Protein 6BTM (pdb70)

Sequence (2363 aa):
VLVTSIFLLLASGYFVYGYLMQVGVDQNYEPIQPIHYSHKIHAGDNEINCKYCHSAARVSKTAGIPSLNVCMNCHKNISEVAETTATAEYSKAFYDAQIQKLYDAVGWDKTKQAYTGKTQPVKWVRIHNLPDFVYFNHSQHVSVAGVECQTCHGPVQEFEIMKQYSKLTMGWCVDCHRKTDVKMEGNAYYEKIHAELSKKYGVEKLTAAQMGGLECGKCHYCEGPVHKSIPYVLQPEQIIPGVADYYATTVFDGFDFANLLVKTREGRPIKIENNTIAGAKFSANARIHASILGLYDSMRLKEPKLDGKNSSWSAVDLKIKSSLADAKAKGGQVVLLTNTLASPTTEKLIGEFIAKNPNAKHVVYDAVSSSDALDAFETVYGERALVDYDFSKASLIVSVGADFLGDWQGGGYDAGYAKGRIPQNGKMSRHFQFESNMTLSGAAADKRVPMTTADQKQALVQIYNIVVGASVPVSLDAKFKAEVVKAAQQLKAAGTKGILVSGIEDKNAQLLVLAINQALASEAFSTAGTRQIRKGSNAVVAQLIKDMNAGSVHTLIMSGVNPVYTLADSASFVSGLKKVKTSVAFSLKEDETAAVSTIAAAAPHYLESWGDVEITKGTYSLTQPTIRPIFDTKQFQDVLLSVNGTPGNFYDYLKANSGAIIAGSSWNKVLHDGIFVVGSAALAGGSYDFAGAASLLSKAKSSGELELVLYTKTGMGDGQHANNPWLQEFPDPITRVSWDNYVTVSNADAKKFNLSNEIVANGGLNGSYATITTADGNKLENVPVIVQPGQAVGTVGLAVGYGRKAALKEEMQVGINAYALYKNFNSVQSITLAKANGEHEFACVQGQKTLMGRGDIIKETTLEIFNTQDAKHWNEQPMVSLDHQEVEATTVDLWESFDRTTGHHFNLSIDLNACTGCGACVIACHAENNVPVVGKAEVRRSRDMHWLRIDRYYSSESTFEGDNERKEGIAGLSSSLSTFNEMEKPGDNPQVAFQPVMCQHCNHAPCETVCPVAATSHGRQGQNHMAYNRCVGTRYCANNCPYKVRRFNWFLYNKNSEFDYHMNDDLGRMVLNPDVNVRSRGVMEKCSFCIQSTQAVILEAKRQGRVVGKDEFNNACACSAACSSGAMVFGDVNDKESEVAKLAESERMYHLLEHVGTKPNVFYHVKVRNHYEAPIRKPLVIGDKSYHDVTVDVAAPVEGPANKQWWIVFTIALVAFLWGLGCIIYTVSTGIGTWGLNKTVGWAWDITNFVWWVGIGHAGTLISAVLLLFRQRWRMAINRSAEAMTIFSVVQAGLFPIIHMGRPWLAYWVLPIPNQFGSLWVNFNSPLLWDVFAISTYLSVSLVFWWTGLLPDFAMLRDRAITPFNKRVYSILSFGWSGRAKDWQRFEEVSLVLAGLATPLVLSVHTIVSMDFATSVIPGWHTTIFPPYFVAGAVFSGFAMVNTLLIVMRKVSNLEAYITLQHIELMNIIIMITGSIVGVAYITELFVAWYSGVEYEQYAFLNRATGPYWWAYWSMMTCNVFSPQFMWFKKLRTSIMFSFIISIVVNIGMWFERFVIIVTSLHRDYLPSSWTMFSPTFVDIGIFIGTIGFFFVLFLLYSRTFPVIAQAEVKTILKGTGDNYIRERANSNKVIYAIYNDDDVLMNAVKKTRAAHHHIEEVFTPFPVHGLDKAMGLAPTRLAICAFLYGCVGISVATTMMSYIMIHDWPQDIGGKPSFSFIQNMPSFVPIMFEMTVFFAAHLMVITFYMRSRLWPFKQAENPDVRTTDDHFLIEVAVNDNEAELVSFFEGTGAVEVKVIEKCHNNSAPNYQYFPNMYESVAYEPYTEAKIFKGGKEGQLPVEGTINRGFEPYEYENSTAGYELAKANLKSPLTEEEKNSGKGKELFEIYCISCHGAAGNGKGKLVEREKFLGVPSYKDREITEGSIFHVETYGLNAMGSHANQLSAHERWLVADYVLKLKSQLMYTFSSKLKTFSIILMVLGLLGIGYGFLSTEHLNHVLHQLQNKPWSALYVACIFFLLLSMGVLAFYAIQQVAQAGWSPVLFRVMQGITAYLPAGSIIFFIILVLCGLHFNHIFVWLGEGVTDPKSPNYDAIIAGKSGYLNFPFWIVRAFIFLLGWNIYRHFSRKNCLAQDEANDDLYYKKNFKISAGFLVFFIVSESIMAWDWIMSFDPHWFSTLFAWYVFASFFVSGITSIALITIYLKSKGYLEYVNTSHIHDLAKFMFGISVFWTYLWFSQFMLIWYANIPEEVTYFVTRIQLYNLPFFGAVVMNFVFPLLILINTDFKRLNWVVVMAGIVILLGHYVDFFNMIMPGTVGDKWFIGVPEIASILFFLGLFIFVVFTALTKSPLLAKRNPFIEESKHFHY

Radius of gyration: 46.03 Å; Cα contacts (8 Å, |Δi|>4): 4148; chains: 6; bounding box: 89×110×147 Å

InterPro domains:
  IPR009056 Cytochrome c-like domain [PF00034] (55-138)
  IPR009056 Cytochrome c-like domain [PS51007] (51-143)
  IPR020942 Class III cytochrome C [PF02085] (355-443)
  IPR036280 Multiheme cytochrome superfamily [SSF48695] (54-444)
  IPR036909 Cytochrome c-like domain superfamily [G3DSA:1.10.760.10] (27-143)
  IPR036909 Cytochrome c-like domain superfamily [SSF46626] (47-140)

Secondary structure (DSSP, 8-state):
-HHHHHHHHHHHHHHHHHHHTTSS--TT-----SS---HHIIIIIS---HHHHS-TTTTSS--PPPPTTHHHHSTTS--S--SSS--SS--HHHHHHHHHHHHHHHTEETTTTEE-S------EE------TT----SSTTTTSS---TTTTT--GGG-SS----S--SSSSHHHHHHT-B---SS-STTHHHHSSSTTTT-S--BTHHHHT---TTTS--/---PPPEE---SS--TT--TT--EEEEEEEE-SS-EEEEEEEE-SSSEEEEEE--SS-TT----HHHHGGGGGTT-SSS--S-EETTEE--HHHHHHHHHHHHHHHHHHT--EEEEES----HHHHHHHHHHHHHSTTEEEEE--SS--HHHHHHHHHHHSSS-B----TTS-SEEEEES--TTTTTTS---HHHHHHTTS-SSS---EEEEEESS--HHHHT-SEEEE--HHHHHHHHHHHHHHHTT--------HHHHHHHHHHHHHHHHSTTSEEEEE--S-HHHHHHHHHHHHHHT-TT--SSS-B-S----HHHHHHHHHHHHHS----EEEES--HHHH-TTHHHHHHHHTT-S-EEEEESS--HHHHSSSEEEE---STTS-EEE--BTTEEEEE---S--SSS---HHHHHHHHHT--S-HHHHHHHTTTTT--S-SSTTTTTT-EEE----PPP-----HHHHHHHHHH-----S-EEEEE--SS-SSGGGTT-HHHHHSPPTTT-B-S---EEE-HHHHHHHT--EEE-TTS-EEEEEEEEEETTEE-S-B-EE--TTTS-SSEEEEE------SSS-TTT--S---GGG-GGG-SEEE-EEEEEEEEEEE-BS----B--S-TTTS-B--HHHHHHS-GGGTSPPPEEE-SS-EEEGGG--SS-----SSS--EEEEE-TTT-S---HHHHHHHHHS-PPP--STTTTTT----SSEE--BB-STTSSSHHHHHHHS--SSSSTTTHHHHTTSPPSS---B--EE-----SS-TTTTT-TT--EE--SS---EE-SSS------TTTS-SS---EE--S--SS-TT--STTTSSTT-SSS-TTS----SS-EE-----HHHHHHHHHHTTTTT----SSTTTTT-TTTSS-SSS--EEEESSSTTSTTHHHHSSTT-B-S-TTT----SEEE--B---/----TTSPPSS-S---HHHHHHHHHTTTSS---HHHHHHHHHHHHHHHHHHHHHHHHHHH-GGGSS--SS---SSHHHHHHHHHHHTTHHHHHTTHHHHTT-GGGGGTHHHHHHHHHTTHHHHTTHHHHT-SSGGGGGGGS----TTTS----S--HHHHHHHHHHHHHHHHHHHHHHTTHHHHHHHHTT-SSHHHHHHHHHHS-S---BHHHHHHHHHHHHHHHHHHHHHHHHHHHHHHHHHHTS-STTT--SSHHHHHHHHHHHHHHHHHHHHHHHHHHHS--TTTS-HHHHHHHHHHHHHHHHHHHHHHHHHHHHHHHS--HHHHHHHHHHHSSTTHHHHHHHHHHHHHGGGGGGSHHHHS-HHHHHHHHHHHHHHHHHHHHHHHHHTTSS-SSGGG-------HHHHHHHHHHHHHHHHHHHHHTTTS-SS-HHHHTTTTTTSSTTHHHHHH-/--EEEEEE-SSHHHHHHHHHHHHHTT----EEE-SS--SSHHHHHTPPPP-HHHHHHHHHHHHHHHHHHHHHHIIIII----STT---SSSSTT-GGGHHHHHHHHHHHHHHHHHHHHHHHHT--TTPPP--SSTHHHHS--EEEEEE-S-HHHHHHHHTTSS-SEEEEEE-/---SSSPPP-S--SSSS-SS--TTS--SSSSSSSS-PPPPTT--BTT-------STTTSHHHHHHS------HHHHTTSHHHHHHHHHSTTTS-SSSSS-TTTTTTTSS-----SSSS---TTHHHHHHHH-SSS---GGGTS-TTTHHHHHHHHHHHHHH-/-----SSHHHHHHHHHHHHHHHHHHHTT---HHHHHHHHHHHHHHHHHHHHHHHHHHHHHHHHHHHHHHHHTT-SSSGGGHHHHHHHTTSHHHHHHHHHHHHHHHHTTS--S-STTSTTSS-SSSTT--HHHHTTHHHH-HHHHHHHHHHHHHHHHHHHHHHHHHHHHHHT-SS-SHHHHHHHHHHHHHHHHHHHHHHHHHHHTGGG-TT---SS-HHHHHHHHHHHHHHHHHHHHHHHHHTT---S--HHHHHHHHHHHHHHHHHHHHHHHHHHHHHHTT--STTTHHHHHHHTTSHHHHHHHHIIIIIHHHTTTT-TTGGG-HHHHHHHHHHHHHHHHHHHHHHHHHHHTGGG---SHHHHHHHHHHHHHHHHHHHHHGGGS-SS-SS-TTHHHHTT---

Foldseek 3Di:
DVVVVVVVVVVVVVVPVVVVVCDLWQFFDFDDFPAQDFLQVQCPVVVDDDCQQQVCLAPWQDSDGGFLVSVPVVPLPCQFDDQPPADPVGDRVNVNVRNVVSCQQQQADDPPGDRDDDHHGGDTDDRDDDDPLWDGGSNCVCNQAPDDPQPQQHPRNPDSGGTRHDTPDPVVVQVVQVPAFGDQPPDPVCVVPQVPCVVPPDRGDTRPPPVPPPDCVVTRD/DPDDDDDDDDDPDDDPPADAPDKDKFWFWDFLLQATATWIFIQHRFGTFFIFHFDPVPRQGFDFQQRRLLVLLQLPPLWDQAKDFQRHGDDVVVVLVVVLVLLVVCQVVVFAEEEEEHLFQAPLLVVLVVLLCVVRVHYDYAHDDLQADVLLQVLCCVWQNGRFAWQFQLLFAQEEEEQAFQLCFSRVNRRNLFSNLNQQDCPDLGHRAYEAEDFFDDLVNLLHQHYDFDDLQQSLLLLLVLLCQLPVDDADRDHDPVVCVVSVVSSNVQSVRQQRYAYGYDRSHSLSSNSRVVSCVSSVHPRTFQFKTFSSHDHDLVVVVVVLCCLQVDAHEEYAYESDDCPLSPLVVVSSLVSLVRYPQYHYEDTHCFPVVVSGRMYAGARSQLQDWGKRDGIPWKIFIRHRRHHDPGPHDHPSQSSCVSSVHPDGVVVSCQVCQVVADPDDRCPPGRRSTIDTGGGGTTDGDDDPSVVSSNVSSPDGDDDFFKEFEDAASLGRAQPCLPSLVSQQQAGLAQQFGNEWAKEAAVVVCVVQVWDKDADPLGFMKTFWKKKAAVPDIDQTGHYDHDHQRGSPSYMYGYAHHQTDGSDDPLSRHYDHCSSVCPSSGRMGHIDMHTDDDMGATLGQDHFAADQLPCLFAFADASVCVVPPALCVRPNADWDDDPNDTDGLLPDDPDDADDLLDDFAKFKEFEFSSCSRQRSLFSLLCQAQVQFGDGSPCSSSNQGDGQKDKDKHWWAPAESVVSNVLPVPDDPDPVVVPSSVCGRDHHHNHRIGMDMDGDQQFRQQPLQPPQPQRQWDADSNRWIDGHQPSCQQPPDSCPSPPSNRKHADAAFRAADPVNVDLNHDPSSPPNHDPQHDDHGHRGIDHSIWPCSFVVVQVVVQVVVVHDRDACSSQCGGSSRNNGSHNRMGIGGQSPCRHPVVVVCPDSQWGDRPVVVNGHGRYTYGHHHRD/DDDDLPDAFQFEDLDDLVRVLCLLCVLQPDDDDPVLVVLLVVLVVLQVLLVVLLVVCLVPHPVLKQADPQQLDFLLVLLLLLLVLLLLQLLCLLQVCVVVVPLLSQFQNLLSLLRNLLRLVLSVVSLQSSDGNNVPVVLLDQDQDDPNSDGDDDPDLNSVLVVLSVVLNVLSVVLSLLLCQVVLVSQCVVCPDVVSVVVSPVSHDPCPDDPVVVVVSVVVSNVSSVVSVVSLLVNSLSVLCNQCVDPFQLRPDDPRSVLSSLLSNLLNLLVSLLCLLVCCVVSVVCSNCDLVVQLVSLVSNLVSLVVNVVVVVVLVVVLVVDPDPQNVVLVVCCCDHPCVVLSVLLCVLSPPLSVVSVDPVQSSDSVNSSVNSVSSSSSSSSVSRCSSQSRRLDGPDPVSHDHTDTDPSSVSNSSNSVSSSCSSSSVCSSNGSSGRSVSVNVCSCVRYPPNSVVVVD/DWKKKKFKFFDLVLVLVLLLVCVVVVFDWDDKFALDDSVCNCVSNVPDDDCLLVVLVVQLVVQLVVLVVVCQCPCQPPDVDDDDPQDSPHCVGNVVVSVVPSVVRSVVRSPVVSVVVVCVVVVDDDPDDDDDPDPVRNVGIMIIMTMDDDCPPVVVVSSCPTRRPDMDMGDD/DDDDVDDDDDDPPPPDDDPDQDAFDFDDPDPDRTRHDDDDPPDDDPPDDDDDFDDPPVRLVVQQPDPDQPDDPVPLPPCPLLVVCVPPPLCAAPNLFGGPGDDVVVPPDDDGDGDQPDDGDLRNQVNCCQDNDPPDHGCCVPDPPNRSSSNSSVVVVSSVVD/DDDFPVPLLVVLVVLQVQLVVLLVVLCVFVCPVVVQVQLSNLFLLVLQLLQLVQLLLLLVLLLLVLLVCLLVVDQACLLLNLLSLLLNLCNVPSVVVNLVSLVCLLVPPGPQFLLSDPPCQDPPDPNHDPLSNVVCVPVVSVVLSVLSVVLSVLVVVLSVLLVVLLVVQLVDPDHVSSVVNSVSSVVSNVVCVVSQVVVCVRSFVRLPSQADDPLPSVLVNLLNSLLSLLVSLVSVLVCVVVPQGALDALQSQLVSLVVSLVSLVVSLVSVVVRVCVCVVPPPPRNNVLVVLCCVAVPCLVVVLNCLSHVVSVVQSPDSVSSSDSVSSNVNSVSSSVSSSSVSVSRRSCSRNRNVDDCDSSNVSSNSSVVSVSSNSSSVSSVVDGRNGHDDPSSVSNSVDGD

Organism: Flavobacterium johnsoniae (strain ATCC 17061 / DSM 2064 / JCM 8514 / BCRC 14874 / CCUG 350202 / NBRC 14942 / NCIMB 11054 / UW101) (NCBI:txid376686)

Structure (mmCIF, N/CA/C/O backbone):
data_6BTM
#
_entry.id   6BTM
#
_cell.length_a   1
_cell.length_b   1
_cell.length_c   1
_cell.angle_alpha   90.00
_cell.angle_beta   90.00
_cell.angle_gamma   90.00
#
_symmetry.space_group_name_H-M   'P 1'
#
loop_
_entity.id
_entity.type
_entity.pdbx_description
1 polymer 'Alternative Complex III subunit A'
2 polymer 'Alternative Complex III subunit B'
3 polymer 'Alternative Complex III subunit C'
4 polymer 'Alternative Complex III subunit D'
5 polymer 'Alternative Complex III subunit E'
6 polymer 'Alternative Complex III subunit F'
7 non-polymer 'HEME C'
8 non-polymer 'FE3-S4 CLUSTER'
9 non-polymer 'IRON/SULFUR CLUSTER'
10 non-polymer 'DECANOIC ACID'
11 non-polymer '(2S)-3-hydroxypropane-1,2-diyl ditetradecanoate'
#
loop_
_atom_site.group_PDB
_atom_site.id
_atom_site.type_symbol
_atom_site.label_atom_id
_atom_site.label_alt_id
_atom_site.label_comp_id
_atom_site.label_asym_id
_atom_site.label_entity_id
_atom_site.label_seq_id
_atom_site.pdbx_PDB_ins_code
_atom_site.Cartn_x
_atom_site.Cartn_y
_atom_site.Cartn_z
_atom_site.occupancy
_atom_site.B_iso_or_equiv
_atom_site.auth_seq_id
_atom_site.auth_comp_id
_atom_site.auth_asym_id
_atom_site.auth_atom_id
_atom_site.pdbx_PDB_model_num
ATOM 1 N N . VAL A 1 224 ? 159.128 173.718 164.376 1.00 178.53 224 VAL A N 1
ATOM 2 C CA . VAL A 1 224 ? 159.670 173.333 163.076 1.00 178.53 224 VAL A CA 1
ATOM 3 C C . VAL A 1 224 ? 158.931 172.151 162.439 1.00 178.53 224 VAL A C 1
ATOM 4 O O . VAL A 1 224 ? 159.031 171.933 161.231 1.00 178.53 224 VAL A O 1
ATOM 8 N N . LEU A 1 225 ? 158.191 171.393 163.254 1.00 178.12 225 LEU A N 1
ATOM 9 C CA . LEU A 1 225 ? 157.498 170.209 162.763 1.00 178.12 225 LEU A CA 1
ATOM 10 C C . LEU A 1 225 ? 156.379 170.560 161.800 1.00 178.12 225 LEU A C 1
ATOM 11 O O . LEU A 1 225 ? 156.075 169.774 160.901 1.00 178.12 225 LEU A O 1
ATOM 16 N N . VAL A 1 226 ? 155.775 171.736 161.972 1.00 177.10 226 VAL A N 1
ATOM 17 C CA . VAL A 1 226 ? 154.697 172.182 161.093 1.00 177.10 226 VAL A CA 1
ATOM 18 C C . VAL A 1 226 ? 155.190 172.334 159.669 1.00 177.10 226 VAL A C 1
ATOM 19 O O . VAL A 1 226 ? 154.534 171.893 158.717 1.00 177.10 226 VAL A O 1
ATOM 23 N N . THR A 1 227 ? 156.353 172.966 159.506 1.00 175.83 227 THR A N 1
ATOM 24 C CA . THR A 1 227 ? 156.903 173.163 158.176 1.00 175.83 227 THR A CA 1
ATOM 25 C C . THR A 1 227 ? 157.467 171.869 157.634 1.00 175.83 227 THR A C 1
ATOM 26 O O . THR A 1 227 ? 157.464 171.666 156.418 1.00 175.83 227 THR A O 1
ATOM 30 N N . SER A 1 228 ? 157.918 170.976 158.520 1.00 173.65 228 SER A N 1
ATOM 31 C CA . SER A 1 228 ? 158.374 169.663 158.085 1.00 173.65 228 SER A CA 1
ATOM 32 C C . SER A 1 228 ? 157.230 168.896 157.450 1.00 173.65 228 SER A C 1
ATOM 33 O O . SER A 1 228 ? 157.374 168.349 156.351 1.00 173.65 228 SER A O 1
ATOM 36 N N . ILE A 1 229 ? 156.073 168.902 158.122 1.00 171.61 229 ILE A N 1
ATOM 37 C CA . ILE A 1 229 ? 154.868 168.252 157.617 1.00 171.61 229 ILE A CA 1
ATOM 38 C C . ILE A 1 229 ? 154.448 168.858 156.301 1.00 171.61 229 ILE A C 1
ATOM 39 O O . ILE A 1 229 ? 154.123 168.133 155.353 1.00 171.61 229 ILE A O 1
ATOM 44 N N . PHE A 1 230 ? 154.452 170.193 156.235 1.00 169.46 230 PHE A N 1
ATOM 45 C CA . PHE A 1 230 ? 154.107 170.898 155.010 1.00 169.46 230 PHE A CA 1
ATOM 46 C C . PHE A 1 230 ? 154.938 170.417 153.842 1.00 169.46 230 PHE A C 1
ATOM 47 O O . PHE A 1 230 ? 154.405 170.123 152.770 1.00 169.46 230 PHE A O 1
ATOM 55 N N . LEU A 1 231 ? 156.252 170.361 154.038 1.00 167.28 231 LEU A N 1
ATOM 56 C CA . LEU A 1 231 ? 157.153 169.930 152.986 1.00 167.28 231 LEU A CA 1
ATOM 57 C C . LEU A 1 231 ? 156.919 168.480 152.602 1.00 167.28 231 LEU A C 1
ATOM 58 O O . LEU A 1 231 ? 157.050 168.131 151.427 1.00 167.28 231 LEU A O 1
ATOM 63 N N . LEU A 1 232 ? 156.555 167.633 153.567 1.00 165.63 232 LEU A N 1
ATOM 64 C CA . LEU A 1 232 ? 156.240 166.243 153.255 1.00 165.63 232 LEU A CA 1
ATOM 65 C C . LEU A 1 232 ? 154.994 166.143 152.392 1.00 165.63 232 LEU A C 1
ATOM 66 O O . LEU A 1 232 ? 154.939 165.336 151.458 1.00 165.63 232 LEU A O 1
ATOM 71 N N . LEU A 1 233 ? 153.997 166.974 152.687 1.00 164.01 233 LEU A N 1
ATOM 72 C CA . LEU A 1 233 ? 152.768 166.993 151.909 1.00 164.01 233 LEU A CA 1
ATOM 73 C C . LEU A 1 233 ? 153.031 167.493 150.505 1.00 164.01 233 LEU A C 1
ATOM 74 O O . LEU A 1 233 ? 152.516 166.935 149.529 1.00 164.01 233 LEU A O 1
ATOM 79 N N . ALA A 1 234 ? 153.852 168.539 150.402 1.00 159.62 234 ALA A N 1
ATOM 80 C CA . ALA A 1 234 ? 154.219 169.100 149.115 1.00 159.62 234 ALA A CA 1
ATOM 81 C C . ALA A 1 234 ? 155.015 168.100 148.310 1.00 159.62 234 ALA A C 1
ATOM 82 O O . ALA A 1 234 ? 154.802 167.965 147.103 1.00 159.62 234 ALA A O 1
ATOM 84 N N . SER A 1 235 ? 155.910 167.373 148.978 1.00 157.71 235 SER A N 1
ATOM 85 C CA . SER A 1 235 ? 156.716 166.366 148.310 1.00 157.71 235 SER A CA 1
ATOM 86 C C . SER A 1 235 ? 155.845 165.300 147.683 1.00 157.71 235 SER A C 1
ATOM 87 O O . SER A 1 235 ? 156.071 164.920 146.534 1.00 157.71 235 SER A O 1
ATOM 90 N N . GLY A 1 236 ? 154.820 164.848 148.410 1.00 154.38 236 GLY A N 1
ATOM 91 C CA . GLY A 1 236 ? 153.901 163.869 147.855 1.00 154.38 236 GLY A CA 1
ATOM 92 C C . GLY A 1 236 ? 153.197 164.399 146.623 1.00 154.38 236 GLY A C 1
ATOM 93 O O . GLY A 1 236 ? 153.133 163.723 145.593 1.00 154.38 236 GLY A O 1
ATOM 94 N N . TYR A 1 237 ? 152.725 165.647 146.709 1.00 150.11 237 TYR A N 1
ATOM 95 C CA . TYR A 1 237 ? 152.045 166.313 145.603 1.00 150.11 237 TYR A CA 1
ATOM 96 C C . TYR A 1 237 ? 152.891 166.347 144.337 1.00 150.11 237 TYR A C 1
ATOM 97 O O . TYR A 1 237 ? 152.387 166.070 143.245 1.00 150.11 237 TYR A O 1
ATOM 106 N N . PHE A 1 238 ? 154.174 166.666 144.460 1.00 148.52 238 PHE A N 1
ATOM 107 C CA . PHE A 1 238 ? 155.030 166.785 143.289 1.00 148.52 238 PHE A CA 1
ATOM 108 C C . PHE A 1 238 ? 155.655 165.472 142.842 1.00 148.52 238 PHE A C 1
ATOM 109 O O . PHE A 1 238 ? 156.530 165.482 141.971 1.00 148.52 238 PHE A O 1
ATOM 117 N N . VAL A 1 239 ? 155.235 164.350 143.398 1.00 140.40 239 VAL A N 1
ATOM 118 C CA . VAL A 1 239 ? 155.647 163.045 142.919 1.00 140.40 239 VAL A CA 1
ATOM 119 C C . VAL A 1 239 ? 154.498 162.364 142.238 1.00 140.40 239 VAL A C 1
ATOM 120 O O . VAL A 1 239 ? 154.626 161.879 141.113 1.00 140.40 239 VAL A O 1
ATOM 124 N N . TYR A 1 240 ? 153.353 162.342 142.917 1.00 135.69 240 TYR A N 1
ATOM 125 C CA . TYR A 1 240 ? 152.152 161.751 142.363 1.00 135.69 240 TYR A CA 1
ATOM 126 C C . TYR A 1 240 ? 151.749 162.477 141.099 1.00 135.69 240 TYR A C 1
ATOM 127 O O . TYR A 1 240 ? 151.478 161.837 140.083 1.00 135.69 240 TYR A O 1
ATOM 136 N N . GLY A 1 241 ? 151.758 163.817 141.144 1.00 134.46 241 GLY A N 1
ATOM 137 C CA . GLY A 1 241 ? 151.415 164.614 139.976 1.00 134.46 241 GLY A CA 1
ATOM 138 C C . GLY A 1 241 ? 152.293 164.296 138.783 1.00 134.46 241 GLY A C 1
ATOM 139 O O . GLY A 1 241 ? 151.803 164.189 137.659 1.00 134.46 241 GLY A O 1
ATOM 140 N N . TYR A 1 242 ? 153.591 164.098 139.029 1.00 131.28 242 TYR A N 1
ATOM 141 C CA . TYR A 1 242 ? 154.515 163.700 137.974 1.00 131.28 242 TYR A CA 1
ATOM 142 C C . TYR A 1 242 ? 154.118 162.371 137.371 1.00 131.28 242 TYR A C 1
ATOM 143 O O . TYR A 1 242 ? 154.049 162.229 136.148 1.00 131.28 242 TYR A O 1
ATOM 152 N N . LEU A 1 243 ? 153.892 161.380 138.228 1.00 131.76 243 LEU A N 1
ATOM 153 C CA . LEU A 1 243 ? 153.570 160.033 137.785 1.00 131.76 243 LEU A CA 1
ATOM 154 C C . LEU A 1 243 ? 152.266 159.979 137.006 1.00 131.76 243 LEU A C 1
ATOM 155 O O . LEU A 1 243 ? 152.124 159.166 136.089 1.00 131.76 243 LEU A O 1
ATOM 160 N N . MET A 1 244 ? 151.322 160.852 137.332 1.00 134.65 244 MET A N 1
ATOM 161 C CA . MET A 1 244 ? 150.051 160.906 136.627 1.00 134.65 244 MET A CA 1
ATOM 162 C C . MET A 1 244 ? 150.140 161.609 135.280 1.00 134.65 244 MET A C 1
ATOM 163 O O . MET A 1 244 ? 149.139 161.669 134.560 1.00 134.65 244 MET A O 1
ATOM 168 N N . GLN A 1 245 ? 151.304 162.147 134.923 1.00 133.13 245 GLN A N 1
ATOM 169 C CA . GLN A 1 245 ? 151.482 162.875 133.675 1.00 133.13 245 GLN A CA 1
ATOM 170 C C . GLN A 1 245 ? 152.601 162.279 132.836 1.00 133.13 245 GLN A C 1
ATOM 171 O O . GLN A 1 245 ? 153.309 163.003 132.132 1.00 133.13 245 GLN A O 1
ATOM 177 N N . VAL A 1 246 ? 152.773 160.964 132.915 1.00 131.99 246 VAL A N 1
ATOM 178 C CA . VAL A 1 246 ? 153.801 160.279 132.144 1.00 131.99 246 VAL A CA 1
ATOM 179 C C . VAL A 1 246 ? 153.281 159.910 130.762 1.00 131.99 246 VAL A C 1
ATOM 180 O O . VAL A 1 246 ? 153.813 160.366 129.749 1.00 131.99 246 VAL A O 1
ATOM 184 N N . GLY A 1 247 ? 152.232 159.097 130.703 1.00 129.41 247 GLY A N 1
ATOM 185 C CA . GLY A 1 247 ? 151.659 158.688 129.427 1.00 129.41 247 GLY A CA 1
ATOM 186 C C . GLY A 1 247 ? 150.682 159.677 128.798 1.00 129.41 247 GLY A C 1
ATOM 187 O O . GLY A 1 247 ? 149.688 159.264 128.199 1.00 129.41 247 GLY A O 1
ATOM 188 N N . VAL A 1 248 ? 150.933 160.979 128.917 1.00 127.98 248 VAL A N 1
ATOM 189 C CA . VAL A 1 248 ? 150.018 162.007 128.427 1.00 127.98 248 VAL A CA 1
ATOM 190 C C . VAL A 1 248 ? 150.699 162.846 127.349 1.00 127.98 248 VAL A C 1
ATOM 191 O O . VAL A 1 248 ? 151.838 163.284 127.531 1.00 127.98 248 VAL A O 1
ATOM 195 N N . ASP A 1 249 ? 150.008 163.075 126.226 1.00 127.00 249 ASP A N 1
ATOM 196 C CA . ASP A 1 249 ? 150.581 163.843 125.126 1.00 127.00 249 ASP A CA 1
ATOM 197 C C . ASP A 1 249 ? 149.753 165.078 124.791 1.00 127.00 249 ASP A C 1
ATOM 198 O O . ASP A 1 249 ? 149.503 165.369 123.623 1.00 127.00 249 ASP A O 1
ATOM 203 N N . GLN A 1 250 ? 149.316 165.825 125.801 1.00 124.20 250 GLN A N 1
ATOM 204 C CA . GLN A 1 250 ? 148.602 167.067 125.536 1.00 124.20 250 GLN A CA 1
ATOM 205 C C . GLN A 1 250 ? 149.539 168.127 124.971 1.00 124.20 250 GLN A C 1
ATOM 206 O O . GLN A 1 250 ? 150.736 168.144 125.264 1.00 124.20 250 GLN A O 1
ATOM 212 N N . ASN A 1 251 ? 148.964 169.003 124.139 1.00 124.85 251 ASN A N 1
ATOM 213 C CA . ASN A 1 251 ? 149.633 170.167 123.545 1.00 124.85 251 ASN A CA 1
ATOM 214 C C . ASN A 1 251 ? 150.850 169.771 122.710 1.00 124.85 251 ASN A C 1
ATOM 215 O O . ASN A 1 251 ? 151.865 170.467 122.694 1.00 124.85 251 ASN A O 1
ATOM 220 N N . TYR A 1 252 ? 150.745 168.647 122.007 1.00 123.15 252 TYR A N 1
ATOM 221 C CA . TYR A 1 252 ? 151.831 168.149 121.172 1.00 123.15 252 TYR A CA 1
ATOM 222 C C . TYR A 1 252 ? 151.805 168.822 119.804 1.00 123.15 252 TYR A C 1
ATOM 223 O O . TYR A 1 252 ? 150.772 168.839 119.131 1.00 123.15 252 TYR A O 1
ATOM 232 N N . GLU A 1 253 ? 152.942 169.386 119.400 1.00 125.34 253 GLU A N 1
ATOM 233 C CA . GLU A 1 253 ? 153.062 170.110 118.135 1.00 125.34 253 GLU A CA 1
ATOM 234 C C . GLU A 1 253 ? 154.385 169.762 117.468 1.00 125.34 253 GLU A C 1
ATOM 235 O O . GLU A 1 253 ? 155.440 170.282 117.866 1.00 125.34 253 GLU A O 1
ATOM 241 N N . PRO A 1 254 ? 154.375 168.901 116.462 1.00 123.29 254 PRO A N 1
ATOM 242 C CA . PRO A 1 254 ? 155.589 168.685 115.669 1.00 123.29 254 PRO A CA 1
ATOM 243 C C . PRO A 1 254 ? 155.668 169.653 114.504 1.00 123.29 254 PRO A C 1
ATOM 244 O O . PRO A 1 254 ? 154.813 170.532 114.364 1.00 123.29 254 PRO A O 1
ATOM 248 N N . ILE A 1 255 ? 156.683 169.499 113.662 1.00 129.75 255 ILE A N 1
ATOM 249 C CA . ILE A 1 255 ? 156.879 170.349 112.496 1.00 129.75 255 ILE A CA 1
ATOM 250 C C . ILE A 1 255 ? 156.543 169.529 111.259 1.00 129.75 255 ILE A C 1
ATOM 251 O O . ILE A 1 255 ? 157.277 168.602 110.897 1.00 129.75 255 ILE A O 1
ATOM 256 N N . GLN A 1 256 ? 155.430 169.868 110.616 1.00 129.18 256 GLN A N 1
ATOM 257 C CA . GLN A 1 256 ? 155.044 169.226 109.372 1.00 129.18 256 GLN A CA 1
ATOM 258 C C . GLN A 1 256 ? 155.978 169.683 108.248 1.00 129.18 256 GLN A C 1
ATOM 259 O O . GLN A 1 256 ? 156.551 170.773 108.323 1.00 129.18 256 GLN A O 1
ATOM 265 N N . PRO A 1 257 ? 156.179 168.857 107.210 1.00 130.42 257 PRO A N 1
ATOM 266 C CA . PRO A 1 257 ? 157.091 169.271 106.128 1.00 130.42 257 PRO A CA 1
ATOM 267 C C . PRO A 1 257 ? 156.557 170.413 105.285 1.00 130.42 257 PRO A C 1
ATOM 268 O O . PRO A 1 257 ? 157.348 171.230 104.798 1.00 130.42 257 PRO A O 1
ATOM 272 N N . ILE A 1 258 ? 155.250 170.492 105.093 1.00 131.05 258 ILE A N 1
ATOM 273 C CA . ILE A 1 258 ? 154.618 171.675 104.552 1.00 131.05 258 ILE A CA 1
ATOM 274 C C . ILE A 1 258 ? 154.113 172.478 105.744 1.00 131.05 258 ILE A C 1
ATOM 275 O O . ILE A 1 258 ? 154.000 171.969 106.862 1.00 131.05 258 ILE A O 1
ATOM 280 N N . HIS A 1 259 ? 153.842 173.763 105.533 1.00 130.97 259 HIS A N 1
ATOM 281 C CA . HIS A 1 259 ? 153.176 174.565 106.555 1.00 130.97 259 HIS A CA 1
ATOM 282 C C . HIS A 1 259 ? 151.703 174.645 106.181 1.00 130.97 259 HIS A C 1
ATOM 283 O O . HIS A 1 259 ? 151.212 175.645 105.661 1.00 130.97 259 HIS A O 1
ATOM 290 N N . TYR A 1 260 ? 150.992 173.556 106.438 1.00 124.59 260 TYR A N 1
ATOM 291 C CA . TYR A 1 260 ? 149.561 173.549 106.203 1.00 124.59 260 TYR A CA 1
ATOM 292 C C . TYR A 1 260 ? 148.843 174.250 107.348 1.00 124.59 260 TYR A C 1
ATOM 293 O O . TYR A 1 260 ? 149.197 174.087 108.517 1.00 124.59 260 TYR A O 1
ATOM 302 N N . SER A 1 261 ? 147.823 175.028 107.002 1.00 125.01 261 SER A N 1
ATOM 303 C CA . SER A 1 261 ? 147.060 175.812 107.964 1.00 125.01 261 SER A CA 1
ATOM 304 C C . SER A 1 261 ? 145.603 175.373 107.936 1.00 125.01 261 SER A C 1
ATOM 305 O O . SER A 1 261 ? 144.900 175.601 106.948 1.00 125.01 261 SER A O 1
ATOM 308 N N . HIS A 1 262 ? 145.149 174.762 109.030 1.00 118.64 262 HIS A N 1
ATOM 309 C CA . HIS A 1 262 ? 143.730 174.568 109.313 1.00 118.64 262 HIS A CA 1
ATOM 310 C C . HIS A 1 262 ? 142.969 175.868 109.573 1.00 118.64 262 HIS A C 1
ATOM 311 O O . HIS A 1 262 ? 141.742 175.823 109.688 1.00 118.64 262 HIS A O 1
ATOM 318 N N . LYS A 1 263 ? 143.644 177.015 109.683 1.00 122.38 263 LYS A N 1
ATOM 319 C CA . LYS A 1 263 ? 142.972 178.263 110.028 1.00 122.38 263 LYS A CA 1
ATOM 320 C C . LYS A 1 263 ? 142.431 178.989 108.805 1.00 122.38 263 LYS A C 1
ATOM 321 O O . LYS A 1 263 ? 141.322 179.526 108.851 1.00 122.38 263 LYS A O 1
ATOM 327 N N . ILE A 1 264 ? 143.196 179.032 107.715 1.00 124.71 264 ILE A N 1
ATOM 328 C CA . ILE A 1 264 ? 142.713 179.677 106.497 1.00 124.71 264 ILE A CA 1
ATOM 329 C C . ILE A 1 264 ? 141.652 178.814 105.823 1.00 124.71 264 ILE A C 1
ATOM 330 O O . ILE A 1 264 ? 140.596 179.312 105.411 1.00 124.71 264 ILE A O 1
ATOM 335 N N . HIS A 1 265 ? 141.894 177.504 105.741 1.00 125.69 265 HIS A N 1
ATOM 336 C CA . HIS A 1 265 ? 140.980 176.610 105.038 1.00 125.69 265 HIS A CA 1
ATOM 337 C C . HIS A 1 265 ? 139.672 176.423 105.799 1.00 125.69 265 HIS A C 1
ATOM 338 O O . HIS A 1 265 ? 138.593 176.720 105.278 1.00 125.69 265 HIS A O 1
ATOM 345 N N . ALA A 1 266 ? 139.741 175.933 107.032 1.00 121.50 266 ALA A N 1
ATOM 346 C CA . ALA A 1 266 ? 138.531 175.583 107.764 1.00 121.50 266 ALA A CA 1
ATOM 347 C C . ALA A 1 266 ? 137.945 176.732 108.572 1.00 121.50 266 ALA A C 1
ATOM 348 O O . ALA A 1 266 ? 136.823 176.603 109.069 1.00 121.50 266 ALA A O 1
ATOM 350 N N . GLY A 1 267 ? 138.657 177.844 108.722 1.00 121.21 267 GLY A N 1
ATOM 351 C CA . GLY A 1 267 ? 138.155 178.921 109.554 1.00 121.21 267 GLY A CA 1
ATOM 352 C C . GLY A 1 267 ? 137.769 180.188 108.823 1.00 121.21 267 GLY A C 1
ATOM 353 O O . GLY A 1 267 ? 136.798 180.849 109.198 1.00 121.21 267 GLY A O 1
ATOM 354 N N . ASP A 1 268 ? 138.515 180.545 107.780 1.00 126.93 268 ASP A N 1
ATOM 355 C CA . ASP A 1 268 ? 138.255 181.768 107.030 1.00 126.93 268 ASP A CA 1
ATOM 356 C C . ASP A 1 268 ? 137.486 181.522 105.742 1.00 126.93 268 ASP A C 1
ATOM 357 O O . ASP A 1 268 ? 136.612 182.318 105.390 1.00 126.93 268 ASP A O 1
ATOM 362 N N . ASN A 1 269 ? 137.790 180.439 105.031 1.00 123.70 269 ASN A N 1
ATOM 363 C CA . ASN A 1 269 ? 137.059 180.095 103.821 1.00 123.70 269 ASN A CA 1
ATOM 364 C C . ASN A 1 269 ? 135.774 179.338 104.113 1.00 123.70 269 ASN A C 1
ATOM 365 O O . ASN A 1 269 ? 134.928 179.232 103.219 1.00 123.70 269 ASN A O 1
ATOM 370 N N . GLU A 1 270 ? 135.627 178.829 105.341 1.00 123.34 270 GLU A N 1
ATOM 371 C CA . GLU A 1 270 ? 134.493 178.011 105.787 1.00 123.34 270 GLU A CA 1
ATOM 372 C C . GLU A 1 270 ? 134.293 176.784 104.903 1.00 123.34 270 GLU A C 1
ATOM 373 O O . GLU A 1 270 ? 133.169 176.431 104.544 1.00 123.34 270 GLU A O 1
ATOM 379 N N . ILE A 1 271 ? 135.404 176.150 104.527 1.00 121.98 271 ILE A N 1
ATOM 380 C CA . ILE A 1 271 ? 135.351 174.816 103.950 1.00 121.98 271 ILE A CA 1
ATOM 381 C C . ILE A 1 271 ? 134.782 173.870 104.993 1.00 121.98 271 ILE A C 1
ATOM 382 O O . ILE A 1 271 ? 135.171 173.913 106.166 1.00 121.98 271 ILE A O 1
ATOM 387 N N . ASN A 1 272 ? 133.827 173.039 104.584 1.00 120.75 272 ASN A N 1
ATOM 388 C CA . ASN A 1 272 ? 133.171 172.161 105.536 1.00 120.75 272 ASN A CA 1
ATOM 389 C C . ASN A 1 272 ? 134.124 171.058 105.974 1.00 120.75 272 ASN A C 1
ATOM 390 O O . ASN A 1 272 ? 135.057 170.687 105.260 1.00 120.75 272 ASN A O 1
ATOM 395 N N . CYS A 1 273 ? 133.878 170.550 107.177 1.00 120.58 273 CYS A N 1
ATOM 396 C CA . CYS A 1 273 ? 134.853 169.716 107.864 1.00 120.58 273 CYS A CA 1
ATOM 397 C C . CYS A 1 273 ? 134.960 168.326 107.251 1.00 120.58 273 CYS A C 1
ATOM 398 O O . CYS A 1 273 ? 136.033 167.718 107.288 1.00 120.58 273 CYS A O 1
ATOM 401 N N . LYS A 1 274 ? 133.878 167.815 106.670 1.00 120.22 274 LYS A N 1
ATOM 402 C CA . LYS A 1 274 ? 133.880 166.473 106.105 1.00 120.22 274 LYS A CA 1
ATOM 403 C C . LYS A 1 274 ? 134.450 166.416 104.694 1.00 120.22 274 LYS A C 1
ATOM 404 O O . LYS A 1 274 ? 134.510 165.324 104.121 1.00 120.22 274 LYS A O 1
ATOM 410 N N . TYR A 1 275 ? 134.858 167.549 104.119 1.00 120.29 275 TYR A N 1
ATOM 411 C CA . TYR A 1 275 ? 135.274 167.568 102.720 1.00 120.29 275 TYR A CA 1
ATOM 412 C C . TYR A 1 275 ? 136.623 166.886 102.537 1.00 120.29 275 TYR A C 1
ATOM 413 O O . TYR A 1 275 ? 136.741 165.912 101.788 1.00 120.29 275 TYR A O 1
ATOM 422 N N . CYS A 1 276 ? 137.659 167.396 103.205 1.00 121.68 276 CYS A N 1
ATOM 423 C CA . CYS A 1 276 ? 138.982 166.796 103.078 1.00 121.68 276 CYS A CA 1
ATOM 424 C C . CYS A 1 276 ? 139.039 165.457 103.805 1.00 121.68 276 CYS A C 1
ATOM 425 O O . CYS A 1 276 ? 139.483 164.453 103.241 1.00 121.68 276 CYS A O 1
ATOM 428 N N . HIS A 1 277 ? 138.567 165.414 105.047 1.00 118.60 277 HIS A N 1
ATOM 429 C CA . HIS A 1 277 ? 138.512 164.164 105.802 1.00 118.60 277 HIS A CA 1
ATOM 430 C C . HIS A 1 277 ? 137.163 163.522 105.499 1.00 118.60 277 HIS A C 1
ATOM 431 O O . HIS A 1 277 ? 136.155 163.806 106.145 1.00 118.60 277 HIS A O 1
ATOM 438 N N . SER A 1 278 ? 137.141 162.647 104.493 1.00 115.96 278 SER A N 1
ATOM 439 C CA . SER A 1 278 ? 135.892 162.101 103.979 1.00 115.96 278 SER A CA 1
ATOM 440 C C . SER A 1 278 ? 135.559 160.716 104.509 1.00 115.96 278 SER A C 1
ATOM 441 O O . SER A 1 278 ? 134.389 160.328 104.473 1.00 115.96 278 SER A O 1
ATOM 444 N N . ALA A 1 279 ? 136.539 159.972 105.010 1.00 115.24 279 ALA A N 1
ATOM 445 C CA . ALA A 1 279 ? 136.328 158.595 105.440 1.00 115.24 279 ALA A CA 1
ATOM 446 C C . ALA A 1 279 ? 135.765 158.476 106.850 1.00 115.24 279 ALA A C 1
ATOM 447 O O . ALA A 1 279 ? 135.716 157.365 107.381 1.00 115.24 279 ALA A O 1
ATOM 449 N N . ALA A 1 280 ? 135.342 159.580 107.468 1.00 118.02 280 ALA A N 1
ATOM 450 C CA . ALA A 1 280 ? 134.795 159.525 108.818 1.00 118.02 280 ALA A CA 1
ATOM 451 C C . ALA A 1 280 ? 133.419 158.884 108.866 1.00 118.02 280 ALA A C 1
ATOM 452 O O . ALA A 1 280 ? 133.018 158.389 109.921 1.00 118.02 280 ALA A O 1
ATOM 454 N N . ARG A 1 281 ? 132.693 158.878 107.754 1.00 117.69 281 ARG A N 1
ATOM 455 C CA . ARG A 1 281 ? 131.325 158.385 107.760 1.00 117.69 281 ARG A CA 1
ATOM 456 C C . ARG A 1 281 ? 131.251 156.868 107.689 1.00 117.69 281 ARG A C 1
ATOM 457 O O . ARG A 1 281 ? 130.315 156.273 108.230 1.00 117.69 281 ARG A O 1
ATOM 465 N N . VAL A 1 282 ? 132.215 156.228 107.029 1.00 117.05 282 VAL A N 1
ATOM 466 C CA . VAL A 1 282 ? 132.124 154.824 106.653 1.00 117.05 282 VAL A CA 1
ATOM 467 C C . VAL A 1 282 ? 133.188 153.985 107.351 1.00 117.05 282 VAL A C 1
ATOM 468 O O . VAL A 1 282 ? 132.880 152.962 107.969 1.00 117.05 282 VAL A O 1
ATOM 472 N N . SER A 1 283 ? 134.444 154.397 107.259 1.00 117.16 283 SER A N 1
ATOM 473 C CA . SER A 1 283 ? 135.543 153.615 107.799 1.00 117.16 283 SER A CA 1
ATOM 474 C C . SER A 1 283 ? 135.896 154.067 109.210 1.00 117.16 283 SER A C 1
ATOM 475 O O . SER A 1 283 ? 135.422 155.089 109.699 1.00 117.16 283 SER A O 1
ATOM 478 N N . LYS A 1 284 ? 136.759 153.292 109.867 1.00 118.74 284 LYS A N 1
ATOM 479 C CA . LYS A 1 284 ? 137.184 153.623 111.220 1.00 118.74 284 LYS A CA 1
ATOM 480 C C . LYS A 1 284 ? 138.350 154.595 111.252 1.00 118.74 284 LYS A C 1
ATOM 481 O O . LYS A 1 284 ? 138.625 155.175 112.306 1.00 118.74 284 LYS A O 1
ATOM 487 N N . THR A 1 285 ? 139.042 154.780 110.136 1.00 122.26 285 THR A N 1
ATOM 488 C CA . THR A 1 285 ? 140.180 155.687 110.047 1.00 122.26 285 THR A CA 1
ATOM 489 C C . THR A 1 285 ? 139.783 156.846 109.144 1.00 122.26 285 THR A C 1
ATOM 490 O O . THR A 1 285 ? 139.812 156.723 107.919 1.00 122.26 285 THR A O 1
ATOM 494 N N . ALA A 1 286 ? 139.414 157.973 109.749 1.00 119.18 286 ALA A N 1
ATOM 495 C CA . ALA A 1 286 ? 139.148 159.200 109.001 1.00 119.18 286 ALA A CA 1
ATOM 496 C C . ALA A 1 286 ? 140.492 159.787 108.590 1.00 119.18 286 ALA A C 1
ATOM 497 O O . ALA A 1 286 ? 141.027 160.699 109.217 1.00 119.18 286 ALA A O 1
ATOM 499 N N . GLY A 1 287 ? 141.036 159.258 107.500 1.00 122.63 287 GLY A N 1
ATOM 500 C CA . GLY A 1 287 ? 142.435 159.453 107.188 1.00 122.63 287 GLY A CA 1
ATOM 501 C C . GLY A 1 287 ? 142.771 160.841 106.680 1.00 122.63 287 GLY A C 1
ATOM 502 O O . GLY A 1 287 ? 141.914 161.693 106.445 1.00 122.63 287 GLY A O 1
ATOM 503 N N . ILE A 1 288 ? 144.077 161.060 106.549 1.00 122.62 288 ILE A N 1
ATOM 504 C CA . ILE A 1 288 ? 144.634 162.269 105.935 1.00 122.62 288 ILE A CA 1
ATOM 505 C C . ILE A 1 288 ? 144.189 162.328 104.478 1.00 122.62 288 ILE A C 1
ATOM 506 O O . ILE A 1 288 ? 144.229 161.294 103.784 1.00 122.62 288 ILE A O 1
ATOM 511 N N . PRO A 1 289 ? 143.722 163.474 103.974 1.00 122.79 289 PRO A N 1
ATOM 512 C CA . PRO A 1 289 ? 143.267 163.537 102.578 1.00 122.79 289 PRO A CA 1
ATOM 513 C C . PRO A 1 289 ? 144.420 163.389 101.597 1.00 122.79 289 PRO A C 1
ATOM 514 O O . PRO A 1 289 ? 145.475 164.002 101.759 1.00 122.79 289 PRO A O 1
ATOM 518 N N . SER A 1 290 ? 144.204 162.564 100.576 1.00 128.72 290 SER A N 1
ATOM 519 C CA . SER A 1 290 ? 145.209 162.330 99.555 1.00 128.72 290 SER A CA 1
ATOM 520 C C . SER A 1 290 ? 145.350 163.555 98.655 1.00 128.72 290 SER A C 1
ATOM 521 O O . SER A 1 290 ? 144.544 164.487 98.689 1.00 128.72 290 SER A O 1
ATOM 524 N N . LEU A 1 291 ? 146.384 163.533 97.817 1.00 127.05 291 LEU A N 1
ATOM 525 C CA . LEU A 1 291 ? 146.767 164.699 97.030 1.00 127.05 291 LEU A CA 1
ATOM 526 C C . LEU A 1 291 ? 145.879 164.940 95.812 1.00 127.05 291 LEU A C 1
ATOM 527 O O . LEU A 1 291 ? 146.172 165.848 95.029 1.00 127.05 291 LEU A O 1
ATOM 532 N N . ASN A 1 292 ? 144.812 164.162 95.624 1.00 129.78 292 ASN A N 1
ATOM 533 C CA . ASN A 1 292 ? 143.850 164.483 94.580 1.00 129.78 292 ASN A CA 1
ATOM 534 C C . ASN A 1 292 ? 142.874 165.548 95.042 1.00 129.78 292 ASN A C 1
ATOM 535 O O . ASN A 1 292 ? 142.352 166.306 94.219 1.00 129.78 292 ASN A O 1
ATOM 540 N N . VAL A 1 293 ? 142.617 165.613 96.347 1.00 129.88 293 VAL A N 1
ATOM 541 C CA . VAL A 1 293 ? 141.801 166.687 96.891 1.00 129.88 293 VAL A CA 1
ATOM 542 C C . VAL A 1 293 ? 142.600 167.986 96.910 1.00 129.88 293 VAL A C 1
ATOM 543 O O . VAL A 1 293 ? 142.031 169.078 96.803 1.00 129.88 293 VAL A O 1
ATOM 547 N N . CYS A 1 294 ? 143.937 167.898 96.979 1.00 130.44 294 CYS A N 1
ATOM 548 C CA . CYS A 1 294 ? 144.799 169.078 96.856 1.00 130.44 294 CYS A CA 1
ATOM 549 C C . CYS A 1 294 ? 144.906 169.590 95.446 1.00 130.44 294 CYS A C 1
ATOM 550 O O . CYS A 1 294 ? 145.755 170.458 95.215 1.00 130.44 294 CYS A O 1
ATOM 553 N N . MET A 1 295 ? 144.136 169.150 94.467 1.00 131.47 295 MET A N 1
ATOM 554 C CA . MET A 1 295 ? 144.305 169.684 93.130 1.00 131.47 295 MET A CA 1
ATOM 555 C C . MET A 1 295 ? 143.026 170.282 92.580 1.00 131.47 295 MET A C 1
ATOM 556 O O . MET A 1 295 ? 143.078 171.307 91.897 1.00 131.47 295 MET A O 1
ATOM 561 N N . ASN A 1 296 ? 141.869 169.692 92.896 1.00 131.74 296 ASN A N 1
ATOM 562 C CA . ASN A 1 296 ? 140.615 170.164 92.320 1.00 131.74 296 ASN A CA 1
ATOM 563 C C . ASN A 1 296 ? 140.184 171.517 92.873 1.00 131.74 296 ASN A C 1
ATOM 564 O O . ASN A 1 296 ? 139.393 172.212 92.229 1.00 131.74 296 ASN A O 1
ATOM 569 N N . CYS A 1 297 ? 140.686 171.904 94.042 1.00 132.26 297 CYS A N 1
ATOM 570 C CA . CYS A 1 297 ? 140.586 173.286 94.485 1.00 132.26 297 CYS A CA 1
ATOM 571 C C . CYS A 1 297 ? 141.770 174.125 94.024 1.00 132.26 297 CYS A C 1
ATOM 572 O O . CYS A 1 297 ? 141.610 175.326 93.795 1.00 132.26 297 CYS A O 1
ATOM 575 N N . HIS A 1 298 ? 142.952 173.523 93.879 1.00 128.84 298 HIS A N 1
ATOM 576 C CA . HIS A 1 298 ? 144.183 174.253 93.599 1.00 128.84 298 HIS A CA 1
ATOM 577 C C . HIS A 1 298 ? 144.643 174.152 92.146 1.00 128.84 298 HIS A C 1
ATOM 578 O O . HIS A 1 298 ? 145.835 174.315 91.872 1.00 128.84 298 HIS A O 1
ATOM 585 N N . LYS A 1 299 ? 143.733 173.894 91.206 1.00 133.67 299 LYS A N 1
ATOM 586 C CA . LYS A 1 299 ? 144.075 174.125 89.807 1.00 133.67 299 LYS A CA 1
ATOM 587 C C . LYS A 1 299 ? 144.020 175.603 89.456 1.00 133.67 299 LYS A C 1
ATOM 588 O O . LYS A 1 299 ? 144.723 176.049 88.545 1.00 133.67 299 LYS A O 1
ATOM 594 N N . ASN A 1 300 ? 143.204 176.374 90.167 1.00 136.47 300 ASN A N 1
ATOM 595 C CA . ASN A 1 300 ? 142.944 177.760 89.819 1.00 136.47 300 ASN A CA 1
ATOM 596 C C . ASN A 1 300 ? 143.482 178.727 90.866 1.00 136.47 300 ASN A C 1
ATOM 597 O O . ASN A 1 300 ? 143.331 179.942 90.713 1.00 136.47 300 ASN A O 1
ATOM 602 N N . ILE A 1 301 ? 144.112 178.227 91.923 1.00 131.09 301 ILE A N 1
ATOM 603 C CA . ILE A 1 301 ? 144.652 179.065 92.987 1.00 131.09 301 ILE A CA 1
ATOM 604 C C . ILE A 1 301 ? 146.162 178.871 92.973 1.00 131.09 301 ILE A C 1
ATOM 605 O O . ILE A 1 301 ? 146.680 177.893 93.523 1.00 131.09 301 ILE A O 1
ATOM 610 N N . SER A 1 302 ? 146.877 179.785 92.318 1.00 132.76 302 SER A N 1
ATOM 611 C CA . SER A 1 302 ? 148.334 179.749 92.296 1.00 132.76 302 SER A CA 1
ATOM 612 C C . SER A 1 302 ? 148.929 180.645 93.377 1.00 132.76 302 SER A C 1
ATOM 613 O O . SER A 1 302 ? 149.634 180.166 94.268 1.00 132.76 302 SER A O 1
ATOM 616 N N . GLU A 1 303 ? 148.648 181.944 93.319 1.00 137.29 303 GLU A N 1
ATOM 617 C CA . GLU A 1 303 ? 149.051 182.846 94.385 1.00 137.29 303 GLU A CA 1
ATOM 618 C C . GLU A 1 303 ? 148.049 182.754 95.533 1.00 137.29 303 GLU A C 1
ATOM 619 O O . GLU A 1 303 ? 147.021 182.083 95.437 1.00 137.29 303 GLU A O 1
ATOM 621 N N . VAL A 1 304 ? 148.345 183.434 96.638 1.00 136.77 304 VAL A N 1
ATOM 622 C CA . VAL A 1 304 ? 147.482 183.275 97.802 1.00 136.77 304 VAL A CA 1
ATOM 623 C C . VAL A 1 304 ? 146.484 184.428 97.935 1.00 136.77 304 VAL A C 1
ATOM 624 O O . VAL A 1 304 ? 145.288 184.229 97.698 1.00 136.77 304 VAL A O 1
ATOM 628 N N . ALA A 1 305 ? 146.962 185.637 98.226 1.00 140.14 305 ALA A N 1
ATOM 629 C CA . ALA A 1 305 ? 146.168 186.850 98.436 1.00 140.14 305 ALA A CA 1
ATOM 630 C C . ALA A 1 305 ? 147.143 188.007 98.608 1.00 140.14 305 ALA A C 1
ATOM 631 O O . ALA A 1 305 ? 148.358 187.845 98.448 1.00 140.14 305 ALA A O 1
ATOM 633 N N . GLU A 1 306 ? 146.609 189.181 98.943 1.00 141.54 306 GLU A N 1
ATOM 634 C CA . GLU A 1 306 ? 147.416 190.275 99.457 1.00 141.54 306 GLU A CA 1
ATOM 635 C C . GLU A 1 306 ? 147.018 190.713 100.858 1.00 141.54 306 GLU A C 1
ATOM 636 O O . GLU A 1 306 ? 147.786 191.440 101.496 1.00 141.54 306 GLU A O 1
ATOM 638 N N . THR A 1 307 ? 145.854 190.295 101.356 1.00 140.75 307 THR A N 1
ATOM 639 C CA . THR A 1 307 ? 145.365 190.661 102.680 1.00 140.75 307 THR A CA 1
ATOM 640 C C . THR A 1 307 ? 145.238 189.434 103.573 1.00 140.75 307 THR A C 1
ATOM 641 O O . THR A 1 307 ? 144.266 189.282 104.315 1.00 140.75 307 THR A O 1
ATOM 645 N N . THR A 1 308 ? 146.226 188.539 103.505 1.00 140.64 308 THR A N 1
ATOM 646 C CA . THR A 1 308 ? 146.252 187.343 104.342 1.00 140.64 308 THR A CA 1
ATOM 647 C C . THR A 1 308 ? 147.615 187.150 105.010 1.00 140.64 308 THR A C 1
ATOM 648 O O . THR A 1 308 ? 147.689 186.570 106.098 1.00 140.64 308 THR A O 1
ATOM 652 N N . ALA A 1 309 ? 148.688 187.661 104.398 1.00 143.25 309 ALA A N 1
ATOM 653 C CA . ALA A 1 309 ? 150.008 187.627 105.024 1.00 143.25 309 ALA A CA 1
ATOM 654 C C . ALA A 1 309 ? 150.022 188.458 106.302 1.00 143.25 309 ALA A C 1
ATOM 655 O O . ALA A 1 309 ? 149.391 189.515 106.382 1.00 143.25 309 ALA A O 1
ATOM 657 N N . THR A 1 310 ? 150.739 187.970 107.307 1.00 145.83 310 THR A N 1
ATOM 658 C CA . THR A 1 310 ? 150.691 188.513 108.657 1.00 145.83 310 THR A CA 1
ATOM 659 C C . THR A 1 310 ? 152.056 189.086 109.033 1.00 145.83 310 THR A C 1
ATOM 660 O O . THR A 1 310 ? 152.951 189.224 108.195 1.00 145.83 310 THR A O 1
ATOM 664 N N . ALA A 1 311 ? 152.196 189.448 110.310 1.00 146.54 311 ALA A N 1
ATOM 665 C CA . ALA A 1 311 ? 153.483 189.920 110.808 1.00 146.54 311 ALA A CA 1
ATOM 666 C C . ALA A 1 311 ? 154.512 188.800 110.851 1.00 146.54 311 ALA A C 1
ATOM 667 O O . ALA A 1 311 ? 155.708 189.052 110.670 1.00 146.54 311 ALA A O 1
ATOM 669 N N . GLU A 1 312 ? 154.072 187.566 111.083 1.00 144.93 312 GLU A N 1
ATOM 670 C CA . GLU A 1 312 ? 154.986 186.434 111.099 1.00 144.93 312 GLU A CA 1
ATOM 671 C C . GLU A 1 312 ? 155.208 185.843 109.716 1.00 144.93 312 GLU A C 1
ATOM 672 O O . GLU A 1 312 ? 156.315 185.380 109.417 1.00 144.93 312 GLU A O 1
ATOM 674 N N . TYR A 1 313 ? 154.185 185.855 108.865 1.00 141.84 313 TYR A N 1
ATOM 675 C CA . TYR A 1 313 ? 154.188 185.136 107.599 1.00 141.84 313 TYR A CA 1
ATOM 676 C C . TYR A 1 313 ? 153.936 186.110 106.458 1.00 141.84 313 TYR A C 1
ATOM 677 O O . TYR A 1 313 ? 152.972 186.879 106.498 1.00 141.84 313 TYR A O 1
ATOM 686 N N . SER A 1 314 ? 154.792 186.069 105.443 1.00 141.89 314 SER A N 1
ATOM 687 C CA . SER A 1 314 ? 154.689 186.959 104.297 1.00 141.89 314 SER A CA 1
ATOM 688 C C . SER A 1 314 ? 153.987 186.267 103.133 1.00 141.89 314 SER A C 1
ATOM 689 O O . SER A 1 314 ? 153.675 185.076 103.177 1.00 141.89 314 SER A O 1
ATOM 692 N N . LYS A 1 315 ? 153.732 187.048 102.079 1.00 140.54 315 LYS A N 1
ATOM 693 C CA . LYS A 1 315 ? 153.138 186.496 100.865 1.00 140.54 315 LYS A CA 1
ATOM 694 C C . LYS A 1 315 ? 154.110 185.572 100.147 1.00 140.54 315 LYS A C 1
ATOM 695 O O . LYS A 1 315 ? 153.726 184.491 99.688 1.00 140.54 315 LYS A O 1
ATOM 701 N N . ALA A 1 316 ? 155.378 185.979 100.049 1.00 140.95 316 ALA A N 1
ATOM 702 C CA . ALA A 1 316 ? 156.382 185.171 99.367 1.00 140.95 316 ALA A CA 1
ATOM 703 C C . ALA A 1 316 ? 156.714 183.893 100.123 1.00 140.95 316 ALA A C 1
ATOM 704 O O . ALA A 1 316 ? 157.238 182.952 99.520 1.00 140.95 316 ALA A O 1
ATOM 706 N N . PHE A 1 317 ? 156.428 183.842 101.426 1.00 137.90 317 PHE A N 1
ATOM 707 C CA . PHE A 1 317 ? 156.548 182.587 102.158 1.00 137.90 317 PHE A CA 1
ATOM 708 C C . PHE A 1 317 ? 155.466 181.604 101.741 1.00 137.90 317 PHE A C 1
ATOM 709 O O . PHE A 1 317 ? 155.715 180.398 101.663 1.00 137.90 317 PHE A O 1
ATOM 717 N N . TYR A 1 318 ? 154.259 182.098 101.469 1.00 137.28 318 TYR A N 1
ATOM 718 C CA . TYR A 1 318 ? 153.174 181.217 101.054 1.00 137.28 318 TYR A CA 1
ATOM 719 C C . TYR A 1 318 ? 153.297 180.809 99.591 1.00 137.28 318 TYR A C 1
ATOM 720 O O . TYR A 1 318 ? 153.036 179.651 99.250 1.00 137.28 318 TYR A O 1
ATOM 729 N N . ASP A 1 319 ? 153.673 181.746 98.716 1.00 139.35 319 ASP A N 1
ATOM 730 C CA . ASP A 1 319 ? 153.732 181.457 97.287 1.00 139.35 319 ASP A CA 1
ATOM 731 C C . ASP A 1 319 ? 154.854 180.489 96.949 1.00 139.35 319 ASP A C 1
ATOM 732 O O . ASP A 1 319 ? 154.704 179.660 96.044 1.00 139.35 319 ASP A O 1
ATOM 737 N N . ALA A 1 320 ? 155.973 180.566 97.661 1.00 140.55 320 ALA A N 1
ATOM 738 C CA . ALA A 1 320 ? 157.064 179.625 97.456 1.00 140.55 320 ALA A CA 1
ATOM 739 C C . ALA A 1 320 ? 156.864 178.320 98.210 1.00 140.55 320 ALA A C 1
ATOM 740 O O . ALA A 1 320 ? 157.728 177.441 98.130 1.00 140.55 320 ALA A O 1
ATOM 742 N N . GLN A 1 321 ? 155.753 178.167 98.933 1.00 134.75 321 GLN A N 1
ATOM 743 C CA . GLN A 1 321 ? 155.466 176.932 99.636 1.00 134.75 321 GLN A CA 1
ATOM 744 C C . GLN A 1 321 ? 154.233 176.223 99.100 1.00 134.75 321 GLN A C 1
ATOM 745 O O . GLN A 1 321 ? 154.124 175.002 99.254 1.00 134.75 321 GLN A O 1
ATOM 751 N N . ILE A 1 322 ? 153.323 176.943 98.441 1.00 133.56 322 ILE A N 1
ATOM 752 C CA . ILE A 1 322 ? 152.283 176.291 97.656 1.00 133.56 322 ILE A CA 1
ATOM 753 C C . ILE A 1 322 ? 152.880 175.660 96.401 1.00 133.56 322 ILE A C 1
ATOM 754 O O . ILE A 1 322 ? 152.294 174.733 95.834 1.00 133.56 322 ILE A O 1
ATOM 759 N N . GLN A 1 323 ? 154.063 176.112 95.972 1.00 135.14 323 GLN A N 1
ATOM 760 C CA . GLN A 1 323 ? 154.753 175.482 94.857 1.00 135.14 323 GLN A CA 1
ATOM 761 C C . GLN A 1 323 ? 155.277 174.104 95.239 1.00 135.14 323 GLN A C 1
ATOM 762 O O . GLN A 1 323 ? 155.433 173.245 94.366 1.00 135.14 323 GLN A O 1
ATOM 768 N N . LYS A 1 324 ? 155.518 173.867 96.531 1.00 132.17 324 LYS A N 1
ATOM 769 C CA . LYS A 1 324 ? 155.909 172.543 96.996 1.00 132.17 324 LYS A CA 1
ATOM 770 C C . LYS A 1 324 ? 154.786 171.525 96.861 1.00 132.17 324 LYS A C 1
ATOM 771 O O . LYS A 1 324 ? 155.061 170.325 96.783 1.00 132.17 324 LYS A O 1
ATOM 777 N N . LEU A 1 325 ? 153.531 171.975 96.841 1.00 130.41 325 LEU A N 1
ATOM 778 C CA . LEU A 1 325 ? 152.427 171.078 96.522 1.00 130.41 325 LEU A CA 1
ATOM 779 C C . LEU A 1 325 ? 152.453 170.682 95.053 1.00 130.41 325 LEU A C 1
ATOM 780 O O . LEU A 1 325 ? 151.980 169.600 94.695 1.00 130.41 325 LEU A O 1
ATOM 785 N N . TYR A 1 326 ? 153.005 171.537 94.192 1.00 133.65 326 TYR A N 1
ATOM 786 C CA . TYR A 1 326 ? 153.088 171.213 92.776 1.00 133.65 326 TYR A CA 1
ATOM 787 C C . TYR A 1 326 ? 154.208 170.226 92.485 1.00 133.65 326 TYR A C 1
ATOM 788 O O . TYR A 1 326 ? 154.138 169.493 91.494 1.00 133.65 326 TYR A O 1
ATOM 797 N N . ASP A 1 327 ? 155.243 170.191 93.325 1.00 134.99 327 ASP A N 1
ATOM 798 C CA . ASP A 1 327 ? 156.324 169.232 93.131 1.00 134.99 327 ASP A CA 1
ATOM 799 C C . ASP A 1 327 ? 155.953 167.844 93.632 1.00 134.99 327 ASP A C 1
ATOM 800 O O . ASP A 1 327 ? 156.496 166.849 93.142 1.00 134.99 327 ASP A O 1
ATOM 805 N N . ALA A 1 328 ? 155.042 167.758 94.601 1.00 132.37 328 ALA A N 1
ATOM 806 C CA . ALA A 1 328 ? 154.635 166.457 95.116 1.00 132.37 328 ALA A CA 1
ATOM 807 C C . ALA A 1 328 ? 153.734 165.730 94.128 1.00 132.37 328 ALA A C 1
ATOM 808 O O . ALA A 1 328 ? 153.817 164.506 93.990 1.00 132.37 328 ALA A O 1
ATOM 810 N N . VAL A 1 329 ? 152.872 166.464 93.431 1.00 132.30 329 VAL A N 1
ATOM 811 C CA . VAL A 1 329 ? 151.965 165.860 92.460 1.00 132.30 329 VAL A CA 1
ATOM 812 C C . VAL A 1 329 ? 152.599 165.800 91.075 1.00 132.30 329 VAL A C 1
ATOM 813 O O . VAL A 1 329 ? 152.458 164.806 90.360 1.00 132.30 329 VAL A O 1
ATOM 817 N N . GLY A 1 330 ? 153.334 166.835 90.688 1.00 136.66 330 GLY A N 1
ATOM 818 C CA . GLY A 1 330 ? 153.917 166.919 89.368 1.00 136.66 330 GLY A CA 1
ATOM 819 C C . GLY A 1 330 ? 153.326 167.992 88.486 1.00 136.66 330 GLY A C 1
ATOM 820 O O . GLY A 1 330 ? 153.602 167.999 87.283 1.00 136.66 330 GLY A O 1
ATOM 821 N N . TRP A 1 331 ? 152.516 168.887 89.044 1.00 136.85 331 TRP A N 1
ATOM 822 C CA . TRP A 1 331 ? 151.893 169.953 88.275 1.00 136.85 331 TRP A CA 1
ATOM 823 C C . TRP A 1 331 ? 152.929 170.975 87.826 1.00 136.85 331 TRP A C 1
ATOM 824 O O . TRP A 1 331 ? 153.903 171.256 88.527 1.00 136.85 331 TRP A O 1
ATOM 835 N N . ASP A 1 332 ? 152.717 171.522 86.634 1.00 140.22 332 ASP A N 1
ATOM 836 C CA . ASP A 1 332 ? 153.590 172.536 86.063 1.00 140.22 332 ASP A CA 1
ATOM 837 C C . ASP A 1 332 ? 152.772 173.801 85.852 1.00 140.22 332 ASP A C 1
ATOM 838 O O . ASP A 1 332 ? 151.659 173.743 85.323 1.00 140.22 332 ASP A O 1
ATOM 843 N N . LYS A 1 333 ? 153.322 174.938 86.283 1.00 140.12 333 LYS A N 1
ATOM 844 C CA . LYS A 1 333 ? 152.586 176.196 86.222 1.00 140.12 333 LYS A CA 1
ATOM 845 C C . LYS A 1 333 ? 152.471 176.727 84.800 1.00 140.12 333 LYS A C 1
ATOM 846 O O . LYS A 1 333 ? 151.490 177.407 84.477 1.00 140.12 333 LYS A O 1
ATOM 852 N N . THR A 1 334 ? 153.455 176.436 83.946 1.00 140.02 334 THR A N 1
ATOM 853 C CA . THR A 1 334 ? 153.588 177.156 82.681 1.00 140.02 334 THR A CA 1
ATOM 854 C C . THR A 1 334 ? 152.534 176.723 81.668 1.00 140.02 334 THR A C 1
ATOM 855 O O . THR A 1 334 ? 151.683 177.522 81.262 1.00 140.02 334 THR A O 1
ATOM 859 N N . LYS A 1 335 ? 152.565 175.459 81.251 1.00 140.15 335 LYS A N 1
ATOM 860 C CA . LYS A 1 335 ? 151.674 174.981 80.203 1.00 140.15 335 LYS A CA 1
ATOM 861 C C . LYS A 1 335 ? 150.483 174.198 80.743 1.00 140.15 335 LYS A C 1
ATOM 862 O O . LYS A 1 335 ? 149.740 173.610 79.950 1.00 140.15 335 LYS A O 1
ATOM 868 N N . GLN A 1 336 ? 150.300 174.183 82.069 1.00 140.93 336 GLN A N 1
ATOM 869 C CA . GLN A 1 336 ? 149.081 173.730 82.752 1.00 140.93 336 GLN A CA 1
ATOM 870 C C . GLN A 1 336 ? 148.795 172.249 82.482 1.00 140.93 336 GLN A C 1
ATOM 871 O O . GLN A 1 336 ? 147.733 171.871 81.987 1.00 140.93 336 GLN A O 1
ATOM 877 N N . ALA A 1 337 ? 149.768 171.406 82.823 1.00 140.27 337 ALA A N 1
ATOM 878 C CA . ALA A 1 337 ? 149.666 169.988 82.516 1.00 140.27 337 ALA A CA 1
ATOM 879 C C . ALA A 1 337 ? 150.459 169.172 83.525 1.00 140.27 337 ALA A C 1
ATOM 880 O O . ALA A 1 337 ? 151.462 169.636 84.071 1.00 140.27 337 ALA A O 1
ATOM 882 N N . TYR A 1 338 ? 149.989 167.950 83.766 1.00 137.50 338 TYR A N 1
ATOM 883 C CA . TYR A 1 338 ? 150.703 167.010 84.618 1.00 137.50 338 TYR A CA 1
ATOM 884 C C . TYR A 1 338 ? 151.994 166.543 83.962 1.00 137.50 338 TYR A C 1
ATOM 885 O O . TYR A 1 338 ? 152.044 166.293 82.756 1.00 137.50 338 TYR A O 1
ATOM 894 N N . THR A 1 339 ? 153.044 166.432 84.766 1.00 144.24 339 THR A N 1
ATOM 895 C CA . THR A 1 339 ? 154.242 165.706 84.378 1.00 144.24 339 THR A CA 1
ATOM 896 C C . THR A 1 339 ? 154.125 164.269 84.887 1.00 144.24 339 THR A C 1
ATOM 897 O O . THR A 1 339 ? 153.063 163.834 85.339 1.00 144.24 339 THR A O 1
ATOM 901 N N . GLY A 1 340 ? 155.215 163.511 84.825 1.00 144.21 340 GLY A N 1
ATOM 902 C CA . GLY A 1 340 ? 155.172 162.130 85.261 1.00 144.21 340 GLY A CA 1
ATOM 903 C C . GLY A 1 340 ? 156.104 161.796 86.406 1.00 144.21 340 GLY A C 1
ATOM 904 O O . GLY A 1 340 ? 156.700 160.717 86.426 1.00 144.21 340 GLY A O 1
ATOM 905 N N . LYS A 1 341 ? 156.242 162.705 87.368 1.00 142.98 341 LYS A N 1
ATOM 906 C CA . LYS A 1 341 ? 157.129 162.512 88.513 1.00 142.98 341 LYS A CA 1
ATOM 907 C C . LYS A 1 341 ? 156.356 162.845 89.781 1.00 142.98 341 LYS A C 1
ATOM 908 O O . LYS A 1 341 ? 155.978 164.001 89.994 1.00 142.98 341 LYS A O 1
ATOM 914 N N . THR A 1 342 ? 156.120 161.840 90.621 1.00 139.44 342 THR A N 1
ATOM 915 C CA . THR A 1 342 ? 155.320 161.997 91.826 1.00 139.44 342 THR A CA 1
ATOM 916 C C . THR A 1 342 ? 156.118 161.581 93.052 1.00 139.44 342 THR A C 1
ATOM 917 O O . THR A 1 342 ? 156.887 160.617 93.008 1.00 139.44 342 THR A O 1
ATOM 921 N N . GLN A 1 343 ? 155.923 162.310 94.146 1.00 134.29 343 GLN A N 1
ATOM 922 C CA . GLN A 1 343 ? 156.485 161.993 95.452 1.00 134.29 343 GLN A CA 1
ATOM 923 C C . GLN A 1 343 ? 155.422 162.285 96.500 1.00 134.29 343 GLN A C 1
ATOM 924 O O . GLN A 1 343 ? 154.894 163.403 96.544 1.00 134.29 343 GLN A O 1
ATOM 930 N N . PRO A 1 344 ? 155.069 161.319 97.343 1.00 127.52 344 PRO A N 1
ATOM 931 C CA . PRO A 1 344 ? 154.076 161.581 98.388 1.00 127.52 344 PRO A CA 1
ATOM 932 C C . PRO A 1 344 ? 154.654 162.438 99.503 1.00 127.52 344 PRO A C 1
ATOM 933 O O . PRO A 1 344 ? 155.868 162.588 99.648 1.00 127.52 344 PRO A O 1
ATOM 937 N N . VAL A 1 345 ? 153.755 163.007 100.300 1.00 124.44 345 VAL A N 1
ATOM 938 C CA . VAL A 1 345 ? 154.117 163.924 101.375 1.00 124.44 345 VAL A CA 1
ATOM 939 C C . VAL A 1 345 ? 154.096 163.158 102.690 1.00 124.44 345 VAL A C 1
ATOM 940 O O . VAL A 1 345 ? 153.058 162.619 103.086 1.00 124.44 345 VAL A O 1
ATOM 944 N N . LYS A 1 346 ? 155.241 163.111 103.369 1.00 121.97 346 LYS A N 1
ATOM 945 C CA . LYS A 1 346 ? 155.378 162.386 104.632 1.00 121.97 346 LYS A CA 1
ATOM 946 C C . LYS A 1 346 ? 154.843 163.246 105.768 1.00 121.97 346 LYS A C 1
ATOM 947 O O . LYS A 1 346 ? 155.566 164.041 106.366 1.00 121.97 346 LYS A O 1
ATOM 953 N N . TRP A 1 347 ? 153.564 163.074 106.086 1.00 119.80 347 TRP A N 1
ATOM 954 C CA . TRP A 1 347 ? 152.967 163.813 107.186 1.00 119.80 347 TRP A CA 1
ATOM 955 C C . TRP A 1 347 ? 153.399 163.212 108.519 1.00 119.80 347 TRP A C 1
ATOM 956 O O . TRP A 1 347 ? 153.891 162.086 108.588 1.00 119.80 347 TRP A O 1
ATOM 967 N N . VAL A 1 348 ? 153.209 163.977 109.589 1.00 118.48 348 VAL A N 1
ATOM 968 C CA . VAL A 1 348 ? 153.519 163.526 110.942 1.00 118.48 348 VAL A CA 1
ATOM 969 C C . VAL A 1 348 ? 152.209 163.377 111.701 1.00 118.48 348 VAL A C 1
ATOM 970 O O . VAL A 1 348 ? 151.453 164.344 111.846 1.00 118.48 348 VAL A O 1
ATOM 974 N N . ARG A 1 349 ? 151.943 162.167 112.181 1.00 116.33 349 ARG A N 1
ATOM 975 C CA . ARG A 1 349 ? 150.698 161.841 112.863 1.00 116.33 349 ARG A CA 1
ATOM 976 C C . ARG A 1 349 ? 150.830 162.192 114.339 1.00 116.33 349 ARG A C 1
ATOM 977 O O . ARG A 1 349 ? 151.730 161.690 115.018 1.00 116.33 349 ARG A O 1
ATOM 985 N N . ILE A 1 350 ? 149.935 163.048 114.836 1.00 115.88 350 ILE A N 1
ATOM 986 C CA . ILE A 1 350 ? 150.071 163.565 116.192 1.00 115.88 350 ILE A CA 1
ATOM 987 C C . ILE A 1 350 ? 149.093 162.927 117.174 1.00 115.88 350 ILE A C 1
ATOM 988 O O . ILE A 1 350 ? 149.311 163.028 118.390 1.00 115.88 350 ILE A O 1
ATOM 993 N N . HIS A 1 351 ? 148.032 162.282 116.697 1.00 115.97 351 HIS A N 1
ATOM 994 C CA . HIS A 1 351 ? 147.110 161.550 117.554 1.00 115.97 351 HIS A CA 1
ATOM 995 C C . HIS A 1 351 ? 147.399 160.063 117.411 1.00 115.97 351 HIS A C 1
ATOM 996 O O . HIS A 1 351 ? 147.225 159.498 116.329 1.00 115.97 351 HIS A O 1
ATOM 1003 N N . ASN A 1 352 ? 147.840 159.434 118.495 1.00 117.60 352 ASN A N 1
ATOM 1004 C CA . ASN A 1 352 ? 148.145 158.013 118.475 1.00 117.60 352 ASN A CA 1
ATOM 1005 C C . ASN A 1 352 ? 147.574 157.340 119.709 1.00 117.60 352 ASN A C 1
ATOM 1006 O O . ASN A 1 352 ? 147.496 157.940 120.781 1.00 117.60 352 ASN A O 1
ATOM 1011 N N . LEU A 1 353 ? 147.182 156.084 119.541 1.00 112.29 353 LEU A N 1
ATOM 1012 C CA . LEU A 1 353 ? 146.829 155.191 120.629 1.00 112.29 353 LEU A CA 1
ATOM 1013 C C . LEU A 1 353 ? 147.595 153.890 120.461 1.00 112.29 353 LEU A C 1
ATOM 1014 O O . LEU A 1 353 ? 147.981 153.542 119.343 1.00 112.29 353 LEU A O 1
ATOM 1019 N N . PRO A 1 354 ? 147.856 153.166 121.548 1.00 113.18 354 PRO A N 1
ATOM 1020 C CA . PRO A 1 354 ? 148.448 151.834 121.408 1.00 113.18 354 PRO A CA 1
ATOM 1021 C C . PRO A 1 354 ? 147.483 150.865 120.753 1.00 113.18 354 PRO A C 1
ATOM 1022 O O . PRO A 1 354 ? 146.264 151.019 120.836 1.00 113.18 354 PRO A O 1
ATOM 1026 N N . ASP A 1 355 ? 148.038 149.854 120.092 1.00 117.79 355 ASP A N 1
ATOM 1027 C CA . ASP A 1 355 ? 147.204 148.988 119.263 1.00 117.79 355 ASP A CA 1
ATOM 1028 C C . ASP A 1 355 ? 146.671 147.773 120.013 1.00 117.79 355 ASP A C 1
ATOM 1029 O O . ASP A 1 355 ? 146.693 146.653 119.516 1.00 117.79 355 ASP A O 1
ATOM 1034 N N . PHE A 1 356 ? 146.117 147.989 121.197 1.00 115.54 356 PHE A N 1
ATOM 1035 C CA . PHE A 1 356 ? 145.167 147.035 121.740 1.00 115.54 356 PHE A CA 1
ATOM 1036 C C . PHE A 1 356 ? 143.768 147.576 121.770 1.00 115.54 356 PHE A C 1
ATOM 1037 O O . PHE A 1 356 ? 142.832 146.785 121.658 1.00 115.54 356 PHE A O 1
ATOM 1045 N N . VAL A 1 357 ? 143.615 148.901 121.782 1.00 115.11 357 VAL A N 1
ATOM 1046 C CA . VAL A 1 357 ? 142.299 149.516 121.755 1.00 115.11 357 VAL A CA 1
ATOM 1047 C C . VAL A 1 357 ? 141.653 149.312 120.389 1.00 115.11 357 VAL A C 1
ATOM 1048 O O . VAL A 1 357 ? 142.299 148.947 119.401 1.00 115.11 357 VAL A O 1
ATOM 1052 N N . TYR A 1 358 ? 140.345 149.542 120.336 1.00 115.01 358 TYR A N 1
ATOM 1053 C CA . TYR A 1 358 ? 139.616 149.531 119.066 1.00 115.01 358 TYR A CA 1
ATOM 1054 C C . TYR A 1 358 ? 138.650 150.709 119.086 1.00 115.01 358 TYR A C 1
ATOM 1055 O O . TYR A 1 358 ? 137.525 150.589 119.573 1.00 115.01 358 TYR A O 1
ATOM 1064 N N . PHE A 1 359 ? 139.097 151.839 118.553 1.00 115.83 359 PHE A N 1
ATOM 1065 C CA . PHE A 1 359 ? 138.228 152.981 118.325 1.00 115.83 359 PHE A CA 1
ATOM 1066 C C . PHE A 1 359 ? 137.872 153.070 116.851 1.00 115.83 359 PHE A C 1
ATOM 1067 O O . PHE A 1 359 ? 138.732 152.912 115.981 1.00 115.83 359 PHE A O 1
ATOM 1075 N N . ASN A 1 360 ? 136.600 153.349 116.581 1.00 120.07 360 ASN A N 1
ATOM 1076 C CA . ASN A 1 360 ? 136.070 153.431 115.225 1.00 120.07 360 ASN A CA 1
ATOM 1077 C C . ASN A 1 360 ? 135.283 154.722 115.046 1.00 120.07 360 ASN A C 1
ATOM 1078 O O . ASN A 1 360 ? 134.189 154.870 115.591 1.00 120.07 360 ASN A O 1
ATOM 1083 N N . HIS A 1 361 ? 135.848 155.642 114.261 1.00 118.59 361 HIS A N 1
ATOM 1084 C CA . HIS A 1 361 ? 135.234 156.924 113.919 1.00 118.59 361 HIS A CA 1
ATOM 1085 C C . HIS A 1 361 ? 133.860 156.813 113.263 1.00 118.59 361 HIS A C 1
ATOM 1086 O O . HIS A 1 361 ? 133.093 157.777 113.314 1.00 118.59 361 HIS A O 1
ATOM 1093 N N . SER A 1 362 ? 133.534 155.679 112.640 1.00 118.89 362 SER A N 1
ATOM 1094 C CA . SER A 1 362 ? 132.338 155.589 111.808 1.00 118.89 362 SER A CA 1
ATOM 1095 C C . SER A 1 362 ? 131.066 155.496 112.636 1.00 118.89 362 SER A C 1
ATOM 1096 O O . SER A 1 362 ? 130.130 156.274 112.431 1.00 118.89 362 SER A O 1
ATOM 1099 N N . GLN A 1 363 ? 131.005 154.554 113.577 1.00 118.35 363 GLN A N 1
ATOM 1100 C CA . GLN A 1 363 ? 129.834 154.403 114.439 1.00 118.35 363 GLN A CA 1
ATOM 1101 C C . GLN A 1 363 ? 129.858 155.345 115.623 1.00 118.35 363 GLN A C 1
ATOM 1102 O O . GLN A 1 363 ? 129.055 155.192 116.545 1.00 118.35 363 GLN A O 1
ATOM 1108 N N . HIS A 1 364 ? 130.745 156.322 115.601 1.00 116.81 364 HIS A N 1
ATOM 1109 C CA . HIS A 1 364 ? 130.967 157.199 116.725 1.00 116.81 364 HIS A CA 1
ATOM 1110 C C . HIS A 1 364 ? 130.824 158.649 116.296 1.00 116.81 364 HIS A C 1
ATOM 1111 O O . HIS A 1 364 ? 130.918 159.546 117.139 1.00 116.81 364 HIS A O 1
ATOM 1118 N N . VAL A 1 365 ? 130.607 158.891 115.000 1.00 115.33 365 VAL A N 1
ATOM 1119 C CA . VAL A 1 365 ? 130.243 160.193 114.456 1.00 115.33 365 VAL A CA 1
ATOM 1120 C C . VAL A 1 365 ? 128.907 160.130 113.725 1.00 115.33 365 VAL A C 1
ATOM 1121 O O . VAL A 1 365 ? 128.024 160.962 113.948 1.00 115.33 365 VAL A O 1
ATOM 1125 N N . SER A 1 366 ? 128.731 159.130 112.858 1.00 117.58 366 SER A N 1
ATOM 1126 C CA . SER A 1 366 ? 127.491 159.014 112.097 1.00 117.58 366 SER A CA 1
ATOM 1127 C C . SER A 1 366 ? 126.349 158.456 112.940 1.00 117.58 366 SER A C 1
ATOM 1128 O O . SER A 1 366 ? 125.213 158.929 112.835 1.00 117.58 366 SER A O 1
ATOM 1131 N N . VAL A 1 367 ? 126.623 157.448 113.768 1.00 115.73 367 VAL A N 1
ATOM 1132 C CA . VAL A 1 367 ? 125.578 156.870 114.611 1.00 115.73 367 VAL A CA 1
ATOM 1133 C C . VAL A 1 367 ? 125.240 157.813 115.758 1.00 115.73 367 VAL A C 1
ATOM 1134 O O . VAL A 1 367 ? 124.099 158.264 115.895 1.00 115.73 367 VAL A O 1
ATOM 1138 N N . ALA A 1 368 ? 126.225 158.130 116.592 1.00 116.31 368 ALA A N 1
ATOM 1139 C CA . ALA A 1 368 ? 126.053 159.107 117.659 1.00 116.31 368 ALA A CA 1
ATOM 1140 C C . ALA A 1 368 ? 126.478 160.475 117.141 1.00 116.31 368 ALA A C 1
ATOM 1141 O O . ALA A 1 368 ? 127.654 160.685 116.831 1.00 116.31 368 ALA A O 1
ATOM 1143 N N . GLY A 1 369 ? 125.529 161.402 117.061 1.00 119.99 369 GLY A N 1
ATOM 1144 C CA . GLY A 1 369 ? 125.761 162.677 116.410 1.00 119.99 369 GLY A CA 1
ATOM 1145 C C . GLY A 1 369 ? 126.626 163.643 117.193 1.00 119.99 369 GLY A C 1
ATOM 1146 O O . GLY A 1 369 ? 126.137 164.659 117.695 1.00 119.99 369 GLY A O 1
ATOM 1147 N N . VAL A 1 370 ? 127.913 163.340 117.297 1.00 119.39 370 VAL A N 1
ATOM 1148 C CA . VAL A 1 370 ? 128.852 164.153 118.057 1.00 119.39 370 VAL A CA 1
ATOM 1149 C C . VAL A 1 370 ? 129.418 165.235 117.146 1.00 119.39 370 VAL A C 1
ATOM 1150 O O . VAL A 1 370 ? 129.825 164.954 116.015 1.00 119.39 370 VAL A O 1
ATOM 1154 N N . GLU A 1 371 ? 129.421 166.475 117.634 1.00 124.81 371 GLU A N 1
ATOM 1155 C CA . GLU A 1 371 ? 129.987 167.601 116.903 1.00 124.81 371 GLU A CA 1
ATOM 1156 C C . GLU A 1 371 ? 131.496 167.422 116.748 1.00 124.81 371 GLU A C 1
ATOM 1157 O O . GLU A 1 371 ? 132.157 166.810 117.590 1.00 124.81 371 GLU A O 1
ATOM 1163 N N . CYS A 1 372 ? 132.048 167.951 115.653 1.00 122.60 372 CYS A N 1
ATOM 1164 C CA . CYS A 1 372 ? 133.421 167.612 115.295 1.00 122.60 372 CYS A CA 1
ATOM 1165 C C . CYS A 1 372 ? 134.455 168.477 116.013 1.00 122.60 372 CYS A C 1
ATOM 1166 O O . CYS A 1 372 ? 135.649 168.350 115.734 1.00 122.60 372 CYS A O 1
ATOM 1169 N N . GLN A 1 373 ? 134.037 169.326 116.949 1.00 121.09 373 GLN A N 1
ATOM 1170 C CA . GLN A 1 373 ? 134.965 170.095 117.763 1.00 121.09 373 GLN A CA 1
ATOM 1171 C C . GLN A 1 373 ? 135.018 169.644 119.215 1.00 121.09 373 GLN A C 1
ATOM 1172 O O . GLN A 1 373 ? 135.886 170.114 119.954 1.00 121.09 373 GLN A O 1
ATOM 1178 N N . THR A 1 374 ? 134.126 168.758 119.647 1.00 119.93 374 THR A N 1
ATOM 1179 C CA . THR A 1 374 ? 134.079 168.349 121.045 1.00 119.93 374 THR A CA 1
ATOM 1180 C C . THR A 1 374 ? 134.968 167.152 121.354 1.00 119.93 374 THR A C 1
ATOM 1181 O O . THR A 1 374 ? 135.010 166.717 122.506 1.00 119.93 374 THR A O 1
ATOM 1185 N N . CYS A 1 375 ? 135.667 166.606 120.364 1.00 119.47 375 CYS A N 1
ATOM 1186 C CA . CYS A 1 375 ? 136.668 165.578 120.608 1.00 119.47 375 CYS A CA 1
ATOM 1187 C C . CYS A 1 375 ? 138.082 166.017 120.265 1.00 119.47 375 CYS A C 1
ATOM 1188 O O . CYS A 1 375 ? 139.021 165.581 120.929 1.00 119.47 375 CYS A O 1
ATOM 1191 N N . HIS A 1 376 ? 138.264 166.861 119.247 1.00 117.19 376 HIS A N 1
ATOM 1192 C CA . HIS A 1 376 ? 139.593 167.309 118.843 1.00 117.19 376 HIS A CA 1
ATOM 1193 C C . HIS A 1 376 ? 139.794 168.810 119.015 1.00 117.19 376 HIS A C 1
ATOM 1194 O O . HIS A 1 376 ? 140.780 169.349 118.501 1.00 117.19 376 HIS A O 1
ATOM 1201 N N . GLY A 1 377 ? 138.896 169.499 119.714 1.00 117.75 377 GLY A N 1
ATOM 1202 C CA . GLY A 1 377 ? 139.078 170.899 120.023 1.00 117.75 377 GLY A CA 1
ATOM 1203 C C . GLY A 1 377 ? 138.574 171.827 118.937 1.00 117.75 377 GLY A C 1
ATOM 1204 O O . GLY A 1 377 ? 138.067 171.387 117.905 1.00 117.75 377 GLY A O 1
ATOM 1205 N N . PRO A 1 378 ? 138.681 173.144 119.162 1.00 117.76 378 PRO A N 1
ATOM 1206 C CA . PRO A 1 378 ? 138.316 174.139 118.127 1.00 117.76 378 PRO A CA 1
ATOM 1207 C C . PRO A 1 378 ? 139.374 174.224 117.031 1.00 117.76 378 PRO A C 1
ATOM 1208 O O . PRO A 1 378 ? 140.249 175.082 117.029 1.00 117.76 378 PRO A O 1
ATOM 1212 N N . VAL A 1 379 ? 139.264 173.311 116.063 1.00 120.46 379 VAL A N 1
ATOM 1213 C CA . VAL A 1 379 ? 140.332 173.071 115.096 1.00 120.46 379 VAL A CA 1
ATOM 1214 C C . VAL A 1 379 ? 140.481 174.235 114.117 1.00 120.46 379 VAL A C 1
ATOM 1215 O O . VAL A 1 379 ? 141.592 174.525 113.657 1.00 120.46 379 VAL A O 1
ATOM 1219 N N . GLN A 1 380 ? 139.400 174.973 113.848 1.00 120.89 380 GLN A N 1
ATOM 1220 C CA . GLN A 1 380 ? 139.469 176.052 112.868 1.00 120.89 380 GLN A CA 1
ATOM 1221 C C . GLN A 1 380 ? 140.294 177.245 113.342 1.00 120.89 380 GLN A C 1
ATOM 1222 O O . GLN A 1 380 ? 140.750 178.030 112.506 1.00 120.89 380 GLN A O 1
ATOM 1228 N N . GLU A 1 381 ? 140.490 177.412 114.646 1.00 125.84 381 GLU A N 1
ATOM 1229 C CA . GLU A 1 381 ? 141.400 178.437 115.162 1.00 125.84 381 GLU A CA 1
ATOM 1230 C C . GLU A 1 381 ? 142.746 177.835 115.587 1.00 125.84 381 GLU A C 1
ATOM 1231 O O . GLU A 1 381 ? 143.175 177.909 116.736 1.00 125.84 381 GLU A O 1
ATOM 1237 N N . PHE A 1 382 ? 143.448 177.255 114.615 1.00 121.26 382 PHE A N 1
ATOM 1238 C CA . PHE A 1 382 ? 144.816 176.789 114.811 1.00 121.26 382 PHE A CA 1
ATOM 1239 C C . PHE A 1 382 ? 145.640 177.066 113.566 1.00 121.26 382 PHE A C 1
ATOM 1240 O O . PHE A 1 382 ? 145.261 176.651 112.470 1.00 121.26 382 PHE A O 1
ATOM 1248 N N . GLU A 1 383 ? 146.774 177.745 113.736 1.00 124.78 383 GLU A N 1
ATOM 1249 C CA . GLU A 1 383 ? 147.696 177.914 112.620 1.00 124.78 383 GLU A CA 1
ATOM 1250 C C . GLU A 1 383 ? 148.482 176.637 112.365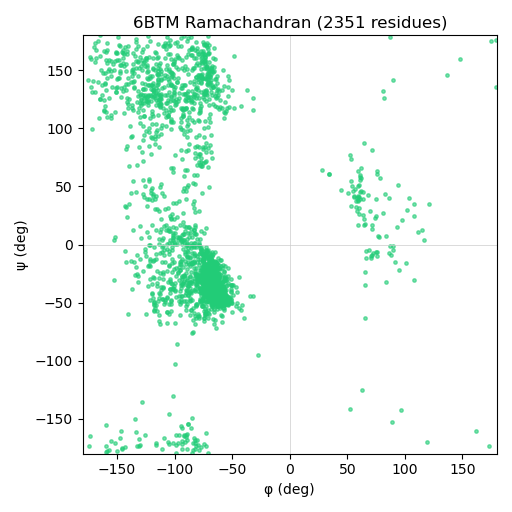 1.00 124.78 383 GLU A C 1
ATOM 1251 O O . GLU A 1 383 ? 148.707 176.263 111.210 1.00 124.78 383 GLU A O 1
ATOM 1257 N N . ILE A 1 384 ? 148.904 175.957 113.429 1.00 121.36 384 ILE A N 1
ATOM 1258 C CA . ILE A 1 384 ? 149.505 174.635 113.346 1.00 121.36 384 ILE A CA 1
ATOM 1259 C C . ILE A 1 384 ? 148.710 173.711 114.257 1.00 121.36 384 ILE A C 1
ATOM 1260 O O . ILE A 1 384 ? 148.019 174.153 115.175 1.00 121.36 384 ILE A O 1
ATOM 1265 N N . MET A 1 385 ? 148.813 172.414 113.991 1.00 123.60 385 MET A N 1
ATOM 1266 C CA . MET A 1 385 ? 147.904 171.455 114.601 1.00 123.60 385 MET A CA 1
ATOM 1267 C C . MET A 1 385 ? 148.378 171.070 115.996 1.00 123.60 385 MET A C 1
ATOM 1268 O O . MET A 1 385 ? 149.575 170.907 116.240 1.00 123.60 385 MET A O 1
ATOM 1273 N N . LYS A 1 386 ? 147.420 170.924 116.910 1.00 124.13 386 LYS A N 1
ATOM 1274 C CA . LYS A 1 386 ? 147.672 170.685 118.324 1.00 124.13 386 LYS A CA 1
ATOM 1275 C C . LYS A 1 386 ? 146.744 169.589 118.816 1.00 124.13 386 LYS A C 1
ATOM 1276 O O . LYS A 1 386 ? 145.551 169.607 118.505 1.00 124.13 386 LYS A O 1
ATOM 1282 N N . GLN A 1 387 ? 147.279 168.640 119.576 1.00 120.64 387 GLN A N 1
ATOM 1283 C CA . GLN A 1 387 ? 146.420 167.690 120.268 1.00 120.64 387 GLN A CA 1
ATOM 1284 C C . GLN A 1 387 ? 145.748 168.382 121.445 1.00 120.64 387 GLN A C 1
ATOM 1285 O O . GLN A 1 387 ? 146.409 169.045 122.245 1.00 120.64 387 GLN A O 1
ATOM 1291 N N . TYR A 1 388 ? 144.428 168.236 121.545 1.00 120.45 388 TYR A N 1
ATOM 1292 C CA . TYR A 1 388 ? 143.635 168.980 122.515 1.00 120.45 388 TYR A CA 1
ATOM 1293 C C . TYR A 1 388 ? 143.307 168.169 123.762 1.00 120.45 388 TYR A C 1
ATOM 1294 O O . TYR A 1 388 ? 143.429 168.677 124.878 1.00 120.45 388 TYR A O 1
ATOM 1303 N N . SER A 1 389 ? 142.889 166.920 123.598 1.00 122.35 389 SER A N 1
ATOM 1304 C CA . SER A 1 389 ? 142.546 166.063 124.720 1.00 122.35 389 SER A CA 1
ATOM 1305 C C . SER A 1 389 ? 143.642 165.032 124.961 1.00 122.35 389 SER A C 1
ATOM 1306 O O . SER A 1 389 ? 144.566 164.871 124.164 1.00 122.35 389 SER A O 1
ATOM 1309 N N . LYS A 1 390 ? 143.523 164.320 126.082 1.00 121.53 390 LYS A N 1
ATOM 1310 C CA . LYS A 1 390 ? 144.618 163.491 126.564 1.00 121.53 390 LYS A CA 1
ATOM 1311 C C . LYS A 1 390 ? 144.474 162.004 126.255 1.00 121.53 390 LYS A C 1
ATOM 1312 O O . LYS A 1 390 ? 145.487 161.299 126.281 1.00 121.53 390 LYS A O 1
ATOM 1318 N N . LEU A 1 391 ? 143.257 161.517 125.988 1.00 121.85 391 LEU A N 1
ATOM 1319 C CA . LEU A 1 391 ? 142.970 160.180 125.444 1.00 121.85 391 LEU A CA 1
ATOM 1320 C C . LEU A 1 391 ? 143.368 159.030 126.376 1.00 121.85 391 LEU A C 1
ATOM 1321 O O . LEU A 1 391 ? 143.487 157.891 125.924 1.00 121.85 391 LEU A O 1
ATOM 1326 N N . THR A 1 392 ? 143.594 159.272 127.665 1.00 120.69 392 THR A N 1
ATOM 1327 C CA . THR A 1 392 ? 144.177 158.247 128.538 1.00 120.69 392 THR A CA 1
ATOM 1328 C C . THR A 1 392 ? 143.123 157.560 129.407 1.00 120.69 392 THR A C 1
ATOM 1329 O O . THR A 1 392 ? 143.084 157.743 130.623 1.00 120.69 392 THR A O 1
ATOM 1333 N N . MET A 1 393 ? 142.210 156.819 128.761 1.00 116.61 393 MET A N 1
ATOM 1334 C CA . MET A 1 393 ? 141.416 155.743 129.376 1.00 116.61 393 MET A CA 1
ATOM 1335 C C . MET A 1 393 ? 140.407 156.195 130.446 1.00 116.61 393 MET A C 1
ATOM 1336 O O . MET A 1 393 ? 139.462 155.466 130.764 1.00 116.61 393 MET A O 1
ATOM 1341 N N . GLY A 1 394 ? 140.488 157.444 130.886 1.00 119.11 394 GLY A N 1
ATOM 1342 C CA . GLY A 1 394 ? 139.628 157.961 131.927 1.00 119.11 394 GLY A CA 1
ATOM 1343 C C . GLY A 1 394 ? 138.891 159.154 131.381 1.00 119.11 394 GLY A C 1
ATOM 1344 O O . GLY A 1 394 ? 138.098 159.797 132.072 1.00 119.11 394 GLY A O 1
ATOM 1345 N N . TRP A 1 395 ? 139.185 159.463 130.124 1.00 121.49 395 TRP A N 1
ATOM 1346 C CA . TRP A 1 395 ? 138.402 160.388 129.325 1.00 121.49 395 TRP A CA 1
ATOM 1347 C C . TRP A 1 395 ? 137.433 159.663 128.407 1.00 121.49 395 TRP A C 1
ATOM 1348 O O . TRP A 1 395 ? 136.381 160.213 128.068 1.00 121.49 395 TRP A O 1
ATOM 1359 N N . CYS A 1 396 ? 137.757 158.428 128.026 1.00 119.19 396 CYS A N 1
ATOM 1360 C CA . CYS A 1 396 ? 136.795 157.586 127.326 1.00 119.19 396 CYS A CA 1
ATOM 1361 C C . CYS A 1 396 ? 135.666 157.147 128.243 1.00 119.19 396 CYS A C 1
ATOM 1362 O O . CYS A 1 396 ? 134.507 157.087 127.823 1.00 119.19 396 CYS A O 1
ATOM 1365 N N . VAL A 1 397 ? 135.984 156.823 129.494 1.00 122.03 397 VAL A N 1
ATOM 1366 C CA . VAL A 1 397 ? 134.956 156.382 130.429 1.00 122.03 397 VAL A CA 1
ATOM 1367 C C . VAL A 1 397 ? 134.102 157.562 130.877 1.00 122.03 397 VAL A C 1
ATOM 1368 O O . VAL A 1 397 ? 132.874 157.451 130.972 1.00 122.03 397 VAL A O 1
ATOM 1372 N N . ASP A 1 398 ? 134.728 158.724 131.095 1.00 126.13 398 ASP A N 1
ATOM 1373 C CA . ASP A 1 398 ? 134.032 159.875 131.669 1.00 126.13 398 ASP A CA 1
ATOM 1374 C C . ASP A 1 398 ? 133.005 160.457 130.704 1.00 126.13 398 ASP A C 1
ATOM 1375 O O . ASP A 1 398 ? 131.939 160.912 131.131 1.00 126.13 398 ASP A O 1
ATOM 1380 N N . CYS A 1 399 ? 133.295 160.450 129.405 1.00 126.56 399 CYS A N 1
ATOM 1381 C CA . CYS A 1 399 ? 132.321 160.976 128.459 1.00 126.56 399 CYS A CA 1
ATOM 1382 C C . CYS A 1 399 ? 131.228 159.963 128.148 1.00 126.56 399 CYS A C 1
ATOM 1383 O O . CYS A 1 399 ? 130.186 160.342 127.607 1.00 126.56 399 CYS A O 1
ATOM 1386 N N . HIS A 1 400 ? 131.430 158.692 128.496 1.00 122.86 400 HIS A N 1
ATOM 1387 C CA . HIS A 1 400 ? 130.364 157.707 128.382 1.00 122.86 400 HIS A CA 1
ATOM 1388 C C . HIS A 1 400 ? 129.417 157.733 129.572 1.00 122.86 400 HIS A C 1
ATOM 1389 O O . HIS A 1 400 ? 128.271 157.291 129.443 1.00 122.86 400 HIS A O 1
ATOM 1396 N N . ARG A 1 401 ? 129.864 158.239 130.722 1.00 124.36 401 ARG A N 1
ATOM 1397 C CA . ARG A 1 401 ? 128.989 158.341 131.885 1.00 124.36 401 ARG A CA 1
ATOM 1398 C C . ARG A 1 401 ? 127.908 159.392 131.692 1.00 124.36 401 ARG A C 1
ATOM 1399 O O . ARG A 1 401 ? 126.815 159.264 132.251 1.00 124.36 401 ARG A O 1
ATOM 1407 N N . LYS A 1 402 ? 128.193 160.437 130.922 1.00 127.78 402 LYS A N 1
ATOM 1408 C CA . LYS A 1 402 ? 127.329 161.607 130.892 1.00 127.78 402 LYS A CA 1
ATOM 1409 C C . LYS A 1 402 ? 126.795 161.882 129.496 1.00 127.78 402 LYS A C 1
ATOM 1410 O O . LYS A 1 402 ? 126.829 163.027 129.034 1.00 127.78 402 LYS A O 1
ATOM 1416 N N . THR A 1 403 ? 126.306 160.853 128.811 1.00 129.94 403 THR A N 1
ATOM 1417 C CA . THR A 1 403 ? 125.749 161.042 127.481 1.00 129.94 403 THR A CA 1
ATOM 1418 C C . THR A 1 403 ? 124.619 160.052 127.251 1.00 129.94 403 THR A C 1
ATOM 1419 O O . THR A 1 403 ? 124.406 159.123 128.031 1.00 129.94 403 THR A O 1
ATOM 1423 N N . ASP A 1 404 ? 123.906 160.254 126.149 1.00 136.22 404 ASP A N 1
ATOM 1424 C CA . ASP A 1 404 ? 122.727 159.469 125.825 1.00 136.22 404 ASP A CA 1
ATOM 1425 C C . ASP A 1 404 ? 122.876 158.860 124.442 1.00 136.22 404 ASP A C 1
ATOM 1426 O O . ASP A 1 404 ? 123.346 159.519 123.512 1.00 136.22 404 ASP A O 1
ATOM 1431 N N . VAL A 1 405 ? 122.471 157.598 124.312 1.00 133.10 405 VAL A N 1
ATOM 1432 C CA . VAL A 1 405 ? 122.389 156.984 122.998 1.00 133.10 405 VAL A CA 1
ATOM 1433 C C . VAL A 1 405 ? 121.202 157.571 122.244 1.00 133.10 405 VAL A C 1
ATOM 1434 O O . VAL A 1 405 ? 120.220 158.033 122.840 1.00 133.10 405 VAL A O 1
ATOM 1438 N N . LYS A 1 406 ? 121.299 157.579 120.918 1.00 136.65 406 LYS A N 1
ATOM 1439 C CA . LYS A 1 406 ? 120.250 158.129 120.067 1.00 136.65 406 LYS A CA 1
ATOM 1440 C C . LYS A 1 406 ? 119.327 156.992 119.647 1.00 136.65 406 LYS A C 1
ATOM 1441 O O . LYS A 1 406 ? 119.711 156.134 118.847 1.00 136.65 406 LYS A O 1
ATOM 1447 N N . MET A 1 407 ? 118.112 156.987 120.190 1.00 143.08 407 MET A N 1
ATOM 1448 C CA . MET A 1 407 ? 117.165 155.904 119.983 1.00 143.08 407 MET A CA 1
ATOM 1449 C C . MET A 1 407 ? 115.935 156.326 119.194 1.00 143.08 407 MET A C 1
ATOM 1450 O O . MET A 1 407 ? 115.017 155.516 119.028 1.00 143.08 407 MET A O 1
ATOM 1455 N N . GLU A 1 408 ? 115.885 157.565 118.704 1.00 147.31 408 GLU A N 1
ATOM 1456 C CA . GLU A 1 408 ? 114.693 158.034 118.006 1.00 147.31 408 GLU A CA 1
ATOM 1457 C C . GLU A 1 408 ? 114.628 157.496 116.582 1.00 147.31 408 GLU A C 1
ATOM 1458 O O . GLU A 1 408 ? 113.591 156.981 116.152 1.00 147.31 408 GLU A O 1
ATOM 1464 N N . GLY A 1 409 ? 115.723 157.606 115.837 1.00 143.22 409 GLY A N 1
ATOM 1465 C CA . GLY A 1 409 ? 115.700 157.303 114.420 1.00 143.22 409 GLY A CA 1
ATOM 1466 C C . GLY A 1 409 ? 115.988 155.862 114.057 1.00 143.22 409 GLY A C 1
ATOM 1467 O O . GLY A 1 409 ? 115.417 155.341 113.096 1.00 143.22 409 GLY A O 1
ATOM 1468 N N . ASN A 1 410 ? 116.871 155.212 114.812 1.00 137.64 410 ASN A N 1
ATOM 1469 C CA . ASN A 1 410 ? 117.327 153.874 114.458 1.00 137.64 410 ASN A CA 1
ATOM 1470 C C . ASN A 1 410 ? 116.236 152.842 114.705 1.00 137.64 410 ASN A C 1
ATOM 1471 O O . ASN A 1 410 ? 115.601 152.832 115.762 1.00 137.64 410 ASN A O 1
ATOM 1476 N N . ALA A 1 411 ? 116.018 151.973 113.719 1.00 136.75 411 ALA A N 1
ATOM 1477 C CA . ALA A 1 411 ? 115.107 150.850 113.879 1.00 136.75 411 ALA A CA 1
ATOM 1478 C C . ALA A 1 411 ? 115.763 149.660 114.559 1.00 136.75 411 ALA A C 1
ATOM 1479 O O . ALA A 1 411 ? 115.073 148.685 114.871 1.00 136.75 411 ALA A O 1
ATOM 1481 N N . TYR A 1 412 ? 117.076 149.718 114.789 1.00 133.48 412 TYR A N 1
ATOM 1482 C CA . TYR A 1 412 ? 117.753 148.691 115.571 1.00 133.48 412 TYR A CA 1
ATOM 1483 C C . TYR A 1 412 ? 117.352 148.754 117.038 1.00 133.48 412 TYR A C 1
ATOM 1484 O O . TYR A 1 412 ? 117.396 147.737 117.737 1.00 133.48 412 TYR A O 1
ATOM 1493 N N . TYR A 1 413 ? 116.938 149.926 117.511 1.00 138.10 413 TYR A N 1
ATOM 1494 C CA . TYR A 1 413 ? 116.572 150.145 118.902 1.00 138.10 413 TYR A CA 1
ATOM 1495 C C . TYR A 1 413 ? 115.069 150.068 119.146 1.00 138.10 413 TYR A C 1
ATOM 1496 O O . TYR A 1 413 ? 114.625 150.365 120.256 1.00 138.10 413 TYR A O 1
ATOM 1505 N N . GLU A 1 414 ? 114.278 149.681 118.138 1.00 144.42 414 GLU A N 1
ATOM 1506 C CA . GLU A 1 414 ? 112.828 149.603 118.318 1.00 144.42 414 GLU A CA 1
ATOM 1507 C C . GLU A 1 414 ? 112.432 148.483 119.267 1.00 144.42 414 GLU A C 1
ATOM 1508 O O . GLU A 1 414 ? 111.413 148.588 119.954 1.00 144.42 414 GLU A O 1
ATOM 1514 N N . LYS A 1 415 ? 113.213 147.406 119.316 1.00 149.49 415 LYS A N 1
ATOM 1515 C CA . LYS A 1 415 ? 112.925 146.333 120.258 1.00 149.49 415 LYS A CA 1
ATOM 1516 C C . LYS A 1 415 ? 113.277 146.745 121.683 1.00 149.49 415 LYS A C 1
ATOM 1517 O O . LYS A 1 415 ? 112.669 146.254 122.640 1.00 149.49 415 LYS A O 1
ATOM 1523 N N . ILE A 1 416 ? 114.211 147.676 121.841 1.00 148.94 416 ILE A N 1
ATOM 1524 C CA . ILE A 1 416 ? 114.731 148.045 123.148 1.00 148.94 416 ILE A CA 1
ATOM 1525 C C . ILE A 1 416 ? 114.082 149.319 123.678 1.00 148.94 416 ILE A C 1
ATOM 1526 O O . ILE A 1 416 ? 113.773 149.408 124.864 1.00 148.94 416 ILE A O 1
ATOM 1531 N N . HIS A 1 417 ? 113.848 150.312 122.817 1.00 150.26 417 HIS A N 1
ATOM 1532 C CA . HIS A 1 417 ? 113.311 151.585 123.293 1.00 150.26 417 HIS A CA 1
ATOM 1533 C C . HIS A 1 417 ? 111.800 151.547 123.483 1.00 150.26 417 HIS A C 1
ATOM 1534 O O . HIS A 1 417 ? 111.282 152.217 124.383 1.00 150.26 417 HIS A O 1
ATOM 1541 N N . ALA A 1 418 ? 111.075 150.794 122.652 1.00 154.40 418 ALA A N 1
ATOM 1542 C CA . ALA A 1 418 ? 109.648 150.609 122.898 1.00 154.40 418 ALA A CA 1
ATOM 1543 C C . ALA A 1 418 ? 109.414 149.726 124.113 1.00 154.40 418 ALA A C 1
ATOM 1544 O O . ALA A 1 418 ? 108.396 149.870 124.799 1.00 154.40 418 ALA A O 1
ATOM 1546 N N . GLU A 1 419 ? 110.338 148.812 124.391 1.00 155.56 419 GLU A N 1
ATOM 1547 C CA . GLU A 1 419 ? 110.378 148.131 125.672 1.00 155.56 419 GLU A CA 1
ATOM 1548 C C . GLU A 1 419 ? 110.926 149.097 126.720 1.00 155.56 419 GLU A C 1
ATOM 1549 O O . GLU A 1 419 ? 111.489 150.141 126.392 1.00 155.56 419 GLU A O 1
ATOM 1555 N N . LEU A 1 420 ? 110.613 148.810 127.984 1.00 156.85 420 LEU A N 1
ATOM 1556 C CA . LEU A 1 420 ? 111.095 149.457 129.210 1.00 156.85 420 LEU A CA 1
ATOM 1557 C C . LEU A 1 420 ? 110.644 150.909 129.371 1.00 156.85 420 LEU A C 1
ATOM 1558 O O . LEU A 1 420 ? 110.876 151.505 130.425 1.00 156.85 420 LEU A O 1
ATOM 1563 N N . SER A 1 421 ? 109.978 151.486 128.370 1.00 159.32 421 SER A N 1
ATOM 1564 C CA . SER A 1 421 ? 109.186 152.683 128.611 1.00 159.32 421 SER A CA 1
ATOM 1565 C C . SER A 1 421 ? 107.853 152.311 129.232 1.00 159.32 421 SER A C 1
ATOM 1566 O O . SER A 1 421 ? 107.280 153.093 129.999 1.00 159.32 421 SER A O 1
ATOM 1569 N N . LYS A 1 422 ? 107.359 151.119 128.902 1.00 160.22 422 LYS A N 1
ATOM 1570 C CA . LYS A 1 422 ? 106.238 150.519 129.604 1.00 160.22 422 LYS A CA 1
ATOM 1571 C C . LYS A 1 422 ? 106.673 149.927 130.939 1.00 160.22 422 LYS A C 1
ATOM 1572 O O . LYS A 1 422 ? 105.871 149.866 131.878 1.00 160.22 422 LYS A O 1
ATOM 1574 N N . LYS A 1 423 ? 107.941 149.530 131.058 1.00 158.62 423 LYS A N 1
ATOM 1575 C CA . LYS A 1 423 ? 108.417 148.795 132.223 1.00 158.62 423 LYS A CA 1
ATOM 1576 C C . LYS A 1 423 ? 109.284 149.629 133.160 1.00 158.62 423 LYS A C 1
ATOM 1577 O O . LYS A 1 423 ? 108.953 149.759 134.341 1.00 158.62 423 LYS A O 1
ATOM 1583 N N . TYR A 1 424 ? 110.392 150.200 132.681 1.00 160.53 424 TYR A N 1
ATOM 1584 C CA . TYR A 1 424 ? 111.387 150.773 133.586 1.00 160.53 424 TYR A CA 1
ATOM 1585 C C . TYR A 1 424 ? 111.543 152.283 133.447 1.00 160.53 424 TYR A C 1
ATOM 1586 O O . TYR A 1 424 ? 111.370 152.998 134.439 1.00 160.53 424 TYR A O 1
ATOM 1595 N N . GLY A 1 425 ? 111.863 152.804 132.264 1.00 159.26 425 GLY A N 1
ATOM 1596 C CA . GLY A 1 425 ? 112.212 154.215 132.190 1.00 159.26 425 GLY A CA 1
ATOM 1597 C C . GLY A 1 425 ? 112.225 154.743 130.772 1.00 159.26 425 GLY A C 1
ATOM 1598 O O . GLY A 1 425 ? 112.075 153.999 129.800 1.00 159.26 425 GLY A O 1
ATOM 1599 N N . VAL A 1 426 ? 112.433 156.054 130.668 1.00 154.24 426 VAL A N 1
ATOM 1600 C CA . VAL A 1 426 ? 112.277 156.753 129.394 1.00 154.24 426 VAL A CA 1
ATOM 1601 C C . VAL A 1 426 ? 113.548 156.700 128.543 1.00 154.24 426 VAL A C 1
ATOM 1602 O O . VAL A 1 426 ? 113.474 156.469 127.334 1.00 154.24 426 VAL A O 1
ATOM 1606 N N . GLU A 1 427 ? 114.731 156.864 129.132 1.00 148.96 427 GLU A N 1
ATOM 1607 C CA . GLU A 1 427 ? 115.965 156.877 128.359 1.00 148.96 427 GLU A CA 1
ATOM 1608 C C . GLU A 1 427 ? 117.107 156.381 129.233 1.00 148.96 427 GLU A C 1
ATOM 1609 O O . GLU A 1 427 ? 117.038 156.427 130.463 1.00 148.96 427 GLU A O 1
ATOM 1615 N N . LYS A 1 428 ? 118.165 155.907 128.579 1.00 143.10 428 LYS A N 1
ATOM 1616 C CA . LYS A 1 428 ? 119.299 155.312 129.265 1.00 143.10 428 LYS A CA 1
ATOM 1617 C C . LYS A 1 428 ? 120.595 155.951 128.798 1.00 143.10 428 LYS A C 1
ATOM 1618 O O . LYS A 1 428 ? 120.713 156.397 127.655 1.00 143.10 428 LYS A O 1
ATOM 1624 N N . LEU A 1 429 ? 121.573 155.979 129.698 1.00 139.59 429 LEU A N 1
ATOM 1625 C CA . LEU A 1 429 ? 122.904 156.462 129.375 1.00 139.59 429 LEU A CA 1
ATOM 1626 C C . LEU A 1 429 ? 123.649 155.410 128.556 1.00 139.59 429 LEU A C 1
ATOM 1627 O O . LEU A 1 429 ? 123.177 154.290 128.357 1.00 139.59 429 LEU A O 1
ATOM 1632 N N . THR A 1 430 ? 124.840 155.773 128.086 1.00 133.22 430 THR A N 1
ATOM 1633 C CA . THR A 1 430 ? 125.581 154.865 127.217 1.00 133.22 430 THR A CA 1
ATOM 1634 C C . THR A 1 430 ? 126.331 153.806 128.012 1.00 133.22 430 THR A C 1
ATOM 1635 O O . THR A 1 430 ? 126.198 152.608 127.741 1.00 133.22 430 THR A O 1
ATOM 1639 N N . ALA A 1 431 ? 127.127 154.234 128.990 1.00 134.27 431 ALA A N 1
ATOM 1640 C CA . ALA A 1 431 ? 128.092 153.381 129.673 1.00 134.27 431 ALA A CA 1
ATOM 1641 C C . ALA A 1 431 ? 127.481 152.242 130.480 1.00 134.27 431 ALA A C 1
ATOM 1642 O O . ALA A 1 431 ? 127.673 151.070 130.149 1.00 134.27 431 ALA A O 1
ATOM 1644 N N . ALA A 1 432 ? 126.737 152.569 131.528 1.00 141.54 432 ALA A N 1
ATOM 1645 C CA . ALA A 1 432 ? 126.325 151.578 132.510 1.00 141.54 432 ALA A CA 1
ATOM 1646 C C . ALA A 1 432 ? 125.012 150.894 132.161 1.00 141.54 432 ALA A C 1
ATOM 1647 O O . ALA A 1 432 ? 124.512 150.099 132.964 1.00 141.54 432 ALA A O 1
ATOM 1649 N N . GLN A 1 433 ? 124.445 151.175 130.993 1.00 140.48 433 GLN A N 1
ATOM 1650 C CA . GLN A 1 433 ? 123.150 150.621 130.623 1.00 140.48 433 GLN A CA 1
ATOM 1651 C C . GLN A 1 433 ? 123.224 149.737 129.391 1.00 140.48 433 GLN A C 1
ATOM 1652 O O . GLN A 1 433 ? 122.740 148.599 129.422 1.00 140.48 433 GLN A O 1
ATOM 1658 N N . MET A 1 434 ? 123.815 150.223 128.302 1.00 140.59 434 MET A N 1
ATOM 1659 C CA . MET A 1 434 ? 123.988 149.393 127.120 1.00 140.59 434 MET A CA 1
ATOM 1660 C C . MET A 1 434 ? 125.159 148.433 127.253 1.00 140.59 434 MET A C 1
ATOM 1661 O O . MET A 1 434 ? 125.229 147.454 126.506 1.00 140.59 434 MET A O 1
ATOM 1666 N N . GLY A 1 435 ? 126.068 148.686 128.184 1.00 131.39 435 GLY A N 1
ATOM 1667 C CA . GLY A 1 435 ? 127.191 147.817 128.422 1.00 131.39 435 GLY A CA 1
ATOM 1668 C C . GLY A 1 435 ? 128.506 148.278 127.846 1.00 131.39 435 GLY A C 1
ATOM 1669 O O . GLY A 1 435 ? 129.344 147.434 127.518 1.00 131.39 435 GLY A O 1
ATOM 1670 N N . GLY A 1 436 ? 128.724 149.581 127.722 1.00 123.15 436 GLY A N 1
ATOM 1671 C CA . GLY A 1 436 ? 129.939 150.075 127.112 1.00 123.15 436 GLY A CA 1
ATOM 1672 C C . GLY A 1 436 ? 131.081 150.318 128.074 1.00 123.15 436 GLY A C 1
ATOM 1673 O O . GLY A 1 436 ? 131.802 151.305 127.932 1.00 123.15 436 GLY A O 1
ATOM 1674 N N . LEU A 1 437 ? 131.253 149.447 129.066 1.00 120.60 437 LEU A N 1
ATOM 1675 C CA . LEU A 1 437 ? 132.378 149.522 129.993 1.00 120.60 437 LEU A CA 1
ATOM 1676 C C . LEU A 1 437 ? 132.935 148.135 130.257 1.00 120.60 437 LEU A C 1
ATOM 1677 O O . LEU A 1 437 ? 133.215 147.769 131.401 1.00 120.60 437 LEU A O 1
ATOM 1682 N N . GLU A 1 438 ? 133.102 147.339 129.207 1.00 120.63 438 GLU A N 1
ATOM 1683 C CA . GLU A 1 438 ? 133.494 145.944 129.336 1.00 120.63 438 GLU A CA 1
ATOM 1684 C C . GLU A 1 438 ? 134.778 145.696 128.561 1.00 120.63 438 GLU A C 1
ATOM 1685 O O . GLU A 1 438 ? 134.939 146.183 127.439 1.00 120.63 438 GLU A O 1
ATOM 1691 N N . CYS A 1 439 ? 135.695 144.933 129.170 1.00 120.71 439 CYS A N 1
ATOM 1692 C CA . CYS A 1 439 ? 137.068 144.820 128.687 1.00 120.71 439 CYS A CA 1
ATOM 1693 C C . CYS A 1 439 ? 137.189 144.105 127.346 1.00 120.71 439 CYS A C 1
ATOM 1694 O O . CYS A 1 439 ? 138.288 144.080 126.784 1.00 120.71 439 CYS A O 1
ATOM 1697 N N . GLY A 1 440 ? 136.108 143.544 126.817 1.00 117.57 440 GLY A N 1
ATOM 1698 C CA . GLY A 1 440 ? 136.103 142.965 125.496 1.00 117.57 440 GLY A CA 1
ATOM 1699 C C . GLY A 1 440 ? 135.463 143.791 124.406 1.00 117.57 440 GLY A C 1
ATOM 1700 O O . GLY A 1 440 ? 135.502 143.380 123.244 1.00 117.57 440 GLY A O 1
ATOM 1701 N N . LYS A 1 441 ? 134.873 144.940 124.732 1.00 113.81 441 LYS A N 1
ATOM 1702 C CA . LYS A 1 441 ? 134.297 145.810 123.717 1.00 113.81 441 LYS A CA 1
ATOM 1703 C C . LYS A 1 441 ? 135.238 146.919 123.273 1.00 113.81 441 LYS A C 1
ATOM 1704 O O . LYS A 1 441 ? 134.986 147.541 122.238 1.00 113.81 441 LYS A O 1
ATOM 1710 N N . CYS A 1 442 ? 136.308 147.178 124.014 1.00 116.10 442 CYS A N 1
ATOM 1711 C CA . CYS A 1 442 ? 137.213 148.271 123.692 1.00 116.10 442 CYS A CA 1
ATOM 1712 C C . CYS A 1 442 ? 138.623 147.780 123.407 1.00 116.10 442 CYS A C 1
ATOM 1713 O O . CYS A 1 442 ? 139.217 148.159 122.392 1.00 116.10 442 CYS A O 1
ATOM 1716 N N . HIS A 1 443 ? 139.157 146.892 124.232 1.00 117.99 443 HIS A N 1
ATOM 1717 C CA . HIS A 1 443 ? 140.386 146.212 123.866 1.00 117.99 443 HIS A CA 1
ATOM 1718 C C . HIS A 1 443 ? 140.304 144.708 124.118 1.00 117.99 443 HIS A C 1
ATOM 1719 O O . HIS A 1 443 ? 141.234 144.092 124.634 1.00 117.99 443 HIS A O 1
ATOM 1726 N N . TYR A 1 444 ? 139.179 144.107 123.714 1.00 118.62 444 TYR A N 1
ATOM 1727 C CA . TYR A 1 444 ? 139.069 142.688 123.319 1.00 118.62 444 TYR A CA 1
ATOM 1728 C C . TYR A 1 444 ? 139.499 141.632 124.349 1.00 118.62 444 TYR A C 1
ATOM 1729 O O . TYR A 1 444 ? 138.853 140.592 124.502 1.00 118.62 444 TYR A O 1
ATOM 1738 N N . CYS B 2 1 ? 161.603 156.019 128.045 1.00 148.26 2 CYS B N 1
ATOM 1739 C CA . CYS B 2 1 ? 162.013 156.042 126.654 1.00 148.26 2 CYS B CA 1
ATOM 1740 C C . CYS B 2 1 ? 161.146 157.000 125.886 1.00 148.26 2 CYS B C 1
ATOM 1741 O O . CYS B 2 1 ? 159.936 157.045 126.176 1.00 148.26 2 CYS B O 1
ATOM 1744 N N . GLU B 2 2 ? 161.713 157.727 124.919 1.00 151.72 3 GLU B N 1
ATOM 1745 C CA . GLU B 2 2 ? 161.066 158.893 124.299 1.00 151.72 3 GLU B CA 1
ATOM 1746 C C . GLU B 2 2 ? 159.751 158.614 123.575 1.00 151.72 3 GLU B C 1
ATOM 1747 O O . GLU B 2 2 ? 158.888 159.486 123.461 1.00 151.72 3 GLU B O 1
ATOM 1753 N N . GLY B 2 3 ? 159.621 157.384 123.095 1.00 144.40 4 GLY B N 1
ATOM 1754 C CA . GLY B 2 3 ? 158.472 156.931 122.355 1.00 144.40 4 GLY B CA 1
ATOM 1755 C C . GLY B 2 3 ? 158.640 157.381 120.924 1.00 144.40 4 GLY B C 1
ATOM 1756 O O . GLY B 2 3 ? 158.803 158.570 120.658 1.00 144.40 4 GLY B O 1
ATOM 1757 N N . PRO B 2 4 ? 158.545 156.456 119.977 1.00 138.57 5 PRO B N 1
ATOM 1758 C CA . PRO B 2 4 ? 158.842 156.771 118.569 1.00 138.57 5 PRO B CA 1
ATOM 1759 C C . PRO B 2 4 ? 157.883 157.751 117.897 1.00 138.57 5 PRO B C 1
ATOM 1760 O O . PRO B 2 4 ? 156.815 158.100 118.397 1.00 138.57 5 PRO B O 1
ATOM 1764 N N . VAL B 2 5 ? 158.314 158.192 116.715 1.00 137.44 6 VAL B N 1
ATOM 1765 C CA . VAL B 2 5 ? 157.583 159.135 115.876 1.00 137.44 6 VAL B CA 1
ATOM 1766 C C . VAL B 2 5 ? 156.843 158.353 114.800 1.00 137.44 6 VAL B C 1
ATOM 1767 O O . VAL B 2 5 ? 157.461 157.644 113.997 1.00 137.44 6 VAL B O 1
ATOM 1771 N N . HIS B 2 6 ? 155.521 158.487 114.774 1.00 137.56 7 HIS B N 1
ATOM 1772 C CA . HIS B 2 6 ? 154.678 157.789 113.815 1.00 137.56 7 HIS B CA 1
ATOM 1773 C C . HIS B 2 6 ? 154.297 158.731 112.683 1.00 137.56 7 HIS B C 1
ATOM 1774 O O . HIS B 2 6 ? 153.851 159.855 112.928 1.00 137.56 7 HIS B O 1
ATOM 1781 N N . LYS B 2 7 ? 154.472 158.268 111.449 1.00 133.78 8 LYS B N 1
ATOM 1782 C CA . LYS B 2 7 ? 154.139 159.034 110.261 1.00 133.78 8 LYS B CA 1
ATOM 1783 C C . LYS B 2 7 ? 153.079 158.295 109.455 1.00 133.78 8 LYS B C 1
ATOM 1784 O O . LYS B 2 7 ? 152.878 157.091 109.619 1.00 133.78 8 LYS B O 1
ATOM 1790 N N . SER B 2 8 ? 152.392 159.032 108.582 1.00 126.70 9 SER B N 1
ATOM 1791 C CA . SER B 2 8 ? 151.315 158.473 107.774 1.00 126.70 9 SER B CA 1
ATOM 1792 C C . SER B 2 8 ? 151.415 158.999 106.351 1.00 126.70 9 SER B C 1
ATOM 1793 O O . SER B 2 8 ? 151.698 160.180 106.144 1.00 126.70 9 SER B O 1
ATOM 1796 N N . ILE B 2 9 ? 151.174 158.133 105.372 1.00 125.97 10 ILE B N 1
ATOM 1797 C CA . ILE B 2 9 ? 151.411 158.446 103.967 1.00 125.97 10 ILE B CA 1
ATOM 1798 C C . ILE B 2 9 ? 150.112 158.270 103.188 1.00 125.97 10 ILE B C 1
ATOM 1799 O O . ILE B 2 9 ? 149.758 157.157 102.801 1.00 125.97 10 ILE B O 1
ATOM 1804 N N . PRO B 2 10 ? 149.392 159.351 102.893 1.00 127.93 11 PRO B N 1
ATOM 1805 C CA . PRO B 2 10 ? 148.287 159.261 101.933 1.00 127.93 11 PRO B CA 1
ATOM 1806 C C . PRO B 2 10 ? 148.813 159.164 100.508 1.00 127.93 11 PRO B C 1
ATOM 1807 O O . PRO B 2 10 ? 150.000 159.347 100.236 1.00 127.93 11 PRO B O 1
ATOM 1811 N N . TYR B 2 11 ? 147.884 158.905 99.592 1.00 134.12 12 TYR B N 1
ATOM 1812 C CA . TYR B 2 11 ? 148.178 158.674 98.190 1.00 134.12 12 TYR B CA 1
ATOM 1813 C C . TYR B 2 11 ? 148.476 159.947 97.418 1.00 134.12 12 TYR B C 1
ATOM 1814 O O . TYR B 2 11 ? 147.953 161.014 97.729 1.00 134.12 12 TYR B O 1
ATOM 1823 N N . VAL B 2 12 ? 149.290 159.821 96.371 1.00 132.46 13 VAL B N 1
ATOM 1824 C CA . VAL B 2 12 ? 149.386 160.916 95.426 1.00 132.46 13 VAL B CA 1
ATOM 1825 C C . VAL B 2 12 ? 148.169 160.856 94.547 1.00 132.46 13 VAL B C 1
ATOM 1826 O O . VAL B 2 12 ? 147.454 161.843 94.352 1.00 132.46 13 VAL B O 1
ATOM 1830 N N . LEU B 2 13 ? 147.909 159.649 94.051 1.00 135.67 14 LEU B N 1
ATOM 1831 C CA . LEU B 2 13 ? 146.733 159.315 93.260 1.00 135.67 14 LEU B CA 1
ATOM 1832 C C . LEU B 2 13 ? 146.025 158.123 93.886 1.00 135.67 14 LEU B C 1
ATOM 1833 O O . LEU B 2 13 ? 146.536 157.000 93.843 1.00 135.67 14 LEU B O 1
ATOM 1838 N N . GLN B 2 14 ? 144.854 158.365 94.450 1.00 135.26 15 GLN B N 1
ATOM 1839 C CA . GLN B 2 14 ? 144.069 157.310 95.085 1.00 135.26 15 GLN B CA 1
ATOM 1840 C C . GLN B 2 14 ? 143.112 156.665 94.082 1.00 135.26 15 GLN B C 1
ATOM 1841 O O . GLN B 2 14 ? 142.393 157.380 93.385 1.00 135.26 15 GLN B O 1
ATOM 1847 N N . PRO B 2 15 ? 143.112 155.328 94.003 1.00 136.18 16 PRO B N 1
ATOM 1848 C CA . PRO B 2 15 ? 142.214 154.551 93.139 1.00 136.18 16 PRO B CA 1
ATOM 1849 C C . PRO B 2 15 ? 140.816 154.485 93.732 1.00 136.18 16 PRO B C 1
ATOM 1850 O O . PRO B 2 15 ? 140.657 154.376 94.947 1.00 136.18 16 PRO B O 1
ATOM 1854 N N . GLU B 2 16 ? 139.804 154.524 92.854 1.00 135.32 17 GLU B N 1
ATOM 1855 C CA . GLU B 2 16 ? 138.395 154.534 93.270 1.00 135.32 17 GLU B CA 1
ATOM 1856 C C . GLU B 2 16 ? 138.025 153.351 94.154 1.00 135.32 17 GLU B C 1
ATOM 1857 O O . GLU B 2 16 ? 137.267 153.499 95.119 1.00 135.32 17 GLU B O 1
ATOM 1863 N N . GLN B 2 17 ? 138.547 152.173 93.835 1.00 136.28 18 GLN B N 1
ATOM 1864 C CA . GLN B 2 17 ? 138.216 150.954 94.561 1.00 136.28 18 GLN B CA 1
ATOM 1865 C C . GLN B 2 17 ? 138.762 150.897 95.988 1.00 136.28 18 GLN B C 1
ATOM 1866 O O . GLN B 2 17 ? 138.300 150.059 96.769 1.00 136.28 18 GLN B O 1
ATOM 1872 N N . ILE B 2 18 ? 139.738 151.724 96.360 1.00 136.26 19 ILE B N 1
ATOM 1873 C CA . ILE B 2 18 ? 140.359 151.589 97.680 1.00 136.26 19 ILE B CA 1
ATOM 1874 C C . ILE B 2 18 ? 139.927 152.676 98.656 1.00 136.26 19 ILE B C 1
ATOM 1875 O O . ILE B 2 18 ? 140.134 153.871 98.415 1.00 136.26 19 ILE B O 1
ATOM 1880 N N . ILE B 2 19 ? 139.398 152.238 99.794 1.00 132.94 20 ILE B N 1
ATOM 1881 C CA . ILE B 2 19 ? 139.038 153.083 100.922 1.00 132.94 20 ILE B CA 1
ATOM 1882 C C . ILE B 2 19 ? 139.794 152.558 102.137 1.00 132.94 20 ILE B C 1
ATOM 1883 O O . ILE B 2 19 ? 139.664 151.377 102.467 1.00 132.94 20 ILE B O 1
ATOM 1888 N N . PRO B 2 20 ? 140.571 153.408 102.817 1.00 128.36 21 PRO B N 1
ATOM 1889 C CA . PRO B 2 20 ? 141.398 153.015 103.962 1.00 128.36 21 PRO B CA 1
ATOM 1890 C C . PRO B 2 20 ? 140.525 152.557 105.106 1.00 128.36 21 PRO B C 1
ATOM 1891 O O . PRO B 2 20 ? 139.589 153.248 105.496 1.00 128.36 21 PRO B O 1
ATOM 1895 N N . GLY B 2 21 ? 140.827 151.372 105.624 1.00 127.23 22 GLY B N 1
ATOM 1896 C CA . GLY B 2 21 ? 140.055 150.766 106.688 1.00 127.23 22 GLY B CA 1
ATOM 1897 C C . GLY B 2 21 ? 138.905 149.898 106.209 1.00 127.23 22 GLY B C 1
ATOM 1898 O O . GLY B 2 21 ? 138.206 149.299 107.036 1.00 127.23 22 GLY B O 1
ATOM 1899 N N . VAL B 2 22 ? 138.691 149.788 104.899 1.00 126.09 23 VAL B N 1
ATOM 1900 C CA . VAL B 2 22 ? 137.592 148.989 104.356 1.00 126.09 23 VAL B CA 1
ATOM 1901 C C . VAL B 2 22 ? 138.124 147.776 103.600 1.00 126.09 23 VAL B C 1
ATOM 1902 O O . VAL B 2 22 ? 138.863 147.922 102.622 1.00 126.09 23 VAL B O 1
ATOM 1906 N N . ALA B 2 23 ? 137.721 146.583 104.028 1.00 126.65 24 ALA B N 1
ATOM 1907 C CA . ALA B 2 23 ? 138.163 145.351 103.387 1.00 126.65 24 ALA B CA 1
ATOM 1908 C C . ALA B 2 23 ? 137.398 145.084 102.097 1.00 126.65 24 ALA B C 1
ATOM 1909 O O . ALA B 2 23 ? 136.208 145.380 101.988 1.00 126.65 24 ALA B O 1
ATOM 1911 N N . ASP B 2 24 ? 138.091 144.502 101.119 1.00 129.22 25 ASP B N 1
ATOM 1912 C CA . ASP B 2 24 ? 137.506 144.173 99.827 1.00 129.22 25 ASP B CA 1
ATOM 1913 C C . ASP B 2 24 ? 137.524 142.671 99.602 1.00 129.22 25 ASP B C 1
ATOM 1914 O O . ASP B 2 24 ? 138.415 141.972 100.082 1.00 129.22 25 ASP B O 1
ATOM 1919 N N . TYR B 2 25 ? 136.555 142.168 98.852 1.00 126.00 26 TYR B N 1
ATOM 1920 C CA . TYR B 2 25 ? 136.518 140.745 98.595 1.00 126.00 26 TYR B CA 1
ATOM 1921 C C . TYR B 2 25 ? 136.607 140.438 97.112 1.00 126.00 26 TYR B C 1
ATOM 1922 O O . TYR B 2 25 ? 135.946 141.081 96.298 1.00 126.00 26 TYR B O 1
ATOM 1931 N N . TYR B 2 26 ? 137.395 139.430 96.765 1.00 126.72 27 TYR B N 1
ATOM 1932 C CA . TYR B 2 26 ? 137.533 139.046 95.378 1.00 126.72 27 TYR B CA 1
ATOM 1933 C C . TYR B 2 26 ? 137.136 137.599 95.145 1.00 126.72 27 TYR B C 1
ATOM 1934 O O . TYR B 2 26 ? 137.394 136.730 95.973 1.00 126.72 27 TYR B O 1
ATOM 1943 N N . ALA B 2 27 ? 136.519 137.346 94.004 1.00 126.76 28 ALA B N 1
ATOM 1944 C CA . ALA B 2 27 ? 136.085 136.004 93.656 1.00 126.76 28 ALA B CA 1
ATOM 1945 C C . ALA B 2 27 ? 137.159 135.310 92.840 1.00 126.76 28 ALA B C 1
ATOM 1946 O O . ALA B 2 27 ? 137.439 135.703 91.704 1.00 126.76 28 ALA B O 1
ATOM 1948 N N . THR B 2 28 ? 137.800 134.304 93.429 1.00 124.36 29 THR B N 1
ATOM 1949 C CA . THR B 2 28 ? 138.857 133.579 92.743 1.00 124.36 29 THR B CA 1
ATOM 1950 C C . THR B 2 28 ? 138.644 132.091 92.921 1.00 124.36 29 THR B C 1
ATOM 1951 O O . THR B 2 28 ? 137.750 131.649 93.637 1.00 124.36 29 THR B O 1
ATOM 1955 N N . THR B 2 29 ? 139.463 131.301 92.242 1.00 126.35 30 THR B N 1
ATOM 1956 C CA . THR B 2 29 ? 139.400 129.858 92.389 1.00 126.35 30 THR B CA 1
ATOM 1957 C C . THR B 2 29 ? 140.804 129.324 92.554 1.00 126.35 30 THR B C 1
ATOM 1958 O O . THR B 2 29 ? 141.782 130.027 92.310 1.00 126.35 30 THR B O 1
ATOM 1962 N N . VAL B 2 30 ? 140.911 128.065 92.938 1.00 126.20 31 VAL B N 1
ATOM 1963 C CA . VAL B 2 30 ? 142.222 127.469 93.113 1.00 126.20 31 VAL B CA 1
ATOM 1964 C C . VAL B 2 30 ? 142.208 126.043 92.608 1.00 126.20 31 VAL B C 1
ATOM 1965 O O . VAL B 2 30 ? 141.205 125.334 92.717 1.00 126.20 31 VAL B O 1
ATOM 1969 N N . PHE B 2 31 ? 143.321 125.649 92.011 1.00 131.41 32 PHE B N 1
ATOM 1970 C CA . PHE B 2 31 ? 143.539 124.311 91.519 1.00 131.41 32 PHE B CA 1
ATOM 1971 C C . PHE B 2 31 ? 145.017 124.182 91.235 1.00 131.41 32 PHE B C 1
ATOM 1972 O O . PHE B 2 31 ? 145.527 124.761 90.273 1.00 131.41 32 PHE B O 1
ATOM 1980 N N . ASP B 2 32 ? 145.699 123.411 92.071 1.00 134.95 33 ASP B N 1
ATOM 1981 C CA . ASP B 2 32 ? 147.143 123.274 91.997 1.00 134.95 33 ASP B CA 1
ATOM 1982 C C . ASP B 2 32 ? 147.581 121.910 91.492 1.00 134.95 33 ASP B C 1
ATOM 1983 O O . ASP B 2 32 ? 148.715 121.497 91.743 1.00 134.95 33 ASP B O 1
ATOM 1988 N N . GLY B 2 33 ? 146.667 121.169 90.888 1.00 135.29 34 GLY B N 1
ATOM 1989 C CA . GLY B 2 33 ? 146.945 119.830 90.434 1.00 135.29 34 GLY B CA 1
ATOM 1990 C C . GLY B 2 33 ? 146.620 118.765 91.459 1.00 135.29 34 GLY B C 1
ATOM 1991 O O . GLY B 2 33 ? 146.564 117.578 91.118 1.00 135.29 34 GLY B O 1
ATOM 1992 N N . PHE B 2 34 ? 146.431 119.151 92.715 1.00 133.72 35 PHE B N 1
ATOM 1993 C CA . PHE B 2 34 ? 146.103 118.186 93.749 1.00 133.72 35 PHE B CA 1
ATOM 1994 C C . PHE B 2 34 ? 144.816 118.613 94.440 1.00 133.72 35 PHE B C 1
ATOM 1995 O O . PHE B 2 34 ? 143.818 117.886 94.401 1.00 133.72 35 PHE B O 1
ATOM 2003 N N . ASP B 2 35 ? 144.830 119.812 95.034 1.00 131.23 36 ASP B N 1
ATOM 2004 C CA . ASP B 2 35 ? 143.676 120.406 95.701 1.00 131.23 36 ASP B CA 1
ATOM 2005 C C . ASP B 2 35 ? 142.989 121.445 94.825 1.00 131.23 36 ASP B C 1
ATOM 2006 O O . ASP B 2 35 ? 143.609 122.053 93.955 1.00 131.23 36 ASP B O 1
ATOM 2011 N N . PHE B 2 36 ? 141.705 121.678 95.102 1.00 128.75 37 PHE B N 1
ATOM 2012 C CA . PHE B 2 36 ? 140.910 122.629 94.334 1.00 128.75 37 PHE B CA 1
ATOM 2013 C C . PHE B 2 36 ? 139.713 123.143 95.129 1.00 128.75 37 PHE B C 1
ATOM 2014 O O . PHE B 2 36 ? 139.173 122.416 95.966 1.00 128.75 37 PHE B O 1
ATOM 2022 N N . ALA B 2 37 ? 139.278 124.376 94.826 1.00 122.04 38 ALA B N 1
ATOM 2023 C CA . ALA B 2 37 ? 138.153 124.984 95.544 1.00 122.04 38 ALA B CA 1
ATOM 2024 C C . ALA B 2 37 ? 137.710 126.320 94.947 1.00 122.04 38 ALA B C 1
ATOM 2025 O O . ALA B 2 37 ? 138.455 126.985 94.227 1.00 122.04 38 ALA B O 1
ATOM 2027 N N . ASN B 2 38 ? 136.487 126.720 95.293 1.00 123.66 39 ASN B N 1
ATOM 2028 C CA . ASN B 2 38 ? 135.960 128.032 94.937 1.00 123.66 39 ASN B CA 1
ATOM 2029 C C . ASN B 2 38 ? 136.013 128.907 96.179 1.00 123.66 39 ASN B C 1
ATOM 2030 O O . ASN B 2 38 ? 135.496 128.515 97.226 1.00 123.66 39 ASN B O 1
ATOM 2035 N N . LEU B 2 39 ? 136.622 130.087 96.085 1.00 118.60 40 LEU B N 1
ATOM 2036 C CA . LEU B 2 39 ? 136.822 130.821 97.327 1.00 118.60 40 LEU B CA 1
ATOM 2037 C C . LEU B 2 39 ? 136.851 132.336 97.156 1.00 118.60 40 LEU B C 1
ATOM 2038 O O . LEU B 2 39 ? 137.033 132.866 96.062 1.00 118.60 40 LEU B O 1
ATOM 2043 N N . LEU B 2 40 ? 136.737 133.029 98.279 1.00 122.96 41 LEU B N 1
ATOM 2044 C CA . LEU B 2 40 ? 136.794 134.477 98.288 1.00 122.96 41 LEU B CA 1
ATOM 2045 C C . LEU B 2 40 ? 138.052 134.946 98.987 1.00 122.96 41 LEU B C 1
ATOM 2046 O O . LEU B 2 40 ? 138.465 134.381 100.000 1.00 122.96 41 LEU B O 1
ATOM 2051 N N . VAL B 2 41 ? 138.651 135.997 98.474 1.00 122.37 42 VAL B N 1
ATOM 2052 C CA . VAL B 2 41 ? 139.863 136.501 99.080 1.00 122.37 42 VAL B CA 1
ATOM 2053 C C . VAL B 2 41 ? 139.579 137.826 99.741 1.00 122.37 42 VAL B C 1
ATOM 2054 O O . VAL B 2 41 ? 139.207 138.794 99.072 1.00 122.37 42 VAL B O 1
ATOM 2058 N N . LYS B 2 42 ? 139.760 137.874 101.049 1.00 122.12 43 LYS B N 1
ATOM 2059 C CA . LYS B 2 42 ? 139.592 139.114 101.777 1.00 122.12 43 LYS B CA 1
ATOM 2060 C C . LYS B 2 42 ? 140.873 139.898 101.659 1.00 122.12 43 LYS B C 1
ATOM 2061 O O . LYS B 2 42 ? 141.948 139.366 101.921 1.00 122.12 43 LYS B O 1
ATOM 2067 N N . THR B 2 43 ? 140.780 141.142 101.233 1.00 125.24 44 THR B N 1
ATOM 2068 C CA . THR B 2 43 ? 141.978 141.936 101.068 1.00 125.24 44 THR B CA 1
ATOM 2069 C C . THR B 2 43 ? 141.889 143.220 101.868 1.00 125.24 44 THR B C 1
ATOM 2070 O O . THR B 2 43 ? 140.807 143.747 102.124 1.00 125.24 44 THR B O 1
ATOM 2074 N N . ARG B 2 44 ? 143.054 143.732 102.216 1.00 126.62 45 ARG B N 1
ATOM 2075 C CA . ARG B 2 44 ? 143.207 145.000 102.899 1.00 126.62 45 ARG B CA 1
ATOM 2076 C C . ARG B 2 44 ? 143.311 146.119 101.876 1.00 126.62 45 ARG B C 1
ATOM 2077 O O . ARG B 2 44 ? 142.816 145.992 100.757 1.00 126.62 45 ARG B O 1
ATOM 2085 N N . GLU B 2 45 ? 143.952 147.219 102.247 1.00 129.48 46 GLU B N 1
ATOM 2086 C CA . GLU B 2 45 ? 144.135 148.362 101.356 1.00 129.48 46 GLU B CA 1
ATOM 2087 C C . GLU B 2 45 ? 145.001 148.048 100.136 1.00 129.48 46 GLU B C 1
ATOM 2088 O O . GLU B 2 45 ? 145.012 148.841 99.192 1.00 129.48 46 GLU B O 1
ATOM 2094 N N . GLY B 2 46 ? 145.806 146.978 100.159 1.00 127.85 47 GLY B N 1
ATOM 2095 C CA . GLY B 2 46 ? 146.437 146.511 98.930 1.00 127.85 47 GLY B CA 1
ATOM 2096 C C . GLY B 2 46 ? 146.821 145.045 98.739 1.00 127.85 47 GLY B C 1
ATOM 2097 O O . GLY B 2 46 ? 147.380 144.706 97.693 1.00 127.85 47 GLY B O 1
ATOM 2098 N N . ARG B 2 47 ? 146.497 144.167 99.692 1.00 125.93 48 ARG B N 1
ATOM 2099 C CA . ARG B 2 47 ? 147.091 142.844 99.881 1.00 125.93 48 ARG B CA 1
ATOM 2100 C C . ARG B 2 47 ? 146.064 141.864 100.439 1.00 125.93 48 ARG B C 1
ATOM 2101 O O . ARG B 2 47 ? 145.191 142.254 101.217 1.00 125.93 48 ARG B O 1
ATOM 2109 N N . PRO B 2 48 ? 146.172 140.587 100.069 1.00 124.17 49 PRO B N 1
ATOM 2110 C CA . PRO B 2 48 ? 145.299 139.506 100.535 1.00 124.17 49 PRO B CA 1
ATOM 2111 C C . PRO B 2 48 ? 145.639 138.977 101.918 1.00 124.17 49 PRO B C 1
ATOM 2112 O O . PRO B 2 48 ? 146.805 138.824 102.291 1.00 124.17 49 PRO B O 1
ATOM 2116 N N . ILE B 2 49 ? 144.582 138.665 102.661 1.00 123.91 50 ILE B N 1
ATOM 2117 C CA . ILE B 2 49 ? 144.613 138.052 103.985 1.00 123.91 50 ILE B CA 1
ATOM 2118 C C . ILE B 2 49 ? 143.634 136.875 103.960 1.00 123.91 50 ILE B C 1
ATOM 2119 O O . ILE B 2 49 ? 143.146 136.519 102.889 1.00 123.91 50 ILE B O 1
ATOM 2124 N N . LYS B 2 50 ? 143.292 136.319 105.130 1.00 121.21 51 LYS B N 1
ATOM 2125 C CA . LYS B 2 50 ? 142.536 135.068 105.307 1.00 121.21 51 LYS B CA 1
ATOM 2126 C C . LYS B 2 50 ? 141.476 134.670 104.270 1.00 121.21 51 LYS B C 1
ATOM 2127 O O . LYS B 2 50 ? 140.584 135.456 103.947 1.00 121.21 51 LYS B O 1
ATOM 2133 N N . ILE B 2 51 ? 141.599 133.455 103.736 1.00 115.01 52 ILE B N 1
ATOM 2134 C CA . ILE B 2 51 ? 140.701 132.923 102.707 1.00 115.01 52 ILE B CA 1
ATOM 2135 C C . ILE B 2 51 ? 139.312 132.560 103.241 1.00 115.01 52 ILE B C 1
ATOM 2136 O O . ILE B 2 51 ? 139.178 131.830 104.230 1.00 115.01 52 ILE B O 1
ATOM 2141 N N . GLU B 2 52 ? 138.269 133.028 102.544 1.00 125.83 53 GLU B N 1
ATOM 2142 C CA . GLU B 2 52 ? 136.862 132.740 102.810 1.00 125.83 53 GLU B CA 1
ATOM 2143 C C . GLU B 2 52 ? 136.307 131.790 101.749 1.00 125.83 53 GLU B C 1
ATOM 2144 O O . GLU B 2 52 ? 136.944 131.568 100.728 1.00 125.83 53 GLU B O 1
ATOM 2150 N N . ASN B 2 53 ? 135.109 131.230 101.956 1.00 127.66 54 ASN B N 1
ATOM 2151 C CA . ASN B 2 53 ? 134.514 130.343 100.950 1.00 127.66 54 ASN B CA 1
ATOM 2152 C C . ASN B 2 53 ? 133.507 131.066 100.049 1.00 127.66 54 ASN B C 1
ATOM 2153 O O . ASN B 2 53 ? 132.714 131.882 100.522 1.00 127.66 54 ASN B O 1
ATOM 2158 N N . ASN B 2 54 ? 133.527 130.755 98.746 1.00 130.14 55 ASN B N 1
ATOM 2159 C CA . ASN B 2 54 ? 132.590 131.353 97.791 1.00 130.14 55 ASN B CA 1
ATOM 2160 C C . ASN B 2 54 ? 131.321 130.519 97.757 1.00 130.14 55 ASN B C 1
ATOM 2161 O O . ASN B 2 54 ? 131.327 129.397 97.254 1.00 130.14 55 ASN B O 1
ATOM 2166 N N . THR B 2 55 ? 130.213 131.101 98.208 1.00 135.80 56 THR B N 1
ATOM 2167 C CA . THR B 2 55 ? 128.955 130.368 98.258 1.00 135.80 56 THR B CA 1
ATOM 2168 C C . THR B 2 55 ? 127.867 130.925 97.344 1.00 135.80 56 THR B C 1
ATOM 2169 O O . THR B 2 55 ? 126.681 130.773 97.640 1.00 135.80 56 THR B O 1
ATOM 2173 N N . ILE B 2 56 ? 128.221 131.528 96.217 1.00 141.30 57 ILE B N 1
ATOM 2174 C CA . ILE B 2 56 ? 127.197 132.145 95.346 1.00 141.30 57 ILE B CA 1
ATOM 2175 C C . ILE B 2 56 ? 126.677 131.108 94.369 1.00 141.30 57 ILE B C 1
ATOM 2176 O O . ILE B 2 56 ? 127.057 131.072 93.193 1.00 141.30 57 ILE B O 1
ATOM 2181 N N . ALA B 2 57 ? 125.741 130.284 94.843 1.00 143.84 58 ALA B N 1
ATOM 2182 C CA . ALA B 2 57 ? 125.059 129.264 94.043 1.00 143.84 58 ALA B CA 1
ATOM 2183 C C . ALA B 2 57 ? 126.008 128.232 93.425 1.00 143.84 58 ALA B C 1
ATOM 2184 O O . ALA B 2 57 ? 125.627 127.520 92.493 1.00 143.84 58 ALA B O 1
ATOM 2186 N N . GLY B 2 58 ? 127.239 128.144 93.919 1.00 142.61 59 GLY B N 1
ATOM 2187 C CA . GLY B 2 58 ? 128.214 127.196 93.428 1.00 142.61 59 GLY B CA 1
ATOM 2188 C C . GLY B 2 58 ? 129.042 126.666 94.572 1.00 142.61 59 GLY B C 1
ATOM 2189 O O . GLY B 2 58 ? 130.228 126.370 94.410 1.00 142.61 59 GLY B O 1
ATOM 2190 N N . ALA B 2 59 ? 128.423 126.553 95.746 1.00 146.55 60 ALA B N 1
ATOM 2191 C CA . ALA B 2 59 ? 129.108 126.085 96.947 1.00 146.55 60 ALA B CA 1
ATOM 2192 C C . ALA B 2 59 ? 129.239 124.571 96.910 1.00 146.55 60 ALA B C 1
ATOM 2193 O O . ALA B 2 59 ? 128.583 123.844 97.653 1.00 146.55 60 ALA B O 1
ATOM 2195 N N . LYS B 2 60 ? 130.102 124.106 96.024 1.00 139.27 61 LYS B N 1
ATOM 2196 C CA . LYS B 2 60 ? 130.330 122.691 95.861 1.00 139.27 61 LYS B CA 1
ATOM 2197 C C . LYS B 2 60 ? 131.725 122.310 96.292 1.00 139.27 61 LYS B C 1
ATOM 2198 O O . LYS B 2 60 ? 131.967 121.154 96.650 1.00 139.27 61 LYS B O 1
ATOM 2204 N N . PHE B 2 61 ? 132.648 123.264 96.264 1.00 130.37 62 PHE B N 1
ATOM 2205 C CA . PHE B 2 61 ? 134.041 122.986 96.584 1.00 130.37 62 PHE B CA 1
ATOM 2206 C C . PHE B 2 61 ? 134.590 123.982 97.591 1.00 130.37 62 PHE B C 1
ATOM 2207 O O . PHE B 2 61 ? 135.229 124.963 97.220 1.00 130.37 62 PHE B O 1
ATOM 2215 N N . SER B 2 62 ? 134.344 123.726 98.872 1.00 127.06 63 SER B N 1
ATOM 2216 C CA . SER B 2 62 ? 134.877 124.574 99.928 1.00 127.06 63 SER B CA 1
ATOM 2217 C C . SER B 2 62 ? 136.361 124.285 100.134 1.00 127.06 63 SER B C 1
ATOM 2218 O O . SER B 2 62 ? 136.861 123.237 99.733 1.00 127.06 63 SER B O 1
ATOM 2221 N N . ALA B 2 63 ? 137.067 125.215 100.772 1.00 122.02 64 ALA B N 1
ATOM 2222 C CA . ALA B 2 63 ? 138.503 125.050 100.979 1.00 122.02 64 ALA B CA 1
ATOM 2223 C C . ALA B 2 63 ? 138.806 124.107 102.138 1.00 122.02 64 ALA B C 1
ATOM 2224 O O . ALA B 2 63 ? 138.115 124.114 103.156 1.00 122.02 64 ALA B O 1
ATOM 2226 N N . ASN B 2 64 ? 139.859 123.305 101.990 1.00 121.54 65 ASN B N 1
ATOM 2227 C CA . ASN B 2 64 ? 140.292 122.418 103.062 1.00 121.54 65 ASN B CA 1
ATOM 2228 C C . ASN B 2 64 ? 141.364 123.139 103.879 1.00 121.54 65 ASN B C 1
ATOM 2229 O O . ASN B 2 64 ? 141.778 124.241 103.510 1.00 121.54 65 ASN B O 1
ATOM 2234 N N . ALA B 2 65 ? 141.937 122.440 104.858 1.00 116.21 66 ALA B N 1
ATOM 2235 C CA . ALA B 2 65 ? 142.972 123.026 105.705 1.00 116.21 66 ALA B CA 1
ATOM 2236 C C . ALA B 2 65 ? 144.223 123.388 104.920 1.00 116.21 66 ALA B C 1
ATOM 2237 O O . ALA B 2 65 ? 144.843 124.424 105.183 1.00 116.21 66 ALA B O 1
ATOM 2239 N N . ARG B 2 66 ? 144.592 122.553 103.949 1.00 119.52 67 ARG B N 1
ATOM 2240 C CA . ARG B 2 66 ? 145.784 122.805 103.152 1.00 119.52 67 ARG B CA 1
ATOM 2241 C C . ARG B 2 66 ? 145.642 124.084 102.343 1.00 119.52 67 ARG B C 1
ATOM 2242 O O . ARG B 2 66 ? 146.598 124.855 102.217 1.00 119.52 67 ARG B O 1
ATOM 2250 N N . ILE B 2 67 ? 144.441 124.334 101.818 1.00 115.49 68 ILE B N 1
ATOM 2251 C CA . ILE B 2 67 ? 144.174 125.562 101.076 1.00 115.49 68 ILE B CA 1
ATOM 2252 C C . ILE B 2 67 ? 144.163 126.764 101.997 1.00 115.49 68 ILE B C 1
ATOM 2253 O O . ILE B 2 67 ? 144.740 127.801 101.663 1.00 115.49 68 ILE B O 1
ATOM 2258 N N . HIS B 2 68 ? 143.521 126.649 103.165 1.00 111.33 69 HIS B N 1
ATOM 2259 C CA . HIS B 2 68 ? 143.477 127.770 104.104 1.00 111.33 69 HIS B CA 1
ATOM 2260 C C . HIS B 2 68 ? 144.868 128.239 104.509 1.00 111.33 69 HIS B C 1
ATOM 2261 O O . HIS B 2 68 ? 145.099 129.440 104.663 1.00 111.33 69 HIS B O 1
ATOM 2268 N N . ALA B 2 69 ? 145.807 127.316 104.655 1.00 112.11 70 ALA B N 1
ATOM 2269 C CA . ALA B 2 69 ? 147.167 127.672 105.029 1.00 112.11 70 ALA B CA 1
ATOM 2270 C C . ALA B 2 69 ? 148.049 128.060 103.842 1.00 112.11 70 ALA B C 1
ATOM 2271 O O . ALA B 2 69 ? 149.217 128.409 104.044 1.00 112.11 70 ALA B O 1
ATOM 2273 N N . SER B 2 70 ? 147.524 128.014 102.615 1.00 111.95 71 SER B N 1
ATOM 2274 C CA . SER B 2 70 ? 148.330 128.251 101.417 1.00 111.95 71 SER B CA 1
ATOM 2275 C C . SER B 2 70 ? 148.783 129.695 101.244 1.00 111.95 71 SER B C 1
ATOM 2276 O O . SER B 2 70 ? 149.696 129.945 100.450 1.00 111.95 71 SER B O 1
ATOM 2279 N N . ILE B 2 71 ? 148.188 130.641 101.975 1.00 112.39 72 ILE B N 1
ATOM 2280 C CA . ILE B 2 71 ? 148.553 132.055 101.859 1.00 112.39 72 ILE B CA 1
ATOM 2281 C C . ILE B 2 71 ? 150.013 132.311 102.208 1.00 112.39 72 ILE B C 1
ATOM 2282 O O . ILE B 2 71 ? 150.622 133.266 101.708 1.00 112.39 72 ILE B O 1
ATOM 2287 N N . LEU B 2 72 ? 150.613 131.444 103.026 1.00 118.44 73 LEU B N 1
ATOM 2288 C CA . LEU B 2 72 ? 151.990 131.614 103.438 1.00 118.44 73 LEU B CA 1
ATOM 2289 C C . LEU B 2 72 ? 152.951 131.418 102.279 1.00 118.44 73 LEU B C 1
ATOM 2290 O O . LEU B 2 72 ? 154.089 131.885 102.346 1.00 118.44 73 LEU B O 1
ATOM 2295 N N . GLY B 2 73 ? 152.513 130.742 101.217 1.00 124.34 74 GLY B N 1
ATOM 2296 C CA . GLY B 2 73 ? 153.349 130.570 100.049 1.00 124.34 74 GLY B CA 1
ATOM 2297 C C . GLY B 2 73 ? 153.468 131.841 99.240 1.00 124.34 74 GLY B C 1
ATOM 2298 O O . GLY B 2 73 ? 154.440 132.011 98.498 1.00 124.34 74 GLY B O 1
ATOM 2299 N N . LEU B 2 74 ? 152.488 132.737 99.371 1.00 128.37 75 LEU B N 1
ATOM 2300 C CA . LEU B 2 74 ? 152.543 134.019 98.680 1.00 128.37 75 LEU B CA 1
ATOM 2301 C C . LEU B 2 74 ? 153.607 134.882 99.291 1.00 128.37 75 LEU B C 1
ATOM 2302 O O . LEU B 2 74 ? 154.468 135.430 98.594 1.00 128.37 75 LEU B O 1
ATOM 2307 N N . TYR B 2 75 ? 153.566 134.981 100.613 1.00 126.82 76 TYR B N 1
ATOM 2308 C CA . TYR B 2 75 ? 154.471 135.821 101.371 1.00 126.82 76 TYR B CA 1
ATOM 2309 C C . TYR B 2 75 ? 155.710 135.075 101.835 1.00 126.82 76 TYR B C 1
ATOM 2310 O O . TYR B 2 75 ? 156.295 135.428 102.865 1.00 126.82 76 TYR B O 1
ATOM 2319 N N . ASP B 2 76 ? 156.115 134.043 101.109 1.00 134.11 77 ASP B N 1
ATOM 2320 C CA . ASP B 2 76 ? 157.311 133.287 101.442 1.00 134.11 77 ASP B CA 1
ATOM 2321 C C . ASP B 2 76 ? 158.516 134.004 100.853 1.00 134.11 77 ASP B C 1
ATOM 2322 O O . ASP B 2 76 ? 158.661 134.082 99.636 1.00 134.11 77 ASP B O 1
ATOM 2327 N N . SER B 2 77 ? 159.410 134.477 101.720 1.00 133.00 78 SER B N 1
ATOM 2328 C CA . SER B 2 77 ? 160.611 135.172 101.265 1.00 133.00 78 SER B CA 1
ATOM 2329 C C . SER B 2 77 ? 161.611 134.250 100.568 1.00 133.00 78 SER B C 1
ATOM 2330 O O . SER B 2 77 ? 162.525 134.738 99.893 1.00 133.00 78 SER B O 1
ATOM 2333 N N . MET B 2 78 ? 161.452 132.937 100.707 1.00 140.38 79 MET B N 1
ATOM 2334 C CA . MET B 2 78 ? 162.310 131.946 100.056 1.00 140.38 79 MET B CA 1
ATOM 2335 C C . MET B 2 78 ? 161.797 131.552 98.670 1.00 140.38 79 MET B C 1
ATOM 2336 O O . MET B 2 78 ? 161.675 130.365 98.360 1.00 140.38 79 MET B O 1
ATOM 2341 N N . ARG B 2 79 ? 161.489 132.533 97.824 1.00 133.35 80 ARG B N 1
ATOM 2342 C CA . ARG B 2 79 ? 161.018 132.277 96.471 1.00 133.35 80 ARG B CA 1
ATOM 2343 C C . ARG B 2 79 ? 162.031 132.749 95.444 1.00 133.35 80 ARG B C 1
ATOM 2344 O O . ARG B 2 79 ? 162.817 133.663 95.695 1.00 133.35 80 ARG B O 1
ATOM 2352 N N . LEU B 2 80 ? 161.990 132.125 94.274 1.00 138.27 81 LEU B N 1
ATOM 2353 C CA . LEU B 2 80 ? 162.886 132.504 93.198 1.00 138.27 81 LEU B CA 1
ATOM 2354 C C . LEU B 2 80 ? 162.503 133.887 92.703 1.00 138.27 81 LEU B C 1
ATOM 2355 O O . LEU B 2 80 ? 161.633 134.035 91.846 1.00 138.27 81 LEU B O 1
ATOM 2360 N N . LYS B 2 81 ? 163.167 134.902 93.249 1.00 143.56 82 LYS B N 1
ATOM 2361 C CA . LYS B 2 81 ? 162.880 136.298 92.935 1.00 143.56 82 LYS B CA 1
ATOM 2362 C C . LYS B 2 81 ? 163.252 136.704 91.513 1.00 143.56 82 LYS B C 1
ATOM 2363 O O . LYS B 2 81 ? 162.740 137.710 91.006 1.00 143.56 82 LYS B O 1
ATOM 2369 N N . GLU B 2 82 ? 164.134 135.950 90.869 1.00 148.97 83 GLU B N 1
ATOM 2370 C CA . GLU B 2 82 ? 164.613 136.253 89.542 1.00 148.97 83 GLU B CA 1
ATOM 2371 C C . GLU B 2 82 ? 164.967 134.948 88.842 1.00 148.97 83 GLU B C 1
ATOM 2372 O O . GLU B 2 82 ? 165.619 134.102 89.450 1.00 148.97 83 GLU B O 1
ATOM 2378 N N . PRO B 2 83 ? 164.563 134.784 87.580 1.00 148.35 84 PRO B N 1
ATOM 2379 C CA . PRO B 2 83 ? 164.826 133.573 86.801 1.00 148.35 84 PRO B CA 1
ATOM 2380 C C . PRO B 2 83 ? 166.293 133.432 86.480 1.00 148.35 84 PRO B C 1
ATOM 2381 O O . PRO B 2 83 ? 167.015 134.422 86.371 1.00 148.35 84 PRO B O 1
ATOM 2385 N N . LYS B 2 84 ? 166.731 132.188 86.328 1.00 149.48 85 LYS B N 1
ATOM 2386 C CA . LYS B 2 84 ? 168.124 131.911 86.045 1.00 149.48 85 LYS B CA 1
ATOM 2387 C C . LYS B 2 84 ? 168.290 131.107 84.770 1.00 149.48 85 LYS B C 1
ATOM 2388 O O . LYS B 2 84 ? 167.446 130.286 84.416 1.00 149.48 85 LYS B O 1
ATOM 2394 N N . LEU B 2 85 ? 169.407 131.329 84.097 1.00 150.34 86 LEU B N 1
ATOM 2395 C CA . LEU B 2 85 ? 169.701 130.627 82.865 1.00 150.34 86 LEU B CA 1
ATOM 2396 C C . LEU B 2 85 ? 171.129 130.135 82.965 1.00 150.34 86 LEU B C 1
ATOM 2397 O O . LEU B 2 85 ? 172.043 130.941 83.163 1.00 150.34 86 LEU B O 1
ATOM 2402 N N . ASP B 2 86 ? 171.303 128.823 82.833 1.00 158.28 87 ASP B N 1
ATOM 2403 C CA . ASP B 2 86 ? 172.603 128.177 82.955 1.00 158.28 87 ASP B CA 1
ATOM 2404 C C . ASP B 2 86 ? 173.216 128.424 84.335 1.00 158.28 87 ASP B C 1
ATOM 2405 O O . ASP B 2 86 ? 174.437 128.506 84.479 1.00 158.28 87 ASP B O 1
ATOM 2410 N N . GLY B 2 87 ? 172.369 128.559 85.360 1.00 155.95 88 GLY B N 1
ATOM 2411 C CA . GLY B 2 87 ? 172.814 128.789 86.721 1.00 155.95 88 GLY B CA 1
ATOM 2412 C C . GLY B 2 87 ? 173.039 130.245 87.094 1.00 155.95 88 GLY B C 1
ATOM 2413 O O . GLY B 2 87 ? 173.390 130.532 88.245 1.00 155.95 88 GLY B O 1
ATOM 2414 N N . LYS B 2 88 ? 172.845 131.181 86.170 1.00 154.82 89 LYS B N 1
ATOM 2415 C CA . LYS B 2 88 ? 173.108 132.583 86.462 1.00 154.82 89 LYS B CA 1
ATOM 2416 C C . LYS B 2 88 ? 171.853 133.433 86.338 1.00 154.82 89 LYS B C 1
ATOM 2417 O O . LYS B 2 88 ? 170.963 133.123 85.552 1.00 154.82 89 LYS B O 1
ATOM 2423 N N . ASN B 2 89 ? 171.802 134.524 87.099 1.00 154.59 90 ASN B N 1
ATOM 2424 C CA . ASN B 2 89 ? 170.655 135.418 87.023 1.00 154.59 90 ASN B CA 1
ATOM 2425 C C . ASN B 2 89 ? 170.533 135.995 85.622 1.00 154.59 90 ASN B C 1
ATOM 2426 O O . ASN B 2 89 ? 171.520 136.456 85.047 1.00 154.59 90 ASN B O 1
ATOM 2431 N N . SER B 2 90 ? 169.327 135.953 85.061 1.00 155.26 91 SER B N 1
ATOM 2432 C CA . SER B 2 90 ? 169.147 136.440 83.702 1.00 155.26 91 SER B CA 1
ATOM 2433 C C . SER B 2 90 ? 167.789 137.101 83.516 1.00 155.26 91 SER B C 1
ATOM 2434 O O . SER B 2 90 ? 166.894 136.977 84.349 1.00 155.26 91 SER B O 1
ATOM 2437 N N . SER B 2 91 ? 167.648 137.806 82.397 1.00 151.83 92 SER B N 1
ATOM 2438 C CA . SER B 2 91 ? 166.407 138.484 82.071 1.00 151.83 92 SER B CA 1
ATOM 2439 C C . SER B 2 91 ? 165.429 137.522 81.439 1.00 151.83 92 SER B C 1
ATOM 2440 O O . SER B 2 91 ? 165.796 136.435 80.995 1.00 151.83 92 SER B O 1
ATOM 2443 N N . TRP B 2 92 ? 164.178 137.963 81.343 1.00 146.65 93 TRP B N 1
ATOM 2444 C CA . TRP B 2 92 ? 163.196 137.152 80.654 1.00 146.65 93 TRP B CA 1
ATOM 2445 C C . TRP B 2 92 ? 163.435 137.195 79.168 1.00 146.65 93 TRP B C 1
ATOM 2446 O O . TRP B 2 92 ? 163.081 136.250 78.464 1.00 146.65 93 TRP B O 1
ATOM 2457 N N . SER B 2 93 ? 164.051 138.272 78.681 1.00 149.73 94 SER B N 1
ATOM 2458 C CA . SER B 2 93 ? 164.371 138.353 77.268 1.00 149.73 94 SER B CA 1
ATOM 2459 C C . SER B 2 93 ? 165.430 137.333 76.905 1.00 149.73 94 SER B C 1
ATOM 2460 O O . SER B 2 93 ? 165.405 136.781 75.803 1.00 149.73 94 SER B O 1
ATOM 2463 N N . ALA B 2 94 ? 166.329 137.040 77.845 1.00 150.16 95 ALA B N 1
ATOM 2464 C CA . ALA B 2 94 ? 167.320 135.997 77.630 1.00 150.16 95 ALA B CA 1
ATOM 2465 C C . ALA B 2 94 ? 166.644 134.645 77.545 1.00 150.16 95 ALA B C 1
ATOM 2466 O O . ALA B 2 94 ? 166.952 133.842 76.659 1.00 150.16 95 ALA B O 1
ATOM 2468 N N . VAL B 2 95 ? 165.688 134.416 78.446 1.00 149.16 96 VAL B N 1
ATOM 2469 C CA . VAL B 2 95 ? 164.914 133.181 78.486 1.00 149.16 96 VAL B CA 1
ATOM 2470 C C . VAL B 2 95 ? 164.122 132.994 77.208 1.00 149.16 96 VAL B C 1
ATOM 2471 O O . VAL B 2 95 ? 164.111 131.903 76.625 1.00 149.16 96 VAL B O 1
ATOM 2475 N N . ASP B 2 96 ? 163.442 134.060 76.772 1.00 151.69 97 ASP B N 1
ATOM 2476 C CA . ASP B 2 96 ? 162.627 134.026 75.564 1.00 151.69 97 ASP B CA 1
ATOM 2477 C C . ASP B 2 96 ? 163.458 133.652 74.351 1.00 151.69 97 ASP B C 1
ATOM 2478 O O . ASP B 2 96 ? 163.069 132.784 73.567 1.00 151.69 97 ASP B O 1
ATOM 2483 N N . LEU B 2 97 ? 164.618 134.292 74.198 1.00 149.74 98 LEU B N 1
ATOM 2484 C CA . LEU B 2 97 ? 165.489 134.030 73.059 1.00 149.74 98 LEU B CA 1
ATOM 2485 C C . LEU B 2 97 ? 166.064 132.628 73.098 1.00 149.74 98 LEU B C 1
ATOM 2486 O O . LEU B 2 97 ? 166.207 131.987 72.051 1.00 149.74 98 LEU B O 1
ATOM 2491 N N . LYS B 2 98 ? 166.388 132.142 74.295 1.00 148.22 99 LYS B N 1
ATOM 2492 C CA . LYS B 2 98 ? 166.943 130.804 74.429 1.00 148.22 99 LYS B CA 1
ATOM 2493 C C . LYS B 2 98 ? 165.934 129.763 74.003 1.00 148.22 99 LYS B C 1
ATOM 2494 O O . LYS B 2 98 ? 166.257 128.857 73.227 1.00 148.22 99 LYS B O 1
ATOM 2500 N N . ILE B 2 99 ? 164.698 129.905 74.478 1.00 148.36 100 ILE B N 1
ATOM 2501 C CA . ILE B 2 99 ? 163.652 128.949 74.147 1.00 148.36 100 ILE B CA 1
ATOM 2502 C C . ILE B 2 99 ? 163.339 128.975 72.666 1.00 148.36 100 ILE B C 1
ATOM 2503 O O . ILE B 2 99 ? 163.283 127.921 72.026 1.00 148.36 100 ILE B O 1
ATOM 2508 N N . LYS B 2 100 ? 163.143 130.172 72.106 1.00 150.64 101 LYS B N 1
ATOM 2509 C CA . LYS B 2 100 ? 162.790 130.298 70.695 1.00 150.64 101 LYS B CA 1
ATOM 2510 C C . LYS B 2 100 ? 163.844 129.702 69.783 1.00 150.64 101 LYS B C 1
ATOM 2511 O O . LYS B 2 100 ? 163.509 129.007 68.819 1.00 150.64 101 LYS B O 1
ATOM 2517 N N . SER B 2 101 ? 165.118 129.949 70.076 1.00 150.84 102 SER B N 1
ATOM 2518 C CA . SER B 2 101 ? 166.164 129.418 69.218 1.00 150.84 102 SER B CA 1
ATOM 2519 C C . SER B 2 101 ? 166.280 127.911 69.342 1.00 150.84 102 SER B C 1
ATOM 2520 O O . SER B 2 101 ? 166.613 127.239 68.362 1.00 150.84 102 SER B O 1
ATOM 2523 N N . SER B 2 102 ? 165.979 127.361 70.517 1.00 152.77 103 SER B N 1
ATOM 2524 C CA . SER B 2 102 ? 166.069 125.919 70.659 1.00 152.77 103 SER B CA 1
ATOM 2525 C C . SER B 2 102 ? 164.929 125.240 69.937 1.00 152.77 103 SER B C 1
ATOM 2526 O O . SER B 2 102 ? 165.099 124.136 69.410 1.00 152.77 103 SER B O 1
ATOM 2529 N N . LEU B 2 103 ? 163.774 125.904 69.883 1.00 154.19 104 LEU B N 1
ATOM 2530 C CA . LEU B 2 103 ? 162.636 125.362 69.160 1.00 154.19 104 LEU B CA 1
ATOM 2531 C C . LEU B 2 103 ? 162.915 125.362 67.675 1.00 154.19 104 LEU B C 1
ATOM 2532 O O . LEU B 2 103 ? 162.557 124.413 66.973 1.00 154.19 104 LEU B O 1
ATOM 2537 N N . ALA B 2 104 ? 163.587 126.411 67.200 1.00 155.11 105 ALA B N 1
ATOM 2538 C CA . ALA B 2 104 ? 163.963 126.497 65.800 1.00 155.11 105 ALA B CA 1
ATOM 2539 C C . ALA B 2 104 ? 164.907 125.374 65.426 1.00 155.11 105 ALA B C 1
ATOM 2540 O O . ALA B 2 104 ? 164.752 124.751 64.371 1.00 155.11 105 ALA B O 1
ATOM 2542 N N . ASP B 2 105 ? 165.869 125.084 66.303 1.00 158.61 106 ASP B N 1
ATOM 2543 C CA . ASP B 2 105 ? 166.814 124.005 66.049 1.00 158.61 106 ASP B CA 1
ATOM 2544 C C . ASP B 2 105 ? 166.141 122.646 66.087 1.00 158.61 106 ASP B C 1
ATOM 2545 O O . ASP B 2 105 ? 166.447 121.786 65.257 1.00 158.61 106 ASP B O 1
ATOM 2550 N N . ALA B 2 106 ? 165.222 122.443 67.035 1.00 159.25 107 ALA B N 1
ATOM 2551 C CA . ALA B 2 106 ? 164.504 121.179 67.119 1.00 159.25 107 ALA B CA 1
ATOM 2552 C C . ALA B 2 106 ? 163.706 120.933 65.854 1.00 159.25 107 ALA B C 1
ATOM 2553 O O . ALA B 2 106 ? 163.653 119.807 65.354 1.00 159.25 107 ALA B O 1
ATOM 2555 N N . LYS B 2 107 ? 163.103 121.992 65.316 1.00 162.64 108 LYS B N 1
ATOM 2556 C CA . LYS B 2 107 ? 162.361 121.886 64.067 1.00 162.64 108 LYS B CA 1
ATOM 2557 C C . LYS B 2 107 ? 163.284 121.529 62.915 1.00 162.64 108 LYS B C 1
ATOM 2558 O O . LYS B 2 107 ? 162.973 120.646 62.109 1.00 162.64 108 LYS B O 1
ATOM 2564 N N . ALA B 2 108 ? 164.433 122.205 62.839 1.00 163.13 109 ALA B N 1
ATOM 2565 C CA . ALA B 2 108 ? 165.408 121.969 61.779 1.00 163.13 109 ALA B CA 1
ATOM 2566 C C . ALA B 2 108 ? 165.983 120.561 61.828 1.00 163.13 109 ALA B C 1
ATOM 2567 O O . ALA B 2 108 ? 166.213 119.941 60.784 1.00 163.13 109 ALA B O 1
ATOM 2569 N N . LYS B 2 109 ? 166.227 120.047 63.029 1.00 166.38 110 LYS B N 1
ATOM 2570 C CA . LYS B 2 109 ? 166.810 118.725 63.195 1.00 166.38 110 LYS B CA 1
ATOM 2571 C C . LYS B 2 109 ? 165.780 117.606 63.180 1.00 166.38 110 LYS B C 1
ATOM 2572 O O . LYS B 2 109 ? 166.130 116.462 62.871 1.00 166.38 110 LYS B O 1
ATOM 2578 N N . GLY B 2 110 ? 164.528 117.907 63.498 1.00 165.98 111 GLY B N 1
ATOM 2579 C CA . GLY B 2 110 ? 163.518 116.869 63.562 1.00 165.98 111 GLY B CA 1
ATOM 2580 C C . GLY B 2 110 ? 163.575 116.180 64.903 1.00 165.98 111 GLY B C 1
ATOM 2581 O O . GLY B 2 110 ? 163.526 114.944 64.980 1.00 165.98 111 GLY B O 1
ATOM 2582 N N . GLY B 2 111 ? 163.716 116.961 65.965 1.00 159.19 112 GLY B N 1
ATOM 2583 C CA . GLY B 2 111 ? 163.848 116.444 67.307 1.00 159.19 112 GLY B CA 1
ATOM 2584 C C . GLY B 2 111 ? 162.528 116.265 68.028 1.00 159.19 112 GLY B C 1
ATOM 2585 O O . GLY B 2 111 ? 161.460 116.257 67.418 1.00 159.19 112 GLY B O 1
ATOM 2586 N N . GLN B 2 112 ? 162.597 116.110 69.350 1.00 155.77 113 GLN B N 1
ATOM 2587 C CA . GLN B 2 112 ? 161.390 115.897 70.148 1.00 155.77 113 GLN B CA 1
ATOM 2588 C C . GLN B 2 112 ? 161.155 117.044 71.113 1.00 155.77 113 GLN B C 1
ATOM 2589 O O . GLN B 2 112 ? 162.044 117.399 71.879 1.00 155.77 113 GLN B O 1
ATOM 2595 N N . VAL B 2 113 ? 159.944 117.582 71.128 1.00 148.51 114 VAL B N 1
ATOM 2596 C CA . VAL B 2 113 ? 159.602 118.651 72.059 1.00 148.51 114 VAL B CA 1
ATOM 2597 C C . VAL B 2 113 ? 158.489 118.176 72.969 1.00 148.51 114 VAL B C 1
ATOM 2598 O O . VAL B 2 113 ? 157.471 117.664 72.496 1.00 148.51 114 VAL B O 1
ATOM 2602 N N . VAL B 2 114 ? 158.686 118.300 74.277 1.00 141.12 115 VAL B N 1
ATOM 2603 C CA . VAL B 2 114 ? 157.695 117.796 75.218 1.00 141.12 115 VAL B CA 1
ATOM 2604 C C . VAL B 2 114 ? 157.337 118.840 76.264 1.00 141.12 115 VAL B C 1
ATOM 2605 O O . VAL B 2 114 ? 158.219 119.384 76.932 1.00 141.12 115 VAL B O 1
ATOM 2609 N N . LEU B 2 115 ? 156.048 119.086 76.444 1.00 139.63 116 LEU B N 1
ATOM 2610 C CA . LEU B 2 115 ? 155.602 119.947 77.525 1.00 139.63 116 LEU B CA 1
ATOM 2611 C C . LEU B 2 115 ? 155.107 119.063 78.657 1.00 139.63 116 LEU B C 1
ATOM 2612 O O . LEU B 2 115 ? 154.359 118.122 78.411 1.00 139.63 116 LEU B O 1
ATOM 2617 N N . LEU B 2 116 ? 155.493 119.341 79.892 1.00 140.96 117 LEU B N 1
ATOM 2618 C CA . LEU B 2 116 ? 154.960 118.532 80.977 1.00 140.96 117 LEU B CA 1
ATOM 2619 C C . LEU B 2 116 ? 154.088 119.381 81.870 1.00 140.96 117 LEU B C 1
ATOM 2620 O O . LEU B 2 116 ? 154.416 120.535 82.158 1.00 140.96 117 LEU B O 1
ATOM 2625 N N . THR B 2 117 ? 152.997 118.796 82.334 1.00 141.17 118 THR B N 1
ATOM 2626 C CA . THR B 2 117 ? 152.120 119.549 83.203 1.00 141.17 118 THR B CA 1
ATOM 2627 C C . THR B 2 117 ? 151.320 118.618 84.091 1.00 141.17 118 THR B C 1
ATOM 2628 O O . THR B 2 117 ? 151.597 117.419 84.183 1.00 141.17 118 THR B O 1
ATOM 2632 N N . ASN B 2 118 ? 150.327 119.191 84.764 1.00 142.15 119 ASN B N 1
ATOM 2633 C CA . ASN B 2 118 ? 149.452 118.419 85.618 1.00 142.15 119 ASN B CA 1
ATOM 2634 C C . ASN B 2 118 ? 148.029 118.937 85.572 1.00 142.15 119 ASN B C 1
ATOM 2635 O O . ASN B 2 118 ? 147.743 119.998 86.133 1.00 142.15 119 ASN B O 1
ATOM 2640 N N . THR B 2 119 ? 147.150 118.102 85.017 1.00 141.79 120 THR B N 1
ATOM 2641 C CA . THR B 2 119 ? 145.702 118.270 84.953 1.00 141.79 120 THR B CA 1
ATOM 2642 C C . THR B 2 119 ? 145.221 119.703 84.818 1.00 141.79 120 THR B C 1
ATOM 2643 O O . THR B 2 119 ? 144.521 120.206 85.692 1.00 141.79 120 THR B O 1
ATOM 2647 N N . LEU B 2 120 ? 145.612 120.379 83.752 1.00 141.15 121 LEU B N 1
ATOM 2648 C CA . LEU B 2 120 ? 145.233 121.774 83.575 1.00 141.15 121 LEU B CA 1
ATOM 2649 C C . LEU B 2 120 ? 143.799 121.891 83.086 1.00 141.15 121 LEU B C 1
ATOM 2650 O O . LEU B 2 120 ? 143.561 122.169 81.912 1.00 141.15 121 LEU B O 1
ATOM 2655 N N . ALA B 2 121 ? 142.832 121.721 83.993 1.00 139.18 122 ALA B N 1
ATOM 2656 C CA . ALA B 2 121 ? 141.431 121.856 83.603 1.00 139.18 122 ALA B CA 1
ATOM 2657 C C . ALA B 2 121 ? 141.125 123.311 83.287 1.00 139.18 122 ALA B C 1
ATOM 2658 O O . ALA B 2 121 ? 140.636 124.061 84.135 1.00 139.18 122 ALA B O 1
ATOM 2660 N N . SER B 2 122 ? 141.400 123.692 82.048 1.00 139.66 123 SER B N 1
ATOM 2661 C CA . SER B 2 122 ? 141.277 125.049 81.555 1.00 139.66 123 SER B CA 1
ATOM 2662 C C . SER B 2 122 ? 141.069 125.084 80.050 1.00 139.66 123 SER B C 1
ATOM 2663 O O . SER B 2 122 ? 142.015 124.829 79.306 1.00 139.66 123 SER B O 1
ATOM 2666 N N . PRO B 2 123 ? 139.861 125.440 79.604 1.00 138.65 124 PRO B N 1
ATOM 2667 C CA . PRO B 2 123 ? 139.500 125.564 78.183 1.00 138.65 124 PRO B CA 1
ATOM 2668 C C . PRO B 2 123 ? 140.452 126.411 77.384 1.00 138.65 124 PRO B C 1
ATOM 2669 O O . PRO B 2 123 ? 140.800 126.069 76.249 1.00 138.65 124 PRO B O 1
ATOM 2673 N N . THR B 2 124 ? 140.908 127.504 77.976 1.00 139.87 125 THR B N 1
ATOM 2674 C CA . THR B 2 124 ? 141.778 128.421 77.270 1.00 139.87 125 THR B CA 1
ATOM 2675 C C . THR B 2 124 ? 143.238 128.031 77.364 1.00 139.87 125 THR B C 1
ATOM 2676 O O . THR B 2 124 ? 143.986 128.264 76.408 1.00 139.87 125 THR B O 1
ATOM 2680 N N . THR B 2 125 ? 143.664 127.421 78.473 1.00 141.25 126 THR B N 1
ATOM 2681 C CA . THR B 2 125 ? 145.053 126.988 78.535 1.00 141.25 126 THR B CA 1
ATOM 2682 C C . THR B 2 125 ? 145.258 125.829 77.593 1.00 141.25 126 THR B C 1
ATOM 2683 O O . THR B 2 125 ? 146.255 125.780 76.866 1.00 141.25 126 THR B O 1
ATOM 2687 N N . GLU B 2 126 ? 144.296 124.906 77.584 1.00 144.53 127 GLU B N 1
ATOM 2688 C CA . GLU B 2 126 ? 144.360 123.757 76.699 1.00 144.53 127 GLU B CA 1
ATOM 2689 C C . GLU B 2 126 ? 144.327 124.191 75.251 1.00 144.53 127 GLU B C 1
ATOM 2690 O O . GLU B 2 126 ? 145.067 123.643 74.429 1.00 144.53 127 GLU B O 1
ATOM 2696 N N . LYS B 2 127 ? 143.497 125.192 74.930 1.00 142.94 128 LYS B N 1
ATOM 2697 C CA . LYS B 2 127 ? 143.460 125.723 73.572 1.00 142.94 128 LYS B CA 1
ATOM 2698 C C . LYS B 2 127 ? 144.809 126.279 73.170 1.00 142.94 128 LYS B C 1
ATOM 2699 O O . LYS B 2 127 ? 145.307 125.977 72.082 1.00 142.94 128 LYS B O 1
ATOM 2705 N N . LEU B 2 128 ? 145.417 127.067 74.060 1.00 143.84 129 LEU B N 1
ATOM 2706 C CA . LEU B 2 128 ? 146.729 127.646 73.811 1.00 143.84 129 LEU B CA 1
ATOM 2707 C C . LEU B 2 128 ? 147.780 126.576 73.574 1.00 143.84 129 LEU B C 1
ATOM 2708 O O . LEU B 2 128 ? 148.595 126.702 72.654 1.00 143.84 129 LEU B O 1
ATOM 2713 N N . ILE B 2 129 ? 147.760 125.515 74.386 1.00 142.91 130 ILE B N 1
ATOM 2714 C CA . ILE B 2 129 ? 148.669 124.391 74.189 1.00 142.91 130 ILE B CA 1
ATOM 2715 C C . ILE B 2 129 ? 148.440 123.764 72.832 1.00 142.91 130 ILE B C 1
ATOM 2716 O O . ILE B 2 129 ? 149.394 123.426 72.120 1.00 142.91 130 ILE B O 1
ATOM 2721 N N . GLY B 2 130 ? 147.166 123.617 72.457 1.00 145.81 131 GLY B N 1
ATOM 2722 C CA . GLY B 2 130 ? 146.819 123.100 71.147 1.00 145.81 131 GLY B CA 1
ATOM 2723 C C . GLY B 2 130 ? 147.389 123.946 70.028 1.00 145.81 131 GLY B C 1
ATOM 2724 O O . GLY B 2 130 ? 147.888 123.411 69.038 1.00 145.81 131 GLY B O 1
ATOM 2725 N N . GLU B 2 131 ? 147.353 125.277 70.194 1.00 147.81 132 GLU B N 1
ATOM 2726 C CA . GLU B 2 131 ? 147.916 126.193 69.205 1.00 147.81 132 GLU B CA 1
ATOM 2727 C C . GLU B 2 131 ? 149.417 126.002 69.083 1.00 147.81 132 GLU B C 1
ATOM 2728 O O . GLU B 2 131 ? 149.956 126.004 67.971 1.00 147.81 132 GLU B O 1
ATOM 2734 N N . PHE B 2 132 ? 150.092 125.824 70.227 1.00 146.44 133 PHE B N 1
ATOM 2735 C CA . PHE B 2 132 ? 151.527 125.556 70.258 1.00 146.44 133 PHE B CA 1
ATOM 2736 C C . PHE B 2 132 ? 151.840 124.326 69.435 1.00 146.44 133 PHE B C 1
ATOM 2737 O O . PHE B 2 132 ? 152.724 124.347 68.574 1.00 146.44 133 PHE B O 1
ATOM 2745 N N . ILE B 2 133 ? 151.087 123.256 69.685 1.00 147.24 134 ILE B N 1
ATOM 2746 C CA . ILE B 2 133 ? 151.228 122.000 68.960 1.00 147.24 134 ILE B CA 1
ATOM 2747 C C . ILE B 2 133 ? 150.908 122.164 67.485 1.00 147.24 134 ILE B C 1
ATOM 2748 O O . ILE B 2 133 ? 151.581 121.582 66.628 1.00 147.24 134 ILE B O 1
ATOM 2753 N N . ALA B 2 134 ? 149.872 122.934 67.165 1.00 150.19 135 ALA B N 1
ATOM 2754 C CA . ALA B 2 134 ? 149.525 123.159 65.767 1.00 150.19 135 ALA B CA 1
ATOM 2755 C C . ALA B 2 134 ? 150.666 123.832 65.016 1.00 150.19 135 ALA B C 1
ATOM 2756 O O . ALA B 2 134 ? 150.924 123.516 63.851 1.00 150.19 135 ALA B O 1
ATOM 2758 N N . LYS B 2 135 ? 151.379 124.734 65.688 1.00 152.37 136 LYS B N 1
ATOM 2759 C CA . LYS B 2 135 ? 152.502 125.432 65.080 1.00 152.37 136 LYS B CA 1
ATOM 2760 C C . LYS B 2 135 ? 153.773 124.593 65.070 1.00 152.37 136 LYS B C 1
ATOM 2761 O O . LYS B 2 135 ? 154.572 124.698 64.133 1.00 152.37 136 LYS B O 1
ATOM 2767 N N . ASN B 2 136 ? 153.968 123.767 66.088 1.00 151.03 137 ASN B N 1
ATOM 2768 C CA . ASN B 2 136 ? 155.152 122.934 66.184 1.00 151.03 137 ASN B CA 1
ATOM 2769 C C . ASN B 2 136 ? 154.831 121.475 65.863 1.00 151.03 137 ASN B C 1
ATOM 2770 O O . ASN B 2 136 ? 154.268 120.764 66.703 1.00 151.03 137 ASN B O 1
ATOM 2775 N N . PRO B 2 137 ? 155.337 121.017 64.720 1.00 155.46 138 PRO B N 1
ATOM 2776 C CA . PRO B 2 137 ? 155.115 119.703 64.129 1.00 155.46 138 PRO B CA 1
ATOM 2777 C C . PRO B 2 137 ? 155.359 118.557 65.046 1.00 155.46 138 PRO B C 1
ATOM 2778 O O . PRO B 2 137 ? 154.554 117.656 65.015 1.00 155.46 138 PRO B O 1
ATOM 2782 N N . ASN B 2 138 ? 156.335 118.613 65.962 1.00 152.94 139 ASN B N 1
ATOM 2783 C CA . ASN B 2 138 ? 156.714 117.461 66.781 1.00 152.94 139 ASN B CA 1
ATOM 2784 C C . ASN B 2 138 ? 156.537 117.673 68.291 1.00 152.94 139 ASN B C 1
ATOM 2785 O O . ASN B 2 138 ? 157.396 117.255 69.072 1.00 152.94 139 ASN B O 1
ATOM 2790 N N . ALA B 2 139 ? 155.445 118.303 68.719 1.00 148.91 140 ALA B N 1
ATOM 2791 C CA . ALA B 2 139 ? 155.132 118.466 70.151 1.00 148.91 140 ALA B CA 1
ATOM 2792 C C . ALA B 2 139 ? 154.168 117.441 70.790 1.00 148.91 140 ALA B C 1
ATOM 2793 O O . ALA B 2 139 ? 153.041 117.250 70.349 1.00 148.91 140 ALA B O 1
ATOM 2795 N N . LYS B 2 140 ? 154.564 116.875 71.916 1.00 142.57 141 LYS B N 1
ATOM 2796 C CA . LYS B 2 140 ? 153.737 115.918 72.626 1.00 142.57 141 LYS B CA 1
ATOM 2797 C C . LYS B 2 140 ? 153.376 116.577 73.951 1.00 142.57 141 LYS B C 1
ATOM 2798 O O . LYS B 2 140 ? 154.199 117.262 74.553 1.00 142.57 141 LYS B O 1
ATOM 2804 N N . HIS B 2 141 ? 152.146 116.449 74.400 1.00 138.17 142 HIS B N 1
ATOM 2805 C CA . HIS B 2 141 ? 151.777 117.014 75.683 1.00 138.17 142 HIS B CA 1
ATOM 2806 C C . HIS B 2 141 ? 151.497 115.844 76.589 1.00 138.17 142 HIS B C 1
ATOM 2807 O O . HIS B 2 141 ? 150.695 114.992 76.223 1.00 138.17 142 HIS B O 1
ATOM 2814 N N . VAL B 2 142 ? 152.104 115.810 77.772 1.00 136.65 143 VAL B N 1
ATOM 2815 C CA . VAL B 2 142 ? 151.983 114.673 78.684 1.00 136.65 143 VAL B CA 1
ATOM 2816 C C . VAL B 2 142 ? 151.734 115.114 80.105 1.00 136.65 143 VAL B C 1
ATOM 2817 O O . VAL B 2 142 ? 152.527 115.868 80.554 1.00 136.65 143 VAL B O 1
ATOM 2821 N N . VAL B 2 143 ? 150.889 114.438 80.879 1.00 138.71 144 VAL B N 1
ATOM 2822 C CA . VAL B 2 143 ? 150.399 114.771 82.216 1.00 138.71 144 VAL B CA 1
ATOM 2823 C C . VAL B 2 143 ? 151.009 113.843 83.260 1.00 138.71 144 VAL B C 1
ATOM 2824 O O . VAL B 2 143 ? 150.940 112.616 83.131 1.00 138.71 144 VAL B O 1
ATOM 2828 N N . TYR B 2 144 ? 151.576 114.427 84.312 1.00 136.03 145 TYR B N 1
ATOM 2829 C CA . TYR B 2 144 ? 152.220 113.664 85.374 1.00 136.03 145 TYR B CA 1
ATOM 2830 C C . TYR B 2 144 ? 151.625 113.967 86.737 1.00 136.03 145 TYR B C 1
ATOM 2831 O O . TYR B 2 144 ? 151.710 115.100 87.218 1.00 136.03 145 TYR B O 1
ATOM 2840 N N . ASP B 2 145 ? 151.097 112.936 87.385 1.00 140.90 146 ASP B N 1
ATOM 2841 C CA . ASP B 2 145 ? 150.552 113.040 88.731 1.00 140.90 146 ASP B CA 1
ATOM 2842 C C . ASP B 2 145 ? 151.496 112.406 89.744 1.00 140.90 146 ASP B C 1
ATOM 2843 O O . ASP B 2 145 ? 152.113 111.375 89.466 1.00 140.90 146 ASP B O 1
ATOM 2848 N N . ALA B 2 146 ? 151.599 113.027 90.921 1.00 139.84 147 ALA B N 1
ATOM 2849 C CA . ALA B 2 146 ? 152.374 112.465 92.019 1.00 139.84 147 ALA B CA 1
ATOM 2850 C C . ALA B 2 146 ? 151.722 111.177 92.483 1.00 139.84 147 ALA B C 1
ATOM 2851 O O . ALA B 2 146 ? 152.261 110.085 92.286 1.00 139.84 147 ALA B O 1
ATOM 2853 N N . VAL B 2 147 ? 150.546 111.300 93.074 1.00 140.60 148 VAL B N 1
ATOM 2854 C CA . VAL B 2 147 ? 149.761 110.147 93.473 1.00 140.60 148 VAL B CA 1
ATOM 2855 C C . VAL B 2 147 ? 148.832 109.837 92.317 1.00 140.60 148 VAL B C 1
ATOM 2856 O O . VAL B 2 147 ? 147.994 110.667 91.961 1.00 140.60 148 VAL B O 1
ATOM 2860 N N . SER B 2 148 ? 148.983 108.669 91.712 1.00 142.43 149 SER B N 1
ATOM 2861 C CA . SER B 2 148 ? 148.215 108.372 90.511 1.00 142.43 149 SER B CA 1
ATOM 2862 C C . SER B 2 148 ? 146.906 107.634 90.789 1.00 142.43 149 SER B C 1
ATOM 2863 O O . SER B 2 148 ? 146.730 106.995 91.825 1.00 142.43 149 SER B O 1
ATOM 2866 N N . SER B 2 149 ? 145.985 107.724 89.820 1.00 141.99 150 SER B N 1
ATOM 2867 C CA . SER B 2 149 ? 144.693 107.046 89.863 1.00 141.99 150 SER B CA 1
ATOM 2868 C C . SER B 2 149 ? 144.269 106.561 88.480 1.00 141.99 150 SER B C 1
ATOM 2869 O O . SER B 2 149 ? 143.076 106.550 88.157 1.00 141.99 150 SER B O 1
ATOM 2872 N N . SER B 2 150 ? 145.240 106.177 87.653 1.00 144.40 151 SER B N 1
ATOM 2873 C CA . SER B 2 150 ? 144.972 105.810 86.268 1.00 144.40 151 SER B CA 1
ATOM 2874 C C . SER B 2 150 ? 144.155 104.535 86.109 1.00 144.40 151 SER B C 1
ATOM 2875 O O . SER B 2 150 ? 143.524 104.354 85.063 1.00 144.40 151 SER B O 1
ATOM 2878 N N . ASP B 2 151 ? 144.149 103.655 87.110 1.00 146.59 152 ASP B N 1
ATOM 2879 C CA . ASP B 2 151 ? 143.367 102.429 87.005 1.00 146.59 152 ASP B CA 1
ATOM 2880 C C . ASP B 2 151 ? 141.884 102.733 87.000 1.00 146.59 152 ASP B C 1
ATOM 2881 O O . ASP B 2 151 ? 141.117 102.122 86.246 1.00 146.59 152 ASP B O 1
ATOM 2886 N N . ALA B 2 152 ? 141.481 103.696 87.825 1.00 143.14 153 ALA B N 1
ATOM 2887 C CA . ALA B 2 152 ? 140.098 104.131 87.867 1.00 143.14 153 ALA B CA 1
ATOM 2888 C C . ALA B 2 152 ? 139.717 104.795 86.564 1.00 143.14 153 ALA B C 1
ATOM 2889 O O . ALA B 2 152 ? 138.626 104.560 86.035 1.00 143.14 153 ALA B O 1
ATOM 2891 N N . LEU B 2 153 ? 140.632 105.598 86.024 1.00 142.16 154 LEU B N 1
ATOM 2892 C CA . LEU B 2 153 ? 140.385 106.289 84.770 1.00 142.16 154 LEU B CA 1
ATOM 2893 C C . LEU B 2 153 ? 140.239 105.318 83.615 1.00 142.16 154 LEU B C 1
ATOM 2894 O O . LEU B 2 153 ? 139.390 105.522 82.746 1.00 142.16 154 LEU B O 1
ATOM 2899 N N . ASP B 2 154 ? 141.042 104.251 83.599 1.00 142.10 155 ASP B N 1
ATOM 2900 C CA . ASP B 2 154 ? 140.937 103.267 82.527 1.00 142.10 155 ASP B CA 1
ATOM 2901 C C . ASP B 2 154 ? 139.608 102.536 82.580 1.00 142.10 155 ASP B C 1
ATOM 2902 O O . ASP B 2 154 ? 138.984 102.300 81.542 1.00 142.10 155 ASP B O 1
ATOM 2907 N N . ALA B 2 155 ? 139.161 102.185 83.783 1.00 140.40 156 ALA B N 1
ATOM 2908 C CA . ALA B 2 155 ? 137.893 101.486 83.920 1.00 140.40 156 ALA B CA 1
ATOM 2909 C C . ALA B 2 155 ? 136.735 102.334 83.423 1.00 140.40 156 ALA B C 1
ATOM 2910 O O . ALA B 2 155 ? 135.863 101.840 82.706 1.00 140.40 156 ALA B O 1
ATOM 2912 N N . PHE B 2 156 ? 136.731 103.619 83.767 1.00 140.84 157 PHE B N 1
ATOM 2913 C CA . PHE B 2 156 ? 135.656 104.504 83.334 1.00 140.84 157 PHE B CA 1
ATOM 2914 C C . PHE B 2 156 ? 135.737 104.783 81.836 1.00 140.84 157 PHE B C 1
ATOM 2915 O O . PHE B 2 156 ? 134.724 104.717 81.132 1.00 140.84 157 PHE B O 1
ATOM 2923 N N . GLU B 2 157 ? 136.941 105.082 81.339 1.00 142.58 158 GLU B N 1
ATOM 2924 C CA . GLU B 2 157 ? 137.138 105.374 79.920 1.00 142.58 158 GLU B CA 1
ATOM 2925 C C . GLU B 2 157 ? 136.661 104.240 79.033 1.00 142.58 158 GLU B C 1
ATOM 2926 O O . GLU B 2 157 ? 135.918 104.461 78.081 1.00 142.58 158 GLU B O 1
ATOM 2932 N N . THR B 2 158 ? 137.042 103.011 79.357 1.00 142.29 159 THR B N 1
ATOM 2933 C CA . THR B 2 158 ? 136.667 101.861 78.539 1.00 142.29 159 THR B CA 1
ATOM 2934 C C . THR B 2 158 ? 135.193 101.465 78.638 1.00 142.29 159 THR B C 1
ATOM 2935 O O . THR B 2 158 ? 134.762 100.568 77.904 1.00 142.29 159 THR B O 1
ATOM 2939 N N . VAL B 2 159 ? 134.406 102.088 79.503 1.00 142.21 160 VAL B N 1
ATOM 2940 C CA . VAL B 2 159 ? 132.981 101.803 79.600 1.00 142.21 160 VAL B CA 1
ATOM 2941 C C . VAL B 2 159 ? 132.156 102.952 79.066 1.00 142.21 160 VAL B C 1
ATOM 2942 O O . VAL B 2 159 ? 131.259 102.760 78.246 1.00 142.21 160 VAL B O 1
ATOM 2946 N N . TYR B 2 160 ? 132.438 104.158 79.539 1.00 143.92 161 TYR B N 1
ATOM 2947 C CA . TYR B 2 160 ? 131.697 105.334 79.128 1.00 143.92 161 TYR B CA 1
ATOM 2948 C C . TYR B 2 160 ? 132.368 106.114 78.008 1.00 143.92 161 TYR B C 1
ATOM 2949 O O . TYR B 2 160 ? 131.667 106.712 77.186 1.00 143.92 161 TYR B O 1
ATOM 2958 N N . GLY B 2 161 ? 133.694 106.110 77.916 1.00 144.47 162 GLY B N 1
ATOM 2959 C CA . GLY B 2 161 ? 134.341 106.755 76.773 1.00 144.47 162 GLY B CA 1
ATOM 2960 C C . GLY B 2 161 ? 135.231 107.955 77.063 1.00 144.47 162 GLY B C 1
ATOM 2961 O O . GLY B 2 161 ? 135.737 108.566 76.109 1.00 144.47 162 GLY B O 1
ATOM 2962 N N . GLU B 2 162 ? 135.465 108.339 78.314 1.00 147.94 163 GLU B N 1
ATOM 2963 C CA . GLU B 2 162 ? 136.357 109.466 78.560 1.00 147.94 163 GLU B CA 1
ATOM 2964 C C . GLU B 2 162 ? 137.089 109.277 79.872 1.00 147.94 163 GLU B C 1
ATOM 2965 O O . GLU B 2 162 ? 136.648 108.530 80.739 1.00 147.94 163 GLU B O 1
ATOM 2971 N N . ARG B 2 163 ? 138.214 109.962 80.021 1.00 143.99 164 ARG B N 1
ATOM 2972 C CA . ARG B 2 163 ? 138.970 109.854 81.260 1.00 143.99 164 ARG B CA 1
ATOM 2973 C C . ARG B 2 163 ? 138.456 110.906 82.218 1.00 143.99 164 ARG B C 1
ATOM 2974 O O . ARG B 2 163 ? 138.786 112.087 82.103 1.00 143.99 164 ARG B O 1
ATOM 2982 N N . ALA B 2 164 ? 137.641 110.461 83.161 1.00 142.18 165 ALA B N 1
ATOM 2983 C CA . ALA B 2 164 ? 137.030 111.334 84.144 1.00 142.18 165 ALA B CA 1
ATOM 2984 C C . ALA B 2 164 ? 136.568 110.480 85.309 1.00 142.18 165 ALA B C 1
ATOM 2985 O O . ALA B 2 164 ? 136.516 109.258 85.213 1.00 142.18 165 ALA B O 1
ATOM 2987 N N . LEU B 2 165 ? 136.243 111.120 86.420 1.00 139.06 166 LEU B N 1
ATOM 2988 C CA . LEU B 2 165 ? 135.835 110.360 87.590 1.00 139.06 166 LEU B CA 1
ATOM 2989 C C . LEU B 2 165 ? 134.358 110.570 87.909 1.00 139.06 166 LEU B C 1
ATOM 2990 O O . LEU B 2 165 ? 133.793 111.632 87.653 1.00 139.06 166 LEU B O 1
ATOM 2995 N N . VAL B 2 166 ? 133.729 109.548 88.479 1.00 139.31 167 VAL B N 1
ATOM 2996 C CA . VAL B 2 166 ? 132.322 109.651 88.853 1.00 139.31 167 VAL B CA 1
ATOM 2997 C C . VAL B 2 166 ? 132.201 110.432 90.143 1.00 139.31 167 VAL B C 1
ATOM 2998 O O . VAL B 2 166 ? 132.748 110.031 91.172 1.00 139.31 167 VAL B O 1
ATOM 3002 N N . ASP B 2 167 ? 131.460 111.521 90.106 1.00 136.73 168 ASP B N 1
ATOM 3003 C CA . ASP B 2 167 ? 131.260 112.308 91.310 1.00 136.73 168 ASP B CA 1
ATOM 3004 C C . ASP B 2 167 ? 130.067 111.725 92.051 1.00 136.73 168 ASP B C 1
ATOM 3005 O O . ASP B 2 167 ? 128.923 112.080 91.776 1.00 136.73 168 ASP B O 1
ATOM 3010 N N . TYR B 2 168 ? 130.351 110.905 93.052 1.00 133.65 169 TYR B N 1
ATOM 3011 C CA . TYR B 2 168 ? 129.307 110.241 93.811 1.00 133.65 169 TYR B CA 1
ATOM 3012 C C . TYR B 2 168 ? 128.641 111.177 94.799 1.00 133.65 169 TYR B C 1
ATOM 3013 O O . TYR B 2 168 ? 129.303 111.962 95.479 1.00 133.65 169 TYR B O 1
ATOM 3022 N N . ASP B 2 169 ? 127.330 111.070 94.904 1.00 135.04 170 ASP B N 1
ATOM 3023 C CA . ASP B 2 169 ? 126.593 111.875 95.862 1.00 135.04 170 ASP B CA 1
ATOM 3024 C C . ASP B 2 169 ? 126.221 111.009 97.056 1.00 135.04 170 ASP B C 1
ATOM 3025 O O . ASP B 2 169 ? 125.160 110.394 97.070 1.00 135.04 170 ASP B O 1
ATOM 3030 N N . PHE B 2 170 ? 126.999 111.124 98.126 1.00 130.25 171 PHE B N 1
ATOM 3031 C CA . PHE B 2 170 ? 126.781 110.324 99.325 1.00 130.25 171 PHE B CA 1
ATOM 3032 C C . PHE B 2 170 ? 125.554 110.724 100.140 1.00 130.25 171 PHE B C 1
ATOM 3033 O O . PHE B 2 170 ? 125.224 110.029 101.106 1.00 130.25 171 PHE B O 1
ATOM 3041 N N . SER B 2 171 ? 124.860 111.798 99.780 1.00 132.77 172 SER B N 1
ATOM 3042 C CA . SER B 2 171 ? 123.635 112.151 100.479 1.00 132.77 172 SER B CA 1
ATOM 3043 C C . SER B 2 171 ? 122.423 111.481 99.851 1.00 132.77 172 SER B C 1
ATOM 3044 O O . SER B 2 171 ? 121.300 111.672 100.327 1.00 132.77 172 SER B O 1
ATOM 3047 N N . LYS B 2 172 ? 122.628 110.690 98.802 1.00 134.77 173 LYS B N 1
ATOM 3048 C CA . LYS B 2 172 ? 121.542 110.012 98.109 1.00 134.77 173 LYS B CA 1
ATOM 3049 C C . LYS B 2 172 ? 121.686 108.499 98.165 1.00 134.77 173 LYS B C 1
ATOM 3050 O O . LYS B 2 172 ? 121.472 107.805 97.168 1.00 134.77 173 LYS B O 1
ATOM 3056 N N . ALA B 2 173 ? 122.043 107.978 99.334 1.00 133.59 174 ALA B N 1
ATOM 3057 C CA . ALA B 2 173 ? 122.181 106.543 99.535 1.00 133.59 174 ALA B CA 1
ATOM 3058 C C . ALA B 2 173 ? 122.053 106.244 101.019 1.00 133.59 174 ALA B C 1
ATOM 3059 O O . ALA B 2 173 ? 122.412 107.069 101.857 1.00 133.59 174 ALA B O 1
ATOM 3061 N N . SER B 2 174 ? 121.530 105.067 101.338 1.00 131.28 175 SER B N 1
ATOM 3062 C CA . SER B 2 174 ? 121.366 104.680 102.728 1.00 131.28 175 SER B CA 1
ATOM 3063 C C . SER B 2 174 ? 122.428 103.704 103.182 1.00 131.28 175 SER B C 1
ATOM 3064 O O . SER B 2 174 ? 122.879 103.774 104.326 1.00 131.28 175 SER B O 1
ATOM 3067 N N . LEU B 2 175 ? 122.885 102.827 102.304 1.00 131.76 176 LEU B N 1
ATOM 3068 C CA . LEU B 2 175 ? 123.929 101.890 102.685 1.00 131.76 176 LEU B CA 1
ATOM 3069 C C . LEU B 2 175 ? 125.220 102.173 101.954 1.00 131.76 176 LEU B C 1
ATOM 3070 O O . LEU B 2 175 ? 125.288 102.054 100.728 1.00 131.76 176 LEU B O 1
ATOM 3075 N N . ILE B 2 176 ? 126.256 102.495 102.705 1.00 125.52 177 ILE B N 1
ATOM 3076 C CA . ILE B 2 176 ? 127.541 102.772 102.102 1.00 125.52 177 ILE B CA 1
ATOM 3077 C C . ILE B 2 176 ? 128.478 101.620 102.382 1.00 125.52 177 ILE B C 1
ATOM 3078 O O . ILE B 2 176 ? 128.831 101.368 103.539 1.00 125.52 177 ILE B O 1
ATOM 3083 N N . VAL B 2 177 ? 128.903 100.933 101.337 1.00 122.89 178 VAL B N 1
ATOM 3084 C CA . VAL B 2 177 ? 129.856 99.849 101.489 1.00 122.89 178 VAL B CA 1
ATOM 3085 C C . VAL B 2 177 ? 131.176 100.317 100.915 1.00 122.89 178 VAL B C 1
ATOM 3086 O O . VAL B 2 177 ? 131.295 100.538 99.706 1.00 122.89 178 VAL B O 1
ATOM 3090 N N . SER B 2 178 ? 132.164 100.469 101.782 1.00 126.13 179 SER B N 1
ATOM 3091 C CA . SER B 2 178 ? 133.467 100.994 101.413 1.00 126.13 179 SER B CA 1
ATOM 3092 C C . SER B 2 178 ? 134.554 99.942 101.537 1.00 126.13 179 SER B C 1
ATOM 3093 O O . SER B 2 178 ? 134.818 99.448 102.634 1.00 126.13 179 SER B O 1
ATOM 3096 N N . VAL B 2 179 ? 135.222 99.638 100.439 1.00 126.74 180 VAL B N 1
ATOM 3097 C CA . VAL B 2 179 ? 136.329 98.688 100.462 1.00 126.74 180 VAL B CA 1
ATOM 3098 C C . VAL B 2 179 ? 137.590 99.439 100.060 1.00 126.74 180 VAL B C 1
ATOM 3099 O O . VAL B 2 179 ? 137.911 99.546 98.878 1.00 126.74 180 VAL B O 1
ATOM 3103 N N . GLY B 2 180 ? 138.322 99.947 101.047 1.00 130.72 181 GLY B N 1
ATOM 3104 C CA . GLY B 2 180 ? 139.514 100.729 100.775 1.00 130.72 181 GLY B CA 1
ATOM 3105 C C . GLY B 2 180 ? 139.184 102.070 100.154 1.00 130.72 181 GLY B C 1
ATOM 3106 O O . GLY B 2 180 ? 139.977 102.606 99.378 1.00 130.72 181 GLY B O 1
ATOM 3107 N N . ALA B 2 181 ? 138.009 102.615 100.469 1.00 132.70 182 ALA B N 1
ATOM 3108 C CA . ALA B 2 181 ? 137.528 103.840 99.835 1.00 132.70 182 ALA B CA 1
ATOM 3109 C C . ALA B 2 181 ? 138.235 105.085 100.335 1.00 132.70 182 ALA B C 1
ATOM 3110 O O . ALA B 2 181 ? 138.863 105.791 99.542 1.00 132.70 182 ALA B O 1
ATOM 3112 N N . ASP B 2 182 ? 138.093 105.399 101.628 1.00 130.83 183 ASP B N 1
ATOM 3113 C CA . ASP B 2 182 ? 138.676 106.612 102.213 1.00 130.83 183 ASP B CA 1
ATOM 3114 C C . ASP B 2 182 ? 138.141 107.883 101.551 1.00 130.83 183 ASP B C 1
ATOM 3115 O O . ASP B 2 182 ? 138.888 108.828 101.315 1.00 130.83 183 ASP B O 1
ATOM 3120 N N . PHE B 2 183 ? 136.838 107.932 101.263 1.00 128.28 184 PHE B N 1
ATOM 3121 C CA . PHE B 2 183 ? 136.255 109.098 100.581 1.00 128.28 184 PHE B CA 1
ATOM 3122 C C . PHE B 2 183 ? 136.207 110.348 101.430 1.00 128.28 184 PHE B C 1
ATOM 3123 O O . PHE B 2 183 ? 135.959 111.427 100.890 1.00 128.28 184 PHE B O 1
ATOM 3131 N N . LEU B 2 184 ? 136.426 110.242 102.730 1.00 125.06 185 LEU B N 1
ATOM 3132 C CA . LEU B 2 184 ? 136.503 111.432 103.560 1.00 125.06 185 LEU B CA 1
ATOM 3133 C C . LEU B 2 184 ? 137.921 111.980 103.605 1.00 125.06 185 LEU B C 1
ATOM 3134 O O . LEU B 2 184 ? 138.160 113.021 104.223 1.00 125.06 185 LEU B O 1
ATOM 3139 N N . GLY B 2 185 ? 138.863 111.289 102.966 1.00 129.97 186 GLY B N 1
ATOM 3140 C CA . GLY B 2 185 ? 140.247 111.715 102.905 1.00 129.97 186 GLY B CA 1
ATOM 3141 C C . GLY B 2 185 ? 140.566 112.363 101.572 1.00 129.97 186 GLY B C 1
ATOM 3142 O O . GLY B 2 185 ? 139.837 113.246 101.117 1.00 129.97 186 GLY B O 1
ATOM 3143 N N . ASP B 2 186 ? 141.650 111.933 100.932 1.00 135.89 187 ASP B N 1
ATOM 3144 C CA . ASP B 2 186 ? 142.073 112.490 99.653 1.00 135.89 187 ASP B CA 1
ATOM 3145 C C . ASP B 2 186 ? 141.664 111.642 98.453 1.00 135.89 187 ASP B C 1
ATOM 3146 O O . ASP B 2 186 ? 142.101 111.923 97.329 1.00 135.89 187 ASP B O 1
ATOM 3151 N N . TRP B 2 187 ? 140.825 110.630 98.666 1.00 132.07 188 TRP B N 1
ATOM 3152 C CA . TRP B 2 187 ? 140.354 109.748 97.606 1.00 132.07 188 TRP B CA 1
ATOM 3153 C C . TRP B 2 187 ? 139.670 110.501 96.482 1.00 132.07 188 TRP B C 1
ATOM 3154 O O . TRP B 2 187 ? 138.570 111.030 96.658 1.00 132.07 188 TRP B O 1
ATOM 3165 N N . GLN B 2 188 ? 140.346 110.556 95.337 1.00 131.71 189 GLN B N 1
ATOM 3166 C CA . GLN B 2 188 ? 139.861 111.229 94.137 1.00 131.71 189 GLN B CA 1
ATOM 3167 C C . GLN B 2 188 ? 139.561 112.703 94.369 1.00 131.71 189 GLN B C 1
ATOM 3168 O O . GLN B 2 188 ? 138.663 113.254 93.730 1.00 131.71 189 GLN B O 1
ATOM 3174 N N . GLY B 2 189 ? 140.307 113.349 95.264 1.00 131.41 190 GLY B N 1
ATOM 3175 C CA . GLY B 2 189 ? 140.040 114.732 95.593 1.00 131.41 190 GLY B CA 1
ATOM 3176 C C . GLY B 2 189 ? 138.818 114.770 96.476 1.00 131.41 190 GLY B C 1
ATOM 3177 O O . GLY B 2 189 ? 137.791 115.343 96.104 1.00 131.41 190 GLY B O 1
ATOM 3178 N N . GLY B 2 190 ? 138.918 114.122 97.631 1.00 128.93 191 GLY B N 1
ATOM 3179 C CA . GLY B 2 190 ? 137.796 113.978 98.533 1.00 128.93 191 GLY B CA 1
ATOM 3180 C C . GLY B 2 190 ? 137.168 115.294 98.937 1.00 128.93 191 GLY B C 1
ATOM 3181 O O . GLY B 2 190 ? 137.799 116.145 99.564 1.00 128.93 191 GLY B O 1
ATOM 3182 N N . GLY B 2 191 ? 135.921 115.462 98.523 1.00 132.01 192 GLY B N 1
ATOM 3183 C CA . GLY B 2 191 ? 135.113 116.626 98.810 1.00 132.01 192 GLY B CA 1
ATOM 3184 C C . GLY B 2 191 ? 133.714 116.149 99.116 1.00 132.01 192 GLY B C 1
ATOM 3185 O O . GLY B 2 191 ? 132.724 116.782 98.745 1.00 132.01 192 GLY B O 1
ATOM 3186 N N . TYR B 2 192 ? 133.632 114.993 99.760 1.00 132.13 193 TYR B N 1
ATOM 3187 C CA . TYR B 2 192 ? 132.369 114.333 100.027 1.00 132.13 193 TYR B CA 1
ATOM 3188 C C . TYR B 2 192 ? 131.946 114.471 101.477 1.00 132.13 193 TYR B C 1
ATOM 3189 O O . TYR B 2 192 ? 131.049 113.749 101.922 1.00 132.13 193 TYR B O 1
ATOM 3198 N N . ASP B 2 193 ? 132.592 115.376 102.211 1.00 137.10 194 ASP B N 1
ATOM 3199 C CA . ASP B 2 193 ? 132.353 115.547 103.639 1.00 137.10 194 ASP B CA 1
ATOM 3200 C C . ASP B 2 193 ? 130.910 115.892 103.943 1.00 137.10 194 ASP B C 1
ATOM 3201 O O . ASP B 2 193 ? 130.271 115.245 104.779 1.00 137.10 194 ASP B O 1
ATOM 3206 N N . ALA B 2 194 ? 130.395 116.921 103.273 1.00 137.81 195 ALA B N 1
ATOM 3207 C CA . ALA B 2 194 ? 129.034 117.377 103.500 1.00 137.81 195 ALA B CA 1
ATOM 3208 C C . ALA B 2 194 ? 128.023 116.336 103.062 1.00 137.81 195 ALA B C 1
ATOM 3209 O O . ALA B 2 194 ? 127.009 116.134 103.737 1.00 137.81 195 ALA B O 1
ATOM 3211 N N . GLY B 2 195 ? 128.297 115.672 101.938 1.00 134.70 196 GLY B N 1
ATOM 3212 C CA . GLY B 2 195 ? 127.392 114.654 101.438 1.00 134.70 196 GLY B CA 1
ATOM 3213 C C . GLY B 2 195 ? 127.220 113.522 102.425 1.00 134.70 196 GLY B C 1
ATOM 3214 O O . GLY B 2 195 ? 126.100 113.082 102.690 1.00 134.70 196 GLY B O 1
ATOM 3215 N N . TYR B 2 196 ? 128.329 113.074 103.010 1.00 131.65 197 TYR B N 1
ATOM 3216 C CA . TYR B 2 196 ? 128.286 112.012 104.002 1.00 131.65 197 TYR B CA 1
ATOM 3217 C C . TYR B 2 196 ? 127.592 112.469 105.268 1.00 131.65 197 TYR B C 1
ATOM 3218 O O . TYR B 2 196 ? 126.654 111.815 105.732 1.00 131.65 197 TYR B O 1
ATOM 3227 N N . ALA B 2 197 ? 128.047 113.591 105.829 1.00 132.62 198 ALA B N 1
ATOM 3228 C CA . ALA B 2 197 ? 127.542 114.084 107.105 1.00 132.62 198 ALA B CA 1
ATOM 3229 C C . ALA B 2 197 ? 126.050 114.360 107.073 1.00 132.62 198 ALA B C 1
ATOM 3230 O O . ALA B 2 197 ? 125.355 114.108 108.061 1.00 132.62 198 ALA B O 1
ATOM 3232 N N . LYS B 2 198 ? 125.541 114.842 105.938 1.00 131.70 199 LYS B N 1
ATOM 3233 C CA . LYS B 2 198 ? 124.116 115.128 105.801 1.00 131.70 199 LYS B CA 1
ATOM 3234 C C . LYS B 2 198 ? 123.229 113.913 106.075 1.00 131.70 199 LYS B C 1
ATOM 3235 O O . LYS B 2 198 ? 122.106 114.068 106.563 1.00 131.70 199 LYS B O 1
ATOM 3241 N N . GLY B 2 199 ? 123.705 112.706 105.783 1.00 130.08 200 GLY B N 1
ATOM 3242 C CA . GLY B 2 199 ? 122.926 111.503 106.007 1.00 130.08 200 GLY B CA 1
ATOM 3243 C C . GLY B 2 199 ? 123.171 110.850 107.353 1.00 130.08 200 GLY B C 1
ATOM 3244 O O . GLY B 2 199 ? 122.703 109.733 107.602 1.00 130.08 200 GLY B O 1
ATOM 3245 N N . ARG B 2 200 ? 123.901 111.519 108.238 1.00 129.04 201 ARG B N 1
ATOM 3246 C CA . ARG B 2 200 ? 124.209 110.982 109.552 1.00 129.04 201 ARG B CA 1
ATOM 3247 C C . ARG B 2 200 ? 123.375 111.620 110.642 1.00 129.04 201 ARG B C 1
ATOM 3248 O O . ARG B 2 200 ? 123.570 111.325 111.825 1.00 129.04 201 ARG B O 1
ATOM 3256 N N . ILE B 2 201 ? 122.447 112.484 110.272 1.00 131.78 202 ILE B N 1
ATOM 3257 C CA . ILE B 2 201 ? 121.599 113.173 111.234 1.00 131.78 202 ILE B CA 1
ATOM 3258 C C . ILE B 2 201 ? 120.247 112.469 111.327 1.00 131.78 202 ILE B C 1
ATOM 3259 O O . ILE B 2 201 ? 119.534 112.384 110.316 1.00 131.78 202 ILE B O 1
ATOM 3264 N N . PRO B 2 202 ? 119.837 112.012 112.513 1.00 131.82 203 PRO B N 1
ATOM 3265 C CA . PRO B 2 202 ? 118.578 111.314 112.801 1.00 131.82 203 PRO B CA 1
ATOM 3266 C C . PRO B 2 202 ? 117.401 112.273 112.825 1.00 131.82 203 PRO B C 1
ATOM 3267 O O . PRO B 2 202 ? 116.829 112.552 113.877 1.00 131.82 203 PRO B O 1
ATOM 3271 N N . GLN B 2 203 ? 117.050 112.778 111.641 1.00 141.37 204 GLN B N 1
ATOM 3272 C CA . GLN B 2 203 ? 115.928 113.701 111.499 1.00 141.37 204 GLN B CA 1
ATOM 3273 C C . GLN B 2 203 ? 114.618 113.020 111.847 1.00 141.37 204 GLN B C 1
ATOM 3274 O O . GLN B 2 203 ? 113.737 113.612 112.480 1.00 141.37 204 GLN B O 1
ATOM 3280 N N . ASN B 2 204 ? 114.503 111.760 111.474 1.00 138.84 205 ASN B N 1
ATOM 3281 C CA . ASN B 2 204 ? 113.363 110.919 111.782 1.00 138.84 205 ASN B CA 1
ATOM 3282 C C . ASN B 2 204 ? 113.970 109.606 112.243 1.00 138.84 205 ASN B C 1
ATOM 3283 O O . ASN B 2 204 ? 115.056 109.613 112.827 1.00 138.84 205 ASN B O 1
ATOM 3288 N N . GLY B 2 205 ? 113.299 108.482 112.027 1.00 138.01 206 GLY B N 1
ATOM 3289 C CA . GLY B 2 205 ? 113.896 107.200 112.374 1.00 138.01 206 GLY B CA 1
ATOM 3290 C C . GLY B 2 205 ? 114.815 106.641 111.294 1.00 138.01 206 GLY B C 1
ATOM 3291 O O . GLY B 2 205 ? 114.874 105.424 111.094 1.00 138.01 206 GLY B O 1
ATOM 3292 N N . LYS B 2 206 ? 115.530 107.510 110.579 1.00 135.12 207 LYS B N 1
ATOM 3293 C CA . LYS B 2 206 ? 116.385 107.101 109.478 1.00 135.12 207 LYS B CA 1
ATOM 3294 C C . LYS B 2 206 ? 117.813 107.584 109.686 1.00 135.12 207 LYS B C 1
ATOM 3295 O O . LYS B 2 206 ? 118.047 108.610 110.329 1.00 135.12 207 LYS B O 1
ATOM 3301 N N . MET B 2 207 ? 118.757 106.843 109.114 1.00 130.05 208 MET B N 1
ATOM 3302 C CA . MET B 2 207 ? 120.170 107.180 109.192 1.00 130.05 208 MET B CA 1
ATOM 3303 C C . MET B 2 207 ? 120.974 106.273 108.283 1.00 130.05 208 MET B C 1
ATOM 3304 O O . MET B 2 207 ? 120.820 105.050 108.330 1.00 130.05 208 MET B O 1
ATOM 3309 N N . SER B 2 208 ? 121.838 106.847 107.468 1.00 130.28 209 SER B N 1
ATOM 3310 C CA . SER B 2 208 ? 122.652 106.041 106.581 1.00 130.28 209 SER B CA 1
ATOM 3311 C C . SER B 2 208 ? 123.799 105.396 107.331 1.00 130.28 209 SER B C 1
ATOM 3312 O O . SER B 2 208 ? 124.656 106.106 107.863 1.00 130.28 209 SER B O 1
ATOM 3315 N N . ARG B 2 209 ? 123.841 104.063 107.344 1.00 132.46 210 ARG B N 1
ATOM 3316 C CA . ARG B 2 209 ? 124.931 103.368 108.015 1.00 132.46 210 ARG B CA 1
ATOM 3317 C C . ARG B 2 209 ? 126.070 103.019 107.059 1.00 132.46 210 ARG B C 1
ATOM 3318 O O . ARG B 2 209 ? 125.867 102.850 105.855 1.00 132.46 210 ARG B O 1
ATOM 3326 N N . HIS B 2 210 ? 127.282 102.929 107.616 1.00 130.56 211 HIS B N 1
ATOM 3327 C CA . HIS B 2 210 ? 128.503 102.757 106.834 1.00 130.56 211 HIS B CA 1
ATOM 3328 C C . HIS B 2 210 ? 129.314 101.516 107.221 1.00 130.56 211 HIS B C 1
ATOM 3329 O O . HIS B 2 210 ? 129.699 101.347 108.384 1.00 130.56 211 HIS B O 1
ATOM 3336 N N . PHE B 2 211 ? 129.648 100.705 106.209 1.00 127.88 212 PHE B N 1
ATOM 3337 C CA . PHE B 2 211 ? 130.460 99.503 106.363 1.00 127.88 212 PHE B CA 1
ATOM 3338 C C . PHE B 2 211 ? 131.880 99.739 105.848 1.00 127.88 212 PHE B C 1
ATOM 3339 O O . PHE B 2 211 ? 132.082 99.924 104.648 1.00 127.88 212 PHE B O 1
ATOM 3347 N N . GLN B 2 212 ? 132.866 99.708 106.738 1.00 128.30 213 GLN B N 1
ATOM 3348 C CA . GLN B 2 212 ? 134.256 99.973 106.369 1.00 128.30 213 GLN B CA 1
ATOM 3349 C C . GLN B 2 212 ? 135.109 98.715 106.294 1.00 128.30 213 GLN B C 1
ATOM 3350 O O . GLN B 2 212 ? 135.338 98.055 107.307 1.00 128.30 213 GLN B O 1
ATOM 3356 N N . PHE B 2 213 ? 135.645 98.427 105.124 1.00 127.57 214 PHE B N 1
ATOM 3357 C CA . PHE B 2 213 ? 136.600 97.348 104.994 1.00 127.57 214 PHE B CA 1
ATOM 3358 C C . PHE B 2 213 ? 137.958 97.956 104.666 1.00 127.57 214 PHE B C 1
ATOM 3359 O O . PHE B 2 213 ? 138.052 98.722 103.704 1.00 127.57 214 PHE B O 1
ATOM 3367 N N . GLU B 2 214 ? 138.997 97.643 105.457 1.00 130.85 215 GLU B N 1
ATOM 3368 C CA . GLU B 2 214 ? 140.300 98.273 105.191 1.00 130.85 215 GLU B CA 1
ATOM 3369 C C . GLU B 2 214 ? 141.478 97.669 105.954 1.00 130.85 215 GLU B C 1
ATOM 3370 O O . GLU B 2 214 ? 141.325 97.075 107.024 1.00 130.85 215 GLU B O 1
ATOM 3376 N N . SER B 2 215 ? 142.672 97.875 105.386 1.00 134.49 216 SER B N 1
ATOM 3377 C CA . SER B 2 215 ? 143.946 97.448 105.957 1.00 134.49 216 SER B CA 1
ATOM 3378 C C . SER B 2 215 ? 144.492 98.485 106.919 1.00 134.49 216 SER B C 1
ATOM 3379 O O . SER B 2 215 ? 144.917 98.156 108.030 1.00 134.49 216 SER B O 1
ATOM 3382 N N . ASN B 2 216 ? 144.500 99.740 106.475 1.00 129.63 217 ASN B N 1
ATOM 3383 C CA . ASN B 2 216 ? 144.921 100.884 107.268 1.00 129.63 217 ASN B CA 1
ATOM 3384 C C . ASN B 2 216 ? 143.771 101.328 108.143 1.00 129.63 217 ASN B C 1
ATOM 3385 O O . ASN B 2 216 ? 142.716 100.713 108.163 1.00 129.63 217 ASN B O 1
ATOM 3390 N N . MET B 2 217 ? 143.965 102.416 108.868 1.00 126.22 218 MET B N 1
ATOM 3391 C CA . MET B 2 217 ? 142.862 103.005 109.597 1.00 126.22 218 MET B CA 1
ATOM 3392 C C . MET B 2 217 ? 142.750 104.460 109.215 1.00 126.22 218 MET B C 1
ATOM 3393 O O . MET B 2 217 ? 143.726 105.205 109.319 1.00 126.22 218 MET B O 1
ATOM 3398 N N . THR B 2 218 ? 141.561 104.870 108.796 1.00 123.88 219 THR B N 1
ATOM 3399 C CA . THR B 2 218 ? 141.390 106.258 108.401 1.00 123.88 219 THR B CA 1
ATOM 3400 C C . THR B 2 218 ? 140.150 106.897 109.005 1.00 123.88 219 THR B C 1
ATOM 3401 O O . THR B 2 218 ? 139.480 106.303 109.853 1.00 123.88 219 THR B O 1
ATOM 3405 N N . LEU B 2 219 ? 139.863 108.123 108.566 1.00 122.26 220 LEU B N 1
ATOM 3406 C CA . LEU B 2 219 ? 138.750 108.898 109.094 1.00 122.26 220 LEU B CA 1
ATOM 3407 C C . LEU B 2 219 ? 137.409 108.286 108.736 1.00 122.26 220 LEU B C 1
ATOM 3408 O O . LEU B 2 219 ? 136.487 108.308 109.554 1.00 122.26 220 LEU B O 1
ATOM 3413 N N . SER B 2 220 ? 137.283 107.721 107.532 1.00 125.37 221 SER B N 1
ATOM 3414 C CA . SER B 2 220 ? 136.037 107.063 107.162 1.00 125.37 221 SER B CA 1
ATOM 3415 C C . SER B 2 220 ? 135.841 105.794 107.968 1.00 125.37 221 SER B C 1
ATOM 3416 O O . SER B 2 220 ? 134.704 105.371 108.190 1.00 125.37 221 SER B O 1
ATOM 3419 N N . GLY B 2 221 ? 136.941 105.201 108.436 1.00 123.57 222 GLY B N 1
ATOM 3420 C CA . GLY B 2 221 ? 136.848 104.059 109.322 1.00 123.57 222 GLY B CA 1
ATOM 3421 C C . GLY B 2 221 ? 136.388 104.493 110.692 1.00 123.57 222 GLY B C 1
ATOM 3422 O O . GLY B 2 221 ? 135.498 103.881 111.282 1.00 123.57 222 GLY B O 1
ATOM 3423 N N . ALA B 2 222 ? 136.952 105.594 111.185 1.00 121.68 223 ALA B N 1
ATOM 3424 C CA . ALA B 2 222 ? 136.540 106.146 112.468 1.00 121.68 223 ALA B CA 1
ATOM 3425 C C . ALA B 2 222 ? 135.083 106.586 112.437 1.00 121.68 223 ALA B C 1
ATOM 3426 O O . ALA B 2 222 ? 134.357 106.432 113.424 1.00 121.68 223 ALA B O 1
ATOM 3428 N N . ALA B 2 223 ? 134.637 107.106 111.296 1.00 124.03 224 ALA B N 1
ATOM 3429 C CA . ALA B 2 223 ? 133.266 107.554 111.098 1.00 124.03 224 ALA B CA 1
ATOM 3430 C C . ALA B 2 223 ? 132.335 106.442 110.623 1.00 124.03 224 ALA B C 1
ATOM 3431 O O . ALA B 2 223 ? 131.183 106.723 110.278 1.00 124.03 224 ALA B O 1
ATOM 3433 N N . ALA B 2 224 ? 132.817 105.204 110.564 1.00 125.66 225 ALA B N 1
ATOM 3434 C CA . ALA B 2 224 ? 132.017 104.071 110.131 1.00 125.66 225 ALA B CA 1
ATOM 3435 C C . ALA B 2 224 ? 131.229 103.508 111.291 1.00 125.66 225 ALA B C 1
ATOM 3436 O O . ALA B 2 224 ? 131.528 103.773 112.450 1.00 125.66 225 ALA B O 1
ATOM 3438 N N . ASP B 2 225 ? 130.218 102.714 110.970 1.00 127.71 226 ASP B N 1
ATOM 3439 C CA . ASP B 2 225 ? 129.458 102.045 112.008 1.00 127.71 226 ASP B CA 1
ATOM 3440 C C . ASP B 2 225 ? 130.016 100.664 112.223 1.00 127.71 226 ASP B C 1
ATOM 3441 O O . ASP B 2 225 ? 130.064 100.177 113.355 1.00 127.71 226 ASP B O 1
ATOM 3446 N N . LYS B 2 226 ? 130.483 100.048 111.150 1.00 126.47 227 LYS B N 1
ATOM 3447 C CA . LYS B 2 226 ? 131.143 98.761 111.224 1.00 126.47 227 LYS B CA 1
ATOM 3448 C C . LYS B 2 226 ? 132.516 98.880 110.585 1.00 126.47 227 LYS B C 1
ATOM 3449 O O . LYS B 2 226 ? 132.678 99.589 109.593 1.00 126.47 227 LYS B O 1
ATOM 3455 N N . ARG B 2 227 ? 133.507 98.189 111.140 1.00 126.84 228 ARG B N 1
ATOM 3456 C CA . ARG B 2 227 ? 134.847 98.216 110.561 1.00 126.84 228 ARG B CA 1
ATOM 3457 C C . ARG B 2 227 ? 135.485 96.848 110.641 1.00 126.84 228 ARG B C 1
ATOM 3458 O O . ARG B 2 227 ? 135.645 96.290 111.729 1.00 126.84 228 ARG B O 1
ATOM 3466 N N . VAL B 2 228 ? 135.866 96.323 109.487 1.00 129.19 229 VAL B N 1
ATOM 3467 C CA . VAL B 2 228 ? 136.474 95.004 109.401 1.00 129.19 229 VAL B CA 1
ATOM 3468 C C . VAL B 2 228 ? 137.917 95.135 108.921 1.00 129.19 229 VAL B C 1
ATOM 3469 O O . VAL B 2 228 ? 138.154 95.499 107.760 1.00 129.19 229 VAL B O 1
ATOM 3473 N N . PRO B 2 229 ? 138.885 94.846 109.793 1.00 132.86 230 PRO B N 1
ATOM 3474 C CA . PRO B 2 229 ? 140.306 94.726 109.470 1.00 132.86 230 PRO B CA 1
ATOM 3475 C C . PRO B 2 229 ? 140.474 93.686 108.386 1.00 132.86 230 PRO B C 1
ATOM 3476 O O . PRO B 2 229 ? 140.042 92.547 108.541 1.00 132.86 230 PRO B O 1
ATOM 3480 N N . MET B 2 230 ? 141.082 94.081 107.274 1.00 134.76 231 MET B N 1
ATOM 3481 C CA . MET B 2 230 ? 141.179 93.171 106.143 1.00 134.76 231 MET B CA 1
ATOM 3482 C C . MET B 2 230 ? 142.391 93.518 105.274 1.00 134.76 231 MET B C 1
ATOM 3483 O O . MET B 2 230 ? 142.634 94.692 105.007 1.00 134.76 231 MET B O 1
ATOM 3488 N N . THR B 2 231 ? 143.172 92.515 104.851 1.00 136.43 232 THR B N 1
ATOM 3489 C CA . THR B 2 231 ? 144.361 92.824 104.056 1.00 136.43 232 THR B CA 1
ATOM 3490 C C . THR B 2 231 ? 143.958 92.957 102.597 1.00 136.43 232 THR B C 1
ATOM 3491 O O . THR B 2 231 ? 142.856 92.578 102.221 1.00 136.43 232 THR B O 1
ATOM 3495 N N . THR B 2 232 ? 144.869 93.466 101.760 1.00 136.87 233 THR B N 1
ATOM 3496 C CA . THR B 2 232 ? 144.524 93.718 100.357 1.00 136.87 233 THR B CA 1
ATOM 3497 C C . THR B 2 232 ? 144.239 92.436 99.585 1.00 136.87 233 THR B C 1
ATOM 3498 O O . THR B 2 232 ? 143.448 92.444 98.635 1.00 136.87 233 THR B O 1
ATOM 3502 N N . ALA B 2 233 ? 144.839 91.328 100.005 1.00 138.00 234 ALA B N 1
ATOM 3503 C CA . ALA B 2 233 ? 144.592 90.043 99.373 1.00 138.00 234 ALA B CA 1
ATOM 3504 C C . ALA B 2 233 ? 143.235 89.485 99.760 1.00 138.00 234 ALA B C 1
ATOM 3505 O O . ALA B 2 233 ? 142.723 88.581 99.093 1.00 138.00 234 ALA B O 1
ATOM 3507 N N . ASP B 2 234 ? 142.649 90.008 100.827 1.00 137.87 235 ASP B N 1
ATOM 3508 C CA . ASP B 2 234 ? 141.338 89.588 101.271 1.00 137.87 235 ASP B CA 1
ATOM 3509 C C . ASP B 2 234 ? 140.284 90.494 100.661 1.00 137.87 235 ASP B C 1
ATOM 3510 O O . ASP B 2 234 ? 139.193 90.032 100.319 1.00 137.87 235 ASP B O 1
ATOM 3515 N N . GLN B 2 235 ? 140.628 91.780 100.511 1.00 134.22 236 GLN B N 1
ATOM 3516 C CA . GLN B 2 235 ? 139.709 92.777 99.972 1.00 134.22 236 GLN B CA 1
ATOM 3517 C C . GLN B 2 235 ? 139.312 92.462 98.545 1.00 134.22 236 GLN B C 1
ATOM 3518 O O . GLN B 2 235 ? 138.144 92.618 98.179 1.00 134.22 236 GLN B O 1
ATOM 3524 N N . LYS B 2 236 ? 140.266 92.005 97.734 1.00 135.35 237 LYS B N 1
ATOM 3525 C CA . LYS B 2 236 ? 139.962 91.646 96.355 1.00 135.35 237 LYS B CA 1
ATOM 3526 C C . LYS B 2 236 ? 138.966 90.499 96.288 1.00 135.35 237 LYS B C 1
ATOM 3527 O O . LYS B 2 236 ? 138.063 90.497 95.445 1.00 135.35 237 LYS B O 1
ATOM 3533 N N . GLN B 2 237 ? 139.101 89.536 97.196 1.00 138.34 238 GLN B N 1
ATOM 3534 C CA . GLN B 2 237 ? 138.195 88.400 97.225 1.00 138.34 238 GLN B CA 1
ATOM 3535 C C . GLN B 2 237 ? 136.839 88.818 97.752 1.00 138.34 238 GLN B C 1
ATOM 3536 O O . GLN B 2 237 ? 135.806 88.366 97.247 1.00 138.34 238 GLN B O 1
ATOM 3542 N N . ALA B 2 238 ? 136.839 89.710 98.745 1.00 134.79 239 ALA B N 1
ATOM 3543 C CA . ALA B 2 238 ? 135.604 90.217 99.322 1.00 134.79 239 ALA B CA 1
ATOM 3544 C C . ALA B 2 238 ? 134.791 90.969 98.291 1.00 134.79 239 ALA B C 1
ATOM 3545 O O . ALA B 2 238 ? 133.564 90.840 98.259 1.00 134.79 239 ALA B O 1
ATOM 3547 N N . LEU B 2 239 ? 135.467 91.733 97.429 1.00 133.93 240 LEU B N 1
ATOM 3548 C CA . LEU B 2 239 ? 134.780 92.464 96.371 1.00 133.93 240 LEU B CA 1
ATOM 3549 C C . LEU B 2 239 ? 134.040 91.521 95.445 1.00 133.93 240 LEU B C 1
ATOM 3550 O O . LEU B 2 239 ? 132.882 91.772 95.099 1.00 133.93 240 LEU B O 1
ATOM 3555 N N . VAL B 2 240 ? 134.688 90.423 95.054 1.00 135.98 241 VAL B N 1
ATOM 3556 C CA . VAL B 2 240 ? 134.032 89.446 94.196 1.00 135.98 241 VAL B CA 1
ATOM 3557 C C . VAL B 2 240 ? 132.865 88.794 94.922 1.00 135.98 241 VAL B C 1
ATOM 3558 O O . VAL B 2 240 ? 131.816 88.530 94.321 1.00 135.98 241 VAL B O 1
ATOM 3562 N N . GLN B 2 241 ? 133.022 88.537 96.225 1.00 138.92 242 GLN B N 1
ATOM 3563 C CA . GLN B 2 241 ? 131.933 87.967 97.016 1.00 138.92 242 GLN B CA 1
ATOM 3564 C C . GLN B 2 241 ? 130.719 88.881 97.024 1.00 138.92 242 GLN B C 1
ATOM 3565 O O . GLN B 2 241 ? 129.581 88.406 96.941 1.00 138.92 242 GLN B O 1
ATOM 3571 N N . ILE B 2 242 ? 130.953 90.197 97.090 1.00 136.92 243 ILE B N 1
ATOM 3572 C CA . ILE B 2 242 ? 129.868 91.171 97.011 1.00 136.92 243 ILE B CA 1
ATOM 3573 C C . ILE B 2 242 ? 129.196 91.078 95.665 1.00 136.92 243 ILE B C 1
ATOM 3574 O O . ILE B 2 242 ? 127.964 91.021 95.576 1.00 136.92 243 ILE B O 1
ATOM 3579 N N . TYR B 2 243 ? 130.018 91.046 94.609 1.00 139.07 244 TYR B N 1
ATOM 3580 C CA . TYR B 2 243 ? 129.550 90.952 93.233 1.00 139.07 244 TYR B CA 1
ATOM 3581 C C . TYR B 2 243 ? 128.609 89.785 93.043 1.00 139.07 244 TYR B C 1
ATOM 3582 O O . TYR B 2 243 ? 127.526 89.958 92.496 1.00 139.07 244 TYR B O 1
ATOM 3591 N N . ASN B 2 244 ? 128.988 88.605 93.540 1.00 140.65 245 ASN B N 1
ATOM 3592 C CA . ASN B 2 244 ? 128.185 87.392 93.388 1.00 140.65 245 ASN B CA 1
ATOM 3593 C C . ASN B 2 244 ? 126.801 87.468 94.032 1.00 140.65 245 ASN B C 1
ATOM 3594 O O . ASN B 2 244 ? 125.917 86.676 93.681 1.00 140.65 245 ASN B O 1
ATOM 3599 N N . ILE B 2 245 ? 126.602 88.382 94.972 1.00 138.21 246 ILE B N 1
ATOM 3600 C CA . ILE B 2 245 ? 125.335 88.524 95.664 1.00 138.21 246 ILE B CA 1
ATOM 3601 C C . ILE B 2 245 ? 124.465 89.580 95.019 1.00 138.21 246 ILE B C 1
ATOM 3602 O O . ILE B 2 245 ? 123.300 89.321 94.720 1.00 138.21 246 ILE B O 1
ATOM 3607 N N . VAL B 2 246 ? 125.015 90.779 94.803 1.00 138.93 247 VAL B N 1
ATOM 3608 C CA . VAL B 2 246 ? 124.243 91.850 94.177 1.00 138.93 247 VAL B CA 1
ATOM 3609 C C . VAL B 2 246 ? 123.932 91.497 92.737 1.00 138.93 247 VAL B C 1
ATOM 3610 O O . VAL B 2 246 ? 122.800 91.661 92.267 1.00 138.93 247 VAL B O 1
ATOM 3614 N N . VAL B 2 247 ? 124.924 90.996 92.025 1.00 140.46 248 VAL B N 1
ATOM 3615 C CA . VAL B 2 247 ? 124.760 90.527 90.662 1.00 140.46 248 VAL B CA 1
ATOM 3616 C C . VAL B 2 247 ? 124.782 89.016 90.728 1.00 140.46 248 VAL B C 1
ATOM 3617 O O . VAL B 2 247 ? 125.832 88.447 91.028 1.00 140.46 248 VAL B O 1
ATOM 3621 N N . GLY B 2 248 ? 123.659 88.360 90.461 1.00 144.74 249 GLY B N 1
ATOM 3622 C CA . GLY B 2 248 ? 123.645 86.915 90.603 1.00 144.74 249 GLY B CA 1
ATOM 3623 C C . GLY B 2 248 ? 124.716 86.236 89.767 1.00 144.74 249 GLY B C 1
ATOM 3624 O O . GLY B 2 248 ? 124.696 86.309 88.539 1.00 144.74 249 GLY B O 1
ATOM 3625 N N . ALA B 2 249 ? 125.691 85.634 90.450 1.00 149.61 250 ALA B N 1
ATOM 3626 C CA . ALA B 2 249 ? 126.810 84.999 89.769 1.00 149.61 250 ALA B CA 1
ATOM 3627 C C . ALA B 2 249 ? 127.472 83.965 90.668 1.00 149.61 250 ALA B C 1
ATOM 3628 O O . ALA B 2 249 ? 127.384 84.034 91.894 1.00 149.61 250 ALA B O 1
ATOM 3630 N N . SER B 2 250 ? 128.150 83.008 90.044 1.00 152.32 251 SER B N 1
ATOM 3631 C CA . SER B 2 250 ? 128.848 81.962 90.786 1.00 152.32 251 SER B CA 1
ATOM 3632 C C . SER B 2 250 ? 130.331 81.978 90.457 1.00 152.32 251 SER B C 1
ATOM 3633 O O . SER B 2 250 ? 130.780 81.327 89.512 1.00 152.32 251 SER B O 1
ATOM 3636 N N . VAL B 2 251 ? 131.091 82.706 91.264 1.00 152.40 252 VAL B N 1
ATOM 3637 C CA . VAL B 2 251 ? 132.531 82.818 91.118 1.00 152.40 252 VAL B CA 1
ATOM 3638 C C . VAL B 2 251 ? 133.164 82.277 92.397 1.00 152.40 252 VAL B C 1
ATOM 3639 O O . VAL B 2 251 ? 132.792 82.707 93.489 1.00 152.40 252 VAL B O 1
ATOM 3643 N N . PRO B 2 252 ? 134.110 81.320 92.291 1.00 154.35 253 PRO B N 1
ATOM 3644 C CA . PRO B 2 252 ? 134.750 80.625 93.418 1.00 154.35 253 PRO B CA 1
ATOM 3645 C C . PRO B 2 252 ? 135.654 81.511 94.264 1.00 154.35 253 PRO B C 1
ATOM 3646 O O . PRO B 2 252 ? 136.882 81.476 94.141 1.00 154.35 253 PRO B O 1
ATOM 3650 N N . VAL B 2 253 ? 135.029 82.291 95.146 1.00 150.03 254 VAL B N 1
ATOM 3651 C CA . VAL B 2 253 ? 135.737 83.194 96.052 1.00 150.03 254 VAL B CA 1
ATOM 3652 C C . VAL B 2 253 ? 136.440 82.438 97.165 1.00 150.03 254 VAL B C 1
ATOM 3653 O O . VAL B 2 253 ? 135.830 81.624 97.868 1.00 150.03 254 VAL B O 1
ATOM 3657 N N . SER B 2 254 ? 137.718 82.739 97.361 1.00 152.59 255 SER B N 1
ATOM 3658 C CA . SER B 2 254 ? 138.487 82.171 98.453 1.00 152.59 255 SER B CA 1
ATOM 3659 C C . SER B 2 254 ? 138.620 83.222 99.540 1.00 152.59 255 SER B C 1
ATOM 3660 O O . SER B 2 254 ? 139.377 84.182 99.393 1.00 152.59 255 SER B O 1
ATOM 3663 N N . LEU B 2 255 ? 137.890 83.044 100.630 1.00 149.36 256 LEU B N 1
ATOM 3664 C CA . LEU B 2 255 ? 137.874 84.058 101.669 1.00 149.36 256 LEU B CA 1
ATOM 3665 C C . LEU B 2 255 ? 137.636 83.421 103.027 1.00 149.36 256 LEU B C 1
ATOM 3666 O O . LEU B 2 255 ? 136.883 82.452 103.141 1.00 149.36 256 LEU B O 1
ATOM 3671 N N . ASP B 2 256 ? 138.311 83.965 104.037 1.00 150.96 257 ASP B N 1
ATOM 3672 C CA . ASP B 2 256 ? 138.171 83.502 105.408 1.00 150.96 257 ASP B CA 1
ATOM 3673 C C . ASP B 2 256 ? 136.723 83.486 105.851 1.00 150.96 257 ASP B C 1
ATOM 3674 O O . ASP B 2 256 ? 135.983 84.431 105.597 1.00 150.96 257 ASP B O 1
ATOM 3679 N N . ALA B 2 257 ? 136.342 82.394 106.521 1.00 148.81 258 ALA B N 1
ATOM 3680 C CA . ALA B 2 257 ? 134.964 82.189 106.963 1.00 148.81 258 ALA B CA 1
ATOM 3681 C C . ALA B 2 257 ? 134.466 83.302 107.874 1.00 148.81 258 ALA B C 1
ATOM 3682 O O . ALA B 2 257 ? 133.296 83.692 107.795 1.00 148.81 258 ALA B O 1
ATOM 3684 N N . LYS B 2 258 ? 135.333 83.818 108.748 1.00 145.63 259 LYS B N 1
ATOM 3685 C CA . LYS B 2 258 ? 134.919 84.897 109.630 1.00 145.63 259 LYS B CA 1
ATOM 3686 C C . LYS B 2 258 ? 134.752 86.173 108.840 1.00 145.63 259 LYS B C 1
ATOM 3687 O O . LYS B 2 258 ? 133.884 86.991 109.154 1.00 145.63 259 LYS B O 1
ATOM 3689 N N . PHE B 2 259 ? 135.551 86.338 107.790 1.00 143.86 260 PHE B N 1
ATOM 3690 C CA . PHE B 2 259 ? 135.354 87.489 106.927 1.00 143.86 260 PHE B CA 1
ATOM 3691 C C . PHE B 2 259 ? 134.070 87.356 106.136 1.00 143.86 260 PHE B C 1
ATOM 3692 O O . PHE B 2 259 ? 133.319 88.328 106.028 1.00 143.86 260 PHE B O 1
ATOM 3700 N N . LYS B 2 260 ? 133.777 86.146 105.634 1.00 144.46 261 LYS B N 1
ATOM 3701 C CA . LYS B 2 260 ? 132.546 85.912 104.881 1.00 144.46 261 LYS B CA 1
ATOM 3702 C C . LYS B 2 260 ? 131.327 86.186 105.727 1.00 144.46 261 LYS B C 1
ATOM 3703 O O . LYS B 2 260 ? 130.334 86.722 105.233 1.00 144.46 261 LYS B O 1
ATOM 3709 N N . ALA B 2 261 ? 131.414 85.877 107.016 1.00 142.55 262 ALA B N 1
ATOM 3710 C CA . ALA B 2 261 ? 130.312 86.125 107.929 1.00 142.55 262 ALA B CA 1
ATOM 3711 C C . ALA B 2 261 ? 129.880 87.585 107.940 1.00 142.55 262 ALA B C 1
ATOM 3712 O O . ALA B 2 261 ? 128.712 87.868 108.178 1.00 142.55 262 ALA B O 1
ATOM 3714 N N . GLU B 2 262 ? 130.792 88.516 107.670 1.00 142.35 263 GLU B N 1
ATOM 3715 C CA . GLU B 2 262 ? 130.440 89.926 107.641 1.00 142.35 263 GLU B CA 1
ATOM 3716 C C . GLU B 2 262 ? 130.265 90.458 106.228 1.00 142.35 263 GLU B C 1
ATOM 3717 O O . GLU B 2 262 ? 129.371 91.277 105.991 1.00 142.35 263 GLU B O 1
ATOM 3723 N N . VAL B 2 263 ? 131.101 89.994 105.292 1.00 138.91 264 VAL B N 1
ATOM 3724 C CA . VAL B 2 263 ? 131.025 90.438 103.900 1.00 138.91 264 VAL B CA 1
ATOM 3725 C C . VAL B 2 263 ? 129.683 90.092 103.294 1.00 138.91 264 VAL B C 1
ATOM 3726 O O . VAL B 2 263 ? 129.059 90.925 102.627 1.00 138.91 264 VAL B O 1
ATOM 3730 N N . VAL B 2 264 ? 129.225 88.861 103.525 1.00 138.02 265 VAL B N 1
ATOM 3731 C CA . VAL B 2 264 ? 127.944 88.414 102.998 1.00 138.02 265 VAL B CA 1
ATOM 3732 C C . VAL B 2 264 ? 126.806 89.243 103.550 1.00 138.02 265 VAL B C 1
ATOM 3733 O O . VAL B 2 264 ? 125.905 89.634 102.802 1.00 138.02 265 VAL B O 1
ATOM 3737 N N . LYS B 2 265 ? 126.834 89.523 104.856 1.00 138.74 266 LYS B N 1
ATOM 3738 C CA . LYS B 2 265 ? 125.794 90.333 105.483 1.00 138.74 266 LYS B CA 1
ATOM 3739 C C . LYS B 2 265 ? 125.675 91.684 104.817 1.00 138.74 266 LYS B C 1
ATOM 3740 O O . LYS B 2 265 ? 124.576 92.110 104.452 1.00 138.74 266 LYS B O 1
ATOM 3746 N N . ALA B 2 266 ? 126.812 92.357 104.650 1.00 135.38 267 ALA B N 1
ATOM 3747 C CA . ALA B 2 266 ? 126.831 93.684 104.060 1.00 135.38 267 ALA B CA 1
ATOM 3748 C C . ALA B 2 266 ? 126.341 93.654 102.627 1.00 135.38 267 ALA B C 1
ATOM 3749 O O . ALA B 2 266 ? 125.561 94.517 102.219 1.00 135.38 267 ALA B O 1
ATOM 3751 N N . ALA B 2 267 ? 126.777 92.651 101.864 1.00 135.21 268 ALA B N 1
ATOM 3752 C CA . ALA B 2 267 ? 126.392 92.533 100.465 1.00 135.21 268 ALA B CA 1
ATOM 3753 C C . ALA B 2 267 ? 124.905 92.279 100.309 1.00 135.21 268 ALA B C 1
ATOM 3754 O O . ALA B 2 267 ? 124.271 92.847 99.416 1.00 135.21 268 ALA B O 1
ATOM 3756 N N . GLN B 2 268 ? 124.335 91.436 101.168 1.00 136.54 269 GLN B N 1
ATOM 3757 C CA . GLN B 2 268 ? 122.907 91.163 101.089 1.00 136.54 269 GLN B CA 1
ATOM 3758 C C . GLN B 2 268 ? 122.102 92.394 101.440 1.00 136.54 269 GLN B C 1
ATOM 3759 O O . GLN B 2 268 ? 121.078 92.666 100.807 1.00 136.54 269 GLN B O 1
ATOM 3765 N N . GLN B 2 269 ? 122.564 93.153 102.431 1.00 136.32 270 GLN B N 1
ATOM 3766 C CA . GLN B 2 269 ? 121.878 94.380 102.801 1.00 136.32 270 GLN B CA 1
ATOM 3767 C C . GLN B 2 269 ? 121.969 95.397 101.681 1.00 136.32 270 GLN B C 1
ATOM 3768 O O . GLN B 2 269 ? 120.971 96.054 101.364 1.00 136.32 270 GLN B O 1
ATOM 3774 N N . LEU B 2 270 ? 123.153 95.510 101.065 1.00 133.41 271 LEU B N 1
ATOM 3775 C CA . LEU B 2 270 ? 123.359 96.418 99.942 1.00 133.41 271 LEU B CA 1
ATOM 3776 C C . LEU B 2 270 ? 122.401 96.091 98.818 1.00 133.41 271 LEU B C 1
ATOM 3777 O O . LEU B 2 270 ? 121.735 96.980 98.280 1.00 133.41 271 LEU B O 1
ATOM 3782 N N . LYS B 2 271 ? 122.308 94.801 98.487 1.00 134.80 272 LYS B N 1
ATOM 3783 C CA . LYS B 2 271 ? 121.384 94.320 97.469 1.00 134.80 272 LYS B CA 1
ATOM 3784 C C . LYS B 2 271 ? 119.954 94.695 97.790 1.00 134.80 272 LYS B C 1
ATOM 3785 O O . LYS B 2 271 ? 119.212 95.134 96.906 1.00 134.80 272 LYS B O 1
ATOM 3791 N N . ALA B 2 272 ? 119.561 94.523 99.051 1.00 138.77 273 ALA B N 1
ATOM 3792 C CA . ALA B 2 272 ? 118.208 94.846 99.475 1.00 138.77 273 ALA B CA 1
ATOM 3793 C C . ALA B 2 272 ? 117.885 96.315 99.256 1.00 138.77 273 ALA B C 1
ATOM 3794 O O . ALA B 2 272 ? 116.784 96.648 98.811 1.00 138.77 273 ALA B O 1
ATOM 3796 N N . ALA B 2 273 ? 118.837 97.207 99.518 1.00 135.84 274 ALA B N 1
ATOM 3797 C CA . ALA B 2 273 ? 118.597 98.638 99.324 1.00 135.84 274 ALA B CA 1
ATOM 3798 C C . ALA B 2 273 ? 118.750 99.044 97.858 1.00 135.84 274 ALA B C 1
ATOM 3799 O O . ALA B 2 273 ? 119.659 99.790 97.496 1.00 135.84 274 ALA B O 1
ATOM 3801 N N . GLY B 2 274 ? 117.818 98.580 97.025 1.00 138.11 275 GLY B N 1
ATOM 3802 C CA . GLY B 2 274 ? 117.858 98.900 95.604 1.00 138.11 275 GLY B CA 1
ATOM 3803 C C . GLY B 2 274 ? 117.602 100.373 95.407 1.00 138.11 275 GLY B C 1
ATOM 3804 O O . GLY B 2 274 ? 116.646 100.919 95.968 1.00 138.11 275 GLY B O 1
ATOM 3805 N N . THR B 2 275 ? 118.479 101.039 94.648 1.00 135.68 276 THR B N 1
ATOM 3806 C CA . THR B 2 275 ? 118.493 102.473 94.324 1.00 135.68 276 THR B CA 1
ATOM 3807 C C . THR B 2 275 ? 118.966 103.342 95.503 1.00 135.68 276 THR B C 1
ATOM 3808 O O . THR B 2 275 ? 119.141 104.558 95.333 1.00 135.68 276 THR B O 1
ATOM 3812 N N . LYS B 2 276 ? 119.176 102.769 96.682 1.00 133.21 277 LYS B N 1
ATOM 3813 C CA . LYS B 2 276 ? 119.578 103.506 97.869 1.00 133.21 277 LYS B CA 1
ATOM 3814 C C . LYS B 2 276 ? 120.857 102.957 98.468 1.00 133.21 277 LYS B C 1
ATOM 3815 O O . LYS B 2 276 ? 120.993 102.886 99.689 1.00 133.21 277 LYS B O 1
ATOM 3821 N N . GLY B 2 277 ? 121.813 102.562 97.635 1.00 133.25 278 GLY B N 1
ATOM 3822 C CA . GLY B 2 277 ? 123.046 102.020 98.167 1.00 133.25 278 GLY B CA 1
ATOM 3823 C C . GLY B 2 277 ? 124.215 102.408 97.296 1.00 133.25 278 GLY B C 1
ATOM 3824 O O . GLY B 2 277 ? 124.047 102.833 96.166 1.00 133.25 278 GLY B O 1
ATOM 3825 N N . ILE B 2 278 ? 125.417 102.227 97.808 1.00 129.74 279 ILE B N 1
ATOM 3826 C CA . ILE B 2 278 ? 126.561 102.650 97.019 1.00 129.74 279 ILE B CA 1
ATOM 3827 C C . ILE B 2 278 ? 127.787 101.815 97.330 1.00 129.74 279 ILE B C 1
ATOM 3828 O O . ILE B 2 278 ? 128.162 101.621 98.491 1.00 129.74 279 ILE B O 1
ATOM 3833 N N . LEU B 2 279 ? 128.434 101.328 96.288 1.00 127.08 280 LEU B N 1
ATOM 3834 C CA . LEU B 2 279 ? 129.665 100.580 96.458 1.00 127.08 280 LEU B CA 1
ATOM 3835 C C . LEU B 2 279 ? 130.843 101.424 96.021 1.00 127.08 280 LEU B C 1
ATOM 3836 O O . LEU B 2 279 ? 130.907 101.874 94.874 1.00 127.08 280 LEU B O 1
ATOM 3841 N N . VAL B 2 280 ? 131.773 101.646 96.932 1.00 125.36 281 VAL B N 1
ATOM 3842 C CA . VAL B 2 280 ? 132.959 102.426 96.629 1.00 125.36 281 VAL B CA 1
ATOM 3843 C C . VAL B 2 280 ? 134.181 101.623 97.018 1.00 125.36 281 VAL B C 1
ATOM 3844 O O . VAL B 2 280 ? 134.225 101.056 98.112 1.00 125.36 281 VAL B O 1
ATOM 3848 N N . SER B 2 281 ? 135.176 101.575 96.138 1.00 132.18 282 SER B N 1
ATOM 3849 C CA . SER B 2 281 ? 136.372 100.836 96.478 1.00 132.18 282 SER B CA 1
ATOM 3850 C C . SER B 2 281 ? 137.617 101.424 95.846 1.00 132.18 282 SER B C 1
ATOM 3851 O O . SER B 2 281 ? 137.589 101.893 94.709 1.00 132.18 282 SER B O 1
ATOM 3854 N N . GLY B 2 282 ? 138.709 101.379 96.596 1.00 130.59 283 GLY B N 1
ATOM 3855 C CA . GLY B 2 282 ? 139.975 101.923 96.156 1.00 130.59 283 GLY B CA 1
ATOM 3856 C C . GLY B 2 282 ? 141.031 100.865 95.918 1.00 130.59 283 GLY B C 1
ATOM 3857 O O . GLY B 2 282 ? 142.145 100.971 96.435 1.00 130.59 283 GLY B O 1
ATOM 3858 N N . ILE B 2 283 ? 140.695 99.823 95.173 1.00 136.95 284 ILE B N 1
ATOM 3859 C CA . ILE B 2 283 ? 141.668 98.793 94.839 1.00 136.95 284 ILE B CA 1
ATOM 3860 C C . ILE B 2 283 ? 142.360 99.179 93.546 1.00 136.95 284 ILE B C 1
ATOM 3861 O O . ILE B 2 283 ? 141.703 99.436 92.535 1.00 136.95 284 ILE B O 1
ATOM 3866 N N . GLU B 2 284 ? 143.689 99.213 93.571 1.00 144.58 285 GLU B N 1
ATOM 3867 C CA . GLU B 2 284 ? 144.479 99.616 92.407 1.00 144.58 285 GLU B CA 1
ATOM 3868 C C . GLU B 2 284 ? 144.559 98.493 91.376 1.00 144.58 285 GLU B C 1
ATOM 3869 O O . GLU B 2 284 ? 145.602 97.871 91.172 1.00 144.58 285 GLU B O 1
ATOM 3875 N N . ASP B 2 285 ? 143.427 98.253 90.721 1.00 143.47 286 ASP B N 1
ATOM 3876 C CA . ASP B 2 285 ? 143.294 97.240 89.680 1.00 143.47 286 ASP B CA 1
ATOM 3877 C C . ASP B 2 285 ? 142.059 97.579 88.872 1.00 143.47 286 ASP B C 1
ATOM 3878 O O . ASP B 2 285 ? 140.949 97.475 89.394 1.00 143.47 286 ASP B O 1
ATOM 3883 N N . LYS B 2 286 ? 142.267 97.890 87.590 1.00 142.36 287 LYS B N 1
ATOM 3884 C CA . LYS B 2 286 ? 141.177 98.199 86.667 1.00 142.36 287 LYS B CA 1
ATOM 3885 C C . LYS B 2 286 ? 140.024 97.205 86.731 1.00 142.36 287 LYS B C 1
ATOM 3886 O O . LYS B 2 286 ? 138.864 97.603 86.640 1.00 142.36 287 LYS B O 1
ATOM 3892 N N . ASN B 2 287 ? 140.331 95.920 86.930 1.00 141.63 288 ASN B N 1
ATOM 3893 C CA . ASN B 2 287 ? 139.300 94.890 86.974 1.00 141.63 288 ASN B CA 1
ATOM 3894 C C . ASN B 2 287 ? 138.402 95.069 88.177 1.00 141.63 288 ASN B C 1
ATOM 3895 O O . ASN B 2 287 ? 137.193 94.840 88.094 1.00 141.63 288 ASN B O 1
ATOM 3900 N N . ALA B 2 288 ? 138.989 95.487 89.295 1.00 140.40 289 ALA B N 1
ATOM 3901 C CA . ALA B 2 288 ? 138.219 95.739 90.497 1.00 140.40 289 ALA B CA 1
ATOM 3902 C C . ALA B 2 288 ? 137.344 96.953 90.299 1.00 140.40 289 ALA B C 1
ATOM 3903 O O . ALA B 2 288 ? 136.179 96.962 90.708 1.00 140.40 289 ALA B O 1
ATOM 3905 N N . GLN B 2 289 ? 137.888 97.966 89.628 1.00 137.93 290 GLN B N 1
ATOM 3906 C CA . GLN B 2 289 ? 137.137 99.180 89.367 1.00 137.93 290 GLN B CA 1
ATOM 3907 C C . GLN B 2 289 ? 135.983 98.915 88.414 1.00 137.93 290 GLN B C 1
ATOM 3908 O O . GLN B 2 289 ? 134.905 99.495 88.571 1.00 137.93 290 GLN B O 1
ATOM 3914 N N . LEU B 2 290 ? 136.184 98.002 87.463 1.00 136.74 291 LEU B N 1
ATOM 3915 C CA . LEU B 2 290 ? 135.121 97.604 86.550 1.00 136.74 291 LEU B CA 1
ATOM 3916 C C . LEU B 2 290 ? 133.986 96.918 87.287 1.00 136.74 291 LEU B C 1
ATOM 3917 O O . LEU B 2 290 ? 132.813 97.170 86.994 1.00 136.74 291 LEU B O 1
ATOM 3922 N N . LEU B 2 291 ? 134.316 96.074 88.268 1.00 136.05 292 LEU B N 1
ATOM 3923 C CA . LEU B 2 291 ? 133.277 95.404 89.038 1.00 136.05 292 LEU B CA 1
ATOM 3924 C C . LEU B 2 291 ? 132.468 96.397 89.841 1.00 136.05 292 LEU B C 1
ATOM 3925 O O . LEU B 2 291 ? 131.253 96.233 89.979 1.00 136.05 292 LEU B O 1
ATOM 3930 N N . VAL B 2 292 ? 133.122 97.443 90.344 1.00 132.81 293 VAL B N 1
ATOM 3931 C CA . VAL B 2 292 ? 132.410 98.491 91.063 1.00 132.81 293 VAL B CA 1
ATOM 3932 C C . VAL B 2 292 ? 131.406 99.169 90.156 1.00 132.81 293 VAL B C 1
ATOM 3933 O O . VAL B 2 292 ? 130.264 99.416 90.560 1.00 132.81 293 VAL B O 1
ATOM 3937 N N . LEU B 2 293 ? 131.809 99.458 88.915 1.00 134.87 294 LEU B N 1
ATOM 3938 C CA . LEU B 2 293 ? 130.890 100.057 87.953 1.00 134.87 294 LEU B CA 1
ATOM 3939 C C . LEU B 2 293 ? 129.706 99.147 87.682 1.00 134.87 294 LEU B C 1
ATOM 3940 O O . LEU B 2 293 ? 128.565 99.610 87.644 1.00 134.87 294 LEU B O 1
ATOM 3945 N N . ALA B 2 294 ? 129.964 97.845 87.536 1.00 137.16 295 ALA B N 1
ATOM 3946 C CA . ALA B 2 294 ? 128.906 96.878 87.262 1.00 137.16 295 ALA B CA 1
ATOM 3947 C C . ALA B 2 294 ? 127.885 96.827 88.384 1.00 137.16 295 ALA B C 1
ATOM 3948 O O . ALA B 2 294 ? 126.674 96.830 88.138 1.00 137.16 295 ALA B O 1
ATOM 3950 N N . ILE B 2 295 ? 128.370 96.793 89.622 1.00 135.27 296 ILE B N 1
ATOM 3951 C CA . ILE B 2 295 ? 127.506 96.709 90.789 1.00 135.27 296 ILE B CA 1
ATOM 3952 C C . ILE B 2 295 ? 126.688 97.967 90.969 1.00 135.27 296 ILE B C 1
ATOM 3953 O O . ILE B 2 295 ? 125.486 97.888 91.238 1.00 135.27 296 ILE B O 1
ATOM 3958 N N . ASN B 2 296 ? 127.304 99.138 90.821 1.00 134.90 297 ASN B N 1
ATOM 3959 C CA . ASN B 2 296 ? 126.533 100.362 90.975 1.00 134.90 297 ASN B CA 1
ATOM 3960 C C . ASN B 2 296 ? 125.493 100.515 89.875 1.00 134.90 297 ASN B C 1
ATOM 3961 O O . ASN B 2 296 ? 124.415 101.061 90.129 1.00 134.90 297 ASN B O 1
ATOM 3966 N N . GLN B 2 297 ? 125.762 99.984 88.680 1.00 138.92 298 GLN B N 1
ATOM 3967 C CA . GLN B 2 297 ? 124.740 99.971 87.638 1.00 138.92 298 GLN B CA 1
ATOM 3968 C C . GLN B 2 297 ? 123.598 99.040 88.012 1.00 138.92 298 GLN B C 1
ATOM 3969 O O . GLN B 2 297 ? 122.428 99.374 87.802 1.00 138.92 298 GLN B O 1
ATOM 3975 N N . ALA B 2 298 ? 123.928 97.878 88.584 1.00 136.21 299 ALA B N 1
ATOM 3976 C CA . ALA B 2 298 ? 122.915 96.923 89.023 1.00 136.21 299 ALA B CA 1
ATOM 3977 C C . ALA B 2 298 ? 122.044 97.507 90.125 1.00 136.21 299 ALA B C 1
ATOM 3978 O O . ALA B 2 298 ? 120.825 97.311 90.134 1.00 136.21 299 ALA B O 1
ATOM 3980 N N . LEU B 2 299 ? 122.661 98.242 91.051 1.00 137.84 300 LEU B N 1
ATOM 3981 C CA . LEU B 2 299 ? 121.932 98.901 92.126 1.00 137.84 300 LEU B CA 1
ATOM 3982 C C . LEU B 2 299 ? 121.089 100.044 91.596 1.00 137.84 300 LEU B C 1
ATOM 3983 O O . LEU B 2 299 ? 120.016 100.322 92.149 1.00 137.84 300 LEU B O 1
ATOM 3988 N N . ALA B 2 300 ? 121.573 100.704 90.540 1.00 138.71 301 ALA B N 1
ATOM 3989 C CA . ALA B 2 300 ? 120.898 101.824 89.900 1.00 138.71 301 ALA B CA 1
ATOM 3990 C C . ALA B 2 300 ? 120.582 102.915 90.905 1.00 138.71 301 ALA B C 1
ATOM 3991 O O . ALA B 2 300 ? 119.468 103.431 90.959 1.00 138.71 301 ALA B O 1
ATOM 3993 N N . SER B 2 301 ? 121.573 103.246 91.722 1.00 140.29 302 SER B N 1
ATOM 3994 C CA . SER B 2 301 ? 121.365 104.191 92.798 1.00 140.29 302 SER B CA 1
ATOM 3995 C C . SER B 2 301 ? 121.482 105.638 92.385 1.00 140.29 302 SER B C 1
ATOM 3996 O O . SER B 2 301 ? 122.227 106.003 91.476 1.00 140.29 302 SER B O 1
ATOM 3999 N N . GLU B 2 302 ? 120.755 106.459 93.137 1.00 142.02 303 GLU B N 1
ATOM 4000 C CA . GLU B 2 302 ? 120.680 107.899 92.946 1.00 142.02 303 GLU B CA 1
ATOM 4001 C C . GLU B 2 302 ? 122.030 108.579 93.109 1.00 142.02 303 GLU B C 1
ATOM 4002 O O . GLU B 2 302 ? 122.277 109.628 92.506 1.00 142.02 303 GLU B O 1
ATOM 4008 N N . ALA B 2 303 ? 122.909 107.992 93.915 1.00 141.32 304 ALA B N 1
ATOM 4009 C CA . ALA B 2 303 ? 124.244 108.524 94.142 1.00 141.32 304 ALA B CA 1
ATOM 4010 C C . ALA B 2 303 ? 125.175 108.340 92.945 1.00 141.32 304 ALA B C 1
ATOM 4011 O O . ALA B 2 303 ? 126.218 109.000 92.878 1.00 141.32 304 ALA B O 1
ATOM 4013 N N . PHE B 2 304 ? 124.833 107.452 92.012 1.00 142.17 305 PHE B N 1
ATOM 4014 C CA . PHE B 2 304 ? 125.664 107.153 90.847 1.00 142.17 305 PHE B CA 1
ATOM 4015 C C . PHE B 2 304 ? 125.150 107.859 89.596 1.00 142.17 305 PHE B C 1
ATOM 4016 O O . PHE B 2 304 ? 123.993 107.679 89.207 1.00 142.17 305 PHE B O 1
ATOM 4024 N N . SER B 2 305 ? 126.020 108.637 88.951 1.00 146.20 306 SER B N 1
ATOM 4025 C CA . SER B 2 305 ? 125.627 109.351 87.741 1.00 146.20 306 SER B CA 1
ATOM 4026 C C . SER B 2 305 ? 126.829 109.845 86.958 1.00 146.20 306 SER B C 1
ATOM 4027 O O . SER B 2 305 ? 127.868 110.173 87.528 1.00 146.20 306 SER B O 1
ATOM 4030 N N . THR B 2 306 ? 126.659 109.924 85.641 1.00 143.99 307 THR B N 1
ATOM 4031 C CA . THR B 2 306 ? 127.703 110.413 84.752 1.00 143.99 307 THR B CA 1
ATOM 4032 C C . THR B 2 306 ? 127.323 111.739 84.117 1.00 143.99 307 THR B C 1
ATOM 4033 O O . THR B 2 306 ? 127.988 112.183 83.176 1.00 143.99 307 THR B O 1
ATOM 4037 N N . ALA B 2 307 ? 126.255 112.370 84.606 1.00 146.74 308 ALA B N 1
ATOM 4038 C CA . ALA B 2 307 ? 125.820 113.653 84.065 1.00 146.74 308 ALA B CA 1
ATOM 4039 C C . ALA B 2 307 ? 126.850 114.744 84.316 1.00 146.74 308 ALA B C 1
ATOM 4040 O O . ALA B 2 307 ? 127.029 115.641 83.485 1.00 146.74 308 ALA B O 1
ATOM 4042 N N . GLY B 2 308 ? 127.503 114.706 85.477 1.00 143.29 309 GLY B N 1
ATOM 4043 C CA . GLY B 2 308 ? 128.552 115.662 85.781 1.00 143.29 309 GLY B CA 1
ATOM 4044 C C . GLY B 2 308 ? 129.810 114.940 86.213 1.00 143.29 309 GLY B C 1
ATOM 4045 O O . GLY B 2 308 ? 130.044 114.742 87.408 1.00 143.29 309 GLY B O 1
ATOM 4046 N N . THR B 2 309 ? 130.670 114.613 85.254 1.00 139.80 310 THR B N 1
ATOM 4047 C CA . THR B 2 309 ? 131.888 113.890 85.582 1.00 139.80 310 THR B CA 1
ATOM 4048 C C . THR B 2 309 ? 132.937 114.866 86.100 1.00 139.80 310 THR B C 1
ATOM 4049 O O . THR B 2 309 ? 132.855 116.074 85.877 1.00 139.80 310 THR B O 1
ATOM 4053 N N . ARG B 2 310 ? 133.927 114.333 86.806 1.00 136.86 311 ARG B N 1
ATOM 4054 C CA . ARG B 2 310 ? 134.969 115.145 87.417 1.00 136.86 311 ARG B CA 1
ATOM 4055 C C . ARG B 2 310 ? 136.191 115.203 86.516 1.00 136.86 311 ARG B C 1
ATOM 4056 O O . ARG B 2 310 ? 136.718 114.168 86.102 1.00 136.86 311 ARG B O 1
ATOM 4064 N N . GLN B 2 311 ? 136.633 116.420 86.212 1.00 138.72 312 GLN B N 1
ATOM 4065 C CA . GLN B 2 311 ? 137.716 116.673 85.270 1.00 138.72 312 GLN B CA 1
ATOM 4066 C C . GLN B 2 311 ? 139.073 116.861 85.952 1.00 138.72 312 GLN B C 1
ATOM 4067 O O . GLN B 2 311 ? 140.059 117.191 85.288 1.00 138.72 312 GLN B O 1
ATOM 4073 N N . ILE B 2 312 ? 139.126 116.652 87.266 1.00 136.77 313 ILE B N 1
ATOM 4074 C CA . ILE B 2 312 ? 140.293 116.946 88.104 1.00 136.77 313 ILE B CA 1
ATOM 4075 C C . ILE B 2 312 ? 141.499 116.020 87.895 1.00 136.77 313 ILE B C 1
ATOM 4076 O O . ILE B 2 312 ? 142.648 116.471 87.996 1.00 136.77 313 ILE B O 1
ATOM 4081 N N . ARG B 2 313 ? 141.296 114.727 87.671 1.00 140.13 314 ARG B N 1
ATOM 4082 C CA . ARG B 2 313 ? 142.426 113.797 87.545 1.00 140.13 314 ARG B CA 1
ATOM 4083 C C . ARG B 2 313 ? 142.440 113.139 86.174 1.00 140.13 314 ARG B C 1
ATOM 4084 O O . ARG B 2 313 ? 141.581 112.307 85.875 1.00 140.13 314 ARG B O 1
ATOM 4092 N N . LYS B 2 314 ? 143.418 113.496 85.346 1.00 145.52 315 LYS B N 1
ATOM 4093 C CA . LYS B 2 314 ? 143.531 112.955 83.995 1.00 145.52 315 LYS B CA 1
ATOM 4094 C C . LYS B 2 314 ? 144.960 112.556 83.628 1.00 145.52 315 LYS B C 1
ATOM 4095 O O . LYS B 2 314 ? 145.494 113.028 82.630 1.00 145.52 315 LYS B O 1
ATOM 4101 N N . GLY B 2 315 ? 145.609 111.709 84.424 1.00 145.48 316 GLY B N 1
ATOM 4102 C CA . GLY B 2 315 ? 146.960 111.274 84.131 1.00 145.48 316 GLY B CA 1
ATOM 4103 C C . GLY B 2 315 ? 147.001 109.883 83.519 1.00 145.48 316 GLY B C 1
ATOM 4104 O O . GLY B 2 315 ? 145.971 109.303 83.173 1.00 145.48 316 GLY B O 1
ATOM 4105 N N . SER B 2 316 ? 148.223 109.340 83.404 1.00 145.25 317 SER B N 1
ATOM 4106 C CA . SER B 2 316 ? 148.454 107.989 82.874 1.00 145.25 317 SER B CA 1
ATOM 4107 C C . SER B 2 316 ? 149.813 107.455 83.272 1.00 145.25 317 SER B C 1
ATOM 4108 O O . SER B 2 316 ? 150.844 108.040 82.929 1.00 145.25 317 SER B O 1
ATOM 4111 N N . ASN B 2 317 ? 149.808 106.298 83.911 1.00 144.23 318 ASN B N 1
ATOM 4112 C CA . ASN B 2 317 ? 151.038 105.659 84.326 1.00 144.23 318 ASN B CA 1
ATOM 4113 C C . ASN B 2 317 ? 151.742 104.963 83.181 1.00 144.23 318 ASN B C 1
ATOM 4114 O O . ASN B 2 317 ? 152.906 104.573 83.323 1.00 144.23 318 ASN B O 1
ATOM 4119 N N . ALA B 2 318 ? 151.062 104.792 82.057 1.00 142.67 319 ALA B N 1
ATOM 4120 C CA . ALA B 2 318 ? 151.684 104.159 80.912 1.00 142.67 319 ALA B CA 1
ATOM 4121 C C . ALA B 2 318 ? 152.421 105.184 80.085 1.00 142.67 319 ALA B C 1
ATOM 4122 O O . ALA B 2 318 ? 153.535 104.929 79.619 1.00 142.67 319 ALA B O 1
ATOM 4124 N N . VAL B 2 319 ? 151.810 106.356 79.931 1.00 141.95 320 VAL B N 1
ATOM 4125 C CA . VAL B 2 319 ? 152.407 107.421 79.142 1.00 141.95 320 VAL B CA 1
ATOM 4126 C C . VAL B 2 319 ? 153.653 107.961 79.807 1.00 141.95 320 VAL B C 1
ATOM 4127 O O . VAL B 2 319 ? 154.673 108.179 79.142 1.00 141.95 320 VAL B O 1
ATOM 4131 N N . VAL B 2 320 ? 153.587 108.191 81.120 1.00 141.38 321 VAL B N 1
ATOM 4132 C CA . VAL B 2 320 ? 154.736 108.706 81.859 1.00 141.38 321 VAL B CA 1
ATOM 4133 C C . VAL B 2 320 ? 155.910 107.760 81.769 1.00 141.38 321 VAL B C 1
ATOM 4134 O O . VAL B 2 320 ? 157.053 108.189 81.574 1.00 141.38 321 VAL B O 1
ATOM 4138 N N . ALA B 2 321 ? 155.644 106.462 81.910 1.00 143.78 322 ALA B N 1
ATOM 4139 C CA . ALA B 2 321 ? 156.699 105.465 81.816 1.00 143.78 322 ALA B CA 1
ATOM 4140 C C . ALA B 2 321 ? 157.352 105.490 80.445 1.00 143.78 322 ALA B C 1
ATOM 4141 O O . ALA B 2 321 ? 158.579 105.396 80.332 1.00 143.78 322 ALA B O 1
ATOM 4143 N N . GLN B 2 322 ? 156.537 105.659 79.400 1.00 147.32 323 GLN B N 1
ATOM 4144 C CA . GLN B 2 322 ? 157.040 105.735 78.035 1.00 147.32 323 GLN B CA 1
ATOM 4145 C C . GLN B 2 322 ? 157.934 106.946 77.849 1.00 147.32 323 GLN B C 1
ATOM 4146 O O . GLN B 2 322 ? 158.988 106.851 77.212 1.00 147.32 323 GLN B O 1
ATOM 4152 N N . LEU B 2 323 ? 157.529 108.076 78.432 1.00 146.80 324 LEU B N 1
ATOM 4153 C CA . LEU B 2 323 ? 158.302 109.313 78.379 1.00 146.80 324 LEU B CA 1
ATOM 4154 C C . LEU B 2 323 ? 159.689 109.130 78.947 1.00 146.80 324 LEU B C 1
ATOM 4155 O O . LEU B 2 323 ? 160.681 109.512 78.319 1.00 146.80 324 LEU B O 1
ATOM 4160 N N . ILE B 2 324 ? 159.753 108.556 80.147 1.00 148.00 325 ILE B N 1
ATOM 4161 C CA . ILE B 2 324 ? 161.008 108.344 80.855 1.00 148.00 325 ILE B CA 1
ATOM 4162 C C . ILE B 2 324 ? 161.943 107.492 80.034 1.00 148.00 325 ILE B C 1
ATOM 4163 O O . ILE B 2 324 ? 163.128 107.814 79.877 1.00 148.00 325 ILE B O 1
ATOM 4168 N N . LYS B 2 325 ? 161.405 106.390 79.508 1.00 153.12 326 LYS B N 1
ATOM 4169 C CA . LYS B 2 325 ? 162.173 105.476 78.680 1.00 153.12 326 LYS B CA 1
ATOM 4170 C C . LYS B 2 325 ? 162.760 106.183 77.479 1.00 153.12 326 LYS B C 1
ATOM 4171 O O . LYS B 2 325 ? 163.948 106.040 77.197 1.00 153.12 326 LYS B O 1
ATOM 4177 N N . ASP B 2 326 ? 161.942 106.980 76.792 1.00 153.33 327 ASP B N 1
ATOM 4178 C CA . ASP B 2 326 ? 162.381 107.685 75.597 1.00 153.33 327 ASP B CA 1
ATOM 4179 C C . ASP B 2 326 ? 163.439 108.736 75.880 1.00 153.33 327 ASP B C 1
ATOM 4180 O O . ASP B 2 326 ? 164.338 108.921 75.055 1.00 153.33 327 ASP B O 1
ATOM 4185 N N . MET B 2 327 ? 163.373 109.404 77.034 1.00 153.96 328 MET B N 1
ATOM 4186 C CA . MET B 2 327 ? 164.404 110.382 77.376 1.00 153.96 328 MET B CA 1
ATOM 4187 C C . MET B 2 327 ? 165.774 109.730 77.455 1.00 153.96 328 MET B C 1
ATOM 4188 O O . MET B 2 327 ? 166.768 110.299 76.995 1.00 153.96 328 MET B O 1
ATOM 4193 N N . ASN B 2 328 ? 165.836 108.519 77.998 1.00 154.77 329 ASN B N 1
ATOM 4194 C CA . ASN B 2 328 ? 167.102 107.800 78.076 1.00 154.77 329 ASN B CA 1
ATOM 4195 C C . ASN B 2 328 ? 167.423 107.036 76.800 1.00 154.77 329 ASN B C 1
ATOM 4196 O O . ASN B 2 328 ? 168.601 106.862 76.466 1.00 154.77 329 ASN B O 1
ATOM 4201 N N . ALA B 2 329 ? 166.398 106.566 76.092 1.00 157.72 330 ALA B N 1
ATOM 4202 C CA . ALA B 2 329 ? 166.591 105.765 74.888 1.00 157.72 330 ALA B CA 1
ATOM 4203 C C . ALA B 2 329 ? 166.925 106.610 73.669 1.00 157.72 330 ALA B C 1
ATOM 4204 O O . ALA B 2 329 ? 167.963 106.411 73.032 1.00 157.72 330 ALA B O 1
ATOM 4206 N N . GLY B 2 330 ? 166.033 107.520 73.297 1.00 162.70 331 GLY B N 1
ATOM 4207 C CA . GLY B 2 330 ? 166.202 108.316 72.102 1.00 162.70 331 GLY B CA 1
ATOM 4208 C C . GLY B 2 330 ? 166.761 109.690 72.390 1.00 162.70 331 GLY B C 1
ATOM 4209 O O . GLY B 2 330 ? 167.302 109.960 73.468 1.00 162.70 331 GLY B O 1
ATOM 4210 N N . SER B 2 331 ? 166.630 110.572 71.408 1.00 161.44 332 SER B N 1
ATOM 4211 C CA . SER B 2 331 ? 167.109 111.942 71.512 1.00 161.44 332 SER B CA 1
ATOM 4212 C C . SER B 2 331 ? 165.933 112.884 71.700 1.00 161.44 332 SER B C 1
ATOM 4213 O O . SER B 2 331 ? 165.136 113.087 70.778 1.00 161.44 332 SER B O 1
ATOM 4216 N N . VAL B 2 332 ? 165.826 113.469 72.885 1.00 156.08 333 VAL B N 1
ATOM 4217 C CA . VAL B 2 332 ? 164.730 114.373 73.194 1.00 156.08 333 VAL B CA 1
ATOM 4218 C C . VAL B 2 332 ? 165.261 115.788 73.369 1.00 156.08 333 VAL B C 1
ATOM 4219 O O . VAL B 2 332 ? 166.183 116.028 74.150 1.00 156.08 333 VAL B O 1
ATOM 4223 N N . HIS B 2 333 ? 164.685 116.713 72.628 1.00 157.10 334 HIS B N 1
ATOM 4224 C CA . HIS B 2 333 ? 165.074 118.117 72.619 1.00 157.10 334 HIS B CA 1
ATOM 4225 C C . HIS B 2 333 ? 164.302 118.871 73.681 1.00 157.10 334 HIS B C 1
ATOM 4226 O O . HIS B 2 333 ? 163.765 118.242 74.596 1.00 157.10 334 HIS B O 1
ATOM 4233 N N . THR B 2 334 ? 164.287 120.200 73.560 1.00 151.55 335 THR B N 1
ATOM 4234 C CA . THR B 2 334 ? 163.651 121.111 74.500 1.00 151.55 335 THR B CA 1
ATOM 4235 C C . THR B 2 334 ? 162.416 120.553 75.187 1.00 151.55 335 THR B C 1
ATOM 4236 O O . THR B 2 334 ? 161.416 120.201 74.554 1.00 151.55 335 THR B O 1
ATOM 4240 N N . LEU B 2 335 ? 162.543 120.421 76.494 1.00 143.49 336 LEU B N 1
ATOM 4241 C CA . LEU B 2 335 ? 161.478 119.947 77.348 1.00 143.49 336 LEU B CA 1
ATOM 4242 C C . LEU B 2 335 ? 161.158 121.083 78.293 1.00 143.49 336 LEU B C 1
ATOM 4243 O O . LEU B 2 335 ? 162.037 121.562 79.015 1.00 143.49 336 LEU B O 1
ATOM 4248 N N . ILE B 2 336 ? 159.898 121.469 78.331 1.00 142.46 337 ILE B N 1
ATOM 4249 C CA . ILE B 2 336 ? 159.459 122.564 79.174 1.00 142.46 337 ILE B CA 1
ATOM 4250 C C . ILE B 2 336 ? 158.405 122.046 80.126 1.00 142.46 337 ILE B C 1
ATOM 4251 O O . ILE B 2 336 ? 157.432 121.433 79.693 1.00 142.46 337 ILE B O 1
ATOM 4256 N N . MET B 2 337 ? 158.570 122.305 81.412 1.00 142.03 338 MET B N 1
ATOM 4257 C CA . MET B 2 337 ? 157.587 121.801 82.349 1.00 142.03 338 MET B CA 1
ATOM 4258 C C . MET B 2 337 ? 157.207 122.837 83.385 1.00 142.03 338 MET B C 1
ATOM 4259 O O . MET B 2 337 ? 158.011 123.688 83.762 1.00 142.03 338 MET B O 1
ATOM 4264 N N . SER B 2 338 ? 155.978 122.724 83.874 1.00 139.67 339 SER B N 1
ATOM 4265 C CA . SER B 2 338 ? 155.472 123.660 84.865 1.00 139.67 339 SER B CA 1
ATOM 4266 C C . SER B 2 338 ? 154.646 122.945 85.914 1.00 139.67 339 SER B C 1
ATOM 4267 O O . SER B 2 338 ? 153.631 122.323 85.594 1.00 139.67 339 SER B O 1
ATOM 4270 N N . GLY B 2 339 ? 155.072 123.056 87.168 1.00 139.53 340 GLY B N 1
ATOM 4271 C CA . GLY B 2 339 ? 154.377 122.401 88.262 1.00 139.53 340 GLY B CA 1
ATOM 4272 C C . GLY B 2 339 ? 154.616 120.909 88.297 1.00 139.53 340 GLY B C 1
ATOM 4273 O O . GLY B 2 339 ? 153.809 120.156 88.852 1.00 139.53 340 GLY B O 1
ATOM 4274 N N . VAL B 2 340 ? 155.711 120.458 87.698 1.00 138.24 341 VAL B N 1
ATOM 4275 C CA . VAL B 2 340 ? 156.040 119.045 87.597 1.00 138.24 341 VAL B CA 1
ATOM 4276 C C . VAL B 2 340 ? 157.352 118.811 88.329 1.00 138.24 341 VAL B C 1
ATOM 4277 O O . VAL B 2 340 ? 158.316 119.554 88.128 1.00 138.24 341 VAL B O 1
ATOM 4281 N N . ASN B 2 341 ? 157.392 117.798 89.189 1.00 135.26 342 ASN B N 1
ATOM 4282 C CA . ASN B 2 341 ? 158.570 117.557 90.029 1.00 135.26 342 ASN B CA 1
ATOM 4283 C C . ASN B 2 341 ? 158.927 116.069 90.182 1.00 135.26 342 ASN B C 1
ATOM 4284 O O . ASN B 2 341 ? 158.814 115.509 91.276 1.00 135.26 342 ASN B O 1
ATOM 4289 N N . PRO B 2 342 ? 159.375 115.414 89.083 1.00 136.23 343 PRO B N 1
ATOM 4290 C CA . PRO B 2 342 ? 159.733 113.984 89.050 1.00 136.23 343 PRO B CA 1
ATOM 4291 C C . PRO B 2 342 ? 160.860 113.662 89.983 1.00 136.23 343 PRO B C 1
ATOM 4292 O O . PRO B 2 342 ? 160.807 112.677 90.718 1.00 136.23 343 PRO B O 1
ATOM 4296 N N . VAL B 2 343 ? 161.883 114.499 90.014 1.00 134.75 344 VAL B N 1
ATOM 4297 C CA . VAL B 2 343 ? 162.915 114.240 90.992 1.00 134.75 344 VAL B CA 1
ATOM 4298 C C . VAL B 2 343 ? 162.276 114.547 92.322 1.00 134.75 344 VAL B C 1
ATOM 4299 O O . VAL B 2 343 ? 161.756 115.646 92.476 1.00 134.75 344 VAL B O 1
ATOM 4303 N N . TYR B 2 344 ? 162.301 113.580 93.247 1.00 134.48 345 TYR B N 1
ATOM 4304 C CA . TYR B 2 344 ? 161.560 113.427 94.511 1.00 134.48 345 TYR B CA 1
ATOM 4305 C C . TYR B 2 344 ? 160.157 112.831 94.487 1.00 134.48 345 TYR B C 1
ATOM 4306 O O . TYR B 2 344 ? 159.839 112.075 95.406 1.00 134.48 345 TYR B O 1
ATOM 4315 N N . THR B 2 345 ? 159.342 113.009 93.458 1.00 133.65 346 THR B N 1
ATOM 4316 C CA . THR B 2 345 ? 158.075 112.278 93.500 1.00 133.65 346 THR B CA 1
ATOM 4317 C C . THR B 2 345 ? 158.115 110.983 92.707 1.00 133.65 346 THR B C 1
ATOM 4318 O O . THR B 2 345 ? 157.340 110.064 92.990 1.00 133.65 346 THR B O 1
ATOM 4322 N N . LEU B 2 346 ? 158.994 110.897 91.726 1.00 139.31 347 LEU B N 1
ATOM 4323 C CA . LEU B 2 346 ? 159.099 109.728 90.868 1.00 139.31 347 LEU B CA 1
ATOM 4324 C C . LEU B 2 346 ? 159.999 108.666 91.494 1.00 139.31 347 LEU B C 1
ATOM 4325 O O . LEU B 2 346 ? 161.162 108.930 91.800 1.00 139.31 347 LEU B O 1
ATOM 4330 N N . ALA B 2 347 ? 159.460 107.456 91.650 1.00 139.36 348 ALA B N 1
ATOM 4331 C CA . ALA B 2 347 ? 160.208 106.348 92.243 1.00 139.36 348 ALA B CA 1
ATOM 4332 C C . ALA B 2 347 ? 161.442 105.982 91.431 1.00 139.36 348 ALA B C 1
ATOM 4333 O O . ALA B 2 347 ? 162.439 105.513 91.990 1.00 139.36 348 ALA B O 1
ATOM 4335 N N . ASP B 2 348 ? 161.399 106.207 90.121 1.00 146.28 349 ASP B N 1
ATOM 4336 C CA . ASP B 2 348 ? 162.516 105.930 89.230 1.00 146.28 349 ASP B CA 1
ATOM 4337 C C . ASP B 2 348 ? 163.282 107.192 88.840 1.00 146.28 349 ASP B C 1
ATOM 4338 O O . ASP B 2 348 ? 163.915 107.218 87.779 1.00 146.28 349 ASP B O 1
ATOM 4343 N N . SER B 2 349 ? 163.255 108.228 89.693 1.00 145.50 350 SER B N 1
ATOM 4344 C CA . SER B 2 349 ? 163.886 109.518 89.400 1.00 145.50 350 SER B CA 1
ATOM 4345 C C . SER B 2 349 ? 165.375 109.442 89.094 1.00 145.50 350 SER B C 1
ATOM 4346 O O . SER B 2 349 ? 165.894 110.337 88.422 1.00 145.50 350 SER B O 1
ATOM 4349 N N . ALA B 2 350 ? 166.067 108.404 89.558 1.00 147.29 351 ALA B N 1
ATOM 4350 C CA . ALA B 2 350 ? 167.477 108.254 89.223 1.00 147.29 351 ALA B CA 1
ATOM 4351 C C . ALA B 2 350 ? 167.668 108.122 87.721 1.00 147.29 351 ALA B C 1
ATOM 4352 O O . ALA B 2 350 ? 168.620 108.670 87.154 1.00 147.29 351 ALA B O 1
ATOM 4354 N N . SER B 2 351 ? 166.752 107.414 87.066 1.00 148.34 352 SER B N 1
ATOM 4355 C CA . SER B 2 351 ? 166.820 107.239 85.631 1.00 148.34 352 SER B CA 1
ATOM 4356 C C . SER B 2 351 ? 166.292 108.464 84.925 1.00 148.34 352 SER B C 1
ATOM 4357 O O . SER B 2 351 ? 166.730 108.776 83.813 1.00 148.34 352 SER B O 1
ATOM 4360 N N . PHE B 2 352 ? 165.374 109.174 85.582 1.00 147.49 353 PHE B N 1
ATOM 4361 C CA . PHE B 2 352 ? 164.863 110.420 85.036 1.00 147.49 353 PHE B CA 1
ATOM 4362 C C . PHE B 2 352 ? 165.981 111.429 84.890 1.00 147.49 353 PHE B C 1
ATOM 4363 O O . PHE B 2 352 ? 166.102 112.083 83.851 1.00 147.49 353 PHE B O 1
ATOM 4371 N N . VAL B 2 353 ? 166.817 111.545 85.926 1.00 147.41 354 VAL B N 1
ATOM 4372 C CA . VAL B 2 353 ? 167.958 112.455 85.895 1.00 147.41 354 VAL B CA 1
ATOM 4373 C C . VAL B 2 353 ? 168.946 112.064 84.815 1.00 147.41 354 VAL B C 1
ATOM 4374 O O . VAL B 2 353 ? 169.453 112.931 84.093 1.00 147.41 354 VAL B O 1
ATOM 4378 N N . SER B 2 354 ? 169.229 110.765 84.667 1.00 148.98 355 SER B N 1
ATOM 4379 C CA . SER B 2 354 ? 170.118 110.359 83.584 1.00 148.98 355 SER B CA 1
ATOM 4380 C C . SER B 2 354 ? 169.509 110.693 82.226 1.00 148.98 355 SER B C 1
ATOM 4381 O O . SER B 2 354 ? 170.237 110.981 81.271 1.00 148.98 355 SER B O 1
ATOM 4384 N N . GLY B 2 355 ? 168.174 110.723 82.158 1.00 150.48 356 GLY B N 1
ATOM 4385 C CA . GLY B 2 355 ? 167.489 111.187 80.965 1.00 150.48 356 GLY B CA 1
ATOM 4386 C C . GLY B 2 355 ? 167.676 112.676 80.763 1.00 150.48 356 GLY B C 1
ATOM 4387 O O . GLY B 2 355 ? 167.918 113.125 79.641 1.00 150.48 356 GLY B O 1
ATOM 4388 N N . LEU B 2 356 ? 167.620 113.454 81.857 1.00 146.55 357 LEU B N 1
ATOM 4389 C CA . LEU B 2 356 ? 167.834 114.902 81.791 1.00 146.55 357 LEU B CA 1
ATOM 4390 C C . LEU B 2 356 ? 169.220 115.235 81.278 1.00 146.55 357 LEU B C 1
ATOM 4391 O O . LEU B 2 356 ? 169.405 116.216 80.554 1.00 146.55 357 LEU B O 1
ATOM 4396 N N . LYS B 2 357 ? 170.196 114.396 81.602 1.00 151.74 358 LYS B N 1
ATOM 4397 C CA . LYS B 2 357 ? 171.549 114.597 81.112 1.00 151.74 358 LYS B CA 1
ATOM 4398 C C . LYS B 2 357 ? 171.653 114.452 79.596 1.00 151.74 358 LYS B C 1
ATOM 4399 O O . LYS B 2 357 ? 172.633 114.915 79.006 1.00 151.74 358 LYS B O 1
ATOM 4405 N N . LYS B 2 358 ? 170.670 113.823 78.954 1.00 151.79 359 LYS B N 1
ATOM 4406 C CA . LYS B 2 358 ? 170.680 113.644 77.512 1.00 151.79 359 LYS B CA 1
ATOM 4407 C C . LYS B 2 358 ? 169.788 114.630 76.764 1.00 151.79 359 LYS B C 1
ATOM 4408 O O . LYS B 2 358 ? 169.642 114.499 75.547 1.00 151.79 359 LYS B O 1
ATOM 4414 N N . VAL B 2 359 ? 169.179 115.605 77.438 1.00 154.22 360 VAL B N 1
ATOM 4415 C CA . VAL B 2 359 ? 168.290 116.522 76.732 1.00 154.22 360 VAL B CA 1
ATOM 4416 C C . VAL B 2 359 ? 168.864 117.925 76.778 1.00 154.22 360 VAL B C 1
ATOM 4417 O O . VAL B 2 359 ? 169.692 118.249 77.626 1.00 154.22 360 VAL B O 1
ATOM 4421 N N . LYS B 2 360 ? 168.403 118.772 75.864 1.00 150.87 361 LYS B N 1
ATOM 4422 C CA . LYS B 2 360 ? 168.887 120.143 75.799 1.00 150.87 361 LYS B CA 1
ATOM 4423 C C . LYS B 2 360 ? 167.775 121.132 76.106 1.00 150.87 361 LYS B C 1
ATOM 4424 O O . LYS B 2 360 ? 166.620 120.897 75.761 1.00 150.87 361 LYS B O 1
ATOM 4430 N N . THR B 2 361 ? 168.148 122.244 76.741 1.00 145.70 362 THR B N 1
ATOM 4431 C CA . THR B 2 361 ? 167.240 123.351 77.062 1.00 145.70 362 THR B CA 1
ATOM 4432 C C . THR B 2 361 ? 166.089 122.918 77.975 1.00 145.70 362 THR B C 1
ATOM 4433 O O . THR B 2 361 ? 164.911 123.024 77.632 1.00 145.70 362 THR B O 1
ATOM 4437 N N . SER B 2 362 ? 166.435 122.420 79.150 1.00 141.92 363 SER B N 1
ATOM 4438 C CA . SER B 2 362 ? 165.424 122.028 80.123 1.00 141.92 363 SER B CA 1
ATOM 4439 C C . SER B 2 362 ? 164.857 123.254 80.822 1.00 141.92 363 SER B C 1
ATOM 4440 O O . SER B 2 362 ? 165.578 123.950 81.535 1.00 141.92 363 SER B O 1
ATOM 4443 N N . VAL B 2 363 ? 163.567 123.511 80.666 1.00 139.46 364 VAL B N 1
ATOM 4444 C CA . VAL B 2 363 ? 162.968 124.690 81.280 1.00 139.46 364 VAL B CA 1
ATOM 4445 C C . VAL B 2 363 ? 161.982 124.267 82.350 1.00 139.46 364 VAL B C 1
ATOM 4446 O O . VAL B 2 363 ? 161.047 123.515 82.069 1.00 139.46 364 VAL B O 1
ATOM 4450 N N . ALA B 2 364 ? 162.162 124.766 83.568 1.00 138.51 365 ALA B N 1
ATOM 4451 C CA . ALA B 2 364 ? 161.270 124.408 84.661 1.00 138.51 365 ALA B CA 1
ATOM 4452 C C . ALA B 2 364 ? 160.672 125.633 85.336 1.00 138.51 365 ALA B C 1
ATOM 4453 O O . ALA B 2 364 ? 161.399 126.532 85.765 1.00 138.51 365 ALA B O 1
ATOM 4455 N N . PHE B 2 365 ? 159.352 125.640 85.474 1.00 141.18 366 PHE B N 1
ATOM 4456 C CA . PHE B 2 365 ? 158.646 126.721 86.138 1.00 141.18 366 PHE B CA 1
ATOM 4457 C C . PHE B 2 365 ? 158.314 126.341 87.578 1.00 141.18 366 PHE B C 1
ATOM 4458 O O . PHE B 2 365 ? 157.657 125.321 87.821 1.00 141.18 366 PHE B O 1
ATOM 4466 N N . SER B 2 366 ? 158.737 127.179 88.527 1.00 141.41 367 SER B N 1
ATOM 4467 C CA . SER B 2 366 ? 158.479 126.898 89.935 1.00 141.41 367 SER B CA 1
ATOM 4468 C C . SER B 2 366 ? 158.520 128.149 90.802 1.00 141.41 367 SER B C 1
ATOM 4469 O O . SER B 2 366 ? 158.692 129.274 90.332 1.00 141.41 367 SER B O 1
ATOM 4472 N N . LEU B 2 367 ? 158.355 127.920 92.098 1.00 138.15 368 LEU B N 1
ATOM 4473 C CA . LEU B 2 367 ? 158.441 128.963 93.095 1.00 138.15 368 LEU B CA 1
ATOM 4474 C C . LEU B 2 367 ? 159.770 128.894 93.806 1.00 138.15 368 LEU B C 1
ATOM 4475 O O . LEU B 2 367 ? 160.227 129.893 94.366 1.00 138.15 368 LEU B O 1
ATOM 4480 N N . LYS B 2 368 ? 160.390 127.720 93.795 1.00 140.85 369 LYS B N 1
ATOM 4481 C CA . LYS B 2 368 ? 161.633 127.500 94.509 1.00 140.85 369 LYS B CA 1
ATOM 4482 C C . LYS B 2 368 ? 162.631 126.734 93.665 1.00 140.85 369 LYS B C 1
ATOM 4483 O O . LYS B 2 368 ? 162.265 125.952 92.790 1.00 140.85 369 LYS B O 1
ATOM 4489 N N . GLU B 2 369 ? 163.909 126.921 93.979 1.00 148.51 370 GLU B N 1
ATOM 4490 C CA . GLU B 2 369 ? 164.967 126.160 93.322 1.00 148.51 370 GLU B CA 1
ATOM 4491 C C . GLU B 2 369 ? 165.020 124.758 93.911 1.00 148.51 370 GLU B C 1
ATOM 4492 O O . GLU B 2 369 ? 165.915 124.421 94.683 1.00 148.51 370 GLU B O 1
ATOM 4498 N N . ASP B 2 370 ? 164.043 123.940 93.537 1.00 146.22 371 ASP B N 1
ATOM 4499 C CA . ASP B 2 370 ? 163.934 122.602 94.094 1.00 146.22 371 ASP B CA 1
ATOM 4500 C C . ASP B 2 370 ? 164.865 121.649 93.367 1.00 146.22 371 ASP B C 1
ATOM 4501 O O . ASP B 2 370 ? 165.622 122.041 92.479 1.00 146.22 371 ASP B O 1
ATOM 4506 N N . GLU B 2 371 ? 164.696 120.367 93.664 1.00 145.33 372 GLU B N 1
ATOM 4507 C CA . GLU B 2 371 ? 165.538 119.317 93.112 1.00 145.33 372 GLU B CA 1
ATOM 4508 C C . GLU B 2 371 ? 165.518 119.233 91.573 1.00 145.33 372 GLU B C 1
ATOM 4509 O O . GLU B 2 371 ? 166.508 118.794 90.975 1.00 145.33 372 GLU B O 1
ATOM 4515 N N . THR B 2 372 ? 164.438 119.668 90.913 1.00 141.82 373 THR B N 1
ATOM 4516 C CA . THR B 2 372 ? 164.397 119.642 89.453 1.00 141.82 373 THR B CA 1
ATOM 4517 C C . THR B 2 372 ? 164.834 120.954 88.874 1.00 141.82 373 THR B C 1
ATOM 4518 O O . THR B 2 372 ? 165.387 120.988 87.773 1.00 141.82 373 THR B O 1
ATOM 4522 N N . ALA B 2 373 ? 164.596 122.036 89.607 1.00 142.85 374 ALA B N 1
ATOM 4523 C CA . ALA B 2 373 ? 165.074 123.327 89.154 1.00 142.85 374 ALA B CA 1
ATOM 4524 C C . ALA B 2 373 ? 166.583 123.325 89.130 1.00 142.85 374 ALA B C 1
ATOM 4525 O O . ALA B 2 373 ? 167.195 123.924 88.241 1.00 142.85 374 ALA B O 1
ATOM 4527 N N . ALA B 2 374 ? 167.181 122.613 90.088 1.00 142.00 375 ALA B N 1
ATOM 4528 C CA . ALA B 2 374 ? 168.619 122.421 90.132 1.00 142.00 375 ALA B CA 1
ATOM 4529 C C . ALA B 2 374 ? 169.109 121.731 88.873 1.00 142.00 375 ALA B C 1
ATOM 4530 O O . ALA B 2 374 ? 169.896 122.299 88.111 1.00 142.00 375 ALA B O 1
ATOM 4532 N N . VAL B 2 375 ? 168.623 120.518 88.609 1.00 142.47 376 VAL B N 1
ATOM 4533 C CA . VAL B 2 375 ? 169.058 119.815 87.407 1.00 142.47 376 VAL B CA 1
ATOM 4534 C C . VAL B 2 375 ? 168.265 120.303 86.197 1.00 142.47 376 VAL B C 1
ATOM 4535 O O . VAL B 2 375 ? 167.355 119.621 85.706 1.00 142.47 376 VAL B O 1
ATOM 4539 N N . SER B 2 376 ? 168.636 121.468 85.668 1.00 139.41 377 SER B N 1
ATOM 4540 C CA . SER B 2 376 ? 167.912 122.032 84.531 1.00 139.41 377 SER B CA 1
ATOM 4541 C C . SER B 2 376 ? 168.759 123.058 83.785 1.00 139.41 377 SER B C 1
ATOM 4542 O O . SER B 2 376 ? 169.944 123.238 84.071 1.00 139.41 377 SER B O 1
ATOM 4545 N N . THR B 2 377 ? 168.143 123.734 82.814 1.00 139.54 378 THR B N 1
ATOM 4546 C CA . THR B 2 377 ? 168.805 124.780 82.042 1.00 139.54 378 THR B CA 1
ATOM 4547 C C . THR B 2 377 ? 168.271 126.147 82.421 1.00 139.54 378 THR B C 1
ATOM 4548 O O . THR B 2 377 ? 169.040 127.077 82.680 1.00 139.54 378 THR B O 1
ATOM 4552 N N . ILE B 2 378 ? 166.952 126.289 82.470 1.00 141.87 379 ILE B N 1
ATOM 4553 C CA . ILE B 2 378 ? 166.335 127.557 82.833 1.00 141.87 379 ILE B CA 1
ATOM 4554 C C . ILE B 2 378 ? 165.413 127.403 84.031 1.00 141.87 379 ILE B C 1
ATOM 4555 O O . ILE B 2 378 ? 164.441 126.638 83.996 1.00 141.87 379 ILE B O 1
ATOM 4560 N N . ALA B 2 379 ? 165.698 128.165 85.073 1.00 143.09 380 ALA B N 1
ATOM 4561 C CA . ALA B 2 379 ? 164.850 128.209 86.253 1.00 143.09 380 ALA B CA 1
ATOM 4562 C C . ALA B 2 379 ? 163.907 129.380 86.086 1.00 143.09 380 ALA B C 1
ATOM 4563 O O . ALA B 2 379 ? 164.310 130.529 86.215 1.00 143.09 380 ALA B O 1
ATOM 4565 N N . ALA B 2 380 ? 162.655 129.101 85.779 1.00 141.64 381 ALA B N 1
ATOM 4566 C CA . ALA B 2 380 ? 161.703 130.169 85.562 1.00 141.64 381 ALA B CA 1
ATOM 4567 C C . ALA B 2 380 ? 160.948 130.491 86.841 1.00 141.64 381 ALA B C 1
ATOM 4568 O O . ALA B 2 380 ? 160.516 129.595 87.569 1.00 141.64 381 ALA B O 1
ATOM 4570 N N . ALA B 2 381 ? 160.786 131.779 87.102 1.00 140.93 382 ALA B N 1
ATOM 4571 C CA . ALA B 2 381 ? 160.099 132.252 88.294 1.00 140.93 382 ALA B CA 1
ATOM 4572 C C . ALA B 2 381 ? 158.605 132.359 88.022 1.00 140.93 382 ALA B C 1
ATOM 4573 O O . ALA B 2 381 ? 158.166 133.226 87.268 1.00 140.93 382 ALA B O 1
ATOM 4575 N N . ALA B 2 382 ? 157.837 131.477 88.625 1.00 136.02 383 ALA B N 1
ATOM 4576 C CA . ALA B 2 382 ? 156.393 131.460 88.482 1.00 136.02 383 ALA B CA 1
ATOM 4577 C C . ALA B 2 382 ? 155.709 132.297 89.581 1.00 136.02 383 ALA B C 1
ATOM 4578 O O . ALA B 2 382 ? 156.256 132.443 90.673 1.00 136.02 383 ALA B O 1
ATOM 4580 N N . PRO B 2 383 ? 154.544 132.872 89.238 1.00 132.85 384 PRO B N 1
ATOM 4581 C CA . PRO B 2 383 ? 153.672 133.616 90.163 1.00 132.85 384 PRO B CA 1
ATOM 4582 C C . PRO B 2 383 ? 152.894 132.660 91.057 1.00 132.85 384 PRO B C 1
ATOM 4583 O O . PRO B 2 383 ? 152.707 131.495 90.719 1.00 132.85 384 PRO B O 1
ATOM 4587 N N . HIS B 2 384 ? 152.443 133.151 92.213 1.00 131.24 385 HIS B N 1
ATOM 4588 C CA . HIS B 2 384 ? 151.765 132.292 93.201 1.00 131.24 385 HIS B CA 1
ATOM 4589 C C . HIS B 2 384 ? 150.241 132.434 93.240 1.00 131.24 385 HIS B C 1
ATOM 4590 O O . HIS B 2 384 ? 149.685 132.917 94.206 1.00 131.24 385 HIS B O 1
ATOM 4597 N N . TYR B 2 385 ? 149.547 132.046 92.189 1.00 135.79 386 TYR B N 1
ATOM 4598 C CA . TYR B 2 385 ? 148.079 131.998 92.135 1.00 135.79 386 TYR B CA 1
ATOM 4599 C C . TYR B 2 385 ? 147.395 133.355 92.227 1.00 135.79 386 TYR B C 1
ATOM 4600 O O . TYR B 2 385 ? 146.898 133.855 91.212 1.00 135.79 386 TYR B O 1
ATOM 4609 N N . LEU B 2 386 ? 147.567 134.050 93.352 1.00 128.98 387 LEU B N 1
ATOM 4610 C CA . LEU B 2 386 ? 147.007 135.373 93.590 1.00 128.98 387 LEU B CA 1
ATOM 4611 C C . LEU B 2 386 ? 147.751 136.438 92.793 1.00 128.98 387 LEU B C 1
ATOM 4612 O O . LEU B 2 386 ? 147.326 137.596 92.740 1.00 128.98 387 LEU B O 1
ATOM 4617 N N . GLU B 2 387 ? 148.859 136.058 92.170 1.00 131.11 388 GLU B N 1
ATOM 4618 C CA . GLU B 2 387 ? 149.627 136.898 91.274 1.00 131.11 388 GLU B CA 1
ATOM 4619 C C . GLU B 2 387 ? 149.363 136.564 89.803 1.00 131.11 388 GLU B C 1
ATOM 4620 O O . GLU B 2 387 ? 150.143 136.975 88.939 1.00 131.11 388 GLU B O 1
ATOM 4626 N N . SER B 2 388 ? 148.289 135.822 89.491 1.00 128.79 389 SER B N 1
ATOM 4627 C CA . SER B 2 388 ? 148.053 135.402 88.106 1.00 128.79 389 SER B CA 1
ATOM 4628 C C . SER B 2 388 ? 146.574 135.383 87.693 1.00 128.79 389 SER B C 1
ATOM 4629 O O . SER B 2 388 ? 145.672 135.506 88.520 1.00 128.79 389 SER B O 1
ATOM 4632 N N . TRP B 2 389 ? 146.333 135.210 86.381 1.00 128.76 390 TRP B N 1
ATOM 4633 C CA . TRP B 2 389 ? 144.992 135.129 85.791 1.00 128.76 390 TRP B CA 1
ATOM 4634 C C . TRP B 2 389 ? 144.711 133.727 85.264 1.00 128.76 390 TRP B C 1
ATOM 4635 O O . TRP B 2 389 ? 145.611 133.070 84.744 1.00 128.76 390 TRP B O 1
ATOM 4646 N N . GLY B 2 390 ? 143.459 133.282 85.341 1.00 132.11 391 GLY B N 1
ATOM 4647 C CA . GLY B 2 390 ? 143.124 131.980 84.781 1.00 132.11 391 GLY B CA 1
ATOM 4648 C C . GLY B 2 390 ? 141.638 131.654 84.791 1.00 132.11 391 GLY B C 1
ATOM 4649 O O . GLY B 2 390 ? 140.794 132.532 84.966 1.00 132.11 391 GLY B O 1
ATOM 4650 N N . ASP B 2 391 ? 141.335 130.366 84.593 1.00 137.50 392 ASP B N 1
ATOM 4651 C CA . ASP B 2 391 ? 139.972 129.846 84.589 1.00 137.50 392 ASP B CA 1
ATOM 4652 C C . ASP B 2 391 ? 139.985 128.335 84.855 1.00 137.50 392 ASP B C 1
ATOM 4653 O O . ASP B 2 391 ? 140.891 127.620 84.411 1.00 137.50 392 ASP B O 1
ATOM 4658 N N . VAL B 2 392 ? 139.017 127.824 85.591 1.00 135.68 393 VAL B N 1
ATOM 4659 C CA . VAL B 2 392 ? 139.037 126.404 85.954 1.00 135.68 393 VAL B CA 1
ATOM 4660 C C . VAL B 2 392 ? 137.679 125.729 85.777 1.00 135.68 393 VAL B C 1
ATOM 4661 O O . VAL B 2 392 ? 136.648 126.252 86.213 1.00 135.68 393 VAL B O 1
ATOM 4665 N N . GLU B 2 393 ? 137.686 124.532 85.182 1.00 137.78 394 GLU B N 1
ATOM 4666 C CA . GLU B 2 393 ? 136.486 123.703 85.092 1.00 137.78 394 GLU B CA 1
ATOM 4667 C C . GLU B 2 393 ? 136.669 122.429 85.910 1.00 137.78 394 GLU B C 1
ATOM 4668 O O . GLU B 2 393 ? 137.184 121.435 85.403 1.00 137.78 394 GLU B O 1
ATOM 4674 N N . ILE B 2 394 ? 136.217 122.457 87.165 1.00 132.41 395 ILE B N 1
ATOM 4675 C CA . ILE B 2 394 ? 136.352 121.300 88.053 1.00 132.41 395 ILE B CA 1
ATOM 4676 C C . ILE B 2 394 ? 135.489 120.141 87.584 1.00 132.41 395 ILE B C 1
ATOM 4677 O O . ILE B 2 394 ? 135.962 119.004 87.468 1.00 132.41 395 ILE B O 1
ATOM 4682 N N . THR B 2 395 ? 134.211 120.405 87.338 1.00 139.48 396 THR B N 1
ATOM 4683 C CA . THR B 2 395 ? 133.283 119.388 86.872 1.00 139.48 396 THR B CA 1
ATOM 4684 C C . THR B 2 395 ? 132.931 119.628 85.414 1.00 139.48 396 THR B C 1
ATOM 4685 O O . THR B 2 395 ? 133.292 120.640 84.820 1.00 139.48 396 THR B O 1
ATOM 4689 N N . LYS B 2 396 ? 132.189 118.673 84.864 1.00 141.26 397 LYS B N 1
ATOM 4690 C CA . LYS B 2 396 ? 131.782 118.675 83.462 1.00 141.26 397 LYS B CA 1
ATOM 4691 C C . LYS B 2 396 ? 130.949 119.897 83.073 1.00 141.26 397 LYS B C 1
ATOM 4692 O O . LYS B 2 396 ? 131.080 120.406 81.956 1.00 141.26 397 LYS B O 1
ATOM 4698 N N . GLY B 2 397 ? 130.065 120.354 83.955 1.00 143.55 398 GLY B N 1
ATOM 4699 C CA . GLY B 2 397 ? 129.145 121.442 83.654 1.00 143.55 398 GLY B CA 1
ATOM 4700 C C . GLY B 2 397 ? 129.381 122.744 84.403 1.00 143.55 398 GLY B C 1
ATOM 4701 O O . GLY B 2 397 ? 128.467 123.265 85.052 1.00 143.55 398 GLY B O 1
ATOM 4702 N N . THR B 2 398 ? 130.598 123.267 84.380 1.00 141.54 399 THR B N 1
ATOM 4703 C CA . THR B 2 398 ? 130.832 124.513 85.096 1.00 141.54 399 THR B CA 1
ATOM 4704 C C . THR B 2 398 ? 132.007 125.257 84.505 1.00 141.54 399 THR B C 1
ATOM 4705 O O . THR B 2 398 ? 132.875 124.669 83.868 1.00 141.54 399 THR B O 1
ATOM 4709 N N . TYR B 2 399 ? 132.039 126.559 84.753 1.00 141.71 400 TYR B N 1
ATOM 4710 C CA . TYR B 2 399 ? 133.142 127.383 84.291 1.00 141.71 400 TYR B CA 1
ATOM 4711 C C . TYR B 2 399 ? 133.391 128.481 85.307 1.00 141.71 400 TYR B C 1
ATOM 4712 O O . TYR B 2 399 ? 132.452 129.106 85.798 1.00 141.71 400 TYR B O 1
ATOM 4721 N N . SER B 2 400 ? 134.649 128.713 85.637 1.00 135.75 401 SER B N 1
ATOM 4722 C CA . SER B 2 400 ? 134.938 129.697 86.661 1.00 135.75 401 SER B CA 1
ATOM 4723 C C . SER B 2 400 ? 136.188 130.471 86.315 1.00 135.75 401 SER B C 1
ATOM 4724 O O . SER B 2 400 ? 137.045 129.973 85.604 1.00 135.75 401 SER B O 1
ATOM 4727 N N . LEU B 2 401 ? 136.303 131.682 86.847 1.00 130.59 402 LEU B N 1
ATOM 4728 C CA . LEU B 2 401 ? 137.454 132.519 86.548 1.00 130.59 402 LEU B CA 1
ATOM 4729 C C . LEU B 2 401 ? 138.307 132.767 87.783 1.00 130.59 402 LEU B C 1
ATOM 4730 O O . LEU B 2 401 ? 137.801 132.833 88.904 1.00 130.59 402 LEU B O 1
ATOM 4735 N N . THR B 2 402 ? 139.610 132.926 87.563 1.00 130.04 403 THR B N 1
ATOM 4736 C CA . THR B 2 402 ? 140.559 133.189 88.638 1.00 130.04 403 THR B CA 1
ATOM 4737 C C . THR B 2 402 ? 141.125 134.595 88.500 1.00 130.04 403 THR B C 1
ATOM 4738 O O . THR B 2 402 ? 141.766 134.911 87.493 1.00 130.04 403 THR B O 1
ATOM 4742 N N . GLN B 2 403 ? 140.925 135.421 89.522 1.00 129.08 404 GLN B N 1
ATOM 4743 C CA . GLN B 2 403 ? 141.465 136.774 89.519 1.00 129.08 404 GLN B CA 1
ATOM 4744 C C . GLN B 2 403 ? 142.709 136.850 90.399 1.00 129.08 404 GLN B C 1
ATOM 4745 O O . GLN B 2 403 ? 142.795 136.158 91.402 1.00 129.08 404 GLN B O 1
ATOM 4751 N N . PRO B 2 404 ? 143.676 137.663 89.997 1.00 126.44 405 PRO B N 1
ATOM 4752 C CA . PRO B 2 404 ? 144.818 138.026 90.827 1.00 126.44 405 PRO B CA 1
ATOM 4753 C C . PRO B 2 404 ? 144.351 139.057 91.831 1.00 126.44 405 PRO B C 1
ATOM 4754 O O . PRO B 2 404 ? 143.463 139.856 91.543 1.00 126.44 405 PRO B O 1
ATOM 4758 N N . THR B 2 405 ? 144.917 139.017 93.030 1.00 125.15 406 THR B N 1
ATOM 4759 C CA . THR B 2 405 ? 144.518 139.946 94.078 1.00 125.15 406 THR B CA 1
ATOM 4760 C C . THR B 2 405 ? 145.665 140.830 94.506 1.00 125.15 406 THR B C 1
ATOM 4761 O O . THR B 2 405 ? 145.447 141.839 95.186 1.00 125.15 406 THR B O 1
ATOM 4765 N N . ILE B 2 406 ? 146.877 140.485 94.113 1.00 128.09 407 ILE B N 1
ATOM 4766 C CA . ILE B 2 406 ? 148.046 141.262 94.476 1.00 128.09 407 ILE B CA 1
ATOM 4767 C C . ILE B 2 406 ? 148.947 141.415 93.266 1.00 128.09 407 ILE B C 1
ATOM 4768 O O . ILE B 2 406 ? 149.116 140.487 92.467 1.00 128.09 407 ILE B O 1
ATOM 4773 N N . ARG B 2 407 ? 149.511 142.597 93.110 1.00 129.87 408 ARG B N 1
ATOM 4774 C CA . ARG B 2 407 ? 150.415 142.813 92.011 1.00 129.87 408 ARG B CA 1
ATOM 4775 C C . ARG B 2 407 ? 151.718 142.083 92.307 1.00 129.87 408 ARG B C 1
ATOM 4776 O O . ARG B 2 407 ? 152.134 142.046 93.465 1.00 129.87 408 ARG B O 1
ATOM 4784 N N . PRO B 2 408 ? 152.346 141.490 91.277 1.00 131.08 409 PRO B N 1
ATOM 4785 C CA . PRO B 2 408 ? 153.551 140.656 91.378 1.00 131.08 409 PRO B CA 1
ATOM 4786 C C . PRO B 2 408 ? 154.613 141.180 92.320 1.00 131.08 409 PRO B C 1
ATOM 4787 O O . PRO B 2 408 ? 155.123 142.288 92.148 1.00 131.08 409 PRO B O 1
ATOM 4791 N N . ILE B 2 409 ? 154.916 140.374 93.335 1.00 130.60 410 ILE B N 1
ATOM 4792 C CA . ILE B 2 409 ? 155.925 140.717 94.330 1.00 130.60 410 ILE B CA 1
ATOM 4793 C C . ILE B 2 409 ? 157.317 140.552 93.758 1.00 130.60 410 ILE B C 1
ATOM 4794 O O . ILE B 2 409 ? 158.178 141.426 93.904 1.00 130.60 410 ILE B O 1
ATOM 4799 N N . PHE B 2 410 ? 157.556 139.416 93.121 1.00 136.34 411 PHE B N 1
ATOM 4800 C CA . PHE B 2 410 ? 158.850 139.079 92.556 1.00 136.34 411 PHE B CA 1
ATOM 4801 C C . PHE B 2 410 ? 158.808 139.144 91.036 1.00 136.34 411 PHE B C 1
ATOM 4802 O O . PHE B 2 410 ? 157.747 139.294 90.434 1.00 136.34 411 PHE B O 1
ATOM 4810 N N . ASP B 2 411 ? 159.975 139.030 90.402 1.00 143.89 412 ASP B N 1
ATOM 4811 C CA . ASP B 2 411 ? 160.032 139.113 88.943 1.00 143.89 412 ASP B CA 1
ATOM 4812 C C . ASP B 2 411 ? 159.635 137.773 88.325 1.00 143.89 412 ASP B C 1
ATOM 4813 O O . ASP B 2 411 ? 160.484 136.997 87.880 1.00 143.89 412 ASP B O 1
ATOM 4818 N N . THR B 2 412 ? 158.330 137.577 88.169 1.00 140.21 413 THR B N 1
ATOM 4819 C CA . THR B 2 412 ? 157.783 136.349 87.615 1.00 140.21 413 THR B CA 1
ATOM 4820 C C . THR B 2 412 ? 157.172 136.545 86.232 1.00 140.21 413 THR B C 1
ATOM 4821 O O . THR B 2 412 ? 156.975 137.666 85.767 1.00 140.21 413 THR B O 1
ATOM 4825 N N . LYS B 2 413 ? 156.836 135.420 85.595 1.00 145.12 414 LYS B N 1
ATOM 4826 C CA . LYS B 2 413 ? 156.178 135.415 84.290 1.00 145.12 414 LYS B CA 1
ATOM 4827 C C . LYS B 2 413 ? 155.313 134.167 84.174 1.00 145.12 414 LYS B C 1
ATOM 4828 O O . LYS B 2 413 ? 155.749 133.071 84.535 1.00 145.12 414 LYS B O 1
ATOM 4834 N N . GLN B 2 414 ? 154.086 134.339 83.690 1.00 142.95 415 GLN B N 1
ATOM 4835 C CA . GLN B 2 414 ? 153.157 133.221 83.589 1.00 142.95 415 GLN B CA 1
ATOM 4836 C C . GLN B 2 414 ? 153.568 132.270 82.478 1.00 142.95 415 GLN B C 1
ATOM 4837 O O . GLN B 2 414 ? 154.101 132.682 81.447 1.00 142.95 415 GLN B O 1
ATOM 4843 N N . PHE B 2 415 ? 153.289 130.987 82.712 1.00 142.78 416 PHE B N 1
ATOM 4844 C CA . PHE B 2 415 ? 153.574 129.932 81.747 1.00 142.78 416 PHE B CA 1
ATOM 4845 C C . PHE B 2 415 ? 152.892 130.198 80.419 1.00 142.78 416 PHE B C 1
ATOM 4846 O O . PHE B 2 415 ? 153.513 130.093 79.358 1.00 142.78 416 PHE B O 1
ATOM 4854 N N . GLN B 2 416 ? 151.613 130.558 80.469 1.00 144.43 417 GLN B N 1
ATOM 4855 C CA . GLN B 2 416 ? 150.870 130.844 79.253 1.00 144.43 417 GLN B CA 1
ATOM 4856 C C . GLN B 2 416 ? 151.413 132.061 78.527 1.00 144.43 417 GLN B C 1
ATOM 4857 O O . GLN B 2 416 ? 151.378 132.094 77.295 1.00 144.43 417 GLN B O 1
ATOM 4863 N N . ASP B 2 417 ? 151.938 133.051 79.263 1.00 145.19 418 ASP B N 1
ATOM 4864 C CA . ASP B 2 417 ? 152.545 134.212 78.617 1.00 145.19 418 ASP B CA 1
ATOM 4865 C C . ASP B 2 417 ? 153.752 133.789 77.806 1.00 145.19 418 ASP B C 1
ATOM 4866 O O . ASP B 2 417 ? 153.972 134.290 76.698 1.00 145.19 418 ASP B O 1
ATOM 4871 N N . VAL B 2 418 ? 154.513 132.834 78.337 1.00 143.83 419 VAL B N 1
ATOM 4872 C CA . VAL B 2 418 ? 155.656 132.297 77.618 1.00 143.83 419 VAL B CA 1
ATOM 4873 C C . VAL B 2 418 ? 155.208 131.599 76.351 1.00 143.83 419 VAL B C 1
ATOM 4874 O O . VAL B 2 418 ? 155.789 131.817 75.282 1.00 143.83 419 VAL B O 1
ATOM 4878 N N . LEU B 2 419 ? 154.148 130.786 76.443 1.00 143.17 420 LEU B N 1
ATOM 4879 C CA . LEU B 2 419 ? 153.637 130.092 75.263 1.00 143.17 420 LEU B CA 1
ATOM 4880 C C . LEU B 2 419 ? 153.170 131.068 74.198 1.00 143.17 420 LEU B C 1
ATOM 4881 O O . LEU B 2 419 ? 153.410 130.853 73.010 1.00 143.17 420 LEU B O 1
ATOM 4886 N N . LEU B 2 420 ? 152.521 132.152 74.610 1.00 145.48 421 LEU B N 1
ATOM 4887 C CA . LEU B 2 420 ? 152.064 133.152 73.656 1.00 145.48 421 LEU B CA 1
ATOM 4888 C C . LEU B 2 420 ? 153.232 133.816 72.950 1.00 145.48 421 LEU B C 1
ATOM 4889 O O . LEU B 2 420 ? 153.182 134.050 71.738 1.00 145.48 421 LEU B O 1
ATOM 4894 N N . SER B 2 421 ? 154.302 134.097 73.687 1.00 146.69 422 SER B N 1
ATOM 4895 C CA . SER B 2 421 ? 155.439 134.776 73.088 1.00 146.69 422 SER B CA 1
ATOM 4896 C C . SER B 2 421 ? 156.191 133.891 72.107 1.00 146.69 422 SER B C 1
ATOM 4897 O O . SER B 2 421 ? 156.722 134.399 71.117 1.00 146.69 422 SER B O 1
ATOM 4900 N N . VAL B 2 422 ? 156.233 132.579 72.344 1.00 146.68 423 VAL B N 1
ATOM 4901 C CA . VAL B 2 422 ? 156.917 131.710 71.391 1.00 146.68 423 VAL B CA 1
ATOM 4902 C C . VAL B 2 422 ? 156.002 131.372 70.225 1.00 146.68 423 VAL B C 1
ATOM 4903 O O . VAL B 2 422 ? 156.483 131.096 69.120 1.00 146.68 423 VAL B O 1
ATOM 4907 N N . ASN B 2 423 ? 154.684 131.422 70.438 1.00 148.95 424 ASN B N 1
ATOM 4908 C CA . ASN B 2 423 ? 153.750 131.207 69.345 1.00 148.95 424 ASN B CA 1
ATOM 4909 C C . ASN B 2 423 ? 153.691 132.414 68.428 1.00 148.95 424 ASN B C 1
ATOM 4910 O O . ASN B 2 423 ? 153.417 132.271 67.232 1.00 148.95 424 ASN B O 1
ATOM 4915 N N . GLY B 2 424 ? 153.976 133.597 68.957 1.00 150.96 425 GLY B N 1
ATOM 4916 C CA . GLY B 2 424 ? 153.955 134.813 68.172 1.00 150.96 425 GLY B CA 1
ATOM 4917 C C . GLY B 2 424 ? 152.660 135.574 68.315 1.00 150.96 425 GLY B C 1
ATOM 4918 O O . GLY B 2 424 ? 152.317 136.378 67.438 1.00 150.96 425 GLY B O 1
ATOM 4919 N N . THR B 2 425 ? 151.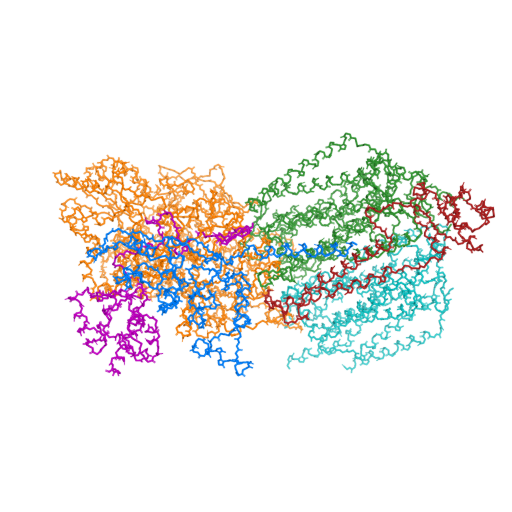923 135.325 69.389 1.00 153.88 426 THR B N 1
ATOM 4920 C CA . THR B 2 425 ? 150.666 136.005 69.635 1.00 153.88 426 THR B CA 1
ATOM 4921 C C . THR B 2 425 ? 150.909 137.261 70.469 1.00 153.88 426 THR B C 1
ATOM 4922 O O . THR B 2 425 ? 151.494 137.169 71.554 1.00 153.88 426 THR B O 1
ATOM 4926 N N . PRO B 2 426 ? 150.479 138.429 69.979 1.00 151.97 427 PRO B N 1
ATOM 4927 C CA . PRO B 2 426 ? 150.633 139.721 70.655 1.00 151.97 427 PRO B CA 1
ATOM 4928 C C . PRO B 2 426 ? 149.688 139.847 71.838 1.00 151.97 427 PRO B C 1
ATOM 4929 O O . PRO B 2 426 ? 148.638 139.205 71.886 1.00 151.97 427 PRO B O 1
ATOM 4933 N N . GLY B 2 427 ? 150.067 140.691 72.794 1.00 148.18 428 GLY B N 1
ATOM 4934 C CA . GLY B 2 427 ? 149.272 140.890 73.992 1.00 148.18 428 GLY B CA 1
ATOM 4935 C C . GLY B 2 427 ? 149.777 140.035 75.135 1.00 148.18 428 GLY B C 1
ATOM 4936 O O . GLY B 2 427 ? 150.985 139.836 75.285 1.00 148.18 428 GLY B O 1
ATOM 4937 N N . ASN B 2 428 ? 148.858 139.513 75.943 1.00 145.67 429 ASN B N 1
ATOM 4938 C CA . ASN B 2 428 ? 149.221 138.663 77.071 1.00 145.67 429 ASN B CA 1
ATOM 4939 C C . ASN B 2 428 ? 148.106 137.659 77.332 1.00 145.67 429 ASN B C 1
ATOM 4940 O O . ASN B 2 428 ? 147.064 137.700 76.675 1.00 145.67 429 ASN B O 1
ATOM 4945 N N . PHE B 2 429 ? 148.285 136.838 78.371 1.00 143.23 430 PHE B N 1
ATOM 4946 C CA . PHE B 2 429 ? 147.304 135.802 78.671 1.00 143.23 430 PHE B CA 1
ATOM 4947 C C . PHE B 2 429 ? 145.965 136.375 79.081 1.00 143.23 430 PHE B C 1
ATOM 4948 O O . PHE B 2 429 ? 144.929 135.798 78.748 1.00 143.23 430 PHE B O 1
ATOM 4956 N N . TYR B 2 430 ? 145.967 137.500 79.796 1.00 140.52 431 TYR B N 1
ATOM 4957 C CA . TYR B 2 430 ? 144.713 138.153 80.148 1.00 140.52 431 TYR B CA 1
ATOM 4958 C C . TYR B 2 430 ? 143.925 138.530 78.907 1.00 140.52 431 TYR B C 1
ATOM 4959 O O . TYR B 2 430 ? 142.732 138.229 78.811 1.00 140.52 431 TYR B O 1
ATOM 4968 N N . ASP B 2 431 ? 144.592 139.163 77.939 1.00 144.26 432 ASP B N 1
ATOM 4969 C CA . ASP B 2 431 ? 143.949 139.520 76.680 1.00 144.26 432 ASP B CA 1
ATOM 4970 C C . ASP B 2 431 ? 143.461 138.287 75.939 1.00 144.26 432 ASP B C 1
ATOM 4971 O O . ASP B 2 431 ? 142.380 138.305 75.338 1.00 144.26 432 ASP B O 1
ATOM 4976 N N . TYR B 2 432 ? 144.251 137.212 75.992 1.00 144.32 433 TYR B N 1
ATOM 4977 C CA . TYR B 2 432 ? 143.889 135.944 75.375 1.00 144.32 433 TYR B CA 1
ATOM 4978 C C . TYR B 2 432 ? 142.616 135.397 76.000 1.00 144.32 433 TYR B C 1
ATOM 4979 O O . TYR B 2 432 ? 141.700 134.965 75.290 1.00 144.32 433 TYR B O 1
ATOM 4988 N N . LEU B 2 433 ? 142.542 135.446 77.336 1.00 142.42 434 LEU B N 1
ATOM 4989 C CA . LEU B 2 433 ? 141.359 135.017 78.074 1.00 142.42 434 LEU B CA 1
ATOM 4990 C C . LEU B 2 433 ? 140.145 135.824 77.695 1.00 142.42 434 LEU B C 1
ATOM 4991 O O . LEU B 2 433 ? 139.051 135.270 77.568 1.00 142.42 434 LEU B O 1
ATOM 4996 N N . LYS B 2 434 ? 140.320 137.134 77.524 1.00 144.51 435 LYS B N 1
ATOM 4997 C CA . LYS B 2 434 ? 139.193 137.982 77.164 1.00 144.51 435 LYS B CA 1
ATOM 4998 C C . LYS B 2 434 ? 138.628 137.574 75.820 1.00 144.51 435 LYS B C 1
ATOM 4999 O O . LYS B 2 434 ? 137.414 137.398 75.674 1.00 144.51 435 LYS B O 1
ATOM 5005 N N . ALA B 2 435 ? 139.517 137.371 74.848 1.00 145.65 436 ALA B N 1
ATOM 5006 C CA . ALA B 2 435 ? 139.123 136.997 73.498 1.00 145.65 436 ALA B CA 1
ATOM 5007 C C . ALA B 2 435 ? 138.390 135.670 73.472 1.00 145.65 436 ALA B C 1
ATOM 5008 O O . ALA B 2 435 ? 137.444 135.493 72.700 1.00 145.65 436 ALA B O 1
ATOM 5010 N N . ASN B 2 436 ? 138.792 134.738 74.321 1.00 148.72 437 ASN B N 1
ATOM 5011 C CA . ASN B 2 436 ? 138.184 133.420 74.340 1.00 148.72 437 ASN B CA 1
ATOM 5012 C C . ASN B 2 436 ? 137.138 133.238 75.430 1.00 148.72 437 ASN B C 1
ATOM 5013 O O . ASN B 2 436 ? 136.738 132.103 75.699 1.00 148.72 437 ASN B O 1
ATOM 5018 N N . SER B 2 437 ? 136.675 134.317 76.055 1.00 150.52 438 SER B N 1
ATOM 5019 C CA . SER B 2 437 ? 135.681 134.178 77.114 1.00 150.52 438 SER B CA 1
ATOM 5020 C C . SER B 2 437 ? 134.269 134.056 76.573 1.00 150.52 438 SER B C 1
ATOM 5021 O O . SER B 2 437 ? 133.435 133.366 77.171 1.00 150.52 438 SER B O 1
ATOM 5024 N N . GLY B 2 438 ? 134.004 134.696 75.431 1.00 151.17 439 GLY B N 1
ATOM 5025 C CA . GLY B 2 438 ? 132.685 134.693 74.814 1.00 151.17 439 GLY B CA 1
ATOM 5026 C C . GLY B 2 438 ? 132.276 133.340 74.277 1.00 151.17 439 GLY B C 1
ATOM 5027 O O . GLY B 2 438 ? 131.088 133.100 74.039 1.00 151.17 439 GLY B O 1
ATOM 5028 N N . ALA B 2 439 ? 133.244 132.446 74.100 1.00 153.52 440 ALA B N 1
ATOM 5029 C CA . ALA B 2 439 ? 132.975 131.095 73.641 1.00 153.52 440 ALA B CA 1
ATOM 5030 C C . ALA B 2 439 ? 132.163 130.307 74.654 1.00 153.52 440 ALA B C 1
ATOM 5031 O O . ALA B 2 439 ? 131.451 129.370 74.280 1.00 153.52 440 ALA B O 1
ATOM 5033 N N . ILE B 2 440 ? 132.261 130.654 75.933 1.00 151.40 441 ILE B N 1
ATOM 5034 C CA . ILE B 2 440 ? 131.560 129.939 76.989 1.00 151.40 441 ILE B CA 1
ATOM 5035 C C . ILE B 2 440 ? 130.496 130.795 77.643 1.00 151.40 441 ILE B C 1
ATOM 5036 O O . ILE B 2 440 ? 129.379 130.338 77.892 1.00 151.40 441 ILE B O 1
ATOM 5041 N N . ILE B 2 441 ? 130.839 132.032 77.967 1.00 150.55 442 ILE B N 1
ATOM 5042 C CA . ILE B 2 441 ? 129.933 132.904 78.695 1.00 150.55 442 ILE B CA 1
ATOM 5043 C C . ILE B 2 441 ? 128.888 133.488 77.753 1.00 150.55 442 ILE B C 1
ATOM 5044 O O . ILE B 2 441 ? 129.177 134.394 76.966 1.00 150.55 442 ILE B O 1
ATOM 5049 N N . ALA B 2 442 ? 127.661 132.991 77.865 1.00 154.77 443 ALA B N 1
ATOM 5050 C CA . ALA B 2 442 ? 126.535 133.480 77.084 1.00 154.77 443 ALA B CA 1
ATOM 5051 C C . ALA B 2 442 ? 125.870 134.691 77.725 1.00 154.77 443 ALA B C 1
ATOM 5052 O O . ALA B 2 442 ? 125.086 135.384 77.066 1.00 154.77 443 ALA B O 1
ATOM 5054 N N . GLY B 2 443 ? 126.163 134.950 78.997 1.00 155.61 444 GLY B N 1
ATOM 5055 C CA . GLY B 2 443 ? 125.619 136.086 79.717 1.00 155.61 444 GLY B CA 1
ATOM 5056 C C . GLY B 2 443 ? 126.569 137.263 79.647 1.00 155.61 444 GLY B C 1
ATOM 5057 O O . GLY B 2 443 ? 127.411 137.345 78.752 1.00 155.61 444 GLY B O 1
ATOM 5058 N N . SER B 2 444 ? 126.432 138.188 80.599 1.00 154.41 445 SER B N 1
ATOM 5059 C CA . SER B 2 444 ? 127.320 139.345 80.627 1.00 154.41 445 SER B CA 1
ATOM 5060 C C . SER B 2 444 ? 128.754 138.910 80.864 1.00 154.41 445 SER B C 1
ATOM 5061 O O . SER B 2 444 ? 129.020 138.065 81.718 1.00 154.41 445 SER B O 1
ATOM 5064 N N . SER B 2 445 ? 129.671 139.548 80.139 1.00 152.30 446 SER B N 1
ATOM 5065 C CA . SER B 2 445 ? 131.071 139.163 80.013 1.00 152.30 446 SER B CA 1
ATOM 5066 C C . SER B 2 445 ? 131.844 139.113 81.321 1.00 152.30 446 SER B C 1
ATOM 5067 O O . SER B 2 445 ? 132.266 138.040 81.758 1.00 152.30 446 SER B O 1
ATOM 5070 N N . TRP B 2 446 ? 132.037 140.264 81.949 1.00 147.97 447 TRP B N 1
ATOM 5071 C CA . TRP B 2 446 ? 132.800 140.341 83.182 1.00 147.97 447 TRP B CA 1
ATOM 5072 C C . TRP B 2 446 ? 131.965 140.711 84.377 1.00 147.97 447 TRP B C 1
ATOM 5073 O O . TRP B 2 446 ? 132.106 140.115 85.447 1.00 147.97 447 TRP B O 1
ATOM 5084 N N . ASN B 2 447 ? 131.082 141.674 84.170 1.00 153.22 448 ASN B N 1
ATOM 5085 C CA . ASN B 2 447 ? 130.293 142.242 85.246 1.00 153.22 448 ASN B CA 1
ATOM 5086 C C . ASN B 2 447 ? 129.469 141.219 86.003 1.00 153.22 448 ASN B C 1
ATOM 5087 O O . ASN B 2 447 ? 129.238 141.390 87.197 1.00 153.22 448 ASN B O 1
ATOM 5092 N N . LYS B 2 448 ? 129.022 140.159 85.348 1.00 150.35 449 LYS B N 1
ATOM 5093 C CA . LYS B 2 448 ? 128.260 139.148 86.055 1.00 150.35 449 LYS B CA 1
ATOM 5094 C C . LYS B 2 448 ? 129.021 137.847 86.204 1.00 150.35 449 LYS B C 1
ATOM 5095 O O . LYS B 2 448 ? 128.449 136.855 86.665 1.00 150.35 449 LYS B O 1
ATOM 5101 N N . VAL B 2 449 ? 130.285 137.800 85.807 1.00 142.10 450 VAL B N 1
ATOM 5102 C CA . VAL B 2 449 ? 131.053 136.573 85.931 1.00 142.10 450 VAL B CA 1
ATOM 5103 C C . VAL B 2 449 ? 132.246 136.743 86.849 1.00 142.10 450 VAL B C 1
ATOM 5104 O O . VAL B 2 449 ? 132.432 135.951 87.766 1.00 142.10 450 VAL B O 1
ATOM 5108 N N . LEU B 2 450 ? 133.083 137.762 86.607 1.00 136.07 451 LEU B N 1
ATOM 5109 C CA . LEU B 2 450 ? 134.199 138.004 87.523 1.00 136.07 451 LEU B CA 1
ATOM 5110 C C . LEU B 2 450 ? 133.679 138.442 88.866 1.00 136.07 451 LEU B C 1
ATOM 5111 O O . LEU B 2 450 ? 134.227 138.070 89.906 1.00 136.07 451 LEU B O 1
ATOM 5116 N N . HIS B 2 451 ? 132.610 139.225 88.841 1.00 137.12 452 HIS B N 1
ATOM 5117 C CA . HIS B 2 451 ? 132.000 139.715 90.064 1.00 137.12 452 HIS B CA 1
ATOM 5118 C C . HIS B 2 451 ? 131.513 138.580 90.949 1.00 137.12 452 HIS B C 1
ATOM 5119 O O . HIS B 2 451 ? 131.736 138.598 92.164 1.00 137.12 452 HIS B O 1
ATOM 5126 N N . ASP B 2 452 ? 130.856 137.584 90.359 1.00 138.64 453 ASP B N 1
ATOM 5127 C CA . ASP B 2 452 ? 130.328 136.459 91.121 1.00 138.64 453 ASP B CA 1
ATOM 5128 C C . ASP B 2 452 ? 131.335 135.322 91.279 1.00 138.64 453 ASP B C 1
ATOM 5129 O O . ASP B 2 452 ? 131.374 134.664 92.327 1.00 138.64 453 ASP B O 1
ATOM 5134 N N . GLY B 2 453 ? 132.158 135.093 90.252 1.00 139.35 454 GLY B N 1
ATOM 5135 C CA . GLY B 2 453 ? 133.211 134.090 90.261 1.00 139.35 454 GLY B CA 1
ATOM 5136 C C . GLY B 2 453 ? 132.940 132.874 89.385 1.00 139.35 454 GLY B C 1
ATOM 5137 O O . GLY B 2 453 ? 133.889 132.268 88.869 1.00 139.35 454 GLY B O 1
ATOM 5138 N N . ILE B 2 454 ? 131.672 132.498 89.204 1.00 141.88 455 ILE B N 1
ATOM 5139 C CA . ILE B 2 454 ? 131.339 131.278 88.469 1.00 141.88 455 ILE B CA 1
ATOM 5140 C C . ILE B 2 454 ? 130.325 131.507 87.357 1.00 141.88 455 ILE B C 1
ATOM 5141 O O . ILE B 2 454 ? 129.615 132.510 87.315 1.00 141.88 455 ILE B O 1
ATOM 5146 N N . PHE B 2 455 ? 130.222 130.498 86.490 1.00 145.98 456 PHE B N 1
ATOM 5147 C CA . PHE B 2 455 ? 129.263 130.465 85.396 1.00 145.98 456 PHE B CA 1
ATOM 5148 C C . PHE B 2 455 ? 128.744 129.037 85.227 1.00 145.98 456 PHE B C 1
ATOM 5149 O O . PHE B 2 455 ? 129.521 128.078 85.226 1.00 145.98 456 PHE B O 1
ATOM 5157 N N . VAL B 2 456 ? 127.432 128.888 85.100 1.00 146.70 457 VAL B N 1
ATOM 5158 C CA . VAL B 2 456 ? 126.807 127.566 85.020 1.00 146.70 457 VAL B CA 1
ATOM 5159 C C . VAL B 2 456 ? 126.669 127.090 83.580 1.00 146.70 457 VAL B C 1
ATOM 5160 O O . VAL B 2 456 ? 126.138 127.803 82.723 1.00 146.70 457 VAL B O 1
ATOM 5164 N N . VAL B 2 457 ? 127.121 125.863 83.318 1.00 152.20 458 VAL B N 1
ATOM 5165 C CA . VAL B 2 457 ? 127.057 125.257 81.993 1.00 152.20 458 VAL B CA 1
ATOM 5166 C C . VAL B 2 457 ? 126.283 123.941 82.073 1.00 152.20 458 VAL B C 1
ATOM 5167 O O . VAL B 2 457 ? 126.460 123.173 83.019 1.00 152.20 458 VAL B O 1
ATOM 5171 N N . GLY B 2 458 ? 125.399 123.683 81.113 1.00 151.75 459 GLY B N 1
ATOM 5172 C CA . GLY B 2 458 ? 124.636 122.441 81.148 1.00 151.75 459 GLY B CA 1
ATOM 5173 C C . GLY B 2 458 ? 125.481 121.220 80.788 1.00 151.75 459 GLY B C 1
ATOM 5174 O O . GLY B 2 458 ? 126.623 121.336 80.343 1.00 151.75 459 GLY B O 1
ATOM 5175 N N . SER B 2 459 ? 124.902 120.026 80.962 1.00 149.66 460 SER B N 1
ATOM 5176 C CA . SER B 2 459 ? 125.609 118.781 80.658 1.00 149.66 460 SER B CA 1
ATOM 5177 C C . SER B 2 459 ? 124.613 117.652 80.427 1.00 149.66 460 SER B C 1
ATOM 5178 O O . SER B 2 459 ? 123.400 117.855 80.471 1.00 149.66 460 SER B O 1
ATOM 5181 N N . ALA B 2 460 ? 125.138 116.448 80.192 1.00 151.07 461 ALA B N 1
ATOM 5182 C CA . ALA B 2 460 ? 124.292 115.289 79.943 1.00 151.07 461 ALA B CA 1
ATOM 5183 C C . ALA B 2 460 ? 125.008 114.004 80.333 1.00 151.07 461 ALA B C 1
ATOM 5184 O O . ALA B 2 460 ? 126.237 113.945 80.352 1.00 151.07 461 ALA B O 1
ATOM 5186 N N . ALA B 2 461 ? 124.219 112.976 80.646 1.00 150.14 462 ALA B N 1
ATOM 5187 C CA . ALA B 2 461 ? 124.750 111.684 81.056 1.00 150.14 462 ALA B CA 1
ATOM 5188 C C . ALA B 2 461 ? 125.437 110.984 79.895 1.00 150.14 462 ALA B C 1
ATOM 5189 O O . ALA B 2 461 ? 125.080 111.172 78.733 1.00 150.14 462 ALA B O 1
ATOM 5191 N N . LEU B 2 462 ? 126.438 110.179 80.222 1.00 151.08 463 LEU B N 1
ATOM 5192 C CA . LEU B 2 462 ? 127.202 109.467 79.213 1.00 151.08 463 LEU B CA 1
ATOM 5193 C C . LEU B 2 462 ? 126.554 108.132 78.903 1.00 151.08 463 LEU B C 1
ATOM 5194 O O . LEU B 2 462 ? 125.972 107.489 79.776 1.00 151.08 463 LEU B O 1
ATOM 5199 N N . ALA B 2 463 ? 126.668 107.711 77.654 1.00 156.04 464 ALA B N 1
ATOM 5200 C CA . ALA B 2 463 ? 126.117 106.429 77.261 1.00 156.04 464 ALA B CA 1
ATOM 5201 C C . ALA B 2 463 ? 127.007 105.304 77.761 1.00 156.04 464 ALA B C 1
ATOM 5202 O O . ALA B 2 463 ? 128.233 105.421 77.761 1.00 156.04 464 ALA B O 1
ATOM 5204 N N . GLY B 2 464 ? 126.385 104.213 78.192 1.00 159.58 465 GLY B N 1
ATOM 5205 C CA . GLY B 2 464 ? 127.098 103.034 78.638 1.00 159.58 465 GLY B CA 1
ATOM 5206 C C . GLY B 2 464 ? 127.235 102.060 77.489 1.00 159.58 465 GLY B C 1
ATOM 5207 O O . GLY B 2 464 ? 127.168 102.444 76.319 1.00 159.58 465 GLY B O 1
ATOM 5208 N N . GLY B 2 465 ? 127.403 100.781 77.813 1.00 164.13 466 GLY B N 1
ATOM 5209 C CA . GLY B 2 465 ? 127.505 99.780 76.762 1.00 164.13 466 GLY B CA 1
ATOM 5210 C C . GLY B 2 465 ? 127.813 98.402 77.311 1.00 164.13 466 GLY B C 1
ATOM 5211 O O . GLY B 2 465 ? 128.032 98.218 78.508 1.00 164.13 466 GLY B O 1
ATOM 5212 N N . SER B 2 466 ? 127.819 97.428 76.402 1.00 163.60 467 SER B N 1
ATOM 5213 C CA . SER B 2 466 ? 128.081 96.040 76.761 1.00 163.60 467 SER B CA 1
ATOM 5214 C C . SER B 2 466 ? 129.534 95.822 77.138 1.00 163.60 467 SER B C 1
ATOM 5215 O O . SER B 2 466 ? 130.444 96.358 76.502 1.00 163.60 467 SER B O 1
ATOM 5218 N N . TYR B 2 467 ? 129.746 95.012 78.170 1.00 156.85 468 TYR B N 1
ATOM 5219 C CA . TYR B 2 467 ? 131.095 94.690 78.599 1.00 156.85 468 TYR B CA 1
ATOM 5220 C C . TYR B 2 467 ? 131.074 93.418 79.436 1.00 156.85 468 TYR B C 1
ATOM 5221 O O . TYR B 2 467 ? 130.204 93.237 80.287 1.00 156.85 468 TYR B O 1
ATOM 5230 N N . ASP B 2 468 ? 132.060 92.557 79.212 1.00 155.06 469 ASP B N 1
ATOM 5231 C CA . ASP B 2 468 ? 132.127 91.292 79.933 1.00 155.06 469 ASP B CA 1
ATOM 5232 C C . ASP B 2 468 ? 132.683 91.492 81.341 1.00 155.06 469 ASP B C 1
ATOM 5233 O O . ASP B 2 468 ? 133.843 91.181 81.626 1.00 155.06 469 ASP B O 1
ATOM 5238 N N . PHE B 2 469 ? 131.791 91.876 82.250 1.00 147.99 470 PHE B N 1
ATOM 5239 C CA . PHE B 2 469 ? 132.166 92.065 83.641 1.00 147.99 470 PHE B CA 1
ATOM 5240 C C . PHE B 2 469 ? 132.332 90.740 84.357 1.00 147.99 470 PHE B C 1
ATOM 5241 O O . PHE B 2 469 ? 133.066 90.665 85.348 1.00 147.99 470 PHE B O 1
ATOM 5249 N N . ALA B 2 470 ? 131.656 89.698 83.868 1.00 148.17 471 ALA B N 1
ATOM 5250 C CA . ALA B 2 470 ? 131.802 88.370 84.447 1.00 148.17 471 ALA B CA 1
ATOM 5251 C C . ALA B 2 470 ? 133.219 87.876 84.263 1.00 148.17 471 ALA B C 1
ATOM 5252 O O . ALA B 2 470 ? 133.794 87.258 85.167 1.00 148.17 471 ALA B O 1
ATOM 5254 N N . GLY B 2 471 ? 133.790 88.172 83.093 1.00 148.92 472 GLY B N 1
ATOM 5255 C CA . GLY B 2 471 ? 135.174 87.843 82.825 1.00 148.92 472 GLY B CA 1
ATOM 5256 C C . GLY B 2 471 ? 136.091 88.559 83.786 1.00 148.92 472 GLY B C 1
ATOM 5257 O O . GLY B 2 471 ? 136.969 87.939 84.390 1.00 148.92 472 GLY B O 1
ATOM 5258 N N . ALA B 2 472 ? 135.845 89.861 83.984 1.00 145.79 473 ALA B N 1
ATOM 5259 C CA . ALA B 2 472 ? 136.629 90.657 84.923 1.00 145.79 473 ALA B CA 1
ATOM 5260 C C . ALA B 2 472 ? 136.538 90.097 86.332 1.00 145.79 473 ALA B C 1
ATOM 5261 O O . ALA B 2 472 ? 137.542 90.063 87.051 1.00 145.79 473 ALA B O 1
ATOM 5263 N N . ALA B 2 473 ? 135.349 89.624 86.722 1.00 145.09 474 ALA B N 1
ATOM 5264 C CA . ALA B 2 473 ? 135.163 89.034 88.041 1.00 145.09 474 ALA B CA 1
ATOM 5265 C C . ALA B 2 473 ? 136.027 87.805 88.217 1.00 145.09 474 ALA B C 1
ATOM 5266 O O . ALA B 2 473 ? 136.655 87.633 89.265 1.00 145.09 474 ALA B O 1
ATOM 5268 N N . SER B 2 474 ? 136.094 86.957 87.191 1.00 144.53 475 SER B N 1
ATOM 5269 C CA . SER B 2 474 ? 136.907 85.757 87.297 1.00 144.53 475 SER B CA 1
ATOM 5270 C C . SER B 2 474 ? 138.385 86.092 87.295 1.00 144.53 475 SER B C 1
ATOM 5271 O O . SER B 2 474 ? 139.169 85.406 87.950 1.00 144.53 475 SER B O 1
ATOM 5274 N N . LEU B 2 475 ? 138.771 87.161 86.602 1.00 145.25 476 LEU B N 1
ATOM 5275 C CA . LEU B 2 475 ? 140.171 87.563 86.595 1.00 145.25 476 LEU B CA 1
ATOM 5276 C C . LEU B 2 475 ? 140.598 88.057 87.959 1.00 145.25 476 LEU B C 1
ATOM 5277 O O . LEU B 2 475 ? 141.704 87.750 88.417 1.00 145.25 476 LEU B O 1
ATOM 5282 N N . LEU B 2 476 ? 139.719 88.805 88.625 1.00 144.44 477 LEU B N 1
ATOM 5283 C CA . LEU B 2 476 ? 140.035 89.304 89.951 1.00 144.44 477 LEU B CA 1
ATOM 5284 C C . LEU B 2 476 ? 140.078 88.174 90.956 1.00 144.44 477 LEU B C 1
ATOM 5285 O O . LEU B 2 476 ? 140.964 88.145 91.812 1.00 144.44 477 LEU B O 1
ATOM 5290 N N . SER B 2 477 ? 139.136 87.236 90.873 1.00 146.10 478 SER B N 1
ATOM 5291 C CA . SER B 2 477 ? 139.142 86.131 91.823 1.00 146.10 478 SER B CA 1
ATOM 5292 C C . SER B 2 477 ? 140.343 85.221 91.625 1.00 146.10 478 SER B C 1
ATOM 5293 O O . SER B 2 477 ? 140.869 84.679 92.601 1.00 146.10 478 SER B O 1
ATOM 5296 N N . LYS B 2 478 ? 140.816 85.083 90.385 1.00 148.78 479 LYS B N 1
ATOM 5297 C CA . LYS B 2 478 ? 142.005 84.281 90.128 1.00 148.78 479 LYS B CA 1
ATOM 5298 C C . LYS B 2 478 ? 143.265 84.998 90.567 1.00 148.78 479 LYS B C 1
ATOM 5299 O O . LYS B 2 478 ? 144.232 84.343 90.974 1.00 148.78 479 LYS B O 1
ATOM 5305 N N . ALA B 2 479 ? 143.265 86.326 90.486 1.00 155.34 480 ALA B N 1
ATOM 5306 C CA . ALA B 2 479 ? 144.410 87.108 90.916 1.00 155.34 480 ALA B CA 1
ATOM 5307 C C . ALA B 2 479 ? 144.704 86.844 92.381 1.00 155.34 480 ALA B C 1
ATOM 5308 O O . ALA B 2 479 ? 143.796 86.830 93.217 1.00 155.34 480 ALA B O 1
ATOM 5310 N N . LYS B 2 480 ? 145.977 86.610 92.681 1.00 167.28 481 LYS B N 1
ATOM 5311 C CA . LYS B 2 480 ? 146.366 86.291 94.046 1.00 167.28 481 LYS B CA 1
ATOM 5312 C C . LYS B 2 480 ? 147.857 86.459 94.263 1.00 167.28 481 LYS B C 1
ATOM 5313 O O . LYS B 2 480 ? 148.675 85.913 93.515 1.00 167.28 481 LYS B O 1
ATOM 5319 N N . SER B 2 481 ? 148.196 87.196 95.306 1.00 171.65 482 SER B N 1
ATOM 5320 C CA . SER B 2 481 ? 149.576 87.389 95.702 1.00 171.65 482 SER B CA 1
ATOM 5321 C C . SER B 2 481 ? 149.622 87.397 97.217 1.00 171.65 482 SER B C 1
ATOM 5322 O O . SER B 2 481 ? 149.677 88.457 97.846 1.00 171.65 482 SER B O 1
ATOM 5325 N N . SER B 2 482 ? 149.640 86.212 97.800 1.00 174.73 483 SER B N 1
ATOM 5326 C CA . SER B 2 482 ? 149.664 86.071 99.244 1.00 174.73 483 SER B CA 1
ATOM 5327 C C . SER B 2 482 ? 151.067 85.702 99.696 1.00 174.73 483 SER B C 1
ATOM 5328 O O . SER B 2 482 ? 151.505 84.561 99.524 1.00 174.73 483 SER B O 1
ATOM 5331 N N . GLY B 2 483 ? 151.761 86.666 100.280 1.00 168.46 484 GLY B N 1
ATOM 5332 C CA . GLY B 2 483 ? 153.113 86.469 100.764 1.00 168.46 484 GLY B CA 1
ATOM 5333 C C . GLY B 2 483 ? 153.240 86.921 102.205 1.00 168.46 484 GLY B C 1
ATOM 5334 O O . GLY B 2 483 ? 152.395 86.632 103.050 1.00 168.46 484 GLY B O 1
ATOM 5335 N N . GLU B 2 484 ? 154.320 87.644 102.478 1.00 160.60 485 GLU B N 1
ATOM 5336 C CA . GLU B 2 484 ? 154.612 88.152 103.805 1.00 160.60 485 GLU B CA 1
ATOM 5337 C C . GLU B 2 484 ? 154.187 89.607 103.939 1.00 160.60 485 GLU B C 1
ATOM 5338 O O . GLU B 2 484 ? 153.591 90.174 103.027 1.00 160.60 485 GLU B O 1
ATOM 5344 N N . LEU B 2 485 ? 154.558 90.209 105.073 1.00 143.28 486 LEU B N 1
ATOM 5345 C CA . LEU B 2 485 ? 154.300 91.588 105.505 1.00 143.28 486 LEU B CA 1
ATOM 5346 C C . LEU B 2 485 ? 154.344 92.646 104.405 1.00 143.28 486 LEU B C 1
ATOM 5347 O O . LEU B 2 485 ? 155.267 92.660 103.594 1.00 143.28 486 LEU B O 1
ATOM 5352 N N . GLU B 2 486 ? 153.345 93.530 104.359 1.00 138.56 487 GLU B N 1
ATOM 5353 C CA . GLU B 2 486 ? 153.278 94.507 103.277 1.00 138.56 487 GLU B CA 1
ATOM 5354 C C . GLU B 2 486 ? 152.963 95.896 103.806 1.00 138.56 487 GLU B C 1
ATOM 5355 O O . GLU B 2 486 ? 152.476 96.037 104.917 1.00 138.56 487 GLU B O 1
ATOM 5361 N N . LEU B 2 487 ? 153.223 96.933 103.010 1.00 133.74 488 LEU B N 1
ATOM 5362 C CA . LEU B 2 487 ? 152.885 98.270 103.457 1.00 133.74 488 LEU B CA 1
ATOM 5363 C C . LEU B 2 487 ? 151.991 98.971 102.457 1.00 133.74 488 LEU B C 1
ATOM 5364 O O . LEU B 2 487 ? 152.055 98.703 101.252 1.00 133.74 488 LEU B O 1
ATOM 5369 N N . VAL B 2 488 ? 151.302 100.003 102.934 1.00 129.85 489 VAL B N 1
ATOM 5370 C CA . VAL B 2 488 ? 150.459 100.823 102.079 1.00 129.85 489 VAL B CA 1
ATOM 5371 C C . VAL B 2 488 ? 150.783 102.300 102.265 1.00 129.85 489 VAL B C 1
ATOM 5372 O O . VAL B 2 488 ? 150.727 102.816 103.386 1.00 129.85 489 VAL B O 1
ATOM 5376 N N . LEU B 2 489 ? 151.089 102.984 101.165 1.00 122.97 490 LEU B N 1
ATOM 5377 C CA . LEU B 2 489 ? 151.424 104.402 101.205 1.00 122.97 490 LEU B CA 1
ATOM 5378 C C . LEU B 2 489 ? 150.175 105.278 101.258 1.00 122.97 490 LEU B C 1
ATOM 5379 O O . LEU B 2 489 ? 149.163 104.965 100.632 1.00 122.97 490 LEU B O 1
ATOM 5384 N N . TYR B 2 490 ? 150.251 106.396 101.986 1.00 121.46 491 TYR B N 1
ATOM 5385 C CA . TYR B 2 490 ? 149.093 107.275 102.058 1.00 121.46 491 TYR B CA 1
ATOM 5386 C C . TYR B 2 490 ? 149.475 108.757 102.262 1.00 121.46 491 TYR B C 1
ATOM 5387 O O . TYR B 2 490 ? 150.591 109.079 102.669 1.00 121.46 491 TYR B O 1
ATOM 5396 N N . THR B 2 491 ? 148.516 109.662 102.022 1.00 124.37 492 THR B N 1
ATOM 5397 C CA . THR B 2 491 ? 148.721 111.101 102.192 1.00 124.37 492 THR B CA 1
ATOM 5398 C C . THR B 2 491 ? 148.012 111.603 103.446 1.00 124.37 492 THR B C 1
ATOM 5399 O O . THR B 2 491 ? 147.137 110.931 103.985 1.00 124.37 492 THR B O 1
ATOM 5403 N N . LYS B 2 492 ? 148.374 112.800 103.903 1.00 125.26 493 LYS B N 1
ATOM 5404 C CA . LYS B 2 492 ? 147.783 113.344 105.121 1.00 125.26 493 LYS B CA 1
ATOM 5405 C C . LYS B 2 492 ? 146.998 114.617 104.868 1.00 125.26 493 LYS B C 1
ATOM 5406 O O . LYS B 2 492 ? 147.141 115.269 103.836 1.00 125.26 493 LYS B O 1
ATOM 5412 N N . THR B 2 493 ? 146.196 114.986 105.869 1.00 124.01 494 THR B N 1
ATOM 5413 C CA . THR B 2 493 ? 145.417 116.213 105.792 1.00 124.01 494 THR B CA 1
ATOM 5414 C C . THR B 2 493 ? 146.309 117.428 105.937 1.00 124.01 494 THR B C 1
ATOM 5415 O O . THR B 2 493 ? 145.989 118.495 105.416 1.00 124.01 494 THR B O 1
ATOM 5419 N N . GLY B 2 494 ? 147.428 117.284 106.638 1.00 124.69 495 GLY B N 1
ATOM 5420 C CA . GLY B 2 494 ? 148.391 118.359 106.767 1.00 124.69 495 GLY B CA 1
ATOM 5421 C C . GLY B 2 494 ? 149.499 118.273 105.740 1.00 124.69 495 GLY B C 1
ATOM 5422 O O . GLY B 2 494 ? 150.260 119.223 105.544 1.00 124.69 495 GLY B O 1
ATOM 5423 N N . MET B 2 495 ? 149.620 117.128 105.078 1.00 134.37 496 MET B N 1
ATOM 5424 C CA . MET B 2 495 ? 150.680 116.939 104.094 1.00 134.37 496 MET B CA 1
ATOM 5425 C C . MET B 2 495 ? 150.176 116.153 102.890 1.00 134.37 496 MET B C 1
ATOM 5426 O O . MET B 2 495 ? 150.341 114.932 102.807 1.00 134.37 496 MET B O 1
ATOM 5431 N N . GLY B 2 496 ? 149.577 116.864 101.943 1.00 130.99 497 GLY B N 1
ATOM 5432 C CA . GLY B 2 496 ? 149.090 116.241 100.730 1.00 130.99 497 GLY B CA 1
ATOM 5433 C C . GLY B 2 496 ? 150.246 115.859 99.831 1.00 130.99 497 GLY B C 1
ATOM 5434 O O . GLY B 2 496 ? 150.416 114.692 99.473 1.00 130.99 497 GLY B O 1
ATOM 5435 N N . ASP B 2 497 ? 151.061 116.842 99.469 1.00 138.72 498 ASP B N 1
ATOM 5436 C CA . ASP B 2 497 ? 152.241 116.584 98.653 1.00 138.72 498 ASP B CA 1
ATOM 5437 C C . ASP B 2 497 ? 153.350 117.563 99.040 1.00 138.72 498 ASP B C 1
ATOM 5438 O O . ASP B 2 497 ? 153.202 118.343 99.981 1.00 138.72 498 ASP B O 1
ATOM 5443 N N . GLY B 2 498 ? 154.379 117.649 98.204 1.00 141.35 499 GLY B N 1
ATOM 5444 C CA . GLY B 2 498 ? 155.479 118.557 98.482 1.00 141.35 499 GLY B CA 1
ATOM 5445 C C . GLY B 2 498 ? 155.271 120.010 98.073 1.00 141.35 499 GLY B C 1
ATOM 5446 O O . GLY B 2 498 ? 156.245 120.726 97.815 1.00 141.35 499 GLY B O 1
ATOM 5447 N N . GLN B 2 499 ? 154.027 120.483 98.034 1.00 136.33 500 GLN B N 1
ATOM 5448 C CA . GLN B 2 499 ? 153.809 121.895 97.781 1.00 136.33 500 GLN B CA 1
ATOM 5449 C C . GLN B 2 499 ? 153.762 122.671 99.080 1.00 136.33 500 GLN B C 1
ATOM 5450 O O . GLN B 2 499 ? 153.738 123.904 99.061 1.00 136.33 500 GLN B O 1
ATOM 5456 N N . HIS B 2 500 ? 153.779 121.975 100.206 1.00 131.66 501 HIS B N 1
ATOM 5457 C CA . HIS B 2 500 ? 153.773 122.642 101.493 1.00 131.66 501 HIS B CA 1
ATOM 5458 C C . HIS B 2 500 ? 154.921 122.168 102.355 1.00 131.66 501 HIS B C 1
ATOM 5459 O O . HIS B 2 500 ? 154.773 121.989 103.566 1.00 131.66 501 HIS B O 1
ATOM 5466 N N . ALA B 2 501 ? 156.087 121.998 101.730 1.00 133.00 502 ALA B N 1
ATOM 5467 C CA . ALA B 2 501 ? 157.265 121.476 102.411 1.00 133.00 502 ALA B CA 1
ATOM 5468 C C . ALA B 2 501 ? 157.701 122.362 103.564 1.00 133.00 502 ALA B C 1
ATOM 5469 O O . ALA B 2 501 ? 158.128 121.861 104.608 1.00 133.00 502 ALA B O 1
ATOM 5471 N N . ASN B 2 502 ? 157.598 123.672 103.400 1.00 129.66 503 ASN B N 1
ATOM 5472 C CA . ASN B 2 502 ? 158.008 124.573 104.459 1.00 129.66 503 ASN B CA 1
ATOM 5473 C C . ASN B 2 502 ? 156.858 125.406 104.994 1.00 129.66 503 ASN B C 1
ATOM 5474 O O . ASN B 2 502 ? 157.072 126.540 105.413 1.00 129.66 503 ASN B O 1
ATOM 5479 N N . ASN B 2 503 ? 155.640 124.880 104.976 1.00 124.76 504 ASN B N 1
ATOM 5480 C CA . ASN B 2 503 ? 154.515 125.629 105.505 1.00 124.76 504 ASN B CA 1
ATOM 5481 C C . ASN B 2 503 ? 154.351 125.343 106.997 1.00 124.76 504 ASN B C 1
ATOM 5482 O O . ASN B 2 503 ? 153.743 124.325 107.351 1.00 124.76 504 ASN B O 1
ATOM 5487 N N . PRO B 2 504 ? 154.693 126.314 107.866 1.00 122.70 505 PRO B N 1
ATOM 5488 C CA . PRO B 2 504 ? 154.718 126.157 109.332 1.00 122.70 505 PRO B CA 1
ATOM 5489 C C . PRO B 2 504 ? 153.375 125.880 109.951 1.00 122.70 505 PRO B C 1
ATOM 5490 O O . PRO B 2 504 ? 153.314 125.339 111.058 1.00 122.70 505 PRO B O 1
ATOM 5494 N N . TRP B 2 505 ? 152.290 126.236 109.279 1.00 119.22 506 TRP B N 1
ATOM 5495 C CA . TRP B 2 505 ? 150.985 125.957 109.843 1.00 119.22 506 TRP B CA 1
ATOM 5496 C C . TRP B 2 505 ? 150.614 124.517 109.643 1.00 119.22 506 TRP B C 1
ATOM 5497 O O . TRP B 2 505 ? 149.904 123.941 110.465 1.00 119.22 506 TRP B O 1
ATOM 5508 N N . LEU B 2 506 ? 151.086 123.930 108.563 1.00 119.55 507 LEU B N 1
ATOM 5509 C CA . LEU B 2 506 ? 150.773 122.550 108.292 1.00 119.55 507 LEU B CA 1
ATOM 5510 C C . LEU B 2 506 ? 151.798 121.635 108.924 1.00 119.55 507 LEU B C 1
ATOM 5511 O O . LEU B 2 506 ? 151.504 120.465 109.187 1.00 119.55 507 LEU B O 1
ATOM 5516 N N . GLN B 2 507 ? 152.979 122.167 109.223 1.00 119.89 508 GLN B N 1
ATOM 5517 C CA . GLN B 2 507 ? 153.959 121.388 109.956 1.00 119.89 508 GLN B CA 1
ATOM 5518 C C . GLN B 2 507 ? 153.544 121.267 111.402 1.00 119.89 508 GLN B C 1
ATOM 5519 O O . GLN B 2 507 ? 153.669 120.200 112.011 1.00 119.89 508 GLN B O 1
ATOM 5525 N N . GLU B 2 508 ? 153.012 122.355 111.949 1.00 124.01 509 GLU B N 1
ATOM 5526 C CA . GLU B 2 508 ? 152.560 122.375 113.327 1.00 124.01 509 GLU B CA 1
ATOM 5527 C C . GLU B 2 508 ? 151.235 121.656 113.496 1.00 124.01 509 GLU B C 1
ATOM 5528 O O . GLU B 2 508 ? 151.031 121.000 114.520 1.00 124.01 509 GLU B O 1
ATOM 5534 N N . PHE B 2 509 ? 150.328 121.779 112.525 1.00 120.42 510 PHE B N 1
ATOM 5535 C CA . PHE B 2 509 ? 149.033 121.119 112.598 1.00 120.42 510 PHE B CA 1
ATOM 5536 C C . PHE B 2 509 ? 149.188 119.616 112.837 1.00 120.42 510 PHE B C 1
ATOM 5537 O O . PHE B 2 509 ? 149.772 118.921 112.000 1.00 120.42 510 PHE B O 1
ATOM 5545 N N . PRO B 2 510 ? 148.684 119.116 113.970 1.00 117.71 511 PRO B N 1
ATOM 5546 C CA . PRO B 2 510 ? 148.802 117.720 114.386 1.00 117.71 511 PRO B CA 1
ATOM 5547 C C . PRO B 2 510 ? 147.885 116.811 113.606 1.00 117.71 511 PRO B C 1
ATOM 5548 O O . PRO B 2 510 ? 146.820 117.224 113.148 1.00 117.71 511 PRO B O 1
ATOM 5552 N N . ASP B 2 511 ? 148.305 115.563 113.478 1.00 115.78 512 ASP B N 1
ATOM 5553 C CA . ASP B 2 511 ? 147.522 114.574 112.760 1.00 115.78 512 ASP B CA 1
ATOM 5554 C C . ASP B 2 511 ? 146.197 114.331 113.465 1.00 115.78 512 ASP B C 1
ATOM 5555 O O . ASP B 2 511 ? 146.186 114.089 114.670 1.00 115.78 512 ASP B O 1
ATOM 5560 N N . PRO B 2 512 ? 145.082 114.369 112.731 1.00 112.31 513 PRO B N 1
ATOM 5561 C CA . PRO B 2 512 ? 143.730 114.182 113.277 1.00 112.31 513 PRO B CA 1
ATOM 5562 C C . PRO B 2 512 ? 143.499 112.818 113.875 1.00 112.31 513 PRO B C 1
ATOM 5563 O O . PRO B 2 512 ? 142.568 112.648 114.668 1.00 112.31 513 PRO B O 1
ATOM 5567 N N . ILE B 2 513 ? 144.307 111.832 113.533 1.00 115.39 514 ILE B N 1
ATOM 5568 C CA . ILE B 2 513 ? 144.144 110.493 114.064 1.00 115.39 514 ILE B CA 1
ATOM 5569 C C . ILE B 2 513 ? 145.187 110.164 115.114 1.00 115.39 514 ILE B C 1
ATOM 5570 O O . ILE B 2 513 ? 144.847 109.691 116.196 1.00 115.39 514 ILE B O 1
ATOM 5575 N N . THR B 2 514 ? 146.468 110.372 114.803 1.00 114.39 515 THR B N 1
ATOM 5576 C CA . THR B 2 514 ? 147.525 109.976 115.727 1.00 114.39 515 THR B CA 1
ATOM 5577 C C . THR B 2 514 ? 147.926 111.057 116.719 1.00 114.39 515 THR B C 1
ATOM 5578 O O . THR B 2 514 ? 148.546 110.725 117.734 1.00 114.39 515 THR B O 1
ATOM 5582 N N . ARG B 2 515 ? 147.571 112.318 116.463 1.00 112.16 516 ARG B N 1
ATOM 5583 C CA . ARG B 2 515 ? 147.768 113.430 117.404 1.00 112.16 516 ARG B CA 1
ATOM 5584 C C . ARG B 2 515 ? 149.238 113.788 117.626 1.00 112.16 516 ARG B C 1
ATOM 5585 O O . ARG B 2 515 ? 149.645 114.066 118.756 1.00 112.16 516 ARG B O 1
ATOM 5593 N N . VAL B 2 516 ? 150.033 113.817 116.551 1.00 114.45 517 VAL B N 1
ATOM 5594 C CA . VAL B 2 516 ? 151.447 114.180 116.613 1.00 114.45 517 VAL B CA 1
ATOM 5595 C C . VAL B 2 516 ? 151.746 115.229 115.551 1.00 114.45 517 VAL B C 1
ATOM 5596 O O . VAL B 2 516 ? 151.009 115.370 114.579 1.00 114.45 517 VAL B O 1
ATOM 5600 N N . SER B 2 517 ? 152.860 115.948 115.708 1.00 115.09 518 SER B N 1
ATOM 5601 C CA . SER B 2 517 ? 153.181 117.002 114.750 1.00 115.09 518 SER B CA 1
ATOM 5602 C C . SER B 2 517 ? 154.668 117.064 114.427 1.00 115.09 518 SER B C 1
ATOM 5603 O O . SER B 2 517 ? 155.486 116.395 115.052 1.00 115.09 518 SER B O 1
ATOM 5606 N N . TRP B 2 518 ? 154.999 117.874 113.417 1.00 118.27 519 TRP B N 1
ATOM 5607 C CA . TRP B 2 518 ? 156.371 118.099 112.957 1.00 118.27 519 TRP B CA 1
ATOM 5608 C C . TRP B 2 518 ? 157.166 116.837 112.633 1.00 118.27 519 TRP B C 1
ATOM 5609 O O . TRP B 2 518 ? 158.382 116.870 112.833 1.00 118.27 519 TRP B O 1
ATOM 5620 N N . ASP B 2 519 ? 156.539 115.757 112.129 1.00 124.06 520 ASP B N 1
ATOM 5621 C CA . ASP B 2 519 ? 157.347 114.577 111.784 1.00 124.06 520 ASP B CA 1
ATOM 5622 C C . ASP B 2 519 ? 156.546 113.490 111.056 1.00 124.06 520 ASP B C 1
ATOM 5623 O O . ASP B 2 519 ? 155.319 113.441 111.130 1.00 124.06 520 ASP B O 1
ATOM 5628 N N . ASN B 2 520 ? 157.269 112.605 110.359 1.00 122.45 521 ASN B N 1
ATOM 5629 C CA . ASN B 2 520 ? 156.694 111.442 109.684 1.00 122.45 521 ASN B CA 1
ATOM 5630 C C . ASN B 2 520 ? 156.852 110.232 110.600 1.00 122.45 521 ASN B C 1
ATOM 5631 O O . ASN B 2 520 ? 157.544 110.320 111.614 1.00 122.45 521 ASN B O 1
ATOM 5636 N N . TYR B 2 521 ? 156.222 109.104 110.239 1.00 118.13 522 TYR B N 1
ATOM 5637 C CA . TYR B 2 521 ? 156.298 107.885 111.048 1.00 118.13 522 TYR B CA 1
ATOM 5638 C C . TYR B 2 521 ? 155.740 106.674 110.330 1.00 118.13 522 TYR B C 1
ATOM 5639 O O . TYR B 2 521 ? 155.137 106.788 109.266 1.00 118.13 522 TYR B O 1
ATOM 5648 N N . VAL B 2 522 ? 155.906 105.512 110.960 1.00 116.89 523 VAL B N 1
ATOM 5649 C CA . VAL B 2 522 ? 155.445 104.231 110.426 1.00 116.89 523 VAL B CA 1
ATOM 5650 C C . VAL B 2 522 ? 154.345 103.643 111.310 1.00 116.89 523 VAL B C 1
ATOM 5651 O O . VAL B 2 522 ? 154.512 103.540 112.525 1.00 116.89 523 VAL B O 1
ATOM 5655 N N . THR B 2 523 ? 153.226 103.238 110.719 1.00 122.80 524 THR B N 1
ATOM 5656 C CA . THR B 2 523 ? 152.128 102.696 111.518 1.00 122.80 524 THR B CA 1
ATOM 5657 C C . THR B 2 523 ? 152.182 101.174 111.592 1.00 122.80 524 THR B C 1
ATOM 5658 O O . THR B 2 523 ? 152.043 100.487 110.575 1.00 122.80 524 THR B O 1
ATOM 5662 N N . VAL B 2 524 ? 152.346 100.645 112.802 1.00 127.03 525 VAL B N 1
ATOM 5663 C CA . VAL B 2 524 ? 152.435 99.205 113.037 1.00 127.03 525 VAL B CA 1
ATOM 5664 C C . VAL B 2 524 ? 151.402 98.786 114.084 1.00 127.03 525 VAL B C 1
ATOM 5665 O O . VAL B 2 524 ? 151.269 99.450 115.112 1.00 127.03 525 VAL B O 1
ATOM 5669 N N . SER B 2 525 ? 150.658 97.703 113.827 1.00 131.18 526 SER B N 1
ATOM 5670 C CA . SER B 2 525 ? 149.655 97.271 114.799 1.00 131.18 526 SER B CA 1
ATOM 5671 C C . SER B 2 525 ? 150.329 96.646 116.000 1.00 131.18 526 SER B C 1
ATOM 5672 O O . SER B 2 525 ? 151.451 96.158 115.907 1.00 131.18 526 SER B O 1
ATOM 5675 N N . ASN B 2 526 ? 149.612 96.603 117.121 1.00 133.42 527 ASN B N 1
ATOM 5676 C CA . ASN B 2 526 ? 150.211 96.067 118.340 1.00 133.42 527 ASN B CA 1
ATOM 5677 C C . ASN B 2 526 ? 150.491 94.570 118.247 1.00 133.42 527 ASN B C 1
ATOM 5678 O O . ASN B 2 526 ? 151.444 94.077 118.859 1.00 133.42 527 ASN B O 1
ATOM 5683 N N . ALA B 2 527 ? 149.704 93.850 117.454 1.00 130.42 528 ALA B N 1
ATOM 5684 C CA . ALA B 2 527 ? 149.939 92.429 117.243 1.00 130.42 528 ALA B CA 1
ATOM 5685 C C . ALA B 2 527 ? 151.248 92.181 116.510 1.00 130.42 528 ALA B C 1
ATOM 5686 O O . ALA B 2 527 ? 151.845 91.109 116.646 1.00 130.42 528 ALA B O 1
ATOM 5688 N N . ASP B 2 528 ? 151.699 93.154 115.727 1.00 134.58 529 ASP B N 1
ATOM 5689 C CA . ASP B 2 528 ? 152.957 93.043 115.017 1.00 134.58 529 ASP B CA 1
ATOM 5690 C C . ASP B 2 528 ? 154.082 93.551 115.895 1.00 134.58 529 ASP B C 1
ATOM 5691 O O . ASP B 2 528 ? 155.173 92.981 115.888 1.00 134.58 529 ASP B O 1
ATOM 5696 N N . ALA B 2 529 ? 153.791 94.584 116.692 1.00 133.15 530 ALA B N 1
ATOM 5697 C CA . ALA B 2 529 ? 154.772 95.172 117.595 1.00 133.15 530 ALA B CA 1
ATOM 5698 C C . ALA B 2 529 ? 155.332 94.144 118.555 1.00 133.15 530 ALA B C 1
ATOM 5699 O O . ALA B 2 529 ? 156.529 94.146 118.850 1.00 133.15 530 ALA B O 1
ATOM 5701 N N . LYS B 2 530 ? 154.479 93.230 119.013 1.00 132.86 531 LYS B N 1
ATOM 5702 C CA . LYS B 2 530 ? 154.906 92.162 119.904 1.00 132.86 531 LYS B CA 1
ATOM 5703 C C . LYS B 2 530 ? 155.854 91.185 119.226 1.00 132.86 531 LYS B C 1
ATOM 5704 O O . LYS B 2 530 ? 156.651 90.531 119.902 1.00 132.86 531 LYS B O 1
ATOM 5710 N N . LYS B 2 531 ? 155.765 91.059 117.905 1.00 135.30 532 LYS B N 1
ATOM 5711 C CA . LYS B 2 531 ? 156.630 90.153 117.165 1.00 135.30 532 LYS B CA 1
ATOM 5712 C C . LYS B 2 531 ? 157.956 90.807 116.838 1.00 135.30 532 LYS B C 1
ATOM 5713 O O . LYS B 2 531 ? 158.991 90.135 116.794 1.00 135.30 532 LYS B O 1
ATOM 5719 N N . PHE B 2 532 ? 157.939 92.112 116.612 1.00 136.83 533 PHE B N 1
ATOM 5720 C CA . PHE B 2 532 ? 159.142 92.836 116.256 1.00 136.83 533 PHE B CA 1
ATOM 5721 C C . PHE B 2 532 ? 159.753 93.573 117.433 1.00 136.83 533 PHE B C 1
ATOM 5722 O O . PHE B 2 532 ? 160.761 94.264 117.251 1.00 136.83 533 PHE B O 1
ATOM 5730 N N . ASN B 2 533 ? 159.159 93.444 118.619 1.00 136.10 534 ASN B N 1
ATOM 5731 C CA . ASN B 2 533 ? 159.650 94.087 119.837 1.00 136.10 534 ASN B CA 1
ATOM 5732 C C . ASN B 2 533 ? 159.705 95.605 119.709 1.00 136.10 534 ASN B C 1
ATOM 5733 O O . ASN B 2 533 ? 160.637 96.243 120.196 1.00 136.10 534 ASN B O 1
ATOM 5738 N N . LEU B 2 534 ? 158.711 96.188 119.049 1.00 132.69 535 LEU B N 1
ATOM 5739 C CA . LEU B 2 534 ? 158.658 97.629 118.846 1.00 132.69 535 LEU B CA 1
ATOM 5740 C C . LEU B 2 534 ? 157.739 98.253 119.882 1.00 132.69 535 LEU B C 1
ATOM 5741 O O . LEU B 2 534 ? 156.813 97.591 120.354 1.00 132.69 535 LEU B O 1
ATOM 5746 N N . SER B 2 535 ? 157.978 99.524 120.229 1.00 130.19 536 SER B N 1
ATOM 5747 C CA . SER B 2 535 ? 157.107 100.144 121.229 1.00 130.19 536 SER B CA 1
ATOM 5748 C C . SER B 2 535 ? 157.273 101.654 121.341 1.00 130.19 536 SER B C 1
ATOM 5749 O O . SER B 2 535 ? 158.243 102.242 120.860 1.00 130.19 536 SER B O 1
ATOM 5752 N N . ASN B 2 536 ? 156.313 102.264 122.036 1.00 129.28 537 ASN B N 1
ATOM 5753 C CA . ASN B 2 536 ? 156.321 103.684 122.344 1.00 129.28 537 ASN B CA 1
ATOM 5754 C C . ASN B 2 536 ? 156.115 103.836 123.844 1.00 129.28 537 ASN B C 1
ATOM 5755 O O . ASN B 2 536 ? 155.589 102.931 124.491 1.00 129.28 537 ASN B O 1
ATOM 5760 N N . GLU B 2 537 ? 156.519 104.979 124.407 1.00 134.04 538 GLU B N 1
ATOM 5761 C CA . GLU B 2 537 ? 156.366 105.151 125.844 1.00 134.04 538 GLU B CA 1
ATOM 5762 C C . GLU B 2 537 ? 156.277 106.613 126.269 1.00 134.04 538 GLU B C 1
ATOM 5763 O O . GLU B 2 537 ? 156.866 107.492 125.644 1.00 134.04 538 GLU B O 1
ATOM 5769 N N . ILE B 2 538 ? 155.535 106.867 127.351 1.00 133.62 539 ILE B N 1
ATOM 5770 C CA . ILE B 2 538 ? 155.423 108.208 127.914 1.00 133.62 539 ILE B CA 1
ATOM 5771 C C . ILE B 2 538 ? 156.540 108.419 128.915 1.00 133.62 539 ILE B C 1
ATOM 5772 O O . ILE B 2 538 ? 156.704 107.632 129.850 1.00 133.62 539 ILE B O 1
ATOM 5777 N N . VAL B 2 539 ? 157.296 109.491 128.749 1.00 131.88 540 VAL B N 1
ATOM 5778 C CA . VAL B 2 539 ? 158.409 109.763 129.626 1.00 131.88 540 VAL B CA 1
ATOM 5779 C C . VAL B 2 539 ? 158.032 110.793 130.680 1.00 131.88 540 VAL B C 1
ATOM 5780 O O . VAL B 2 539 ? 156.950 111.372 130.658 1.00 131.88 540 VAL B O 1
ATOM 5784 N N . ALA B 2 540 ? 158.954 111.008 131.622 1.00 128.85 541 ALA B N 1
ATOM 5785 C CA . ALA B 2 540 ? 158.752 111.878 132.775 1.00 128.85 541 ALA B CA 1
ATOM 5786 C C . ALA B 2 540 ? 158.369 113.308 132.415 1.00 128.85 541 ALA B C 1
ATOM 5787 O O . ALA B 2 540 ? 157.661 113.958 133.187 1.00 128.85 541 ALA B O 1
ATOM 5789 N N . ASN B 2 541 ? 158.817 113.825 131.277 1.00 129.04 542 ASN B N 1
ATOM 5790 C CA . ASN B 2 541 ? 158.460 115.196 130.937 1.00 129.04 542 ASN B CA 1
ATOM 5791 C C . ASN B 2 541 ? 157.115 115.308 130.223 1.00 129.04 542 ASN B C 1
ATOM 5792 O O . ASN B 2 541 ? 156.750 116.403 129.789 1.00 129.04 542 ASN B O 1
ATOM 5797 N N . GLY B 2 542 ? 156.413 114.197 130.020 1.00 129.32 543 GLY B N 1
ATOM 5798 C CA . GLY B 2 542 ? 155.097 114.223 129.420 1.00 129.32 543 GLY B CA 1
ATOM 5799 C C . GLY B 2 542 ? 155.021 113.848 127.947 1.00 129.32 543 GLY B C 1
ATOM 5800 O O . GLY B 2 542 ? 153.922 113.568 127.457 1.00 129.32 543 GLY B O 1
ATOM 5801 N N . GLY B 2 543 ? 156.124 113.834 127.210 1.00 130.11 544 GLY B N 1
ATOM 5802 C CA . GLY B 2 543 ? 156.063 113.515 125.795 1.00 130.11 544 GLY B CA 1
ATOM 5803 C C . GLY B 2 543 ? 156.242 112.030 125.516 1.00 130.11 544 GLY B C 1
ATOM 5804 O O . GLY B 2 543 ? 156.250 111.199 126.423 1.00 130.11 544 GLY B O 1
ATOM 5805 N N . LEU B 2 544 ? 156.404 111.692 124.232 1.00 130.38 545 LEU B N 1
ATOM 5806 C CA . LEU B 2 544 ? 156.565 110.298 123.834 1.00 130.38 545 LEU B CA 1
ATOM 5807 C C . LEU B 2 544 ? 157.928 109.986 123.259 1.00 130.38 545 LEU B C 1
ATOM 5808 O O . LEU B 2 544 ? 158.524 110.791 122.541 1.00 130.38 545 LEU B O 1
ATOM 5813 N N . ASN B 2 545 ? 158.381 108.776 123.544 1.00 131.13 546 ASN B N 1
ATOM 5814 C CA . ASN B 2 545 ? 159.569 108.228 122.938 1.00 131.13 546 ASN B CA 1
ATOM 5815 C C . ASN B 2 545 ? 159.196 106.928 122.240 1.00 131.13 546 ASN B C 1
ATOM 5816 O O . ASN B 2 545 ? 158.159 106.342 122.535 1.00 131.13 546 ASN B O 1
ATOM 5821 N N . GLY B 2 546 ? 160.030 106.459 121.316 1.00 131.75 547 GLY B N 1
ATOM 5822 C CA . GLY B 2 546 ? 159.718 105.200 120.655 1.00 131.75 547 GLY B CA 1
ATOM 5823 C C . GLY B 2 546 ? 160.898 104.618 119.911 1.00 131.75 547 GLY B C 1
ATOM 5824 O O . GLY B 2 546 ? 161.863 105.311 119.599 1.00 131.75 547 GLY B O 1
ATOM 5825 N N . SER B 2 547 ? 160.801 103.331 119.614 1.00 128.50 548 SER B N 1
ATOM 5826 C CA . SER B 2 547 ? 161.880 102.619 118.940 1.00 128.50 548 SER B CA 1
ATOM 5827 C C . SER B 2 547 ? 161.967 102.973 117.455 1.00 128.50 548 SER B C 1
ATOM 5828 O O . SER B 2 547 ? 161.043 103.540 116.899 1.00 128.50 548 SER B O 1
ATOM 5831 N N . TYR B 2 548 ? 163.106 102.644 116.824 1.00 130.74 549 TYR B N 1
ATOM 5832 C CA . TYR B 2 548 ? 163.334 102.805 115.384 1.00 130.74 549 TYR B CA 1
ATOM 5833 C C . TYR B 2 548 ? 163.225 101.459 114.679 1.00 130.74 549 TYR B C 1
ATOM 5834 O O . TYR B 2 548 ? 163.380 100.409 115.301 1.00 130.74 549 TYR B O 1
ATOM 5843 N N . ALA B 2 549 ? 162.987 101.493 113.364 1.00 130.97 550 ALA B N 1
ATOM 5844 C CA . ALA B 2 549 ? 162.843 100.255 112.605 1.00 130.97 550 ALA B CA 1
ATOM 5845 C C . ALA B 2 549 ? 163.307 100.407 111.157 1.00 130.97 550 ALA B C 1
ATOM 5846 O O . ALA B 2 549 ? 163.377 101.511 110.620 1.00 130.97 550 ALA B O 1
ATOM 5848 N N . THR B 2 550 ? 163.630 99.276 110.526 1.00 135.55 551 THR B N 1
ATOM 5849 C CA . THR B 2 550 ? 164.129 99.239 109.151 1.00 135.55 551 THR B CA 1
ATOM 5850 C C . THR B 2 550 ? 163.181 98.517 108.203 1.00 135.55 551 THR B C 1
ATOM 5851 O O . THR B 2 550 ? 162.786 97.376 108.457 1.00 135.55 551 THR B O 1
ATOM 5855 N N . ILE B 2 551 ? 162.854 99.167 107.088 1.00 137.50 552 ILE B N 1
ATOM 5856 C CA . ILE B 2 551 ? 162.010 98.572 106.056 1.00 137.50 552 ILE B CA 1
ATOM 5857 C C . ILE B 2 551 ? 162.859 98.136 104.874 1.00 137.50 552 ILE B C 1
ATOM 5858 O O . ILE B 2 551 ? 163.564 98.950 104.273 1.00 137.50 552 ILE B O 1
ATOM 5863 N N . THR B 2 552 ? 162.773 96.855 104.531 1.00 142.39 553 THR B N 1
ATOM 5864 C CA . THR B 2 552 ? 163.511 96.284 103.412 1.00 142.39 553 THR B CA 1
ATOM 5865 C C . THR B 2 552 ? 162.558 95.789 102.331 1.00 142.39 553 THR B C 1
ATOM 5866 O O . THR B 2 552 ? 161.554 95.136 102.624 1.00 142.39 553 THR B O 1
ATOM 5870 N N . THR B 2 553 ? 162.863 96.114 101.081 1.00 146.71 554 THR B N 1
ATOM 5871 C CA . THR B 2 553 ? 162.051 95.696 99.949 1.00 146.71 554 THR B CA 1
ATOM 5872 C C . THR B 2 553 ? 162.916 94.929 98.973 1.00 146.71 554 THR B C 1
ATOM 5873 O O . THR B 2 553 ? 164.117 94.761 99.191 1.00 146.71 554 THR B O 1
ATOM 5877 N N . ALA B 2 554 ? 162.302 94.467 97.891 1.00 149.14 555 ALA B N 1
ATOM 5878 C CA . ALA B 2 554 ? 163.076 93.778 96.876 1.00 149.14 555 ALA B CA 1
ATOM 5879 C C . ALA B 2 554 ? 164.111 94.731 96.309 1.00 149.14 555 ALA B C 1
ATOM 5880 O O . ALA B 2 554 ? 163.760 95.781 95.767 1.00 149.14 555 ALA B O 1
ATOM 5882 N N . ASP B 2 555 ? 165.378 94.384 96.511 1.00 153.77 556 ASP B N 1
ATOM 5883 C CA . ASP B 2 555 ? 166.512 95.177 96.041 1.00 153.77 556 ASP B CA 1
ATOM 5884 C C . ASP B 2 555 ? 166.548 96.606 96.603 1.00 153.77 556 ASP B C 1
ATOM 5885 O O . ASP B 2 555 ? 166.900 97.539 95.880 1.00 153.77 556 ASP B O 1
ATOM 5890 N N . GLY B 2 556 ? 166.232 96.795 97.887 1.00 150.33 557 GLY B N 1
ATOM 5891 C CA . GLY B 2 556 ? 166.330 98.136 98.466 1.00 150.33 557 GLY B CA 1
ATOM 5892 C C . GLY B 2 556 ? 165.908 98.177 99.926 1.00 150.33 557 GLY B C 1
ATOM 5893 O O . GLY B 2 556 ? 165.455 97.174 100.479 1.00 150.33 557 GLY B O 1
ATOM 5894 N N . ASN B 2 557 ? 166.056 99.358 100.549 1.00 147.16 558 ASN B N 1
ATOM 5895 C CA . ASN B 2 557 ? 165.696 99.526 101.962 1.00 147.16 558 ASN B CA 1
ATOM 5896 C C . ASN B 2 557 ? 165.720 100.993 102.391 1.00 147.16 558 ASN B C 1
ATOM 5897 O O . ASN B 2 557 ? 166.252 101.852 101.687 1.00 147.16 558 ASN B O 1
ATOM 5902 N N . LYS B 2 558 ? 165.213 101.251 103.596 1.00 140.16 559 LYS B N 1
ATOM 5903 C CA . LYS B 2 558 ? 165.192 102.597 104.157 1.00 140.16 559 LYS B CA 1
ATOM 5904 C C . LYS B 2 558 ? 166.220 102.823 105.260 1.00 140.16 559 LYS B C 1
ATOM 5905 O O . LYS B 2 558 ? 166.706 103.949 105.421 1.00 140.16 559 LYS B O 1
ATOM 5911 N N . LEU B 2 559 ? 166.528 101.785 106.037 1.00 144.60 560 LEU B N 1
ATOM 5912 C CA . LEU B 2 559 ? 167.553 101.751 107.084 1.00 144.60 560 LEU B CA 1
ATOM 5913 C C . LEU B 2 559 ? 167.291 102.584 108.347 1.00 144.60 560 LEU B C 1
ATOM 5914 O O . LEU B 2 559 ? 168.121 102.522 109.267 1.00 144.60 560 LEU B O 1
ATOM 5919 N N . GLU B 2 560 ? 166.213 103.368 108.421 1.00 137.83 561 GLU B N 1
ATOM 5920 C CA . GLU B 2 560 ? 165.926 104.140 109.628 1.00 137.83 561 GLU B CA 1
ATOM 5921 C C . GLU B 2 560 ? 164.564 104.792 109.562 1.00 137.83 561 GLU B C 1
ATOM 5922 O O . GLU B 2 560 ? 164.418 105.870 108.975 1.00 137.83 561 GLU B O 1
ATOM 5928 N N . ASN B 2 561 ? 163.581 104.184 110.191 1.00 130.09 562 ASN B N 1
ATOM 5929 C CA . ASN B 2 561 ? 162.238 104.718 110.194 1.00 130.09 562 ASN B CA 1
ATOM 5930 C C . ASN B 2 561 ? 161.781 104.882 111.621 1.00 130.09 562 ASN B C 1
ATOM 5931 O O . ASN B 2 561 ? 162.305 104.248 112.531 1.00 130.09 562 ASN B O 1
ATOM 5936 N N . VAL B 2 562 ? 160.773 105.713 111.800 1.00 123.95 563 VAL B N 1
ATOM 5937 C CA . VAL B 2 562 ? 160.243 105.979 113.124 1.00 123.95 563 VAL B CA 1
ATOM 5938 C C . VAL B 2 562 ? 158.832 105.422 113.310 1.00 123.95 563 VAL B C 1
ATOM 5939 O O . VAL B 2 562 ? 157.872 106.095 112.971 1.00 123.95 563 VAL B O 1
ATOM 5943 N N . PRO B 2 563 ? 158.674 104.218 113.860 1.00 119.97 564 PRO B N 1
ATOM 5944 C CA . PRO B 2 563 ? 157.372 103.580 114.100 1.00 119.97 564 PRO B CA 1
ATOM 5945 C C . PRO B 2 563 ? 156.594 104.086 115.305 1.00 119.97 564 PRO B C 1
ATOM 5946 O O . PRO B 2 563 ? 157.144 104.402 116.363 1.00 119.97 564 PRO B O 1
ATOM 5950 N N . VAL B 2 564 ? 155.280 104.101 115.112 1.00 121.63 565 VAL B N 1
ATOM 5951 C CA . VAL B 2 564 ? 154.275 104.435 116.105 1.00 121.63 565 VAL B CA 1
ATOM 5952 C C . VAL B 2 564 ? 153.313 103.268 116.167 1.00 121.63 565 VAL B C 1
ATOM 5953 O O . VAL B 2 564 ? 152.710 102.890 115.157 1.00 121.63 565 VAL B O 1
ATOM 5957 N N . ILE B 2 565 ? 153.144 102.700 117.346 1.00 128.46 566 ILE B N 1
ATOM 5958 C CA . ILE B 2 565 ? 152.344 101.492 117.458 1.00 128.46 566 ILE B CA 1
ATOM 5959 C C . ILE B 2 565 ? 150.882 101.864 117.655 1.00 128.46 566 ILE B C 1
ATOM 5960 O O . ILE B 2 565 ? 150.379 101.915 118.780 1.00 128.46 566 ILE B O 1
ATOM 5965 N N . VAL B 2 566 ? 150.181 102.070 116.546 1.00 130.42 567 VAL B N 1
ATOM 5966 C CA . VAL B 2 566 ? 148.755 102.360 116.593 1.00 130.42 567 VAL B CA 1
ATOM 5967 C C . VAL B 2 566 ? 148.018 101.045 116.667 1.00 130.42 567 VAL B C 1
ATOM 5968 O O . VAL B 2 566 ? 147.924 100.352 115.653 1.00 130.42 567 VAL B O 1
ATOM 5972 N N . GLN B 2 567 ? 147.466 100.737 117.839 1.00 139.76 568 GLN B N 1
ATOM 5973 C CA . GLN B 2 567 ? 146.806 99.464 118.131 1.00 139.76 568 GLN B CA 1
ATOM 5974 C C . GLN B 2 567 ? 145.933 98.886 116.984 1.00 139.76 568 GLN B C 1
ATOM 5975 O O . GLN B 2 567 ? 146.326 97.831 116.461 1.00 139.76 568 GLN B O 1
ATOM 5977 N N . PRO B 2 568 ? 144.844 99.543 116.534 1.00 131.18 569 PRO B N 1
ATOM 5978 C CA . PRO B 2 568 ? 143.987 99.089 115.421 1.00 131.18 569 PRO B CA 1
ATOM 5979 C C . PRO B 2 568 ? 144.373 99.624 114.060 1.00 131.18 569 PRO B C 1
ATOM 5980 O O . PRO B 2 568 ? 143.611 99.424 113.101 1.00 131.18 569 PRO B O 1
ATOM 5984 N N . GLY B 2 569 ? 145.479 100.365 114.013 1.00 134.17 570 GLY B N 1
ATOM 5985 C CA . GLY B 2 569 ? 145.960 101.040 112.829 1.00 134.17 570 GLY B CA 1
ATOM 5986 C C . GLY B 2 569 ? 146.016 100.113 111.654 1.00 134.17 570 GLY B C 1
ATOM 5987 O O . GLY B 2 569 ? 145.366 100.337 110.633 1.00 134.17 570 GLY B O 1
ATOM 5988 N N . GLN B 2 570 ? 146.765 99.049 111.810 1.00 132.73 571 GLN B N 1
ATOM 5989 C CA . GLN B 2 570 ? 146.864 98.065 110.764 1.00 132.73 571 GLN B CA 1
ATOM 5990 C C . GLN B 2 570 ? 146.026 96.859 111.127 1.00 132.73 571 GLN B C 1
ATOM 5991 O O . GLN B 2 570 ? 145.858 96.543 112.304 1.00 132.73 571 GLN B O 1
ATOM 5997 N N . ALA B 2 571 ? 145.479 96.208 110.105 1.00 133.02 572 ALA B N 1
ATOM 5998 C CA . ALA B 2 571 ? 144.678 95.018 110.319 1.00 133.02 572 ALA B CA 1
ATOM 5999 C C . ALA B 2 571 ? 145.528 93.907 110.904 1.00 133.02 572 ALA B C 1
ATOM 6000 O O . ALA B 2 571 ? 145.404 93.582 112.089 1.00 133.02 572 ALA B O 1
ATOM 6002 N N . VAL B 2 572 ? 146.395 93.343 110.078 1.00 134.54 573 VAL B N 1
ATOM 6003 C CA . VAL B 2 572 ? 147.355 92.339 110.501 1.00 134.54 573 VAL B CA 1
ATOM 6004 C C . VAL B 2 572 ? 148.288 92.080 109.335 1.00 134.54 573 VAL B C 1
ATOM 6005 O O . VAL B 2 572 ? 147.852 91.921 108.190 1.00 134.54 573 VAL B O 1
ATOM 6009 N N . GLY B 2 573 ? 149.582 92.008 109.597 1.00 135.59 574 GLY B N 1
ATOM 6010 C CA . GLY B 2 573 ? 150.501 91.741 108.511 1.00 135.59 574 GLY B CA 1
ATOM 6011 C C . GLY B 2 573 ? 150.656 92.900 107.550 1.00 135.59 574 GLY B C 1
ATOM 6012 O O . GLY B 2 573 ? 151.124 92.709 106.423 1.00 135.59 574 GLY B O 1
ATOM 6013 N N . THR B 2 574 ? 150.250 94.107 107.952 1.00 132.47 575 THR B N 1
ATOM 6014 C CA . THR B 2 574 ? 150.355 95.272 107.089 1.00 132.47 575 THR B CA 1
ATOM 6015 C C . THR B 2 574 ? 150.985 96.438 107.845 1.00 132.47 575 THR B C 1
ATOM 6016 O O . THR B 2 574 ? 150.947 96.485 109.072 1.00 132.47 575 THR B O 1
ATOM 6020 N N . VAL B 2 575 ? 151.576 97.385 107.101 1.00 128.27 576 VAL B N 1
ATOM 6021 C CA . VAL B 2 575 ? 152.245 98.561 107.671 1.00 128.27 576 VAL B CA 1
ATOM 6022 C C . VAL B 2 575 ? 151.814 99.858 106.979 1.00 128.27 576 VAL B C 1
ATOM 6023 O O . VAL B 2 575 ? 151.793 99.945 105.759 1.00 128.27 576 VAL B O 1
ATOM 6027 N N . GLY B 2 576 ? 151.475 100.885 107.747 1.00 126.05 577 GLY B N 1
ATOM 6028 C CA . GLY B 2 576 ? 151.118 102.163 107.148 1.00 126.05 577 GLY B CA 1
ATOM 6029 C C . GLY B 2 576 ? 152.329 103.073 106.995 1.00 126.05 577 GLY B C 1
ATOM 6030 O O . GLY B 2 576 ? 153.135 103.202 107.907 1.00 126.05 577 GLY B O 1
ATOM 6031 N N . LEU B 2 577 ? 152.439 103.740 105.851 1.00 122.52 578 LEU B N 1
ATOM 6032 C CA . LEU B 2 577 ? 153.552 104.672 105.679 1.00 122.52 578 LEU B CA 1
ATOM 6033 C C . LEU B 2 577 ? 153.124 105.934 104.947 1.00 122.52 578 LEU B C 1
ATOM 6034 O O . LEU B 2 577 ? 152.715 105.877 103.788 1.00 122.52 578 LEU B O 1
ATOM 6039 N N . ALA B 2 578 ? 153.232 107.074 105.611 1.00 121.31 579 ALA B N 1
ATOM 6040 C CA . ALA B 2 578 ? 152.881 108.321 104.958 1.00 121.31 579 ALA B CA 1
ATOM 6041 C C . ALA B 2 578 ? 153.981 108.716 103.994 1.00 121.31 579 ALA B C 1
ATOM 6042 O O . ALA B 2 578 ? 155.165 108.523 104.272 1.00 121.31 579 ALA B O 1
ATOM 6044 N N . VAL B 2 579 ? 153.593 109.290 102.870 1.00 126.14 580 VAL B N 1
ATOM 6045 C CA . VAL B 2 579 ? 154.542 109.656 101.829 1.00 126.14 580 VAL B CA 1
ATOM 6046 C C . VAL B 2 579 ? 154.514 111.163 101.578 1.00 126.14 580 VAL B C 1
ATOM 6047 O O . VAL B 2 579 ? 153.443 111.770 101.488 1.00 126.14 580 VAL B O 1
ATOM 6051 N N . GLY B 2 580 ? 155.695 111.776 101.447 1.00 129.50 581 GLY B N 1
ATOM 6052 C CA . GLY B 2 580 ? 155.750 113.191 101.110 1.00 129.50 581 GLY B CA 1
ATOM 6053 C C . GLY B 2 580 ? 156.440 114.175 102.054 1.00 129.50 581 GLY B C 1
ATOM 6054 O O . GLY B 2 580 ? 156.011 115.328 102.127 1.00 129.50 581 GLY B O 1
ATOM 6055 N N . TYR B 2 581 ? 157.524 113.795 102.745 1.00 127.66 582 TYR B N 1
ATOM 6056 C CA . TYR B 2 581 ? 158.204 114.771 103.595 1.00 127.66 582 TYR B CA 1
ATOM 6057 C C . TYR B 2 581 ? 159.685 115.058 103.295 1.00 127.66 582 TYR B C 1
ATOM 6058 O O . TYR B 2 581 ? 160.159 116.169 103.567 1.00 127.66 582 TYR B O 1
ATOM 6067 N N . GLY B 2 582 ? 160.429 114.095 102.773 1.00 130.80 583 GLY B N 1
ATOM 6068 C CA . GLY B 2 582 ? 161.873 114.218 102.601 1.00 130.80 583 GLY B CA 1
ATOM 6069 C C . GLY B 2 582 ? 162.387 115.142 101.504 1.00 130.80 583 GLY B C 1
ATOM 6070 O O . GLY B 2 582 ? 162.919 114.678 100.490 1.00 130.80 583 GLY B O 1
ATOM 6071 N N . ARG B 2 583 ? 162.261 116.453 101.714 1.00 135.24 584 ARG B N 1
ATOM 6072 C CA . ARG B 2 583 ? 162.764 117.478 100.804 1.00 135.24 584 ARG B CA 1
ATOM 6073 C C . ARG B 2 583 ? 164.048 118.085 101.336 1.00 135.24 584 ARG B C 1
ATOM 6074 O O . ARG B 2 583 ? 164.232 118.188 102.547 1.00 135.24 584 ARG B O 1
ATOM 6082 N N . LYS B 2 584 ? 164.947 118.494 100.435 1.00 137.97 585 LYS B N 1
ATOM 6083 C CA . LYS B 2 584 ? 166.204 119.079 100.896 1.00 137.97 585 LYS B CA 1
ATOM 6084 C C . LYS B 2 584 ? 166.664 120.300 100.115 1.00 137.97 585 LYS B C 1
ATOM 6085 O O . LYS B 2 584 ? 167.547 121.021 100.594 1.00 137.97 585 LYS B O 1
ATOM 6091 N N . ALA B 2 585 ? 166.098 120.581 98.954 1.00 141.56 586 ALA B N 1
ATOM 6092 C CA . ALA B 2 585 ? 166.536 121.739 98.193 1.00 141.56 586 ALA B CA 1
ATOM 6093 C C . ALA B 2 585 ? 165.732 122.992 98.519 1.00 141.56 586 ALA B C 1
ATOM 6094 O O . ALA B 2 585 ? 164.504 122.950 98.621 1.00 141.56 586 ALA B O 1
ATOM 6096 N N . ALA B 2 586 ? 166.447 124.110 98.645 1.00 141.79 587 ALA B N 1
ATOM 6097 C CA . ALA B 2 586 ? 165.880 125.445 98.857 1.00 141.79 587 ALA B CA 1
ATOM 6098 C C . ALA B 2 586 ? 164.972 125.583 100.080 1.00 141.79 587 ALA B C 1
ATOM 6099 O O . ALA B 2 586 ? 163.902 126.184 99.991 1.00 141.79 587 ALA B O 1
ATOM 6101 N N . LEU B 2 587 ? 165.408 125.091 101.235 1.00 137.40 588 LEU B N 1
ATOM 6102 C CA . LEU B 2 587 ? 164.635 125.303 102.463 1.00 137.40 588 LEU B CA 1
ATOM 6103 C C . LEU B 2 587 ? 165.546 125.103 103.667 1.00 137.40 588 LEU B C 1
ATOM 6104 O O . LEU B 2 587 ? 166.592 124.462 103.569 1.00 137.40 588 LEU B O 1
ATOM 6109 N N . LYS B 2 588 ? 165.144 125.663 104.807 1.00 138.04 589 LYS B N 1
ATOM 6110 C CA . LYS B 2 588 ? 165.955 125.596 106.016 1.00 138.04 589 LYS B CA 1
ATOM 6111 C C . LYS B 2 588 ? 165.863 124.221 106.661 1.00 138.04 589 LYS B C 1
ATOM 6112 O O . LYS B 2 588 ? 164.881 123.501 106.494 1.00 138.04 589 LYS B O 1
ATOM 6118 N N . GLU B 2 589 ? 166.886 123.880 107.448 1.00 140.21 590 GLU B N 1
ATOM 6119 C CA . GLU B 2 589 ? 166.969 122.584 108.125 1.00 140.21 590 GLU B CA 1
ATOM 6120 C C . GLU B 2 589 ? 165.882 122.382 109.169 1.00 140.21 590 GLU B C 1
ATOM 6121 O O . GLU B 2 589 ? 165.648 121.247 109.595 1.00 140.21 590 GLU B O 1
ATOM 6127 N N . GLU B 2 590 ? 165.203 123.450 109.572 1.00 139.46 591 GLU B N 1
ATOM 6128 C CA . GLU B 2 590 ? 164.077 123.332 110.474 1.00 139.46 591 GLU B CA 1
ATOM 6129 C C . GLU B 2 590 ? 162.856 122.823 109.742 1.00 139.46 591 GLU B C 1
ATOM 6130 O O . GLU B 2 590 ? 161.936 122.288 110.365 1.00 139.46 591 GLU B O 1
ATOM 6136 N N . MET B 2 591 ? 162.837 122.993 108.428 1.00 135.69 592 MET B N 1
ATOM 6137 C CA . MET B 2 591 ? 161.743 122.520 107.613 1.00 135.69 592 MET B CA 1
ATOM 6138 C C . MET B 2 591 ? 162.097 121.230 106.892 1.00 135.69 592 MET B C 1
ATOM 6139 O O . MET B 2 591 ? 161.196 120.506 106.457 1.00 135.69 592 MET B O 1
ATOM 6144 N N . GLN B 2 592 ? 163.384 120.885 106.822 1.00 134.57 593 GLN B N 1
ATOM 6145 C CA . GLN B 2 592 ? 163.821 119.620 106.222 1.00 134.57 593 GLN B CA 1
ATOM 6146 C C . GLN B 2 592 ? 163.585 118.466 107.191 1.00 134.57 593 GLN B C 1
ATOM 6147 O O . GLN B 2 592 ? 164.527 117.876 107.717 1.00 134.57 593 GLN B O 1
ATOM 6153 N N . VAL B 2 593 ? 162.312 118.143 107.435 1.00 132.20 594 VAL B N 1
ATOM 6154 C CA . VAL B 2 593 ? 161.952 117.156 108.451 1.00 132.20 594 VAL B CA 1
ATOM 6155 C C . VAL B 2 593 ? 161.043 116.058 107.914 1.00 132.20 594 VAL B C 1
ATOM 6156 O O . VAL B 2 593 ? 159.982 116.346 107.355 1.00 132.20 594 VAL B O 1
ATOM 6160 N N . GLY B 2 594 ? 161.424 114.802 108.144 1.00 129.22 595 GLY B N 1
ATOM 6161 C CA . GLY B 2 594 ? 160.581 113.672 107.805 1.00 129.22 595 GLY B CA 1
ATOM 6162 C C . GLY B 2 594 ? 161.209 112.734 106.790 1.00 129.22 595 GLY B C 1
ATOM 6163 O O . GLY B 2 594 ? 162.391 112.828 106.453 1.00 129.22 595 GLY B O 1
ATOM 6164 N N . ILE B 2 595 ? 160.381 111.802 106.309 1.00 130.85 596 ILE B N 1
ATOM 6165 C CA . ILE B 2 595 ? 160.755 110.764 105.352 1.00 130.85 596 ILE B CA 1
ATOM 6166 C C . ILE B 2 595 ? 159.932 110.919 104.077 1.00 130.85 596 ILE B C 1
ATOM 6167 O O . ILE B 2 595 ? 158.732 111.210 104.129 1.00 130.85 596 ILE B O 1
ATOM 6172 N N . ASN B 2 596 ? 160.582 110.737 102.926 1.00 134.28 597 ASN B N 1
ATOM 6173 C CA . ASN B 2 596 ? 159.886 110.892 101.663 1.00 134.28 597 ASN B CA 1
ATOM 6174 C C . ASN B 2 596 ? 159.059 109.677 101.284 1.00 134.28 597 ASN B C 1
ATOM 6175 O O . ASN B 2 596 ? 157.843 109.821 101.156 1.00 134.28 597 ASN B O 1
ATOM 6180 N N . ALA B 2 597 ? 159.673 108.503 101.098 1.00 132.36 598 ALA B N 1
ATOM 6181 C CA . ALA B 2 597 ? 159.004 107.239 100.784 1.00 132.36 598 ALA B CA 1
ATOM 6182 C C . ALA B 2 597 ? 158.539 107.134 99.330 1.00 132.36 598 ALA B C 1
ATOM 6183 O O . ALA B 2 597 ? 158.092 106.058 98.927 1.00 132.36 598 ALA B O 1
ATOM 6185 N N . TYR B 2 598 ? 158.647 108.194 98.521 1.00 135.05 599 TYR B N 1
ATOM 6186 C CA . TYR B 2 598 ? 158.244 108.104 97.120 1.00 135.05 599 TYR B CA 1
ATOM 6187 C C . TYR B 2 598 ? 159.070 107.090 96.356 1.00 135.05 599 TYR B C 1
ATOM 6188 O O . TYR B 2 598 ? 158.577 106.492 95.400 1.00 135.05 599 TYR B O 1
ATOM 6197 N N . ALA B 2 599 ? 160.300 106.840 96.805 1.00 136.32 600 ALA B N 1
ATOM 6198 C CA . ALA B 2 599 ? 161.147 105.818 96.204 1.00 136.32 600 ALA B CA 1
ATOM 6199 C C . ALA B 2 599 ? 160.545 104.421 96.321 1.00 136.32 600 ALA B C 1
ATOM 6200 O O . ALA B 2 599 ? 160.931 103.520 95.571 1.00 136.32 600 ALA B O 1
ATOM 6202 N N . LEU B 2 600 ? 159.611 104.225 97.245 1.00 134.82 601 LEU B N 1
ATOM 6203 C CA . LEU B 2 600 ? 158.950 102.949 97.426 1.00 134.82 601 LEU B CA 1
ATOM 6204 C C . LEU B 2 600 ? 157.706 102.805 96.556 1.00 134.82 601 LEU B C 1
ATOM 6205 O O . LEU B 2 600 ? 157.117 101.723 96.511 1.00 134.82 601 LEU B O 1
ATOM 6210 N N . TYR B 2 601 ? 157.305 103.857 95.840 1.00 136.13 602 TYR B N 1
ATOM 6211 C CA . TYR B 2 601 ? 156.109 103.844 94.993 1.00 136.13 602 TYR B CA 1
ATOM 6212 C C . TYR B 2 601 ? 156.441 103.224 93.633 1.00 136.13 602 TYR B C 1
ATOM 6213 O O . TYR B 2 601 ? 156.311 103.859 92.588 1.00 136.13 602 TYR B O 1
ATOM 6222 N N . LYS B 2 602 ? 156.885 101.962 93.672 1.00 139.17 603 LYS B N 1
ATOM 6223 C CA . LYS B 2 602 ? 157.378 101.277 92.485 1.00 139.17 603 LYS B CA 1
ATOM 6224 C C . LYS B 2 602 ? 156.238 100.953 91.553 1.00 139.17 603 LYS B C 1
ATOM 6225 O O . LYS B 2 602 ? 155.219 100.398 91.977 1.00 139.17 603 LYS B O 1
ATOM 6231 N N . ASN B 2 603 ? 156.406 101.346 90.292 1.00 138.63 604 ASN B N 1
ATOM 6232 C CA . ASN B 2 603 ? 155.404 101.161 89.254 1.00 138.63 604 ASN B CA 1
ATOM 6233 C C . ASN B 2 603 ? 154.103 101.840 89.622 1.00 138.63 604 ASN B C 1
ATOM 6234 O O . ASN B 2 603 ? 153.035 101.379 89.221 1.00 138.63 604 ASN B O 1
ATOM 6239 N N . PHE B 2 604 ? 154.204 102.914 90.406 1.00 139.45 605 PHE B N 1
ATOM 6240 C CA . PHE B 2 604 ? 153.064 103.693 90.850 1.00 139.45 605 PHE B CA 1
ATOM 6241 C C . PHE B 2 604 ? 152.067 102.877 91.677 1.00 139.45 605 PHE B C 1
ATOM 6242 O O . PHE B 2 604 ? 150.884 103.214 91.726 1.00 139.45 605 PHE B O 1
ATOM 6250 N N . ASN B 2 605 ? 152.515 101.816 92.344 1.00 139.92 606 ASN B N 1
ATOM 6251 C CA . ASN B 2 605 ? 151.627 101.027 93.187 1.00 139.92 606 ASN B CA 1
ATOM 6252 C C . ASN B 2 605 ? 151.788 101.418 94.649 1.00 139.92 606 ASN B C 1
ATOM 6253 O O . ASN B 2 605 ? 152.907 101.563 95.142 1.00 139.92 606 ASN B O 1
ATOM 6258 N N . SER B 2 606 ? 150.663 101.567 95.347 1.00 137.05 607 SER B N 1
ATOM 6259 C CA . SER B 2 606 ? 150.696 101.970 96.749 1.00 137.05 607 SER B CA 1
ATOM 6260 C C . SER B 2 606 ? 150.931 100.807 97.692 1.00 137.05 607 SER B C 1
ATOM 6261 O O . SER B 2 606 ? 151.228 101.028 98.869 1.00 137.05 607 SER B O 1
ATOM 6264 N N . VAL B 2 607 ? 150.796 99.580 97.212 1.00 136.83 608 VAL B N 1
ATOM 6265 C CA . VAL B 2 607 ? 150.951 98.399 98.049 1.00 136.83 608 VAL B CA 1
ATOM 6266 C C . VAL B 2 607 ? 152.255 97.691 97.711 1.00 136.83 608 VAL B C 1
ATOM 6267 O O . VAL B 2 607 ? 152.458 97.270 96.568 1.00 136.83 608 VAL B O 1
ATOM 6271 N N . GLN B 2 608 ? 153.133 97.537 98.701 1.00 140.64 609 GLN B N 1
ATOM 6272 C CA . GLN B 2 608 ? 154.428 96.902 98.476 1.00 140.64 609 GLN B CA 1
ATOM 6273 C C . GLN B 2 608 ? 154.724 95.833 99.526 1.00 140.64 609 GLN B C 1
ATOM 6274 O O . GLN B 2 608 ? 154.381 95.992 100.691 1.00 140.64 609 GLN B O 1
ATOM 6280 N N . SER B 2 609 ? 155.400 94.756 99.124 1.00 141.70 610 SER B N 1
ATOM 6281 C CA . SER B 2 609 ? 155.779 93.711 100.074 1.00 141.70 610 SER B CA 1
ATOM 6282 C C . SER B 2 609 ? 157.083 94.070 100.773 1.00 141.70 610 SER B C 1
ATOM 6283 O O . SER B 2 609 ? 158.042 94.491 100.121 1.00 141.70 610 SER B O 1
ATOM 6286 N N . ILE B 2 610 ? 157.127 93.946 102.108 1.00 136.21 611 ILE B N 1
ATOM 6287 C CA . ILE B 2 610 ? 158.293 94.401 102.874 1.00 136.21 611 ILE B CA 1
ATOM 6288 C C . ILE B 2 610 ? 158.754 93.433 103.961 1.00 136.21 611 ILE B C 1
ATOM 6289 O O . ILE B 2 610 ? 158.026 92.549 104.405 1.00 136.21 611 ILE B O 1
ATOM 6294 N N . THR B 2 611 ? 159.976 93.675 104.443 1.00 139.21 612 THR B N 1
ATOM 6295 C CA . THR B 2 611 ? 160.531 92.999 105.611 1.00 139.21 612 THR B CA 1
ATOM 6296 C C . THR B 2 611 ? 160.829 94.051 106.672 1.00 139.21 612 THR B C 1
ATOM 6297 O O . THR B 2 611 ? 161.467 95.066 106.380 1.00 139.21 612 THR B O 1
ATOM 6301 N N . LEU B 2 612 ? 160.360 93.836 107.896 1.00 134.72 613 LEU B N 1
ATOM 6302 C CA . LEU B 2 612 ? 160.524 94.832 108.951 1.00 134.72 613 LEU B CA 1
ATOM 6303 C C . LEU B 2 612 ? 161.467 94.341 110.044 1.00 134.72 613 LEU B C 1
ATOM 6304 O O . LEU B 2 612 ? 161.247 93.278 110.630 1.00 134.72 613 LEU B O 1
ATOM 6309 N N . ALA B 2 613 ? 162.509 95.119 110.329 1.00 138.63 614 ALA B N 1
ATOM 6310 C CA . ALA B 2 613 ? 163.486 94.766 111.351 1.00 138.63 614 ALA B CA 1
ATOM 6311 C C . ALA B 2 613 ? 163.618 95.867 112.401 1.00 138.63 614 ALA B C 1
ATOM 6312 O O . ALA B 2 613 ? 163.467 97.048 112.102 1.00 138.63 614 ALA B O 1
ATOM 6314 N N . LYS B 2 614 ? 163.911 95.483 113.640 1.00 139.72 615 LYS B N 1
ATOM 6315 C CA . LYS B 2 614 ? 164.083 96.469 114.705 1.00 139.72 615 LYS B CA 1
ATOM 6316 C C . LYS B 2 614 ? 165.482 97.081 114.673 1.00 139.72 615 LYS B C 1
ATOM 6317 O O . LYS B 2 614 ? 166.475 96.366 114.535 1.00 139.72 615 LYS B O 1
ATOM 6323 N N . ALA B 2 615 ? 165.559 98.406 114.798 1.00 140.98 616 ALA B N 1
ATOM 6324 C CA . ALA B 2 615 ? 166.834 99.117 114.791 1.00 140.98 616 ALA B CA 1
ATOM 6325 C C . ALA B 2 615 ? 167.406 99.243 116.206 1.00 140.98 616 ALA B C 1
ATOM 6326 O O . ALA B 2 615 ? 166.970 98.557 117.132 1.00 140.98 616 ALA B O 1
ATOM 6328 N N . ASN B 2 616 ? 168.402 100.122 116.389 1.00 143.43 617 ASN B N 1
ATOM 6329 C CA . ASN B 2 616 ? 169.127 100.239 117.656 1.00 143.43 617 ASN B CA 1
ATOM 6330 C C . ASN B 2 616 ? 168.659 101.325 118.633 1.00 143.43 617 ASN B C 1
ATOM 6331 O O . ASN B 2 616 ? 168.539 101.050 119.832 1.00 143.43 617 ASN B O 1
ATOM 6336 N N . GLY B 2 617 ? 168.464 102.564 118.183 1.00 133.31 618 GLY B N 1
ATOM 6337 C CA . GLY B 2 617 ? 168.211 103.686 119.080 1.00 133.31 618 GLY B CA 1
ATOM 6338 C C . GLY B 2 617 ? 166.765 103.920 119.506 1.00 133.31 618 GLY B C 1
ATOM 6339 O O . GLY B 2 617 ? 165.921 103.023 119.474 1.00 133.31 618 GLY B O 1
ATOM 6340 N N . GLU B 2 618 ? 166.489 105.167 119.916 1.00 133.43 619 GLU B N 1
ATOM 6341 C CA . GLU B 2 618 ? 165.179 105.600 120.392 1.00 133.43 619 GLU B CA 1
ATOM 6342 C C . GLU B 2 618 ? 164.900 107.039 119.960 1.00 133.43 619 GLU B C 1
ATOM 6343 O O . GLU B 2 618 ? 165.776 107.903 120.037 1.00 133.43 619 GLU B O 1
ATOM 6349 N N . HIS B 2 619 ? 163.680 107.279 119.480 1.00 130.06 620 HIS B N 1
ATOM 6350 C CA . HIS B 2 619 ? 163.267 108.551 118.899 1.00 130.06 620 HIS B CA 1
ATOM 6351 C C . HIS B 2 619 ? 162.341 109.333 119.819 1.00 130.06 620 HIS B C 1
ATOM 6352 O O . HIS B 2 619 ? 161.509 108.749 120.506 1.00 130.06 620 HIS B O 1
ATOM 6359 N N . GLU B 2 620 ? 162.464 110.658 119.812 1.00 132.86 621 GLU B N 1
ATOM 6360 C CA . GLU B 2 620 ? 161.595 111.520 120.605 1.00 132.86 621 GLU B CA 1
ATOM 6361 C C . GLU B 2 620 ? 160.537 112.168 119.714 1.00 132.86 621 GLU B C 1
ATOM 6362 O O . GLU B 2 620 ? 160.848 112.647 118.624 1.00 132.86 621 GLU B O 1
ATOM 6368 N N . PHE B 2 621 ? 159.290 112.208 120.186 1.00 130.68 622 PHE B N 1
ATOM 6369 C CA . PHE B 2 621 ? 158.183 112.704 119.381 1.00 130.68 622 PHE B CA 1
ATOM 6370 C C . PHE B 2 621 ? 157.536 113.978 119.916 1.00 130.68 622 PHE B C 1
ATOM 6371 O O . PHE B 2 621 ? 157.214 114.065 121.101 1.00 130.68 622 PHE B O 1
ATOM 6379 N N . ALA B 2 622 ? 157.237 114.922 119.023 1.00 119.58 623 ALA B N 1
ATOM 6380 C CA . ALA B 2 622 ? 156.446 116.093 119.402 1.00 119.58 623 ALA B CA 1
ATOM 6381 C C . ALA B 2 622 ? 154.971 115.715 119.377 1.00 119.58 623 ALA B C 1
ATOM 6382 O O . ALA B 2 622 ? 154.227 116.076 118.469 1.00 119.58 623 ALA B O 1
ATOM 6384 N N . CYS B 2 623 ? 154.564 114.956 120.387 1.00 119.19 624 CYS B N 1
ATOM 6385 C CA . CYS B 2 623 ? 153.203 114.453 120.482 1.00 119.19 624 CYS B CA 1
ATOM 6386 C C . CYS B 2 623 ? 152.298 115.417 121.225 1.00 119.19 624 CYS B C 1
ATOM 6387 O O . CYS B 2 623 ? 152.630 115.874 122.318 1.00 119.19 624 CYS B O 1
ATOM 6390 N N . VAL B 2 624 ? 151.147 115.709 120.632 1.00 114.57 625 VAL B N 1
ATOM 6391 C CA . VAL B 2 624 ? 150.210 116.660 121.223 1.00 114.57 625 VAL B CA 1
ATOM 6392 C C . VAL B 2 624 ? 149.353 116.028 122.311 1.00 114.57 625 VAL B C 1
ATOM 6393 O O . VAL B 2 624 ? 149.223 116.585 123.405 1.00 114.57 625 VAL B O 1
ATOM 6397 N N . GLN B 2 625 ? 148.717 114.896 122.028 1.00 116.17 626 GLN B N 1
ATOM 6398 C CA . GLN B 2 625 ? 147.826 114.275 123.005 1.00 116.17 626 GLN B CA 1
ATOM 6399 C C . GLN B 2 625 ? 148.478 113.101 123.731 1.00 116.17 626 GLN B C 1
ATOM 6400 O O . GLN B 2 625 ? 149.137 112.270 123.118 1.00 116.17 626 GLN B O 1
ATOM 6406 N N . GLY B 2 626 ? 148.282 113.033 125.048 1.00 120.08 627 GLY B N 1
ATOM 6407 C CA . GLY B 2 626 ? 148.870 111.969 125.847 1.00 120.08 627 GLY B CA 1
ATOM 6408 C C . GLY B 2 626 ? 148.093 110.662 125.904 1.00 120.08 627 GLY B C 1
ATOM 6409 O O . GLY B 2 626 ? 148.462 109.689 125.242 1.00 120.08 627 GLY B O 1
ATOM 6410 N N . GLN B 2 627 ? 146.999 110.636 126.666 1.00 126.48 628 GLN B N 1
ATOM 6411 C CA . GLN B 2 627 ? 146.216 109.414 126.846 1.00 126.48 628 GLN B CA 1
ATOM 6412 C C . GLN B 2 627 ? 145.418 109.014 125.610 1.00 126.48 628 GLN B C 1
ATOM 6413 O O . GLN B 2 627 ? 144.798 109.848 124.947 1.00 126.48 628 GLN B O 1
ATOM 6419 N N . LYS B 2 628 ? 145.427 107.712 125.318 1.00 125.08 629 LYS B N 1
ATOM 6420 C CA . LYS B 2 628 ? 144.722 107.139 124.185 1.00 125.08 629 LYS B CA 1
ATOM 6421 C C . LYS B 2 628 ? 143.267 106.762 124.457 1.00 125.08 629 LYS B C 1
ATOM 6422 O O . LYS B 2 628 ? 142.444 106.848 123.539 1.00 125.08 629 LYS B O 1
ATOM 6428 N N . THR B 2 629 ? 142.928 106.329 125.672 1.00 125.40 630 THR B N 1
ATOM 6429 C CA . THR B 2 629 ? 141.584 105.836 125.964 1.00 125.40 630 THR B CA 1
ATOM 6430 C C . THR B 2 629 ? 140.739 106.818 126.749 1.00 125.40 630 THR B C 1
ATOM 6431 O O . THR B 2 629 ? 141.209 107.827 127.264 1.00 125.40 630 THR B O 1
ATOM 6435 N N . LEU B 2 630 ? 139.470 106.461 126.865 1.00 126.00 631 LEU B N 1
ATOM 6436 C CA . LEU B 2 630 ? 138.501 107.149 127.696 1.00 126.00 631 LEU B CA 1
ATOM 6437 C C . LEU B 2 630 ? 138.245 106.255 128.898 1.00 126.00 631 LEU B C 1
ATOM 6438 O O . LEU B 2 630 ? 137.954 105.069 128.736 1.00 126.00 631 LEU B O 1
ATOM 6443 N N . MET B 2 631 ? 138.354 106.809 130.094 1.00 131.84 632 MET B N 1
ATOM 6444 C CA . MET B 2 631 ? 138.263 106.027 131.341 1.00 131.84 632 MET B CA 1
ATOM 6445 C C . MET B 2 631 ? 136.860 105.530 131.727 1.00 131.84 632 MET B C 1
ATOM 6446 O O . MET B 2 631 ? 136.669 105.126 132.883 1.00 131.84 632 MET B O 1
ATOM 6451 N N . GLY B 2 632 ? 135.880 105.553 130.839 1.00 129.61 633 GLY B N 1
ATOM 6452 C CA . GLY B 2 632 ? 134.537 105.157 131.194 1.00 129.61 633 GLY B CA 1
ATOM 6453 C C . GLY B 2 632 ? 133.729 106.349 131.616 1.00 129.61 633 GLY B C 1
ATOM 6454 O O . GLY B 2 632 ? 132.659 106.210 132.218 1.00 129.61 633 GLY B O 1
ATOM 6455 N N . ARG B 2 633 ? 134.227 107.534 131.318 1.00 129.48 634 ARG B N 1
ATOM 6456 C CA . ARG B 2 633 ? 133.553 108.756 131.703 1.00 129.48 634 ARG B CA 1
ATOM 6457 C C . ARG B 2 633 ? 132.457 109.082 130.698 1.00 129.48 634 ARG B C 1
ATOM 6458 O O . ARG B 2 633 ? 132.622 109.892 129.783 1.00 129.48 634 ARG B O 1
ATOM 6466 N N . GLY B 2 634 ? 131.298 108.453 130.923 1.00 127.03 635 GLY B N 1
ATOM 6467 C CA . GLY B 2 634 ? 130.113 108.623 130.097 1.00 127.03 635 GLY B CA 1
ATOM 6468 C C . GLY B 2 634 ? 129.539 110.023 130.145 1.00 127.03 635 GLY B C 1
ATOM 6469 O O . GLY B 2 634 ? 128.756 110.394 129.275 1.00 127.03 635 GLY B O 1
ATOM 6470 N N . ASP B 2 635 ? 129.941 110.824 131.123 1.00 125.48 636 ASP B N 1
ATOM 6471 C CA . ASP B 2 635 ? 129.513 112.210 131.214 1.00 125.48 636 ASP B CA 1
ATOM 6472 C C . ASP B 2 635 ? 130.318 113.148 130.303 1.00 125.48 636 ASP B C 1
ATOM 6473 O O . ASP B 2 635 ? 130.190 114.368 130.426 1.00 125.48 636 ASP B O 1
ATOM 6478 N N . ILE B 2 636 ? 131.154 112.598 129.420 1.00 122.61 637 ILE B N 1
ATOM 6479 C CA . ILE B 2 636 ? 131.908 113.398 128.466 1.00 122.61 637 ILE B CA 1
ATOM 6480 C C . ILE B 2 636 ? 131.305 113.205 127.083 1.00 122.61 637 ILE B C 1
ATOM 6481 O O . ILE B 2 636 ? 130.679 114.121 126.545 1.00 122.61 637 ILE B O 1
ATOM 6486 N N . ILE B 2 637 ? 131.421 112.014 126.509 1.00 120.87 638 ILE B N 1
ATOM 6487 C CA . ILE B 2 637 ? 130.752 111.752 125.237 1.00 120.87 638 ILE B CA 1
ATOM 6488 C C . ILE B 2 637 ? 129.623 110.770 125.465 1.00 120.87 638 ILE B C 1
ATOM 6489 O O . ILE B 2 637 ? 129.856 109.561 125.563 1.00 120.87 638 ILE B O 1
ATOM 6494 N N . LYS B 2 638 ? 128.396 111.261 125.494 1.00 123.77 639 LYS B N 1
ATOM 6495 C CA . LYS B 2 638 ? 127.276 110.353 125.632 1.00 123.77 639 LYS B CA 1
ATOM 6496 C C . LYS B 2 638 ? 126.910 109.780 124.288 1.00 123.77 639 LYS B C 1
ATOM 6497 O O . LYS B 2 638 ? 126.726 110.513 123.313 1.00 123.77 639 LYS B O 1
ATOM 6503 N N . GLU B 2 639 ? 126.805 108.464 124.243 1.00 124.50 640 GLU B N 1
ATOM 6504 C CA . GLU B 2 639 ? 126.436 107.793 123.021 1.00 124.50 640 GLU B CA 1
ATOM 6505 C C . GLU B 2 639 ? 125.275 106.865 123.294 1.00 124.50 640 GLU B C 1
ATOM 6506 O O . GLU B 2 639 ? 125.080 106.402 124.415 1.00 124.50 640 GLU B O 1
ATOM 6512 N N . THR B 2 640 ? 124.527 106.564 122.244 1.00 127.05 641 THR B N 1
ATOM 6513 C CA . THR B 2 640 ? 123.431 105.619 122.359 1.00 127.05 641 THR B CA 1
ATOM 6514 C C . THR B 2 640 ? 123.237 104.955 121.015 1.00 127.05 641 THR B C 1
ATOM 6515 O O . THR B 2 640 ? 124.061 105.112 120.116 1.00 127.05 641 THR B O 1
ATOM 6519 N N . THR B 2 641 ? 122.155 104.200 120.867 1.00 131.29 642 THR B N 1
ATOM 6520 C CA . THR B 2 641 ? 121.895 103.580 119.583 1.00 131.29 642 THR B CA 1
ATOM 6521 C C . THR B 2 641 ? 120.610 104.136 119.009 1.00 131.29 642 THR B C 1
ATOM 6522 O O . THR B 2 641 ? 119.831 104.778 119.709 1.00 131.29 642 THR B O 1
ATOM 6526 N N . LEU B 2 642 ? 120.415 103.890 117.716 1.00 132.56 643 LEU B N 1
ATOM 6527 C CA . LEU B 2 642 ? 119.282 104.464 117.006 1.00 132.56 643 LEU B CA 1
ATOM 6528 C C . LEU B 2 642 ? 117.952 103.950 117.535 1.00 132.56 643 LEU B C 1
ATOM 6529 O O . LEU B 2 642 ? 117.018 104.732 117.718 1.00 132.56 643 LEU B O 1
ATOM 6534 N N . GLU B 2 643 ? 117.839 102.651 117.785 1.00 135.56 644 GLU B N 1
ATOM 6535 C CA . GLU B 2 643 ? 116.585 102.107 118.303 1.00 135.56 644 GLU B CA 1
ATOM 6536 C C . GLU B 2 643 ? 116.287 102.572 119.722 1.00 135.56 644 GLU B C 1
ATOM 6537 O O . GLU B 2 643 ? 115.117 102.632 120.108 1.00 135.56 644 GLU B O 1
ATOM 6543 N N . ILE B 2 644 ? 117.314 102.930 120.495 1.00 132.12 645 ILE B N 1
ATOM 6544 C CA . ILE B 2 644 ? 117.081 103.484 121.820 1.00 132.12 645 ILE B CA 1
ATOM 6545 C C . ILE B 2 644 ? 116.583 104.893 121.682 1.00 132.12 645 ILE B C 1
ATOM 6546 O O . ILE B 2 644 ? 115.610 105.292 122.330 1.00 132.12 645 ILE B O 1
ATOM 6551 N N . PHE B 2 645 ? 117.238 105.649 120.808 1.00 131.73 646 PHE B N 1
ATOM 6552 C CA . PHE B 2 645 ? 116.830 107.004 120.489 1.00 131.73 646 PHE B CA 1
ATOM 6553 C C . PHE B 2 645 ? 115.374 107.033 120.058 1.00 131.73 646 PHE B C 1
ATOM 6554 O O . PHE B 2 645 ? 114.592 107.869 120.516 1.00 131.73 646 PHE B O 1
ATOM 6562 N N . ASN B 2 646 ? 114.994 106.078 119.209 1.00 137.35 647 ASN B N 1
ATOM 6563 C CA . ASN B 2 646 ? 113.634 105.985 118.690 1.00 137.35 647 ASN B CA 1
ATOM 6564 C C . ASN B 2 646 ? 112.606 105.450 119.691 1.00 137.35 647 ASN B C 1
ATOM 6565 O O . ASN B 2 646 ? 111.451 105.884 119.658 1.00 137.35 647 ASN B O 1
ATOM 6570 N N . THR B 2 647 ? 112.961 104.484 120.549 1.00 133.83 648 THR B N 1
ATOM 6571 C CA . THR B 2 647 ? 111.940 103.866 121.399 1.00 133.83 648 THR B CA 1
ATOM 6572 C C . THR B 2 647 ? 111.976 104.251 122.872 1.00 133.83 648 THR B C 1
ATOM 6573 O O . THR B 2 647 ? 110.958 104.100 123.554 1.00 133.83 648 THR B O 1
ATOM 6577 N N . GLN B 2 648 ? 113.103 104.708 123.392 1.00 134.42 649 GLN B N 1
ATOM 6578 C CA . GLN B 2 648 ? 113.184 105.016 124.813 1.00 134.42 649 GLN B CA 1
ATOM 6579 C C . GLN B 2 648 ? 113.069 106.511 125.081 1.00 134.42 649 GLN B C 1
ATOM 6580 O O . GLN B 2 648 ? 113.379 107.345 124.229 1.00 134.42 649 GLN B O 1
ATOM 6586 N N . ASP B 2 649 ? 112.628 106.837 126.293 1.00 133.08 650 ASP B N 1
ATOM 6587 C CA . ASP B 2 649 ? 112.521 108.221 126.719 1.00 133.08 650 ASP B CA 1
ATOM 6588 C C . ASP B 2 649 ? 113.905 108.804 126.911 1.00 133.08 650 ASP B C 1
ATOM 6589 O O . ASP B 2 649 ? 114.862 108.073 127.154 1.00 133.08 650 ASP B O 1
ATOM 6594 N N . ALA B 2 650 ? 113.995 110.139 126.835 1.00 130.51 651 ALA B N 1
ATOM 6595 C CA . ALA B 2 650 ? 115.270 110.835 126.999 1.00 130.51 651 ALA B CA 1
ATOM 6596 C C . ALA B 2 650 ? 115.925 110.513 128.333 1.00 130.51 651 ALA B C 1
ATOM 6597 O O . ALA B 2 650 ? 117.151 110.451 128.423 1.00 130.51 651 ALA B O 1
ATOM 6599 N N . LYS B 2 651 ? 115.124 110.200 129.348 1.00 131.30 652 LYS B N 1
ATOM 6600 C CA . LYS B 2 651 ? 115.639 109.813 130.655 1.00 131.30 652 LYS B CA 1
ATOM 6601 C C . LYS B 2 651 ? 116.567 108.599 130.625 1.00 131.30 652 LYS B C 1
ATOM 6602 O O . LYS B 2 651 ? 117.309 108.380 131.584 1.00 131.30 652 LYS B O 1
ATOM 6608 N N . HIS B 2 652 ? 116.546 107.810 129.557 1.00 131.84 653 HIS B N 1
ATOM 6609 C CA . HIS B 2 652 ? 117.351 106.610 129.473 1.00 131.84 653 HIS B CA 1
ATOM 6610 C C . HIS B 2 652 ? 118.563 106.746 128.564 1.00 131.84 653 HIS B C 1
ATOM 6611 O O . HIS B 2 652 ? 119.395 105.833 128.522 1.00 131.84 653 HIS B O 1
ATOM 6618 N N . TRP B 2 653 ? 118.677 107.844 127.821 1.00 129.12 654 TRP B N 1
ATOM 6619 C CA . TRP B 2 653 ? 119.841 108.029 126.962 1.00 129.12 654 TRP B CA 1
ATOM 6620 C C . TRP B 2 653 ? 120.462 109.418 127.098 1.00 129.12 654 TRP B C 1
ATOM 6621 O O . TRP B 2 653 ? 121.663 109.585 126.870 1.00 129.12 654 TRP B O 1
ATOM 6632 N N . ASN B 2 654 ? 119.678 110.411 127.504 1.00 132.19 655 ASN B N 1
ATOM 6633 C CA . ASN B 2 654 ? 120.192 111.750 127.757 1.00 132.19 655 ASN B CA 1
ATOM 6634 C C . ASN B 2 654 ? 119.751 112.185 129.153 1.00 132.19 655 ASN B C 1
ATOM 6635 O O . ASN B 2 654 ? 118.953 113.112 129.308 1.00 132.19 655 ASN B O 1
ATOM 6640 N N . GLU B 2 655 ? 120.356 111.576 130.167 1.00 137.68 656 GLU B N 1
ATOM 6641 C CA . GLU B 2 655 ? 120.018 111.832 131.564 1.00 137.68 656 GLU B CA 1
ATOM 6642 C C . GLU B 2 655 ? 120.891 112.916 132.185 1.00 137.68 656 GLU B C 1
ATOM 6643 O O . GLU B 2 655 ? 122.121 112.844 132.127 1.00 137.68 656 GLU B O 1
ATOM 6649 N N . GLN B 2 656 ? 120.255 113.893 132.811 1.00 137.48 657 GLN B N 1
ATOM 6650 C CA . GLN B 2 656 ? 120.934 114.978 133.494 1.00 137.48 657 GLN B CA 1
ATOM 6651 C C . GLN B 2 656 ? 121.030 114.680 135.001 1.00 137.48 657 GLN B C 1
ATOM 6652 O O . GLN B 2 656 ? 120.181 113.972 135.536 1.00 137.48 657 GLN B O 1
ATOM 6658 N N . PRO B 2 657 ? 122.078 115.211 135.663 1.00 138.14 658 PRO B N 1
ATOM 6659 C CA . PRO B 2 657 ? 122.382 114.945 137.080 1.00 138.14 658 PRO B CA 1
ATOM 6660 C C . PRO B 2 657 ? 121.371 115.554 138.031 1.00 138.14 658 PRO B C 1
ATOM 6661 O O . PRO B 2 657 ? 120.857 116.649 137.797 1.00 138.14 658 PRO B O 1
ATOM 6665 N N . MET B 2 658 ? 121.106 114.833 139.118 1.00 139.27 659 MET B N 1
ATOM 6666 C CA . MET B 2 658 ? 120.127 115.222 140.119 1.00 139.27 659 MET B CA 1
ATOM 6667 C C . MET B 2 658 ? 120.803 115.517 141.457 1.00 139.27 659 MET B C 1
ATOM 6668 O O . MET B 2 658 ? 121.846 114.946 141.780 1.00 139.27 659 MET B O 1
ATOM 6673 N N . VAL B 2 659 ? 120.190 116.403 142.247 1.00 143.28 660 VAL B N 1
ATOM 6674 C CA . VAL B 2 659 ? 120.684 116.774 143.573 1.00 143.28 660 VAL B CA 1
ATOM 6675 C C . VAL B 2 659 ? 119.559 116.624 144.592 1.00 143.28 660 VAL B C 1
ATOM 6676 O O . VAL B 2 659 ? 118.403 116.936 144.301 1.00 143.28 660 VAL B O 1
ATOM 6680 N N . SER B 2 660 ? 119.880 116.104 145.772 1.00 150.56 661 SER B N 1
ATOM 6681 C CA . SER B 2 660 ? 118.867 115.917 146.801 1.00 150.56 661 SER B CA 1
ATOM 6682 C C . SER B 2 660 ? 118.519 117.189 147.580 1.00 150.56 661 SER B C 1
ATOM 6683 O O . SER B 2 660 ? 119.397 117.931 148.033 1.00 150.56 661 SER B O 1
ATOM 6686 N N . LEU B 2 661 ? 117.218 117.426 147.732 1.00 151.87 662 LEU B N 1
ATOM 6687 C CA . LEU B 2 661 ? 116.583 118.481 148.517 1.00 151.87 662 LEU B CA 1
ATOM 6688 C C . LEU B 2 661 ? 116.037 117.836 149.774 1.00 151.87 662 LEU B C 1
ATOM 6689 O O . LEU B 2 661 ? 116.640 116.892 150.289 1.00 151.87 662 LEU B O 1
ATOM 6694 N N . ASP B 2 662 ? 114.905 118.338 150.273 1.00 154.98 663 ASP B N 1
ATOM 6695 C CA . ASP B 2 662 ? 114.253 117.749 151.440 1.00 154.98 663 ASP B CA 1
ATOM 6696 C C . ASP B 2 662 ? 113.695 116.369 151.121 1.00 154.98 663 ASP B C 1
ATOM 6697 O O . ASP B 2 662 ? 112.479 116.201 150.973 1.00 154.98 663 ASP B O 1
ATOM 6702 N N . HIS B 2 663 ? 114.596 115.392 151.025 1.00 154.01 664 HIS B N 1
ATOM 6703 C CA . HIS B 2 663 ? 114.280 114.008 150.709 1.00 154.01 664 HIS B CA 1
ATOM 6704 C C . HIS B 2 663 ? 113.572 113.906 149.363 1.00 154.01 664 HIS B C 1
ATOM 6705 O O . HIS B 2 663 ? 112.630 113.132 149.196 1.00 154.01 664 HIS B O 1
ATOM 6712 N N . GLN B 2 664 ? 114.031 114.711 148.397 1.00 153.09 665 GLN B N 1
ATOM 6713 C CA . GLN B 2 664 ? 113.472 114.777 147.050 1.00 153.09 665 GLN B CA 1
ATOM 6714 C C . GLN B 2 664 ? 114.593 115.009 146.043 1.00 153.09 665 GLN B C 1
ATOM 6715 O O . GLN B 2 664 ? 115.622 115.587 146.381 1.00 153.09 665 GLN B O 1
ATOM 6721 N N . GLU B 2 665 ? 114.402 114.583 144.799 1.00 148.16 666 GLU B N 1
ATOM 6722 C CA . GLU B 2 665 ? 115.428 114.813 143.785 1.00 148.16 666 GLU B CA 1
ATOM 6723 C C . GLU B 2 665 ? 115.042 115.956 142.855 1.00 148.16 666 GLU B C 1
ATOM 6724 O O . GLU B 2 665 ? 113.873 116.111 142.503 1.00 148.16 666 GLU B O 1
ATOM 6730 N N . VAL B 2 666 ? 116.031 116.736 142.425 1.00 142.99 667 VAL B N 1
ATOM 6731 C CA . VAL B 2 666 ? 115.766 117.850 141.521 1.00 142.99 667 VAL B CA 1
ATOM 6732 C C . VAL B 2 666 ? 116.953 118.038 140.591 1.00 142.99 667 VAL B C 1
ATOM 6733 O O . VAL B 2 666 ? 118.092 117.732 140.952 1.00 142.99 667 VAL B O 1
ATOM 6737 N N . GLU B 2 667 ? 116.683 118.515 139.376 1.00 140.26 668 GLU B N 1
ATOM 6738 C CA . GLU B 2 667 ? 117.748 118.804 138.431 1.00 140.26 668 GLU B CA 1
ATOM 6739 C C . GLU B 2 667 ? 118.792 119.724 139.049 1.00 140.26 668 GLU B C 1
ATOM 6740 O O . GLU B 2 667 ? 118.458 120.767 139.609 1.00 140.26 668 GLU B O 1
ATOM 6746 N N . ALA B 2 668 ? 120.055 119.293 138.964 1.00 136.63 669 ALA B N 1
ATOM 6747 C CA . ALA B 2 668 ? 121.198 119.972 139.578 1.00 136.63 669 ALA B CA 1
ATOM 6748 C C . ALA B 2 668 ? 121.294 121.461 139.264 1.00 136.63 669 ALA B C 1
ATOM 6749 O O . ALA B 2 668 ? 121.779 122.236 140.091 1.00 136.63 669 ALA B O 1
ATOM 6751 N N . THR B 2 669 ? 120.812 121.881 138.096 1.00 138.16 670 THR B N 1
ATOM 6752 C CA . THR B 2 669 ? 120.888 123.274 137.665 1.00 138.16 670 THR B CA 1
ATOM 6753 C C . THR B 2 669 ? 119.987 124.209 138.464 1.00 138.16 670 THR B C 1
ATOM 6754 O O . THR B 2 669 ? 120.105 125.432 138.324 1.00 138.16 670 THR B O 1
ATOM 6758 N N . THR B 2 670 ? 119.090 123.671 139.282 1.00 135.97 671 THR B N 1
ATOM 6759 C CA . THR B 2 670 ? 118.183 124.479 140.080 1.00 135.97 671 THR B CA 1
ATOM 6760 C C . THR B 2 670 ? 118.754 124.838 141.444 1.00 135.97 671 THR B C 1
ATOM 6761 O O . THR B 2 670 ? 118.166 125.659 142.154 1.00 135.97 671 THR B O 1
ATOM 6765 N N . VAL B 2 671 ? 119.869 124.239 141.840 1.00 131.01 672 VAL B N 1
ATOM 6766 C CA . VAL B 2 671 ? 120.467 124.515 143.142 1.00 131.01 672 VAL B CA 1
ATOM 6767 C C . VAL B 2 671 ? 121.451 125.671 143.025 1.00 131.01 672 VAL B C 1
ATOM 6768 O O . VAL B 2 671 ? 122.460 125.556 142.323 1.00 131.01 672 VAL B O 1
ATOM 6772 N N . ASP B 2 672 ? 121.183 126.776 143.727 1.00 128.28 673 ASP B N 1
ATOM 6773 C CA . ASP B 2 672 ? 122.065 127.942 143.617 1.00 128.28 673 ASP B CA 1
ATOM 6774 C C . ASP B 2 672 ? 121.890 128.905 144.794 1.00 128.28 673 ASP B C 1
ATOM 6775 O O . ASP B 2 672 ? 120.858 129.566 144.902 1.00 128.28 673 ASP B O 1
ATOM 6780 N N . LEU B 2 673 ? 122.943 129.060 145.609 1.00 125.06 674 LEU B N 1
ATOM 6781 C CA . LEU B 2 673 ? 122.951 130.001 146.736 1.00 125.06 674 LEU B CA 1
ATOM 6782 C C . LEU B 2 673 ? 123.039 131.469 146.329 1.00 125.06 674 LEU B C 1
ATOM 6783 O O . LEU B 2 673 ? 122.869 132.345 147.184 1.00 125.06 674 LEU B O 1
ATOM 6788 N N . TRP B 2 674 ? 123.337 131.762 145.075 1.00 129.38 675 TRP B N 1
ATOM 6789 C CA . TRP B 2 674 ? 123.556 133.125 144.624 1.00 129.38 675 TRP B CA 1
ATOM 6790 C C . TRP B 2 674 ? 122.361 133.626 143.830 1.00 129.38 675 TRP B C 1
ATOM 6791 O O . TRP B 2 674 ? 121.332 132.959 143.735 1.00 129.38 675 TRP B O 1
ATOM 6802 N N . GLU B 2 675 ? 122.506 134.800 143.220 1.00 141.26 676 GLU B N 1
ATOM 6803 C CA . GLU B 2 675 ? 121.470 135.336 142.356 1.00 141.26 676 GLU B CA 1
ATOM 6804 C C . GLU B 2 675 ? 122.021 135.518 140.953 1.00 141.26 676 GLU B C 1
ATOM 6805 O O . GLU B 2 675 ? 123.195 135.845 140.772 1.00 141.26 676 GLU B O 1
ATOM 6811 N N . SER B 2 676 ? 121.168 135.295 139.963 1.00 137.55 677 SER B N 1
ATOM 6812 C CA . SER B 2 676 ? 121.576 135.382 138.573 1.00 137.55 677 SER B CA 1
ATOM 6813 C C . SER B 2 676 ? 121.484 136.803 138.049 1.00 137.55 677 SER B C 1
ATOM 6814 O O . SER B 2 676 ? 120.886 137.685 138.664 1.00 137.55 677 SER B O 1
ATOM 6817 N N . PHE B 2 677 ? 122.072 137.007 136.878 1.00 131.85 678 PHE B N 1
ATOM 6818 C CA . PHE B 2 677 ? 122.048 138.291 136.220 1.00 131.85 678 PHE B CA 1
ATOM 6819 C C . PHE B 2 677 ? 121.110 138.227 135.023 1.00 131.85 678 PHE B C 1
ATOM 6820 O O . PHE B 2 677 ? 120.914 137.164 134.435 1.00 131.85 678 PHE B O 1
ATOM 6828 N N . ASP B 2 678 ? 120.514 139.362 134.673 1.00 138.21 679 ASP B N 1
ATOM 6829 C CA . ASP B 2 678 ? 119.511 139.404 133.610 1.00 138.21 679 ASP B CA 1
ATOM 6830 C C . ASP B 2 678 ? 120.145 139.505 132.230 1.00 138.21 679 ASP B C 1
ATOM 6831 O O . ASP B 2 678 ? 120.543 140.590 131.798 1.00 138.21 679 ASP B O 1
ATOM 6833 N N . ARG B 2 679 ? 120.135 138.400 131.499 1.00 134.23 680 ARG B N 1
ATOM 6834 C CA . ARG B 2 679 ? 120.586 138.378 130.117 1.00 134.23 680 ARG B CA 1
ATOM 6835 C C . ARG B 2 679 ? 119.475 137.887 129.213 1.00 134.23 680 ARG B C 1
ATOM 6836 O O . ARG B 2 679 ? 119.709 137.128 128.272 1.00 134.23 680 ARG B O 1
ATOM 6844 N N . THR B 2 680 ? 118.247 138.316 129.502 1.00 137.51 681 THR B N 1
ATOM 6845 C CA . THR B 2 680 ? 117.087 137.915 128.721 1.00 137.51 681 THR B CA 1
ATOM 6846 C C . THR B 2 680 ? 116.862 138.818 127.521 1.00 137.51 681 THR B C 1
ATOM 6847 O O . THR B 2 680 ? 116.148 138.434 126.590 1.00 137.51 681 THR B O 1
ATOM 6851 N N . THR B 2 681 ? 117.449 140.009 127.521 1.00 135.30 682 THR B N 1
ATOM 6852 C CA . THR B 2 681 ? 117.344 140.915 126.389 1.00 135.30 682 THR B CA 1
ATOM 6853 C C . THR B 2 681 ? 118.740 141.303 125.938 1.00 135.30 682 THR B C 1
ATOM 6854 O O . THR B 2 681 ? 119.676 141.304 126.736 1.00 135.30 682 THR B O 1
ATOM 6858 N N . GLY B 2 682 ? 118.877 141.651 124.663 1.00 126.02 683 GLY B N 1
ATOM 6859 C CA . GLY B 2 682 ? 120.172 142.027 124.132 1.00 126.02 683 GLY B CA 1
ATOM 6860 C C . GLY B 2 682 ? 121.164 140.911 123.859 1.00 126.02 683 GLY B C 1
ATOM 6861 O O . GLY B 2 682 ? 122.228 140.863 124.482 1.00 126.02 683 GLY B O 1
ATOM 6862 N N . HIS B 2 683 ? 120.809 140.014 122.935 1.00 124.57 684 HIS B N 1
ATOM 6863 C CA . HIS B 2 683 ? 121.740 139.172 122.175 1.00 124.57 684 HIS B CA 1
ATOM 6864 C C . HIS B 2 683 ? 122.558 138.221 123.058 1.00 124.57 684 HIS B C 1
ATOM 6865 O O . HIS B 2 683 ? 123.776 138.320 123.162 1.00 124.57 684 HIS B O 1
ATOM 6872 N N . HIS B 2 684 ? 121.858 137.279 123.677 1.00 121.67 685 HIS B N 1
ATOM 6873 C CA . HIS B 2 684 ? 122.527 136.179 124.362 1.00 121.67 685 HIS B CA 1
ATOM 6874 C C . HIS B 2 684 ? 122.987 135.145 123.338 1.00 121.67 685 HIS B C 1
ATOM 6875 O O . HIS B 2 684 ? 122.187 134.670 122.530 1.00 121.67 685 HIS B O 1
ATOM 6882 N N . PHE B 2 685 ? 124.271 134.799 123.369 1.00 121.77 686 PHE B N 1
ATOM 6883 C CA . PHE B 2 685 ? 124.878 133.940 122.359 1.00 121.77 686 PHE B CA 1
ATOM 6884 C C . PHE B 2 685 ? 125.046 132.507 122.859 1.00 121.77 686 PHE B C 1
ATOM 6885 O O . PHE B 2 685 ? 125.137 132.249 124.059 1.00 121.77 686 PHE B O 1
ATOM 6893 N N . ASN B 2 686 ? 125.097 131.576 121.908 1.00 117.70 687 ASN B N 1
ATOM 6894 C CA . ASN B 2 686 ? 125.464 130.187 122.161 1.00 117.70 687 ASN B CA 1
ATOM 6895 C C . ASN B 2 686 ? 126.225 129.652 120.955 1.00 117.70 687 ASN B C 1
ATOM 6896 O O . ASN B 2 686 ? 126.511 130.381 120.005 1.00 117.70 687 ASN B O 1
ATOM 6901 N N . LEU B 2 687 ? 126.552 128.360 121.002 1.00 112.96 688 LEU B N 1
ATOM 6902 C CA . LEU B 2 687 ? 127.380 127.714 119.988 1.00 112.96 688 LEU B CA 1
ATOM 6903 C C . LEU B 2 687 ? 127.126 126.216 120.077 1.00 112.96 688 LEU B C 1
ATOM 6904 O O . LEU B 2 687 ? 127.130 125.661 121.176 1.00 112.96 688 LEU B O 1
ATOM 6909 N N . SER B 2 688 ? 126.910 125.565 118.933 1.00 118.87 689 SER B N 1
ATOM 6910 C CA . SER B 2 688 ? 126.274 124.250 118.893 1.00 118.87 689 SER B CA 1
ATOM 6911 C C . SER B 2 688 ? 127.117 123.253 118.112 1.00 118.87 689 SER B C 1
ATOM 6912 O O . SER B 2 688 ? 127.316 123.418 116.905 1.00 118.87 689 SER B O 1
ATOM 6915 N N . ILE B 2 689 ? 127.601 122.218 118.794 1.00 120.15 690 ILE B N 1
ATOM 6916 C CA . ILE B 2 689 ? 128.241 121.067 118.160 1.00 120.15 690 ILE B CA 1
ATOM 6917 C C . ILE B 2 689 ? 127.274 119.891 118.194 1.00 120.15 690 ILE B C 1
ATOM 6918 O O . ILE B 2 689 ? 126.685 119.596 119.239 1.00 120.15 690 ILE B O 1
ATOM 6923 N N . ASP B 2 690 ? 127.086 119.230 117.056 1.00 126.14 691 ASP B N 1
ATOM 6924 C CA . ASP B 2 690 ? 126.473 117.909 117.021 1.00 126.14 691 ASP B CA 1
ATOM 6925 C C . ASP B 2 690 ? 127.524 116.887 116.613 1.00 126.14 691 ASP B C 1
ATOM 6926 O O . ASP B 2 690 ? 128.217 117.067 115.609 1.00 126.14 691 ASP B O 1
ATOM 6931 N N . LEU B 2 691 ? 127.657 115.827 117.408 1.00 122.21 692 LEU B N 1
ATOM 6932 C CA . LEU B 2 691 ? 128.782 114.915 117.268 1.00 122.21 692 LEU B CA 1
ATOM 6933 C C . LEU B 2 691 ? 128.665 113.986 116.069 1.00 122.21 692 LEU B C 1
ATOM 6934 O O . LEU B 2 691 ? 129.653 113.333 115.723 1.00 122.21 692 LEU B O 1
ATOM 6939 N N . ASN B 2 692 ? 127.501 113.904 115.427 1.00 122.42 693 ASN B N 1
ATOM 6940 C CA . ASN B 2 692 ? 127.389 113.069 114.237 1.00 122.42 693 ASN B CA 1
ATOM 6941 C C . ASN B 2 692 ? 128.088 113.711 113.048 1.00 122.42 693 ASN B C 1
ATOM 6942 O O . ASN B 2 692 ? 128.741 113.022 112.257 1.00 122.42 693 ASN B O 1
ATOM 6947 N N . ALA B 2 693 ? 127.969 115.028 112.909 1.00 126.22 694 ALA B N 1
ATOM 6948 C CA . ALA B 2 693 ? 128.580 115.733 111.793 1.00 126.22 694 ALA B CA 1
ATOM 6949 C C . ALA B 2 693 ? 130.084 115.902 111.944 1.00 126.22 694 ALA B C 1
ATOM 6950 O O . ALA B 2 693 ? 130.747 116.256 110.965 1.00 126.22 694 ALA B O 1
ATOM 6952 N N . CYS B 2 694 ? 130.639 115.662 113.131 1.00 123.59 695 CYS B N 1
ATOM 6953 C CA . CYS B 2 694 ? 132.078 115.780 113.325 1.00 123.59 695 CYS B CA 1
ATOM 6954 C C . CYS B 2 694 ? 132.796 114.596 112.698 1.00 123.59 695 CYS B C 1
ATOM 6955 O O . CYS B 2 694 ? 132.963 113.556 113.340 1.00 123.59 695 CYS B O 1
ATOM 6958 N N . THR B 2 695 ? 133.218 114.739 111.442 1.00 124.26 696 THR B N 1
ATOM 6959 C CA . THR B 2 695 ? 133.992 113.680 110.806 1.00 124.26 696 THR B CA 1
ATOM 6960 C C . THR B 2 695 ? 135.442 113.725 111.268 1.00 124.26 696 THR B C 1
ATOM 6961 O O . THR B 2 695 ? 135.931 112.785 111.901 1.00 124.26 696 THR B O 1
ATOM 6965 N N . GLY B 2 696 ? 136.146 114.807 110.957 1.00 122.63 697 GLY B N 1
ATOM 6966 C CA . GLY B 2 696 ? 137.442 115.037 111.557 1.00 122.63 697 GLY B CA 1
ATOM 6967 C C . GLY B 2 696 ? 137.640 116.462 112.023 1.00 122.63 697 GLY B C 1
ATOM 6968 O O . GLY B 2 696 ? 138.539 116.725 112.826 1.00 122.63 697 GLY B O 1
ATOM 6969 N N . CYS B 2 697 ? 136.764 117.363 111.552 1.00 121.21 698 CYS B N 1
ATOM 6970 C CA . CYS B 2 697 ? 136.801 118.808 111.835 1.00 121.21 698 CYS B CA 1
ATOM 6971 C C . CYS B 2 697 ? 138.181 119.413 111.576 1.00 121.21 698 CYS B C 1
ATOM 6972 O O . CYS B 2 697 ? 138.697 120.198 112.371 1.00 121.21 698 CYS B O 1
ATOM 6975 N N . GLY B 2 698 ? 138.783 119.037 110.449 1.00 117.98 699 GLY B N 1
ATOM 6976 C CA . GLY B 2 698 ? 140.154 119.399 110.145 1.00 117.98 699 GLY B CA 1
ATOM 6977 C C . GLY B 2 698 ? 140.397 120.870 109.879 1.00 117.98 699 GLY B C 1
ATOM 6978 O O . GLY B 2 698 ? 141.229 121.491 110.543 1.00 117.98 699 GLY B O 1
ATOM 6979 N N . ALA B 2 699 ? 139.674 121.445 108.923 1.00 113.91 700 ALA B N 1
ATOM 6980 C CA . ALA B 2 699 ? 139.881 122.832 108.531 1.00 113.91 700 ALA B CA 1
ATOM 6981 C C . ALA B 2 699 ? 139.278 123.831 109.505 1.00 113.91 700 ALA B C 1
ATOM 6982 O O . ALA B 2 699 ? 139.456 125.036 109.314 1.00 113.91 700 ALA B O 1
ATOM 6984 N N . CYS B 2 700 ? 138.570 123.369 110.536 1.00 121.11 701 CYS B N 1
ATOM 6985 C CA . CYS B 2 700 ? 138.047 124.273 111.552 1.00 121.11 701 CYS B CA 1
ATOM 6986 C C . CYS B 2 700 ? 139.156 124.827 112.435 1.00 121.11 701 CYS B C 1
ATOM 6987 O O . CYS B 2 700 ? 138.973 125.876 113.056 1.00 121.11 701 CYS B O 1
ATOM 6990 N N . VAL B 2 701 ? 140.300 124.144 112.499 1.00 113.34 702 VAL B N 1
ATOM 6991 C CA . VAL B 2 701 ? 141.400 124.579 113.352 1.00 113.34 702 VAL B CA 1
ATOM 6992 C C . VAL B 2 701 ? 142.133 125.756 112.727 1.00 113.34 702 VAL B C 1
ATOM 6993 O O . VAL B 2 701 ? 142.302 126.800 113.363 1.00 113.34 702 VAL B O 1
ATOM 6997 N N . ILE B 2 702 ? 142.565 125.602 111.470 1.00 111.57 703 ILE B N 1
ATOM 6998 C CA . ILE B 2 702 ? 143.439 126.571 110.809 1.00 111.57 703 ILE B CA 1
ATOM 6999 C C . ILE B 2 702 ? 142.726 127.902 110.589 1.00 111.57 703 ILE B C 1
ATOM 7000 O O . ILE B 2 702 ? 143.352 128.968 110.644 1.00 111.57 703 ILE B O 1
ATOM 7005 N N . ALA B 2 703 ? 141.407 127.873 110.393 1.00 118.02 704 ALA B N 1
ATOM 7006 C CA . ALA B 2 703 ? 140.655 129.109 110.213 1.00 118.02 704 ALA B CA 1
ATOM 7007 C C . ALA B 2 703 ? 140.553 129.908 111.504 1.00 118.02 704 ALA B C 1
ATOM 7008 O O . ALA B 2 703 ? 140.473 131.139 111.460 1.00 118.02 704 ALA B O 1
ATOM 7010 N N . CYS B 2 704 ? 140.559 129.237 112.655 1.00 115.43 705 CYS B N 1
ATOM 7011 C CA . CYS B 2 704 ? 140.537 129.952 113.925 1.00 115.43 705 CYS B CA 1
ATOM 7012 C C . CYS B 2 704 ? 141.897 130.549 114.263 1.00 115.43 705 CYS B C 1
ATOM 7013 O O . CYS B 2 704 ? 141.963 131.554 114.975 1.00 115.43 705 CYS B O 1
ATOM 7016 N N . HIS B 2 705 ? 142.984 129.967 113.759 1.00 115.62 706 HIS B N 1
ATOM 7017 C CA . HIS B 2 705 ? 144.317 130.520 113.952 1.00 115.62 706 HIS B CA 1
ATOM 7018 C C . HIS B 2 705 ? 144.707 131.493 112.851 1.00 115.62 706 HIS B C 1
ATOM 7019 O O . HIS B 2 705 ? 145.888 131.818 112.720 1.00 115.62 706 HIS B O 1
ATOM 7026 N N . ALA B 2 706 ? 143.747 131.958 112.054 1.00 120.47 707 ALA B N 1
ATOM 7027 C CA . ALA B 2 706 ? 144.019 132.861 110.943 1.00 120.47 707 ALA B CA 1
ATOM 7028 C C . ALA B 2 706 ? 143.838 134.324 111.323 1.00 120.47 707 ALA B C 1
ATOM 7029 O O . ALA B 2 706 ? 144.712 135.144 111.036 1.00 120.47 707 ALA B O 1
ATOM 7031 N N . GLU B 2 707 ? 142.707 134.677 111.940 1.00 125.69 708 GLU B N 1
ATOM 7032 C CA . GLU B 2 707 ? 142.571 136.032 112.462 1.00 125.69 708 GLU B CA 1
ATOM 7033 C C . GLU B 2 707 ? 143.421 136.220 113.703 1.00 125.69 708 GLU B C 1
ATOM 7034 O O . GLU B 2 707 ? 144.102 137.239 113.855 1.00 125.69 708 GLU B O 1
ATOM 7040 N N . ASN B 2 708 ? 143.392 135.247 114.599 1.00 117.76 709 ASN B N 1
ATOM 7041 C CA . ASN B 2 708 ? 143.751 135.479 115.986 1.00 117.76 709 ASN B CA 1
ATOM 7042 C C . ASN B 2 708 ? 145.252 135.539 116.232 1.00 117.76 709 ASN B C 1
ATOM 7043 O O . ASN B 2 708 ? 145.649 135.740 117.385 1.00 117.76 709 ASN B O 1
ATOM 7048 N N . ASN B 2 709 ? 146.070 135.367 115.186 1.00 115.78 710 ASN B N 1
ATOM 7049 C CA . ASN B 2 709 ? 147.515 135.614 115.207 1.00 115.78 710 ASN B CA 1
ATOM 7050 C C . ASN B 2 709 ? 148.229 134.724 116.219 1.00 115.78 710 ASN B C 1
ATOM 7051 O O . ASN B 2 709 ? 149.141 135.161 116.922 1.00 115.78 710 ASN B O 1
ATOM 7056 N N . VAL B 2 710 ? 147.799 133.471 116.307 1.00 115.53 711 VAL B N 1
ATOM 7057 C CA . VAL B 2 710 ? 148.416 132.499 117.202 1.00 115.53 711 VAL B CA 1
ATOM 7058 C C . VAL B 2 710 ? 149.774 132.116 116.627 1.00 115.53 711 VAL B C 1
ATOM 7059 O O . VAL B 2 710 ? 149.851 131.669 115.476 1.00 115.53 711 VAL B O 1
ATOM 7063 N N . PRO B 2 711 ? 150.858 132.282 117.376 1.00 118.03 712 PRO B N 1
ATOM 7064 C CA . PRO B 2 711 ? 152.195 132.062 116.822 1.00 118.03 712 PRO B CA 1
ATOM 7065 C C . PRO B 2 711 ? 152.504 130.581 116.665 1.00 118.03 712 PRO B C 1
ATOM 7066 O O . PRO B 2 711 ? 151.821 129.709 117.200 1.00 118.03 712 PRO B O 1
ATOM 7070 N N . VAL B 2 712 ? 153.567 130.312 115.914 1.00 119.72 713 VAL B N 1
ATOM 7071 C CA . VAL B 2 712 ? 153.976 128.955 115.584 1.00 119.72 713 VAL B CA 1
ATOM 7072 C C . VAL B 2 712 ? 155.127 128.561 116.496 1.00 119.72 713 VAL B C 1
ATOM 7073 O O . VAL B 2 712 ? 156.098 129.311 116.644 1.00 119.72 713 VAL B O 1
ATOM 7077 N N . VAL B 2 713 ? 155.011 127.393 117.115 1.00 118.57 714 VAL B N 1
ATOM 7078 C CA . VAL B 2 713 ? 156.005 126.869 118.040 1.00 118.57 714 VAL B CA 1
ATOM 7079 C C . VAL B 2 713 ? 156.645 125.648 117.388 1.00 118.57 714 VAL B C 1
ATOM 7080 O O . VAL B 2 713 ? 155.967 124.881 116.694 1.00 118.57 714 VAL B O 1
ATOM 7084 N N . GLY B 2 714 ? 157.950 125.478 117.591 1.00 118.78 715 GLY B N 1
ATOM 7085 C CA . GLY B 2 714 ? 158.699 124.429 116.928 1.00 118.78 715 GLY B CA 1
ATOM 7086 C C . GLY B 2 714 ? 158.428 123.026 117.430 1.00 118.78 715 GLY B C 1
ATOM 7087 O O . GLY B 2 714 ? 157.418 122.760 118.085 1.00 118.78 715 GLY B O 1
ATOM 7088 N N . LYS B 2 715 ? 159.338 122.109 117.106 1.00 118.26 716 LYS B N 1
ATOM 7089 C CA . LYS B 2 715 ? 159.194 120.728 117.552 1.00 118.26 716 LYS B CA 1
ATOM 7090 C C . LYS B 2 715 ? 159.433 120.620 119.050 1.00 118.26 716 LYS B C 1
ATOM 7091 O O . LYS B 2 715 ? 158.577 120.132 119.794 1.00 118.26 716 LYS B O 1
ATOM 7097 N N . ALA B 2 716 ? 160.597 121.070 119.511 1.00 120.50 717 ALA B N 1
ATOM 7098 C CA . ALA B 2 716 ? 160.761 121.379 120.921 1.00 120.50 717 ALA B CA 1
ATOM 7099 C C . ALA B 2 716 ? 159.875 122.565 121.276 1.00 120.50 717 ALA B C 1
ATOM 7100 O O . ALA B 2 716 ? 159.536 123.380 120.413 1.00 120.50 717 ALA B O 1
ATOM 7102 N N . GLU B 2 717 ? 159.474 122.623 122.553 1.00 125.21 718 GLU B N 1
ATOM 7103 C CA . GLU B 2 717 ? 158.498 123.484 123.229 1.00 125.21 718 GLU B CA 1
ATOM 7104 C C . GLU B 2 717 ? 157.061 123.037 122.890 1.00 125.21 718 GLU B C 1
ATOM 7105 O O . GLU B 2 717 ? 156.120 123.472 123.556 1.00 125.21 718 GLU B O 1
ATOM 7111 N N . VAL B 2 718 ? 156.874 122.127 121.934 1.00 123.21 719 VAL B N 1
ATOM 7112 C CA . VAL B 2 718 ? 155.658 121.325 121.816 1.00 123.21 719 VAL B CA 1
ATOM 7113 C C . VAL B 2 718 ? 155.932 119.906 122.323 1.00 123.21 719 VAL B C 1
ATOM 7114 O O . VAL B 2 718 ? 155.036 119.257 122.875 1.00 123.21 719 VAL B O 1
ATOM 7118 N N . ARG B 2 719 ? 157.185 119.439 122.192 1.00 129.25 720 ARG B N 1
ATOM 7119 C CA . ARG B 2 719 ? 157.618 118.167 122.781 1.00 129.25 720 ARG B CA 1
ATOM 7120 C C . ARG B 2 719 ? 157.430 118.148 124.293 1.00 129.25 720 ARG B C 1
ATOM 7121 O O . ARG B 2 719 ? 157.144 117.094 124.870 1.00 129.25 720 ARG B O 1
ATOM 7129 N N . ARG B 2 720 ? 157.565 119.303 124.943 1.00 128.99 721 ARG B N 1
ATOM 7130 C CA . ARG B 2 720 ? 157.337 119.452 126.370 1.00 128.99 721 ARG B CA 1
ATOM 7131 C C . ARG B 2 720 ? 155.867 119.778 126.671 1.00 128.99 721 ARG B C 1
ATOM 7132 O O . ARG B 2 720 ? 155.546 120.212 127.782 1.00 128.99 721 ARG B O 1
ATOM 7140 N N . SER B 2 721 ? 154.981 119.571 125.686 1.00 126.75 722 SER B N 1
ATOM 7141 C CA . SER B 2 721 ? 153.521 119.723 125.795 1.00 126.75 722 SER B CA 1
ATOM 7142 C C . SER B 2 721 ? 153.121 121.142 126.191 1.00 126.75 722 SER B C 1
ATOM 7143 O O . SER B 2 721 ? 152.203 121.349 126.982 1.00 126.75 722 SER B O 1
ATOM 7146 N N . ARG B 2 722 ? 153.789 122.128 125.606 1.00 122.09 723 ARG B N 1
ATOM 7147 C CA . ARG B 2 722 ? 153.584 123.525 125.956 1.00 122.09 723 ARG B CA 1
ATOM 7148 C C . ARG B 2 722 ? 153.253 124.328 124.696 1.00 122.09 723 ARG B C 1
ATOM 7149 O O . ARG B 2 722 ? 153.866 125.351 124.389 1.00 122.09 723 ARG B O 1
ATOM 7157 N N . ASP B 2 723 ? 152.281 123.841 123.925 1.00 123.71 724 ASP B N 1
ATOM 7158 C CA . ASP B 2 723 ? 151.914 124.441 122.650 1.00 123.71 724 ASP B CA 1
ATOM 7159 C C . ASP B 2 723 ? 150.863 125.534 122.829 1.00 123.71 724 ASP B C 1
ATOM 7160 O O . ASP B 2 723 ? 150.381 125.796 123.931 1.00 123.71 724 ASP B O 1
ATOM 7165 N N . MET B 2 724 ? 150.493 126.176 121.723 1.00 116.99 725 MET B N 1
ATOM 7166 C CA . MET B 2 724 ? 149.537 127.283 121.731 1.00 116.99 725 MET B CA 1
ATOM 7167 C C . MET B 2 724 ? 148.445 126.962 120.712 1.00 116.99 725 MET B C 1
ATOM 7168 O O . MET B 2 724 ? 148.653 127.105 119.505 1.00 116.99 725 MET B O 1
ATOM 7173 N N . HIS B 2 725 ? 147.287 126.520 121.193 1.00 117.55 726 HIS B N 1
ATOM 7174 C CA . HIS B 2 725 ? 146.126 126.272 120.350 1.00 117.55 726 HIS B CA 1
ATOM 7175 C C . HIS B 2 725 ? 144.876 126.688 121.103 1.00 117.55 726 HIS B C 1
ATOM 7176 O O . HIS B 2 725 ? 144.743 126.401 122.294 1.00 117.55 726 HIS B O 1
ATOM 7183 N N . TRP B 2 726 ? 143.951 127.347 120.408 1.00 111.44 727 TRP B N 1
ATOM 7184 C CA . TRP B 2 726 ? 142.765 127.841 121.093 1.00 111.44 727 TRP B CA 1
ATOM 7185 C C . TRP B 2 726 ? 141.625 126.838 121.102 1.00 111.44 727 TRP B C 1
ATOM 7186 O O . TRP B 2 726 ? 140.853 126.807 122.067 1.00 111.44 727 TRP B O 1
ATOM 7197 N N . LEU B 2 727 ? 141.495 126.013 120.068 1.00 107.48 728 LEU B N 1
ATOM 7198 C CA . LEU B 2 727 ? 140.535 124.922 120.077 1.00 107.48 728 LEU B CA 1
ATOM 7199 C C . LEU B 2 727 ? 141.238 123.647 119.649 1.00 107.48 728 LEU B C 1
ATOM 7200 O O . LEU B 2 727 ? 142.212 123.681 118.896 1.00 107.48 728 LEU B O 1
ATOM 7205 N N . ARG B 2 728 ? 140.732 122.519 120.134 1.00 108.33 729 ARG B N 1
ATOM 7206 C CA . ARG B 2 728 ? 141.384 121.237 119.938 1.00 108.33 729 ARG B CA 1
ATOM 7207 C C . ARG B 2 728 ? 140.355 120.174 119.589 1.00 108.33 729 ARG B C 1
ATOM 7208 O O . ARG B 2 728 ? 139.192 120.254 119.988 1.00 108.33 729 ARG B O 1
ATOM 7216 N N . ILE B 2 729 ? 140.795 119.184 118.823 1.00 109.04 730 ILE B N 1
ATOM 7217 C CA . ILE B 2 729 ? 140.004 118.003 118.510 1.00 109.04 730 ILE B CA 1
ATOM 7218 C C . ILE B 2 729 ? 140.566 116.851 119.331 1.00 109.04 730 ILE B C 1
ATOM 7219 O O . ILE B 2 729 ? 141.787 116.705 119.447 1.00 109.04 730 ILE B O 1
ATOM 7224 N N . ASP B 2 730 ? 139.687 116.046 119.919 1.00 113.67 731 ASP B N 1
ATOM 7225 C CA . ASP B 2 730 ? 140.119 114.966 120.788 1.00 113.67 731 ASP B CA 1
ATOM 7226 C C . ASP B 2 730 ? 140.135 113.632 120.048 1.00 113.67 731 ASP B C 1
ATOM 7227 O O . ASP B 2 730 ? 139.823 113.537 118.861 1.00 113.67 731 ASP B O 1
ATOM 7232 N N . ARG B 2 731 ? 140.512 112.585 120.777 1.00 118.89 732 ARG B N 1
ATOM 7233 C CA . ARG B 2 731 ? 140.696 111.249 120.214 1.00 118.89 732 ARG B CA 1
ATOM 7234 C C . ARG B 2 731 ? 140.583 110.274 121.374 1.00 118.89 732 ARG B C 1
ATOM 7235 O O . ARG B 2 731 ? 141.477 110.227 122.222 1.00 118.89 732 ARG B O 1
ATOM 7243 N N . TYR B 2 732 ? 139.505 109.499 121.406 1.00 117.54 733 TYR B N 1
ATOM 7244 C CA . TYR B 2 732 ? 139.206 108.607 122.520 1.00 117.54 733 TYR B CA 1
ATOM 7245 C C . TYR B 2 732 ? 138.983 107.208 121.970 1.00 117.54 733 TYR B C 1
ATOM 7246 O O . TYR B 2 732 ? 137.977 106.956 121.302 1.00 117.54 733 TYR B O 1
ATOM 7255 N N . TYR B 2 733 ? 139.910 106.303 122.253 1.00 121.80 734 TYR B N 1
ATOM 7256 C CA . TYR B 2 733 ? 139.734 104.896 121.924 1.00 121.80 734 TYR B CA 1
ATOM 7257 C C . TYR B 2 733 ? 138.900 104.211 123.001 1.00 121.80 734 TYR B C 1
ATOM 7258 O O . TYR B 2 733 ? 138.290 104.850 123.861 1.00 121.80 734 TYR B O 1
ATOM 7267 N N . SER B 2 734 ? 138.866 102.884 122.963 1.00 133.16 735 SER B N 1
ATOM 7268 C CA . SER B 2 734 ? 138.186 102.111 123.985 1.00 133.16 735 SER B CA 1
ATOM 7269 C C . SER B 2 734 ? 138.946 100.823 124.245 1.00 133.16 735 SER B C 1
ATOM 7270 O O . SER B 2 734 ? 139.814 100.414 123.471 1.00 133.16 735 SER B O 1
ATOM 7273 N N . SER B 2 735 ? 138.604 100.186 125.358 1.00 138.32 736 SER B N 1
ATOM 7274 C CA . SER B 2 735 ? 139.030 98.829 125.651 1.00 138.32 736 SER B CA 1
ATOM 7275 C C . SER B 2 735 ? 137.850 97.889 125.447 1.00 138.32 736 SER B C 1
ATOM 7276 O O . SER B 2 735 ? 136.710 98.243 125.765 1.00 138.32 736 SER B O 1
ATOM 7279 N N . GLU B 2 736 ? 138.137 96.713 124.879 1.00 141.77 737 GLU B N 1
ATOM 7280 C CA . GLU B 2 736 ? 137.162 95.644 124.623 1.00 141.77 737 GLU B CA 1
ATOM 7281 C C . GLU B 2 736 ? 136.044 96.097 123.679 1.00 141.77 737 GLU B C 1
ATOM 7282 O O . GLU B 2 736 ? 134.856 95.900 123.944 1.00 141.77 737 GLU B O 1
ATOM 7288 N N . SER B 2 737 ? 136.449 96.777 122.603 1.00 139.86 738 SER B N 1
ATOM 7289 C CA . SER B 2 737 ? 135.728 96.903 121.336 1.00 139.86 738 SER B CA 1
ATOM 7290 C C . SER B 2 737 ? 134.482 97.787 121.342 1.00 139.86 738 SER B C 1
ATOM 7291 O O . SER B 2 737 ? 133.928 98.053 120.272 1.00 139.86 738 SER B O 1
ATOM 7294 N N . THR B 2 738 ? 134.030 98.262 122.503 1.00 137.53 739 THR B N 1
ATOM 7295 C CA . THR B 2 738 ? 132.880 99.160 122.581 1.00 137.53 739 THR B CA 1
ATOM 7296 C C . THR B 2 738 ? 133.130 100.222 123.641 1.00 137.53 739 THR B C 1
ATOM 7297 O O . THR B 2 738 ? 134.039 100.108 124.462 1.00 137.53 739 THR B O 1
ATOM 7301 N N . PHE B 2 739 ? 132.294 101.262 123.625 1.00 135.17 740 PHE B N 1
ATOM 7302 C CA . PHE B 2 739 ? 132.240 102.198 124.741 1.00 135.17 740 PHE B CA 1
ATOM 7303 C C . PHE B 2 739 ? 131.364 101.701 125.879 1.00 135.17 740 PHE B C 1
ATOM 7304 O O . PHE B 2 739 ? 131.563 102.124 127.022 1.00 135.17 740 PHE B O 1
ATOM 7312 N N . GLU B 2 740 ? 130.395 100.830 125.599 1.00 141.41 741 GLU B N 1
ATOM 7313 C CA . GLU B 2 740 ? 129.623 100.224 126.675 1.00 141.41 741 GLU B CA 1
ATOM 7314 C C . GLU B 2 740 ? 130.402 99.124 127.381 1.00 141.41 741 GLU B C 1
ATOM 7315 O O . GLU B 2 740 ? 130.066 98.776 128.516 1.00 141.41 741 GLU B O 1
ATOM 7321 N N . GLY B 2 741 ? 131.436 98.579 126.739 1.00 141.50 742 GLY B N 1
ATOM 7322 C CA . GLY B 2 741 ? 132.332 97.657 127.411 1.00 141.50 742 GLY B CA 1
ATOM 7323 C C . GLY B 2 741 ? 133.262 98.325 128.399 1.00 141.50 742 GLY B C 1
ATOM 7324 O O . GLY B 2 741 ? 133.813 97.645 129.269 1.00 141.50 742 GLY B O 1
ATOM 7325 N N . ASP B 2 742 ? 133.456 99.638 128.281 1.00 144.60 743 ASP B N 1
ATOM 7326 C CA . ASP B 2 742 ? 134.184 100.412 129.275 1.00 144.60 743 ASP B CA 1
ATOM 7327 C C . ASP B 2 742 ? 133.253 101.063 130.286 1.00 144.60 743 ASP B C 1
ATOM 7328 O O . ASP B 2 742 ? 133.658 101.993 130.985 1.00 144.60 743 ASP B O 1
ATOM 7333 N N . ASN B 2 743 ? 132.010 100.602 130.362 1.00 142.30 744 ASN B N 1
ATOM 7334 C CA . ASN B 2 743 ? 131.090 101.015 131.406 1.00 142.30 744 ASN B CA 1
ATOM 7335 C C . ASN B 2 743 ? 130.508 99.831 132.155 1.00 142.30 744 ASN B C 1
ATOM 7336 O O . ASN B 2 743 ? 129.799 100.034 133.145 1.00 142.30 744 ASN B O 1
ATOM 7341 N N . GLU B 2 744 ? 130.778 98.607 131.711 1.00 147.75 745 GLU B N 1
ATOM 7342 C CA . GLU B 2 744 ? 130.422 97.412 132.459 1.00 147.75 745 GLU B CA 1
ATOM 7343 C C . GLU B 2 744 ? 131.547 96.954 133.372 1.00 147.75 745 GLU B C 1
ATOM 7344 O O . GLU B 2 744 ? 131.279 96.376 134.431 1.00 147.75 745 GLU B O 1
ATOM 7350 N N . ARG B 2 745 ? 132.800 97.197 132.978 1.00 150.21 746 ARG B N 1
ATOM 7351 C CA . ARG B 2 745 ? 133.933 96.884 133.842 1.00 150.21 746 ARG B CA 1
ATOM 7352 C C . ARG B 2 745 ? 134.000 97.817 135.040 1.00 150.21 746 ARG B C 1
ATOM 7353 O O . ARG B 2 745 ? 134.501 97.426 136.099 1.00 150.21 746 ARG B O 1
ATOM 7361 N N . LYS B 2 746 ? 133.506 99.044 134.897 1.00 148.40 747 LYS B N 1
ATOM 7362 C CA . LYS B 2 746 ? 133.643 100.047 135.942 1.00 148.40 747 LYS B CA 1
ATOM 7363 C C . LYS B 2 746 ? 132.506 99.997 136.956 1.00 148.40 747 LYS B C 1
ATOM 7364 O O . LYS B 2 746 ? 132.751 100.098 138.163 1.00 148.40 747 LYS B O 1
ATOM 7370 N N . GLU B 2 747 ? 131.264 99.846 136.492 1.00 154.59 748 GLU B N 1
ATOM 7371 C CA . GLU B 2 747 ? 130.134 99.796 137.412 1.00 154.59 748 GLU B CA 1
ATOM 7372 C C . GLU B 2 747 ? 130.124 98.506 138.219 1.00 154.59 748 GLU B C 1
ATOM 7373 O O . GLU B 2 747 ? 129.639 98.493 139.354 1.00 154.59 748 GLU B O 1
ATOM 7379 N N . GLY B 2 748 ? 130.650 97.422 137.660 1.00 153.71 749 GLY B N 1
ATOM 7380 C CA . GLY B 2 748 ? 130.891 96.228 138.442 1.00 153.71 749 GLY B CA 1
ATOM 7381 C C . GLY B 2 748 ? 132.304 96.224 138.986 1.00 153.71 749 GLY B C 1
ATOM 7382 O O . GLY B 2 748 ? 133.245 95.857 138.276 1.00 153.71 749 GLY B O 1
ATOM 7383 N N . ILE B 2 749 ? 132.472 96.629 140.246 1.00 152.08 750 ILE B N 1
ATOM 7384 C CA . ILE B 2 749 ? 133.790 96.814 140.837 1.00 152.08 750 ILE B CA 1
ATOM 7385 C C . ILE B 2 749 ? 133.709 96.410 142.306 1.00 152.08 750 ILE B C 1
ATOM 7386 O O . ILE B 2 749 ? 132.634 96.384 142.907 1.00 152.08 750 ILE B O 1
ATOM 7391 N N . ALA B 2 750 ? 134.857 96.051 142.875 1.00 153.88 751 ALA B N 1
ATOM 7392 C CA . ALA B 2 750 ? 134.963 95.595 144.256 1.00 153.88 751 ALA B CA 1
ATOM 7393 C C . ALA B 2 750 ? 135.819 96.579 145.055 1.00 153.88 751 ALA B C 1
ATOM 7394 O O . ALA B 2 750 ? 136.195 97.647 144.567 1.00 153.88 751 ALA B O 1
ATOM 7396 N N . GLY B 2 751 ? 136.126 96.212 146.296 1.00 155.83 752 GLY B N 1
ATOM 7397 C CA . GLY B 2 751 ? 136.782 97.130 147.205 1.00 155.83 752 GLY B CA 1
ATOM 7398 C C . GLY B 2 751 ? 138.294 97.050 147.272 1.00 155.83 752 GLY B C 1
ATOM 7399 O O . GLY B 2 751 ? 138.846 96.138 147.898 1.00 155.83 752 GLY B O 1
ATOM 7400 N N . LEU B 2 752 ? 138.966 97.963 146.559 1.00 154.62 753 LEU B N 1
ATOM 7401 C CA . LEU B 2 752 ? 140.356 98.385 146.762 1.00 154.62 753 LEU B CA 1
ATOM 7402 C C . LEU B 2 752 ? 141.396 97.338 146.355 1.00 154.62 753 LEU B C 1
ATOM 7403 O O . LEU B 2 752 ? 142.583 97.655 146.249 1.00 154.62 753 LEU B O 1
ATOM 7408 N N . SER B 2 753 ? 140.974 96.116 146.043 1.00 155.03 754 SER B N 1
ATOM 7409 C CA . SER B 2 753 ? 141.893 95.107 145.537 1.00 155.03 754 SER B CA 1
ATOM 7410 C C . SER B 2 753 ? 141.756 94.890 144.041 1.00 155.03 754 SER B C 1
ATOM 7411 O O . SER B 2 753 ? 142.744 94.563 143.377 1.00 155.03 754 SER B O 1
ATOM 7414 N N . SER B 2 754 ? 140.552 95.063 143.502 1.00 151.47 755 SER B N 1
ATOM 7415 C CA . SER B 2 754 ? 140.337 95.003 142.065 1.00 151.47 755 SER B CA 1
ATOM 7416 C C . SER B 2 754 ? 140.404 96.374 141.416 1.00 151.47 755 SER B C 1
ATOM 7417 O O . SER B 2 754 ? 140.778 96.476 140.244 1.00 151.47 755 SER B O 1
ATOM 7420 N N . SER B 2 755 ? 140.066 97.431 142.154 1.00 148.18 756 SER B N 1
ATOM 7421 C CA . SER B 2 755 ? 140.073 98.783 141.612 1.00 148.18 756 SER B CA 1
ATOM 7422 C C . SER B 2 755 ? 141.475 99.355 141.451 1.00 148.18 756 SER B C 1
ATOM 7423 O O . SER B 2 755 ? 141.620 100.435 140.872 1.00 148.18 756 SER B O 1
ATOM 7426 N N . LEU B 2 756 ? 142.503 98.679 141.954 1.00 150.58 757 LEU B N 1
ATOM 7427 C CA . LEU B 2 756 ? 143.877 99.033 141.633 1.00 150.58 757 LEU B CA 1
ATOM 7428 C C . LEU B 2 756 ? 144.363 98.368 140.355 1.00 150.58 757 LEU B C 1
ATOM 7429 O O . LEU B 2 756 ? 145.421 98.745 139.843 1.00 150.58 757 LEU B O 1
ATOM 7434 N N . SER B 2 757 ? 143.619 97.394 139.832 1.00 149.35 758 SER B N 1
ATOM 7435 C CA . SER B 2 757 ? 143.999 96.681 138.622 1.00 149.35 758 SER B CA 1
ATOM 7436 C C . SER B 2 757 ? 143.117 96.990 137.423 1.00 149.35 758 SER B C 1
ATOM 7437 O O . SER B 2 757 ? 143.601 96.925 136.294 1.00 149.35 758 SER B O 1
ATOM 7440 N N . THR B 2 758 ? 141.841 97.321 137.630 1.00 146.18 759 THR B N 1
ATOM 7441 C CA . THR B 2 758 ? 140.979 97.638 136.495 1.00 146.18 759 THR B CA 1
ATOM 7442 C C . THR B 2 758 ? 141.297 99.014 135.928 1.00 146.18 759 THR B C 1
ATOM 7443 O O . THR B 2 758 ? 141.360 99.184 134.707 1.00 146.18 759 THR B O 1
ATOM 7447 N N . PHE B 2 759 ? 141.521 100.005 136.794 1.00 145.60 760 PHE B N 1
ATOM 7448 C CA . PHE B 2 759 ? 141.879 101.344 136.338 1.00 145.60 760 PHE B CA 1
ATOM 7449 C C . PHE B 2 759 ? 143.281 101.427 135.750 1.00 145.60 760 PHE B C 1
ATOM 7450 O O . PHE B 2 759 ? 143.613 102.447 135.142 1.00 145.60 760 PHE B O 1
ATOM 7458 N N . ASN B 2 760 ? 144.106 100.396 135.917 1.00 145.93 761 ASN B N 1
ATOM 7459 C CA . ASN B 2 760 ? 145.406 100.337 135.268 1.00 145.93 761 ASN B CA 1
ATOM 7460 C C . ASN B 2 760 ? 145.351 99.572 133.953 1.00 145.93 761 ASN B C 1
ATOM 7461 O O . ASN B 2 760 ? 146.263 99.703 133.131 1.00 145.93 761 ASN B O 1
ATOM 7466 N N . GLU B 2 761 ? 144.298 98.787 133.728 1.00 145.74 762 GLU B N 1
ATOM 7467 C CA . GLU B 2 761 ? 144.103 98.116 132.451 1.00 145.74 762 GLU B CA 1
ATOM 7468 C C . GLU B 2 761 ? 143.240 98.913 131.486 1.00 145.74 762 GLU B C 1
ATOM 7469 O O . GLU B 2 761 ? 143.290 98.656 130.280 1.00 145.74 762 GLU B O 1
ATOM 7475 N N . MET B 2 762 ? 142.461 99.873 131.979 1.00 140.69 763 MET B N 1
ATOM 7476 C CA . MET B 2 762 ? 141.599 100.682 131.128 1.00 140.69 763 MET B CA 1
ATOM 7477 C C . MET B 2 762 ? 142.322 101.854 130.473 1.00 140.69 763 MET B C 1
ATOM 7478 O O . MET B 2 762 ? 141.656 102.739 129.932 1.00 140.69 763 MET B O 1
ATOM 7483 N N . GLU B 2 763 ? 143.652 101.894 130.505 1.00 140.30 764 GLU B N 1
ATOM 7484 C CA . GLU B 2 763 ? 144.411 102.839 129.700 1.00 140.30 764 GLU B CA 1
ATOM 7485 C C . GLU B 2 763 ? 145.188 102.146 128.594 1.00 140.30 764 GLU B C 1
ATOM 7486 O O . GLU B 2 763 ? 145.939 102.806 127.869 1.00 140.30 764 GLU B O 1
ATOM 7492 N N . LYS B 2 764 ? 145.026 100.834 128.449 1.00 140.53 765 LYS B N 1
ATOM 7493 C CA . LYS B 2 764 ? 145.590 100.096 127.333 1.00 140.53 765 LYS B CA 1
ATOM 7494 C C . LYS B 2 764 ? 144.470 99.808 126.349 1.00 140.53 765 LYS B C 1
ATOM 7495 O O . LYS B 2 764 ? 143.597 98.979 126.648 1.00 140.53 765 LYS B O 1
ATOM 7501 N N . PRO B 2 765 ? 144.432 100.464 125.190 1.00 140.76 766 PRO B N 1
ATOM 7502 C CA . PRO B 2 765 ? 143.307 100.269 124.267 1.00 140.76 766 PRO B CA 1
ATOM 7503 C C . PRO B 2 765 ? 143.391 98.920 123.570 1.00 140.76 766 PRO B C 1
ATOM 7504 O O . PRO B 2 765 ? 144.440 98.534 123.051 1.00 140.76 766 PRO B O 1
ATOM 7508 N N . GLY B 2 766 ? 142.275 98.201 123.575 1.00 142.37 767 GLY B N 1
ATOM 7509 C CA . GLY B 2 766 ? 142.224 96.890 122.968 1.00 142.37 767 GLY B CA 1
ATOM 7510 C C . GLY B 2 766 ? 142.261 96.954 121.457 1.00 142.37 767 GLY B C 1
ATOM 7511 O O . GLY B 2 766 ? 142.221 98.018 120.842 1.00 142.37 767 GLY B O 1
ATOM 7512 N N . ASP B 2 767 ? 142.352 95.772 120.852 1.00 146.70 768 ASP B N 1
ATOM 7513 C CA . ASP B 2 767 ? 142.321 95.665 119.402 1.00 146.70 768 ASP B CA 1
ATOM 7514 C C . ASP B 2 767 ? 140.930 96.031 118.888 1.00 146.70 768 ASP B C 1
ATOM 7515 O O . ASP B 2 767 ? 139.938 95.924 119.611 1.00 146.70 768 ASP B O 1
ATOM 7520 N N . ASN B 2 768 ? 140.898 96.535 117.640 1.00 141.75 769 ASN B N 1
ATOM 7521 C CA . ASN B 2 768 ? 139.831 97.163 116.846 1.00 141.75 769 ASN B CA 1
ATOM 7522 C C . ASN B 2 768 ? 138.753 97.891 117.659 1.00 141.75 769 ASN B C 1
ATOM 7523 O O . ASN B 2 768 ? 137.574 97.524 117.605 1.00 141.75 769 ASN B O 1
ATOM 7528 N N . PRO B 2 769 ? 139.104 98.961 118.386 1.00 133.63 770 PRO B N 1
ATOM 7529 C CA . PRO B 2 769 ? 138.105 99.654 119.197 1.00 133.63 770 PRO B CA 1
ATOM 7530 C C . PRO B 2 769 ? 137.269 100.615 118.376 1.00 133.63 770 PRO B C 1
ATOM 7531 O O . PRO B 2 769 ? 137.379 100.674 117.148 1.00 133.63 770 PRO B O 1
ATOM 7535 N N . GLN B 2 770 ? 136.432 101.383 119.058 1.00 126.32 771 GLN B N 1
ATOM 7536 C CA . GLN B 2 770 ? 135.653 102.439 118.437 1.00 126.32 771 GLN B CA 1
ATOM 7537 C C . GLN B 2 770 ? 136.306 103.786 118.705 1.00 126.32 771 GLN B C 1
ATOM 7538 O O . GLN B 2 770 ? 136.844 104.023 119.788 1.00 126.32 771 GLN B O 1
ATOM 7544 N N . VAL B 2 771 ? 136.254 104.668 117.716 1.00 116.60 772 VAL B N 1
ATOM 7545 C CA . VAL B 2 771 ? 136.891 105.975 117.782 1.00 116.60 772 VAL B CA 1
ATOM 7546 C C . VAL B 2 771 ? 135.795 107.025 117.906 1.00 116.60 772 VAL B C 1
ATOM 7547 O O . VAL B 2 771 ? 134.718 106.883 117.319 1.00 116.60 772 VAL B O 1
ATOM 7551 N N . ALA B 2 772 ? 136.057 108.067 118.689 1.00 113.66 773 ALA B N 1
ATOM 7552 C CA . ALA B 2 772 ? 135.123 109.169 118.829 1.00 113.66 773 ALA B CA 1
ATOM 7553 C C . ALA B 2 772 ? 135.892 110.475 118.883 1.00 113.66 773 ALA B C 1
ATOM 7554 O O . ALA B 2 772 ? 136.929 110.564 119.542 1.00 113.66 773 ALA B O 1
ATOM 7556 N N . PHE B 2 773 ? 135.380 111.483 118.189 1.00 112.15 774 PHE B N 1
ATOM 7557 C CA . PHE B 2 773 ? 135.981 112.805 118.156 1.00 112.15 774 PHE B CA 1
ATOM 7558 C C . PHE B 2 773 ? 135.148 113.768 118.989 1.00 112.15 774 PHE B C 1
ATOM 7559 O O . PHE B 2 773 ? 133.948 113.568 119.182 1.00 112.15 774 PHE B O 1
ATOM 7567 N N . GLN B 2 774 ? 135.796 114.814 119.481 1.00 110.02 775 GLN B N 1
ATOM 7568 C CA . GLN B 2 774 ? 135.117 115.812 120.294 1.00 110.02 775 GLN B CA 1
ATOM 7569 C C . GLN B 2 774 ? 135.843 117.147 120.224 1.00 110.02 775 GLN B C 1
ATOM 7570 O O . GLN B 2 774 ? 136.957 117.270 120.745 1.00 110.02 775 GLN B O 1
ATOM 7576 N N . PRO B 2 775 ? 135.261 118.167 119.596 1.00 106.08 776 PRO B N 1
ATOM 7577 C CA . PRO B 2 775 ? 135.887 119.494 119.616 1.00 106.08 776 PRO B CA 1
ATOM 7578 C C . PRO B 2 775 ? 135.665 120.184 120.955 1.00 106.08 776 PRO B C 1
ATOM 7579 O O . PRO B 2 775 ? 134.546 120.239 121.467 1.00 106.08 776 PRO B O 1
ATOM 7583 N N . VAL B 2 776 ? 136.747 120.703 121.528 1.00 105.51 777 VAL B N 1
ATOM 7584 C CA . VAL B 2 776 ? 136.723 121.324 122.846 1.00 105.51 777 VAL B CA 1
ATOM 7585 C C . VAL B 2 776 ? 137.377 122.693 122.743 1.00 105.51 777 VAL B C 1
ATOM 7586 O O . VAL B 2 776 ? 138.550 122.796 122.373 1.00 105.51 777 VAL B O 1
ATOM 7590 N N . MET B 2 777 ? 136.621 123.737 123.069 1.00 105.99 778 MET B N 1
ATOM 7591 C CA . MET B 2 777 ? 137.145 125.094 123.137 1.00 105.99 778 MET B CA 1
ATOM 7592 C C . MET B 2 777 ? 136.716 125.714 124.457 1.00 105.99 778 MET B C 1
ATOM 7593 O O . MET B 2 777 ? 136.153 125.022 125.306 1.00 105.99 778 MET B O 1
ATOM 7598 N N . CYS B 2 778 ? 136.981 126.998 124.659 1.00 110.05 779 CYS B N 1
ATOM 7599 C CA . CYS B 2 778 ? 136.538 127.666 125.880 1.00 110.05 779 CYS B CA 1
ATOM 7600 C C . CYS B 2 778 ? 135.060 128.000 125.767 1.00 110.05 779 CYS B C 1
ATOM 7601 O O . CYS B 2 778 ? 134.680 129.039 125.226 1.00 110.05 779 CYS B O 1
ATOM 7604 N N . GLN B 2 779 ? 134.207 127.113 126.281 1.00 106.44 780 GLN B N 1
ATOM 7605 C CA . GLN B 2 779 ? 132.806 127.473 126.468 1.00 106.44 780 GLN B CA 1
ATOM 7606 C C . GLN B 2 779 ? 132.684 128.556 127.530 1.00 106.44 780 GLN B C 1
ATOM 7607 O O . GLN B 2 779 ? 133.119 128.382 128.665 1.00 106.44 780 GLN B O 1
ATOM 7613 N N . HIS B 2 780 ? 132.116 129.687 127.149 1.00 112.46 781 HIS B N 1
ATOM 7614 C CA . HIS B 2 780 ? 132.081 130.852 128.021 1.00 112.46 781 HIS B CA 1
ATOM 7615 C C . HIS B 2 780 ? 131.046 130.622 129.108 1.00 112.46 781 HIS B C 1
ATOM 7616 O O . HIS B 2 780 ? 129.847 130.788 128.889 1.00 112.46 781 HIS B O 1
ATOM 7623 N N . CYS B 2 781 ? 131.525 130.247 130.291 1.00 112.98 782 CYS B N 1
ATOM 7624 C CA . CYS B 2 781 ? 130.683 129.857 131.408 1.00 112.98 782 CYS B CA 1
ATOM 7625 C C . CYS B 2 781 ? 129.935 131.074 131.963 1.00 112.98 782 CYS B C 1
ATOM 7626 O O . CYS B 2 781 ? 130.180 132.218 131.580 1.00 112.98 782 CYS B O 1
ATOM 7629 N N . ASN B 2 782 ? 129.000 130.822 132.875 1.00 117.23 783 ASN B N 1
ATOM 7630 C CA . ASN B 2 782 ? 128.316 131.899 133.581 1.00 117.23 783 ASN B CA 1
ATOM 7631 C C . ASN B 2 782 ? 128.718 131.969 135.044 1.00 117.23 783 ASN B C 1
ATOM 7632 O O . ASN B 2 782 ? 129.000 133.055 135.555 1.00 117.23 783 ASN B O 1
ATOM 7637 N N . HIS B 2 783 ? 128.741 130.833 135.737 1.00 115.66 784 HIS B N 1
ATOM 7638 C CA . HIS B 2 783 ? 129.416 130.734 137.027 1.00 115.66 784 HIS B CA 1
ATOM 7639 C C . HIS B 2 783 ? 130.831 130.224 136.763 1.00 115.66 784 HIS B C 1
ATOM 7640 O O . HIS B 2 783 ? 131.171 129.069 137.006 1.00 115.66 784 HIS B O 1
ATOM 7647 N N . ALA B 2 784 ? 131.656 131.118 136.226 1.00 111.92 785 ALA B N 1
ATOM 7648 C CA . ALA B 2 784 ? 132.955 130.730 135.697 1.00 111.92 785 ALA B CA 1
ATOM 7649 C C . ALA B 2 784 ? 133.989 130.698 136.809 1.00 111.92 785 ALA B C 1
ATOM 7650 O O . ALA B 2 784 ? 134.179 131.713 137.486 1.00 111.92 785 ALA B O 1
ATOM 7652 N N . PRO B 2 785 ? 134.668 129.573 137.037 1.00 110.25 786 PRO B N 1
ATOM 7653 C CA . PRO B 2 785 ? 135.692 129.541 138.088 1.00 110.25 786 PRO B CA 1
ATOM 7654 C C . PRO B 2 785 ? 136.950 130.307 137.733 1.00 110.25 786 PRO B C 1
ATOM 7655 O O . PRO B 2 785 ? 137.699 130.686 138.639 1.00 110.25 786 PRO B O 1
ATOM 7659 N N . CYS B 2 786 ? 137.207 130.554 136.450 1.00 111.33 787 CYS B N 1
ATOM 7660 C CA . CYS B 2 786 ? 138.396 131.282 136.029 1.00 111.33 787 CYS B CA 1
ATOM 7661 C C . CYS B 2 786 ? 138.300 132.775 136.290 1.00 111.33 787 CYS B C 1
ATOM 7662 O O . CYS B 2 786 ? 139.300 133.479 136.137 1.00 111.33 787 CYS B O 1
ATOM 7665 N N . GLU B 2 787 ? 137.130 133.271 136.672 1.00 114.94 788 GLU B N 1
ATOM 7666 C CA . GLU B 2 787 ? 136.911 134.697 136.866 1.00 114.94 788 GLU B CA 1
ATOM 7667 C C . GLU B 2 787 ? 137.316 135.166 138.255 1.00 114.94 788 GLU B C 1
ATOM 7668 O O . GLU B 2 787 ? 138.147 136.068 138.392 1.00 114.94 788 GLU B O 1
ATOM 7674 N N . THR B 2 788 ? 136.740 134.545 139.289 1.00 112.31 789 THR B N 1
ATOM 7675 C CA . THR B 2 788 ? 136.696 135.090 140.641 1.00 112.31 789 THR B CA 1
ATOM 7676 C C . THR B 2 788 ? 138.054 135.177 141.310 1.00 112.31 789 THR B C 1
ATOM 7677 O O . THR B 2 788 ? 138.176 135.871 142.323 1.00 112.31 789 THR B O 1
ATOM 7681 N N . VAL B 2 789 ? 139.070 134.501 140.782 1.00 109.27 790 VAL B N 1
ATOM 7682 C CA . VAL B 2 789 ? 140.344 134.387 141.475 1.00 109.27 790 VAL B CA 1
ATOM 7683 C C . VAL B 2 789 ? 141.420 135.251 140.833 1.00 109.27 790 VAL B C 1
ATOM 7684 O O . VAL B 2 789 ? 142.535 135.331 141.370 1.00 109.27 790 VAL B O 1
ATOM 7688 N N . CYS B 2 790 ? 141.127 135.912 139.728 1.00 106.17 791 CYS B N 1
ATOM 7689 C CA . CYS B 2 790 ? 142.092 136.813 139.122 1.00 106.17 791 CYS B CA 1
ATOM 7690 C C . CYS B 2 790 ? 142.305 138.035 139.993 1.00 106.17 791 CYS B C 1
ATOM 7691 O O . CYS B 2 790 ? 141.375 138.835 140.146 1.00 106.17 791 CYS B O 1
ATOM 7694 N N . PRO B 2 791 ? 143.488 138.214 140.590 1.00 103.32 792 PRO B N 1
ATOM 7695 C CA . PRO B 2 791 ? 143.666 139.303 141.557 1.00 103.32 792 PRO B CA 1
ATOM 7696 C C . PRO B 2 791 ? 143.708 140.670 140.918 1.00 103.32 792 PRO B C 1
ATOM 7697 O O . PRO B 2 791 ? 143.411 141.666 141.586 1.00 103.32 792 PRO B O 1
ATOM 7701 N N . VAL B 2 792 ? 144.056 140.747 139.636 1.00 106.33 793 VAL B N 1
ATOM 7702 C CA . VAL B 2 792 ? 144.245 142.015 138.960 1.00 106.33 793 VAL B CA 1
ATOM 7703 C C . VAL B 2 792 ? 143.042 142.353 138.083 1.00 106.33 793 VAL B C 1
ATOM 7704 O O . VAL B 2 792 ? 143.041 143.386 137.403 1.00 106.33 793 VAL B O 1
ATOM 7708 N N . ALA B 2 793 ? 142.013 141.491 138.086 1.00 104.26 794 ALA B N 1
ATOM 7709 C CA . ALA B 2 793 ? 140.700 141.728 137.465 1.00 104.26 794 ALA B CA 1
ATOM 7710 C C . ALA B 2 793 ? 140.804 141.962 135.959 1.00 104.26 794 ALA B C 1
ATOM 7711 O O . ALA B 2 793 ? 140.276 142.933 135.420 1.00 104.26 794 ALA B O 1
ATOM 7713 N N . ALA B 2 794 ? 141.493 141.051 135.277 1.00 108.02 795 ALA B N 1
ATOM 7714 C CA . ALA B 2 794 ? 141.660 141.150 133.837 1.00 108.02 795 ALA B CA 1
ATOM 7715 C C . ALA B 2 794 ? 140.535 140.485 133.062 1.00 108.02 795 ALA B C 1
ATOM 7716 O O . ALA B 2 794 ? 140.403 140.734 131.861 1.00 108.02 795 ALA B O 1
ATOM 7718 N N . THR B 2 795 ? 139.729 139.654 133.711 1.00 111.35 796 THR B N 1
ATOM 7719 C CA . THR B 2 795 ? 138.620 138.967 133.073 1.00 111.35 796 THR B CA 1
ATOM 7720 C C . THR B 2 795 ? 137.300 139.454 133.653 1.00 111.35 796 THR B C 1
ATOM 7721 O O . THR B 2 795 ? 137.208 139.779 134.838 1.00 111.35 796 THR B O 1
ATOM 7725 N N . SER B 2 796 ? 136.275 139.484 132.807 1.00 118.18 797 SER B N 1
ATOM 7726 C CA . SER B 2 796 ? 134.922 139.834 133.216 1.00 118.18 797 SER B CA 1
ATOM 7727 C C . SER B 2 796 ? 133.958 139.268 132.182 1.00 118.18 797 SER B C 1
ATOM 7728 O O . SER B 2 796 ? 134.371 138.735 131.150 1.00 118.18 797 SER B O 1
ATOM 7731 N N . HIS B 2 797 ? 132.666 139.386 132.467 1.00 122.11 798 HIS B N 1
ATOM 7732 C CA . HIS B 2 797 ? 131.625 138.936 131.556 1.00 122.11 798 HIS B CA 1
ATOM 7733 C C . HIS B 2 797 ? 130.839 140.115 131.007 1.00 122.11 798 HIS B C 1
ATOM 7734 O O . HIS B 2 797 ? 130.783 141.188 131.608 1.00 122.11 798 HIS B O 1
ATOM 7741 N N . GLY B 2 798 ? 130.224 139.897 129.847 1.00 124.60 799 GLY B N 1
ATOM 7742 C CA . GLY B 2 798 ? 129.380 140.883 129.221 1.00 124.60 799 GLY B CA 1
ATOM 7743 C C . GLY B 2 798 ? 127.907 140.532 129.333 1.00 124.60 799 GLY B C 1
ATOM 7744 O O . GLY B 2 798 ? 127.515 139.511 129.887 1.00 124.60 799 GLY B O 1
ATOM 7745 N N . ARG B 2 799 ? 127.082 141.426 128.790 1.00 132.99 800 ARG B N 1
ATOM 7746 C CA . ARG B 2 799 ? 125.656 141.142 128.725 1.00 132.99 800 ARG B CA 1
ATOM 7747 C C . ARG B 2 799 ? 125.347 140.121 127.643 1.00 132.99 800 ARG B C 1
ATOM 7748 O O . ARG B 2 799 ? 124.354 139.395 127.748 1.00 132.99 800 ARG B O 1
ATOM 7756 N N . GLN B 2 800 ? 126.181 140.048 126.604 1.00 127.17 801 GLN B N 1
ATOM 7757 C CA . GLN B 2 800 ? 125.958 139.068 125.549 1.00 127.17 801 GLN B CA 1
ATOM 7758 C C . GLN B 2 800 ? 126.284 137.656 126.012 1.00 127.17 801 GLN B C 1
ATOM 7759 O O . GLN B 2 800 ? 125.719 136.692 125.488 1.00 127.17 801 GLN B O 1
ATOM 7765 N N . GLY B 2 801 ? 127.168 137.501 126.979 1.00 124.10 802 GLY B N 1
ATOM 7766 C CA . GLY B 2 801 ? 127.471 136.202 127.527 1.00 124.10 802 GLY B CA 1
ATOM 7767 C C . GLY B 2 801 ? 128.823 135.650 127.152 1.00 124.10 802 GLY B C 1
ATOM 7768 O O . GLY B 2 801 ? 128.993 134.424 127.156 1.00 124.10 802 GLY B O 1
ATOM 7769 N N . GLN B 2 802 ? 129.785 136.501 126.824 1.00 121.35 803 GLN B N 1
ATOM 7770 C CA . GLN B 2 802 ? 131.134 136.048 126.520 1.00 121.35 803 GLN B CA 1
ATOM 7771 C C . GLN B 2 802 ? 131.939 135.872 127.803 1.00 121.35 803 GLN B C 1
ATOM 7772 O O . GLN B 2 802 ? 131.413 135.929 128.917 1.00 121.35 803 GLN B O 1
ATOM 7778 N N . ASN B 2 803 ? 133.242 135.640 127.636 1.00 118.55 804 ASN B N 1
ATOM 7779 C CA . ASN B 2 803 ? 134.250 135.808 128.683 1.00 118.55 804 ASN B CA 1
ATOM 7780 C C . ASN B 2 803 ? 135.284 136.755 128.082 1.00 118.55 804 ASN B C 1
ATOM 7781 O O . ASN B 2 803 ? 136.172 136.341 127.328 1.00 118.55 804 ASN B O 1
ATOM 7786 N N . HIS B 2 804 ? 135.153 138.028 128.421 1.00 116.10 805 HIS B N 1
ATOM 7787 C CA . HIS B 2 804 ? 136.051 139.035 127.891 1.00 116.10 805 HIS B CA 1
ATOM 7788 C C . HIS B 2 804 ? 137.418 138.906 128.546 1.00 116.10 805 HIS B C 1
ATOM 7789 O O . HIS B 2 804 ? 137.525 138.792 129.769 1.00 116.10 805 HIS B O 1
ATOM 7796 N N . MET B 2 805 ? 138.462 138.916 127.729 1.00 110.00 806 MET B N 1
ATOM 7797 C CA . MET B 2 805 ? 139.833 138.719 128.188 1.00 110.00 806 MET B CA 1
ATOM 7798 C C . MET B 2 805 ? 140.641 139.955 127.829 1.00 110.00 806 MET B C 1
ATOM 7799 O O . MET B 2 805 ? 141.008 140.144 126.668 1.00 110.00 806 MET B O 1
ATOM 7804 N N . ALA B 2 806 ? 140.921 140.791 128.818 1.00 106.11 807 ALA B N 1
ATOM 7805 C CA . ALA B 2 806 ? 141.793 141.929 128.600 1.00 106.11 807 ALA B CA 1
ATOM 7806 C C . ALA B 2 806 ? 143.242 141.477 128.642 1.00 106.11 807 ALA B C 1
ATOM 7807 O O . ALA B 2 806 ? 143.643 140.703 129.512 1.00 106.11 807 ALA B O 1
ATOM 7809 N N . TYR B 2 807 ? 144.025 141.960 127.685 1.00 107.85 808 TYR B N 1
ATOM 7810 C CA . TYR B 2 807 ? 145.438 141.641 127.582 1.00 107.85 808 TYR B CA 1
ATOM 7811 C C . TYR B 2 807 ? 146.305 142.666 128.290 1.00 107.85 808 TYR B C 1
ATOM 7812 O O . TYR B 2 807 ? 147.499 142.765 127.997 1.00 107.85 808 TYR B O 1
ATOM 7821 N N . ASN B 2 808 ? 145.728 143.436 129.208 1.00 110.11 809 ASN B N 1
ATOM 7822 C CA . ASN B 2 808 ? 146.414 144.569 129.807 1.00 110.11 809 ASN B CA 1
ATOM 7823 C C . ASN B 2 808 ? 146.623 144.415 131.305 1.00 110.11 809 ASN B C 1
ATOM 7824 O O . ASN B 2 808 ? 147.762 144.506 131.770 1.00 110.11 809 ASN B O 1
ATOM 7829 N N . ARG B 2 809 ? 145.561 144.170 132.084 1.00 108.40 810 ARG B N 1
ATOM 7830 C CA . ARG B 2 809 ? 145.748 143.884 133.503 1.00 108.40 810 ARG B CA 1
ATOM 7831 C C . ARG B 2 809 ? 146.307 142.495 133.758 1.00 108.40 810 ARG B C 1
ATOM 7832 O O . ARG B 2 809 ? 146.568 142.171 134.917 1.00 108.40 810 ARG B O 1
ATOM 7840 N N . CYS B 2 810 ? 146.467 141.659 132.737 1.00 112.21 811 CYS B N 1
ATOM 7841 C CA . CYS B 2 810 ? 146.933 140.303 132.975 1.00 112.21 811 CYS B CA 1
ATOM 7842 C C . CYS B 2 810 ? 148.406 140.324 133.338 1.00 112.21 811 CYS B C 1
ATOM 7843 O O . CYS B 2 810 ? 149.276 140.230 132.471 1.00 112.21 811 CYS B O 1
ATOM 7846 N N . VAL B 2 811 ? 148.686 140.486 134.623 1.00 108.65 812 VAL B N 1
ATOM 7847 C CA . VAL B 2 811 ? 150.028 140.322 135.157 1.00 108.65 812 VAL B CA 1
ATOM 7848 C C . VAL B 2 811 ? 150.127 138.872 135.609 1.00 108.65 812 VAL B C 1
ATOM 7849 O O . VAL B 2 811 ? 149.525 138.490 136.613 1.00 108.65 812 VAL B O 1
ATOM 7853 N N . GLY B 2 812 ? 150.920 138.078 134.896 1.00 107.04 813 GLY B N 1
ATOM 7854 C CA . GLY B 2 812 ? 150.666 136.654 134.785 1.00 107.04 813 GLY B CA 1
ATOM 7855 C C . GLY B 2 812 ? 150.902 135.795 136.006 1.00 107.04 813 GLY B C 1
ATOM 7856 O O . GLY B 2 812 ? 151.799 134.951 136.020 1.00 107.04 813 GLY B O 1
ATOM 7857 N N . THR B 2 813 ? 150.090 136.008 137.038 1.00 112.16 814 THR B N 1
ATOM 7858 C CA . THR B 2 813 ? 149.934 135.045 138.118 1.00 112.16 814 THR B CA 1
ATOM 7859 C C . THR B 2 813 ? 148.980 133.972 137.625 1.00 112.16 814 THR B C 1
ATOM 7860 O O . THR B 2 813 ? 147.774 134.205 137.524 1.00 112.16 814 THR B O 1
ATOM 7864 N N . ARG B 2 814 ? 149.514 132.788 137.343 1.00 107.04 815 ARG B N 1
ATOM 7865 C CA . ARG B 2 814 ? 148.838 131.780 136.526 1.00 107.04 815 ARG B CA 1
ATOM 7866 C C . ARG B 2 814 ? 147.800 130.989 137.324 1.00 107.04 815 ARG B C 1
ATOM 7867 O O . ARG B 2 814 ? 147.871 129.769 137.444 1.00 107.04 815 ARG B O 1
ATOM 7875 N N . TYR B 2 815 ? 146.805 131.696 137.863 1.00 110.28 816 TYR B N 1
ATOM 7876 C CA . TYR B 2 815 ? 145.747 130.969 138.557 1.00 110.28 816 TYR B CA 1
ATOM 7877 C C . TYR B 2 815 ? 144.738 130.414 137.587 1.00 110.28 816 TYR B C 1
ATOM 7878 O O . TYR B 2 815 ? 144.428 129.223 137.639 1.00 110.28 816 TYR B O 1
ATOM 7887 N N . CYS B 2 816 ? 144.212 131.256 136.702 1.00 110.43 817 CYS B N 1
ATOM 7888 C CA . CYS B 2 816 ? 143.014 130.928 135.938 1.00 110.43 817 CYS B CA 1
ATOM 7889 C C . CYS B 2 816 ? 143.211 129.806 134.926 1.00 110.43 817 CYS B C 1
ATOM 7890 O O . CYS B 2 816 ? 142.223 129.339 134.356 1.00 110.43 817 CYS B O 1
ATOM 7893 N N . ALA B 2 817 ? 144.447 129.366 134.686 1.00 108.81 818 ALA B N 1
ATOM 7894 C CA . ALA B 2 817 ? 144.670 128.113 133.981 1.00 108.81 818 ALA B CA 1
ATOM 7895 C C . ALA B 2 817 ? 144.350 126.902 134.846 1.00 108.81 818 ALA B C 1
ATOM 7896 O O . ALA B 2 817 ? 144.160 125.810 134.305 1.00 108.81 818 ALA B O 1
ATOM 7898 N N . ASN B 2 818 ? 144.277 127.065 136.168 1.00 107.29 819 ASN B N 1
ATOM 7899 C CA . ASN B 2 818 ? 144.051 125.930 137.055 1.00 107.29 819 ASN B CA 1
ATOM 7900 C C . ASN B 2 818 ? 142.572 125.695 137.348 1.00 107.29 819 ASN B C 1
ATOM 7901 O O . ASN B 2 818 ? 142.102 124.563 137.226 1.00 107.29 819 ASN B O 1
ATOM 7906 N N . ASN B 2 819 ? 141.814 126.737 137.714 1.00 108.75 820 ASN B N 1
ATOM 7907 C CA . ASN B 2 819 ? 140.397 126.523 138.013 1.00 108.75 820 ASN B CA 1
ATOM 7908 C C . ASN B 2 819 ? 139.519 126.251 136.808 1.00 108.75 820 ASN B C 1
ATOM 7909 O O . ASN B 2 819 ? 138.321 126.060 137.017 1.00 108.75 820 ASN B O 1
ATOM 7914 N N . CYS B 2 820 ? 140.013 126.252 135.585 1.00 111.86 821 CYS B N 1
ATOM 7915 C CA . CYS B 2 820 ? 139.181 125.791 134.487 1.00 111.86 821 CYS B CA 1
ATOM 7916 C C . CYS B 2 820 ? 139.150 124.271 134.507 1.00 111.86 821 CYS B C 1
ATOM 7917 O O . CYS B 2 820 ? 140.199 123.644 134.334 1.00 111.86 821 CYS B O 1
ATOM 7920 N N . PRO B 2 821 ? 137.996 123.639 134.736 1.00 106.24 822 PRO B N 1
ATOM 7921 C CA . PRO B 2 821 ? 137.980 122.174 134.756 1.00 106.24 822 PRO B CA 1
ATOM 7922 C C . PRO B 2 821 ? 138.136 121.576 133.376 1.00 106.24 822 PRO B C 1
ATOM 7923 O O . PRO B 2 821 ? 138.662 120.465 133.243 1.00 106.24 822 PRO B O 1
ATOM 7927 N N . TYR B 2 822 ? 137.706 122.294 132.343 1.00 108.14 823 TYR B N 1
ATOM 7928 C CA . TYR B 2 822 ? 137.951 121.865 130.978 1.00 108.14 823 TYR B CA 1
ATOM 7929 C C . TYR B 2 822 ? 139.399 122.114 130.593 1.00 108.14 823 TYR B C 1
ATOM 7930 O O . TYR B 2 822 ? 139.950 121.388 129.759 1.00 108.14 823 TYR B O 1
ATOM 7939 N N . LYS B 2 823 ? 140.004 123.138 131.200 1.00 107.13 824 LYS B N 1
ATOM 7940 C CA . LYS B 2 823 ? 141.429 123.462 131.116 1.00 107.13 824 LYS B CA 1
ATOM 7941 C C . LYS B 2 823 ? 141.843 123.756 129.672 1.00 107.13 824 LYS B C 1
ATOM 7942 O O . LYS B 2 823 ? 142.700 123.097 129.087 1.00 107.13 824 LYS B O 1
ATOM 7948 N N . VAL B 2 824 ? 141.181 124.751 129.093 1.00 108.71 825 VAL B N 1
ATOM 7949 C CA . VAL B 2 824 ? 141.539 125.282 127.780 1.00 108.71 825 VAL B CA 1
ATOM 7950 C C . VAL B 2 824 ? 141.939 126.731 128.018 1.00 108.71 825 VAL B C 1
ATOM 7951 O O . VAL B 2 824 ? 141.110 127.643 127.986 1.00 108.71 825 VAL B O 1
ATOM 7955 N N . ARG B 2 825 ? 143.225 126.946 128.272 1.00 105.29 826 ARG B N 1
ATOM 7956 C CA . ARG B 2 825 ? 143.748 128.270 128.596 1.00 105.29 826 ARG B CA 1
ATOM 7957 C C . ARG B 2 825 ? 145.245 128.234 128.346 1.00 105.29 826 ARG B C 1
ATOM 7958 O O . ARG B 2 825 ? 145.951 127.446 128.979 1.00 105.29 826 ARG B O 1
ATOM 7966 N N . ARG B 2 826 ? 145.731 129.064 127.430 1.00 107.88 827 ARG B N 1
ATOM 7967 C CA . ARG B 2 826 ? 147.092 128.937 126.918 1.00 107.88 827 ARG B CA 1
ATOM 7968 C C . ARG B 2 826 ? 147.917 130.160 127.300 1.00 107.88 827 ARG B C 1
ATOM 7969 O O . ARG B 2 826 ? 147.847 131.200 126.641 1.00 107.88 827 ARG B O 1
ATOM 7977 N N . PHE B 2 827 ? 148.697 130.018 128.367 1.00 105.67 828 PHE B N 1
ATOM 7978 C CA . PHE B 2 827 ? 149.693 131.010 128.748 1.00 105.67 828 PHE B CA 1
ATOM 7979 C C . PHE B 2 827 ? 150.852 130.978 127.762 1.00 105.67 828 PHE B C 1
ATOM 7980 O O . PHE B 2 827 ? 151.227 129.914 127.265 1.00 105.67 828 PHE B O 1
ATOM 7988 N N . ASN B 2 828 ? 151.409 132.147 127.455 1.00 107.26 829 ASN B N 1
ATOM 7989 C CA . ASN B 2 828 ? 152.594 132.193 126.611 1.00 107.26 829 ASN B CA 1
ATOM 7990 C C . ASN B 2 828 ? 153.830 132.450 127.463 1.00 107.26 829 ASN B C 1
ATOM 7991 O O . ASN B 2 828 ? 153.769 133.097 128.506 1.00 107.26 829 ASN B O 1
ATOM 7996 N N . TRP B 2 829 ? 154.953 131.909 127.017 1.00 111.90 830 TRP B N 1
ATOM 7997 C CA . TRP B 2 829 ? 156.084 131.679 127.901 1.00 111.90 830 TRP B CA 1
ATOM 7998 C C . TRP B 2 829 ? 157.315 132.460 127.485 1.00 111.90 830 TRP B C 1
ATOM 7999 O O . TRP B 2 829 ? 157.923 133.137 128.318 1.00 111.90 830 TRP B O 1
ATOM 8010 N N . PHE B 2 830 ? 157.694 132.389 126.222 1.00 117.02 831 PHE B N 1
ATOM 8011 C CA . PHE B 2 830 ? 158.760 133.199 125.668 1.00 117.02 831 PHE B CA 1
ATOM 8012 C C . PHE B 2 830 ? 158.143 134.411 124.975 1.00 117.02 831 PHE B C 1
ATOM 8013 O O . PHE B 2 830 ? 156.944 134.674 125.088 1.00 117.02 831 PHE B O 1
ATOM 8021 N N . LEU B 2 831 ? 158.960 135.166 124.253 1.00 115.70 832 LEU B N 1
ATOM 8022 C CA . LEU B 2 831 ? 158.469 136.188 123.341 1.00 115.70 832 LEU B CA 1
ATOM 8023 C C . LEU B 2 831 ? 158.536 135.609 121.936 1.00 115.70 832 LEU B C 1
ATOM 8024 O O . LEU B 2 831 ? 159.624 135.305 121.442 1.00 115.70 832 LEU B O 1
ATOM 8029 N N . TYR B 2 832 ? 157.379 135.445 121.304 1.00 115.75 833 TYR B N 1
ATOM 8030 C CA . TYR B 2 832 ? 157.290 134.759 120.025 1.00 115.75 833 TYR B CA 1
ATOM 8031 C C . TYR B 2 832 ? 157.355 135.702 118.832 1.00 115.75 833 TYR B C 1
ATOM 8032 O O . TYR B 2 832 ? 157.230 135.241 117.695 1.00 115.75 833 TYR B O 1
ATOM 8041 N N . ASN B 2 833 ? 157.546 137.002 119.056 1.00 115.41 834 ASN B N 1
ATOM 8042 C CA . ASN B 2 833 ? 157.339 137.974 117.990 1.00 115.41 834 ASN B CA 1
ATOM 8043 C C . ASN B 2 833 ? 158.560 138.112 117.089 1.00 115.41 834 ASN B C 1
ATOM 8044 O O . ASN B 2 833 ? 158.508 137.772 115.905 1.00 115.41 834 ASN B O 1
ATOM 8049 N N . LYS B 2 834 ? 159.677 138.598 117.634 1.00 121.85 835 LYS B N 1
ATOM 8050 C CA . LYS B 2 834 ? 160.773 139.066 116.794 1.00 121.85 835 LYS B CA 1
ATOM 8051 C C . LYS B 2 834 ? 162.141 138.494 117.148 1.00 121.85 835 LYS B C 1
ATOM 8052 O O . LYS B 2 834 ? 163.137 138.923 116.556 1.00 121.85 835 LYS B O 1
ATOM 8058 N N . ASN B 2 835 ? 162.232 137.550 118.080 1.00 124.70 836 ASN B N 1
ATOM 8059 C CA . ASN B 2 835 ? 163.537 137.017 118.447 1.00 124.70 836 ASN B CA 1
ATOM 8060 C C . ASN B 2 835 ? 163.979 135.919 117.482 1.00 124.70 836 ASN B C 1
ATOM 8061 O O . ASN B 2 835 ? 163.172 135.318 116.772 1.00 124.70 836 ASN B O 1
ATOM 8066 N N . SER B 2 836 ? 165.284 135.661 117.468 1.00 130.30 837 SER B N 1
ATOM 8067 C CA . SER B 2 836 ? 165.867 134.698 116.544 1.00 130.30 837 SER B CA 1
ATOM 8068 C C . SER B 2 836 ? 165.727 133.255 117.008 1.00 130.30 837 SER B C 1
ATOM 8069 O O . SER B 2 836 ? 166.152 132.349 116.284 1.00 130.30 837 SER B O 1
ATOM 8072 N N . GLU B 2 837 ? 165.150 133.012 118.186 1.00 129.81 838 GLU B N 1
ATOM 8073 C CA . GLU B 2 837 ? 164.858 131.648 118.604 1.00 129.81 838 GLU B CA 1
ATOM 8074 C C . GLU B 2 837 ? 163.659 131.069 117.872 1.00 129.81 838 GLU B C 1
ATOM 8075 O O . GLU B 2 837 ? 163.512 129.845 117.820 1.00 129.81 838 GLU B O 1
ATOM 8081 N N . PHE B 2 838 ? 162.806 131.921 117.309 1.00 125.74 839 PHE B N 1
ATOM 8082 C CA . PHE B 2 838 ? 161.625 131.510 116.554 1.00 125.74 839 PHE B CA 1
ATOM 8083 C C . PHE B 2 838 ? 161.721 132.217 115.206 1.00 125.74 839 PHE B C 1
ATOM 8084 O O . PHE B 2 838 ? 161.285 133.360 115.064 1.00 125.74 839 PHE B O 1
ATOM 8092 N N . ASP B 2 839 ? 162.283 131.529 114.215 1.00 129.86 840 ASP B N 1
ATOM 8093 C CA . ASP B 2 839 ? 162.606 132.116 112.916 1.00 129.86 840 ASP B CA 1
ATOM 8094 C C . ASP B 2 839 ? 161.500 131.836 111.904 1.00 129.86 840 ASP B C 1
ATOM 8095 O O . ASP B 2 839 ? 161.745 131.576 110.724 1.00 129.86 840 ASP B O 1
ATOM 8100 N N . TYR B 2 840 ? 160.259 131.868 112.369 1.00 124.03 841 TYR B N 1
ATOM 8101 C CA . TYR B 2 840 ? 159.087 131.547 111.569 1.00 124.03 841 TYR B CA 1
ATOM 8102 C C . TYR B 2 840 ? 158.555 132.839 110.943 1.00 124.03 841 TYR B C 1
ATOM 8103 O O . TYR B 2 840 ? 159.266 133.845 110.894 1.00 124.03 841 TYR B O 1
ATOM 8112 N N . HIS B 2 841 ? 157.317 132.828 110.439 1.00 120.40 842 HIS B N 1
ATOM 8113 C CA . HIS B 2 841 ? 156.778 133.970 109.705 1.00 120.40 842 HIS B CA 1
ATOM 8114 C C . HIS B 2 841 ? 156.540 135.198 110.574 1.00 120.40 842 HIS B C 1
ATOM 8115 O O . HIS B 2 841 ? 156.360 136.288 110.027 1.00 120.40 842 HIS B O 1
ATOM 8122 N N . MET B 2 842 ? 156.541 135.062 111.901 1.00 120.59 843 MET B N 1
ATOM 8123 C CA . MET B 2 842 ? 156.399 136.222 112.774 1.00 120.59 843 MET B CA 1
ATOM 8124 C C . MET B 2 842 ? 157.649 137.090 112.790 1.00 120.59 843 MET B C 1
ATOM 8125 O O . MET B 2 842 ? 157.572 138.252 113.194 1.00 120.59 843 MET B O 1
ATOM 8130 N N . ASN B 2 843 ? 158.791 136.558 112.358 1.00 127.15 844 ASN B N 1
ATOM 8131 C CA . ASN B 2 843 ? 160.074 137.243 112.483 1.00 127.15 844 ASN B CA 1
ATOM 8132 C C . ASN B 2 843 ? 160.378 138.120 111.271 1.00 127.15 844 ASN B C 1
ATOM 8133 O O . ASN B 2 843 ? 160.631 139.318 111.419 1.00 127.15 844 ASN B O 1
ATOM 8138 N N . ASP B 2 844 ? 160.374 137.534 110.076 1.00 129.15 845 ASP B N 1
ATOM 8139 C CA . ASP B 2 844 ? 160.853 138.236 108.894 1.00 129.15 845 ASP B CA 1
ATOM 8140 C C . ASP B 2 844 ? 159.873 139.311 108.435 1.00 129.15 845 ASP B C 1
ATOM 8141 O O . ASP B 2 844 ? 158.666 139.228 108.665 1.00 129.15 845 ASP B O 1
ATOM 8146 N N . ASP B 2 845 ? 160.418 140.338 107.781 1.00 129.74 846 ASP B N 1
ATOM 8147 C CA . ASP B 2 845 ? 159.637 141.522 107.445 1.00 129.74 846 ASP B CA 1
ATOM 8148 C C . ASP B 2 845 ? 158.690 141.287 106.276 1.00 129.74 846 ASP B C 1
ATOM 8149 O O . ASP B 2 845 ? 157.608 141.881 106.236 1.00 129.74 846 ASP B O 1
ATOM 8154 N N . LEU B 2 846 ? 159.077 140.438 105.323 1.00 127.33 847 LEU B N 1
ATOM 8155 C CA . LEU B 2 846 ? 158.214 140.127 104.190 1.00 127.33 847 LEU B CA 1
ATOM 8156 C C . LEU B 2 846 ? 157.040 139.247 104.591 1.00 127.33 847 LEU B C 1
ATOM 8157 O O . LEU B 2 846 ? 156.009 139.270 103.915 1.00 127.33 847 LEU B O 1
ATOM 8162 N N . GLY B 2 847 ? 157.159 138.492 105.679 1.00 126.76 848 GLY B N 1
ATOM 8163 C CA . GLY B 2 847 ? 156.114 137.566 106.068 1.00 126.76 848 GLY B CA 1
ATOM 8164 C C . GLY B 2 847 ? 155.245 138.025 107.220 1.00 126.76 848 GLY B C 1
ATOM 8165 O O . GLY B 2 847 ? 154.614 137.200 107.883 1.00 126.76 848 GLY B O 1
ATOM 8166 N N . ARG B 2 848 ? 155.192 139.328 107.470 1.00 125.10 849 ARG B N 1
ATOM 8167 C CA . ARG B 2 848 ? 154.311 139.896 108.485 1.00 125.10 849 ARG B CA 1
ATOM 8168 C C . ARG B 2 848 ? 153.176 140.663 107.825 1.00 125.10 849 ARG B C 1
ATOM 8169 O O . ARG B 2 848 ? 152.810 141.763 108.240 1.00 125.10 849 ARG B O 1
ATOM 8177 N N . MET B 2 849 ? 152.633 140.084 106.759 1.00 125.65 850 MET B N 1
ATOM 8178 C CA . MET B 2 849 ? 151.478 140.633 106.075 1.00 125.65 850 MET B CA 1
ATOM 8179 C C . MET B 2 849 ? 150.232 139.780 106.242 1.00 125.65 850 MET B C 1
ATOM 8180 O O . MET B 2 849 ? 149.137 140.257 105.937 1.00 125.65 850 MET B O 1
ATOM 8185 N N . VAL B 2 850 ? 150.378 138.529 106.690 1.00 123.15 851 VAL B N 1
ATOM 8186 C CA . VAL B 2 850 ? 149.229 137.683 106.991 1.00 123.15 851 VAL B CA 1
ATOM 8187 C C . VAL B 2 850 ? 148.478 138.235 108.196 1.00 123.15 851 VAL B C 1
ATOM 8188 O O . VAL B 2 850 ? 147.246 138.143 108.271 1.00 123.15 851 VAL B O 1
ATOM 8192 N N . LEU B 2 851 ? 149.208 138.850 109.127 1.00 119.50 852 LEU B N 1
ATOM 8193 C CA . LEU B 2 851 ? 148.667 139.366 110.380 1.00 119.50 852 LEU B CA 1
ATOM 8194 C C . LEU B 2 851 ? 147.685 140.505 110.132 1.00 119.50 852 LEU B C 1
ATOM 8195 O O . LEU B 2 851 ? 148.051 141.538 109.568 1.00 119.50 852 LEU B O 1
ATOM 8200 N N . ASN B 2 852 ? 146.434 140.313 110.546 1.00 118.49 853 ASN B N 1
ATOM 8201 C CA . ASN B 2 852 ? 145.447 141.368 110.388 1.00 118.49 853 ASN B CA 1
ATOM 8202 C C . ASN B 2 852 ? 145.651 142.469 111.430 1.00 118.49 853 ASN B C 1
ATOM 8203 O O . ASN B 2 852 ? 146.097 142.203 112.546 1.00 118.49 853 ASN B O 1
ATOM 8208 N N . PRO B 2 853 ? 145.364 143.726 111.080 1.00 119.72 854 PRO B N 1
ATOM 8209 C CA . PRO B 2 853 ? 145.594 144.819 112.032 1.00 119.72 854 PRO B CA 1
ATOM 8210 C C . PRO B 2 853 ? 144.537 144.951 113.114 1.00 119.72 854 PRO B C 1
ATOM 8211 O O . PRO B 2 853 ? 144.730 145.753 114.040 1.00 119.72 854 PRO B O 1
ATOM 8215 N N . ASP B 2 854 ? 143.438 144.201 113.044 1.00 122.58 855 ASP B N 1
ATOM 8216 C CA . ASP B 2 854 ? 142.339 144.380 113.984 1.00 122.58 855 ASP B CA 1
ATOM 8217 C C . ASP B 2 854 ? 142.516 143.615 115.288 1.00 122.58 855 ASP B C 1
ATOM 8218 O O . ASP B 2 854 ? 141.812 143.912 116.256 1.00 122.58 855 ASP B O 1
ATOM 8223 N N . VAL B 2 855 ? 143.428 142.649 115.344 1.00 119.83 856 VAL B N 1
ATOM 8224 C CA . VAL B 2 855 ? 143.679 141.859 116.544 1.00 119.83 856 VAL B CA 1
ATOM 8225 C C . VAL B 2 855 ? 145.134 142.061 116.944 1.00 119.83 856 VAL B C 1
ATOM 8226 O O . VAL B 2 855 ? 146.035 141.907 116.113 1.00 119.83 856 VAL B O 1
ATOM 8230 N N . ASN B 2 856 ? 145.358 142.418 118.208 1.00 119.93 857 ASN B N 1
ATOM 8231 C CA . ASN B 2 856 ? 146.702 142.696 118.691 1.00 119.93 857 ASN B CA 1
ATOM 8232 C C . ASN B 2 856 ? 147.530 141.418 118.792 1.00 119.93 857 ASN B C 1
ATOM 8233 O O . ASN B 2 856 ? 147.011 140.301 118.765 1.00 119.93 857 ASN B O 1
ATOM 8238 N N . VAL B 2 857 ? 148.838 141.600 118.923 1.00 116.04 858 VAL B N 1
ATOM 8239 C CA . VAL B 2 857 ? 149.785 140.496 118.992 1.00 116.04 858 VAL B CA 1
ATOM 8240 C C . VAL B 2 857 ? 150.420 140.506 120.376 1.00 116.04 858 VAL B C 1
ATOM 8241 O O . VAL B 2 857 ? 151.016 141.508 120.788 1.00 116.04 858 VAL B O 1
ATOM 8245 N N . ARG B 2 858 ? 150.290 139.391 121.089 1.00 113.49 859 ARG B N 1
ATOM 8246 C CA . ARG B 2 858 ? 150.719 139.282 122.475 1.00 113.49 859 ARG B CA 1
ATOM 8247 C C . ARG B 2 858 ? 152.242 139.210 122.557 1.00 113.49 859 ARG B C 1
ATOM 8248 O O . ARG B 2 858 ? 152.918 138.808 121.606 1.00 113.49 859 ARG B O 1
ATOM 8256 N N . SER B 2 859 ? 152.791 139.603 123.709 1.00 116.00 860 SER B N 1
ATOM 8257 C CA . SER B 2 859 ? 154.239 139.707 123.855 1.00 116.00 860 SER B CA 1
ATOM 8258 C C . SER B 2 859 ? 154.808 138.693 124.841 1.00 116.00 860 SER B C 1
ATOM 8259 O O . SER B 2 859 ? 155.479 137.753 124.415 1.00 116.00 860 SER B O 1
ATOM 8262 N N . ARG B 2 860 ? 154.482 138.796 126.132 1.00 113.20 861 ARG B N 1
ATOM 8263 C CA . ARG B 2 860 ? 155.041 137.946 127.183 1.00 113.20 861 ARG B CA 1
ATOM 8264 C C . ARG B 2 860 ? 154.136 137.992 128.400 1.00 113.20 861 ARG B C 1
ATOM 8265 O O . ARG B 2 860 ? 153.659 139.060 128.783 1.00 113.20 861 ARG B O 1
ATOM 8273 N N . GLY B 2 861 ? 153.915 136.832 129.007 1.00 107.93 862 GLY B N 1
ATOM 8274 C CA . GLY B 2 861 ? 153.312 136.770 130.320 1.00 107.93 862 GLY B CA 1
ATOM 8275 C C . GLY B 2 861 ? 151.820 136.993 130.391 1.00 107.93 862 GLY B C 1
ATOM 8276 O O . GLY B 2 861 ? 151.281 137.070 131.499 1.00 107.93 862 GLY B O 1
ATOM 8277 N N . VAL B 2 862 ? 151.129 137.089 129.263 1.00 107.54 863 VAL B N 1
ATOM 8278 C CA . VAL B 2 862 ? 149.691 137.316 129.244 1.00 107.54 863 VAL B CA 1
ATOM 8279 C C . VAL B 2 862 ? 149.005 136.091 128.653 1.00 107.54 863 VAL B C 1
ATOM 8280 O O . VAL B 2 862 ? 149.528 135.456 127.733 1.00 107.54 863 VAL B O 1
ATOM 8284 N N . MET B 2 863 ? 147.849 135.740 129.198 1.00 111.63 864 MET B N 1
ATOM 8285 C CA . MET B 2 863 ? 147.155 134.565 128.699 1.00 111.63 864 MET B CA 1
ATOM 8286 C C . MET B 2 863 ? 146.200 134.925 127.574 1.00 111.63 864 MET B C 1
ATOM 8287 O O . MET B 2 863 ? 145.808 136.078 127.393 1.00 111.63 864 MET B O 1
ATOM 8292 N N . GLU B 2 864 ? 145.824 133.903 126.815 1.00 108.39 865 GLU B N 1
ATOM 8293 C CA . GLU B 2 864 ? 144.937 134.059 125.680 1.00 108.39 865 GLU B CA 1
ATOM 8294 C C . GLU B 2 864 ? 143.996 132.867 125.655 1.00 108.39 865 GLU B C 1
ATOM 8295 O O . GLU B 2 864 ? 144.237 131.851 126.306 1.00 108.39 865 GLU B O 1
ATOM 8301 N N . LYS B 2 865 ? 142.917 132.994 124.894 1.00 113.53 866 LYS B N 1
ATOM 8302 C CA . LYS B 2 865 ? 141.757 132.148 125.122 1.00 113.53 866 LYS B CA 1
ATOM 8303 C C . LYS B 2 865 ? 140.876 132.185 123.883 1.00 113.53 866 LYS B C 1
ATOM 8304 O O . LYS B 2 865 ? 140.808 133.202 123.191 1.00 113.53 866 LYS B O 1
ATOM 8310 N N . CYS B 2 866 ? 140.196 131.072 123.609 1.00 118.90 867 CYS B N 1
ATOM 8311 C CA . CYS B 2 866 ? 139.302 130.994 122.454 1.00 118.90 867 CYS B CA 1
ATOM 8312 C C . CYS B 2 866 ? 138.035 131.788 122.741 1.00 118.90 867 CYS B C 1
ATOM 8313 O O . CYS B 2 866 ? 137.013 131.247 123.163 1.00 118.90 867 CYS B O 1
ATOM 8316 N N . SER B 2 867 ? 138.106 133.094 122.503 1.00 117.94 868 SER B N 1
ATOM 8317 C CA . SER B 2 867 ? 136.938 133.940 122.678 1.00 117.94 868 SER B CA 1
ATOM 8318 C C . SER B 2 867 ? 135.948 133.714 121.544 1.00 117.94 868 SER B C 1
ATOM 8319 O O . SER B 2 867 ? 136.289 133.177 120.487 1.00 117.94 868 SER B O 1
ATOM 8322 N N . PHE B 2 868 ? 134.703 134.124 121.779 1.00 120.33 869 PHE B N 1
ATOM 8323 C CA . PHE B 2 868 ? 133.759 134.273 120.684 1.00 120.33 869 PHE B CA 1
ATOM 8324 C C . PHE B 2 868 ? 134.238 135.375 119.747 1.00 120.33 869 PHE B C 1
ATOM 8325 O O . PHE B 2 868 ? 135.034 136.240 120.116 1.00 120.33 869 PHE B O 1
ATOM 8333 N N . CYS B 2 869 ? 133.738 135.341 118.515 1.00 129.70 870 CYS B N 1
ATOM 8334 C CA . CYS B 2 869 ? 134.262 136.189 117.448 1.00 129.70 870 CYS B CA 1
ATOM 8335 C C . CYS B 2 869 ? 133.827 137.634 117.686 1.00 129.70 870 CYS B C 1
ATOM 8336 O O . CYS B 2 869 ? 132.886 138.148 117.079 1.00 129.70 870 CYS B O 1
ATOM 8339 N N . ILE B 2 870 ? 134.545 138.299 118.596 1.00 127.31 871 ILE B N 1
ATOM 8340 C CA . ILE B 2 870 ? 134.222 139.674 118.963 1.00 127.31 871 ILE B CA 1
ATOM 8341 C C . ILE B 2 870 ? 134.571 140.628 117.831 1.00 127.31 871 ILE B C 1
ATOM 8342 O O . ILE B 2 870 ? 133.783 141.514 117.486 1.00 127.31 871 ILE B O 1
ATOM 8347 N N . GLN B 2 871 ? 135.726 140.433 117.195 1.00 126.68 872 GLN B N 1
ATOM 8348 C CA . GLN B 2 871 ? 136.167 141.327 116.130 1.00 126.68 872 GLN B CA 1
ATOM 8349 C C . GLN B 2 871 ? 135.358 141.190 114.846 1.00 126.68 872 GLN B C 1
ATOM 8350 O O . GLN B 2 871 ? 135.600 141.957 113.909 1.00 126.68 872 GLN B O 1
ATOM 8356 N N . SER B 2 872 ? 134.420 140.247 114.767 1.00 127.19 873 SER B N 1
ATOM 8357 C CA . SER B 2 872 ? 133.448 140.199 113.687 1.00 127.19 873 SER B CA 1
ATOM 8358 C C . SER B 2 872 ? 132.064 140.632 114.139 1.00 127.19 873 SER B C 1
ATOM 8359 O O . SER B 2 872 ? 131.418 141.428 113.453 1.00 127.19 873 SER B O 1
ATOM 8362 N N . THR B 2 873 ? 131.590 140.139 115.289 1.00 126.89 874 THR B N 1
ATOM 8363 C CA . THR B 2 873 ? 130.245 140.475 115.750 1.00 126.89 874 THR B CA 1
ATOM 8364 C C . THR B 2 873 ? 130.121 141.918 116.220 1.00 126.89 874 THR B C 1
ATOM 8365 O O . THR B 2 873 ? 129.011 142.447 116.242 1.00 126.89 874 THR B O 1
ATOM 8369 N N . GLN B 2 874 ? 131.221 142.572 116.588 1.00 127.00 875 GLN B N 1
ATOM 8370 C CA . GLN B 2 874 ? 131.164 144.011 116.802 1.00 127.00 875 GLN B CA 1
ATOM 8371 C C . GLN B 2 874 ? 131.116 144.787 115.497 1.00 127.00 875 GLN B C 1
ATOM 8372 O O . GLN B 2 874 ? 130.805 145.981 115.517 1.00 127.00 875 GLN B O 1
ATOM 8378 N N . ALA B 2 875 ? 131.419 144.145 114.371 1.00 126.73 876 ALA B N 1
ATOM 8379 C CA . ALA B 2 875 ? 131.242 144.759 113.066 1.00 126.73 876 ALA B CA 1
ATOM 8380 C C . ALA B 2 875 ? 129.914 144.400 112.419 1.00 126.73 876 ALA B C 1
ATOM 8381 O O . ALA B 2 875 ? 129.450 145.141 111.549 1.00 126.73 876 ALA B O 1
ATOM 8383 N N . VAL B 2 876 ? 129.293 143.291 112.820 1.00 128.39 877 VAL B N 1
ATOM 8384 C CA . VAL B 2 876 ? 127.977 142.945 112.294 1.00 128.39 877 VAL B CA 1
ATOM 8385 C C . VAL B 2 876 ? 126.903 143.807 112.945 1.00 128.39 877 VAL B C 1
ATOM 8386 O O . VAL B 2 876 ? 125.970 144.265 112.278 1.00 128.39 877 VAL B O 1
ATOM 8390 N N . ILE B 2 877 ? 127.033 144.060 114.251 1.00 127.88 878 ILE B N 1
ATOM 8391 C CA . ILE B 2 877 ? 126.176 145.032 114.925 1.00 127.88 878 ILE B CA 1
ATOM 8392 C C . ILE B 2 877 ? 126.421 146.428 114.365 1.00 127.88 878 ILE B C 1
ATOM 8393 O O . ILE B 2 877 ? 125.486 147.219 114.200 1.00 127.88 878 ILE B O 1
ATOM 8398 N N . LEU B 2 878 ? 127.676 146.732 114.023 1.00 129.89 879 LEU B N 1
ATOM 8399 C CA . LEU B 2 878 ? 128.025 148.028 113.446 1.00 129.89 879 LEU B CA 1
ATOM 8400 C C . LEU B 2 878 ? 127.378 148.228 112.080 1.00 129.89 879 LEU B C 1
ATOM 8401 O O . LEU B 2 878 ? 126.767 149.269 111.820 1.00 129.89 879 LEU B O 1
ATOM 8406 N N . GLU B 2 879 ? 127.498 147.241 111.193 1.00 132.97 880 GLU B N 1
ATOM 8407 C CA . GLU B 2 879 ? 126.942 147.378 109.853 1.00 132.97 880 GLU B CA 1
ATOM 8408 C C . GLU B 2 879 ? 125.430 147.223 109.813 1.00 132.97 880 GLU B C 1
ATOM 8409 O O . GLU B 2 879 ? 124.834 147.457 108.759 1.00 132.97 880 GLU B O 1
ATOM 8415 N N . ALA B 2 880 ? 124.801 146.831 110.916 1.00 132.15 881 ALA B N 1
ATOM 8416 C CA . ALA B 2 880 ? 123.352 146.798 111.018 1.00 132.15 881 ALA B CA 1
ATOM 8417 C C . ALA B 2 880 ? 122.799 147.978 111.795 1.00 132.15 881 ALA B C 1
ATOM 8418 O O . ALA B 2 880 ? 121.579 148.100 111.924 1.00 132.15 881 ALA B O 1
ATOM 8420 N N . LYS B 2 881 ? 123.662 148.845 112.314 1.00 128.82 882 LYS B N 1
ATOM 8421 C CA . LYS B 2 881 ? 123.243 150.017 113.069 1.00 128.82 882 LYS B CA 1
ATOM 8422 C C . LYS B 2 881 ? 123.333 151.298 112.258 1.00 128.82 882 LYS B C 1
ATOM 8423 O O . LYS B 2 881 ? 122.508 152.197 112.444 1.00 128.82 882 LYS B O 1
ATOM 8429 N N . ARG B 2 882 ? 124.315 151.390 111.359 1.00 134.72 883 ARG B N 1
ATOM 8430 C CA . ARG B 2 882 ? 124.413 152.542 110.471 1.00 134.72 883 ARG B CA 1
ATOM 8431 C C . ARG B 2 882 ? 123.276 152.554 109.460 1.00 134.72 883 ARG B C 1
ATOM 8432 O O . ARG B 2 882 ? 122.765 153.622 109.105 1.00 134.72 883 ARG B O 1
ATOM 8440 N N . GLN B 2 883 ? 122.867 151.376 108.986 1.00 134.73 884 GLN B N 1
ATOM 8441 C CA . GLN B 2 883 ? 121.786 151.296 108.011 1.00 134.73 884 GLN B CA 1
ATOM 8442 C C . GLN B 2 883 ? 120.442 151.607 108.654 1.00 134.73 884 GLN B C 1
ATOM 8443 O O . GLN B 2 883 ? 119.634 152.354 108.092 1.00 134.73 884 GLN B O 1
ATOM 8449 N N . GLY B 2 884 ? 120.189 151.050 109.831 1.00 130.39 885 GLY B N 1
ATOM 8450 C CA . GLY B 2 884 ? 118.911 151.223 110.486 1.00 130.39 885 GLY B CA 1
ATOM 8451 C C . GLY B 2 884 ? 118.055 149.985 110.358 1.00 130.39 885 GLY B C 1
ATOM 8452 O O . GLY B 2 884 ? 116.846 150.075 110.140 1.00 130.39 885 GLY B O 1
ATOM 8453 N N . ARG B 2 885 ? 118.678 148.821 110.478 1.00 135.23 886 ARG B N 1
ATOM 8454 C CA . ARG B 2 885 ? 118.013 147.540 110.304 1.00 135.23 886 ARG B CA 1
ATOM 8455 C C . ARG B 2 885 ? 118.153 146.700 111.569 1.00 135.23 886 ARG B C 1
ATOM 8456 O O . ARG B 2 885 ? 118.830 147.074 112.526 1.00 135.23 886 ARG B O 1
ATOM 8464 N N . VAL B 2 886 ? 117.496 145.553 111.555 1.00 133.99 887 VAL B N 1
ATOM 8465 C CA . VAL B 2 886 ? 117.681 144.507 112.548 1.00 133.99 887 VAL B CA 1
ATOM 8466 C C . VAL B 2 886 ? 118.578 143.453 111.912 1.00 133.99 887 VAL B C 1
ATOM 8467 O O . VAL B 2 886 ? 118.550 143.253 110.692 1.00 133.99 887 VAL B O 1
ATOM 8471 N N . VAL B 2 887 ? 119.420 142.813 112.728 1.00 135.61 888 VAL B N 1
ATOM 8472 C CA . VAL B 2 887 ? 120.341 141.792 112.242 1.00 135.61 888 VAL B CA 1
ATOM 8473 C C . VAL B 2 887 ? 119.553 140.593 111.726 1.00 135.61 888 VAL B C 1
ATOM 8474 O O . VAL B 2 887 ? 118.576 140.156 112.346 1.00 135.61 888 VAL B O 1
ATOM 8478 N N . GLY B 2 888 ? 119.966 140.067 110.576 1.00 141.95 889 GLY B N 1
ATOM 8479 C CA . GLY B 2 888 ? 119.249 138.997 109.914 1.00 141.95 889 GLY B CA 1
ATOM 8480 C C . GLY B 2 888 ? 119.384 137.653 110.613 1.00 141.95 889 GLY B C 1
ATOM 8481 O O . GLY B 2 888 ? 119.938 137.521 111.705 1.00 141.95 889 GLY B O 1
ATOM 8482 N N . LYS B 2 889 ? 118.853 136.627 109.947 1.00 146.79 890 LYS B N 1
ATOM 8483 C CA . LYS B 2 889 ? 118.809 135.293 110.538 1.00 146.79 890 LYS B CA 1
ATOM 8484 C C . LYS B 2 889 ? 120.191 134.649 110.555 1.00 146.79 890 LYS B C 1
ATOM 8485 O O . LYS B 2 889 ? 120.722 134.318 111.620 1.00 146.79 890 LYS B O 1
ATOM 8491 N N . ASP B 2 890 ? 120.789 134.462 109.382 1.00 144.19 891 ASP B N 1
ATOM 8492 C CA . ASP B 2 890 ? 122.078 133.786 109.252 1.00 144.19 891 ASP B CA 1
ATOM 8493 C C . ASP B 2 890 ? 123.225 134.768 109.073 1.00 144.19 891 ASP B C 1
ATOM 8494 O O . ASP B 2 890 ? 124.179 134.489 108.344 1.00 144.19 891 ASP B O 1
ATOM 8499 N N . GLU B 2 891 ? 123.161 135.927 109.726 1.00 138.78 892 GLU B N 1
ATOM 8500 C CA . GLU B 2 891 ? 124.213 136.923 109.583 1.00 138.78 892 GLU B CA 1
ATOM 8501 C C . GLU B 2 891 ? 125.291 136.784 110.649 1.00 138.78 892 GLU B C 1
ATOM 8502 O O . GLU B 2 891 ? 126.464 137.043 110.366 1.00 138.78 892 GLU B O 1
ATOM 8508 N N . PHE B 2 892 ? 124.928 136.365 111.865 1.00 129.37 893 PHE B N 1
ATOM 8509 C CA . PHE B 2 892 ? 125.939 136.043 112.868 1.00 129.37 893 PHE B CA 1
ATOM 8510 C C . PHE B 2 892 ? 126.700 134.773 112.519 1.00 129.37 893 PHE B C 1
ATOM 8511 O O . PHE B 2 892 ? 127.872 134.639 112.878 1.00 129.37 893 PHE B O 1
ATOM 8519 N N . ASN B 2 893 ? 126.052 133.833 111.830 1.00 130.70 894 ASN B N 1
ATOM 8520 C CA . ASN B 2 893 ? 126.681 132.548 111.546 1.00 130.70 894 ASN B CA 1
ATOM 8521 C C . ASN B 2 893 ? 127.751 132.677 110.470 1.00 130.70 894 ASN B C 1
ATOM 8522 O O . ASN B 2 893 ? 128.736 131.935 110.485 1.00 130.70 894 ASN B O 1
ATOM 8527 N N . ASN B 2 894 ? 127.593 133.624 109.549 1.00 130.24 895 ASN B N 1
ATOM 8528 C CA . ASN B 2 894 ? 128.494 133.740 108.412 1.00 130.24 895 ASN B CA 1
ATOM 8529 C C . ASN B 2 894 ? 129.756 134.536 108.714 1.00 130.24 895 ASN B C 1
ATOM 8530 O O . ASN B 2 894 ? 130.655 134.576 107.869 1.00 130.24 895 ASN B O 1
ATOM 8535 N N . ALA B 2 895 ? 129.857 135.162 109.883 1.00 131.35 896 ALA B N 1
ATOM 8536 C CA . ALA B 2 895 ? 130.997 136.018 110.189 1.00 131.35 896 ALA B CA 1
ATOM 8537 C C . ALA B 2 895 ? 132.030 135.356 111.087 1.00 131.35 896 ALA B C 1
ATOM 8538 O O . ALA B 2 895 ? 133.229 135.568 110.892 1.00 131.35 896 ALA B O 1
ATOM 8540 N N . CYS B 2 896 ? 131.603 134.568 112.069 1.00 132.28 897 CYS B N 1
ATOM 8541 C CA . CYS B 2 896 ? 132.532 133.906 112.979 1.00 132.28 897 CYS B CA 1
ATOM 8542 C C . CYS B 2 896 ? 133.132 132.702 112.266 1.00 132.28 897 CYS B C 1
ATOM 8543 O O . CYS B 2 896 ? 132.423 131.742 111.955 1.00 132.28 897 CYS B O 1
ATOM 8546 N N . ALA B 2 897 ? 134.439 132.745 112.010 1.00 131.73 898 ALA B N 1
ATOM 8547 C CA . ALA B 2 897 ? 135.102 131.727 111.204 1.00 131.73 898 ALA B CA 1
ATOM 8548 C C . ALA B 2 897 ? 135.331 130.415 111.941 1.00 131.73 898 ALA B C 1
ATOM 8549 O O . ALA B 2 897 ? 135.819 129.462 111.327 1.00 131.73 898 ALA B O 1
ATOM 8551 N N . CYS B 2 898 ? 135.010 130.339 113.234 1.00 135.72 899 CYS B N 1
ATOM 8552 C CA . CYS B 2 898 ? 134.956 129.044 113.899 1.00 135.72 899 CYS B CA 1
ATOM 8553 C C . CYS B 2 898 ? 133.824 128.191 113.346 1.00 135.72 899 CYS B C 1
ATOM 8554 O O . CYS B 2 898 ? 133.915 126.960 113.360 1.00 135.72 899 CYS B O 1
ATOM 8557 N N . SER B 2 899 ? 132.761 128.823 112.849 1.00 133.79 900 SER B N 1
ATOM 8558 C CA . SER B 2 899 ? 131.621 128.127 112.271 1.00 133.79 900 SER B CA 1
ATOM 8559 C C . SER B 2 899 ? 131.448 128.353 110.779 1.00 133.79 900 SER B C 1
ATOM 8560 O O . SER B 2 899 ? 130.918 127.476 110.098 1.00 133.79 900 SER B O 1
ATOM 8563 N N . ALA B 2 900 ? 131.877 129.498 110.253 1.00 137.78 901 ALA B N 1
ATOM 8564 C CA . ALA B 2 900 ? 131.656 129.850 108.858 1.00 137.78 901 ALA B CA 1
ATOM 8565 C C . ALA B 2 900 ? 132.746 129.329 107.930 1.00 137.78 901 ALA B C 1
ATOM 8566 O O . ALA B 2 900 ? 132.844 129.789 106.789 1.00 137.78 901 ALA B O 1
ATOM 8568 N N . ALA B 2 901 ? 133.565 128.388 108.389 1.00 136.78 902 ALA B N 1
ATOM 8569 C CA . ALA B 2 901 ? 134.599 127.804 107.555 1.00 136.78 902 ALA B CA 1
ATOM 8570 C C . ALA B 2 901 ? 134.650 126.287 107.616 1.00 136.78 902 ALA B C 1
ATOM 8571 O O . ALA B 2 901 ? 135.384 125.685 106.826 1.00 136.78 902 ALA B O 1
ATOM 8573 N N . CYS B 2 902 ? 133.909 125.655 108.521 1.00 143.08 903 CYS B N 1
ATOM 8574 C CA . CYS B 2 902 ? 133.873 124.203 108.582 1.00 143.08 903 CYS B CA 1
ATOM 8575 C C . CYS B 2 902 ? 133.091 123.649 107.398 1.00 143.08 903 CYS B C 1
ATOM 8576 O O . CYS B 2 902 ? 132.189 124.299 106.863 1.00 143.08 903 CYS B O 1
ATOM 8579 N N . SER B 2 903 ? 133.461 122.436 106.981 1.00 145.31 904 SER B N 1
ATOM 8580 C CA . SER B 2 903 ? 132.887 121.842 105.776 1.00 145.31 904 SER B CA 1
ATOM 8581 C C . SER B 2 903 ? 131.425 121.463 105.986 1.00 145.31 904 SER B C 1
ATOM 8582 O O . SER B 2 903 ? 130.533 121.966 105.295 1.00 145.31 904 SER B O 1
ATOM 8585 N N . SER B 2 904 ? 131.159 120.581 106.945 1.00 140.96 905 SER B N 1
ATOM 8586 C CA . SER B 2 904 ? 129.799 120.156 107.224 1.00 140.96 905 SER B CA 1
ATOM 8587 C C . SER B 2 904 ? 129.062 121.210 108.047 1.00 140.96 905 SER B C 1
ATOM 8588 O O . SER B 2 904 ? 129.583 122.286 108.350 1.00 140.96 905 SER B O 1
ATOM 8591 N N . GLY B 2 905 ? 127.827 120.890 108.419 1.00 133.45 906 GLY B N 1
ATOM 8592 C CA . GLY B 2 905 ? 127.051 121.757 109.281 1.00 133.45 906 GLY B CA 1
ATOM 8593 C C . GLY B 2 905 ? 127.189 121.398 110.745 1.00 133.45 906 GLY B C 1
ATOM 8594 O O . GLY B 2 905 ? 126.193 121.322 111.469 1.00 133.45 906 GLY B O 1
ATOM 8595 N N . ALA B 2 906 ? 128.424 121.171 111.194 1.00 125.73 907 ALA B N 1
ATOM 8596 C CA . ALA B 2 906 ? 128.657 120.799 112.584 1.00 125.73 907 ALA B CA 1
ATOM 8597 C C . ALA B 2 906 ? 128.604 122.018 113.495 1.00 125.73 907 ALA B C 1
ATOM 8598 O O . ALA B 2 906 ? 127.755 122.105 114.385 1.00 125.73 907 ALA B O 1
ATOM 8600 N N . MET B 2 907 ? 129.501 122.971 113.279 1.00 125.68 908 MET B N 1
ATOM 8601 C CA . MET B 2 907 ? 129.537 124.188 114.076 1.00 125.68 908 MET B CA 1
ATOM 8602 C C . MET B 2 907 ? 128.408 125.122 113.657 1.00 125.68 908 MET B C 1
ATOM 8603 O O . MET B 2 907 ? 128.264 125.440 112.474 1.00 125.68 908 MET B O 1
ATOM 8608 N N . VAL B 2 908 ? 127.602 125.559 114.622 1.00 120.25 909 VAL B N 1
ATOM 8609 C CA . VAL B 2 908 ? 126.525 126.515 114.378 1.00 120.25 909 VAL B CA 1
ATOM 8610 C C . VAL B 2 908 ? 126.634 127.622 115.415 1.00 120.25 909 VAL B C 1
ATOM 8611 O O . VAL B 2 908 ? 126.491 127.367 116.614 1.00 120.25 909 VAL B O 1
ATOM 8615 N N . PHE B 2 909 ? 126.871 128.845 114.957 1.00 122.89 910 PHE B N 1
ATOM 8616 C CA . PHE B 2 909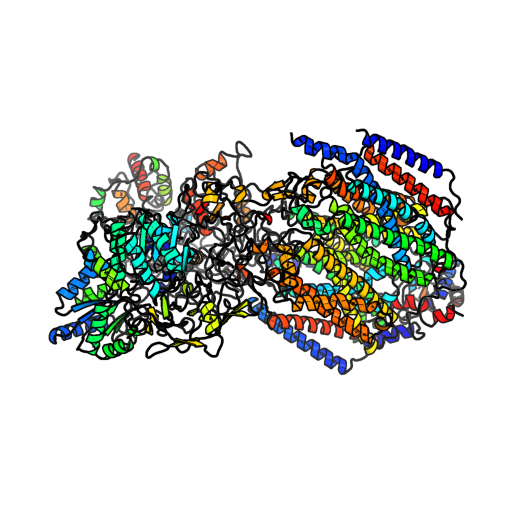 ? 126.958 130.017 115.815 1.00 122.89 910 PHE B CA 1
ATOM 8617 C C . PHE B 2 909 ? 125.784 130.939 115.524 1.00 122.89 910 PHE B C 1
ATOM 8618 O O . PHE B 2 909 ? 125.266 130.967 114.405 1.00 122.89 910 PHE B O 1
ATOM 8626 N N . GLY B 2 910 ? 125.358 131.692 116.528 1.00 124.16 911 GLY B N 1
ATOM 8627 C CA . GLY B 2 910 ? 124.329 132.685 116.285 1.00 124.16 911 GLY B CA 1
ATOM 8628 C C . GLY B 2 910 ? 123.655 133.121 117.573 1.00 124.16 911 GLY B C 1
ATOM 8629 O O . GLY B 2 910 ? 124.189 132.942 118.662 1.00 124.16 911 GLY B O 1
ATOM 8630 N N . ASP B 2 911 ? 122.471 133.695 117.406 1.00 129.23 912 ASP B N 1
ATOM 8631 C CA . ASP B 2 911 ? 121.721 134.326 118.479 1.00 129.23 912 ASP B CA 1
ATOM 8632 C C . ASP B 2 911 ? 120.692 133.354 119.051 1.00 129.23 912 ASP B C 1
ATOM 8633 O O . ASP B 2 911 ? 120.325 132.360 118.422 1.00 129.23 912 ASP B O 1
ATOM 8638 N N . VAL B 2 912 ? 120.230 133.651 120.268 1.00 127.40 913 VAL B N 1
ATOM 8639 C CA . VAL B 2 912 ? 119.248 132.832 120.964 1.00 127.40 913 VAL B CA 1
ATOM 8640 C C . VAL B 2 912 ? 117.974 133.608 121.267 1.00 127.40 913 VAL B C 1
ATOM 8641 O O . VAL B 2 912 ? 116.867 133.086 121.078 1.00 127.40 913 VAL B O 1
ATOM 8645 N N . ASN B 2 913 ? 118.103 134.863 121.712 1.00 132.58 914 ASN B N 1
ATOM 8646 C CA . ASN B 2 913 ? 116.931 135.696 121.974 1.00 132.58 914 ASN B CA 1
ATOM 8647 C C . ASN B 2 913 ? 116.140 135.979 120.702 1.00 132.58 914 ASN B C 1
ATOM 8648 O O . ASN B 2 913 ? 114.919 136.156 120.761 1.00 132.58 914 ASN B O 1
ATOM 8653 N N . ASP B 2 914 ? 116.807 136.015 119.552 1.00 138.21 915 ASP B N 1
ATOM 8654 C CA . ASP B 2 914 ? 116.114 135.921 118.272 1.00 138.21 915 ASP B CA 1
ATOM 8655 C C . ASP B 2 914 ? 115.585 134.502 118.116 1.00 138.21 915 ASP B C 1
ATOM 8656 O O . ASP B 2 914 ? 116.359 133.565 117.905 1.00 138.21 915 ASP B O 1
ATOM 8661 N N . LYS B 2 915 ? 114.267 134.336 118.212 1.00 136.30 916 LYS B N 1
ATOM 8662 C CA . LYS B 2 915 ? 113.646 133.017 118.221 1.00 136.30 916 LYS B CA 1
ATOM 8663 C C . LYS B 2 915 ? 113.443 132.431 116.827 1.00 136.30 916 LYS B C 1
ATOM 8664 O O . LYS B 2 915 ? 112.683 131.467 116.686 1.00 136.30 916 LYS B O 1
ATOM 8670 N N . GLU B 2 916 ? 114.097 132.975 115.800 1.00 144.91 917 GLU B N 1
ATOM 8671 C CA . GLU B 2 916 ? 113.972 132.469 114.440 1.00 144.91 917 GLU B CA 1
ATOM 8672 C C . GLU B 2 916 ? 115.316 132.099 113.826 1.00 144.91 917 GLU B C 1
ATOM 8673 O O . GLU B 2 916 ? 115.382 131.844 112.619 1.00 144.91 917 GLU B O 1
ATOM 8679 N N . SER B 2 917 ? 116.385 132.063 114.617 1.00 140.22 918 SER B N 1
ATOM 8680 C CA . SER B 2 917 ? 117.707 131.728 114.115 1.00 140.22 918 SER B CA 1
ATOM 8681 C C . SER B 2 917 ? 117.886 130.213 114.061 1.00 140.22 918 SER B C 1
ATOM 8682 O O . SER B 2 917 ? 116.974 129.439 114.356 1.00 140.22 918 SER B O 1
ATOM 8685 N N . GLU B 2 918 ? 119.086 129.782 113.673 1.00 139.99 919 GLU B N 1
ATOM 8686 C CA . GLU B 2 918 ? 119.396 128.360 113.624 1.00 139.99 919 GLU B CA 1
ATOM 8687 C C . GLU B 2 918 ? 119.808 127.800 114.976 1.00 139.99 919 GLU B C 1
ATOM 8688 O O . GLU B 2 918 ? 119.747 126.584 115.170 1.00 139.99 919 GLU B O 1
ATOM 8694 N N . VAL B 2 919 ? 120.232 128.650 115.908 1.00 130.65 920 VAL B N 1
ATOM 8695 C CA . VAL B 2 919 ? 120.646 128.165 117.219 1.00 130.65 920 VAL B CA 1
ATOM 8696 C C . VAL B 2 919 ? 119.432 127.899 118.099 1.00 130.65 920 VAL B C 1
ATOM 8697 O O . VAL B 2 919 ? 119.377 126.893 118.815 1.00 130.65 920 VAL B O 1
ATOM 8701 N N . ALA B 2 920 ? 118.425 128.775 118.031 1.00 134.16 921 ALA B N 1
ATOM 8702 C CA . ALA B 2 920 ? 117.245 128.657 118.880 1.00 134.16 921 ALA B CA 1
ATOM 8703 C C . ALA B 2 920 ? 116.387 127.448 118.536 1.00 134.16 921 ALA B C 1
ATOM 8704 O O . ALA B 2 920 ? 115.629 126.982 119.391 1.00 134.16 921 ALA B O 1
ATOM 8706 N N . LYS B 2 921 ? 116.482 126.932 117.312 1.00 134.76 922 LYS B N 1
ATOM 8707 C CA . LYS B 2 921 ? 115.790 125.701 116.962 1.00 134.76 922 LYS B CA 1
ATOM 8708 C C . LYS B 2 921 ? 116.588 124.461 117.332 1.00 134.76 922 LYS B C 1
ATOM 8709 O O . LYS B 2 921 ? 116.019 123.366 117.383 1.00 134.76 922 LYS B O 1
ATOM 8715 N N . LEU B 2 922 ? 117.886 124.608 117.593 1.00 131.76 923 LEU B N 1
ATOM 8716 C CA . LEU B 2 922 ? 118.717 123.495 118.032 1.00 131.76 923 LEU B CA 1
ATOM 8717 C C . LEU B 2 922 ? 118.785 123.373 119.546 1.00 131.76 923 LEU B C 1
ATOM 8718 O O . LEU B 2 922 ? 118.991 122.269 120.059 1.00 131.76 923 LEU B O 1
ATOM 8723 N N . ALA B 2 923 ? 118.617 124.481 120.272 1.00 128.75 924 ALA B N 1
ATOM 8724 C CA . ALA B 2 923 ? 118.654 124.427 121.729 1.00 128.75 924 ALA B CA 1
ATOM 8725 C C . ALA B 2 923 ? 117.415 123.760 122.311 1.00 128.75 924 ALA B C 1
ATOM 8726 O O . ALA B 2 923 ? 117.477 123.208 123.413 1.00 128.75 924 ALA B O 1
ATOM 8728 N N . GLU B 2 924 ? 116.286 123.805 121.603 1.00 133.60 925 GLU B N 1
ATOM 8729 C CA . GLU B 2 924 ? 115.071 123.117 122.037 1.00 133.60 925 GLU B CA 1
ATOM 8730 C C . GLU B 2 924 ? 115.030 121.756 121.352 1.00 133.60 925 GLU B C 1
ATOM 8731 O O . GLU B 2 924 ? 114.367 121.549 120.335 1.00 133.60 925 GLU B O 1
ATOM 8737 N N . SER B 2 925 ? 115.765 120.812 121.929 1.00 129.10 926 SER B N 1
ATOM 8738 C CA . SER B 2 925 ? 115.894 119.486 121.349 1.00 129.10 926 SER B CA 1
ATOM 8739 C C . SER B 2 925 ? 115.975 118.453 122.459 1.00 129.10 926 SER B C 1
ATOM 8740 O O . SER B 2 925 ? 116.289 118.768 123.607 1.00 129.10 926 SER B O 1
ATOM 8743 N N . GLU B 2 926 ? 115.696 117.202 122.096 1.00 127.88 927 GLU B N 1
ATOM 8744 C CA . GLU B 2 926 ? 115.813 116.088 123.026 1.00 127.88 927 GLU B CA 1
ATOM 8745 C C . GLU B 2 926 ? 117.255 115.658 123.248 1.00 127.88 927 GLU B C 1
ATOM 8746 O O . GLU B 2 926 ? 117.503 114.781 124.079 1.00 127.88 927 GLU B O 1
ATOM 8752 N N . ARG B 2 927 ? 118.202 116.247 122.522 1.00 126.10 928 ARG B N 1
ATOM 8753 C CA . ARG B 2 927 ? 119.621 115.955 122.654 1.00 126.10 928 ARG B CA 1
ATOM 8754 C C . ARG B 2 927 ? 120.379 117.089 123.336 1.00 126.10 928 ARG B C 1
ATOM 8755 O O . ARG B 2 927 ? 121.606 117.147 123.243 1.00 126.10 928 ARG B O 1
ATOM 8763 N N . MET B 2 928 ? 119.666 117.996 124.004 1.00 131.70 929 MET B N 1
ATOM 8764 C CA . MET B 2 928 ? 120.286 119.104 124.725 1.00 131.70 929 MET B CA 1
ATOM 8765 C C . MET B 2 928 ? 121.161 118.585 125.861 1.00 131.70 929 MET B C 1
ATOM 8766 O O . MET B 2 928 ? 120.701 117.812 126.709 1.00 131.70 929 MET B O 1
ATOM 8771 N N . TYR B 2 929 ? 122.421 119.024 125.881 1.00 124.38 930 TYR B N 1
ATOM 8772 C CA . TYR B 2 929 ? 123.454 118.359 126.678 1.00 124.38 930 TYR B CA 1
ATOM 8773 C C . TYR B 2 929 ? 124.695 119.230 126.841 1.00 124.38 930 TYR B C 1
ATOM 8774 O O . TYR B 2 929 ? 125.294 119.647 125.847 1.00 124.38 930 TYR B O 1
ATOM 8783 N N . HIS B 2 930 ? 125.107 119.476 128.083 1.00 118.82 931 HIS B N 1
ATOM 8784 C CA . HIS B 2 930 ? 126.319 120.227 128.382 1.00 118.82 931 HIS B CA 1
ATOM 8785 C C . HIS B 2 930 ? 127.398 119.293 128.918 1.00 118.82 931 HIS B C 1
ATOM 8786 O O . HIS B 2 930 ? 127.113 118.189 129.387 1.00 118.82 931 HIS B O 1
ATOM 8793 N N . LEU B 2 931 ? 128.650 119.746 128.845 1.00 119.35 932 LEU B N 1
ATOM 8794 C CA . LEU B 2 931 ? 129.732 119.061 129.542 1.00 119.35 932 LEU B CA 1
ATOM 8795 C C . LEU B 2 931 ? 129.740 119.454 131.009 1.00 119.35 932 LEU B C 1
ATOM 8796 O O . LEU B 2 931 ? 129.747 120.646 131.334 1.00 119.35 932 LEU B O 1
ATOM 8801 N N . LEU B 2 932 ? 129.753 118.440 131.881 1.00 117.95 933 LEU B N 1
ATOM 8802 C CA . LEU B 2 932 ? 129.990 118.569 133.320 1.00 117.95 933 LEU B CA 1
ATOM 8803 C C . LEU B 2 932 ? 128.953 119.478 133.984 1.00 117.95 933 LEU B C 1
ATOM 8804 O O . LEU B 2 932 ? 129.261 120.552 134.503 1.00 117.95 933 LEU B O 1
ATOM 8809 N N . GLU B 2 933 ? 127.699 119.031 133.935 1.00 126.22 934 GLU B N 1
ATOM 8810 C CA . GLU B 2 933 ? 126.637 119.787 134.581 1.00 126.22 934 GLU B CA 1
ATOM 8811 C C . GLU B 2 933 ? 126.676 119.644 136.094 1.00 126.22 934 GLU B C 1
ATOM 8812 O O . GLU B 2 933 ? 126.157 120.513 136.799 1.00 126.22 934 GLU B O 1
ATOM 8818 N N . HIS B 2 934 ? 127.291 118.580 136.612 1.00 120.86 935 HIS B N 1
ATOM 8819 C CA . HIS B 2 934 ? 127.392 118.419 138.056 1.00 120.86 935 HIS B CA 1
ATOM 8820 C C . HIS B 2 934 ? 128.410 119.362 138.675 1.00 120.86 935 HIS B C 1
ATOM 8821 O O . HIS B 2 934 ? 128.408 119.536 139.895 1.00 120.86 935 HIS B O 1
ATOM 8828 N N . VAL B 2 935 ? 129.293 119.951 137.870 1.00 113.31 936 VAL B N 1
ATOM 8829 C CA . VAL B 2 935 ? 130.192 120.982 138.375 1.00 113.31 936 VAL B CA 1
ATOM 8830 C C . VAL B 2 935 ? 129.409 122.245 138.712 1.00 113.31 936 VAL B C 1
ATOM 8831 O O . VAL B 2 935 ? 129.660 122.899 139.730 1.00 113.31 936 VAL B O 1
ATOM 8835 N N . GLY B 2 936 ? 128.420 122.581 137.892 1.00 116.72 937 GLY B N 1
ATOM 8836 C CA . GLY B 2 936 ? 127.614 123.760 138.130 1.00 116.72 937 GLY B CA 1
ATOM 8837 C C . GLY B 2 936 ? 128.313 125.028 137.701 1.00 116.72 937 GLY B C 1
ATOM 8838 O O . GLY B 2 936 ? 128.509 125.941 138.506 1.00 116.72 937 GLY B O 1
ATOM 8839 N N . THR B 2 937 ? 128.699 125.092 136.430 1.00 112.33 938 THR B N 1
ATOM 8840 C CA . THR B 2 937 ? 129.404 126.242 135.895 1.00 112.33 938 THR B CA 1
ATOM 8841 C C . THR B 2 937 ? 128.632 126.985 134.818 1.00 112.33 938 THR B C 1
ATOM 8842 O O . THR B 2 937 ? 129.066 128.071 134.421 1.00 112.33 938 THR B O 1
ATOM 8846 N N . LYS B 2 938 ? 127.499 126.438 134.351 1.00 113.66 939 LYS B N 1
ATOM 8847 C CA . LYS B 2 938 ? 126.599 126.982 133.335 1.00 113.66 939 LYS B CA 1
ATOM 8848 C C . LYS B 2 938 ? 127.319 127.352 132.042 1.00 113.66 939 LYS B C 1
ATOM 8849 O O . LYS B 2 938 ? 127.516 128.543 131.777 1.00 113.66 939 LYS B O 1
ATOM 8855 N N . PRO B 2 939 ? 127.740 126.390 131.225 1.00 110.99 940 PRO B N 1
ATOM 8856 C CA . PRO B 2 939 ? 128.434 126.734 129.984 1.00 110.99 940 PRO B CA 1
ATOM 8857 C C . PRO B 2 939 ? 127.468 127.251 128.930 1.00 110.99 940 PRO B C 1
ATOM 8858 O O . PRO B 2 939 ? 126.251 127.106 129.034 1.00 110.99 940 PRO B O 1
ATOM 8862 N N . ASN B 2 940 ? 128.040 127.875 127.902 1.00 113.98 941 ASN B N 1
ATOM 8863 C CA . ASN B 2 940 ? 127.268 128.411 126.791 1.00 113.98 941 ASN B CA 1
ATOM 8864 C C . ASN B 2 940 ? 127.502 127.660 125.489 1.00 113.98 941 ASN B C 1
ATOM 8865 O O . ASN B 2 940 ? 127.122 128.154 124.426 1.00 113.98 941 ASN B O 1
ATOM 8870 N N . VAL B 2 941 ? 128.126 126.488 125.538 1.00 109.64 942 VAL B N 1
ATOM 8871 C CA . VAL B 2 941 ? 128.336 125.650 124.363 1.00 109.64 942 VAL B CA 1
ATOM 8872 C C . VAL B 2 941 ? 127.838 124.256 124.702 1.00 109.64 942 VAL B C 1
ATOM 8873 O O . VAL B 2 941 ? 128.325 123.640 125.655 1.00 109.64 942 VAL B O 1
ATOM 8877 N N . PHE B 2 942 ? 126.880 123.755 123.930 1.00 117.85 943 PHE B N 1
ATOM 8878 C CA . PHE B 2 942 ? 126.257 122.472 124.215 1.00 117.85 943 PHE B CA 1
ATOM 8879 C C . PHE B 2 942 ? 126.450 121.495 123.065 1.00 117.85 943 PHE B C 1
ATOM 8880 O O . PHE B 2 942 ? 126.323 121.862 121.896 1.00 117.85 943 PHE B O 1
ATOM 8888 N N . TYR B 2 943 ? 126.764 120.252 123.413 1.00 120.49 944 TYR B N 1
ATOM 8889 C CA . TYR B 2 943 ? 126.966 119.164 122.469 1.00 120.49 944 TYR B CA 1
ATOM 8890 C C . TYR B 2 943 ? 125.673 118.365 122.389 1.00 120.49 944 TYR B C 1
ATOM 8891 O O . TYR B 2 943 ? 124.807 118.497 123.253 1.00 120.49 944 TYR B O 1
ATOM 8900 N N . HIS B 2 944 ? 125.513 117.548 121.342 1.00 124.92 945 HIS B N 1
ATOM 8901 C CA . HIS B 2 944 ? 124.250 116.819 121.364 1.00 124.92 945 HIS B CA 1
ATOM 8902 C C . HIS B 2 944 ? 124.328 115.395 121.912 1.00 124.92 945 HIS B C 1
ATOM 8903 O O . HIS B 2 944 ? 124.228 115.243 123.130 1.00 124.92 945 HIS B O 1
ATOM 8910 N N . VAL B 2 945 ? 124.661 114.403 121.072 1.00 122.08 946 VAL B N 1
ATOM 8911 C CA . VAL B 2 945 ? 124.726 112.962 121.374 1.00 122.08 946 VAL B CA 1
ATOM 8912 C C . VAL B 2 945 ? 125.276 112.263 120.130 1.00 122.08 946 VAL B C 1
ATOM 8913 O O . VAL B 2 945 ? 124.916 112.631 119.009 1.00 122.08 946 VAL B O 1
ATOM 8917 N N . LYS B 2 946 ? 126.132 111.249 120.297 1.00 121.82 947 LYS B N 1
ATOM 8918 C CA . LYS B 2 946 ? 126.446 110.346 119.194 1.00 121.82 947 LYS B CA 1
ATOM 8919 C C . LYS B 2 946 ? 125.354 109.286 119.061 1.00 121.82 947 LYS B C 1
ATOM 8920 O O . LYS B 2 946 ? 125.030 108.599 120.031 1.00 121.82 947 LYS B O 1
ATOM 8926 N N . VAL B 2 947 ? 124.787 109.148 117.861 1.00 123.68 948 VAL B N 1
ATOM 8927 C CA . VAL B 2 947 ? 123.594 108.325 117.668 1.00 123.68 948 VAL B CA 1
ATOM 8928 C C . VAL B 2 947 ? 123.955 107.179 116.719 1.00 123.68 948 VAL B C 1
ATOM 8929 O O . VAL B 2 947 ? 123.204 106.855 115.792 1.00 123.68 948 VAL B O 1
ATOM 8933 N N . ARG B 2 948 ? 125.154 106.620 116.875 1.00 124.75 949 ARG B N 1
ATOM 8934 C CA . ARG B 2 948 ? 125.606 105.546 115.996 1.00 124.75 949 ARG B CA 1
ATOM 8935 C C . ARG B 2 948 ? 124.774 104.276 116.178 1.00 124.75 949 ARG B C 1
ATOM 8936 O O . ARG B 2 948 ? 124.091 104.083 117.184 1.00 124.75 949 ARG B O 1
ATOM 8944 N N . ASN B 2 949 ? 124.839 103.406 115.174 1.00 123.57 950 ASN B N 1
ATOM 8945 C CA . ASN B 2 949 ? 124.119 102.137 115.202 1.00 123.57 950 ASN B CA 1
ATOM 8946 C C . ASN B 2 949 ? 124.988 100.950 114.789 1.00 123.57 950 ASN B C 1
ATOM 8947 O O . ASN B 2 949 ? 124.488 99.951 114.274 1.00 123.57 950 ASN B O 1
ATOM 8952 N N . HIS C 3 4 ? 158.320 130.006 199.406 1.00 161.85 4 HIS C N 1
ATOM 8953 C CA . HIS C 3 4 ? 157.173 130.426 198.608 1.00 161.85 4 HIS C CA 1
ATOM 8954 C C . HIS C 3 4 ? 156.198 129.230 198.519 1.00 161.85 4 HIS C C 1
ATOM 8955 O O . HIS C 3 4 ? 155.893 128.628 199.543 1.00 161.85 4 HIS C O 1
ATOM 8962 N N . TYR C 3 5 ? 155.713 128.862 197.331 1.00 162.86 5 TYR C N 1
ATOM 8963 C CA . TYR C 3 5 ? 154.731 127.798 197.190 1.00 162.86 5 TYR C CA 1
ATOM 8964 C C . TYR C 3 5 ? 154.985 126.940 195.956 1.00 162.86 5 TYR C C 1
ATOM 8965 O O . TYR C 3 5 ? 154.053 126.311 195.444 1.00 162.86 5 TYR C O 1
ATOM 8974 N N . GLU C 3 6 ? 156.217 126.902 195.465 1.00 154.86 6 GLU C N 1
ATOM 8975 C CA . GLU C 3 6 ? 156.534 126.125 194.273 1.00 154.86 6 GLU C CA 1
ATOM 8976 C C . GLU C 3 6 ? 156.514 124.630 194.568 1.00 154.86 6 GLU C C 1
ATOM 8977 O O . GLU C 3 6 ? 156.946 124.189 195.632 1.00 154.86 6 GLU C O 1
ATOM 8983 N N . ALA C 3 7 ? 156.024 123.850 193.613 1.00 150.67 7 ALA C N 1
ATOM 8984 C CA . ALA C 3 7 ? 155.967 122.408 193.792 1.00 150.67 7 ALA C CA 1
ATOM 8985 C C . ALA C 3 7 ? 157.351 121.768 193.601 1.00 150.67 7 ALA C C 1
ATOM 8986 O O . ALA C 3 7 ? 158.066 122.116 192.661 1.00 150.67 7 ALA C O 1
ATOM 8988 N N . PRO C 3 8 ? 157.672 120.774 194.453 1.00 150.14 8 PRO C N 1
ATOM 8989 C CA . PRO C 3 8 ? 158.951 120.032 194.464 1.00 150.14 8 PRO C CA 1
ATOM 8990 C C . PRO C 3 8 ? 159.100 119.082 193.297 1.00 150.14 8 PRO C C 1
ATOM 8991 O O . PRO C 3 8 ? 160.179 118.517 193.075 1.00 150.14 8 PRO C O 1
ATOM 8995 N N . ILE C 3 9 ? 158.016 118.900 192.555 1.00 147.40 9 ILE C N 1
ATOM 8996 C CA . ILE C 3 9 ? 157.966 118.028 191.397 1.00 147.40 9 ILE C CA 1
ATOM 8997 C C . ILE C 3 9 ? 158.750 118.580 190.228 1.00 147.40 9 ILE C C 1
ATOM 8998 O O . ILE C 3 9 ? 159.302 117.819 189.420 1.00 147.40 9 ILE C O 1
ATOM 9003 N N . ARG C 3 10 ? 158.782 119.895 190.078 1.00 146.87 10 ARG C N 1
ATOM 9004 C CA . ARG C 3 10 ? 159.394 120.479 188.899 1.00 146.87 10 ARG C CA 1
ATOM 9005 C C . ARG C 3 10 ? 160.915 120.505 188.962 1.00 146.87 10 ARG C C 1
ATOM 9006 O O . ARG C 3 10 ? 161.519 120.700 190.019 1.00 146.87 10 ARG C O 1
ATOM 9014 N N . LYS C 3 11 ? 161.524 120.323 187.805 1.00 141.06 11 LYS C N 1
ATOM 9015 C CA . LYS C 3 11 ? 162.961 120.333 187.619 1.00 141.06 11 LYS C CA 1
ATOM 9016 C C . LYS C 3 11 ? 163.450 121.750 187.277 1.00 141.06 11 LYS C C 1
ATOM 9017 O O . LYS C 3 11 ? 162.686 122.550 186.742 1.00 141.06 11 LYS C O 1
ATOM 9023 N N . PRO C 3 12 ? 164.721 122.039 187.609 1.00 136.34 12 PRO C N 1
ATOM 9024 C CA . PRO C 3 12 ? 165.354 123.348 187.384 1.00 136.34 12 PRO C CA 1
ATOM 9025 C C . PRO C 3 12 ? 165.548 123.664 185.919 1.00 136.34 12 PRO C C 1
ATOM 9026 O O . PRO C 3 12 ? 165.987 122.814 185.147 1.00 136.34 12 PRO C O 1
ATOM 9030 N N . LEU C 3 13 ? 165.259 124.907 185.542 1.00 133.09 13 LEU C N 1
ATOM 9031 C CA . LEU C 3 13 ? 165.467 125.325 184.161 1.00 133.09 13 LEU C CA 1
ATOM 9032 C C . LEU C 3 13 ? 166.822 125.982 183.944 1.00 133.09 13 LEU C C 1
ATOM 9033 O O . LEU C 3 13 ? 167.232 126.174 182.795 1.00 133.09 13 LEU C O 1
ATOM 9038 N N . VAL C 3 14 ? 167.530 126.333 185.011 1.00 135.02 14 VAL C N 1
ATOM 9039 C CA . VAL C 3 14 ? 168.835 126.970 184.896 1.00 135.02 14 VAL C CA 1
ATOM 9040 C C . VAL C 3 14 ? 169.883 126.112 185.589 1.00 135.02 14 VAL C C 1
ATOM 9041 O O . VAL C 3 14 ? 169.766 125.822 186.784 1.00 135.02 14 VAL C O 1
ATOM 9045 N N . ILE C 3 15 ? 170.918 125.722 184.855 1.00 138.36 15 ILE C N 1
ATOM 9046 C CA . ILE C 3 15 ? 171.930 124.810 185.382 1.00 138.36 15 ILE C CA 1
ATOM 9047 C C . ILE C 3 15 ? 173.281 125.495 185.595 1.00 138.36 15 ILE C C 1
ATOM 9048 O O . ILE C 3 15 ? 173.770 126.216 184.720 1.00 138.36 15 ILE C O 1
ATOM 9053 N N . GLY C 3 16 ? 173.899 125.247 186.752 1.00 141.97 16 GLY C N 1
ATOM 9054 C CA . GLY C 3 16 ? 175.219 125.762 187.056 1.00 141.97 16 GLY C CA 1
ATOM 9055 C C . GLY C 3 16 ? 175.292 126.757 188.200 1.00 141.97 16 GLY C C 1
ATOM 9056 O O . GLY C 3 16 ? 176.334 127.410 188.351 1.00 141.97 16 GLY C O 1
ATOM 9057 N N . ASP C 3 17 ? 174.224 126.900 188.996 1.00 144.01 17 ASP C N 1
ATOM 9058 C CA . ASP C 3 17 ? 174.200 127.839 190.123 1.00 144.01 17 ASP C CA 1
ATOM 9059 C C . ASP C 3 17 ? 174.530 129.265 189.677 1.00 144.01 17 ASP C C 1
ATOM 9060 O O . ASP C 3 17 ? 175.302 129.963 190.334 1.00 144.01 17 ASP C O 1
ATOM 9065 N N . LYS C 3 18 ? 173.985 129.685 188.541 1.00 141.12 18 LYS C N 1
ATOM 9066 C CA . LYS C 3 18 ? 174.339 130.973 187.958 1.00 141.12 18 LYS C CA 1
ATOM 9067 C C . LYS C 3 18 ? 173.569 132.142 188.559 1.00 141.12 18 LYS C C 1
ATOM 9068 O O . LYS C 3 18 ? 172.361 132.060 188.791 1.00 141.12 18 LYS C O 1
ATOM 9074 N N . SER C 3 19 ? 174.283 133.240 188.793 1.00 138.66 19 SER C N 1
ATOM 9075 C CA . SER C 3 19 ? 173.705 134.471 189.305 1.00 138.66 19 SER C CA 1
ATOM 9076 C C . SER C 3 19 ? 173.384 135.436 188.168 1.00 138.66 19 SER C C 1
ATOM 9077 O O . SER C 3 19 ? 173.359 135.054 186.998 1.00 138.66 19 SER C O 1
ATOM 9080 N N . TYR C 3 20 ? 173.159 136.702 188.515 1.00 136.85 20 TYR C N 1
ATOM 9081 C CA . TYR C 3 20 ? 172.771 137.703 187.530 1.00 136.85 20 TYR C CA 1
ATOM 9082 C C . TYR C 3 20 ? 173.917 138.072 186.603 1.00 136.85 20 TYR C C 1
ATOM 9083 O O . TYR C 3 20 ? 173.708 138.296 185.405 1.00 136.85 20 TYR C O 1
ATOM 9092 N N . HIS C 3 21 ? 175.129 138.132 187.139 1.00 141.51 21 HIS C N 1
ATOM 9093 C CA . HIS C 3 21 ? 176.281 138.481 186.329 1.00 141.51 21 HIS C CA 1
ATOM 9094 C C . HIS C 3 21 ? 176.676 137.333 185.458 1.00 141.51 21 HIS C C 1
ATOM 9095 O O . HIS C 3 21 ? 177.123 137.537 184.332 1.00 141.51 21 HIS C O 1
ATOM 9102 N N . ASP C 3 22 ? 176.490 136.132 185.974 1.00 140.67 22 ASP C N 1
ATOM 9103 C CA . ASP C 3 22 ? 176.822 134.939 185.228 1.00 140.67 22 ASP C CA 1
ATOM 9104 C C . ASP C 3 22 ? 176.011 134.862 183.956 1.00 140.67 22 ASP C C 1
ATOM 9105 O O . ASP C 3 22 ? 176.555 134.590 182.882 1.00 140.67 22 ASP C O 1
ATOM 9110 N N . VAL C 3 23 ? 174.722 135.170 184.056 1.00 137.27 23 VAL C N 1
ATOM 9111 C CA . VAL C 3 23 ? 173.834 135.097 182.907 1.00 137.27 23 VAL C CA 1
ATOM 9112 C C . VAL C 3 23 ? 174.168 136.148 181.870 1.00 137.27 23 VAL C C 1
ATOM 9113 O O . VAL C 3 23 ? 174.256 135.838 180.676 1.00 137.27 23 VAL C O 1
ATOM 9117 N N . THR C 3 24 ? 174.341 137.399 182.297 1.00 137.66 24 THR C N 1
ATOM 9118 C CA . THR C 3 24 ? 174.626 138.440 181.319 1.00 137.66 24 THR C CA 1
ATOM 9119 C C . THR C 3 24 ? 175.975 138.241 180.659 1.00 137.66 24 THR C C 1
ATOM 9120 O O . THR C 3 24 ? 176.088 138.411 179.443 1.00 137.66 24 THR C O 1
ATOM 9124 N N . VAL C 3 25 ? 176.990 137.848 181.422 1.00 136.64 25 VAL C N 1
ATOM 9125 C CA . VAL C 3 25 ? 178.297 137.601 180.822 1.00 136.64 25 VAL C CA 1
ATOM 9126 C C . VAL C 3 25 ? 178.229 136.485 179.793 1.00 136.64 25 VAL C C 1
ATOM 9127 O O . VAL C 3 25 ? 178.771 136.624 178.692 1.00 136.64 25 VAL C O 1
ATOM 9131 N N . ASP C 3 26 ? 177.549 135.381 180.124 1.00 137.56 26 ASP C N 1
ATOM 9132 C CA . ASP C 3 26 ? 177.445 134.253 179.197 1.00 137.56 26 ASP C CA 1
ATOM 9133 C C . ASP C 3 26 ? 176.815 134.654 177.872 1.00 137.56 26 ASP C C 1
ATOM 9134 O O . ASP C 3 26 ? 177.310 134.288 176.802 1.00 137.56 26 ASP C O 1
ATOM 9139 N N . VAL C 3 27 ? 175.725 135.409 177.931 1.00 135.32 27 VAL C N 1
ATOM 9140 C CA . VAL C 3 27 ? 175.003 135.784 176.721 1.00 135.32 27 VAL C CA 1
ATOM 9141 C C . VAL C 3 27 ? 175.697 136.900 175.954 1.00 135.32 27 VAL C C 1
ATOM 9142 O O . VAL C 3 27 ? 175.700 136.902 174.719 1.00 135.32 27 VAL C O 1
ATOM 9146 N N . ALA C 3 28 ? 176.265 137.874 176.657 1.00 133.63 28 ALA C N 1
ATOM 9147 C CA . ALA C 3 28 ? 176.951 138.977 175.993 1.00 133.63 28 ALA C CA 1
ATOM 9148 C C . ALA C 3 28 ? 178.256 138.546 175.333 1.00 133.63 28 ALA C C 1
ATOM 9149 O O . ALA C 3 28 ? 178.628 139.122 174.309 1.00 133.63 28 ALA C O 1
ATOM 9151 N N . ALA C 3 29 ? 178.949 137.550 175.900 1.00 131.84 29 ALA C N 1
ATOM 9152 C CA . ALA C 3 29 ? 180.253 137.082 175.404 1.00 131.84 29 ALA C CA 1
ATOM 9153 C C . ALA C 3 29 ? 180.375 136.868 173.882 1.00 131.84 29 ALA C C 1
ATOM 9154 O O . ALA C 3 29 ? 181.333 137.397 173.298 1.00 131.84 29 ALA C O 1
ATOM 9156 N N . PRO C 3 30 ? 179.464 136.136 173.200 1.00 131.84 30 PRO C N 1
ATOM 9157 C CA . PRO C 3 30 ? 179.521 135.953 171.734 1.00 131.84 30 PRO C CA 1
ATOM 9158 C C . PRO C 3 30 ? 179.329 137.232 170.946 1.00 131.84 30 PRO C C 1
ATOM 9159 O O . PRO C 3 30 ? 179.725 137.304 169.777 1.00 131.84 30 PRO C O 1
ATOM 9163 N N . VAL C 3 31 ? 178.721 138.243 171.559 1.00 131.33 31 VAL C N 1
ATOM 9164 C CA . VAL C 3 31 ? 178.544 139.539 170.921 1.00 131.33 31 VAL C CA 1
ATOM 9165 C C . VAL C 3 31 ? 179.800 140.364 171.086 1.00 131.33 31 VAL C C 1
ATOM 9166 O O . VAL C 3 31 ? 180.222 141.078 170.169 1.00 131.33 31 VAL C O 1
ATOM 9170 N N . GLU C 3 32 ? 180.413 140.266 172.260 1.00 135.67 32 GLU C N 1
ATOM 9171 C CA . GLU C 3 32 ? 181.596 141.034 172.624 1.00 135.67 32 GLU C CA 1
ATOM 9172 C C . GLU C 3 32 ? 182.910 140.505 172.038 1.00 135.67 32 GLU C C 1
ATOM 9173 O O . GLU C 3 32 ? 183.962 141.090 172.317 1.00 135.67 32 GLU C O 1
ATOM 9179 N N . GLY C 3 33 ? 182.902 139.435 171.245 1.00 131.64 33 GLY C N 1
ATOM 9180 C CA . GLY C 3 33 ? 184.140 138.936 170.682 1.00 131.64 33 GLY C CA 1
ATOM 9181 C C . GLY C 3 33 ? 184.073 138.624 169.184 1.00 131.64 33 GLY C C 1
ATOM 9182 O O . GLY C 3 33 ? 183.015 138.719 168.562 1.00 131.64 33 GLY C O 1
ATOM 9183 N N . PRO C 3 34 ? 185.230 138.230 168.624 1.00 126.74 34 PRO C N 1
ATOM 9184 C CA . PRO C 3 34 ? 185.450 137.921 167.199 1.00 126.74 34 PRO C CA 1
ATOM 9185 C C . PRO C 3 34 ? 184.960 136.538 166.785 1.00 126.74 34 PRO C C 1
ATOM 9186 O O . PRO C 3 34 ? 184.881 135.618 167.598 1.00 126.74 34 PRO C O 1
ATOM 9190 N N . ALA C 3 35 ? 184.645 136.400 165.494 1.00 115.87 35 ALA C N 1
ATOM 9191 C CA . ALA C 3 35 ? 184.210 135.130 164.923 1.00 115.87 35 ALA C CA 1
ATOM 9192 C C . ALA C 3 35 ? 185.423 134.290 164.547 1.00 115.87 35 ALA C C 1
ATOM 9193 O O . ALA C 3 35 ? 186.477 134.827 164.212 1.00 115.87 35 ALA C O 1
ATOM 9195 N N . ASN C 3 36 ? 185.281 132.967 164.604 1.00 114.91 36 ASN C N 1
ATOM 9196 C CA . ASN C 3 36 ? 186.411 132.098 164.295 1.00 114.91 36 ASN C CA 1
ATOM 9197 C C . ASN C 3 36 ? 186.439 131.706 162.816 1.00 114.91 36 ASN C C 1
ATOM 9198 O O . ASN C 3 36 ? 185.504 131.992 162.066 1.00 114.91 36 ASN C O 1
ATOM 9203 N N . LYS C 3 37 ? 187.458 130.923 162.453 1.00 115.16 37 LYS C N 1
ATOM 9204 C CA . LYS C 3 37 ? 187.653 130.473 161.076 1.00 115.16 37 LYS C CA 1
ATOM 9205 C C . LYS C 3 37 ? 186.485 129.659 160.555 1.00 115.16 37 LYS C C 1
ATOM 9206 O O . LYS C 3 37 ? 186.074 129.832 159.403 1.00 115.16 37 LYS C O 1
ATOM 9212 N N . GLN C 3 38 ? 185.950 128.771 161.391 1.00 112.34 38 GLN C N 1
ATOM 9213 C CA . GLN C 3 38 ? 184.846 127.914 160.986 1.00 112.34 38 GLN C CA 1
ATOM 9214 C C . GLN C 3 38 ? 183.630 128.733 160.618 1.00 112.34 38 GLN C C 1
ATOM 9215 O O . GLN C 3 38 ? 182.926 128.406 159.657 1.00 112.34 38 GLN C O 1
ATOM 9221 N N . TRP C 3 39 ? 183.394 129.813 161.364 1.00 106.87 39 TRP C N 1
ATOM 9222 C CA . TRP C 3 39 ? 182.291 130.712 161.071 1.00 106.87 39 TRP C CA 1
ATOM 9223 C C . TRP C 3 39 ? 182.438 131.287 159.684 1.00 106.87 39 TRP C C 1
ATOM 9224 O O . TRP C 3 39 ? 181.471 131.345 158.924 1.00 106.87 39 TRP C O 1
ATOM 9235 N N . TRP C 3 40 ? 183.656 131.704 159.345 1.00 106.52 40 TRP C N 1
ATOM 9236 C CA . TRP C 3 40 ? 183.927 132.284 158.039 1.00 106.52 40 TRP C CA 1
ATOM 9237 C C . TRP C 3 40 ? 183.767 131.278 156.916 1.00 106.52 40 TRP C C 1
ATOM 9238 O O . TRP C 3 40 ? 183.312 131.637 155.825 1.00 106.52 40 TRP C O 1
ATOM 9249 N N . ILE C 3 41 ? 184.127 130.021 157.169 1.00 107.56 41 ILE C N 1
ATOM 9250 C CA . ILE C 3 41 ? 183.979 128.978 156.161 1.00 107.56 41 ILE C CA 1
ATOM 9251 C C . ILE C 3 41 ? 182.520 128.765 155.829 1.00 107.56 41 ILE C C 1
ATOM 9252 O O . ILE C 3 41 ? 182.131 128.745 154.657 1.00 107.56 41 ILE C O 1
ATOM 9257 N N . VAL C 3 42 ? 181.699 128.608 156.866 1.00 106.48 42 VAL C N 1
ATOM 9258 C CA . VAL C 3 42 ? 180.271 128.386 156.691 1.00 106.48 42 VAL C CA 1
ATOM 9259 C C . VAL C 3 42 ? 179.616 129.582 156.047 1.00 106.48 42 VAL C C 1
ATOM 9260 O O . VAL C 3 42 ? 178.785 129.432 155.143 1.00 106.48 42 VAL C O 1
ATOM 9264 N N . PHE C 3 43 ? 179.978 130.778 156.515 1.00 104.79 43 PHE C N 1
ATOM 9265 C CA . PHE C 3 43 ? 179.428 132.008 155.972 1.00 104.79 43 PHE C CA 1
ATOM 9266 C C . PHE C 3 43 ? 179.681 132.110 154.491 1.00 104.79 43 PHE C C 1
ATOM 9267 O O . PHE C 3 43 ? 178.756 132.393 153.725 1.00 104.79 43 PHE C O 1
ATOM 9275 N N . THR C 3 44 ? 180.930 131.868 154.082 1.00 103.28 44 THR C N 1
ATOM 9276 C CA . THR C 3 44 ? 181.311 131.902 152.674 1.00 103.28 44 THR C CA 1
ATOM 9277 C C . THR C 3 44 ? 180.442 130.988 151.836 1.00 103.28 44 THR C C 1
ATOM 9278 O O . THR C 3 44 ? 179.949 131.391 150.780 1.00 103.28 44 THR C O 1
ATOM 9282 N N . ILE C 3 45 ? 180.224 129.764 152.318 1.00 101.92 45 ILE C N 1
ATOM 9283 C CA . ILE C 3 45 ? 179.420 128.781 151.595 1.00 101.92 45 ILE C CA 1
ATOM 9284 C C . ILE C 3 45 ? 178.005 129.274 151.382 1.00 101.92 45 ILE C C 1
ATOM 9285 O O . ILE C 3 45 ? 177.474 129.206 150.268 1.00 101.92 45 ILE C O 1
ATOM 9290 N N . ALA C 3 46 ? 177.376 129.758 152.452 1.00 102.09 46 ALA C N 1
ATOM 9291 C CA . ALA C 3 46 ? 176.006 130.239 152.364 1.00 102.09 46 ALA C CA 1
ATOM 9292 C C . ALA C 3 46 ? 175.898 131.411 151.409 1.00 102.09 46 ALA C C 1
ATOM 9293 O O . ALA C 3 46 ? 174.946 131.494 150.626 1.00 102.09 46 ALA C O 1
ATOM 9295 N N . LEU C 3 47 ? 176.889 132.301 151.447 1.00 102.32 47 LEU C N 1
ATOM 9296 C CA . LEU C 3 47 ? 176.902 133.477 150.591 1.00 102.32 47 LEU C CA 1
ATOM 9297 C C . LEU C 3 47 ? 176.974 133.102 149.126 1.00 102.32 47 LEU C C 1
ATOM 9298 O O . LEU C 3 47 ? 176.234 133.655 148.309 1.00 102.32 47 LEU C O 1
ATOM 9303 N N . VAL C 3 48 ? 177.863 132.168 148.780 1.00 102.29 48 VAL C N 1
ATOM 9304 C CA . VAL C 3 48 ? 178.005 131.730 147.394 1.00 102.29 48 VAL C CA 1
ATOM 9305 C C . VAL C 3 48 ? 176.713 131.146 146.861 1.00 102.29 48 VAL C C 1
ATOM 9306 O O . VAL C 3 48 ? 176.305 131.456 145.735 1.00 102.29 48 VAL C O 1
ATOM 9310 N N . ALA C 3 49 ? 176.060 130.295 147.656 1.00 104.87 49 ALA C N 1
ATOM 9311 C CA . ALA C 3 49 ? 174.801 129.693 147.238 1.00 104.87 49 ALA C CA 1
ATOM 9312 C C . ALA C 3 49 ? 173.763 130.758 146.949 1.00 104.87 49 ALA C C 1
ATOM 9313 O O . ALA C 3 49 ? 173.062 130.691 145.934 1.00 104.87 49 ALA C O 1
ATOM 9315 N N . PHE C 3 50 ? 173.704 131.773 147.810 1.00 106.62 50 PHE C N 1
ATOM 9316 C CA . PHE C 3 50 ? 172.790 132.894 147.641 1.00 106.62 50 PHE C CA 1
ATOM 9317 C C . PHE C 3 50 ? 173.044 133.666 146.363 1.00 106.62 50 PHE C C 1
ATOM 9318 O O . PHE C 3 50 ? 172.104 133.947 145.614 1.00 106.62 50 PHE C O 1
ATOM 9326 N N . LEU C 3 51 ? 174.298 134.037 146.118 1.00 106.91 51 LEU C N 1
ATOM 9327 C CA . LEU C 3 51 ? 174.634 134.825 144.940 1.00 106.91 51 LEU C CA 1
ATOM 9328 C C . LEU C 3 51 ? 174.312 134.079 143.659 1.00 106.91 51 LEU C C 1
ATOM 9329 O O . LEU C 3 51 ? 173.802 134.671 142.702 1.00 106.91 51 LEU C O 1
ATOM 9334 N N . TRP C 3 52 ? 174.583 132.776 143.640 1.00 107.54 52 TRP C N 1
ATOM 9335 C CA . TRP C 3 52 ? 174.257 131.961 142.481 1.00 107.54 52 TRP C CA 1
ATOM 9336 C C . TRP C 3 52 ? 172.760 131.919 142.255 1.00 107.54 52 TRP C C 1
ATOM 9337 O O . TRP C 3 52 ? 172.300 132.043 141.116 1.00 107.54 52 TRP C O 1
ATOM 9348 N N . GLY C 3 53 ? 171.998 131.775 143.343 1.00 107.51 53 GLY C N 1
ATOM 9349 C CA . GLY C 3 53 ? 170.551 131.797 143.261 1.00 107.51 53 GLY C CA 1
ATOM 9350 C C . GLY C 3 53 ? 170.026 133.078 142.645 1.00 107.51 53 GLY C C 1
ATOM 9351 O O . GLY C 3 53 ? 169.114 133.037 141.819 1.00 107.51 53 GLY C O 1
ATOM 9352 N N . LEU C 3 54 ? 170.633 134.219 143.000 1.00 107.49 54 LEU C N 1
ATOM 9353 C CA . LEU C 3 54 ? 170.229 135.502 142.428 1.00 107.49 54 LEU C CA 1
ATOM 9354 C C . LEU C 3 54 ? 170.410 135.515 140.931 1.00 107.49 54 LEU C C 1
ATOM 9355 O O . LEU C 3 54 ? 169.560 136.043 140.209 1.00 107.49 54 LEU C O 1
ATOM 9360 N N . GLY C 3 55 ? 171.510 134.925 140.461 1.00 104.87 55 GLY C N 1
ATOM 9361 C CA . GLY C 3 55 ? 171.757 134.836 139.035 1.00 104.87 55 GLY C CA 1
ATOM 9362 C C . GLY C 3 55 ? 170.649 134.094 138.321 1.00 104.87 55 GLY C C 1
ATOM 9363 O O . GLY C 3 55 ? 170.178 134.533 137.270 1.00 104.87 55 GLY C O 1
ATOM 9364 N N . CYS C 3 56 ? 170.188 132.991 138.916 1.00 106.45 56 CYS C N 1
ATOM 9365 C CA . CYS C 3 56 ? 169.101 132.214 138.334 1.00 106.45 56 CYS C CA 1
ATOM 9366 C C . CYS C 3 56 ? 167.809 133.002 138.313 1.00 106.45 56 CYS C C 1
ATOM 9367 O O . CYS C 3 56 ? 167.061 132.930 137.336 1.00 106.45 56 CYS C O 1
ATOM 9370 N N . ILE C 3 57 ? 167.547 133.772 139.370 1.00 103.84 57 ILE C N 1
ATOM 9371 C CA . ILE C 3 57 ? 166.333 134.580 139.431 1.00 103.84 57 ILE C CA 1
ATOM 9372 C C . ILE C 3 57 ? 166.324 135.623 138.338 1.00 103.84 57 ILE C C 1
ATOM 9373 O O . ILE C 3 57 ? 165.328 135.778 137.628 1.00 103.84 57 ILE C O 1
ATOM 9378 N N . ILE C 3 58 ? 167.435 136.346 138.192 1.00 102.20 58 ILE C N 1
ATOM 9379 C CA . ILE C 3 58 ? 167.543 137.385 137.172 1.00 102.20 58 ILE C CA 1
ATOM 9380 C C . ILE C 3 58 ? 167.347 136.808 135.793 1.00 102.20 58 ILE C C 1
ATOM 9381 O O . ILE C 3 58 ? 166.628 137.378 134.963 1.00 102.20 58 ILE C O 1
ATOM 9386 N N . TYR C 3 59 ? 167.986 135.670 135.541 1.00 101.25 59 TYR C N 1
ATOM 9387 C CA . TYR C 3 59 ? 167.893 134.998 134.256 1.00 101.25 59 TYR C CA 1
ATOM 9388 C C . TYR C 3 59 ? 166.461 134.676 133.885 1.00 101.25 59 TYR C C 1
ATOM 9389 O O . TYR C 3 59 ? 166.021 134.997 132.782 1.00 101.25 59 TYR C O 1
ATOM 9398 N N . THR C 3 60 ? 165.719 134.038 134.787 1.00 102.72 60 THR C N 1
ATOM 9399 C CA . THR C 3 60 ? 164.367 133.629 134.435 1.00 102.72 60 THR C CA 1
ATOM 9400 C C . THR C 3 60 ? 163.412 134.807 134.379 1.00 102.72 60 THR C C 1
ATOM 9401 O O . THR C 3 60 ? 162.464 134.787 133.591 1.00 102.72 60 THR C O 1
ATOM 9405 N N . VAL C 3 61 ? 163.661 135.858 135.154 1.00 103.37 61 VAL C N 1
ATOM 9406 C CA . VAL C 3 61 ? 162.811 137.041 135.052 1.00 103.37 61 VAL C CA 1
ATOM 9407 C C . VAL C 3 61 ? 163.024 137.743 133.725 1.00 103.37 61 VAL C C 1
ATOM 9408 O O . VAL C 3 61 ? 162.066 138.181 133.075 1.00 103.37 61 VAL C O 1
ATOM 9412 N N . SER C 3 62 ? 164.275 137.856 133.302 1.00 102.65 62 SER C N 1
ATOM 9413 C CA . SER C 3 62 ? 164.592 138.550 132.068 1.00 102.65 62 SER C CA 1
ATOM 9414 C C . SER C 3 62 ? 164.408 137.710 130.807 1.00 102.65 62 SER C C 1
ATOM 9415 O O . SER C 3 62 ? 164.277 138.288 129.725 1.00 102.65 62 SER C O 1
ATOM 9418 N N . THR C 3 63 ? 164.389 136.378 130.893 1.00 103.81 63 THR C N 1
ATOM 9419 C CA . THR C 3 63 ? 164.228 135.585 129.675 1.00 103.81 63 THR C CA 1
ATOM 9420 C C . THR C 3 63 ? 162.892 134.868 129.547 1.00 103.81 63 THR C C 1
ATOM 9421 O O . THR C 3 63 ? 162.470 134.588 128.423 1.00 103.81 63 THR C O 1
ATOM 9425 N N . GLY C 3 64 ? 162.205 134.563 130.633 1.00 103.17 64 GLY C N 1
ATOM 9426 C CA . GLY C 3 64 ? 160.913 133.913 130.516 1.00 103.17 64 GLY C CA 1
ATOM 9427 C C . GLY C 3 64 ? 160.669 132.771 131.471 1.00 103.17 64 GLY C C 1
ATOM 9428 O O . GLY C 3 64 ? 161.568 131.990 131.797 1.00 103.17 64 GLY C O 1
ATOM 9429 N N . ILE C 3 65 ? 159.407 132.642 131.890 1.00 101.70 65 ILE C N 1
ATOM 9430 C CA . ILE C 3 65 ? 158.986 131.584 132.791 1.00 101.70 65 ILE C CA 1
ATOM 9431 C C . ILE C 3 65 ? 159.095 130.234 132.117 1.00 101.70 65 ILE C C 1
ATOM 9432 O O . ILE C 3 65 ? 159.262 129.205 132.780 1.00 101.70 65 ILE C O 1
ATOM 9437 N N . GLY C 3 66 ? 159.066 130.206 130.786 1.00 102.99 66 GLY C N 1
ATOM 9438 C CA . GLY C 3 66 ? 159.206 128.975 130.021 1.00 102.99 66 GLY C CA 1
ATOM 9439 C C . GLY C 3 66 ? 160.520 128.242 130.246 1.00 102.99 66 GLY C C 1
ATOM 9440 O O . GLY C 3 66 ? 160.639 127.075 129.860 1.00 102.99 66 GLY C O 1
ATOM 9441 N N . THR C 3 67 ? 161.498 128.894 130.881 1.00 102.46 67 THR C N 1
ATOM 9442 C CA . THR C 3 67 ? 162.739 128.239 131.260 1.00 102.46 67 THR C CA 1
ATOM 9443 C C . THR C 3 67 ? 162.525 127.285 132.427 1.00 102.46 67 THR C C 1
ATOM 9444 O O . THR C 3 67 ? 163.351 126.395 132.655 1.00 102.46 67 THR C O 1
ATOM 9448 N N . TRP C 3 68 ? 161.424 127.452 133.159 1.00 102.95 68 TRP C N 1
ATOM 9449 C CA . TRP C 3 68 ? 161.037 126.577 134.253 1.00 102.95 68 TRP C CA 1
ATOM 9450 C C . TRP C 3 68 ? 160.382 125.328 133.696 1.00 102.95 68 TRP C C 1
ATOM 9451 O O . TRP C 3 68 ? 159.944 125.305 132.551 1.00 102.95 68 TRP C O 1
ATOM 9462 N N . GLY C 3 69 ? 160.267 124.294 134.521 1.00 105.03 69 GLY C N 1
ATOM 9463 C CA . GLY C 3 69 ? 159.603 123.077 134.073 1.00 105.03 69 GLY C CA 1
ATOM 9464 C C . GLY C 3 69 ? 158.081 123.084 134.170 1.00 105.03 69 GLY C C 1
ATOM 9465 O O . GLY C 3 69 ? 157.475 122.028 134.355 1.00 105.03 69 GLY C O 1
ATOM 9466 N N . LEU C 3 70 ? 157.442 124.241 134.024 1.00 102.28 70 LEU C N 1
ATOM 9467 C CA . LEU C 3 70 ? 155.994 124.305 134.125 1.00 102.28 70 LEU C CA 1
ATOM 9468 C C . LEU C 3 70 ? 155.335 123.896 132.827 1.00 102.28 70 LEU C C 1
ATOM 9469 O O . LEU C 3 70 ? 155.919 123.986 131.749 1.00 102.28 70 LEU C O 1
ATOM 9474 N N . ASN C 3 71 ? 154.115 123.420 132.945 1.00 105.43 71 ASN C N 1
ATOM 9475 C CA . ASN C 3 71 ? 153.389 122.878 131.817 1.00 105.43 71 ASN C CA 1
ATOM 9476 C C . ASN C 3 71 ? 152.182 123.744 131.497 1.00 105.43 71 ASN C C 1
ATOM 9477 O O . ASN C 3 71 ? 151.860 124.672 132.231 1.00 105.43 71 ASN C O 1
ATOM 9482 N N . LYS C 3 72 ? 151.506 123.446 130.386 1.00 107.56 72 LYS C N 1
ATOM 9483 C CA . LYS C 3 72 ? 150.261 124.143 130.092 1.00 107.56 72 LYS C CA 1
ATOM 9484 C C . LYS C 3 72 ? 149.141 123.638 130.983 1.00 107.56 72 LYS C C 1
ATOM 9485 O O . LYS C 3 72 ? 148.137 124.332 131.175 1.00 107.56 72 LYS C O 1
ATOM 9491 N N . THR C 3 73 ? 149.315 122.448 131.550 1.00 106.17 73 THR C N 1
ATOM 9492 C CA . THR C 3 73 ? 148.374 121.851 132.482 1.00 106.17 73 THR C CA 1
ATOM 9493 C C . THR C 3 73 ? 148.708 122.235 133.910 1.00 106.17 73 THR C C 1
ATOM 9494 O O . THR C 3 73 ? 147.859 122.744 134.642 1.00 106.17 73 THR C O 1
ATOM 9498 N N . VAL C 3 74 ? 149.954 122.004 134.301 1.00 102.81 74 VAL C N 1
ATOM 9499 C CA . VAL C 3 74 ? 150.441 122.303 135.641 1.00 102.81 74 VAL C CA 1
ATOM 9500 C C . VAL C 3 74 ? 151.031 123.712 135.666 1.00 102.81 74 VAL C C 1
ATOM 9501 O O . VAL C 3 74 ? 152.207 123.911 135.353 1.00 102.81 74 VAL C O 1
ATOM 9505 N N . GLY C 3 75 ? 150.215 124.693 136.065 1.00 105.27 75 GLY C N 1
ATOM 9506 C CA . GLY C 3 75 ? 150.668 126.076 136.127 1.00 105.27 75 GLY C CA 1
ATOM 9507 C C . GLY C 3 75 ? 151.448 126.389 137.384 1.00 105.27 75 GLY C C 1
ATOM 9508 O O . GLY C 3 75 ? 152.266 127.316 137.398 1.00 105.27 75 GLY C O 1
ATOM 9509 N N . TRP C 3 76 ? 151.203 125.632 138.452 1.00 106.88 76 TRP C N 1
ATOM 9510 C CA . TRP C 3 76 ? 151.897 125.776 139.726 1.00 106.88 76 TRP C CA 1
ATOM 9511 C C . TRP C 3 76 ? 152.626 124.509 140.125 1.00 106.88 76 TRP C C 1
ATOM 9512 O O . TRP C 3 76 ? 152.048 123.424 140.061 1.00 106.88 76 TRP C O 1
ATOM 9523 N N . ALA C 3 77 ? 153.877 124.665 140.557 1.00 105.70 77 ALA C N 1
ATOM 9524 C CA . ALA C 3 77 ? 154.709 123.576 141.059 1.00 105.70 77 ALA C CA 1
ATOM 9525 C C . ALA C 3 77 ? 156.056 124.156 141.421 1.00 105.70 77 ALA C C 1
ATOM 9526 O O . ALA C 3 77 ? 156.570 124.959 140.641 1.00 105.70 77 ALA C O 1
ATOM 9528 N N . TRP C 3 78 ? 156.626 123.802 142.571 1.00 109.22 78 TRP C N 1
ATOM 9529 C CA . TRP C 3 78 ? 157.924 124.300 143.060 1.00 109.22 78 TRP C CA 1
ATOM 9530 C C . TRP C 3 78 ? 157.986 125.798 143.386 1.00 109.22 78 TRP C C 1
ATOM 9531 O O . TRP C 3 78 ? 158.562 126.167 144.409 1.00 109.22 78 TRP C O 1
ATOM 9542 N N . ASP C 3 79 ? 157.280 126.648 142.646 1.00 110.07 79 ASP C N 1
ATOM 9543 C CA . ASP C 3 79 ? 157.212 128.058 142.970 1.00 110.07 79 ASP C CA 1
ATOM 9544 C C . ASP C 3 79 ? 156.311 128.249 144.183 1.00 110.07 79 ASP C C 1
ATOM 9545 O O . ASP C 3 79 ? 156.790 128.618 145.259 1.00 110.07 79 ASP C O 1
ATOM 9550 N N . ILE C 3 80 ? 155.020 127.955 144.050 1.00 108.10 80 ILE C N 1
ATOM 9551 C CA . ILE C 3 80 ? 154.149 128.069 145.201 1.00 108.10 80 ILE C CA 1
ATOM 9552 C C . ILE C 3 80 ? 154.408 126.957 146.208 1.00 108.10 80 ILE C C 1
ATOM 9553 O O . ILE C 3 80 ? 154.088 127.119 147.391 1.00 108.10 80 ILE C O 1
ATOM 9558 N N . THR C 3 81 ? 154.999 125.833 145.777 1.00 109.23 81 THR C N 1
ATOM 9559 C CA . THR C 3 81 ? 155.320 124.759 146.712 1.00 109.23 81 THR C CA 1
ATOM 9560 C C . THR C 3 81 ? 156.299 125.262 147.746 1.00 109.23 81 THR C C 1
ATOM 9561 O O . THR C 3 81 ? 156.112 125.076 148.950 1.00 109.23 81 THR C O 1
ATOM 9565 N N . ASN C 3 82 ? 157.341 125.934 147.277 1.00 107.92 82 ASN C N 1
ATOM 9566 C CA . ASN C 3 82 ? 158.341 126.468 148.173 1.00 107.92 82 ASN C CA 1
ATOM 9567 C C . ASN C 3 82 ? 157.832 127.672 148.922 1.00 107.92 82 ASN C C 1
ATOM 9568 O O . ASN C 3 82 ? 158.240 127.890 150.065 1.00 107.92 82 ASN C O 1
ATOM 9573 N N . PHE C 3 83 ? 156.920 128.426 148.313 1.00 105.61 83 PHE C N 1
ATOM 9574 C CA . PHE C 3 83 ? 156.294 129.546 148.998 1.00 105.61 83 PHE C CA 1
ATOM 9575 C C . PHE C 3 83 ? 155.609 129.105 150.269 1.00 105.61 83 PHE C C 1
ATOM 9576 O O . PHE C 3 83 ? 155.895 129.634 151.344 1.00 105.61 83 PHE C O 1
ATOM 9584 N N . VAL C 3 84 ? 154.719 128.122 150.166 1.00 105.43 84 VAL C N 1
ATOM 9585 C CA . VAL C 3 84 ? 153.975 127.693 151.341 1.00 105.43 84 VAL C CA 1
ATOM 9586 C C . VAL C 3 84 ? 154.865 126.946 152.314 1.00 105.43 84 VAL C C 1
ATOM 9587 O O . VAL C 3 84 ? 154.597 126.951 153.517 1.00 105.43 84 VAL C O 1
ATOM 9591 N N . TRP C 3 85 ? 155.938 126.319 151.824 1.00 104.17 85 TRP C N 1
ATOM 9592 C CA . TRP C 3 85 ? 156.866 125.625 152.702 1.00 104.17 85 TRP C CA 1
ATOM 9593 C C . TRP C 3 85 ? 157.573 126.612 153.615 1.00 104.17 85 TRP C C 1
ATOM 9594 O O . TRP C 3 85 ? 157.649 126.395 154.828 1.00 104.17 85 TRP C O 1
ATOM 9605 N N . TRP C 3 86 ? 158.062 127.721 153.051 1.00 103.55 86 TRP C N 1
ATOM 9606 C CA . TRP C 3 86 ? 158.697 128.747 153.868 1.00 103.55 86 TRP C CA 1
ATOM 9607 C C . TRP C 3 86 ? 157.701 129.422 154.797 1.00 103.55 86 TRP C C 1
ATOM 9608 O O . TRP C 3 86 ? 158.049 129.744 155.937 1.00 103.55 86 TRP C O 1
ATOM 9619 N N . VAL C 3 87 ? 156.461 129.629 154.336 1.00 105.68 87 VAL C N 1
ATOM 9620 C CA . VAL C 3 87 ? 155.431 130.228 155.188 1.00 105.68 87 VAL C CA 1
ATOM 9621 C C . VAL C 3 87 ? 155.171 129.364 156.406 1.00 105.68 87 VAL C C 1
ATOM 9622 O O . VAL C 3 87 ? 155.071 129.877 157.527 1.00 105.68 87 VAL C O 1
ATOM 9626 N N . GLY C 3 88 ? 155.077 128.046 156.198 1.00 108.73 88 GLY C N 1
ATOM 9627 C CA . GLY C 3 88 ? 154.873 127.119 157.300 1.00 108.73 88 GLY C CA 1
ATOM 9628 C C . GLY C 3 88 ? 155.961 127.229 158.345 1.00 108.73 88 GLY C C 1
ATOM 9629 O O . GLY C 3 88 ? 155.674 127.306 159.543 1.00 108.73 88 GLY C O 1
ATOM 9630 N N . ILE C 3 89 ? 157.216 127.311 157.892 1.00 109.64 89 ILE C N 1
ATOM 9631 C CA . ILE C 3 89 ? 158.356 127.468 158.793 1.00 109.64 89 ILE C CA 1
ATOM 9632 C C . ILE C 3 89 ? 158.221 128.720 159.632 1.00 109.64 89 ILE C C 1
ATOM 9633 O O . ILE C 3 89 ? 158.469 128.698 160.843 1.00 109.64 89 ILE C O 1
ATOM 9638 N N . GLY C 3 90 ? 157.784 129.815 159.019 1.00 115.23 90 GLY C N 1
ATOM 9639 C CA . GLY C 3 90 ? 157.667 131.077 159.723 1.00 115.23 90 GLY C CA 1
ATOM 9640 C C . GLY C 3 90 ? 156.452 131.255 160.622 1.00 115.23 90 GLY C C 1
ATOM 9641 O O . GLY C 3 90 ? 156.017 132.388 160.852 1.00 115.23 90 GLY C O 1
ATOM 9642 N N . HIS C 3 91 ? 155.919 130.167 161.177 1.00 117.29 91 HIS C N 1
ATOM 9643 C CA . HIS C 3 91 ? 154.900 130.270 162.203 1.00 117.29 91 HIS C CA 1
ATOM 9644 C C . HIS C 3 91 ? 155.405 129.781 163.538 1.00 117.29 91 HIS C C 1
ATOM 9645 O O . HIS C 3 91 ? 154.712 129.942 164.535 1.00 117.29 91 HIS C O 1
ATOM 9652 N N . ALA C 3 92 ? 156.597 129.198 163.577 1.00 118.60 92 ALA C N 1
ATOM 9653 C CA . ALA C 3 92 ? 157.113 128.649 164.825 1.00 118.60 92 ALA C CA 1
ATOM 9654 C C . ALA C 3 92 ? 157.341 129.724 165.876 1.00 118.60 92 ALA C C 1
ATOM 9655 O O . ALA C 3 92 ? 156.896 129.587 167.020 1.00 118.60 92 ALA C O 1
ATOM 9657 N N . GLY C 3 93 ? 158.016 130.806 165.491 1.00 119.93 93 GLY C N 1
ATOM 9658 C CA . GLY C 3 93 ? 158.361 131.854 166.437 1.00 119.93 93 GLY C CA 1
ATOM 9659 C C . GLY C 3 93 ? 157.162 132.563 167.017 1.00 119.93 93 GLY C C 1
ATOM 9660 O O . GLY C 3 93 ? 157.155 132.917 168.196 1.00 119.93 93 GLY C O 1
ATOM 9661 N N . THR C 3 94 ? 156.123 132.742 166.213 1.00 119.19 94 THR C N 1
ATOM 9662 C CA . THR C 3 94 ? 154.921 133.411 166.674 1.00 119.19 94 THR C CA 1
ATOM 9663 C C . THR C 3 94 ? 154.072 132.519 167.572 1.00 119.19 94 THR C C 1
ATOM 9664 O O . THR C 3 94 ? 153.148 133.005 168.222 1.00 119.19 94 THR C O 1
ATOM 9668 N N . LEU C 3 95 ? 154.374 131.230 167.634 1.00 120.95 95 LEU C N 1
ATOM 9669 C CA . LEU C 3 95 ? 153.727 130.329 168.569 1.00 120.95 95 LEU C CA 1
ATOM 9670 C C . LEU C 3 95 ? 154.465 130.355 169.885 1.00 120.95 95 LEU C C 1
ATOM 9671 O O . LEU C 3 95 ? 153.869 130.508 170.950 1.00 120.95 95 LEU C O 1
ATOM 9676 N N . ILE C 3 96 ? 155.783 130.245 169.788 1.00 119.48 96 ILE C N 1
ATOM 9677 C CA . ILE C 3 96 ? 156.646 130.209 170.956 1.00 119.48 96 ILE C CA 1
ATOM 9678 C C . ILE C 3 96 ? 156.545 131.486 171.764 1.00 119.48 96 ILE C C 1
ATOM 9679 O O . ILE C 3 96 ? 156.460 131.446 172.994 1.00 119.48 96 ILE C O 1
ATOM 9684 N N . SER C 3 97 ? 156.551 132.630 171.101 1.00 119.94 97 SER C N 1
ATOM 9685 C CA . SER C 3 97 ? 156.500 133.885 171.826 1.00 119.94 97 SER C CA 1
ATOM 9686 C C . SER C 3 97 ? 155.093 134.353 172.180 1.00 119.94 97 SER C C 1
ATOM 9687 O O . SER C 3 97 ? 154.953 135.240 173.028 1.00 119.94 97 SER C O 1
ATOM 9690 N N . ALA C 3 98 ? 154.049 133.809 171.564 1.00 120.66 98 ALA C N 1
ATOM 9691 C CA . ALA C 3 98 ? 152.702 134.267 171.888 1.00 120.66 98 ALA C CA 1
ATOM 9692 C C . ALA C 3 98 ? 151.849 133.206 172.558 1.00 120.66 98 ALA C C 1
ATOM 9693 O O . ALA C 3 98 ? 151.216 133.481 173.575 1.00 120.66 98 ALA C O 1
ATOM 9695 N N . VAL C 3 99 ? 151.805 132.001 171.999 1.00 120.47 99 VAL C N 1
ATOM 9696 C CA . VAL C 3 99 ? 150.947 130.958 172.545 1.00 120.47 99 VAL C CA 1
ATOM 9697 C C . VAL C 3 99 ? 151.478 130.458 173.869 1.00 120.47 99 VAL C C 1
ATOM 9698 O O . VAL C 3 99 ? 150.724 130.330 174.839 1.00 120.47 99 VAL C O 1
ATOM 9702 N N . LEU C 3 100 ? 152.781 130.174 173.933 1.00 120.26 100 LEU C N 1
ATOM 9703 C CA . LEU C 3 100 ? 153.361 129.710 175.184 1.00 120.26 100 LEU C CA 1
ATOM 9704 C C . LEU C 3 100 ? 153.247 130.783 176.256 1.00 120.26 100 LEU C C 1
ATOM 9705 O O . LEU C 3 100 ? 153.093 130.465 177.440 1.00 120.26 100 LEU C O 1
ATOM 9710 N N . LEU C 3 101 ? 153.289 132.053 175.837 1.00 120.04 101 LEU C N 1
ATOM 9711 C CA . LEU C 3 101 ? 153.060 133.170 176.741 1.00 120.04 101 LEU C CA 1
ATOM 9712 C C . LEU C 3 101 ? 151.674 133.068 177.343 1.00 120.04 101 LEU C C 1
ATOM 9713 O O . LEU C 3 101 ? 151.503 133.204 178.558 1.00 120.04 101 LEU C O 1
ATOM 9718 N N . LEU C 3 102 ? 150.667 132.938 176.481 1.00 119.77 102 LEU C N 1
ATOM 9719 C CA . LEU C 3 102 ? 149.282 132.886 176.922 1.00 119.77 102 LEU C CA 1
ATOM 9720 C C . LEU C 3 102 ? 149.028 131.723 177.863 1.00 119.77 102 LEU C C 1
ATOM 9721 O O . LEU C 3 102 ? 148.193 131.831 178.763 1.00 119.77 102 LEU C O 1
ATOM 9726 N N . PHE C 3 103 ? 149.762 130.625 177.709 1.00 120.20 103 PHE C N 1
ATOM 9727 C CA . PHE C 3 103 ? 149.616 129.501 178.619 1.00 120.20 103 PHE C CA 1
ATOM 9728 C C . PHE C 3 103 ? 150.667 129.478 179.720 1.00 120.20 103 PHE C C 1
ATOM 9729 O O . PHE C 3 103 ? 150.927 128.406 180.277 1.00 120.20 103 PHE C O 1
ATOM 9737 N N . ARG C 3 104 ? 151.245 130.633 180.049 1.00 121.87 104 ARG C N 1
ATOM 9738 C CA . ARG C 3 104 ? 152.220 130.800 181.133 1.00 121.87 104 ARG C CA 1
ATOM 9739 C C . ARG C 3 104 ? 153.298 129.709 181.191 1.00 121.87 104 ARG C C 1
ATOM 9740 O O . ARG C 3 104 ? 153.589 129.162 182.254 1.00 121.87 104 ARG C O 1
ATOM 9748 N N . GLN C 3 105 ? 153.888 129.386 180.041 1.00 122.16 105 GLN C N 1
ATOM 9749 C CA . GLN C 3 105 ? 154.916 128.347 179.951 1.00 122.16 105 GLN C CA 1
ATOM 9750 C C . GLN C 3 105 ? 156.302 128.935 180.172 1.00 122.16 105 GLN C C 1
ATOM 9751 O O . GLN C 3 105 ? 156.912 129.455 179.242 1.00 122.16 105 GLN C O 1
ATOM 9757 N N . ARG C 3 106 ? 156.802 128.817 181.406 1.00 127.53 106 ARG C N 1
ATOM 9758 C CA . ARG C 3 106 ? 158.078 129.411 181.823 1.00 127.53 106 ARG C CA 1
ATOM 9759 C C . ARG C 3 106 ? 159.267 129.011 180.964 1.00 127.53 106 ARG C C 1
ATOM 9760 O O . ARG C 3 106 ? 160.138 129.837 180.686 1.00 127.53 106 ARG C O 1
ATOM 9768 N N . TRP C 3 107 ? 159.329 127.752 180.547 1.00 122.65 107 TRP C N 1
ATOM 9769 C CA . TRP C 3 107 ? 160.463 127.255 179.774 1.00 122.65 107 TRP C CA 1
ATOM 9770 C C . TRP C 3 107 ? 160.695 127.985 178.448 1.00 122.65 107 TRP C C 1
ATOM 9771 O O . TRP C 3 107 ? 161.810 127.932 177.919 1.00 122.65 107 TRP C O 1
ATOM 9782 N N . ARG C 3 108 ? 159.699 128.712 177.930 1.00 122.69 108 ARG C N 1
ATOM 9783 C CA . ARG C 3 108 ? 159.853 129.420 176.663 1.00 122.69 108 ARG C CA 1
ATOM 9784 C C . ARG C 3 108 ? 160.874 130.547 176.734 1.00 122.69 108 ARG C C 1
ATOM 9785 O O . ARG C 3 108 ? 161.332 131.014 175.688 1.00 122.69 108 ARG C O 1
ATOM 9793 N N . MET C 3 109 ? 161.238 130.985 177.946 1.00 125.18 109 MET C N 1
ATOM 9794 C CA . MET C 3 109 ? 162.104 132.142 178.125 1.00 125.18 109 MET C CA 1
ATOM 9795 C C . MET C 3 109 ? 163.484 131.949 177.514 1.00 125.18 109 MET C C 1
ATOM 9796 O O . MET C 3 109 ? 164.142 132.928 177.156 1.00 125.18 109 MET C O 1
ATOM 9801 N N . ALA C 3 110 ? 163.946 130.713 177.396 1.00 123.14 110 ALA C N 1
ATOM 9802 C CA . ALA C 3 110 ? 165.262 130.467 176.833 1.00 123.14 110 ALA C CA 1
ATOM 9803 C C . ALA C 3 110 ? 165.228 130.281 175.325 1.00 123.14 110 ALA C C 1
ATOM 9804 O O . ALA C 3 110 ? 166.280 130.083 174.709 1.00 123.14 110 ALA C O 1
ATOM 9806 N N . ILE C 3 111 ? 164.053 130.325 174.710 1.00 118.26 111 ILE C N 1
ATOM 9807 C CA . ILE C 3 111 ? 163.921 130.071 173.287 1.00 118.26 111 ILE C CA 1
ATOM 9808 C C . ILE C 3 111 ? 163.481 131.309 172.514 1.00 118.26 111 ILE C C 1
ATOM 9809 O O . ILE C 3 111 ? 164.073 131.620 171.478 1.00 118.26 111 ILE C O 1
ATOM 9814 N N . ASN C 3 112 ? 162.517 132.077 173.058 1.00 122.33 112 ASN C N 1
ATOM 9815 C CA . ASN C 3 112 ? 161.770 133.178 172.427 1.00 122.33 112 ASN C CA 1
ATOM 9816 C C . ASN C 3 112 ? 162.529 134.033 171.431 1.00 122.33 112 ASN C C 1
ATOM 9817 O O . ASN C 3 112 ? 162.040 134.334 170.343 1.00 122.33 112 ASN C O 1
ATOM 9822 N N . ARG C 3 113 ? 163.749 134.390 171.809 1.00 122.05 113 ARG C N 1
ATOM 9823 C CA . ARG C 3 113 ? 164.559 135.299 171.012 1.00 122.05 113 ARG C CA 1
ATOM 9824 C C . ARG C 3 113 ? 165.055 134.677 169.715 1.00 122.05 113 ARG C C 1
ATOM 9825 O O . ARG C 3 113 ? 165.064 135.341 168.672 1.00 122.05 113 ARG C O 1
ATOM 9833 N N . SER C 3 114 ? 165.486 133.424 169.758 1.00 118.94 114 SER C N 1
ATOM 9834 C CA . SER C 3 114 ? 165.949 132.785 168.541 1.00 118.94 114 SER C CA 1
ATOM 9835 C C . SER C 3 114 ? 164.766 132.348 167.714 1.00 118.94 114 SER C C 1
ATOM 9836 O O . SER C 3 114 ? 164.842 132.300 166.484 1.00 118.94 114 SER C O 1
ATOM 9839 N N . ALA C 3 115 ? 163.659 132.074 168.395 1.00 118.07 115 ALA C N 1
ATOM 9840 C CA . ALA C 3 115 ? 162.431 131.704 167.721 1.00 118.07 115 ALA C CA 1
ATOM 9841 C C . ALA C 3 115 ? 161.913 132.854 166.880 1.00 118.07 115 ALA C C 1
ATOM 9842 O O . ALA C 3 115 ? 161.378 132.634 165.793 1.00 118.07 115 ALA C O 1
ATOM 9844 N N . GLU C 3 116 ? 162.107 134.087 167.345 1.00 122.56 116 GLU C N 1
ATOM 9845 C CA . GLU C 3 116 ? 161.706 135.241 166.557 1.00 122.56 116 GLU C CA 1
ATOM 9846 C C . GLU C 3 116 ? 162.538 135.374 165.301 1.00 122.56 116 GLU C C 1
ATOM 9847 O O . GLU C 3 116 ? 161.995 135.661 164.227 1.00 122.56 116 GLU C O 1
ATOM 9853 N N . ALA C 3 117 ? 163.844 135.115 165.419 1.00 118.93 117 ALA C N 1
ATOM 9854 C CA . ALA C 3 117 ? 164.745 135.163 164.273 1.00 118.93 117 ALA C CA 1
ATOM 9855 C C . ALA C 3 117 ? 164.294 134.208 163.184 1.00 118.93 117 ALA C C 1
ATOM 9856 O O . ALA C 3 117 ? 164.364 134.524 161.995 1.00 118.93 117 ALA C O 1
ATOM 9858 N N . MET C 3 118 ? 163.753 133.066 163.588 1.00 119.98 118 MET C N 1
ATOM 9859 C CA . MET C 3 118 ? 163.280 132.064 162.648 1.00 119.98 118 MET C CA 1
ATOM 9860 C C . MET C 3 118 ? 162.138 132.539 161.764 1.00 119.98 118 MET C C 1
ATOM 9861 O O . MET C 3 118 ? 161.964 132.006 160.668 1.00 119.98 118 MET C O 1
ATOM 9866 N N . THR C 3 119 ? 161.346 133.508 162.209 1.00 118.56 119 THR C N 1
ATOM 9867 C CA . THR C 3 119 ? 160.233 133.943 161.382 1.00 118.56 119 THR C CA 1
ATOM 9868 C C . THR C 3 119 ? 160.623 135.128 160.536 1.00 118.56 119 THR C C 1
ATOM 9869 O O . THR C 3 119 ? 160.262 135.205 159.363 1.00 118.56 119 THR C O 1
ATOM 9873 N N . ILE C 3 120 ? 161.425 136.027 161.090 1.00 116.81 120 ILE C N 1
ATOM 9874 C CA . ILE C 3 120 ? 161.800 137.193 160.317 1.00 116.81 120 ILE C CA 1
ATOM 9875 C C . ILE C 3 120 ? 162.767 136.846 159.201 1.00 116.81 120 ILE C C 1
ATOM 9876 O O . ILE C 3 120 ? 162.886 137.605 158.244 1.00 116.81 120 ILE C O 1
ATOM 9881 N N . PHE C 3 121 ? 163.442 135.706 159.271 1.00 112.61 121 PHE C N 1
ATOM 9882 C CA . PHE C 3 121 ? 164.326 135.321 158.189 1.00 112.61 121 PHE C CA 1
ATOM 9883 C C . PHE C 3 121 ? 163.711 134.278 157.280 1.00 112.61 121 PHE C C 1
ATOM 9884 O O . PHE C 3 121 ? 164.386 133.813 156.363 1.00 112.61 121 PHE C O 1
ATOM 9892 N N . SER C 3 122 ? 162.456 133.898 157.498 1.00 111.10 122 SER C N 1
ATOM 9893 C CA . SER C 3 122 ? 161.827 132.879 156.672 1.00 111.10 122 SER C CA 1
ATOM 9894 C C . SER C 3 122 ? 160.611 133.398 155.949 1.00 111.10 122 SER C C 1
ATOM 9895 O O . SER C 3 122 ? 160.374 133.010 154.802 1.00 111.10 122 SER C O 1
ATOM 9898 N N . VAL C 3 123 ? 159.869 134.307 156.583 1.00 110.16 123 VAL C N 1
ATOM 9899 C CA . VAL C 3 123 ? 158.759 134.972 155.914 1.00 110.16 123 VAL C CA 1
ATOM 9900 C C . VAL C 3 123 ? 159.291 135.766 154.748 1.00 110.16 123 VAL C C 1
ATOM 9901 O O . VAL C 3 123 ? 158.689 135.805 153.669 1.00 110.16 123 VAL C O 1
ATOM 9905 N N . VAL C 3 124 ? 160.461 136.368 154.949 1.00 109.06 124 VAL C N 1
ATOM 9906 C CA . VAL C 3 124 ? 161.168 137.102 153.912 1.00 109.06 124 VAL C CA 1
ATOM 9907 C C . VAL C 3 124 ? 161.502 136.215 152.730 1.00 109.06 124 VAL C C 1
ATOM 9908 O O . VAL C 3 124 ? 161.432 136.658 151.577 1.00 109.06 124 VAL C O 1
ATOM 9912 N N . GLN C 3 125 ? 161.887 134.962 152.990 1.00 108.31 125 GLN C N 1
ATOM 9913 C CA . GLN C 3 125 ? 162.217 134.064 151.895 1.00 108.31 125 GLN C CA 1
ATOM 9914 C C . GLN C 3 125 ? 160.981 133.763 151.091 1.00 108.31 125 GLN C C 1
ATOM 9915 O O . GLN C 3 125 ? 161.012 133.769 149.857 1.00 108.31 125 GLN C O 1
ATOM 9921 N N . ALA C 3 126 ? 159.877 133.530 151.799 1.00 107.11 126 ALA C N 1
ATOM 9922 C CA . ALA C 3 126 ? 158.606 133.242 151.162 1.00 107.11 126 ALA C CA 1
ATOM 9923 C C . ALA C 3 126 ? 158.163 134.400 150.305 1.00 107.11 126 ALA C C 1
ATOM 9924 O O . ALA C 3 126 ? 157.688 134.195 149.194 1.00 107.11 126 ALA C O 1
ATOM 9926 N N . GLY C 3 127 ? 158.403 135.626 150.770 1.00 107.17 127 GLY C N 1
ATOM 9927 C CA . GLY C 3 127 ? 158.014 136.838 150.062 1.00 107.17 127 GLY C CA 1
ATOM 9928 C C . GLY C 3 127 ? 158.620 137.003 148.673 1.00 107.17 127 GLY C C 1
ATOM 9929 O O . GLY C 3 127 ? 158.151 137.850 147.908 1.00 107.17 127 GLY C O 1
ATOM 9930 N N . LEU C 3 128 ? 159.632 136.215 148.323 1.00 107.09 128 LEU C N 1
ATOM 9931 C CA . LEU C 3 128 ? 160.214 136.297 146.993 1.00 107.09 128 LEU C CA 1
ATOM 9932 C C . LEU C 3 128 ? 159.373 135.598 145.935 1.00 107.09 128 LEU C C 1
ATOM 9933 O O . LEU C 3 128 ? 159.317 136.054 144.792 1.00 107.09 128 LEU C O 1
ATOM 9938 N N . PHE C 3 129 ? 158.764 134.479 146.275 1.00 106.99 129 PHE C N 1
ATOM 9939 C CA . PHE C 3 129 ? 158.018 133.682 145.291 1.00 106.99 129 PHE C CA 1
ATOM 9940 C C . PHE C 3 129 ? 156.778 134.328 144.649 1.00 106.99 129 PHE C C 1
ATOM 9941 O O . PHE C 3 129 ? 156.590 134.164 143.438 1.00 106.99 129 PHE C O 1
ATOM 9949 N N . PRO C 3 130 ? 155.954 135.080 145.410 1.00 106.32 130 PRO C N 1
ATOM 9950 C CA . PRO C 3 130 ? 154.830 135.858 144.871 1.00 106.32 130 PRO C CA 1
ATOM 9951 C C . PRO C 3 130 ? 155.220 136.847 143.805 1.00 106.32 130 PRO C C 1
ATOM 9952 O O . PRO C 3 130 ? 154.350 137.307 143.071 1.00 106.32 130 PRO C O 1
ATOM 9956 N N . ILE C 3 131 ? 156.492 137.204 143.710 1.00 103.42 131 ILE C N 1
ATOM 9957 C CA . ILE C 3 131 ? 156.966 138.120 142.696 1.00 103.42 131 ILE C CA 1
ATOM 9958 C C . ILE C 3 131 ? 157.671 137.391 141.578 1.00 103.42 131 ILE C C 1
ATOM 9959 O O . ILE C 3 131 ? 157.393 137.634 140.407 1.00 103.42 131 ILE C O 1
ATOM 9964 N N . ILE C 3 132 ? 158.598 136.504 141.931 1.00 104.74 132 ILE C N 1
ATOM 9965 C CA . ILE C 3 132 ? 159.424 135.808 140.945 1.00 104.74 132 ILE C CA 1
ATOM 9966 C C . ILE C 3 132 ? 158.605 135.026 139.920 1.00 104.74 132 ILE C C 1
ATOM 9967 O O . ILE C 3 132 ? 158.930 135.037 138.727 1.00 104.74 132 ILE C O 1
ATOM 9972 N N . HIS C 3 133 ? 157.548 134.330 140.349 1.00 103.74 133 HIS C N 1
ATOM 9973 C CA . HIS C 3 133 ? 156.778 133.522 139.397 1.00 103.74 133 HIS C CA 1
ATOM 9974 C C . HIS C 3 133 ? 155.894 134.347 138.460 1.00 103.74 133 HIS C C 1
ATOM 9975 O O . HIS C 3 133 ? 155.291 133.778 137.544 1.00 103.74 133 HIS C O 1
ATOM 9982 N N . MET C 3 134 ? 155.777 135.651 138.678 1.00 105.64 134 MET C N 1
ATOM 9983 C CA . MET C 3 134 ? 154.873 136.480 137.894 1.00 105.64 134 MET C CA 1
ATOM 9984 C C . MET C 3 134 ? 155.336 136.629 136.451 1.00 105.64 134 MET C C 1
ATOM 9985 O O . MET C 3 134 ? 156.531 136.662 136.160 1.00 105.64 134 MET C O 1
ATOM 9990 N N . GLY C 3 135 ? 154.359 136.720 135.546 1.00 101.88 135 GLY C N 1
ATOM 9991 C CA . GLY C 3 135 ? 154.662 136.873 134.133 1.00 101.88 135 GLY C CA 1
ATOM 9992 C C . GLY C 3 135 ? 155.222 138.240 133.807 1.00 101.88 135 GLY C C 1
ATOM 9993 O O . GLY C 3 135 ? 156.163 138.365 133.018 1.00 101.88 135 GLY C O 1
ATOM 9994 N N . ARG C 3 136 ? 154.656 139.284 134.407 1.00 101.62 136 ARG C N 1
ATOM 9995 C CA . ARG C 3 136 ? 155.118 140.656 134.196 1.00 101.62 136 ARG C CA 1
ATOM 9996 C C . ARG C 3 136 ? 155.282 141.401 135.521 1.00 101.62 136 ARG C C 1
ATOM 9997 O O . ARG C 3 136 ? 154.573 142.378 135.771 1.00 101.62 136 ARG C O 1
ATOM 10005 N N . PRO C 3 137 ? 156.278 140.999 136.332 1.00 101.37 137 PRO C N 1
ATOM 10006 C CA . PRO C 3 137 ? 156.495 141.477 137.713 1.00 101.37 137 PRO C CA 1
ATOM 10007 C C . PRO C 3 137 ? 156.745 142.962 137.850 1.00 101.37 137 PRO C C 1
ATOM 10008 O O . PRO C 3 137 ? 156.506 143.525 138.921 1.00 101.37 137 PRO C O 1
ATOM 10012 N N . TRP C 3 138 ? 157.177 143.638 136.792 1.00 100.79 138 TRP C N 1
ATOM 10013 C CA . TRP C 3 138 ? 157.379 145.077 136.890 1.00 100.79 138 TRP C CA 1
ATOM 10014 C C . TRP C 3 138 ? 156.064 145.848 136.942 1.00 100.79 138 TRP C C 1
ATOM 10015 O O . TRP C 3 138 ? 156.074 147.060 137.174 1.00 100.79 138 TRP C O 1
ATOM 10026 N N . LEU C 3 139 ? 154.939 145.166 136.751 1.00 101.55 139 LEU C N 1
ATOM 10027 C CA . LEU C 3 139 ? 153.615 145.749 136.862 1.00 101.55 139 LEU C CA 1
ATOM 10028 C C . LEU C 3 139 ? 152.919 145.330 138.144 1.00 101.55 139 LEU C C 1
ATOM 10029 O O . LEU C 3 139 ? 151.716 145.568 138.294 1.00 101.55 139 LEU C O 1
ATOM 10034 N N . ALA C 3 140 ? 153.662 144.717 139.070 1.00 101.61 140 ALA C N 1
ATOM 10035 C CA . ALA C 3 140 ? 153.103 144.194 140.313 1.00 101.61 140 ALA C CA 1
ATOM 10036 C C . ALA C 3 140 ? 152.394 145.252 141.139 1.00 101.61 140 ALA C C 1
ATOM 10037 O O . ALA C 3 140 ? 151.458 144.930 141.871 1.00 101.61 140 ALA C O 1
ATOM 10039 N N . TYR C 3 141 ? 152.803 146.515 141.018 1.00 103.36 141 TYR C N 1
ATOM 10040 C CA . TYR C 3 141 ? 152.185 147.597 141.774 1.00 103.36 141 TYR C CA 1
ATOM 10041 C C . TYR C 3 141 ? 150.683 147.752 141.509 1.00 103.36 141 TYR C C 1
ATOM 10042 O O . TYR C 3 141 ? 149.976 148.309 142.354 1.00 103.36 141 TYR C O 1
ATOM 10051 N N . TRP C 3 142 ? 150.171 147.223 140.387 1.00 104.80 142 TRP C N 1
ATOM 10052 C CA . TRP C 3 142 ? 148.736 147.240 140.096 1.00 104.80 142 TRP C CA 1
ATOM 10053 C C . TRP C 3 142 ? 147.900 146.456 141.092 1.00 104.80 142 TRP C C 1
ATOM 10054 O O . TRP C 3 142 ? 146.680 146.634 141.136 1.00 104.80 142 TRP C O 1
ATOM 10065 N N . VAL C 3 143 ? 148.528 145.590 141.883 1.00 106.35 143 VAL C N 1
ATOM 10066 C CA . VAL C 3 143 ? 147.826 144.830 142.909 1.00 106.35 143 VAL C CA 1
ATOM 10067 C C . VAL C 3 143 ? 147.218 145.736 143.968 1.00 106.35 143 VAL C C 1
ATOM 10068 O O . VAL C 3 143 ? 146.198 145.398 144.584 1.00 106.35 143 VAL C O 1
ATOM 10072 N N . LEU C 3 144 ? 147.823 146.885 144.207 1.00 111.10 144 LEU C N 1
ATOM 10073 C CA . LEU C 3 144 ? 147.310 147.779 145.227 1.00 111.10 144 LEU C CA 1
ATOM 10074 C C . LEU C 3 144 ? 146.227 148.701 144.659 1.00 111.10 144 LEU C C 1
ATOM 10075 O O . LEU C 3 144 ? 146.376 149.219 143.553 1.00 111.10 144 LEU C O 1
ATOM 10080 N N . PRO C 3 145 ? 145.159 148.954 145.428 1.00 115.07 145 PRO C N 1
ATOM 10081 C CA . PRO C 3 145 ? 143.998 149.799 145.096 1.00 115.07 145 PRO C CA 1
ATOM 10082 C C . PRO C 3 145 ? 144.324 151.280 145.206 1.00 115.07 145 PRO C C 1
ATOM 10083 O O . PRO C 3 145 ? 143.809 151.992 146.069 1.00 115.07 145 PRO C O 1
ATOM 10087 N N . ILE C 3 146 ? 145.184 151.742 144.312 1.00 116.28 146 ILE C N 1
ATOM 10088 C CA . ILE C 3 146 ? 145.660 153.122 144.292 1.00 116.28 146 ILE C CA 1
ATOM 10089 C C . ILE C 3 146 ? 144.964 153.912 143.183 1.00 116.28 146 ILE C C 1
ATOM 10090 O O . ILE C 3 146 ? 144.968 153.461 142.030 1.00 116.28 146 ILE C O 1
ATOM 10095 N N . PRO C 3 147 ? 144.372 155.073 143.508 1.00 119.14 147 PRO C N 1
ATOM 10096 C CA . PRO C 3 147 ? 143.729 155.996 142.562 1.00 119.14 147 PRO C CA 1
ATOM 10097 C C . PRO C 3 147 ? 144.626 156.310 141.387 1.00 119.14 147 PRO C C 1
ATOM 10098 O O . PRO C 3 147 ? 145.803 156.622 141.563 1.00 119.14 147 PRO C O 1
ATOM 10102 N N . ASN C 3 148 ? 144.067 156.237 140.178 1.00 121.15 148 ASN C N 1
ATOM 10103 C CA . ASN C 3 148 ? 144.896 156.354 138.985 1.00 121.15 148 ASN C CA 1
ATOM 10104 C C . ASN C 3 148 ? 144.181 156.982 137.795 1.00 121.15 148 ASN C C 1
ATOM 10105 O O . ASN C 3 148 ? 142.971 157.217 137.809 1.00 121.15 148 ASN C O 1
ATOM 10110 N N . GLN C 3 149 ? 144.944 157.126 136.708 1.00 122.69 149 GLN C N 1
ATOM 10111 C CA . GLN C 3 149 ? 144.485 157.703 135.450 1.00 122.69 149 GLN C CA 1
ATOM 10112 C C . GLN C 3 149 ? 143.741 156.744 134.558 1.00 122.69 149 GLN C C 1
ATOM 10113 O O . GLN C 3 149 ? 143.589 157.033 133.373 1.00 122.69 149 GLN C O 1
ATOM 10119 N N . PHE C 3 150 ? 143.268 155.621 135.055 1.00 121.72 150 PHE C N 1
ATOM 10120 C CA . PHE C 3 150 ? 142.517 154.718 134.212 1.00 121.72 150 PHE C CA 1
ATOM 10121 C C . PHE C 3 150 ? 141.049 154.807 134.553 1.00 121.72 150 PHE C C 1
ATOM 10122 O O . PHE C 3 150 ? 140.326 153.815 134.480 1.00 121.72 150 PHE C O 1
ATOM 10130 N N . GLY C 3 151 ? 140.618 155.991 134.968 1.00 117.77 151 GLY C N 1
ATOM 10131 C CA . GLY C 3 151 ? 139.261 156.175 135.416 1.00 117.77 151 GLY C CA 1
ATOM 10132 C C . GLY C 3 151 ? 139.091 155.574 136.783 1.00 117.77 151 GLY C C 1
ATOM 10133 O O . GLY C 3 151 ? 138.056 154.949 137.046 1.00 117.77 151 GLY C O 1
ATOM 10134 N N . SER C 3 152 ? 140.096 155.736 137.648 1.00 124.52 152 SER C N 1
ATOM 10135 C CA . SER C 3 152 ? 140.109 155.138 138.976 1.00 124.52 152 SER C CA 1
ATOM 10136 C C . SER C 3 152 ? 139.859 153.636 138.900 1.00 124.52 152 SER C C 1
ATOM 10137 O O . SER C 3 152 ? 138.921 153.115 139.495 1.00 124.52 152 SER C O 1
ATOM 10140 N N . LEU C 3 153 ? 140.678 152.958 138.108 1.00 121.61 153 LEU C N 1
ATOM 10141 C CA . LEU C 3 153 ? 140.522 151.523 137.920 1.00 121.61 153 LEU C CA 1
ATOM 10142 C C . LEU C 3 153 ? 141.006 150.783 139.158 1.00 121.61 153 LEU C C 1
ATOM 10143 O O . LEU C 3 153 ? 142.135 150.987 139.610 1.00 121.61 153 LEU C O 1
ATOM 10148 N N . TRP C 3 154 ? 140.146 149.945 139.723 1.00 122.05 154 TRP C N 1
ATOM 10149 C CA . TRP C 3 154 ? 140.441 149.278 140.981 1.00 122.05 154 TRP C CA 1
ATOM 10150 C C . TRP C 3 154 ? 140.791 147.802 140.800 1.00 122.05 154 TRP C C 1
ATOM 10151 O O . TRP C 3 154 ? 140.978 147.310 139.687 1.00 122.05 154 TRP C O 1
ATOM 10162 N N . VAL C 3 155 ? 140.859 147.094 141.927 1.00 118.73 155 VAL C N 1
ATOM 10163 C CA . VAL C 3 155 ? 141.094 145.659 142.000 1.00 118.73 155 VAL C CA 1
ATOM 10164 C C . VAL C 3 155 ? 139.835 145.042 142.574 1.00 118.73 155 VAL C C 1
ATOM 10165 O O . VAL C 3 155 ? 139.034 145.731 143.201 1.00 118.73 155 VAL C O 1
ATOM 10169 N N . ASN C 3 156 ? 139.653 143.745 142.383 1.00 119.81 156 ASN C N 1
ATOM 10170 C CA . ASN C 3 156 ? 138.494 143.145 143.019 1.00 119.81 156 ASN C CA 1
ATOM 10171 C C . ASN C 3 156 ? 138.900 142.728 144.399 1.00 119.81 156 ASN C C 1
ATOM 10172 O O . ASN C 3 156 ? 140.077 142.596 144.682 1.00 119.81 156 ASN C O 1
ATOM 10177 N N . PHE C 3 157 ? 137.932 142.391 145.221 1.00 116.43 157 PHE C N 1
ATOM 10178 C CA . PHE C 3 157 ? 138.240 141.905 146.544 1.00 116.43 157 PHE C CA 1
ATOM 10179 C C . PHE C 3 157 ? 137.520 140.592 146.755 1.00 116.43 157 PHE C C 1
ATOM 10180 O O . PHE C 3 157 ? 136.740 140.440 147.689 1.00 116.43 157 PHE C O 1
ATOM 10188 N N . ASN C 3 158 ? 137.765 139.648 145.855 1.00 115.44 158 ASN C N 1
ATOM 10189 C CA . ASN C 3 158 ? 137.172 138.327 145.948 1.00 115.44 158 ASN C CA 1
ATOM 10190 C C . ASN C 3 158 ? 138.209 137.232 145.816 1.00 115.44 158 ASN C C 1
ATOM 10191 O O . ASN C 3 158 ? 137.899 136.069 146.099 1.00 115.44 158 ASN C O 1
ATOM 10196 N N . SER C 3 159 ? 139.415 137.562 145.390 1.00 110.69 159 SER C N 1
ATOM 10197 C CA . SER C 3 159 ? 140.435 136.545 145.206 1.00 110.69 159 SER C CA 1
ATOM 10198 C C . SER C 3 159 ? 141.327 136.364 146.431 1.00 110.69 159 SER C C 1
ATOM 10199 O O . SER C 3 159 ? 141.867 137.344 146.940 1.00 110.69 159 SER C O 1
ATOM 10202 N N . PRO C 3 160 ? 141.566 135.098 146.806 1.00 109.38 160 PRO C N 1
ATOM 10203 C CA . PRO C 3 160 ? 142.494 134.706 147.877 1.00 109.38 160 PRO C CA 1
ATOM 10204 C C . PRO C 3 160 ? 143.918 135.061 147.590 1.00 109.38 160 PRO C C 1
ATOM 10205 O O . PRO C 3 160 ? 144.735 135.105 148.513 1.00 109.38 160 PRO C O 1
ATOM 10209 N N . LEU C 3 161 ? 144.245 135.344 146.338 1.00 110.02 161 LEU C N 1
ATOM 10210 C CA . LEU C 3 161 ? 145.582 135.809 146.047 1.00 110.02 161 LEU C CA 1
ATOM 10211 C C . LEU C 3 161 ? 145.757 137.216 146.576 1.00 110.02 161 LEU C C 1
ATOM 10212 O O . LEU C 3 161 ? 146.838 137.576 147.047 1.00 110.02 161 LEU C O 1
ATOM 10217 N N . LEU C 3 162 ? 144.691 138.010 146.530 1.00 108.90 162 LEU C N 1
ATOM 10218 C CA . LEU C 3 162 ? 144.746 139.343 147.097 1.00 108.90 162 LEU C CA 1
ATOM 10219 C C . LEU C 3 162 ? 144.686 139.261 148.602 1.00 108.90 162 LEU C C 1
ATOM 10220 O O . LEU C 3 162 ? 145.407 139.991 149.288 1.00 108.90 162 LEU C O 1
ATOM 10225 N N . TRP C 3 163 ? 143.840 138.363 149.118 1.00 108.47 163 TRP C N 1
ATOM 10226 C CA . TRP C 3 163 ? 143.741 138.175 150.560 1.00 108.47 163 TRP C CA 1
ATOM 10227 C C . TRP C 3 163 ? 145.101 137.814 151.123 1.00 108.47 163 TRP C C 1
ATOM 10228 O O . TRP C 3 163 ? 145.489 138.305 152.185 1.00 108.47 163 TRP C O 1
ATOM 10239 N N . ASP C 3 164 ? 145.852 137.001 150.368 1.00 113.40 164 ASP C N 1
ATOM 10240 C CA . ASP C 3 164 ? 147.204 136.603 150.731 1.00 113.40 164 ASP C CA 1
ATOM 10241 C C . ASP C 3 164 ? 148.134 137.791 150.838 1.00 113.40 164 ASP C C 1
ATOM 10242 O O . ASP C 3 164 ? 148.950 137.846 151.761 1.00 113.40 164 ASP C O 1
ATOM 10247 N N . VAL C 3 165 ? 148.020 138.750 149.914 1.00 110.90 165 VAL C N 1
ATOM 10248 C CA . VAL C 3 165 ? 148.829 139.967 149.981 1.00 110.90 165 VAL C CA 1
ATOM 10249 C C . VAL C 3 165 ? 148.642 140.671 151.310 1.00 110.90 165 VAL C C 1
ATOM 10250 O O . VAL C 3 165 ? 149.612 141.079 151.957 1.00 110.90 165 VAL C O 1
ATOM 10254 N N . PHE C 3 166 ? 147.394 140.790 151.750 1.00 111.69 166 PHE C N 1
ATOM 10255 C CA . PHE C 3 166 ? 147.126 141.434 153.025 1.00 111.69 166 PHE C CA 1
ATOM 10256 C C . PHE C 3 166 ? 147.589 140.572 154.189 1.00 111.69 166 PHE C C 1
ATOM 10257 O O . PHE C 3 166 ? 148.135 141.086 155.167 1.00 111.69 166 PHE C O 1
ATOM 10265 N N . ALA C 3 167 ? 147.393 139.259 154.084 1.00 111.08 167 ALA C N 1
ATOM 10266 C CA . ALA C 3 167 ? 147.756 138.342 155.157 1.00 111.08 167 ALA C CA 1
ATOM 10267 C C . ALA C 3 167 ? 149.247 138.345 155.423 1.00 111.08 167 ALA C C 1
ATOM 10268 O O . ALA C 3 167 ? 149.672 138.472 156.567 1.00 111.08 167 ALA C O 1
ATOM 10270 N N . ILE C 3 168 ? 150.051 138.230 154.371 1.00 110.82 168 ILE C N 1
ATOM 10271 C CA . ILE C 3 168 ? 151.496 138.135 154.535 1.00 110.82 168 ILE C CA 1
ATOM 10272 C C . ILE C 3 168 ? 152.110 139.469 154.899 1.00 110.82 168 ILE C C 1
ATOM 10273 O O . ILE C 3 168 ? 152.980 139.538 155.775 1.00 110.82 168 ILE C O 1
ATOM 10278 N N . SER C 3 169 ? 151.700 140.541 154.227 1.00 111.81 169 SER C N 1
ATOM 10279 C CA . SER C 3 169 ? 152.316 141.829 154.501 1.00 111.81 169 SER C CA 1
ATOM 10280 C C . SER C 3 169 ? 152.012 142.334 155.902 1.00 111.81 169 SER C C 1
ATOM 10281 O O . SER C 3 169 ? 152.857 142.996 156.506 1.00 111.81 169 SER C O 1
ATOM 10284 N N . THR C 3 170 ? 150.853 141.996 156.456 1.00 114.06 170 THR C N 1
ATOM 10285 C CA . THR C 3 170 ? 150.561 142.442 157.808 1.00 114.06 170 THR C CA 1
ATOM 10286 C C . THR C 3 170 ? 151.100 141.475 158.841 1.00 114.06 170 THR C C 1
ATOM 10287 O O . THR C 3 170 ? 151.430 141.895 159.953 1.00 114.06 170 THR C O 1
ATOM 10291 N N . TYR C 3 171 ? 151.228 140.198 158.479 1.00 113.99 171 TYR C N 1
ATOM 10292 C CA . TYR C 3 171 ? 151.811 139.216 159.384 1.00 113.99 171 TYR C CA 1
ATOM 10293 C C . TYR C 3 171 ? 153.233 139.588 159.706 1.00 113.99 171 TYR C C 1
ATOM 10294 O O . TYR C 3 171 ? 153.623 139.648 160.876 1.00 113.99 171 TYR C O 1
ATOM 10303 N N . LEU C 3 172 ? 154.008 139.860 158.660 1.00 112.21 172 LEU C N 1
ATOM 10304 C CA . LEU C 3 172 ? 155.393 140.252 158.828 1.00 112.21 172 LEU C CA 1
ATOM 10305 C C . LEU C 3 172 ? 155.499 141.559 159.578 1.00 112.21 172 LEU C C 1
ATOM 10306 O O . LEU C 3 172 ? 156.216 141.634 160.576 1.00 112.21 172 LEU C O 1
ATOM 10311 N N . SER C 3 173 ? 154.770 142.579 159.120 1.00 113.72 173 SER C N 1
ATOM 10312 C CA . SER C 3 173 ? 154.810 143.910 159.719 1.00 113.72 173 SER C CA 1
ATOM 10313 C C . SER C 3 173 ? 154.599 143.892 161.228 1.00 113.72 173 SER C C 1
ATOM 10314 O O . SER C 3 173 ? 155.392 144.471 161.977 1.00 113.72 173 SER C O 1
ATOM 10317 N N . VAL C 3 174 ? 153.556 143.197 161.684 1.00 112.69 174 VAL C N 1
ATOM 10318 C CA . VAL C 3 174 ? 153.259 143.119 163.111 1.00 112.69 174 VAL C CA 1
ATOM 10319 C C . VAL C 3 174 ? 154.338 142.368 163.867 1.00 112.69 174 VAL C C 1
ATOM 10320 O O . VAL C 3 174 ? 154.755 142.790 164.951 1.00 112.69 174 VAL C O 1
ATOM 10324 N N . SER C 3 175 ? 154.795 141.240 163.330 1.00 114.70 175 SER C N 1
ATOM 10325 C CA . SER C 3 175 ? 155.800 140.472 164.048 1.00 114.70 175 SER C CA 1
ATOM 10326 C C . SER C 3 175 ? 157.119 141.220 164.152 1.00 114.70 175 SER C C 1
ATOM 10327 O O . SER C 3 175 ? 157.843 141.044 165.135 1.00 114.70 175 SER C O 1
ATOM 10330 N N . LEU C 3 176 ? 157.417 142.086 163.179 1.00 116.47 176 LEU C N 1
ATOM 10331 C CA . LEU C 3 176 ? 158.654 142.858 163.219 1.00 116.47 176 LEU C CA 1
ATOM 10332 C C . LEU C 3 176 ? 158.683 143.829 164.380 1.00 116.47 176 LEU C C 1
ATOM 10333 O O . LEU C 3 176 ? 159.701 143.933 165.065 1.00 116.47 176 LEU C O 1
ATOM 10338 N N . VAL C 3 177 ? 157.585 144.535 164.634 1.00 117.01 177 VAL C N 1
ATOM 10339 C CA . VAL C 3 177 ? 157.624 145.468 165.751 1.00 117.01 177 VAL C CA 1
ATOM 10340 C C . VAL C 3 177 ? 157.549 144.732 167.069 1.00 117.01 177 VAL C C 1
ATOM 10341 O O . VAL C 3 177 ? 158.084 145.212 168.071 1.00 117.01 177 VAL C O 1
ATOM 10345 N N . PHE C 3 178 ? 156.926 143.556 167.082 1.00 117.99 178 PHE C N 1
ATOM 10346 C CA . PHE C 3 178 ? 156.808 142.783 168.308 1.00 117.99 178 PHE C CA 1
ATOM 10347 C C . PHE C 3 178 ? 158.166 142.354 168.838 1.00 117.99 178 PHE C C 1
ATOM 10348 O O . PHE C 3 178 ? 158.497 142.618 169.998 1.00 117.99 178 PHE C O 1
ATOM 10356 N N . TRP C 3 179 ? 158.956 141.666 168.010 1.00 118.52 179 TRP C N 1
ATOM 10357 C CA . TRP C 3 179 ? 160.219 141.152 168.516 1.00 118.52 179 TRP C CA 1
ATOM 10358 C C . TRP C 3 179 ? 161.204 142.284 168.714 1.00 118.52 179 TRP C C 1
ATOM 10359 O O . TRP C 3 179 ? 162.063 142.201 169.595 1.00 118.52 179 TRP C O 1
ATOM 10370 N N . TRP C 3 180 ? 161.073 143.351 167.919 1.00 117.24 180 TRP C N 1
ATOM 10371 C CA . TRP C 3 180 ? 161.982 144.477 168.048 1.00 117.24 180 TRP C CA 1
ATOM 10372 C C . TRP C 3 180 ? 161.824 145.160 169.388 1.00 117.24 180 TRP C C 1
ATOM 10373 O O . TRP C 3 180 ? 162.826 145.488 170.024 1.00 117.24 180 TRP C O 1
ATOM 10384 N N . THR C 3 181 ? 160.576 145.380 169.831 1.00 118.88 181 THR C N 1
ATOM 10385 C CA . THR C 3 181 ? 160.340 146.012 171.130 1.00 118.88 181 THR C CA 1
ATOM 10386 C C . THR C 3 181 ? 161.004 145.232 172.250 1.00 118.88 181 TH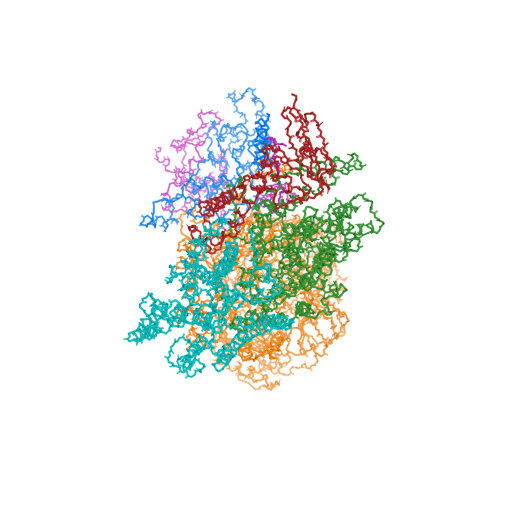R C C 1
ATOM 10387 O O . THR C 3 181 ? 161.612 145.820 173.153 1.00 118.88 181 THR C O 1
ATOM 10391 N N . GLY C 3 182 ? 160.964 143.904 172.165 1.00 120.14 182 GLY C N 1
ATOM 10392 C CA . GLY C 3 182 ? 161.597 143.055 173.163 1.00 120.14 182 GLY C CA 1
ATOM 10393 C C . GLY C 3 182 ? 163.116 143.193 173.247 1.00 120.14 182 GLY C C 1
ATOM 10394 O O . GLY C 3 182 ? 163.712 142.739 174.228 1.00 120.14 182 GLY C O 1
ATOM 10395 N N . LEU C 3 183 ? 163.753 143.809 172.249 1.00 118.54 183 LEU C N 1
ATOM 10396 C CA . LEU C 3 183 ? 165.197 144.004 172.236 1.00 118.54 183 LEU C CA 1
ATOM 10397 C C . LEU C 3 183 ? 165.657 145.217 173.017 1.00 118.54 183 LEU C C 1
ATOM 10398 O O . LEU C 3 183 ? 166.856 145.327 173.280 1.00 118.54 183 LEU C O 1
ATOM 10403 N N . LEU C 3 184 ? 164.757 146.135 173.349 1.00 122.69 184 LEU C N 1
ATOM 10404 C CA . LEU C 3 184 ? 165.172 147.381 174.004 1.00 122.69 184 LEU C CA 1
ATOM 10405 C C . LEU C 3 184 ? 166.003 147.210 175.283 1.00 122.69 184 LEU C C 1
ATOM 10406 O O . LEU C 3 184 ? 167.065 147.849 175.381 1.00 122.69 184 LEU C O 1
ATOM 10411 N N . PRO C 3 185 ? 165.609 146.361 176.250 1.00 123.12 185 PRO C N 1
ATOM 10412 C CA . PRO C 3 185 ? 166.403 146.124 177.460 1.00 123.12 185 PRO C CA 1
ATOM 10413 C C . PRO C 3 185 ? 167.628 145.267 177.222 1.00 123.12 185 PRO C C 1
ATOM 10414 O O . PRO C 3 185 ? 168.487 145.178 178.105 1.00 123.12 185 PRO C O 1
ATOM 10418 N N . ASP C 3 186 ? 167.739 144.631 176.065 1.00 124.79 186 ASP C N 1
ATOM 10419 C CA . ASP C 3 186 ? 168.916 143.831 175.786 1.00 124.79 186 ASP C CA 1
ATOM 10420 C C . ASP C 3 186 ? 169.959 144.641 175.051 1.00 124.79 186 ASP C C 1
ATOM 10421 O O . ASP C 3 186 ? 171.157 144.462 175.290 1.00 124.79 186 ASP C O 1
ATOM 10426 N N . PHE C 3 187 ? 169.528 145.563 174.193 1.00 123.88 187 PHE C N 1
ATOM 10427 C CA . PHE C 3 187 ? 170.489 146.456 173.568 1.00 123.88 187 PHE C CA 1
ATOM 10428 C C . PHE C 3 187 ? 171.058 147.401 174.599 1.00 123.88 187 PHE C C 1
ATOM 10429 O O . PHE C 3 187 ? 172.237 147.752 174.524 1.00 123.88 187 PHE C O 1
ATOM 10437 N N . ALA C 3 188 ? 170.245 147.765 175.594 1.00 125.33 188 ALA C N 1
ATOM 10438 C CA . ALA C 3 188 ? 170.703 148.605 176.691 1.00 125.33 188 ALA C CA 1
ATOM 10439 C C . ALA C 3 188 ? 171.882 147.981 177.422 1.00 125.33 188 ALA C C 1
ATOM 10440 O O . ALA C 3 188 ? 172.800 148.684 177.849 1.00 125.33 188 ALA C O 1
ATOM 10442 N N . MET C 3 189 ? 171.901 146.662 177.529 1.00 126.28 189 MET C N 1
ATOM 10443 C CA . MET C 3 189 ? 172.987 145.981 178.208 1.00 126.28 189 MET C CA 1
ATOM 10444 C C . MET C 3 189 ? 174.240 145.865 177.348 1.00 126.28 189 MET C C 1
ATOM 10445 O O . MET C 3 189 ? 175.291 145.454 177.850 1.00 126.28 189 MET C O 1
ATOM 10447 N N . LEU C 3 190 ? 174.153 146.223 176.073 1.00 128.66 190 LEU C N 1
ATOM 10448 C CA . LEU C 3 190 ? 175.292 146.208 175.175 1.00 128.66 190 LEU C CA 1
ATOM 10449 C C . LEU C 3 190 ? 175.860 147.606 174.990 1.00 128.66 190 LEU C C 1
ATOM 10450 O O . LEU C 3 190 ? 177.082 147.775 174.926 1.00 128.66 190 LEU C O 1
ATOM 10455 N N . ARG C 3 191 ? 174.991 148.626 174.971 1.00 130.36 191 ARG C N 1
ATOM 10456 C CA . ARG C 3 191 ? 175.466 150.001 174.867 1.00 130.36 191 ARG C CA 1
ATOM 10457 C C . ARG C 3 191 ? 176.189 150.400 176.130 1.00 130.36 191 ARG C C 1
ATOM 10458 O O . ARG C 3 191 ? 177.062 151.269 176.093 1.00 130.36 191 ARG C O 1
ATOM 10466 N N . ASP C 3 192 ? 175.878 149.734 177.240 1.00 133.59 192 ASP C N 1
ATOM 10467 C CA . ASP C 3 192 ? 176.540 150.001 178.493 1.00 133.59 192 ASP C CA 1
ATOM 10468 C C . ASP C 3 192 ? 177.879 149.281 178.602 1.00 133.59 192 ASP C C 1
ATOM 10469 O O . ASP C 3 192 ? 178.559 149.408 179.624 1.00 133.59 192 ASP C O 1
ATOM 10474 N N . ARG C 3 193 ? 178.277 148.540 177.572 1.00 138.00 193 ARG C N 1
ATOM 10475 C CA . ARG C 3 193 ? 179.593 147.931 177.529 1.00 138.00 193 ARG C CA 1
ATOM 10476 C C . ARG C 3 193 ? 180.550 148.819 176.790 1.00 138.00 193 ARG C C 1
ATOM 10477 O O . ARG C 3 193 ? 181.673 149.007 177.261 1.00 138.00 193 ARG C O 1
ATOM 10485 N N . ALA C 3 194 ? 180.088 149.354 175.654 1.00 142.52 194 ALA C N 1
ATOM 10486 C CA . ALA C 3 194 ? 180.811 150.314 174.825 1.00 142.52 194 ALA C CA 1
ATOM 10487 C C . ALA C 3 194 ? 182.323 150.105 174.795 1.00 142.52 194 ALA C C 1
ATOM 10488 O O . ALA C 3 194 ? 183.076 150.959 175.270 1.00 142.52 194 ALA C O 1
ATOM 10490 N N . ILE C 3 195 ? 182.767 148.940 174.323 1.00 143.16 195 ILE C N 1
ATOM 10491 C CA . ILE C 3 195 ? 184.192 148.631 174.320 1.00 143.16 195 ILE C CA 1
ATOM 10492 C C . ILE C 3 195 ? 184.954 149.441 173.275 1.00 143.16 195 ILE C C 1
ATOM 10493 O O . ILE C 3 195 ? 186.163 149.666 173.420 1.00 143.16 195 ILE C O 1
ATOM 10498 N N . THR C 3 196 ? 184.270 149.901 172.233 1.00 139.84 196 THR C N 1
ATOM 10499 C CA . THR C 3 196 ? 184.813 150.784 171.219 1.00 139.84 196 THR C CA 1
ATOM 10500 C C . THR C 3 196 ? 183.789 151.887 171.013 1.00 139.84 196 THR C C 1
ATOM 10501 O O . THR C 3 196 ? 182.599 151.653 171.218 1.00 139.84 196 THR C O 1
ATOM 10505 N N . PRO C 3 197 ? 184.236 153.083 170.596 1.00 139.04 197 PRO C N 1
ATOM 10506 C CA . PRO C 3 197 ? 183.357 154.228 170.309 1.00 139.04 197 PRO C CA 1
ATOM 10507 C C . PRO C 3 197 ? 182.431 153.950 169.159 1.00 139.04 197 PRO C C 1
ATOM 10508 O O . PRO C 3 197 ? 181.331 154.511 169.086 1.00 139.04 197 PRO C O 1
ATOM 10512 N N . PHE C 3 198 ? 182.860 153.067 168.261 1.00 135.23 198 PHE C N 1
ATOM 10513 C CA . PHE C 3 198 ? 182.010 152.643 167.168 1.00 135.23 198 PHE C CA 1
ATOM 10514 C C . PHE C 3 198 ? 180.833 151.859 167.694 1.00 135.23 198 PHE C C 1
ATOM 10515 O O . PHE C 3 198 ? 179.682 152.189 167.397 1.00 135.23 198 PHE C O 1
ATOM 10523 N N . ASN C 3 199 ? 181.115 150.821 168.486 1.00 135.82 199 ASN C N 1
ATOM 10524 C CA . ASN C 3 199 ? 180.055 149.997 169.039 1.00 135.82 199 ASN C CA 1
ATOM 10525 C C . ASN C 3 199 ? 179.183 150.797 169.973 1.00 135.82 199 ASN C C 1
ATOM 10526 O O . ASN C 3 199 ? 177.965 150.595 170.007 1.00 135.82 199 ASN C O 1
ATOM 10531 N N . LYS C 3 200 ? 179.802 151.723 170.711 1.00 135.03 200 LYS C N 1
ATOM 10532 C CA . LYS C 3 200 ? 179.085 152.627 171.594 1.00 135.03 200 LYS C CA 1
ATOM 10533 C C . LYS C 3 200 ? 177.991 153.338 170.840 1.00 135.03 200 LYS C C 1
ATOM 10534 O O . LYS C 3 200 ? 176.822 153.291 171.232 1.00 135.03 200 LYS C O 1
ATOM 10540 N N . ARG C 3 201 ? 178.364 153.949 169.717 1.00 134.34 201 ARG C N 1
ATOM 10541 C CA . ARG C 3 201 ? 177.412 154.642 168.863 1.00 134.34 201 ARG C CA 1
ATOM 10542 C C . ARG C 3 201 ? 176.340 153.705 168.339 1.00 134.34 201 ARG C C 1
ATOM 10543 O O . ARG C 3 201 ? 175.151 154.024 168.416 1.00 134.34 201 ARG C O 1
ATOM 10551 N N . VAL C 3 202 ? 176.751 152.537 167.839 1.00 131.76 202 VAL C N 1
ATOM 10552 C CA . VAL C 3 202 ? 175.827 151.571 167.243 1.00 131.76 202 VAL C CA 1
ATOM 10553 C C . VAL C 3 202 ? 174.719 151.168 168.197 1.00 131.76 202 VAL C C 1
ATOM 10554 O O . VAL C 3 202 ? 173.542 151.192 167.831 1.00 131.76 202 VAL C O 1
ATOM 10558 N N . TYR C 3 203 ? 175.071 150.789 169.419 1.00 129.47 203 TYR C N 1
ATOM 10559 C CA . TYR C 3 203 ? 174.048 150.345 170.348 1.00 129.47 203 TYR C CA 1
ATOM 10560 C C . TYR C 3 203 ? 173.292 151.504 170.970 1.00 129.47 203 TYR C C 1
ATOM 10561 O O . TYR C 3 203 ? 172.125 151.344 171.345 1.00 129.47 203 TYR C O 1
ATOM 10570 N N . SER C 3 204 ? 173.900 152.687 171.036 1.00 130.07 204 SER C N 1
ATOM 10571 C CA . SER C 3 204 ? 173.145 153.837 171.505 1.00 130.07 204 SER C CA 1
ATOM 10572 C C . SER C 3 204 ? 172.080 154.229 170.493 1.00 130.07 204 SER C C 1
ATOM 10573 O O . SER C 3 204 ? 171.086 154.857 170.862 1.00 130.07 204 SER C O 1
ATOM 10576 N N . ILE C 3 205 ? 172.264 153.842 169.231 1.00 129.61 205 ILE C N 1
ATOM 10577 C CA . ILE C 3 205 ? 171.266 154.068 168.190 1.00 129.61 205 ILE C CA 1
ATOM 10578 C C . ILE C 3 205 ? 170.285 152.911 168.087 1.00 129.61 205 ILE C C 1
ATOM 10579 O O . ILE C 3 205 ? 169.085 153.132 167.892 1.00 129.61 205 ILE C O 1
ATOM 10584 N N . LEU C 3 206 ? 170.774 151.670 168.177 1.00 129.35 206 LEU C N 1
ATOM 10585 C CA . LEU C 3 206 ? 169.879 150.517 168.111 1.00 129.35 206 LEU C CA 1
ATOM 10586 C C . LEU C 3 206 ? 168.898 150.519 169.261 1.00 129.35 206 LEU C C 1
ATOM 10587 O O . LEU C 3 206 ? 167.708 150.258 169.070 1.00 129.35 206 LEU C O 1
ATOM 10592 N N . SER C 3 207 ? 169.375 150.824 170.457 1.00 128.94 207 SER C N 1
ATOM 10593 C CA . SER C 3 207 ? 168.462 150.964 171.564 1.00 128.94 207 SER C CA 1
ATOM 10594 C C . SER C 3 207 ? 167.837 152.333 171.488 1.00 128.94 207 SER C C 1
ATOM 10595 O O . SER C 3 207 ? 168.409 153.263 170.929 1.00 128.94 207 SER C O 1
ATOM 10598 N N . PHE C 3 208 ? 166.670 152.464 172.077 1.00 126.55 208 PHE C N 1
ATOM 10599 C CA . PHE C 3 208 ? 166.038 153.766 172.166 1.00 126.55 208 PHE C CA 1
ATOM 10600 C C . PHE C 3 208 ? 166.487 154.295 173.507 1.00 126.55 208 PHE C C 1
ATOM 10601 O O . PHE C 3 208 ? 167.304 153.655 174.166 1.00 126.55 208 PHE C O 1
ATOM 10609 N N . GLY C 3 209 ? 165.940 155.416 173.975 1.00 130.90 209 GLY C N 1
ATOM 10610 C CA . GLY C 3 209 ? 166.292 155.941 175.298 1.00 130.90 209 GLY C CA 1
ATOM 10611 C C . GLY C 3 209 ? 165.770 155.108 176.479 1.00 130.90 209 GLY C C 1
ATOM 10612 O O . GLY C 3 209 ? 165.165 155.638 177.415 1.00 130.90 209 GLY C O 1
ATOM 10613 N N . TRP C 3 210 ? 166.001 153.792 176.441 1.00 127.75 210 TRP C N 1
ATOM 10614 C CA . TRP C 3 210 ? 165.441 152.821 177.379 1.00 127.75 210 TRP C CA 1
ATOM 10615 C C . TRP C 3 210 ? 166.180 152.802 178.702 1.00 127.75 210 TRP C C 1
ATOM 10616 O O . TRP C 3 210 ? 167.003 151.936 178.980 1.00 127.75 210 TRP C O 1
ATOM 10627 N N . SER C 3 211 ? 165.896 153.773 179.538 1.00 130.94 211 SER C N 1
ATOM 10628 C CA . SER C 3 211 ? 166.402 153.730 180.897 1.00 130.94 211 SER C CA 1
ATOM 10629 C C . SER C 3 211 ? 165.354 152.971 181.687 1.00 130.94 211 SER C C 1
ATOM 10630 O O . SER C 3 211 ? 164.279 153.505 181.956 1.00 130.94 211 SER C O 1
ATOM 10633 N N . GLY C 3 212 ? 165.636 151.707 182.002 1.00 131.97 212 GLY C N 1
ATOM 10634 C CA . GLY C 3 212 ? 164.652 150.862 182.653 1.00 131.97 212 GLY C CA 1
ATOM 10635 C C . GLY C 3 212 ? 164.137 151.426 183.961 1.00 131.97 212 GLY C C 1
ATOM 10636 O O . GLY C 3 212 ? 164.885 151.568 184.927 1.00 131.97 212 GLY C O 1
ATOM 10637 N N . ARG C 3 213 ? 162.850 151.763 183.977 1.00 130.35 213 ARG C N 1
ATOM 10638 C CA . ARG C 3 213 ? 162.193 152.353 185.133 1.00 130.35 213 ARG C CA 1
ATOM 10639 C C . ARG C 3 213 ? 160.872 151.662 185.402 1.00 130.35 213 ARG C C 1
ATOM 10640 O O . ARG C 3 213 ? 160.300 151.051 184.504 1.00 130.35 213 ARG C O 1
ATOM 10648 N N . ALA C 3 214 ? 160.409 151.784 186.651 1.00 128.45 214 ALA C N 1
ATOM 10649 C CA . ALA C 3 214 ? 159.154 151.199 187.115 1.00 128.45 214 ALA C CA 1
ATOM 10650 C C . ALA C 3 214 ? 158.011 151.341 186.120 1.00 128.45 214 ALA C C 1
ATOM 10651 O O . ALA C 3 214 ? 157.433 150.345 185.679 1.00 128.45 214 ALA C O 1
ATOM 10653 N N . LYS C 3 215 ? 157.723 152.586 185.734 1.00 130.41 215 LYS C N 1
ATOM 10654 C CA . LYS C 3 215 ? 156.647 152.888 184.793 1.00 130.41 215 LYS C CA 1
ATOM 10655 C C . LYS C 3 215 ? 156.895 152.280 183.425 1.00 130.41 215 LYS C C 1
ATOM 10656 O O . LYS C 3 215 ? 155.971 151.748 182.799 1.00 130.41 215 LYS C O 1
ATOM 10662 N N . ASP C 3 216 ? 158.135 152.376 182.950 1.00 129.36 216 ASP C N 1
ATOM 10663 C CA . ASP C 3 216 ? 158.501 151.850 181.646 1.00 129.36 216 ASP C CA 1
ATOM 10664 C C . ASP C 3 216 ? 158.278 150.353 181.579 1.00 129.36 216 ASP C C 1
ATOM 10665 O O . ASP C 3 216 ? 157.744 149.848 180.589 1.00 129.36 216 ASP C O 1
ATOM 10670 N N . TRP C 3 217 ? 158.651 149.641 182.642 1.00 127.35 217 TRP C N 1
ATOM 10671 C CA . TRP C 3 217 ? 158.452 148.201 182.686 1.00 127.35 217 TRP C CA 1
ATOM 10672 C C . TRP C 3 217 ? 156.984 147.847 182.775 1.00 127.35 217 TRP C C 1
ATOM 10673 O O . TRP C 3 217 ? 156.549 146.864 182.168 1.00 127.35 217 TRP C O 1
ATOM 10684 N N . GLN C 3 218 ? 156.218 148.636 183.530 1.00 126.46 218 GLN C N 1
ATOM 10685 C CA . GLN C 3 218 ? 154.789 148.398 183.678 1.00 126.46 218 GLN C CA 1
ATOM 10686 C C . GLN C 3 218 ? 154.099 148.407 182.329 1.00 126.46 218 GLN C C 1
ATOM 10687 O O . GLN C 3 218 ? 153.361 147.477 181.986 1.00 126.46 218 GLN C O 1
ATOM 10693 N N . ARG C 3 219 ? 154.365 149.449 181.548 1.00 123.77 219 ARG C N 1
ATOM 10694 C CA . ARG C 3 219 ? 153.778 149.583 180.226 1.00 123.77 219 ARG C CA 1
ATOM 10695 C C . ARG C 3 219 ? 154.285 148.512 179.290 1.00 123.77 219 ARG C C 1
ATOM 10696 O O . ARG C 3 219 ? 153.508 147.960 178.507 1.00 123.77 219 ARG C O 1
ATOM 10704 N N . PHE C 3 220 ? 155.584 148.215 179.376 1.00 123.86 220 PHE C N 1
ATOM 10705 C CA . PHE C 3 220 ? 156.235 147.209 178.545 1.00 123.86 220 PHE C CA 1
ATOM 10706 C C . PHE C 3 220 ? 155.526 145.877 178.644 1.00 123.86 220 PHE C C 1
ATOM 10707 O O . PHE C 3 220 ? 155.224 145.248 177.626 1.00 123.86 220 PHE C O 1
ATOM 10715 N N . GLU C 3 221 ? 155.246 145.450 179.875 1.00 124.65 221 GLU C N 1
ATOM 10716 C CA . GLU C 3 221 ? 154.557 144.190 180.101 1.00 124.65 221 GLU C CA 1
ATOM 10717 C C . GLU C 3 221 ? 153.182 144.191 179.476 1.00 124.65 221 GLU C C 1
ATOM 10718 O O . GLU C 3 221 ? 152.804 143.222 178.812 1.00 124.65 221 GLU C O 1
ATOM 10724 N N . GLU C 3 222 ? 152.444 145.287 179.642 1.00 122.56 222 GLU C N 1
ATOM 10725 C CA . GLU C 3 222 ? 151.093 145.354 179.112 1.00 122.56 222 GLU C CA 1
ATOM 10726 C C . GLU C 3 222 ? 151.065 145.302 177.602 1.00 122.56 222 GLU C C 1
ATOM 10727 O O . GLU C 3 222 ? 150.199 144.638 177.022 1.00 122.56 222 GLU C O 1
ATOM 10733 N N . VAL C 3 223 ? 152.013 145.977 176.956 1.00 119.44 223 VAL C N 1
ATOM 10734 C CA . VAL C 3 223 ? 152.085 145.957 175.501 1.00 119.44 223 VAL C CA 1
ATOM 10735 C C . VAL C 3 223 ? 152.315 144.554 174.991 1.00 119.44 223 VAL C C 1
ATOM 10736 O O . VAL C 3 223 ? 151.665 144.121 174.034 1.00 119.44 223 VAL C O 1
ATOM 10740 N N . SER C 3 224 ? 153.229 143.819 175.623 1.00 119.49 224 SER C N 1
ATOM 10741 C CA . SER C 3 224 ? 153.515 142.466 175.166 1.00 119.49 224 SER C CA 1
ATOM 10742 C C . SER C 3 224 ? 152.328 141.538 175.358 1.00 119.49 224 SER C C 1
ATOM 10743 O O . SER C 3 224 ? 152.133 140.618 174.560 1.00 119.49 224 SER C O 1
ATOM 10746 N N . LEU C 3 225 ? 151.509 141.787 176.378 1.00 118.89 225 LEU C N 1
ATOM 10747 C CA . LEU C 3 225 ? 150.320 140.970 176.589 1.00 118.89 225 LEU C CA 1
ATOM 10748 C C . LEU C 3 225 ? 149.298 141.200 175.495 1.00 118.89 225 LEU C C 1
ATOM 10749 O O . LEU C 3 225 ? 148.698 140.246 174.989 1.00 118.89 225 LEU C O 1
ATOM 10754 N N . VAL C 3 226 ? 149.115 142.463 175.110 1.00 117.74 226 VAL C N 1
ATOM 10755 C CA . VAL C 3 226 ? 148.165 142.817 174.060 1.00 117.74 226 VAL C CA 1
ATOM 10756 C C . VAL C 3 226 ? 148.584 142.226 172.739 1.00 117.74 226 VAL C C 1
ATOM 10757 O O . VAL C 3 226 ? 147.768 141.647 172.014 1.00 117.74 226 VAL C O 1
ATOM 10761 N N . LEU C 3 227 ? 149.857 142.387 172.402 1.00 118.13 227 LEU C N 1
ATOM 10762 C CA . LEU C 3 227 ? 150.343 141.909 171.128 1.00 118.13 227 LEU C CA 1
ATOM 10763 C C . LEU C 3 227 ? 150.318 140.397 171.053 1.00 118.13 227 LEU C C 1
ATOM 10764 O O . LEU C 3 227 ? 150.034 139.860 169.985 1.00 118.13 227 LEU C O 1
ATOM 10769 N N . ALA C 3 228 ? 150.576 139.702 172.166 1.00 118.86 228 ALA C N 1
ATOM 10770 C CA . ALA C 3 228 ? 150.472 138.246 172.160 1.00 118.86 228 ALA C CA 1
ATOM 10771 C C . ALA C 3 228 ? 149.042 137.822 171.886 1.00 118.86 228 ALA C C 1
ATOM 10772 O O . ALA C 3 228 ? 148.798 136.877 171.126 1.00 118.86 228 ALA C O 1
ATOM 10774 N N . GLY C 3 229 ? 148.092 138.557 172.473 1.00 116.55 229 GLY C N 1
ATOM 10775 C CA . GLY C 3 229 ? 146.683 138.309 172.235 1.00 116.55 229 GLY C CA 1
ATOM 10776 C C . GLY C 3 229 ? 146.307 138.477 170.779 1.00 116.55 229 GLY C C 1
ATOM 10777 O O . GLY C 3 229 ? 145.554 137.683 170.246 1.00 116.55 229 GLY C O 1
ATOM 10778 N N . LEU C 3 230 ? 146.844 139.510 170.121 1.00 116.52 230 LEU C N 1
ATOM 10779 C CA . LEU C 3 230 ? 146.589 139.745 168.700 1.00 116.52 230 LEU C CA 1
ATOM 10780 C C . LEU C 3 230 ? 147.345 138.767 167.808 1.00 116.52 230 LEU C C 1
ATOM 10781 O O . LEU C 3 230 ? 146.859 138.400 166.732 1.00 116.52 230 LEU C O 1
ATOM 10786 N N . ALA C 3 231 ? 148.528 138.344 168.249 1.00 116.72 231 ALA C N 1
ATOM 10787 C CA . ALA C 3 231 ? 149.389 137.475 167.460 1.00 116.72 231 ALA C CA 1
ATOM 10788 C C . ALA C 3 231 ? 148.789 136.102 167.212 1.00 116.72 231 ALA C C 1
ATOM 10789 O O . ALA C 3 231 ? 148.896 135.599 166.093 1.00 116.72 231 ALA C O 1
ATOM 10791 N N . THR C 3 232 ? 148.201 135.461 168.230 1.00 116.98 232 THR C N 1
ATOM 10792 C CA . THR C 3 232 ? 147.645 134.116 168.008 1.00 116.98 232 THR C CA 1
ATOM 10793 C C . THR C 3 232 ? 146.593 134.060 166.883 1.00 116.98 232 THR C C 1
ATOM 10794 O O . THR C 3 232 ? 146.697 133.166 166.023 1.00 116.98 232 THR C O 1
ATOM 10798 N N . PRO C 3 233 ? 145.588 134.960 166.837 1.00 116.26 233 PRO C N 1
ATOM 10799 C CA . PRO C 3 233 ? 144.681 135.118 165.700 1.00 116.26 233 PRO C CA 1
ATOM 10800 C C . PRO C 3 233 ? 145.390 135.277 164.378 1.00 116.26 233 PRO C C 1
ATOM 10801 O O . PRO C 3 233 ? 144.966 134.673 163.392 1.00 116.26 233 PRO C O 1
ATOM 10805 N N . LEU C 3 234 ? 146.488 136.038 164.342 1.00 115.43 234 LEU C N 1
ATOM 10806 C CA . LEU C 3 234 ? 147.252 136.184 163.105 1.00 115.43 234 LEU C CA 1
ATOM 10807 C C . LEU C 3 234 ? 147.899 134.885 162.686 1.00 115.43 234 LEU C C 1
ATOM 10808 O O . LEU C 3 234 ? 147.916 134.565 161.502 1.00 115.43 234 LEU C O 1
ATOM 10813 N N . VAL C 3 235 ? 148.417 134.120 163.642 1.00 116.63 235 VAL C N 1
ATOM 10814 C CA . VAL C 3 235 ? 149.031 132.840 163.307 1.00 116.63 235 VAL C CA 1
ATOM 10815 C C . VAL C 3 235 ? 148.046 131.956 162.583 1.00 116.63 235 VAL C C 1
ATOM 10816 O O . VAL C 3 235 ? 148.373 131.316 161.577 1.00 116.63 235 VAL C O 1
ATOM 10820 N N . LEU C 3 236 ? 146.816 131.948 163.064 1.00 114.74 236 LEU C N 1
ATOM 10821 C CA . LEU C 3 236 ? 145.783 131.113 162.490 1.00 114.74 236 LEU C CA 1
ATOM 10822 C C . LEU C 3 236 ? 145.242 131.671 161.181 1.00 114.74 236 LEU C C 1
ATOM 10823 O O . LEU C 3 236 ? 145.134 130.940 160.194 1.00 114.74 236 LEU C O 1
ATOM 10828 N N . SER C 3 237 ? 144.892 132.958 161.157 1.00 113.69 237 SER C N 1
ATOM 10829 C CA . SER C 3 237 ? 144.215 133.540 160.001 1.00 113.69 237 SER C CA 1
ATOM 10830 C C . SER C 3 237 ? 145.112 133.678 158.792 1.00 113.69 237 SER C C 1
ATOM 10831 O O . SER C 3 237 ? 144.638 133.558 157.660 1.00 113.69 237 SER C O 1
ATOM 10834 N N . VAL C 3 238 ? 146.395 133.919 159.010 1.00 114.42 238 VAL C N 1
ATOM 10835 C CA . VAL C 3 238 ? 147.307 134.098 157.894 1.00 114.42 238 VAL C CA 1
ATOM 10836 C C . VAL C 3 238 ? 147.539 132.795 157.173 1.00 114.42 238 VAL C C 1
ATOM 10837 O O . VAL C 3 238 ? 147.492 132.743 155.941 1.00 114.42 238 VAL C O 1
ATOM 10841 N N . HIS C 3 239 ? 147.782 131.727 157.923 1.00 114.73 239 HIS C N 1
ATOM 10842 C CA . HIS C 3 239 ? 148.007 130.460 157.265 1.00 114.73 239 HIS C CA 1
ATOM 10843 C C . HIS C 3 239 ? 146.719 129.943 156.648 1.00 114.73 239 HIS C C 1
ATOM 10844 O O . HIS C 3 239 ? 146.759 129.255 155.624 1.00 114.73 239 HIS C O 1
ATOM 10851 N N . THR C 3 240 ? 145.576 130.292 157.248 1.00 112.72 240 THR C N 1
ATOM 10852 C CA . THR C 3 240 ? 144.282 129.911 156.695 1.00 112.72 240 THR C CA 1
ATOM 10853 C C . THR C 3 240 ? 144.029 130.580 155.360 1.00 112.72 240 THR C C 1
ATOM 10854 O O . THR C 3 240 ? 143.543 129.934 154.427 1.00 112.72 240 THR C O 1
ATOM 10858 N N . ILE C 3 241 ? 144.356 131.865 155.245 1.00 109.29 241 ILE C N 1
ATOM 10859 C CA . ILE C 3 241 ? 144.198 132.531 153.961 1.00 109.29 241 ILE C CA 1
ATOM 10860 C C . ILE C 3 241 ? 145.053 131.868 152.898 1.00 109.29 241 ILE C C 1
ATOM 10861 O O . ILE C 3 241 ? 144.593 131.664 151.770 1.00 109.29 241 ILE C O 1
ATOM 10866 N N . VAL C 3 242 ? 146.273 131.467 153.254 1.00 109.80 242 VAL C N 1
ATOM 10867 C CA . VAL C 3 242 ? 147.105 130.701 152.330 1.00 109.80 242 VAL C CA 1
ATOM 10868 C C . VAL C 3 242 ? 146.422 129.393 151.952 1.00 109.80 242 VAL C C 1
ATOM 10869 O O . VAL C 3 242 ? 146.384 129.012 150.776 1.00 109.80 242 VAL C O 1
ATOM 10873 N N . SER C 3 243 ? 145.851 128.710 152.950 1.00 112.85 243 SER C N 1
ATOM 10874 C CA . SER C 3 243 ? 145.172 127.427 152.767 1.00 112.85 243 SER C CA 1
ATOM 10875 C C . SER C 3 243 ? 144.028 127.512 151.772 1.00 112.85 243 SER C C 1
ATOM 10876 O O . SER C 3 243 ? 143.819 126.589 150.974 1.00 112.85 243 SER C O 1
ATOM 10879 N N . MET C 3 244 ? 143.293 128.625 151.793 1.00 113.32 244 MET C N 1
ATOM 10880 C CA . MET C 3 244 ? 142.138 128.813 150.928 1.00 113.32 244 MET C CA 1
ATOM 10881 C C . MET C 3 244 ? 142.489 128.968 149.452 1.00 113.32 244 MET C C 1
ATOM 10882 O O . MET C 3 244 ? 141.581 128.911 148.617 1.00 113.32 244 MET C O 1
ATOM 10887 N N . ASP C 3 245 ? 143.776 129.072 149.098 1.00 113.15 245 ASP C N 1
ATOM 10888 C CA . ASP C 3 245 ? 144.161 129.087 147.691 1.00 113.15 245 ASP C CA 1
ATOM 10889 C C . ASP C 3 245 ? 143.797 127.782 147.003 1.00 113.15 245 ASP C C 1
ATOM 10890 O O . ASP C 3 245 ? 143.652 127.748 145.778 1.00 113.15 245 ASP C O 1
ATOM 10895 N N . PHE C 3 246 ? 143.638 126.717 147.769 1.00 111.59 246 PHE C N 1
ATOM 10896 C CA . PHE C 3 246 ? 143.307 125.423 147.228 1.00 111.59 246 PHE C CA 1
ATOM 10897 C C . PHE C 3 246 ? 141.943 124.970 147.695 1.00 111.59 246 PHE C C 1
ATOM 10898 O O . PHE C 3 246 ? 141.197 124.365 146.927 1.00 111.59 246 PHE C O 1
ATOM 10906 N N . ALA C 3 247 ? 141.588 125.305 148.936 1.00 111.51 247 ALA C N 1
ATOM 10907 C CA . ALA C 3 247 ? 140.317 124.872 149.502 1.00 111.51 247 ALA C CA 1
ATOM 10908 C C . ALA C 3 247 ? 139.128 125.445 148.746 1.00 111.51 247 ALA C C 1
ATOM 10909 O O . ALA C 3 247 ? 138.113 124.761 148.586 1.00 111.51 247 ALA C O 1
ATOM 10911 N N . THR C 3 248 ? 139.245 126.684 148.252 1.00 112.34 248 THR C N 1
ATOM 10912 C CA . THR C 3 248 ? 138.174 127.362 147.516 1.00 112.34 248 THR C CA 1
ATOM 10913 C C . THR C 3 248 ? 138.083 126.989 146.036 1.00 112.34 248 THR C C 1
ATOM 10914 O O . THR C 3 248 ? 137.334 127.642 145.304 1.00 112.34 248 THR C O 1
ATOM 10918 N N . SER C 3 249 ? 138.818 125.991 145.567 1.00 113.31 249 SER C N 1
ATOM 10919 C CA . SER C 3 249 ? 138.810 125.656 144.150 1.00 113.31 249 SER C CA 1
ATOM 10920 C C . SER C 3 249 ? 137.668 124.725 143.759 1.00 113.31 249 SER C C 1
ATOM 10921 O O . SER C 3 249 ? 136.856 124.309 144.582 1.00 113.31 249 SER C O 1
ATOM 10924 N N . VAL C 3 250 ? 137.622 124.377 142.471 1.00 112.63 250 VAL C N 1
ATOM 10925 C CA . VAL C 3 250 ? 136.653 123.418 141.943 1.00 112.63 250 VAL C CA 1
ATOM 10926 C C . VAL C 3 250 ? 137.328 122.130 141.534 1.00 112.63 250 VAL C C 1
ATOM 10927 O O . VAL C 3 250 ? 136.664 121.187 141.079 1.00 112.63 250 VAL C O 1
ATOM 10931 N N . ILE C 3 251 ? 138.637 122.075 141.686 1.00 113.72 251 ILE C N 1
ATOM 10932 C CA . ILE C 3 251 ? 139.474 120.932 141.331 1.00 113.72 251 ILE C CA 1
ATOM 10933 C C . ILE C 3 251 ? 139.309 119.811 142.354 1.00 113.72 251 ILE C C 1
ATOM 10934 O O . ILE C 3 251 ? 139.449 120.055 143.561 1.00 113.72 251 ILE C O 1
ATOM 10939 N N . PRO C 3 252 ? 139.042 118.583 141.890 1.00 112.93 252 PRO C N 1
ATOM 10940 C CA . PRO C 3 252 ? 138.899 117.408 142.744 1.00 112.93 252 PRO C CA 1
ATOM 10941 C C . PRO C 3 252 ? 140.239 117.104 143.358 1.00 112.93 252 PRO C C 1
ATOM 10942 O O . PRO C 3 252 ? 141.269 117.185 142.692 1.00 112.93 252 PRO C O 1
ATOM 10946 N N . GLY C 3 253 ? 140.234 116.814 144.643 1.00 111.68 253 GLY C N 1
ATOM 10947 C CA . GLY C 3 253 ? 141.460 116.672 145.385 1.00 111.68 253 GLY C CA 1
ATOM 10948 C C . GLY C 3 253 ? 141.879 117.945 146.103 1.00 111.68 253 GLY C C 1
ATOM 10949 O O . GLY C 3 253 ? 142.642 117.875 147.071 1.00 111.68 253 GLY C O 1
ATOM 10950 N N . TRP C 3 254 ? 141.398 119.109 145.660 1.00 111.75 254 TRP C N 1
ATOM 10951 C CA . TRP C 3 254 ? 141.681 120.373 146.337 1.00 111.75 254 TRP C CA 1
ATOM 10952 C C . TRP C 3 254 ? 140.491 120.914 147.087 1.00 111.75 254 TRP C C 1
ATOM 10953 O O . TRP C 3 254 ? 140.641 121.369 148.221 1.00 111.75 254 TRP C O 1
ATOM 10964 N N . HIS C 3 255 ? 139.321 120.887 146.462 1.00 114.32 255 HIS C N 1
ATOM 10965 C CA . HIS C 3 255 ? 138.131 121.413 147.108 1.00 114.32 255 HIS C CA 1
ATOM 10966 C C . HIS C 3 255 ? 137.840 120.661 148.389 1.00 114.32 255 HIS C C 1
ATOM 10967 O O . HIS C 3 255 ? 137.618 119.448 148.366 1.00 114.32 255 HIS C O 1
ATOM 10974 N N . THR C 3 256 ? 137.861 121.379 149.505 1.00 117.32 256 THR C N 1
ATOM 10975 C CA . THR C 3 256 ? 137.593 120.750 150.795 1.00 117.32 256 THR C CA 1
ATOM 10976 C C . THR C 3 256 ? 137.304 121.793 151.857 1.00 117.32 256 THR C C 1
ATOM 10977 O O . THR C 3 256 ? 137.325 122.998 151.605 1.00 117.32 256 THR C O 1
ATOM 10981 N N . THR C 3 257 ? 137.046 121.306 153.064 1.00 116.08 257 THR C N 1
ATOM 10982 C CA . THR C 3 257 ? 136.859 122.165 154.209 1.00 116.08 257 THR C CA 1
ATOM 10983 C C . THR C 3 257 ? 137.868 121.856 155.298 1.00 116.08 257 THR C C 1
ATOM 10984 O O . THR C 3 257 ? 138.021 122.651 156.223 1.00 116.08 257 THR C O 1
ATOM 10988 N N . ILE C 3 258 ? 138.580 120.733 155.198 1.00 115.15 258 ILE C N 1
ATOM 10989 C CA . ILE C 3 258 ? 139.573 120.379 156.207 1.00 115.15 258 ILE C CA 1
ATOM 10990 C C . ILE C 3 258 ? 140.843 121.229 156.175 1.00 115.15 258 ILE C C 1
ATOM 10991 O O . ILE C 3 258 ? 141.524 121.311 157.191 1.00 115.15 258 ILE C O 1
ATOM 10996 N N . PHE C 3 259 ? 141.204 121.837 155.041 1.00 114.18 259 PHE C N 1
ATOM 10997 C CA . PHE C 3 259 ? 142.488 122.551 154.943 1.00 114.18 259 PHE C CA 1
ATOM 10998 C C . PHE C 3 259 ? 142.748 123.702 155.926 1.00 114.18 259 PHE C C 1
ATOM 10999 O O . PHE C 3 259 ? 143.876 123.768 156.445 1.00 114.18 259 PHE C O 1
ATOM 11007 N N . PRO C 3 260 ? 141.800 124.607 156.200 1.00 115.48 260 PRO C N 1
ATOM 11008 C CA . PRO C 3 260 ? 142.001 125.746 157.112 1.00 115.48 260 PRO C CA 1
ATOM 11009 C C . PRO C 3 260 ? 142.610 125.390 158.475 1.00 115.48 260 PRO C C 1
ATOM 11010 O O . PRO C 3 260 ? 143.500 126.117 158.920 1.00 115.48 260 PRO C O 1
ATOM 11014 N N . PRO C 3 261 ? 142.190 124.294 159.180 1.00 113.88 261 PRO C N 1
ATOM 11015 C CA . PRO C 3 261 ? 142.903 123.812 160.375 1.00 113.88 261 PRO C CA 1
ATOM 11016 C C . PRO C 3 261 ? 143.986 122.781 160.085 1.00 113.88 261 PRO C C 1
ATOM 11017 O O . PRO C 3 261 ? 144.929 122.634 160.866 1.00 113.88 261 PRO C O 1
ATOM 11021 N N . TYR C 3 262 ? 143.863 122.066 158.968 1.00 112.90 262 TYR C N 1
ATOM 11022 C CA . TYR C 3 262 ? 144.814 121.009 158.639 1.00 112.90 262 TYR C CA 1
ATOM 11023 C C . TYR C 3 262 ? 146.187 121.544 158.326 1.00 112.90 262 TYR C C 1
ATOM 11024 O O . TYR C 3 262 ? 147.182 121.064 158.878 1.00 112.90 262 TYR C O 1
ATOM 11033 N N . PHE C 3 263 ? 146.259 122.513 157.422 1.00 112.26 263 PHE C N 1
ATOM 11034 C CA . PHE C 3 263 ? 147.543 123.077 157.059 1.00 112.26 263 PHE C CA 1
ATOM 11035 C C . PHE C 3 263 ? 148.180 123.776 158.241 1.00 112.26 263 PHE C C 1
ATOM 11036 O O . PHE C 3 263 ? 149.406 123.759 158.372 1.00 112.26 263 PHE C O 1
ATOM 11044 N N . VAL C 3 264 ? 147.361 124.360 159.120 1.00 110.95 264 VAL C N 1
ATOM 11045 C CA . VAL C 3 264 ? 147.876 125.012 160.319 1.00 110.95 264 VAL C CA 1
ATOM 11046 C C . VAL C 3 264 ? 148.563 124.018 161.225 1.00 110.95 264 VAL C C 1
ATOM 11047 O O . VAL C 3 264 ? 149.664 124.282 161.720 1.00 110.95 264 VAL C O 1
ATOM 11051 N N . ALA C 3 265 ? 147.923 122.869 161.459 1.00 111.25 265 ALA C N 1
ATOM 11052 C CA . ALA C 3 265 ? 148.530 121.841 162.292 1.00 111.25 265 ALA C CA 1
ATOM 11053 C C . ALA C 3 265 ? 149.861 121.402 161.713 1.00 111.25 265 ALA C C 1
ATOM 11054 O O . ALA C 3 265 ? 150.841 121.241 162.446 1.00 111.25 265 ALA C O 1
ATOM 11056 N N . GLY C 3 266 ? 149.915 121.271 160.386 1.00 111.44 266 GLY C N 1
ATOM 11057 C CA . GLY C 3 266 ? 151.154 120.921 159.718 1.00 111.44 266 GLY C CA 1
ATOM 11058 C C . GLY C 3 266 ? 152.208 121.997 159.870 1.00 111.44 266 GLY C C 1
ATOM 11059 O O . GLY C 3 266 ? 153.390 121.693 160.041 1.00 111.44 266 GLY C O 1
ATOM 11060 N N . ALA C 3 267 ? 151.786 123.265 159.835 1.00 113.78 267 ALA C N 1
ATOM 11061 C CA . ALA C 3 267 ? 152.708 124.381 160.002 1.00 113.78 267 ALA C CA 1
ATOM 11062 C C . ALA C 3 267 ? 153.368 124.357 161.368 1.00 113.78 267 ALA C C 1
ATOM 11063 O O . ALA C 3 267 ? 154.572 124.606 161.478 1.00 113.78 267 ALA C O 1
ATOM 11065 N N . VAL C 3 268 ? 152.598 124.035 162.411 1.00 112.40 268 VAL C N 1
ATOM 11066 C CA . VAL C 3 268 ? 153.148 123.963 163.763 1.00 112.40 268 VAL C CA 1
ATOM 11067 C C . VAL C 3 268 ? 154.183 122.867 163.838 1.00 112.40 268 VAL C C 1
ATOM 11068 O O . VAL C 3 268 ? 155.286 123.050 164.364 1.00 112.40 268 VAL C O 1
ATOM 11072 N N . PHE C 3 269 ? 153.809 121.711 163.299 1.00 110.60 269 PHE C N 1
ATOM 11073 C CA . PHE C 3 269 ? 154.618 120.501 163.271 1.00 110.60 269 PHE C CA 1
ATOM 11074 C C . PHE C 3 269 ? 155.955 120.731 162.582 1.00 110.60 269 PHE C C 1
ATOM 11075 O O . PHE C 3 269 ? 157.010 120.437 163.149 1.00 110.60 269 PHE C O 1
ATOM 11083 N N . SER C 3 270 ? 155.932 121.280 161.368 1.00 114.00 270 SER C N 1
ATOM 11084 C CA . SER C 3 270 ? 157.170 121.496 160.627 1.00 114.00 270 SER C CA 1
ATOM 11085 C C . SER C 3 270 ? 157.997 122.626 161.204 1.00 114.00 270 SER C C 1
ATOM 11086 O O . SER C 3 270 ? 159.229 122.586 161.139 1.00 114.00 270 SER C O 1
ATOM 11089 N N . GLY C 3 271 ? 157.328 123.633 161.764 1.00 115.17 271 GLY C N 1
ATOM 11090 C CA . GLY C 3 271 ? 158.032 124.774 162.317 1.00 115.17 271 GLY C CA 1
ATOM 11091 C C . GLY C 3 271 ? 158.891 124.394 163.498 1.00 115.17 271 GLY C C 1
ATOM 11092 O O . GLY C 3 271 ? 160.065 124.759 163.568 1.00 115.17 271 GLY C O 1
ATOM 11093 N N . PHE C 3 272 ? 158.324 123.625 164.418 1.00 117.58 272 PHE C N 1
ATOM 11094 C CA . PHE C 3 272 ? 159.066 123.231 165.601 1.00 117.58 272 PHE C CA 1
ATOM 11095 C C . PHE C 3 272 ? 160.157 122.252 165.272 1.00 117.58 272 PHE C C 1
ATOM 11096 O O . PHE C 3 272 ? 161.214 122.286 165.906 1.00 117.58 272 PHE C O 1
ATOM 11104 N N . ALA C 3 273 ? 159.936 121.408 164.271 1.00 117.91 273 ALA C N 1
ATOM 11105 C CA . ALA C 3 273 ? 160.983 120.495 163.851 1.00 117.91 273 ALA C CA 1
ATOM 11106 C C . ALA C 3 273 ? 162.208 121.258 163.379 1.00 117.91 273 ALA C C 1
ATOM 11107 O O . ALA C 3 273 ? 163.336 120.892 163.715 1.00 117.91 273 ALA C O 1
ATOM 11109 N N . MET C 3 274 ? 161.995 122.354 162.649 1.00 119.74 274 MET C N 1
ATOM 11110 C CA . MET C 3 274 ? 163.101 123.187 162.193 1.00 119.74 274 MET C CA 1
ATOM 11111 C C . MET C 3 274 ? 163.837 123.828 163.357 1.00 119.74 274 MET C C 1
ATOM 11112 O O . MET C 3 274 ? 165.064 123.704 163.467 1.00 119.74 274 MET C O 1
ATOM 11117 N N . VAL C 3 275 ? 163.082 124.490 164.245 1.00 118.39 275 VAL C N 1
ATOM 11118 C CA . VAL C 3 275 ? 163.631 125.207 165.399 1.00 118.39 275 VAL C CA 1
ATOM 11119 C C . VAL C 3 275 ? 164.491 124.308 166.251 1.00 118.39 275 VAL C C 1
ATOM 11120 O O . VAL C 3 275 ? 165.581 124.696 166.687 1.00 118.39 275 VAL C O 1
ATOM 11124 N N . ASN C 3 276 ? 164.008 123.095 166.488 1.00 118.29 276 ASN C N 1
ATOM 11125 C CA . ASN C 3 276 ? 164.705 122.144 167.327 1.00 118.29 276 ASN C CA 1
ATOM 11126 C C . ASN C 3 276 ? 166.104 121.809 166.810 1.00 118.29 276 ASN C C 1
ATOM 11127 O O . ASN C 3 276 ? 166.999 121.575 167.619 1.00 118.29 276 ASN C O 1
ATOM 11132 N N . THR C 3 277 ? 166.329 121.794 165.490 1.00 117.60 277 THR C N 1
ATOM 11133 C CA . THR C 3 277 ? 167.660 121.431 165.006 1.00 117.60 277 THR C CA 1
ATOM 11134 C C . THR C 3 277 ? 168.643 122.556 165.217 1.00 117.60 277 THR C C 1
ATOM 11135 O O . THR C 3 277 ? 169.819 122.312 165.502 1.00 117.60 277 THR C O 1
ATOM 11139 N N . LEU C 3 278 ? 168.167 123.788 165.107 1.00 117.48 278 LEU C N 1
ATOM 11140 C CA . LEU C 3 278 ? 169.058 124.909 165.324 1.00 117.48 278 LEU C CA 1
ATOM 11141 C C . LEU C 3 278 ? 169.392 125.065 166.790 1.00 117.48 278 LEU C C 1
ATOM 11142 O O . LEU C 3 278 ? 170.524 125.403 167.115 1.00 117.48 278 LEU C O 1
ATOM 11147 N N . LEU C 3 279 ? 168.442 124.790 167.684 1.00 118.06 279 LEU C N 1
ATOM 11148 C CA . LEU C 3 279 ? 168.738 124.882 169.107 1.00 118.06 279 LEU C CA 1
ATOM 11149 C C . LEU C 3 279 ? 169.771 123.846 169.511 1.00 118.06 279 LEU C C 1
ATOM 11150 O O . LEU C 3 279 ? 170.664 124.138 170.311 1.00 118.06 279 LEU C O 1
ATOM 11155 N N . ILE C 3 280 ? 169.688 122.653 168.923 1.00 117.85 280 ILE C N 1
ATOM 11156 C CA . ILE C 3 280 ? 170.645 121.591 169.220 1.00 117.85 280 ILE C CA 1
ATOM 11157 C C . ILE C 3 280 ? 172.068 121.975 168.853 1.00 117.85 280 ILE C C 1
ATOM 11158 O O . ILE C 3 280 ? 172.995 121.723 169.627 1.00 117.85 280 ILE C O 1
ATOM 11163 N N . VAL C 3 281 ? 172.279 122.582 167.690 1.00 120.48 281 VAL C N 1
ATOM 11164 C CA . VAL C 3 281 ? 173.650 122.972 167.375 1.00 120.48 281 VAL C CA 1
ATOM 11165 C C . VAL C 3 281 ? 174.041 124.267 168.085 1.00 120.48 281 VAL C C 1
ATOM 11166 O O . VAL C 3 281 ? 175.211 124.450 168.433 1.00 120.48 281 VAL C O 1
ATOM 11170 N N . MET C 3 282 ? 173.065 125.144 168.350 1.00 120.92 282 MET C N 1
ATOM 11171 C CA . MET C 3 282 ? 173.318 126.434 168.983 1.00 120.92 282 MET C CA 1
ATOM 11172 C C . MET C 3 282 ? 173.881 126.276 170.377 1.00 120.92 282 MET C C 1
ATOM 11173 O O . MET C 3 282 ? 174.889 126.898 170.721 1.00 120.92 282 MET C O 1
ATOM 11178 N N . ARG C 3 283 ? 173.255 125.426 171.188 1.00 121.26 283 ARG C N 1
ATOM 11179 C CA . ARG C 3 283 ? 173.692 125.212 172.562 1.00 121.26 283 ARG C CA 1
ATOM 11180 C C . ARG C 3 283 ? 175.109 124.647 172.689 1.00 121.26 283 ARG C C 1
ATOM 11181 O O . ARG C 3 283 ? 175.656 124.644 173.795 1.00 121.26 283 ARG C O 1
ATOM 11189 N N . LYS C 3 284 ? 175.724 124.193 171.603 1.00 121.28 284 LYS C N 1
ATOM 11190 C CA . LYS C 3 284 ? 177.089 123.705 171.655 1.00 121.28 284 LYS C CA 1
ATOM 11191 C C . LYS C 3 284 ? 178.073 124.696 171.073 1.00 121.28 284 LYS C C 1
ATOM 11192 O O . LYS C 3 284 ? 179.175 124.853 171.598 1.00 121.28 284 LYS C O 1
ATOM 11198 N N . VAL C 3 285 ? 177.685 125.379 170.004 1.00 123.54 285 VAL C N 1
ATOM 11199 C CA . VAL C 3 285 ? 178.572 126.353 169.383 1.00 123.54 285 VAL C CA 1
ATOM 11200 C C . VAL C 3 285 ? 178.693 127.598 170.241 1.00 123.54 285 VAL C C 1
ATOM 11201 O O . VAL C 3 285 ? 179.797 128.095 170.489 1.00 123.54 285 VAL C O 1
ATOM 11205 N N . SER C 3 286 ? 177.560 128.132 170.684 1.00 126.63 286 SER C N 1
ATOM 11206 C CA . SER C 3 286 ? 177.542 129.327 171.513 1.00 126.63 286 SER C CA 1
ATOM 11207 C C . SER C 3 286 ? 177.804 129.039 172.985 1.00 126.63 286 SER C C 1
ATOM 11208 O O . SER C 3 286 ? 177.954 129.990 173.762 1.00 126.63 286 SER C O 1
ATOM 11211 N N . ASN C 3 287 ? 177.837 127.762 173.372 1.00 126.85 287 ASN C N 1
ATOM 11212 C CA . ASN C 3 287 ? 178.083 127.339 174.753 1.00 126.85 287 ASN C CA 1
ATOM 11213 C C . ASN C 3 287 ? 176.989 127.810 175.705 1.00 126.85 287 ASN C C 1
ATOM 11214 O O . ASN C 3 287 ? 177.267 128.197 176.840 1.00 126.85 287 ASN C O 1
ATOM 11219 N N . LEU C 3 288 ? 175.740 127.770 175.252 1.00 124.93 288 LEU C N 1
ATOM 11220 C CA . LEU C 3 288 ? 174.606 128.183 176.065 1.00 124.93 288 LEU C CA 1
ATOM 11221 C C . LEU C 3 288 ? 173.762 126.990 176.493 1.00 124.93 288 LEU C C 1
ATOM 11222 O O . LEU C 3 288 ? 172.552 127.113 176.696 1.00 124.93 288 LEU C O 1
ATOM 11227 N N . GLU C 3 289 ? 174.414 125.837 176.659 1.00 125.99 289 GLU C N 1
ATOM 11228 C CA . GLU C 3 289 ? 173.776 124.587 177.053 1.00 125.99 289 GLU C CA 1
ATOM 11229 C C . GLU C 3 289 ? 173.247 124.601 178.479 1.00 125.99 289 GLU C C 1
ATOM 11230 O O . GLU C 3 289 ? 172.476 123.709 178.856 1.00 125.99 289 GLU C O 1
ATOM 11236 N N . ALA C 3 290 ? 173.634 125.592 179.269 1.00 124.14 290 ALA C N 1
ATOM 11237 C CA . ALA C 3 290 ? 173.127 125.776 180.615 1.00 124.14 290 ALA C CA 1
ATOM 11238 C C . ALA C 3 290 ? 171.768 126.450 180.616 1.00 124.14 290 ALA C C 1
ATOM 11239 O O . ALA C 3 290 ? 171.114 126.530 181.661 1.00 124.14 290 ALA C O 1
ATOM 11241 N N . TYR C 3 291 ? 171.340 126.939 179.464 1.00 124.96 291 TYR C N 1
ATOM 11242 C CA . TYR C 3 291 ? 170.065 127.605 179.318 1.00 124.96 291 TYR C CA 1
ATOM 11243 C C . TYR C 3 291 ? 169.131 126.776 178.473 1.00 124.96 291 TYR C C 1
ATOM 11244 O O . TYR C 3 291 ? 167.948 126.662 178.782 1.00 124.96 291 TYR C O 1
ATOM 11253 N N . ILE C 3 292 ? 169.663 126.149 177.437 1.00 120.42 292 ILE C N 1
ATOM 11254 C CA . ILE C 3 292 ? 168.895 125.226 176.621 1.00 120.42 292 ILE C CA 1
ATOM 11255 C C . ILE C 3 292 ? 169.176 123.841 177.168 1.00 120.42 292 ILE C C 1
ATOM 11256 O O . ILE C 3 292 ? 170.217 123.257 176.866 1.00 120.42 292 ILE C O 1
ATOM 11261 N N . THR C 3 293 ? 168.258 123.300 177.958 1.00 122.91 293 THR C N 1
ATOM 11262 C CA . THR C 3 293 ? 168.491 122.023 178.607 1.00 122.91 293 THR C CA 1
ATOM 11263 C C . THR C 3 293 ? 167.726 120.927 177.913 1.00 122.91 293 THR C C 1
ATOM 11264 O O . THR C 3 293 ? 166.900 121.174 177.037 1.00 122.91 293 THR C O 1
ATOM 11268 N N . LEU C 3 294 ? 167.944 119.702 178.390 1.00 121.49 294 LEU C N 1
ATOM 11269 C CA . LEU C 3 294 ? 167.232 118.544 177.878 1.00 121.49 294 LEU C CA 1
ATOM 11270 C C . LEU C 3 294 ? 165.739 118.624 178.145 1.00 121.49 294 LEU C C 1
ATOM 11271 O O . LEU C 3 294 ? 164.965 117.928 177.485 1.00 121.49 294 LEU C O 1
ATOM 11276 N N . GLN C 3 295 ? 165.320 119.452 179.104 1.00 123.81 295 GLN C N 1
ATOM 11277 C CA . GLN C 3 295 ? 163.905 119.629 179.362 1.00 123.81 295 GLN C CA 1
ATOM 11278 C C . GLN C 3 295 ? 163.289 120.498 178.293 1.00 123.81 295 GLN C C 1
ATOM 11279 O O . GLN C 3 295 ? 162.110 120.355 177.991 1.00 123.81 295 GLN C O 1
ATOM 11285 N N . HIS C 3 296 ? 164.080 121.383 177.700 1.00 122.06 296 HIS C N 1
ATOM 11286 C CA . HIS C 3 296 ? 163.566 122.213 176.629 1.00 122.06 296 HIS C CA 1
ATOM 11287 C C . HIS C 3 296 ? 163.442 121.374 175.386 1.00 122.06 296 HIS C C 1
ATOM 11288 O O . HIS C 3 296 ? 162.450 121.461 174.661 1.00 122.06 296 HIS C O 1
ATOM 11295 N N . ILE C 3 297 ? 164.440 120.523 175.176 1.00 120.65 297 ILE C N 1
ATOM 11296 C CA . ILE C 3 297 ? 164.461 119.632 174.031 1.00 120.65 297 ILE C CA 1
ATOM 11297 C C . ILE C 3 297 ? 163.327 118.630 174.111 1.00 120.65 297 ILE C C 1
ATOM 11298 O O . ILE C 3 297 ? 162.610 118.421 173.127 1.00 120.65 297 ILE C O 1
ATOM 11303 N N . GLU C 3 298 ? 163.149 118.012 175.282 1.00 121.42 298 GLU C N 1
ATOM 11304 C CA . GLU C 3 298 ? 162.077 117.044 175.470 1.00 121.42 298 GLU C CA 1
ATOM 11305 C C . GLU C 3 298 ? 160.719 117.665 175.219 1.00 121.42 298 GLU C C 1
ATOM 11306 O O . GLU C 3 298 ? 159.885 117.071 174.535 1.00 121.42 298 GLU C O 1
ATOM 11312 N N . LEU C 3 299 ? 160.489 118.865 175.748 1.00 118.88 299 LEU C N 1
ATOM 11313 C CA . LEU C 3 299 ? 159.206 119.523 175.549 1.00 118.88 299 LEU C CA 1
ATOM 11314 C C . LEU C 3 299 ? 158.954 119.850 174.084 1.00 118.88 299 LEU C C 1
ATOM 11315 O O . LEU C 3 299 ? 157.815 119.736 173.617 1.00 118.88 299 LEU C O 1
ATOM 11320 N N . MET C 3 300 ? 160.001 120.213 173.335 1.00 117.98 300 MET C N 1
ATOM 11321 C CA . MET C 3 300 ? 159.834 120.430 171.902 1.00 117.98 300 MET C CA 1
ATOM 11322 C C . MET C 3 300 ? 159.400 119.147 171.223 1.00 117.98 300 MET C C 1
ATOM 11323 O O . MET C 3 300 ? 158.493 119.155 170.386 1.00 117.98 300 MET C O 1
ATOM 11328 N N . ASN C 3 301 ? 160.004 118.030 171.627 1.00 116.36 301 ASN C N 1
ATOM 11329 C CA . ASN C 3 301 ? 159.673 116.729 171.064 1.00 116.36 301 ASN C CA 1
ATOM 11330 C C . ASN C 3 301 ? 158.239 116.335 171.348 1.00 116.36 301 ASN C C 1
ATOM 11331 O O . ASN C 3 301 ? 157.561 115.783 170.476 1.00 116.36 301 ASN C O 1
ATOM 11336 N N . ILE C 3 302 ? 157.767 116.624 172.560 1.00 113.92 302 ILE C N 1
ATOM 11337 C CA . ILE C 3 302 ? 156.402 116.294 172.955 1.00 113.92 302 ILE C CA 1
ATOM 11338 C C . ILE C 3 302 ? 155.397 117.045 172.115 1.00 113.92 302 ILE C C 1
ATOM 11339 O O . ILE C 3 302 ? 154.409 116.466 171.654 1.00 113.92 302 ILE C O 1
ATOM 11344 N N . ILE C 3 303 ? 155.628 118.340 171.912 1.00 114.57 303 ILE C N 1
ATOM 11345 C CA . ILE C 3 303 ? 154.705 119.129 171.109 1.00 114.57 303 ILE C CA 1
ATOM 11346 C C . ILE C 3 303 ? 154.642 118.609 169.687 1.00 114.57 303 ILE C C 1
ATOM 11347 O O . ILE C 3 303 ? 153.554 118.497 169.105 1.00 114.57 303 ILE C O 1
ATOM 11352 N N . ILE C 3 304 ? 155.804 118.277 169.117 1.00 113.96 304 ILE C N 1
ATOM 11353 C CA . ILE C 3 304 ? 155.862 117.732 167.765 1.00 113.96 304 ILE C CA 1
ATOM 11354 C C . ILE C 3 304 ? 155.051 116.456 167.669 1.00 113.96 304 ILE C C 1
ATOM 11355 O O . ILE C 3 304 ? 154.267 116.283 166.732 1.00 113.96 304 ILE C O 1
ATOM 11360 N N . MET C 3 305 ? 155.203 115.573 168.660 1.00 118.43 305 MET C N 1
ATOM 11361 C CA . MET C 3 305 ? 154.438 114.332 168.739 1.00 118.43 305 MET C CA 1
ATOM 11362 C C . MET C 3 305 ? 152.941 114.583 168.684 1.00 118.43 305 MET C C 1
ATOM 11363 O O . MET C 3 305 ? 152.221 113.931 167.922 1.00 118.43 305 MET C O 1
ATOM 11368 N N . ILE C 3 306 ? 152.476 115.550 169.473 1.00 114.39 306 ILE C N 1
ATOM 11369 C CA . ILE C 3 306 ? 151.057 115.888 169.554 1.00 114.39 306 ILE C CA 1
ATOM 11370 C C . ILE C 3 306 ? 150.505 116.338 168.215 1.00 114.39 306 ILE C C 1
ATOM 11371 O O . ILE C 3 306 ? 149.473 115.835 167.757 1.00 114.39 306 ILE C O 1
ATOM 11376 N N . THR C 3 307 ? 151.170 117.301 167.576 1.00 113.35 307 THR C N 1
ATOM 11377 C CA . THR C 3 307 ? 150.653 117.820 166.319 1.00 113.35 307 THR C CA 1
ATOM 11378 C C . THR C 3 307 ? 150.789 116.807 165.202 1.00 113.35 307 THR C C 1
ATOM 11379 O O . THR C 3 307 ? 149.985 116.820 164.266 1.00 113.35 307 THR C O 1
ATOM 11383 N N . GLY C 3 308 ? 151.768 115.910 165.311 1.00 114.01 308 GLY C N 1
ATOM 11384 C CA . GLY C 3 308 ? 151.896 114.843 164.342 1.00 114.01 308 GLY C CA 1
ATOM 11385 C C . GLY C 3 308 ? 150.670 113.957 164.340 1.00 114.01 308 GLY C C 1
ATOM 11386 O O . GLY C 3 308 ? 150.156 113.601 163.279 1.00 114.01 308 GLY C O 1
ATOM 11387 N N . SER C 3 309 ? 150.154 113.639 165.531 1.00 112.93 309 SER C N 1
ATOM 11388 C CA . SER C 3 309 ? 148.962 112.807 165.616 1.00 112.93 309 SER C CA 1
ATOM 11389 C C . SER C 3 309 ? 147.734 113.521 165.079 1.00 112.93 309 SER C C 1
ATOM 11390 O O . SER C 3 309 ? 146.847 112.868 164.523 1.00 112.93 309 SER C O 1
ATOM 11393 N N . ILE C 3 310 ? 147.685 114.851 165.199 1.00 112.00 310 ILE C N 1
ATOM 11394 C CA . ILE C 3 310 ? 146.565 115.611 164.644 1.00 112.00 310 ILE C CA 1
ATOM 11395 C C . ILE C 3 310 ? 146.535 115.476 163.137 1.00 112.00 310 ILE C C 1
ATOM 11396 O O . ILE C 3 310 ? 145.481 115.237 162.536 1.00 112.00 310 ILE C O 1
ATOM 11401 N N . VAL C 3 311 ? 147.706 115.614 162.518 1.00 112.03 311 VAL C N 1
ATOM 11402 C CA . VAL C 3 311 ? 147.853 115.454 161.080 1.00 112.03 311 VAL C CA 1
ATOM 11403 C C . VAL C 3 311 ? 147.427 114.061 160.646 1.00 112.03 311 VAL C C 1
ATOM 11404 O O . VAL C 3 311 ? 146.717 113.906 159.645 1.00 112.03 311 VAL C O 1
ATOM 11408 N N . GLY C 3 312 ? 147.841 113.038 161.407 1.00 112.13 312 GLY C N 1
ATOM 11409 C CA . GLY C 3 312 ? 147.458 111.664 161.109 1.00 112.13 312 GLY C CA 1
ATOM 11410 C C . GLY C 3 312 ? 145.955 111.471 161.069 1.00 112.13 312 GLY C C 1
ATOM 11411 O O . GLY C 3 312 ? 145.432 110.820 160.161 1.00 112.13 312 GLY C O 1
ATOM 11412 N N . VAL C 3 313 ? 145.245 112.076 162.024 1.00 110.83 313 VAL C N 1
ATOM 11413 C CA . VAL C 3 313 ? 143.788 112.010 162.053 1.00 110.83 313 VAL C CA 1
ATOM 11414 C C . VAL C 3 313 ? 143.193 112.644 160.816 1.00 110.83 313 VAL C C 1
ATOM 11415 O O . VAL C 3 313 ? 142.240 112.124 160.230 1.00 110.83 313 VAL C O 1
ATOM 11419 N N . ALA C 3 314 ? 143.737 113.779 160.405 1.00 111.02 314 ALA C N 1
ATOM 11420 C CA . ALA C 3 314 ? 143.238 114.420 159.204 1.00 111.02 314 ALA C CA 1
ATOM 11421 C C . ALA C 3 314 ? 143.446 113.554 157.969 1.00 111.02 314 ALA C C 1
ATOM 11422 O O . ALA C 3 314 ? 142.587 113.545 157.082 1.00 111.02 314 ALA C O 1
ATOM 11424 N N . TYR C 3 315 ? 144.545 112.790 157.911 1.00 113.77 315 TYR C N 1
ATOM 11425 C CA . TYR C 3 315 ? 144.766 111.907 156.765 1.00 113.77 315 TYR C CA 1
ATOM 11426 C C . TYR C 3 315 ? 143.692 110.845 156.654 1.00 113.77 315 TYR C C 1
ATOM 11427 O O . TYR C 3 315 ? 143.190 110.573 155.559 1.00 113.77 315 TYR C O 1
ATOM 11436 N N . ILE C 3 316 ? 143.321 110.241 157.778 1.00 111.65 316 ILE C N 1
ATOM 11437 C CA . ILE C 3 316 ? 142.309 109.203 157.718 1.00 111.65 316 ILE C CA 1
ATOM 11438 C C . ILE C 3 316 ? 140.927 109.804 157.558 1.00 111.65 316 ILE C C 1
ATOM 11439 O O . ILE C 3 316 ? 140.024 109.130 157.047 1.00 111.65 316 ILE C O 1
ATOM 11444 N N . THR C 3 317 ? 140.759 111.071 157.942 1.00 112.06 317 THR C N 1
ATOM 11445 C CA . THR C 3 317 ? 139.492 111.757 157.740 1.00 112.06 317 THR C CA 1
ATOM 11446 C C . THR C 3 317 ? 139.218 111.928 156.264 1.00 112.06 317 THR C C 1
ATOM 11447 O O . THR C 3 317 ? 138.115 111.634 155.794 1.00 112.06 317 THR C O 1
ATOM 11451 N N . GLU C 3 318 ? 140.229 112.382 155.518 1.00 116.07 318 GLU C N 1
ATOM 11452 C CA . GLU C 3 318 ? 140.071 112.578 154.083 1.00 116.07 318 GLU C CA 1
ATOM 11453 C C . GLU C 3 318 ? 139.793 111.274 153.371 1.00 116.07 318 GLU C C 1
ATOM 11454 O O . GLU C 3 318 ? 138.943 111.225 152.481 1.00 116.07 318 GLU C O 1
ATOM 11460 N N . LEU C 3 319 ? 140.492 110.210 153.756 1.00 112.07 319 LEU C N 1
ATOM 11461 C CA . LEU C 3 319 ? 140.292 108.926 153.105 1.00 112.07 319 LEU C CA 1
ATOM 11462 C C . LEU C 3 319 ? 138.912 108.364 153.384 1.00 112.07 319 LEU C C 1
ATOM 11463 O O . LEU C 3 319 ? 138.284 107.800 152.481 1.00 112.07 319 LEU C O 1
ATOM 11468 N N . PHE C 3 320 ? 138.424 108.521 154.618 1.00 114.67 320 PHE C N 1
ATOM 11469 C CA . PHE C 3 320 ? 137.083 108.060 154.933 1.00 114.67 320 PHE C CA 1
ATOM 11470 C C . PHE C 3 320 ? 136.055 108.763 154.087 1.00 114.67 320 PHE C C 1
ATOM 11471 O O . PHE C 3 320 ? 135.175 108.118 153.513 1.00 114.67 320 PHE C O 1
ATOM 11479 N N . VAL C 3 321 ? 136.122 110.093 154.067 1.00 113.39 321 VAL C N 1
ATOM 11480 C CA . VAL C 3 321 ? 135.158 110.892 153.331 1.00 113.39 321 VAL C CA 1
ATOM 11481 C C . VAL C 3 321 ? 135.201 110.569 151.856 1.00 113.39 321 VAL C C 1
ATOM 11482 O O . VAL C 3 321 ? 134.153 110.483 151.213 1.00 113.39 321 VAL C O 1
ATOM 11486 N N . ALA C 3 322 ? 136.399 110.380 151.302 1.00 113.68 322 ALA C N 1
ATOM 11487 C CA . ALA C 3 322 ? 136.518 110.026 149.894 1.00 113.68 322 ALA C CA 1
ATOM 11488 C C . ALA C 3 322 ? 135.764 108.745 149.583 1.00 113.68 322 ALA C C 1
ATOM 11489 O O . ALA C 3 322 ? 135.010 108.686 148.610 1.00 113.68 322 ALA C O 1
ATOM 11491 N N . TRP C 3 323 ? 135.925 107.727 150.431 1.00 115.28 323 TRP C N 1
ATOM 11492 C CA . TRP C 3 323 ? 135.185 106.482 150.251 1.00 115.28 323 TRP C CA 1
ATOM 11493 C C . TRP C 3 323 ? 133.698 106.688 150.434 1.00 115.28 323 TRP C C 1
ATOM 11494 O O . TRP C 3 323 ? 132.891 106.103 149.706 1.00 115.28 323 TRP C O 1
ATOM 11505 N N . TYR C 3 324 ? 133.334 107.454 151.457 1.00 117.19 324 TYR C N 1
ATOM 11506 C CA . TYR C 3 324 ? 131.942 107.686 151.804 1.00 117.19 324 TYR C CA 1
ATOM 11507 C C . TYR C 3 324 ? 131.229 108.423 150.689 1.00 117.19 324 TYR C C 1
ATOM 11508 O O . TYR C 3 324 ? 130.085 108.104 150.357 1.00 117.19 324 TYR C O 1
ATOM 11517 N N . SER C 3 325 ? 131.911 109.396 150.095 1.00 120.39 325 SER C N 1
ATOM 11518 C CA . SER C 3 325 ? 131.394 110.158 148.970 1.00 120.39 325 SER C CA 1
ATOM 11519 C C . SER C 3 325 ? 131.159 109.292 147.749 1.00 120.39 325 SER C C 1
ATOM 11520 O O . SER C 3 325 ? 131.913 108.362 147.470 1.00 120.39 325 SER C O 1
ATOM 11523 N N . GLY C 3 326 ? 130.122 109.622 147.000 1.00 123.78 326 GLY C N 1
ATOM 11524 C CA . GLY C 3 326 ? 129.837 108.898 145.782 1.00 123.78 326 GLY C CA 1
ATOM 11525 C C . GLY C 3 326 ? 130.479 109.514 144.556 1.00 123.78 326 GLY C C 1
ATOM 11526 O O . GLY C 3 326 ? 130.190 109.097 143.429 1.00 123.78 326 GLY C O 1
ATOM 11527 N N . VAL C 3 327 ? 131.350 110.503 144.735 1.00 125.87 327 VAL C N 1
ATOM 11528 C CA . VAL C 3 327 ? 131.964 111.179 143.598 1.00 125.87 327 VAL C CA 1
ATOM 11529 C C . VAL C 3 327 ? 133.187 110.414 143.109 1.00 125.87 327 VAL C C 1
ATOM 11530 O O . VAL C 3 327 ? 134.191 110.299 143.820 1.00 125.87 327 VAL C O 1
ATOM 11534 N N . GLU C 3 328 ? 133.108 109.940 141.865 1.00 128.29 328 GLU C N 1
ATOM 11535 C CA . GLU C 3 328 ? 134.165 109.149 141.244 1.00 128.29 328 GLU C CA 1
ATOM 11536 C C . GLU C 3 328 ? 135.444 109.932 141.055 1.00 128.29 328 GLU C C 1
ATOM 11537 O O . GLU C 3 328 ? 136.537 109.362 141.115 1.00 128.29 328 GLU C O 1
ATOM 11543 N N . TYR C 3 329 ? 135.318 111.228 140.802 1.00 122.01 329 TYR C N 1
ATOM 11544 C CA . TYR C 3 329 ? 136.472 112.073 140.552 1.00 122.01 329 TYR C CA 1
ATOM 11545 C C . TYR C 3 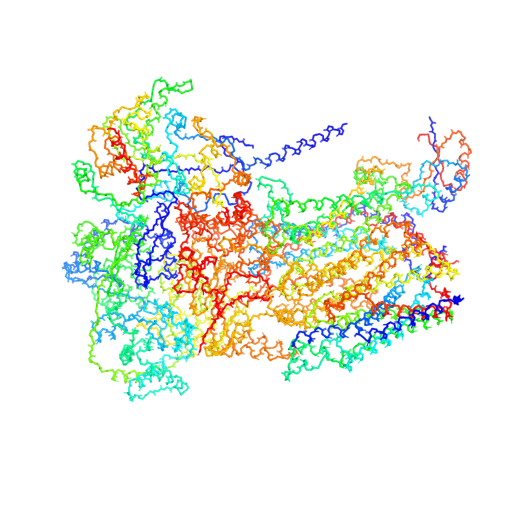329 ? 137.321 112.242 141.795 1.00 122.01 329 TYR C C 1
ATOM 11546 O O . TYR C 3 329 ? 138.551 112.312 141.704 1.00 122.01 329 TYR C O 1
ATOM 11555 N N . GLU C 3 330 ? 136.681 112.298 142.958 1.00 122.36 330 GLU C N 1
ATOM 11556 C CA . GLU C 3 330 ? 137.432 112.446 144.189 1.00 122.36 330 GLU C CA 1
ATOM 11557 C C . GLU C 3 330 ? 138.113 111.145 144.523 1.00 122.36 330 GLU C C 1
ATOM 11558 O O . GLU C 3 330 ? 139.279 111.134 144.926 1.00 122.36 330 GLU C O 1
ATOM 11564 N N . GLN C 3 331 ? 137.402 110.041 144.315 1.00 117.74 331 GLN C N 1
ATOM 11565 C CA . GLN C 3 331 ? 137.956 108.736 144.624 1.00 117.74 331 GLN C CA 1
ATOM 11566 C C . GLN C 3 331 ? 139.121 108.409 143.721 1.00 117.74 331 GLN C C 1
ATOM 11567 O O . GLN C 3 331 ? 140.134 107.880 144.188 1.00 117.74 331 GLN C O 1
ATOM 11573 N N . TYR C 3 332 ? 139.005 108.750 142.438 1.00 115.36 332 TYR C N 1
ATOM 11574 C CA . TYR C 3 332 ? 140.095 108.499 141.515 1.00 115.36 332 TYR C CA 1
ATOM 11575 C C . TYR C 3 332 ? 141.322 109.296 141.900 1.00 115.36 332 TYR C C 1
ATOM 11576 O O . TYR C 3 332 ? 142.437 108.779 141.807 1.00 115.36 332 TYR C O 1
ATOM 11585 N N . ALA C 3 333 ? 141.132 110.550 142.322 1.00 116.58 333 ALA C N 1
ATOM 11586 C CA . ALA C 3 333 ? 142.257 111.383 142.736 1.00 116.58 333 ALA C CA 1
ATOM 11587 C C . ALA C 3 333 ? 143.056 110.725 143.850 1.00 116.58 333 ALA C C 1
ATOM 11588 O O . ALA C 3 333 ? 144.290 110.724 143.818 1.00 116.58 333 ALA C O 1
ATOM 11590 N N . PHE C 3 334 ? 142.370 110.110 144.811 1.00 112.98 334 PHE C N 1
ATOM 11591 C CA . PHE C 3 334 ? 143.091 109.418 145.867 1.00 112.98 334 PHE C CA 1
ATOM 11592 C C . PHE C 3 334 ? 143.721 108.132 145.371 1.00 112.98 334 PHE C C 1
ATOM 11593 O O . PHE C 3 334 ? 144.808 107.772 145.833 1.00 112.98 334 PHE C O 1
ATOM 11601 N N . LEU C 3 335 ? 143.082 107.456 144.414 1.00 110.84 335 LEU C N 1
ATOM 11602 C CA . LEU C 3 335 ? 143.688 106.266 143.832 1.00 110.84 335 LEU C CA 1
ATOM 11603 C C . LEU C 3 335 ? 144.969 106.620 143.111 1.00 110.84 335 LEU C C 1
ATOM 11604 O O . LEU C 3 335 ? 145.947 105.876 143.186 1.00 110.84 335 LEU C O 1
ATOM 11609 N N . ASN C 3 336 ? 144.974 107.772 142.433 1.00 113.27 336 ASN C N 1
ATOM 11610 C CA . ASN C 3 336 ? 146.151 108.258 141.720 1.00 113.27 336 ASN C CA 1
ATOM 11611 C C . ASN C 3 336 ? 147.313 108.500 142.669 1.00 113.27 336 ASN C C 1
ATOM 11612 O O . ASN C 3 336 ? 148.463 108.196 142.340 1.00 113.27 336 ASN C O 1
ATOM 11617 N N . ARG C 3 337 ? 147.031 109.049 143.848 1.00 112.16 337 ARG C N 1
ATOM 11618 C CA . ARG C 3 337 ? 148.083 109.267 144.829 1.00 112.16 337 ARG C CA 1
ATOM 11619 C C . ARG C 3 337 ? 148.633 107.957 145.360 1.00 112.16 337 ARG C C 1
ATOM 11620 O O . ARG C 3 337 ? 149.848 107.810 145.511 1.00 112.16 337 ARG C O 1
ATOM 11628 N N . ALA C 3 338 ? 147.756 106.997 145.637 1.00 112.53 338 ALA C N 1
ATOM 11629 C CA . ALA C 3 338 ? 148.196 105.702 146.140 1.00 112.53 338 ALA C CA 1
ATOM 11630 C C . ALA C 3 338 ? 148.988 104.937 145.092 1.00 112.53 338 ALA C C 1
ATOM 11631 O O . ALA C 3 338 ? 150.033 104.351 145.397 1.00 112.53 338 ALA C O 1
ATOM 11633 N N . THR C 3 339 ? 148.501 104.929 143.856 1.00 115.70 339 THR C N 1
ATOM 11634 C CA . THR C 3 339 ? 149.183 104.247 142.765 1.00 115.70 339 THR C CA 1
ATOM 11635 C C . THR C 3 339 ? 149.168 105.104 141.508 1.00 115.70 339 THR C C 1
ATOM 11636 O O . THR C 3 339 ? 148.108 105.378 140.940 1.00 115.70 339 THR C O 1
ATOM 11640 N N . GLY C 3 340 ? 150.350 105.479 141.052 1.00 115.06 340 GLY C N 1
ATOM 11641 C CA . GLY C 3 340 ? 150.511 106.311 139.886 1.00 115.06 340 GLY C CA 1
ATOM 11642 C C . GLY C 3 340 ? 151.979 106.675 139.764 1.00 115.06 340 GLY C C 1
ATOM 11643 O O . GLY C 3 340 ? 152.799 106.200 140.537 1.00 115.06 340 GLY C O 1
ATOM 11644 N N . PRO C 3 341 ? 152.301 107.562 138.815 1.00 110.21 341 PRO C N 1
ATOM 11645 C CA . PRO C 3 341 ? 153.683 107.981 138.501 1.00 110.21 341 PRO C CA 1
ATOM 11646 C C . PRO C 3 341 ? 154.374 108.741 139.613 1.00 110.21 341 PRO C C 1
ATOM 11647 O O . PRO C 3 341 ? 155.608 108.854 139.607 1.00 110.21 341 PRO C O 1
ATOM 11651 N N . TYR C 3 342 ? 153.612 109.267 140.566 1.00 110.21 342 TYR C N 1
ATOM 11652 C CA . TYR C 3 342 ? 154.168 109.980 141.700 1.00 110.21 342 TYR C CA 1
ATOM 11653 C C . TYR C 3 342 ? 153.977 109.219 143.004 1.00 110.21 342 TYR C C 1
ATOM 11654 O O . TYR C 3 342 ? 154.043 109.826 144.076 1.00 110.21 342 TYR C O 1
ATOM 11663 N N . TRP C 3 343 ? 153.772 107.895 142.924 1.00 110.54 343 TRP C N 1
ATOM 11664 C CA . TRP C 3 343 ? 153.568 107.047 144.103 1.00 110.54 343 TRP C CA 1
ATOM 11665 C C . TRP C 3 343 ? 154.669 107.197 145.143 1.00 110.54 343 TRP C C 1
ATOM 11666 O O . TRP C 3 343 ? 154.415 107.097 146.343 1.00 110.54 343 TRP C O 1
ATOM 11677 N N . TRP C 3 344 ? 155.888 107.451 144.696 1.00 111.22 344 TRP C N 1
ATOM 11678 C CA . TRP C 3 344 ? 157.039 107.565 145.565 1.00 111.22 344 TRP C CA 1
ATOM 11679 C C . TRP C 3 344 ? 157.039 108.863 146.335 1.00 111.22 344 TRP C C 1
ATOM 11680 O O . TRP C 3 344 ? 157.638 108.944 147.407 1.00 111.22 344 TRP C O 1
ATOM 11691 N N . ALA C 3 345 ? 156.372 109.875 145.810 1.00 111.01 345 ALA C N 1
ATOM 11692 C CA . ALA C 3 345 ? 156.295 111.122 146.530 1.00 111.01 345 ALA C CA 1
ATOM 11693 C C . ALA C 3 345 ? 155.287 110.965 147.629 1.00 111.01 345 ALA C C 1
ATOM 11694 O O . ALA C 3 345 ? 155.541 111.344 148.768 1.00 111.01 345 ALA C O 1
ATOM 11696 N N . TYR C 3 346 ? 154.171 110.334 147.285 1.00 113.41 346 TYR C N 1
ATOM 11697 C CA . TYR C 3 346 ? 153.095 110.109 148.234 1.00 113.41 346 TYR C CA 1
ATOM 11698 C C . TYR C 3 346 ? 153.512 109.190 149.362 1.00 113.41 346 TYR C C 1
ATOM 11699 O O . TYR C 3 346 ? 153.273 109.495 150.531 1.00 113.41 346 TYR C O 1
ATOM 11708 N N . TRP C 3 347 ? 154.097 108.045 149.032 1.00 116.82 347 TRP C N 1
ATOM 11709 C CA . TRP C 3 347 ? 154.418 107.083 150.071 1.00 116.82 347 TRP C CA 1
ATOM 11710 C C . TRP C 3 347 ? 155.622 107.481 150.904 1.00 116.82 347 TRP C C 1
ATOM 11711 O O . TRP C 3 347 ? 155.668 107.146 152.091 1.00 116.82 347 TRP C O 1
ATOM 11722 N N . SER C 3 348 ? 156.590 108.201 150.337 1.00 115.28 348 SER C N 1
ATOM 11723 C CA . SER C 3 348 ? 157.683 108.657 151.184 1.00 115.28 348 SER C CA 1
ATOM 11724 C C . SER C 3 348 ? 157.201 109.757 152.108 1.00 115.28 348 SER C C 1
ATOM 11725 O O . SER C 3 348 ? 157.645 109.848 153.256 1.00 115.28 348 SER C O 1
ATOM 11728 N N . MET C 3 349 ? 156.247 110.551 151.626 1.00 116.10 349 MET C N 1
ATOM 11729 C CA . MET C 3 349 ? 155.622 111.583 152.434 1.00 116.10 349 MET C CA 1
ATOM 11730 C C . MET C 3 349 ? 154.899 110.969 153.612 1.00 116.10 349 MET C C 1
ATOM 11731 O O . MET C 3 349 ? 155.057 111.419 154.750 1.00 116.10 349 MET C O 1
ATOM 11736 N N . MET C 3 350 ? 154.059 109.969 153.335 1.00 120.21 350 MET C N 1
ATOM 11737 C CA . MET C 3 350 ? 153.289 109.308 154.377 1.00 120.21 350 MET C CA 1
ATOM 11738 C C . MET C 3 350 ? 154.187 108.606 155.370 1.00 120.21 350 MET C C 1
ATOM 11739 O O . MET C 3 350 ? 153.927 108.658 156.565 1.00 120.21 350 MET C O 1
ATOM 11744 N N . THR C 3 351 ? 155.261 107.975 154.895 1.00 120.36 351 THR C N 1
ATOM 11745 C CA . THR C 3 351 ? 156.175 107.278 155.796 1.00 120.36 351 THR C CA 1
ATOM 11746 C C . THR C 3 351 ? 156.740 108.216 156.845 1.00 120.36 351 THR C C 1
ATOM 11747 O O . THR C 3 351 ? 156.732 107.906 158.040 1.00 120.36 351 THR C O 1
ATOM 11751 N N . CYS C 3 352 ? 157.193 109.386 156.409 1.00 119.00 352 CYS C N 1
ATOM 11752 C CA . CYS C 3 352 ? 157.775 110.358 157.324 1.00 119.00 352 CYS C CA 1
ATOM 11753 C C . CYS C 3 352 ? 156.751 110.922 158.294 1.00 119.00 352 CYS C C 1
ATOM 11754 O O . CYS C 3 352 ? 156.983 110.939 159.501 1.00 119.00 352 CYS C O 1
ATOM 11757 N N . ASN C 3 353 ? 155.612 111.385 157.788 1.00 117.77 353 ASN C N 1
ATOM 11758 C CA . ASN C 3 353 ? 154.633 112.022 158.662 1.00 117.77 353 ASN C CA 1
ATOM 11759 C C . ASN C 3 353 ? 153.950 111.052 159.612 1.00 117.77 353 ASN C C 1
ATOM 11760 O O . ASN C 3 353 ? 153.584 111.438 160.726 1.00 117.77 353 ASN C O 1
ATOM 11765 N N . VAL C 3 354 ? 153.780 109.800 159.205 1.00 120.22 354 VAL C N 1
ATOM 11766 C CA . VAL C 3 354 ? 153.115 108.820 160.059 1.00 120.22 354 VAL C CA 1
ATOM 11767 C C . VAL C 3 354 ? 154.019 108.296 161.156 1.00 120.22 354 VAL C C 1
ATOM 11768 O O . VAL C 3 354 ? 153.592 108.180 162.307 1.00 120.22 354 VAL C O 1
ATOM 11772 N N . PHE C 3 355 ? 155.244 107.914 160.828 1.00 123.27 355 PHE C N 1
ATOM 11773 C CA . PHE C 3 355 ? 156.049 107.235 161.829 1.00 123.27 355 PHE C CA 1
ATOM 11774 C C . PHE C 3 355 ? 156.981 108.119 162.637 1.00 123.27 355 PHE C C 1
ATOM 11775 O O . PHE C 3 355 ? 157.214 107.805 163.807 1.00 123.27 355 PHE C O 1
ATOM 11783 N N . SER C 3 356 ? 157.530 109.188 162.061 1.00 121.79 356 SER C N 1
ATOM 11784 C CA . SER C 3 356 ? 158.467 110.037 162.812 1.00 121.79 356 SER C CA 1
ATOM 11785 C C . SER C 3 356 ? 157.982 110.515 164.190 1.00 121.79 356 SER C C 1
ATOM 11786 O O . SER C 3 356 ? 158.703 110.283 165.174 1.00 121.79 356 SER C O 1
ATOM 11789 N N . PRO C 3 357 ? 156.776 111.096 164.335 1.00 121.80 357 PRO C N 1
ATOM 11790 C CA . PRO C 3 357 ? 156.285 111.590 165.629 1.00 121.80 357 PRO C CA 1
ATOM 11791 C C . PRO C 3 357 ? 155.868 110.493 166.585 1.00 121.80 357 PRO C C 1
ATOM 11792 O O . PRO C 3 357 ? 155.570 110.781 167.749 1.00 121.80 357 PRO C O 1
ATOM 11796 N N . GLN C 3 358 ? 155.823 109.250 166.136 1.00 120.87 358 GLN C N 1
ATOM 11797 C CA . GLN C 3 358 ? 155.392 108.177 167.008 1.00 120.87 358 GLN C CA 1
ATOM 11798 C C . GLN C 3 358 ? 156.547 107.587 167.791 1.00 120.87 358 GLN C C 1
ATOM 11799 O O . GLN C 3 358 ? 156.327 106.838 168.745 1.00 120.87 358 GLN C O 1
ATOM 11805 N N . PHE C 3 359 ? 157.775 107.951 167.441 1.00 122.27 359 PHE C N 1
ATOM 11806 C CA . PHE C 3 359 ? 158.913 107.451 168.189 1.00 122.27 359 PHE C CA 1
ATOM 11807 C C . PHE C 3 359 ? 159.020 108.140 169.526 1.00 122.27 359 PHE C C 1
ATOM 11808 O O . PHE C 3 359 ? 159.612 107.598 170.464 1.00 122.27 359 PHE C O 1
ATOM 11816 N N . MET C 3 360 ? 158.406 109.313 169.630 1.00 123.54 360 MET C N 1
ATOM 11817 C CA . MET C 3 360 ? 158.432 110.137 170.822 1.00 123.54 360 MET C CA 1
ATOM 11818 C C . MET C 3 360 ? 157.643 109.562 171.977 1.00 123.54 360 MET C C 1
ATOM 11819 O O . MET C 3 360 ? 157.736 110.089 173.088 1.00 123.54 360 MET C O 1
ATOM 11824 N N . TRP C 3 361 ? 156.884 108.491 171.756 1.00 121.54 361 TRP C N 1
ATOM 11825 C CA . TRP C 3 361 ? 156.198 107.856 172.867 1.00 121.54 361 TRP C CA 1
ATOM 11826 C C . TRP C 3 361 ? 157.176 107.101 173.743 1.00 121.54 361 TRP C C 1
ATOM 11827 O O . TRP C 3 361 ? 156.898 106.861 174.921 1.00 121.54 361 TRP C O 1
ATOM 11838 N N . PHE C 3 362 ? 158.317 106.730 173.190 1.00 121.99 362 PHE C N 1
ATOM 11839 C CA . PHE C 3 362 ? 159.320 105.990 173.926 1.00 121.99 362 PHE C CA 1
ATOM 11840 C C . PHE C 3 362 ? 160.279 106.962 174.567 1.00 121.99 362 PHE C C 1
ATOM 11841 O O . PHE C 3 362 ? 160.985 107.674 173.853 1.00 121.99 362 PHE C O 1
ATOM 11849 N N . LYS C 3 363 ? 160.319 106.969 175.900 1.00 121.73 363 LYS C N 1
ATOM 11850 C CA . LYS C 3 363 ? 161.199 107.876 176.633 1.00 121.73 363 LYS C CA 1
ATOM 11851 C C . LYS C 3 363 ? 162.658 107.708 176.234 1.00 121.73 363 LYS C C 1
ATOM 11852 O O . LYS C 3 363 ? 163.390 108.695 176.110 1.00 121.73 363 LYS C O 1
ATOM 11858 N N . LYS C 3 364 ? 163.081 106.470 175.977 1.00 121.55 364 LYS C N 1
ATOM 11859 C CA . LYS C 3 364 ? 164.453 106.198 175.558 1.00 121.55 364 LYS C CA 1
ATOM 11860 C C . LYS C 3 364 ? 164.812 106.836 174.220 1.00 121.55 364 LYS C C 1
ATOM 11861 O O . LYS C 3 364 ? 165.998 106.980 173.910 1.00 121.55 364 LYS C O 1
ATOM 11863 N N . LEU C 3 365 ? 163.821 107.205 173.417 1.00 120.49 365 LEU C N 1
ATOM 11864 C CA . LEU C 3 365 ? 164.048 107.857 172.142 1.00 120.49 365 LEU C CA 1
ATOM 11865 C C . LEU C 3 365 ? 163.790 109.342 172.239 1.00 120.49 365 LEU C C 1
ATOM 11866 O O . LEU C 3 365 ? 164.506 110.143 171.636 1.00 120.49 365 LEU C O 1
ATOM 11871 N N . ARG C 3 366 ? 162.766 109.703 173.007 1.00 121.08 366 ARG C N 1
ATOM 11872 C CA . ARG C 3 366 ? 162.398 111.098 173.185 1.00 121.08 366 ARG C CA 1
ATOM 11873 C C . ARG C 3 366 ? 163.489 111.862 173.905 1.00 121.08 366 ARG C C 1
ATOM 11874 O O . ARG C 3 366 ? 163.864 112.960 173.487 1.00 121.08 366 ARG C O 1
ATOM 11882 N N . THR C 3 367 ? 164.035 111.282 174.969 1.00 124.95 367 THR C N 1
ATOM 11883 C CA . THR C 3 367 ? 165.092 111.935 175.739 1.00 124.95 367 THR C CA 1
ATOM 11884 C C . THR C 3 367 ? 166.463 111.590 175.172 1.00 124.95 367 THR C C 1
ATOM 11885 O O . THR C 3 367 ? 167.284 110.963 175.834 1.00 124.95 367 THR C O 1
ATOM 11889 N N . SER C 3 368 ? 166.694 112.020 173.935 1.00 123.73 368 SER C N 1
ATOM 11890 C CA . SER C 3 368 ? 167.960 111.783 173.249 1.00 123.73 368 SER C CA 1
ATOM 11891 C C . SER C 3 368 ? 168.199 112.889 172.245 1.00 123.73 368 SER C C 1
ATOM 11892 O O . SER C 3 368 ? 167.481 112.991 171.249 1.00 123.73 368 SER C O 1
ATOM 11895 N N . ILE C 3 369 ? 169.236 113.681 172.487 1.00 122.11 369 ILE C N 1
ATOM 11896 C CA . ILE C 3 369 ? 169.542 114.775 171.582 1.00 122.11 369 ILE C CA 1
ATOM 11897 C C . ILE C 3 369 ? 170.009 114.244 170.235 1.00 122.11 369 ILE C C 1
ATOM 11898 O O . ILE C 3 369 ? 169.776 114.874 169.202 1.00 122.11 369 ILE C O 1
ATOM 11903 N N . MET C 3 370 ? 170.617 113.055 170.225 1.00 121.66 370 MET C N 1
ATOM 11904 C CA . MET C 3 370 ? 171.076 112.435 168.997 1.00 121.66 370 MET C CA 1
ATOM 11905 C C . MET C 3 370 ? 169.906 112.010 168.143 1.00 121.66 370 MET C C 1
ATOM 11906 O O . MET C 3 370 ? 169.834 112.347 166.956 1.00 121.66 370 MET C O 1
ATOM 11911 N N . PHE C 3 371 ? 168.990 111.257 168.744 1.00 119.59 371 PHE C N 1
ATOM 11912 C CA . PHE C 3 371 ? 167.854 110.726 168.017 1.00 119.59 371 PHE C CA 1
ATOM 11913 C C . PHE C 3 371 ? 166.940 111.838 167.553 1.00 119.59 371 PHE C C 1
ATOM 11914 O O . PHE C 3 371 ? 166.520 111.856 166.394 1.00 119.59 371 PHE C O 1
ATOM 11922 N N . SER C 3 372 ? 166.623 112.769 168.450 1.00 117.03 372 SER C N 1
ATOM 11923 C CA . SER C 3 372 ? 165.708 113.848 168.120 1.00 117.03 372 SER C CA 1
ATOM 11924 C C . SER C 3 372 ? 166.277 114.806 167.094 1.00 117.03 372 SER C C 1
ATOM 11925 O O . SER C 3 372 ? 165.506 115.403 166.341 1.00 117.03 372 SER C O 1
ATOM 11928 N N . PHE C 3 373 ? 167.601 114.958 167.038 1.00 114.59 373 PHE C N 1
ATOM 11929 C CA . PHE C 3 373 ? 168.195 115.795 166.003 1.00 114.59 373 PHE C CA 1
ATOM 11930 C C . PHE C 3 373 ? 167.889 115.232 164.635 1.00 114.59 373 PHE C C 1
ATOM 11931 O O . PHE C 3 373 ? 167.429 115.949 163.741 1.00 114.59 373 PHE C O 1
ATOM 11939 N N . ILE C 3 374 ? 168.112 113.930 164.486 1.00 112.50 374 ILE C N 1
ATOM 11940 C CA . ILE C 3 374 ? 167.879 113.232 163.231 1.00 112.50 374 ILE C CA 1
ATOM 11941 C C . ILE C 3 374 ? 166.423 113.305 162.821 1.00 112.50 374 ILE C C 1
ATOM 11942 O O . ILE C 3 374 ? 166.111 113.639 161.674 1.00 112.50 374 ILE C O 1
ATOM 11947 N N . ILE C 3 375 ? 165.518 112.986 163.751 1.00 113.53 375 ILE C N 1
ATOM 11948 C CA . ILE C 3 375 ? 164.086 112.991 163.461 1.00 113.53 375 ILE C CA 1
ATOM 11949 C C . ILE C 3 375 ? 163.610 114.368 163.066 1.00 113.53 375 ILE C C 1
ATOM 11950 O O . ILE C 3 375 ? 162.807 114.513 162.136 1.00 113.53 375 ILE C O 1
ATOM 11955 N N . SER C 3 376 ? 164.096 115.390 163.764 1.00 113.92 376 SER C N 1
ATOM 11956 C CA . SER C 3 376 ? 163.701 116.756 163.473 1.00 113.92 376 SER C CA 1
ATOM 11957 C C . SER C 3 376 ? 164.036 117.138 162.045 1.00 113.92 376 SER C C 1
ATOM 11958 O O . SER C 3 376 ? 163.246 117.814 161.383 1.00 113.92 376 SER C O 1
ATOM 11961 N N . ILE C 3 377 ? 165.176 116.669 161.542 1.00 111.99 377 ILE C N 1
ATOM 11962 C CA . ILE C 3 377 ? 165.529 116.905 160.145 1.00 111.99 377 ILE C CA 1
ATOM 11963 C C . ILE C 3 377 ? 164.568 116.195 159.212 1.00 111.99 377 ILE C C 1
ATOM 11964 O O . ILE C 3 377 ? 164.065 116.797 158.256 1.00 111.99 377 ILE C O 1
ATOM 11969 N N . VAL C 3 378 ? 164.309 114.912 159.482 1.00 110.61 378 VAL C N 1
ATOM 11970 C CA . VAL C 3 378 ? 163.443 114.082 158.641 1.00 110.61 378 VAL C CA 1
ATOM 11971 C C . VAL C 3 378 ? 162.084 114.715 158.421 1.00 110.61 378 VAL C C 1
ATOM 11972 O O . VAL C 3 378 ? 161.592 114.759 157.290 1.00 110.61 378 VAL C O 1
ATOM 11976 N N . VAL C 3 379 ? 161.482 115.232 159.492 1.00 110.80 379 VAL C N 1
ATOM 11977 C CA . VAL C 3 379 ? 160.166 115.869 159.422 1.00 110.80 379 VAL C CA 1
ATOM 11978 C C . VAL C 3 379 ? 160.064 116.924 158.331 1.00 110.80 379 VAL C C 1
ATOM 11979 O O . VAL C 3 379 ? 159.030 117.040 157.663 1.00 110.80 379 VAL C O 1
ATOM 11983 N N . ASN C 3 380 ? 161.123 117.697 158.122 1.00 112.33 380 ASN C N 1
ATOM 11984 C CA . ASN C 3 380 ? 161.055 118.763 157.133 1.00 112.33 380 ASN C CA 1
ATOM 11985 C C . ASN C 3 380 ? 161.014 118.228 155.716 1.00 112.33 380 ASN C C 1
ATOM 11986 O O . ASN C 3 380 ? 160.458 118.877 154.823 1.00 112.33 380 ASN C O 1
ATOM 11991 N N . ILE C 3 381 ? 161.591 117.050 155.507 1.00 109.95 381 ILE C N 1
ATOM 11992 C CA . ILE C 3 381 ? 161.587 116.426 154.196 1.00 109.95 381 ILE C CA 1
ATOM 11993 C C . ILE C 3 381 ? 160.193 115.970 153.863 1.00 109.95 381 ILE C C 1
ATOM 11994 O O . ILE C 3 381 ? 159.674 116.244 152.775 1.00 109.95 381 ILE C O 1
ATOM 11999 N N . GLY C 3 382 ? 159.577 115.272 154.819 1.00 111.06 382 GLY C N 1
ATOM 12000 C CA . GLY C 3 382 ? 158.226 114.784 154.651 1.00 111.06 382 GLY C CA 1
ATOM 12001 C C . GLY C 3 382 ? 157.254 115.910 154.391 1.00 111.06 382 GLY C C 1
ATOM 12002 O O . GLY C 3 382 ? 156.407 115.813 153.504 1.00 111.06 382 GLY C O 1
ATOM 12003 N N . MET C 3 383 ? 157.409 117.012 155.118 1.00 110.73 383 MET C N 1
ATOM 12004 C CA . MET C 3 383 ? 156.528 118.150 154.942 1.00 110.73 383 MET C CA 1
ATOM 12005 C C . MET C 3 383 ? 156.742 118.858 153.613 1.00 110.73 383 MET C C 1
ATOM 12006 O O . MET C 3 383 ? 155.781 119.402 153.061 1.00 110.73 383 MET C O 1
ATOM 12011 N N . TRP C 3 384 ? 157.961 118.845 153.069 1.00 107.05 384 TRP C N 1
ATOM 12012 C CA . TRP C 3 384 ? 158.129 119.409 151.736 1.00 107.05 384 TRP C CA 1
ATOM 12013 C C . TRP C 3 384 ? 157.302 118.623 150.740 1.00 107.05 384 TRP C C 1
ATOM 12014 O O . TRP C 3 384 ? 156.615 119.208 149.897 1.00 107.05 384 TRP C O 1
ATOM 12025 N N . PHE C 3 385 ? 157.329 117.295 150.857 1.00 107.40 385 PHE C N 1
ATOM 12026 C CA . PHE C 3 385 ? 156.541 116.463 149.967 1.00 107.40 385 PHE C CA 1
ATOM 12027 C C . PHE C 3 385 ? 155.063 116.623 150.206 1.00 107.40 385 PHE C C 1
ATOM 12028 O O . PHE C 3 385 ? 154.296 116.550 149.251 1.00 107.40 385 PHE C O 1
ATOM 12036 N N . GLU C 3 386 ? 154.655 116.861 151.451 1.00 112.25 386 GLU C N 1
ATOM 12037 C CA . GLU C 3 386 ? 153.247 117.105 151.739 1.00 112.25 386 GLU C CA 1
ATOM 12038 C C . GLU C 3 386 ? 152.677 118.197 150.864 1.00 112.25 386 GLU C C 1
ATOM 12039 O O . GLU C 3 386 ? 151.620 118.033 150.248 1.00 112.25 386 GLU C O 1
ATOM 12045 N N . ARG C 3 387 ? 153.413 119.293 150.755 1.00 111.62 387 ARG C N 1
ATOM 12046 C CA . ARG C 3 387 ? 152.972 120.413 149.947 1.00 111.62 387 ARG C CA 1
ATOM 12047 C C . ARG C 3 387 ? 153.045 120.082 148.462 1.00 111.62 387 ARG C C 1
ATOM 12048 O O . ARG C 3 387 ? 152.126 120.405 147.702 1.00 111.62 387 ARG C O 1
ATOM 12056 N N . PHE C 3 388 ? 154.129 119.415 148.056 1.00 103.72 388 PHE C N 1
ATOM 12057 C CA . PHE C 3 388 ? 154.363 119.038 146.662 1.00 103.72 388 PHE C CA 1
ATOM 12058 C C . PHE C 3 388 ? 153.283 118.120 146.126 1.00 103.72 388 PHE C C 1
ATOM 12059 O O . PHE C 3 388 ? 152.729 118.364 145.051 1.00 103.72 388 PHE C O 1
ATOM 12067 N N . VAL C 3 389 ? 153.016 117.037 146.856 1.00 104.47 389 VAL C N 1
ATOM 12068 C CA . VAL C 3 389 ? 152.051 116.019 146.455 1.00 104.47 389 VAL C CA 1
ATOM 12069 C C . VAL C 3 389 ? 150.674 116.605 146.244 1.00 104.47 389 VAL C C 1
ATOM 12070 O O . VAL C 3 389 ? 150.036 116.324 145.228 1.00 104.47 389 VAL C O 1
ATOM 12074 N N . ILE C 3 390 ? 150.199 117.422 147.184 1.00 106.41 390 ILE C N 1
ATOM 12075 C CA . ILE C 3 390 ? 148.853 117.983 147.054 1.00 106.41 390 ILE C CA 1
ATOM 12076 C C . ILE C 3 390 ? 148.696 118.787 145.777 1.00 106.41 390 ILE C C 1
ATOM 12077 O O . ILE C 3 390 ? 147.703 118.642 145.056 1.00 106.41 390 ILE C O 1
ATOM 12082 N N . ILE C 3 391 ? 149.682 119.617 145.469 1.00 105.70 391 ILE C N 1
ATOM 12083 C CA . ILE C 3 391 ? 149.599 120.485 144.301 1.00 105.70 391 ILE C CA 1
ATOM 12084 C C . ILE C 3 391 ? 149.751 119.717 142.991 1.00 105.70 391 ILE C C 1
ATOM 12085 O O . ILE C 3 391 ? 148.959 119.905 142.068 1.00 105.70 391 ILE C O 1
ATOM 12090 N N . VAL C 3 392 ? 150.775 118.877 142.867 1.00 104.05 392 VAL C N 1
ATOM 12091 C CA . VAL C 3 392 ? 151.053 118.221 141.584 1.00 104.05 392 VAL C CA 1
ATOM 12092 C C . VAL C 3 392 ? 150.099 117.070 141.275 1.00 104.05 392 VAL C C 1
ATOM 12093 O O . VAL C 3 392 ? 149.590 116.981 140.152 1.00 104.05 392 VAL C O 1
ATOM 12097 N N . THR C 3 393 ? 149.862 116.159 142.227 1.00 105.78 393 THR C N 1
ATOM 12098 C CA . THR C 3 393 ? 149.053 114.973 141.925 1.00 105.78 393 THR C CA 1
ATOM 12099 C C . THR C 3 393 ? 147.610 115.316 141.603 1.00 105.78 393 THR C C 1
ATOM 12100 O O . THR C 3 393 ? 146.927 114.537 140.935 1.00 105.78 393 THR C O 1
ATOM 12104 N N . SER C 3 394 ? 147.145 116.466 142.048 1.00 105.53 394 SER C N 1
ATOM 12105 C CA . SER C 3 394 ? 145.797 116.909 141.766 1.00 105.53 394 SER C CA 1
ATOM 12106 C C . SER C 3 394 ? 145.658 117.663 140.448 1.00 105.53 394 SER C C 1
ATOM 12107 O O . SER C 3 394 ? 144.530 117.923 140.020 1.00 105.53 394 SER C O 1
ATOM 12110 N N . LEU C 3 395 ? 146.760 118.040 139.801 1.00 104.18 395 LEU C N 1
ATOM 12111 C CA . LEU C 3 395 ? 146.664 118.788 138.551 1.00 104.18 395 LEU C CA 1
ATOM 12112 C C . LEU C 3 395 ? 146.959 117.958 137.314 1.00 104.18 395 LEU C C 1
ATOM 12113 O O . LEU C 3 395 ? 146.297 118.139 136.291 1.00 104.18 395 LEU C O 1
ATOM 12118 N N . HIS C 3 396 ? 147.932 117.048 137.367 1.00 106.02 396 HIS C N 1
ATOM 12119 C CA . HIS C 3 396 ? 148.252 116.273 136.168 1.00 106.02 396 HIS C CA 1
ATOM 12120 C C . HIS C 3 396 ? 147.168 115.240 135.830 1.00 106.02 396 HIS C C 1
ATOM 12121 O O . HIS C 3 396 ? 147.199 114.657 134.740 1.00 106.02 396 HIS C O 1
ATOM 12128 N N . ARG C 3 397 ? 146.203 115.022 136.729 1.00 109.26 397 ARG C N 1
ATOM 12129 C CA . ARG C 3 397 ? 145.064 114.125 136.520 1.00 109.26 397 ARG C CA 1
ATOM 12130 C C . ARG C 3 397 ? 143.780 114.781 137.008 1.00 109.26 397 ARG C C 1
ATOM 12131 O O . ARG C 3 397 ? 143.624 114.998 138.213 1.00 109.26 397 ARG C O 1
ATOM 12139 N N . ASP C 3 398 ? 142.842 115.044 136.101 1.00 111.73 398 ASP C N 1
ATOM 12140 C CA . ASP C 3 398 ? 141.561 115.653 136.485 1.00 111.73 398 ASP C CA 1
ATOM 12141 C C . ASP C 3 398 ? 140.494 115.406 135.407 1.00 111.73 398 ASP C C 1
ATOM 12142 O O . ASP C 3 398 ? 140.577 114.430 134.656 1.00 111.73 398 ASP C O 1
ATOM 12147 N N . TYR C 3 399 ? 139.480 116.282 135.361 1.00 111.55 399 TYR C N 1
ATOM 12148 C CA . TYR C 3 399 ? 138.416 116.228 134.355 1.00 111.55 399 TYR C CA 1
ATOM 12149 C C . TYR C 3 399 ? 138.975 116.189 132.932 1.00 111.55 399 TYR C C 1
ATOM 12150 O O . TYR C 3 399 ? 139.930 116.898 132.633 1.00 111.55 399 TYR C O 1
ATOM 12159 N N . LEU C 3 400 ? 138.345 115.407 132.026 1.00 105.76 400 LEU C N 1
ATOM 12160 C CA . LEU C 3 400 ? 138.757 115.266 130.613 1.00 105.76 400 LEU C CA 1
ATOM 12161 C C . LEU C 3 400 ? 140.130 114.616 130.399 1.00 105.76 400 LEU C C 1
ATOM 12162 O O . LEU C 3 400 ? 141.155 115.308 130.369 1.00 105.76 400 LEU C O 1
ATOM 12167 N N . PRO C 3 401 ? 140.154 113.263 130.320 1.00 105.45 401 PRO C N 1
ATOM 12168 C CA . PRO C 3 401 ? 141.355 112.429 130.138 1.00 105.45 401 PRO C CA 1
ATOM 12169 C C . PRO C 3 401 ? 142.352 112.905 129.096 1.00 105.45 401 PRO C C 1
ATOM 12170 O O . PRO C 3 401 ? 143.550 112.652 129.235 1.00 105.45 401 PRO C O 1
ATOM 12174 N N . SER C 3 402 ? 141.894 113.627 128.073 1.00 107.83 402 SER C N 1
ATOM 12175 C CA . SER C 3 402 ? 142.800 114.140 127.050 1.00 107.83 402 SER C CA 1
ATOM 12176 C C . SER C 3 402 ? 143.790 115.166 127.584 1.00 107.83 402 SER C C 1
ATOM 12177 O O . SER C 3 402 ? 144.820 115.411 126.949 1.00 107.83 402 SER C O 1
ATOM 12180 N N . SER C 3 403 ? 143.502 115.773 128.727 1.00 108.39 403 SER C N 1
ATOM 12181 C CA . SER C 3 403 ? 144.379 116.770 129.314 1.00 108.39 403 SER C CA 1
ATOM 12182 C C . SER C 3 403 ? 145.371 116.188 130.317 1.00 108.39 403 SER C C 1
ATOM 12183 O O . SER C 3 403 ? 146.124 116.945 130.935 1.00 108.39 403 SER C O 1
ATOM 12186 N N . TRP C 3 404 ? 145.393 114.873 130.493 1.00 106.96 404 TRP C N 1
ATOM 12187 C CA . TRP C 3 404 ? 146.296 114.255 131.455 1.00 106.96 404 TRP C CA 1
ATOM 12188 C C . TRP C 3 404 ? 147.755 114.359 131.022 1.00 106.96 404 TRP C C 1
ATOM 12189 O O . TRP C 3 404 ? 148.079 114.157 129.850 1.00 106.96 404 TRP C O 1
ATOM 12200 N N . THR C 3 405 ? 148.639 114.664 131.973 1.00 108.28 405 THR C N 1
ATOM 12201 C CA . THR C 3 405 ? 150.067 114.843 131.657 1.00 108.28 405 THR C CA 1
ATOM 12202 C C . THR C 3 405 ? 150.997 114.381 132.793 1.00 108.28 405 THR C C 1
ATOM 12203 O O . THR C 3 405 ? 150.623 113.572 133.649 1.00 108.28 405 THR C O 1
ATOM 12207 N N . MET C 3 406 ? 152.241 114.866 132.754 1.00 107.63 406 MET C N 1
ATOM 12208 C CA . MET C 3 406 ? 153.274 114.604 133.751 1.00 107.63 406 MET C CA 1
ATOM 12209 C C . MET C 3 406 ? 153.828 115.924 134.286 1.00 107.63 406 MET C C 1
ATOM 12210 O O . MET C 3 406 ? 153.229 116.989 134.108 1.00 107.63 406 MET C O 1
ATOM 12215 N N . PHE C 3 407 ? 154.987 115.858 134.947 1.00 107.21 407 PHE C N 1
ATOM 12216 C CA . PHE C 3 407 ? 155.676 117.038 135.456 1.00 107.21 407 PHE C CA 1
ATOM 12217 C C . PHE C 3 407 ? 157.084 116.710 135.923 1.00 107.21 407 PHE C C 1
ATOM 12218 O O . PHE C 3 407 ? 157.276 115.821 136.760 1.00 107.21 407 PHE C O 1
ATOM 12226 N N . SER C 3 408 ? 158.051 117.510 135.473 1.00 109.59 408 SER C N 1
ATOM 12227 C CA . SER C 3 408 ? 159.434 117.400 135.878 1.00 109.59 408 SER C CA 1
ATOM 12228 C C . SER C 3 408 ? 160.098 118.780 135.917 1.00 109.59 408 SER C C 1
ATOM 12229 O O . SER C 3 408 ? 160.041 119.500 134.916 1.00 109.59 408 SER C O 1
ATOM 12232 N N . PRO C 3 409 ? 160.721 119.132 137.050 1.00 107.46 409 PRO C N 1
ATOM 12233 C CA . PRO C 3 409 ? 161.370 120.430 137.285 1.00 107.46 409 PRO C CA 1
ATOM 12234 C C . PRO C 3 409 ? 162.708 120.541 136.579 1.00 107.46 409 PRO C C 1
ATOM 12235 O O . PRO C 3 409 ? 163.343 119.541 136.252 1.00 107.46 409 PRO C O 1
ATOM 12239 N N . THR C 3 410 ? 163.138 121.781 136.359 1.00 108.64 410 THR C N 1
ATOM 12240 C CA . THR C 3 410 ? 164.404 122.071 135.697 1.00 108.64 410 THR C CA 1
ATOM 12241 C C . THR C 3 410 ? 165.400 122.637 136.694 1.00 108.64 410 THR C C 1
ATOM 12242 O O . THR C 3 410 ? 165.043 122.970 137.823 1.00 108.64 410 THR C O 1
ATOM 12246 N N . PHE C 3 411 ? 166.655 122.772 136.254 1.00 107.84 411 PHE C N 1
ATOM 12247 C CA . PHE C 3 411 ? 167.715 123.254 137.134 1.00 107.84 411 PHE C CA 1
ATOM 12248 C C . PHE C 3 411 ? 167.477 124.673 137.641 1.00 107.84 411 PHE C C 1
ATOM 12249 O O . PHE C 3 411 ? 167.993 125.031 138.701 1.00 107.84 411 PHE C O 1
ATOM 12257 N N . VAL C 3 412 ? 166.704 125.484 136.917 1.00 106.05 412 VAL C N 1
ATOM 12258 C CA . VAL C 3 412 ? 166.403 126.833 137.383 1.00 106.05 412 VAL C CA 1
ATOM 12259 C C . VAL C 3 412 ? 165.255 126.860 138.376 1.00 106.05 412 VAL C C 1
ATOM 12260 O O . VAL C 3 412 ? 165.004 127.898 138.992 1.00 106.05 412 VAL C O 1
ATOM 12264 N N . ASP C 3 413 ? 164.549 125.750 138.551 1.00 107.87 413 ASP C N 1
ATOM 12265 C CA . ASP C 3 413 ? 163.511 125.671 139.565 1.00 107.87 413 ASP C CA 1
ATOM 12266 C C . ASP C 3 413 ? 164.177 125.276 140.857 1.00 107.87 413 ASP C C 1
ATOM 12267 O O . ASP C 3 413 ? 163.880 125.808 141.930 1.00 107.87 413 ASP C O 1
ATOM 12272 N N . ILE C 3 414 ? 165.128 124.365 140.707 1.00 104.91 414 ILE C N 1
ATOM 12273 C CA . ILE C 3 414 ? 165.918 123.861 141.810 1.00 104.91 414 ILE C CA 1
ATOM 12274 C C . ILE C 3 414 ? 166.835 124.939 142.338 1.00 104.91 414 ILE C C 1
ATOM 12275 O O . ILE C 3 414 ? 166.930 125.152 143.551 1.00 104.91 414 ILE C O 1
ATOM 12280 N N . GLY C 3 415 ? 167.510 125.627 141.417 1.00 105.61 415 GLY C N 1
ATOM 12281 C CA . GLY C 3 415 ? 168.456 126.662 141.768 1.00 105.61 415 GLY C CA 1
ATOM 12282 C C . GLY C 3 415 ? 167.874 127.791 142.586 1.00 105.61 415 GLY C C 1
ATOM 12283 O O . GLY C 3 415 ? 168.503 128.246 143.541 1.00 105.61 415 GLY C O 1
ATOM 12284 N N . ILE C 3 416 ? 166.672 128.252 142.230 1.00 105.32 416 ILE C N 1
ATOM 12285 C CA . ILE C 3 416 ? 166.048 129.326 142.995 1.00 105.32 416 ILE C CA 1
ATOM 12286 C C . ILE C 3 416 ? 165.777 128.881 144.415 1.00 105.32 416 ILE C C 1
ATOM 12287 O O . ILE C 3 416 ? 166.036 129.631 145.363 1.00 105.32 416 ILE C O 1
ATOM 12292 N N . PHE C 3 417 ? 165.285 127.650 144.583 1.00 104.31 417 PHE C N 1
ATOM 12293 C CA . PHE C 3 417 ? 165.043 127.131 145.922 1.00 104.31 417 PHE C CA 1
ATOM 12294 C C . PHE C 3 417 ? 166.317 127.102 146.744 1.00 104.31 417 PHE C C 1
ATOM 12295 O O . PHE C 3 417 ? 166.323 127.564 147.891 1.00 104.31 417 PHE C O 1
ATOM 12303 N N . ILE C 3 418 ? 167.408 126.609 146.146 1.00 104.23 418 ILE C N 1
ATOM 12304 C CA . ILE C 3 418 ? 168.711 126.580 146.807 1.00 104.23 418 ILE C CA 1
ATOM 12305 C C . ILE C 3 418 ? 169.123 127.965 147.246 1.00 104.23 418 ILE C C 1
ATOM 12306 O O . ILE C 3 418 ? 169.627 128.153 148.360 1.00 104.23 418 ILE C O 1
ATOM 12311 N N . GLY C 3 419 ? 168.898 128.946 146.373 1.00 106.55 419 GLY C N 1
ATOM 12312 C CA . GLY C 3 419 ? 169.207 130.328 146.681 1.00 106.55 419 GLY C CA 1
ATOM 12313 C C . GLY C 3 419 ? 168.501 130.838 147.921 1.00 106.55 419 GLY C C 1
ATOM 12314 O O . GLY C 3 419 ? 169.113 131.522 148.740 1.00 106.55 419 GLY C O 1
ATOM 12315 N N . THR C 3 420 ? 167.216 130.489 148.096 1.00 104.50 420 THR C N 1
ATOM 12316 C CA . THR C 3 420 ? 166.499 130.965 149.280 1.00 104.50 420 THR C CA 1
ATOM 12317 C C . THR C 3 420 ? 167.019 130.302 150.542 1.00 104.50 420 THR C C 1
ATOM 12318 O O . THR C 3 420 ? 167.025 130.924 151.609 1.00 104.50 420 THR C O 1
ATOM 12322 N N . ILE C 3 421 ? 167.497 129.065 150.429 1.00 104.24 421 ILE C N 1
ATOM 12323 C CA . ILE C 3 421 ? 168.092 128.392 151.577 1.00 104.24 421 ILE C CA 1
ATOM 12324 C C . ILE C 3 421 ? 169.380 129.074 151.973 1.00 104.24 421 ILE C C 1
ATOM 12325 O O . ILE C 3 421 ? 169.617 129.343 153.157 1.00 104.24 421 ILE C O 1
ATOM 12330 N N . GLY C 3 422 ? 170.226 129.346 150.979 1.00 106.06 422 GLY C N 1
ATOM 12331 C CA . GLY C 3 422 ? 171.485 130.017 151.228 1.00 106.06 422 GLY C CA 1
ATOM 12332 C C . GLY C 3 422 ? 171.287 131.369 151.874 1.00 106.06 422 GLY C C 1
ATOM 12333 O O . GLY C 3 422 ? 171.976 131.706 152.836 1.00 106.06 422 GLY C O 1
ATOM 12334 N N . PHE C 3 423 ? 170.295 132.122 151.392 1.00 105.99 423 PHE C N 1
ATOM 12335 C CA . PHE C 3 423 ? 170.020 133.445 151.928 1.00 105.99 423 PHE C CA 1
ATOM 12336 C C . PHE C 3 423 ? 169.547 133.366 153.355 1.00 105.99 423 PHE C C 1
ATOM 12337 O O . PHE C 3 423 ? 169.947 134.194 154.181 1.00 105.99 423 PHE C O 1
ATOM 12345 N N . PHE C 3 424 ? 168.710 132.367 153.649 1.00 106.22 424 PHE C N 1
ATOM 12346 C CA . PHE C 3 424 ? 168.242 132.141 155.007 1.00 106.22 424 PHE C CA 1
ATOM 12347 C C . PHE C 3 424 ? 169.407 132.032 155.961 1.00 106.22 424 PHE C C 1
ATOM 12348 O O . PHE C 3 424 ? 169.424 132.673 157.013 1.00 106.22 424 PHE C O 1
ATOM 12356 N N . PHE C 3 425 ? 170.377 131.195 155.610 1.00 105.00 425 PHE C N 1
ATOM 12357 C CA . PHE C 3 425 ? 171.511 130.995 156.487 1.00 105.00 425 PHE C CA 1
ATOM 12358 C C . PHE C 3 425 ? 172.426 132.193 156.540 1.00 105.00 425 PHE C C 1
ATOM 12359 O O . PHE C 3 425 ? 173.006 132.435 157.588 1.00 105.00 425 PHE C O 1
ATOM 12367 N N . VAL C 3 426 ? 172.546 132.967 155.462 1.00 105.64 426 VAL C N 1
ATOM 12368 C CA . VAL C 3 426 ? 173.353 134.186 155.538 1.00 105.64 426 VAL C CA 1
ATOM 12369 C C . VAL C 3 426 ? 172.804 135.115 156.600 1.00 105.64 426 VAL C C 1
ATOM 12370 O O . VAL C 3 426 ? 173.543 135.626 157.446 1.00 105.64 426 VAL C O 1
ATOM 12374 N N . LEU C 3 427 ? 171.493 135.307 156.584 1.00 105.77 427 LEU C N 1
ATOM 12375 C CA . LEU C 3 427 ? 170.840 136.209 157.518 1.00 105.77 427 LEU C CA 1
ATOM 12376 C C . LEU C 3 427 ? 170.911 135.701 158.944 1.00 105.77 427 LEU C C 1
ATOM 12377 O O . LEU C 3 427 ? 171.219 136.460 159.867 1.00 105.77 427 LEU C O 1
ATOM 12382 N N . PHE C 3 428 ? 170.613 134.418 159.135 1.00 109.82 428 PHE C N 1
ATOM 12383 C CA . PHE C 3 428 ? 170.590 133.836 160.469 1.00 109.82 428 PHE C CA 1
ATOM 12384 C C . PHE C 3 428 ? 171.979 133.769 161.071 1.00 109.82 428 PHE C C 1
ATOM 12385 O O . PHE C 3 428 ? 172.154 134.019 162.267 1.00 109.82 428 PHE C O 1
ATOM 12393 N N . LEU C 3 429 ? 172.961 133.392 160.263 1.00 106.92 429 LEU C N 1
ATOM 12394 C CA . LEU C 3 429 ? 174.323 133.273 160.751 1.00 106.92 429 LEU C CA 1
ATOM 12395 C C . LEU C 3 429 ? 174.860 134.624 161.203 1.00 106.92 429 LEU C C 1
ATOM 12396 O O . LEU C 3 429 ? 175.446 134.726 162.284 1.00 106.92 429 LEU C O 1
ATOM 12401 N N . LEU C 3 430 ? 174.625 135.677 160.412 1.00 109.75 430 LEU C N 1
ATOM 12402 C CA . LEU C 3 430 ? 175.047 137.021 160.806 1.00 109.75 430 LEU C CA 1
ATOM 12403 C C . LEU C 3 430 ? 174.345 137.477 162.073 1.00 109.75 430 LEU C C 1
ATOM 12404 O O . LEU C 3 430 ? 174.976 138.077 162.948 1.00 109.75 430 LEU C O 1
ATOM 12409 N N . TYR C 3 431 ? 173.051 137.170 162.184 1.00 113.94 431 TYR C N 1
ATOM 12410 C CA . TYR C 3 431 ? 172.257 137.490 163.366 1.00 113.94 431 TYR C CA 1
ATOM 12411 C C . TYR C 3 431 ? 172.923 137.009 164.641 1.00 113.94 431 TYR C C 1
ATOM 12412 O O . TYR C 3 431 ? 173.030 137.754 165.618 1.00 113.94 431 TYR C O 1
ATOM 12421 N N . SER C 3 432 ? 173.390 135.762 164.630 1.00 113.23 432 SER C N 1
ATOM 12422 C CA . SER C 3 432 ? 173.964 135.139 165.814 1.00 113.23 432 SER C CA 1
ATOM 12423 C C . SER C 3 432 ? 175.238 135.808 166.314 1.00 113.23 432 SER C C 1
ATOM 12424 O O . SER C 3 432 ? 175.657 135.533 167.442 1.00 113.23 432 SER C O 1
ATOM 12427 N N . ARG C 3 433 ? 175.881 136.656 165.518 1.00 115.28 433 ARG C N 1
ATOM 12428 C CA . ARG C 3 433 ? 177.095 137.314 165.970 1.00 115.28 433 ARG C CA 1
ATOM 12429 C C . ARG C 3 433 ? 176.900 138.781 166.301 1.00 115.28 433 ARG C C 1
ATOM 12430 O O . ARG C 3 433 ? 177.869 139.457 166.656 1.00 115.28 433 ARG C O 1
ATOM 12438 N N . THR C 3 434 ? 175.694 139.313 166.157 1.00 116.05 434 THR C N 1
ATOM 12439 C CA . THR C 3 434 ? 175.478 140.725 166.440 1.00 116.05 434 THR C CA 1
ATOM 12440 C C . THR C 3 434 ? 174.331 140.979 167.406 1.00 116.05 434 THR C C 1
ATOM 12441 O O . THR C 3 434 ? 174.313 142.029 168.065 1.00 116.05 434 THR C O 1
ATOM 12445 N N . PHE C 3 435 ? 173.400 140.055 167.528 1.00 117.52 435 PHE C N 1
ATOM 12446 C CA . PHE C 3 435 ? 172.274 140.218 168.413 1.00 117.52 435 PHE C CA 1
ATOM 12447 C C . PHE C 3 435 ? 172.401 139.381 169.694 1.00 117.52 435 PHE C C 1
ATOM 12448 O O . PHE C 3 435 ? 173.025 138.323 169.689 1.00 117.52 435 PHE C O 1
ATOM 12456 N N . PRO C 3 436 ? 171.788 139.889 170.788 1.00 122.54 436 PRO C N 1
ATOM 12457 C CA . PRO C 3 436 ? 171.688 139.205 172.079 1.00 122.54 436 PRO C CA 1
ATOM 12458 C C . PRO C 3 436 ? 170.726 138.040 171.952 1.00 122.54 436 PRO C C 1
ATOM 12459 O O . PRO C 3 436 ? 169.505 138.207 171.953 1.00 122.54 436 PRO C O 1
ATOM 12463 N N . VAL C 3 437 ? 171.296 136.841 171.830 1.00 124.82 437 VAL C N 1
ATOM 12464 C CA . VAL C 3 437 ? 170.547 135.614 171.567 1.00 124.82 437 VAL C CA 1
ATOM 12465 C C . VAL C 3 437 ? 169.605 135.161 172.685 1.00 124.82 437 VAL C C 1
ATOM 12466 O O . VAL C 3 437 ? 168.686 134.378 172.419 1.00 124.82 437 VAL C O 1
ATOM 12470 N N . ILE C 3 438 ? 169.799 135.601 173.928 1.00 128.29 438 ILE C N 1
ATOM 12471 C CA . ILE C 3 438 ? 168.879 135.242 175.009 1.00 128.29 438 ILE C CA 1
ATOM 12472 C C . ILE C 3 438 ? 168.434 136.491 175.756 1.00 128.29 438 ILE C C 1
ATOM 12473 O O . ILE C 3 438 ? 169.271 137.241 176.271 1.00 128.29 438 ILE C O 1
ATOM 12478 N N . ALA C 3 439 ? 167.119 136.690 175.844 1.00 130.07 439 ALA C N 1
ATOM 12479 C CA . ALA C 3 439 ? 166.561 137.845 176.534 1.00 130.07 439 ALA C CA 1
ATOM 12480 C C . ALA C 3 439 ? 166.965 137.874 178.002 1.00 130.07 439 ALA C C 1
ATOM 12481 O O . ALA C 3 439 ? 166.725 136.923 178.748 1.00 130.07 439 ALA C O 1
ATOM 12483 N N . GLN C 3 440 ? 167.576 138.980 178.405 1.00 133.91 440 GLN C N 1
ATOM 12484 C CA . GLN C 3 440 ? 168.069 139.126 179.762 1.00 133.91 440 GLN C CA 1
ATOM 12485 C C . GLN C 3 440 ? 166.965 139.543 180.697 1.00 133.91 440 GLN C C 1
ATOM 12486 O O . GLN C 3 440 ? 166.887 139.063 181.831 1.00 133.91 440 GLN C O 1
ATOM 12492 N N . ALA C 3 441 ? 166.089 140.411 180.206 1.00 134.30 441 ALA C N 1
ATOM 12493 C CA . ALA C 3 441 ? 164.958 140.858 180.994 1.00 134.30 441 ALA C CA 1
ATOM 12494 C C . ALA C 3 441 ? 164.060 139.696 181.350 1.00 134.30 441 ALA C C 1
ATOM 12495 O O . ALA C 3 441 ? 163.444 139.692 182.414 1.00 134.30 441 ALA C O 1
ATOM 12497 N N . GLU C 3 442 ? 164.000 138.693 180.483 1.00 133.97 442 GLU C N 1
ATOM 12498 C CA . GLU C 3 442 ? 163.170 137.534 180.742 1.00 133.97 442 GLU C CA 1
ATOM 12499 C C . GLU C 3 442 ? 163.840 136.557 181.691 1.00 133.97 442 GLU C C 1
ATOM 12500 O O . GLU C 3 442 ? 163.237 136.167 182.693 1.00 133.97 442 GLU C O 1
ATOM 12506 N N . VAL C 3 443 ? 165.086 136.172 181.409 1.00 131.63 443 VAL C N 1
ATOM 12507 C CA . VAL C 3 443 ? 165.766 135.174 182.238 1.00 131.63 443 VAL C CA 1
ATOM 12508 C C . VAL C 3 443 ? 165.931 135.634 183.677 1.00 131.63 443 VAL C C 1
ATOM 12509 O O . VAL C 3 443 ? 165.735 134.854 184.612 1.00 131.63 443 VAL C O 1
ATOM 12513 N N . LYS C 3 444 ? 166.258 136.901 183.887 1.00 132.21 444 LYS C N 1
ATOM 12514 C CA . LYS C 3 444 ? 166.480 137.374 185.247 1.00 132.21 444 LYS C CA 1
ATOM 12515 C C . LYS C 3 444 ? 165.215 137.392 186.111 1.00 132.21 444 LYS C C 1
ATOM 12516 O O . LYS C 3 444 ? 165.324 137.573 187.327 1.00 132.21 444 LYS C O 1
ATOM 12522 N N . THR C 3 445 ? 164.029 137.182 185.533 1.00 130.81 445 THR C N 1
ATOM 12523 C CA . THR C 3 445 ? 162.809 137.097 186.324 1.00 130.81 445 THR C CA 1
ATOM 12524 C C . THR C 3 445 ? 162.509 135.676 186.743 1.00 130.81 445 THR C C 1
ATOM 12525 O O . THR C 3 445 ? 161.589 135.450 187.532 1.00 130.81 445 THR C O 1
ATOM 12529 N N . ILE C 3 446 ? 163.252 134.709 186.222 1.00 132.29 446 ILE C N 1
ATOM 12530 C CA . ILE C 3 446 ? 163.031 133.315 186.571 1.00 132.29 446 ILE C CA 1
ATOM 12531 C C . ILE C 3 446 ? 164.217 132.708 187.289 1.00 132.29 446 ILE C C 1
ATOM 12532 O O . ILE C 3 446 ? 164.067 131.631 187.875 1.00 132.29 446 ILE C O 1
ATOM 12537 N N . LEU C 3 447 ? 165.374 133.377 187.297 1.00 135.32 447 LEU C N 1
ATOM 12538 C CA . LEU C 3 447 ? 166.576 132.834 187.940 1.00 135.32 447 LEU C CA 1
ATOM 12539 C C . LEU C 3 447 ? 166.368 132.476 189.399 1.00 135.32 447 LEU C C 1
ATOM 12540 O O . LEU C 3 447 ? 166.960 131.515 189.895 1.00 135.32 447 LEU C O 1
ATOM 12545 N N . LYS C 3 448 ? 165.565 133.250 190.105 1.00 139.18 448 LYS C N 1
ATOM 12546 C CA . LYS C 3 448 ? 165.333 132.981 191.510 1.00 139.18 448 LYS C CA 1
ATOM 12547 C C . LYS C 3 448 ? 164.195 131.987 191.697 1.00 139.18 448 LYS C C 1
ATOM 12548 O O . LYS C 3 448 ? 164.217 131.181 192.634 1.00 139.18 448 LYS C O 1
ATOM 12554 N N . GLY C 3 449 ? 163.214 132.030 190.794 1.00 136.93 449 GLY C N 1
ATOM 12555 C CA . GLY C 3 449 ? 162.090 131.109 190.853 1.00 136.93 449 GLY C CA 1
ATOM 12556 C C . GLY C 3 449 ? 162.477 129.675 190.537 1.00 136.93 449 GLY C C 1
ATOM 12557 O O . GLY C 3 449 ? 161.978 128.739 191.167 1.00 136.93 449 GLY C O 1
ATOM 12558 N N . THR C 3 450 ? 163.389 129.480 189.582 1.00 137.73 450 THR C N 1
ATOM 12559 C CA . THR C 3 450 ? 163.821 128.144 189.193 1.00 137.73 450 THR C CA 1
ATOM 12560 C C . THR C 3 450 ? 165.307 128.106 188.890 1.00 137.73 450 THR C C 1
ATOM 12561 O O . THR C 3 450 ? 165.898 129.075 188.413 1.00 137.73 450 THR C O 1
ATOM 12565 N N . GLY C 3 451 ? 165.900 126.966 189.148 1.00 138.88 451 GLY C N 1
ATOM 12566 C CA . GLY C 3 451 ? 167.318 126.788 188.927 1.00 138.88 451 GLY C CA 1
ATOM 12567 C C . GLY C 3 451 ? 167.855 125.825 189.951 1.00 138.88 451 GLY C C 1
ATOM 12568 O O . GLY C 3 451 ? 167.273 125.619 191.010 1.00 138.88 451 GLY C O 1
ATOM 12569 N N . ASP C 3 452 ? 169.009 125.243 189.641 1.00 142.92 452 ASP C N 1
ATOM 12570 C CA . ASP C 3 452 ? 169.588 124.198 190.481 1.00 142.92 452 ASP C CA 1
ATOM 12571 C C . ASP C 3 452 ? 170.272 124.705 191.754 1.00 142.92 452 ASP C C 1
ATOM 12572 O O . ASP C 3 452 ? 170.997 123.941 192.397 1.00 142.92 452 ASP C O 1
ATOM 12577 N N . ASN C 3 453 ? 170.082 125.966 192.106 1.00 143.36 453 ASN C N 1
ATOM 12578 C CA . ASN C 3 453 ? 170.588 126.499 193.350 1.00 143.36 453 ASN C CA 1
ATOM 12579 C C . ASN C 3 453 ? 169.439 126.701 194.316 1.00 143.36 453 ASN C C 1
ATOM 12580 O O . ASN C 3 453 ? 169.416 126.122 195.402 1.00 143.36 453 ASN C O 1
ATOM 12585 N N . TYR C 3 454 ? 168.476 127.508 193.891 1.00 141.32 454 TYR C N 1
ATOM 12586 C CA . TYR C 3 454 ? 167.353 127.883 194.722 1.00 141.32 454 TYR C CA 1
ATOM 12587 C C . TYR C 3 454 ? 166.465 126.702 195.049 1.00 141.32 454 TYR C C 1
ATOM 12588 O O . TYR C 3 454 ? 165.932 126.637 196.157 1.00 141.32 454 TYR C O 1
ATOM 12597 N N . ILE C 3 455 ? 166.311 125.756 194.123 1.00 142.29 455 ILE C N 1
ATOM 12598 C CA . ILE C 3 455 ? 165.509 124.576 194.429 1.00 142.29 455 ILE C CA 1
ATOM 12599 C C . ILE C 3 455 ? 166.154 123.761 195.530 1.00 142.29 455 ILE C C 1
ATOM 12600 O O . ILE C 3 455 ? 165.467 123.275 196.438 1.00 142.29 455 ILE C O 1
ATOM 12605 N N . ARG C 3 456 ? 167.481 123.614 195.478 1.00 145.00 456 ARG C N 1
ATOM 12606 C CA . ARG C 3 456 ? 168.185 122.875 196.517 1.00 145.00 456 ARG C CA 1
ATOM 12607 C C . ARG C 3 456 ? 168.046 123.568 197.855 1.00 145.00 456 ARG C C 1
ATOM 12608 O O . ARG C 3 456 ? 167.916 122.909 198.890 1.00 145.00 456 ARG C O 1
ATOM 12616 N N . GLU C 3 457 ? 168.049 124.903 197.837 1.00 146.94 457 GLU C N 1
ATOM 12617 C CA . GLU C 3 457 ? 167.845 125.672 199.055 1.00 146.94 457 GLU C CA 1
ATOM 12618 C C . GLU C 3 457 ? 166.460 125.412 199.626 1.00 146.94 457 GLU C C 1
ATOM 12619 O O . GLU C 3 457 ? 166.315 125.171 200.828 1.00 146.94 457 GLU C O 1
ATOM 12625 N N . ARG C 3 458 ? 165.442 125.391 198.758 1.00 146.47 458 ARG C N 1
ATOM 12626 C CA . ARG C 3 458 ? 164.063 125.143 199.180 1.00 146.47 458 ARG C CA 1
ATOM 12627 C C . ARG C 3 458 ? 163.873 123.751 199.759 1.00 146.47 458 ARG C C 1
ATOM 12628 O O . ARG C 3 458 ? 163.033 123.555 200.642 1.00 146.47 458 ARG C O 1
ATOM 12636 N N . ALA C 3 459 ? 164.641 122.780 199.277 1.00 148.15 459 ALA C N 1
ATOM 12637 C CA . ALA C 3 459 ? 164.537 121.401 199.736 1.00 148.15 459 ALA C CA 1
ATOM 12638 C C . ALA C 3 459 ? 165.147 121.163 201.117 1.00 148.15 459 ALA C C 1
ATOM 12639 O O . ALA C 3 459 ? 164.893 120.110 201.715 1.00 148.15 459 ALA C O 1
ATOM 12641 N N . ASN C 3 460 ? 165.946 122.093 201.629 1.00 151.02 460 ASN C N 1
ATOM 12642 C CA . ASN C 3 460 ? 166.615 121.900 202.911 1.00 151.02 460 ASN C CA 1
ATOM 12643 C C . ASN C 3 460 ? 166.248 123.005 203.888 1.00 151.02 460 ASN C C 1
ATOM 12644 O O . ASN C 3 460 ? 165.333 122.866 204.694 1.00 151.02 460 ASN C O 1
ATOM 12649 N N . SER D 4 2 ? 168.716 174.575 193.596 1.00 152.88 2 SER D N 1
ATOM 12650 C CA . SER D 4 2 ? 169.862 173.736 193.926 1.00 152.88 2 SER D CA 1
ATOM 12651 C C . SER D 4 2 ? 169.439 172.520 194.737 1.00 152.88 2 SER D C 1
ATOM 12652 O O . SER D 4 2 ? 169.804 172.386 195.903 1.00 152.88 2 SER D O 1
ATOM 12655 N N . ASN D 4 3 ? 168.680 171.624 194.121 1.00 151.07 3 ASN D N 1
ATOM 12656 C CA . ASN D 4 3 ? 168.219 170.440 194.825 1.00 151.07 3 ASN D CA 1
ATOM 12657 C C . ASN D 4 3 ? 169.217 169.308 194.681 1.00 151.07 3 ASN D C 1
ATOM 12658 O O . ASN D 4 3 ? 169.938 169.218 193.686 1.00 151.07 3 ASN D O 1
ATOM 12663 N N . LYS D 4 4 ? 169.249 168.440 195.685 1.00 143.91 4 LYS D N 1
ATOM 12664 C CA . LYS D 4 4 ? 170.121 167.282 195.687 1.00 143.91 4 LYS D CA 1
ATOM 12665 C C . LYS D 4 4 ? 169.264 166.037 195.693 1.00 143.91 4 LYS D C 1
ATOM 12666 O O . LYS D 4 4 ? 168.110 166.074 196.116 1.00 143.91 4 LYS D O 1
ATOM 12672 N N . VAL D 4 5 ? 169.818 164.932 195.206 1.00 135.34 5 VAL D N 1
ATOM 12673 C CA . VAL D 4 5 ? 169.075 163.682 195.135 1.00 135.34 5 VAL D CA 1
ATOM 12674 C C . VAL D 4 5 ? 169.845 162.546 195.793 1.00 135.34 5 VAL D C 1
ATOM 12675 O O . VAL D 4 5 ? 171.043 162.372 195.553 1.00 135.34 5 VAL D O 1
ATOM 12679 N N . ILE D 4 6 ? 169.152 161.768 196.615 1.00 132.35 6 ILE D N 1
ATOM 12680 C CA . ILE D 4 6 ? 169.751 160.602 197.240 1.00 132.35 6 ILE D CA 1
ATOM 12681 C C . ILE D 4 6 ? 169.585 159.396 196.349 1.00 132.35 6 ILE D C 1
ATOM 12682 O O . ILE D 4 6 ? 168.471 159.053 195.947 1.00 132.35 6 ILE D O 1
ATOM 12687 N N . TYR D 4 7 ? 170.686 158.738 196.073 1.00 127.15 7 TYR D N 1
ATOM 12688 C CA . TYR D 4 7 ? 170.685 157.563 195.242 1.00 127.15 7 TYR D CA 1
ATOM 12689 C C . TYR D 4 7 ? 170.922 156.330 196.097 1.00 127.15 7 TYR D C 1
ATOM 12690 O O . TYR D 4 7 ? 172.052 156.052 196.498 1.00 127.15 7 TYR D O 1
ATOM 12699 N N . ALA D 4 8 ? 169.851 155.604 196.386 1.00 122.87 8 ALA D N 1
ATOM 12700 C CA . ALA D 4 8 ? 169.936 154.406 197.207 1.00 122.87 8 ALA D CA 1
ATOM 12701 C C . ALA D 4 8 ? 170.117 153.186 196.313 1.00 122.87 8 ALA D C 1
ATOM 12702 O O . ALA D 4 8 ? 169.212 152.809 195.566 1.00 122.87 8 ALA D O 1
ATOM 12704 N N . ILE D 4 9 ? 171.285 152.567 196.394 1.00 121.76 9 ILE D N 1
ATOM 12705 C CA . ILE D 4 9 ? 171.615 151.408 195.580 1.00 121.76 9 ILE D CA 1
ATOM 12706 C C . ILE D 4 9 ? 171.457 150.128 196.380 1.00 121.76 9 ILE D C 1
ATOM 12707 O O . ILE D 4 9 ? 172.011 149.996 197.477 1.00 121.76 9 ILE D O 1
ATOM 12712 N N . TYR D 4 10 ? 170.716 149.181 195.813 1.00 122.65 10 TYR D N 1
ATOM 12713 C CA . TYR D 4 10 ? 170.360 147.927 196.437 1.00 122.65 10 TYR D CA 1
ATOM 12714 C C . TYR D 4 10 ? 171.073 146.729 195.806 1.00 122.65 10 TYR D C 1
ATOM 12715 O O . TYR D 4 10 ? 172.053 146.885 195.074 1.00 122.65 10 TYR D O 1
ATOM 12724 N N . ASN D 4 11 ? 170.591 145.524 196.132 1.00 127.48 11 ASN D N 1
ATOM 12725 C CA . ASN D 4 11 ? 171.178 144.279 195.650 1.00 127.48 11 ASN D CA 1
ATOM 12726 C C . ASN D 4 11 ? 170.147 143.289 195.093 1.00 127.48 11 ASN D C 1
ATOM 12727 O O . ASN D 4 11 ? 170.460 142.527 194.174 1.00 127.48 11 ASN D O 1
ATOM 12732 N N . ASP D 4 12 ? 168.927 143.271 195.644 1.00 133.54 12 ASP D N 1
ATOM 12733 C CA . ASP D 4 12 ? 167.901 142.313 195.223 1.00 133.54 12 ASP D CA 1
ATOM 12734 C C . ASP D 4 12 ? 166.502 142.920 195.360 1.00 133.54 12 ASP D C 1
ATOM 127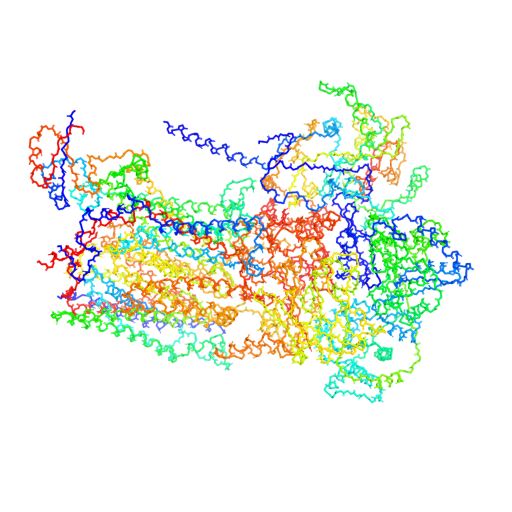35 O O . ASP D 4 12 ? 166.313 143.994 195.925 1.00 133.54 12 ASP D O 1
ATOM 12740 N N . ASP D 4 13 ? 165.506 142.197 194.843 1.00 132.54 13 ASP D N 1
ATOM 12741 C CA . ASP D 4 13 ? 164.122 142.641 194.933 1.00 132.54 13 ASP D CA 1
ATOM 12742 C C . ASP D 4 13 ? 163.609 142.592 196.358 1.00 132.54 13 ASP D C 1
ATOM 12743 O O . ASP D 4 13 ? 162.761 143.408 196.732 1.00 132.54 13 ASP D O 1
ATOM 12748 N N . ASP D 4 14 ? 164.118 141.649 197.151 1.00 133.15 14 ASP D N 1
ATOM 12749 C CA . ASP D 4 14 ? 163.690 141.507 198.536 1.00 133.15 14 ASP D CA 1
ATOM 12750 C C . ASP D 4 14 ? 163.940 142.775 199.326 1.00 133.15 14 ASP D C 1
ATOM 12751 O O . ASP D 4 14 ? 163.063 143.247 200.059 1.00 133.15 14 ASP D O 1
ATOM 12756 N N . VAL D 4 15 ? 165.128 143.351 199.162 1.00 129.99 15 VAL D N 1
ATOM 12757 C CA . VAL D 4 15 ? 165.430 144.568 199.881 1.00 129.99 15 VAL D CA 1
ATOM 12758 C C . VAL D 4 15 ? 164.724 145.747 199.248 1.00 129.99 15 VAL D C 1
ATOM 12759 O O . VAL D 4 15 ? 164.395 146.696 199.957 1.00 129.99 15 VAL D O 1
ATOM 12763 N N . LEU D 4 16 ? 164.430 145.696 197.941 1.00 126.77 16 LEU D N 1
ATOM 12764 C CA . LEU D 4 16 ? 163.636 146.770 197.351 1.00 126.77 16 LEU D CA 1
ATOM 12765 C C . LEU D 4 16 ? 162.256 146.826 197.937 1.00 126.77 16 LEU D C 1
ATOM 12766 O O . LEU D 4 16 ? 161.746 147.911 198.210 1.00 126.77 16 LEU D O 1
ATOM 12771 N N . MET D 4 17 ? 161.628 145.671 198.108 1.00 130.58 17 MET D N 1
ATOM 12772 C CA . MET D 4 17 ? 160.267 145.676 198.610 1.00 130.58 17 MET D CA 1
ATOM 12773 C C . MET D 4 17 ? 160.222 146.163 200.030 1.00 130.58 17 MET D C 1
ATOM 12774 O O . MET D 4 17 ? 159.325 146.924 200.394 1.00 130.58 17 MET D O 1
ATOM 12779 N N . ASN D 4 18 ? 161.218 145.794 200.818 1.00 130.43 18 ASN D N 1
ATOM 12780 C CA . ASN D 4 18 ? 161.265 146.286 202.177 1.00 130.43 18 ASN D CA 1
ATOM 12781 C C . ASN D 4 18 ? 161.527 147.778 202.203 1.00 130.43 18 ASN D C 1
ATOM 12782 O O . ASN D 4 18 ? 160.875 148.513 202.950 1.00 130.43 18 ASN D O 1
ATOM 12787 N N . ALA D 4 19 ? 162.445 148.232 201.355 1.00 127.16 19 ALA D N 1
ATOM 12788 C CA . ALA D 4 19 ? 162.813 149.637 201.296 1.00 127.16 19 ALA D CA 1
ATOM 12789 C C . ALA D 4 19 ? 161.672 150.504 200.815 1.00 127.16 19 ALA D C 1
ATOM 12790 O O . ALA D 4 19 ? 161.407 151.556 201.403 1.00 127.16 19 ALA D O 1
ATOM 12792 N N . VAL D 4 20 ? 161.000 150.083 199.740 1.00 127.35 20 VAL D N 1
ATOM 12793 C CA . VAL D 4 20 ? 159.902 150.872 199.198 1.00 127.35 20 VAL D CA 1
ATOM 12794 C C . VAL D 4 20 ? 158.795 150.991 200.214 1.00 127.35 20 VAL D C 1
ATOM 12795 O O . VAL D 4 20 ? 158.297 152.092 200.462 1.00 127.35 20 VAL D O 1
ATOM 12799 N N . LYS D 4 21 ? 158.432 149.874 200.844 1.00 130.76 21 LYS D N 1
ATOM 12800 C CA . LYS D 4 21 ? 157.372 149.907 201.840 1.00 130.76 21 LYS D CA 1
ATOM 12801 C C . LYS D 4 21 ? 157.722 150.824 203.002 1.00 130.76 21 LYS D C 1
ATOM 12802 O O . LYS D 4 21 ? 156.850 151.532 203.513 1.00 130.76 21 LYS D O 1
ATOM 12808 N N . LYS D 4 22 ? 159.000 150.872 203.389 1.00 129.44 22 LYS D N 1
ATOM 12809 C CA . LYS D 4 22 ? 159.403 151.777 204.458 1.00 129.44 22 LYS D CA 1
ATOM 12810 C C . LYS D 4 22 ? 159.349 153.236 204.027 1.00 129.44 22 LYS D C 1
ATOM 12811 O O . LYS D 4 22 ? 158.984 154.091 204.834 1.00 129.44 22 LYS D O 1
ATOM 12817 N N . THR D 4 23 ? 159.685 153.546 202.766 1.00 130.20 23 THR D N 1
ATOM 12818 C CA . THR D 4 23 ? 159.574 154.935 202.316 1.00 130.20 23 THR D CA 1
ATOM 12819 C C . THR D 4 23 ? 158.124 155.347 202.207 1.00 130.20 23 THR D C 1
ATOM 12820 O O . THR D 4 23 ? 157.796 156.525 202.365 1.00 130.20 23 THR D O 1
ATOM 12824 N N . ARG D 4 24 ? 157.244 154.390 201.944 1.00 131.00 24 ARG D N 1
ATOM 12825 C CA . ARG D 4 24 ? 155.833 154.719 201.882 1.00 131.00 24 ARG D CA 1
ATOM 12826 C C . ARG D 4 24 ? 155.309 155.000 203.278 1.00 131.00 24 ARG D C 1
ATOM 12827 O O . ARG D 4 24 ? 154.627 156.003 203.503 1.00 131.00 24 ARG D O 1
ATOM 12835 N N . ALA D 4 25 ? 155.693 154.157 204.235 1.00 132.28 25 ALA D N 1
ATOM 12836 C CA . ALA D 4 25 ? 155.288 154.334 205.625 1.00 132.28 25 ALA D CA 1
ATOM 12837 C C . ALA D 4 25 ? 155.859 155.613 206.220 1.00 132.28 25 ALA D C 1
ATOM 12838 O O . ALA D 4 25 ? 155.185 156.305 206.991 1.00 132.28 25 ALA D O 1
ATOM 12840 N N . ALA D 4 26 ? 157.096 155.940 205.867 1.00 132.74 26 ALA D N 1
ATOM 12841 C CA . ALA D 4 26 ? 157.772 157.124 206.369 1.00 132.74 26 ALA D CA 1
ATOM 12842 C C . ALA D 4 26 ? 157.526 158.359 205.514 1.00 132.74 26 ALA D C 1
ATOM 12843 O O . ALA D 4 26 ? 158.089 159.418 205.813 1.00 132.74 26 ALA D O 1
ATOM 12845 N N . HIS D 4 27 ? 156.727 158.232 204.456 1.00 134.87 27 HIS D N 1
ATOM 12846 C CA . HIS D 4 27 ? 156.338 159.349 203.599 1.00 134.87 27 HIS D CA 1
ATOM 12847 C C . HIS D 4 27 ? 157.510 160.029 202.894 1.00 134.87 27 HIS D C 1
ATOM 12848 O O . HIS D 4 27 ? 157.588 161.256 202.848 1.00 134.87 27 HIS D O 1
ATOM 12855 N N . HIS D 4 28 ? 158.406 159.241 202.311 1.00 133.86 28 HIS D N 1
ATOM 12856 C CA . HIS D 4 28 ? 159.508 159.802 201.532 1.00 133.86 28 HIS D CA 1
ATOM 12857 C C . HIS D 4 28 ? 159.144 159.663 200.068 1.00 133.86 28 HIS D C 1
ATOM 12858 O O . HIS D 4 28 ? 159.194 158.561 199.522 1.00 133.86 28 HIS D O 1
ATOM 12865 N N . HIS D 4 29 ? 158.765 160.772 199.440 1.00 128.98 29 HIS D N 1
ATOM 12866 C CA . HIS D 4 29 ? 158.345 160.742 198.043 1.00 128.98 29 HIS D CA 1
ATOM 12867 C C . HIS D 4 29 ? 159.442 160.201 197.134 1.00 128.98 29 HIS D C 1
ATOM 12868 O O . HIS D 4 29 ? 160.518 160.791 197.024 1.00 128.98 29 HIS D O 1
ATOM 12875 N N . ILE D 4 30 ? 159.156 159.079 196.480 1.00 124.39 30 ILE D N 1
ATOM 12876 C CA . ILE D 4 30 ? 160.107 158.477 195.554 1.00 124.39 30 ILE D CA 1
ATOM 12877 C C . ILE D 4 30 ? 159.999 159.169 194.219 1.00 124.39 30 ILE D C 1
ATOM 12878 O O . ILE D 4 30 ? 158.904 159.310 193.672 1.00 124.39 30 ILE D O 1
ATOM 12883 N N . GLU D 4 31 ? 161.133 159.597 193.688 1.00 126.83 31 GLU D N 1
ATOM 12884 C CA . GLU D 4 31 ? 161.107 160.247 192.396 1.00 126.83 31 GLU D CA 1
ATOM 12885 C C . GLU D 4 31 ? 161.117 159.210 191.289 1.00 126.83 31 GLU D C 1
ATOM 12886 O O . GLU D 4 31 ? 160.227 159.207 190.434 1.00 126.83 31 GLU D O 1
ATOM 12892 N N . GLU D 4 32 ? 162.104 158.307 191.305 1.00 122.18 32 GLU D N 1
ATOM 12893 C CA . GLU D 4 32 ? 162.172 157.234 190.319 1.00 122.18 32 GLU D CA 1
ATOM 12894 C C . GLU D 4 32 ? 162.781 155.955 190.866 1.00 122.18 32 GLU D C 1
ATOM 12895 O O . GLU D 4 32 ? 163.587 155.975 191.796 1.00 122.18 32 GLU D O 1
ATOM 12901 N N . VAL D 4 33 ? 162.413 154.835 190.249 1.00 112.11 33 VAL D N 1
ATOM 12902 C CA . VAL D 4 33 ? 163.015 153.550 190.573 1.00 112.11 33 VAL D CA 1
ATOM 12903 C C . VAL D 4 33 ? 163.524 152.918 189.293 1.00 112.11 33 VAL D C 1
ATOM 12904 O O . VAL D 4 33 ? 162.767 152.756 188.333 1.00 112.11 33 VAL D O 1
ATOM 12908 N N . PHE D 4 34 ? 164.795 152.547 189.283 1.00 110.19 34 PHE D N 1
ATOM 12909 C CA . PHE D 4 34 ? 165.421 151.992 188.104 1.00 110.19 34 PHE D CA 1
ATOM 12910 C C . PHE D 4 34 ? 165.758 150.529 188.314 1.00 110.19 34 PHE D C 1
ATOM 12911 O O . PHE D 4 34 ? 166.353 150.173 189.334 1.00 110.19 34 PHE D O 1
ATOM 12919 N N . THR D 4 35 ? 165.364 149.664 187.377 1.00 113.75 35 THR D N 1
ATOM 12920 C CA . THR D 4 35 ? 165.684 148.250 187.530 1.00 113.75 35 THR D CA 1
ATOM 12921 C C . THR D 4 35 ? 166.167 147.656 186.206 1.00 113.75 35 THR D C 1
ATOM 12922 O O . THR D 4 35 ? 165.708 148.060 185.135 1.00 113.75 35 THR D O 1
ATOM 12926 N N . PRO D 4 36 ? 167.072 146.662 186.284 1.00 114.21 36 PRO D N 1
ATOM 12927 C CA . PRO D 4 36 ? 167.602 145.894 185.146 1.00 114.21 36 PRO D CA 1
ATOM 12928 C C . PRO D 4 36 ? 166.600 144.942 184.522 1.00 114.21 36 PRO D C 1
ATOM 12929 O O . PRO D 4 36 ? 166.784 144.509 183.375 1.00 114.21 36 PRO D O 1
ATOM 12933 N N . PHE D 4 37 ? 165.538 144.617 185.249 1.00 117.29 37 PHE D N 1
ATOM 12934 C CA . PHE D 4 37 ? 164.518 143.695 184.771 1.00 117.29 37 PHE D CA 1
ATOM 12935 C C . PHE D 4 37 ? 163.237 143.934 185.573 1.00 117.29 37 PHE D C 1
ATOM 12936 O O . PHE D 4 37 ? 163.265 144.660 186.570 1.00 117.29 37 PHE D O 1
ATOM 12944 N N . PRO D 4 38 ? 162.095 143.403 185.094 1.00 118.90 38 PRO D N 1
ATOM 12945 C CA . PRO D 4 38 ? 160.784 143.493 185.761 1.00 118.90 38 PRO D CA 1
ATOM 12946 C C . PRO D 4 38 ? 160.780 142.929 187.172 1.00 118.90 38 PRO D C 1
ATOM 12947 O O . PRO D 4 38 ? 161.297 141.844 187.419 1.00 118.90 38 PRO D O 1
ATOM 12951 N N . VAL D 4 39 ? 160.149 143.655 188.091 1.00 124.74 39 VAL D N 1
ATOM 12952 C CA . VAL D 4 39 ? 160.075 143.239 189.493 1.00 124.74 39 VAL D CA 1
ATOM 12953 C C . VAL D 4 39 ? 158.852 142.386 189.774 1.00 124.74 39 VAL D C 1
ATOM 12954 O O . VAL D 4 39 ? 158.920 141.452 190.585 1.00 124.74 39 VAL D O 1
ATOM 12958 N N . HIS D 4 40 ? 157.728 142.744 189.150 1.00 131.60 40 HIS D N 1
ATOM 12959 C CA . HIS D 4 40 ? 156.431 142.082 189.294 1.00 131.60 40 HIS D CA 1
ATOM 12960 C C . HIS D 4 40 ? 155.789 142.341 190.654 1.00 131.60 40 HIS D C 1
ATOM 12961 O O . HIS D 4 40 ? 154.934 141.563 191.093 1.00 131.60 40 HIS D O 1
ATOM 12968 N N . GLY D 4 41 ? 156.311 143.315 191.405 1.00 129.40 41 GLY D N 1
ATOM 12969 C CA . GLY D 4 41 ? 155.694 143.836 192.615 1.00 129.40 41 GLY D CA 1
ATOM 12970 C C . GLY D 4 41 ? 156.016 145.288 192.937 1.00 129.40 41 GLY D C 1
ATOM 12971 O O . GLY D 4 41 ? 155.642 145.790 194.000 1.00 129.40 41 GLY D O 1
ATOM 12972 N N . LEU D 4 42 ? 156.713 145.967 192.027 1.00 126.98 42 LEU D N 1
ATOM 12973 C CA . LEU D 4 42 ? 157.252 147.294 192.291 1.00 126.98 42 LEU D CA 1
ATOM 12974 C C . LEU D 4 42 ? 156.183 148.356 192.212 1.00 126.98 42 LEU D C 1
ATOM 12975 O O . LEU D 4 42 ? 156.057 149.181 193.118 1.00 126.98 42 LEU D O 1
ATOM 12980 N N . ASP D 4 43 ? 155.413 148.342 191.126 1.00 127.32 43 ASP D N 1
ATOM 12981 C CA . ASP D 4 43 ? 154.355 149.320 190.935 1.00 127.32 43 ASP D CA 1
ATOM 12982 C C . ASP D 4 43 ? 153.284 149.184 191.999 1.00 127.32 43 ASP D C 1
ATOM 12983 O O . ASP D 4 43 ? 152.662 150.173 192.395 1.00 127.32 43 ASP D O 1
ATOM 12988 N N . LYS D 4 44 ? 153.086 147.961 192.480 1.00 131.21 44 LYS D N 1
ATOM 12989 C CA . LYS D 4 44 ? 152.160 147.714 193.569 1.00 131.21 44 LYS D CA 1
ATOM 12990 C C . LYS D 4 44 ? 152.639 148.388 194.839 1.00 131.21 44 LYS D C 1
ATOM 12991 O O . LYS D 4 44 ? 151.881 149.112 195.489 1.00 131.21 44 LYS D O 1
ATOM 12997 N N . ALA D 4 45 ? 153.906 148.164 195.192 1.00 128.28 45 ALA D N 1
ATOM 12998 C CA . ALA D 4 45 ? 154.484 148.762 196.390 1.00 128.28 45 ALA D CA 1
ATOM 12999 C C . ALA D 4 45 ? 154.544 150.280 196.286 1.00 128.28 45 ALA D C 1
ATOM 13000 O O . ALA D 4 45 ? 154.258 150.988 197.258 1.00 128.28 45 ALA D O 1
ATOM 13002 N N . MET D 4 46 ? 154.904 150.792 195.107 1.00 124.99 46 MET D N 1
ATOM 13003 C CA . MET D 4 46 ? 154.987 152.232 194.890 1.00 124.99 46 MET D CA 1
ATOM 13004 C C . MET D 4 46 ? 153.616 152.878 194.857 1.00 124.99 46 MET D C 1
ATOM 13005 O O . MET D 4 46 ? 153.461 154.029 195.277 1.00 124.99 46 MET D O 1
ATOM 13010 N N . GLY D 4 47 ? 152.618 152.157 194.366 1.00 124.11 47 GLY D N 1
ATOM 13011 C CA . GLY D 4 47 ? 151.283 152.698 194.249 1.00 124.11 47 GLY D CA 1
ATOM 13012 C C . GLY D 4 47 ? 151.120 153.443 192.941 1.00 124.11 47 GLY D C 1
ATOM 13013 O O . GLY D 4 47 ? 150.509 154.513 192.897 1.00 124.11 47 GLY D O 1
ATOM 13014 N N . LEU D 4 48 ? 151.680 152.892 191.870 1.00 121.96 48 LEU D N 1
ATOM 13015 C CA . LEU D 4 48 ? 151.579 153.517 190.563 1.00 121.96 48 LEU D CA 1
ATOM 13016 C C . LEU D 4 48 ? 150.224 153.209 189.950 1.00 121.96 48 LEU D C 1
ATOM 13017 O O . LEU D 4 48 ? 149.667 152.131 190.156 1.00 121.96 48 LEU D O 1
ATOM 13022 N N . ALA D 4 49 ? 149.693 154.167 189.198 1.00 120.00 49 ALA D N 1
ATOM 13023 C CA . ALA D 4 49 ? 148.397 153.992 188.566 1.00 120.00 49 ALA D CA 1
ATOM 13024 C C . ALA D 4 49 ? 148.480 152.999 187.399 1.00 120.00 49 ALA D C 1
ATOM 13025 O O . ALA D 4 49 ? 149.505 152.929 186.720 1.00 120.00 49 ALA D O 1
ATOM 13027 N N . PRO D 4 50 ? 147.406 152.212 187.194 1.00 115.28 50 PRO D N 1
ATOM 13028 C CA . PRO D 4 50 ? 147.252 151.270 186.072 1.00 115.28 50 PRO D CA 1
ATOM 13029 C C . PRO D 4 50 ? 147.360 151.948 184.719 1.00 115.28 50 PRO D C 1
ATOM 13030 O O . PRO D 4 50 ? 147.000 153.115 184.563 1.00 115.28 50 PRO D O 1
ATOM 13034 N N . THR D 4 51 ? 147.844 151.194 183.732 1.00 110.87 51 THR D N 1
ATOM 13035 C CA . THR D 4 51 ? 147.994 151.692 182.375 1.00 110.87 51 THR D CA 1
ATOM 13036 C C . THR D 4 51 ? 146.692 151.549 181.632 1.00 110.87 51 THR D C 1
ATOM 13037 O O . THR D 4 51 ? 145.725 150.955 182.111 1.00 110.87 51 THR D O 1
ATOM 13041 N N . ARG D 4 52 ? 146.659 152.179 180.469 1.00 106.23 52 ARG D N 1
ATOM 13042 C CA . ARG D 4 52 ? 145.475 152.211 179.658 1.00 106.23 52 ARG D CA 1
ATOM 13043 C C . ARG D 4 52 ? 145.733 151.822 178.243 1.00 106.23 52 ARG D C 1
ATOM 13044 O O . ARG D 4 52 ? 144.879 151.995 177.414 1.00 106.23 52 ARG D O 1
ATOM 13052 N N . LEU D 4 53 ? 146.850 151.209 177.967 1.00 98.12 53 LEU D N 1
ATOM 13053 C CA . LEU D 4 53 ? 147.147 150.891 176.598 1.00 98.12 53 LEU D CA 1
ATOM 13054 C C . LEU D 4 53 ? 146.174 149.919 175.980 1.00 98.12 53 LEU D C 1
ATOM 13055 O O . LEU D 4 53 ? 145.840 150.057 174.813 1.00 98.12 53 LEU D O 1
ATOM 13060 N N . ALA D 4 54 ? 145.642 149.002 176.753 1.00 100.23 54 ALA D N 1
ATOM 13061 C CA . ALA D 4 54 ? 144.647 148.133 176.206 1.00 100.23 54 ALA D CA 1
ATOM 13062 C C . ALA D 4 54 ? 143.451 148.917 175.816 1.00 100.23 54 ALA D C 1
ATOM 13063 O O . ALA D 4 54 ? 142.948 148.697 174.752 1.00 100.23 54 ALA D O 1
ATOM 13065 N N . ILE D 4 55 ? 143.054 149.914 176.614 1.00 102.37 55 ILE D N 1
ATOM 13066 C CA . ILE D 4 55 ? 141.918 150.770 176.262 1.00 102.37 55 ILE D CA 1
ATOM 13067 C C . ILE D 4 55 ? 142.229 151.589 175.008 1.00 102.37 55 ILE D C 1
ATOM 13068 O O . ILE D 4 55 ? 141.328 151.938 174.235 1.00 102.37 55 ILE D O 1
ATOM 13073 N N . CYS D 4 56 ? 143.513 151.846 174.751 1.00 100.88 56 CYS D N 1
ATOM 13074 C CA . CYS D 4 56 ? 143.892 152.590 173.555 1.00 100.88 56 CYS D CA 1
ATOM 13075 C C . CYS D 4 56 ? 143.701 151.762 172.288 1.00 100.88 56 CYS D C 1
ATOM 13076 O O . CYS D 4 56 ? 143.256 152.294 171.266 1.00 100.88 56 CYS D O 1
ATOM 13079 N N . ALA D 4 57 ? 144.026 150.459 172.321 1.00 99.67 57 ALA D N 1
ATOM 13080 C CA . ALA D 4 57 ? 143.924 149.688 171.076 1.00 99.67 57 ALA D CA 1
ATOM 13081 C C . ALA D 4 57 ? 142.523 149.389 170.659 1.00 99.67 57 ALA D C 1
ATOM 13082 O O . ALA D 4 57 ? 142.087 149.846 169.637 1.00 99.67 57 ALA D O 1
ATOM 13084 N N . PHE D 4 58 ? 141.776 148.776 171.515 1.00 98.35 58 PHE D N 1
ATOM 13085 C CA . PHE D 4 58 ? 140.406 148.431 171.178 1.00 98.35 58 PHE D CA 1
ATOM 13086 C C . PHE D 4 58 ? 139.754 149.431 170.232 1.00 98.35 58 PHE D C 1
ATOM 13087 O O . PHE D 4 58 ? 139.260 149.067 169.172 1.00 98.35 58 PHE D O 1
ATOM 13095 N N . LEU D 4 59 ? 139.962 150.720 170.539 1.00 96.83 59 LEU D N 1
ATOM 13096 C CA . LEU D 4 59 ? 139.465 151.792 169.698 1.00 96.83 59 LEU D CA 1
ATOM 13097 C C . LEU D 4 59 ? 140.149 151.819 168.341 1.00 96.83 59 LEU D C 1
ATOM 13098 O O . LEU D 4 59 ? 139.504 152.114 167.330 1.00 96.83 59 LEU D O 1
ATOM 13103 N N . TYR D 4 60 ? 141.439 151.493 168.299 1.00 96.51 60 TYR D N 1
ATOM 13104 C CA . TYR D 4 60 ? 142.173 151.457 167.039 1.00 96.51 60 TYR D CA 1
ATOM 13105 C C . TYR D 4 60 ? 141.629 150.363 166.137 1.00 96.51 60 TYR D C 1
ATOM 13106 O O . TYR D 4 60 ? 141.544 150.549 164.921 1.00 96.51 60 TYR D O 1
ATOM 13115 N N . GLY D 4 61 ? 141.225 149.236 166.734 1.00 94.86 61 GLY D N 1
ATOM 13116 C CA . GLY D 4 61 ? 140.601 148.166 165.973 1.00 94.86 61 GLY D CA 1
ATOM 13117 C C . GLY D 4 61 ? 139.299 148.613 165.341 1.00 94.86 61 GLY D C 1
ATOM 13118 O O . GLY D 4 61 ? 139.019 148.286 164.185 1.00 94.86 61 GLY D O 1
ATOM 13119 N N . CYS D 4 62 ? 138.514 149.406 166.081 1.00 95.51 62 CYS D N 1
ATOM 13120 C CA . CYS D 4 62 ? 137.262 149.942 165.557 1.00 95.51 62 CYS D CA 1
ATOM 13121 C C . CYS D 4 62 ? 137.504 150.872 164.385 1.00 95.51 62 CYS D C 1
ATOM 13122 O O . CYS D 4 62 ? 136.713 150.894 163.437 1.00 95.51 62 CYS D O 1
ATOM 13125 N N . VAL D 4 63 ? 138.602 151.623 164.418 1.00 93.54 63 VAL D N 1
ATOM 13126 C CA . VAL D 4 63 ? 138.957 152.442 163.267 1.00 93.54 63 VAL D CA 1
ATOM 13127 C C . VAL D 4 63 ? 139.214 151.560 162.065 1.00 93.54 63 VAL D C 1
ATOM 13128 O O . VAL D 4 63 ? 138.707 151.820 160.968 1.00 93.54 63 VAL D O 1
ATOM 13132 N N . GLY D 4 64 ? 139.972 150.483 162.285 1.00 92.47 64 GLY D N 1
ATOM 13133 C CA . GLY D 4 64 ? 140.318 149.561 161.222 1.00 92.47 64 GLY D CA 1
ATOM 13134 C C . GLY D 4 64 ? 139.132 148.950 160.508 1.00 92.47 64 GLY D C 1
ATOM 13135 O O . GLY D 4 64 ? 139.122 148.881 159.279 1.00 92.47 64 GLY D O 1
ATOM 13136 N N . ILE D 4 65 ? 138.108 148.523 161.254 1.00 91.88 65 ILE D N 1
ATOM 13137 C CA . ILE D 4 65 ? 136.952 147.928 160.582 1.00 91.88 65 ILE D CA 1
ATOM 13138 C C . ILE D 4 65 ? 136.178 148.955 159.766 1.00 91.88 65 ILE D C 1
ATOM 13139 O O . ILE D 4 65 ? 135.605 148.613 158.724 1.00 91.88 65 ILE D O 1
ATOM 13144 N N . SER D 4 66 ? 136.176 150.226 160.179 1.00 93.12 66 SER D N 1
ATOM 13145 C CA . SER D 4 66 ? 135.466 151.211 159.386 1.00 93.12 66 SER D CA 1
ATOM 13146 C C . SER D 4 66 ? 136.208 151.475 158.094 1.00 93.12 66 SER D C 1
ATOM 13147 O O . SER D 4 66 ? 135.590 151.742 157.065 1.00 93.12 66 SER D O 1
ATOM 13150 N N . VAL D 4 67 ? 137.529 151.340 158.118 1.00 90.94 67 VAL D N 1
ATOM 13151 C CA . VAL D 4 67 ? 138.311 151.519 156.903 1.00 90.94 67 VAL D CA 1
ATOM 13152 C C . VAL D 4 67 ? 138.041 150.396 155.925 1.00 90.94 67 VAL D C 1
ATOM 13153 O O . VAL D 4 67 ? 137.785 150.638 154.742 1.00 90.94 67 VAL D O 1
ATOM 13157 N N . ALA D 4 68 ? 138.104 149.158 156.411 1.00 92.00 68 ALA D N 1
ATOM 13158 C CA . ALA D 4 68 ? 137.928 147.988 155.562 1.00 92.00 68 ALA D CA 1
ATOM 13159 C C . ALA D 4 68 ? 136.555 147.949 154.910 1.00 92.00 68 ALA D C 1
ATOM 13160 O O . ALA D 4 68 ? 136.441 147.682 153.710 1.00 92.00 68 ALA D O 1
ATOM 13162 N N . THR D 4 69 ? 135.503 148.221 155.681 1.00 94.36 69 THR D N 1
ATOM 13163 C CA . THR D 4 69 ? 134.153 148.120 155.143 1.00 94.36 69 THR D CA 1
ATOM 13164 C C . THR D 4 69 ? 133.780 149.289 154.252 1.00 94.36 69 THR D C 1
ATOM 13165 O O . THR D 4 69 ? 133.044 149.099 153.286 1.00 94.36 69 THR D O 1
ATOM 13169 N N . THR D 4 70 ? 134.281 150.489 154.524 1.00 94.27 70 THR D N 1
ATOM 13170 C CA . THR D 4 70 ? 133.925 151.581 153.633 1.00 94.27 70 THR D CA 1
ATOM 13171 C C . THR D 4 70 ? 134.711 151.507 152.342 1.00 94.27 70 THR D C 1
ATOM 13172 O O . THR D 4 70 ? 134.221 151.954 151.305 1.00 94.27 70 THR D O 1
ATOM 13176 N N . MET D 4 71 ? 135.904 150.918 152.378 1.00 93.96 71 MET D N 1
ATOM 13177 C CA . MET D 4 71 ? 136.675 150.732 151.156 1.00 93.96 71 MET D CA 1
ATOM 13178 C C . MET D 4 71 ? 135.987 149.766 150.211 1.00 93.96 71 MET D C 1
ATOM 13179 O O . MET D 4 71 ? 135.665 150.114 149.071 1.00 93.96 71 MET D O 1
ATOM 13184 N N . MET D 4 72 ? 135.744 148.549 150.684 1.00 93.34 72 MET D N 1
ATOM 13185 C CA . MET D 4 72 ? 135.207 147.502 149.829 1.00 93.34 72 MET D CA 1
ATOM 13186 C C . MET D 4 72 ? 133.763 147.759 149.424 1.00 93.34 72 MET D C 1
ATOM 13187 O O . MET D 4 72 ? 133.391 147.496 148.277 1.00 93.34 72 MET D O 1
ATOM 13192 N N . SER D 4 73 ? 132.944 148.318 150.315 1.00 95.98 73 SER D N 1
ATOM 13193 C CA . SER D 4 73 ? 131.568 148.616 149.934 1.00 95.98 73 SER D CA 1
ATOM 13194 C C . SER D 4 73 ? 131.480 149.763 148.939 1.00 95.98 73 SER D C 1
ATOM 13195 O O . SER D 4 73 ? 130.433 149.979 148.337 1.00 95.98 73 SER D O 1
ATOM 13198 N N . TYR D 4 74 ? 132.545 150.527 148.769 1.00 93.11 74 TYR D N 1
ATOM 13199 C CA . TYR D 4 74 ? 132.530 151.588 147.782 1.00 93.11 74 TYR D CA 1
ATOM 13200 C C . TYR D 4 74 ? 132.918 151.038 146.426 1.00 93.11 74 TYR D C 1
ATOM 13201 O O . TYR D 4 74 ? 132.174 151.162 145.452 1.00 93.11 74 TYR D O 1
ATOM 13210 N N . ILE D 4 75 ? 134.090 150.420 146.370 1.00 89.41 75 ILE D N 1
ATOM 13211 C CA . ILE D 4 75 ? 134.665 149.940 145.119 1.00 89.41 75 ILE D CA 1
ATOM 13212 C C . ILE D 4 75 ? 133.851 148.827 144.486 1.00 89.41 75 ILE D C 1
ATOM 13213 O O . ILE D 4 75 ? 133.571 148.856 143.282 1.00 89.41 75 ILE D O 1
ATOM 13218 N N . MET D 4 76 ? 133.519 147.807 145.263 1.00 93.16 76 MET D N 1
ATOM 13219 C CA . MET D 4 76 ? 132.931 146.611 144.690 1.00 93.16 76 MET D CA 1
ATOM 13220 C C . MET D 4 76 ? 131.472 146.752 144.321 1.00 93.16 76 MET D C 1
ATOM 13221 O O . MET D 4 76 ? 131.022 146.107 143.371 1.00 93.16 76 MET D O 1
ATOM 13226 N N . ILE D 4 77 ? 130.695 147.540 145.050 1.00 92.06 77 ILE D N 1
ATOM 13227 C CA . ILE D 4 77 ? 129.271 147.604 144.759 1.00 92.06 77 ILE D CA 1
ATOM 13228 C C . ILE D 4 77 ? 128.757 148.994 144.418 1.00 92.06 77 ILE D C 1
ATOM 13229 O O . ILE D 4 77 ? 127.631 149.101 143.912 1.00 92.06 77 ILE D O 1
ATOM 13234 N N . HIS D 4 78 ? 129.509 150.061 144.668 1.00 93.70 78 HIS D N 1
ATOM 13235 C CA . HIS D 4 78 ? 129.014 151.398 144.371 1.00 93.70 78 HIS D CA 1
ATOM 13236 C C . HIS D 4 78 ? 129.829 152.166 143.340 1.00 93.70 78 HIS D C 1
ATOM 13237 O O . HIS D 4 78 ? 129.450 153.293 143.008 1.00 93.70 78 HIS D O 1
ATOM 13244 N N . ASP D 4 79 ? 130.927 151.618 142.822 1.00 92.59 79 ASP D N 1
ATOM 13245 C CA . ASP D 4 79 ? 131.652 152.288 141.749 1.00 92.59 79 ASP D CA 1
ATOM 13246 C C . ASP D 4 79 ? 131.595 151.500 140.445 1.00 92.59 79 ASP D C 1
ATOM 13247 O O . ASP D 4 79 ? 131.044 151.999 139.462 1.00 92.59 79 ASP D O 1
ATOM 13252 N N . TRP D 4 80 ? 132.110 150.271 140.413 1.00 92.91 80 TRP D N 1
ATOM 13253 C CA . TRP D 4 80 ? 131.902 149.359 139.284 1.00 92.91 80 TRP D CA 1
ATOM 13254 C C . TRP D 4 80 ? 131.250 148.082 139.787 1.00 92.91 80 TRP D C 1
ATOM 13255 O O . TRP D 4 80 ? 131.950 147.176 140.268 1.00 92.91 80 TRP D O 1
ATOM 13266 N N . PRO D 4 81 ? 129.939 147.947 139.697 1.00 96.80 81 PRO D N 1
ATOM 13267 C CA . PRO D 4 81 ? 129.270 146.693 140.068 1.00 96.80 81 PRO D CA 1
ATOM 13268 C C . PRO D 4 81 ? 129.288 145.638 138.961 1.00 96.80 81 PRO D C 1
ATOM 13269 O O . PRO D 4 81 ? 128.252 145.085 138.585 1.00 96.80 81 PRO D O 1
ATOM 13273 N N . GLN D 4 82 ? 130.475 145.353 138.434 1.00 90.61 82 GLN D N 1
ATOM 13274 C CA . GLN D 4 82 ? 130.603 144.363 137.379 1.00 90.61 82 GLN D CA 1
ATOM 13275 C C . GLN D 4 82 ? 130.531 142.954 137.954 1.00 90.61 82 GLN D C 1
ATOM 13276 O O . GLN D 4 82 ? 130.634 142.741 139.163 1.00 90.61 82 GLN D O 1
ATOM 13282 N N . ASP D 4 83 ? 130.354 141.978 137.068 1.00 86.35 83 ASP D N 1
ATOM 13283 C CA . ASP D 4 83 ? 130.327 140.577 137.464 1.00 86.35 83 ASP D CA 1
ATOM 13284 C C . ASP D 4 83 ? 131.688 139.934 137.249 1.00 86.35 83 ASP D C 1
ATOM 13285 O O . ASP D 4 83 ? 132.229 139.945 136.141 1.00 86.35 83 ASP D O 1
ATOM 13290 N N . ILE D 4 84 ? 132.235 139.385 138.315 1.00 83.57 84 ILE D N 1
ATOM 13291 C CA . ILE D 4 84 ? 133.450 138.592 138.259 1.00 83.57 84 ILE D CA 1
ATOM 13292 C C . ILE D 4 84 ? 133.042 137.218 138.771 1.00 83.57 84 ILE D C 1
ATOM 13293 O O . ILE D 4 84 ? 133.031 136.952 139.973 1.00 83.57 84 ILE D O 1
ATOM 13298 N N . GLY D 4 85 ? 132.654 136.346 137.849 1.00 83.82 85 GLY D N 1
ATOM 13299 C CA . GLY D 4 85 ? 132.066 135.072 138.197 1.00 83.82 85 GLY D CA 1
ATOM 13300 C C . GLY D 4 85 ? 130.569 135.204 138.333 1.00 83.82 85 GLY D C 1
ATOM 13301 O O . GLY D 4 85 ? 129.963 136.077 137.712 1.00 83.82 85 GLY D O 1
ATOM 13302 N N . GLY D 4 86 ? 129.957 134.352 139.140 1.00 87.03 86 GLY D N 1
ATOM 13303 C CA . GLY D 4 86 ? 128.539 134.482 139.398 1.00 87.03 86 GLY D CA 1
ATOM 13304 C C . GLY D 4 86 ? 128.271 135.145 140.729 1.00 87.03 86 GLY D C 1
ATOM 13305 O O . GLY D 4 86 ? 127.189 134.990 141.298 1.00 87.03 86 GLY D O 1
ATOM 13306 N N . LYS D 4 87 ? 129.251 135.891 141.224 1.00 80.37 87 LYS D N 1
ATOM 13307 C CA . LYS D 4 87 ? 129.171 136.510 142.543 1.00 80.37 87 LYS D CA 1
ATOM 13308 C C . LYS D 4 87 ? 128.153 137.641 142.544 1.00 80.37 87 LYS D C 1
ATOM 13309 O O . LYS D 4 87 ? 128.307 138.597 141.775 1.00 80.37 87 LYS D O 1
ATOM 13315 N N . PRO D 4 88 ? 127.105 137.575 143.370 1.00 82.18 88 PRO D N 1
ATOM 13316 C CA . PRO D 4 88 ? 126.097 138.642 143.366 1.00 82.18 88 PRO D CA 1
ATOM 13317 C C . PRO D 4 88 ? 126.586 139.926 144.012 1.00 82.18 88 PRO D C 1
ATOM 13318 O O . PRO D 4 88 ? 126.686 140.024 145.236 1.00 82.18 88 PRO D O 1
ATOM 13322 N N . SER D 4 89 ? 126.871 140.932 143.191 1.00 88.96 89 SER D N 1
ATOM 13323 C CA . SER D 4 89 ? 127.362 142.223 143.663 1.00 88.96 89 SER D CA 1
ATOM 13324 C C . SER D 4 89 ? 126.242 143.246 143.743 1.00 88.96 89 SER D C 1
ATOM 13325 O O . SER D 4 89 ? 126.441 144.429 143.468 1.00 88.96 89 SER D O 1
ATOM 13328 N N . PHE D 4 90 ? 125.044 142.801 144.117 1.00 93.03 90 PHE D N 1
ATOM 13329 C CA . PHE D 4 90 ? 123.894 143.695 144.176 1.00 93.03 90 PHE D CA 1
ATOM 13330 C C . PHE D 4 90 ? 123.907 144.552 145.434 1.00 93.03 90 PHE D C 1
ATOM 13331 O O . PHE D 4 90 ? 123.526 145.726 145.390 1.00 93.03 90 PHE D O 1
ATOM 13339 N N . SER D 4 91 ? 124.340 143.985 146.557 1.00 95.41 91 SER D N 1
ATOM 13340 C CA . SER D 4 91 ? 124.302 144.661 147.846 1.00 95.41 91 SER D CA 1
ATOM 13341 C C . SER D 4 91 ? 125.550 144.284 148.631 1.00 95.41 91 SER D C 1
ATOM 13342 O O . SER D 4 91 ? 126.449 143.613 148.121 1.00 95.41 91 SER D O 1
ATOM 13345 N N . PHE D 4 92 ? 125.611 144.725 149.887 1.00 97.82 92 PHE D N 1
ATOM 13346 C CA . PHE D 4 92 ? 126.740 144.395 150.744 1.00 97.82 92 PHE D CA 1
ATOM 13347 C C . PHE D 4 92 ? 126.471 143.185 151.620 1.00 97.82 92 PHE D C 1
ATOM 13348 O O . PHE D 4 92 ? 127.419 142.507 152.028 1.00 97.82 92 PHE D O 1
ATOM 13356 N N . ILE D 4 93 ? 125.205 142.858 151.851 1.00 97.71 93 ILE D N 1
ATOM 13357 C CA . ILE D 4 93 ? 124.886 141.556 152.414 1.00 97.71 93 ILE D CA 1
ATOM 13358 C C . ILE D 4 93 ? 125.261 140.463 151.434 1.00 97.71 93 ILE D C 1
ATOM 13359 O O . ILE D 4 93 ? 125.902 139.471 151.795 1.00 97.71 93 ILE D O 1
ATOM 13364 N N . GLN D 4 94 ? 124.864 140.631 150.183 1.00 92.79 94 GLN D N 1
ATOM 13365 C CA . GLN D 4 94 ? 125.224 139.660 149.172 1.00 92.79 94 GLN D CA 1
ATOM 13366 C C . GLN D 4 94 ? 126.703 139.803 148.894 1.00 92.79 94 GLN D C 1
ATOM 13367 O O . GLN D 4 94 ? 127.225 140.918 148.903 1.00 92.79 94 GLN D O 1
ATOM 13373 N N . ASN D 4 95 ? 127.385 138.676 148.735 1.00 91.10 95 ASN D N 1
ATOM 13374 C CA . ASN D 4 95 ? 128.829 138.648 148.532 1.00 91.10 95 ASN D CA 1
ATOM 13375 C C . ASN D 4 95 ? 129.596 139.149 149.753 1.00 91.10 95 ASN D C 1
ATOM 13376 O O . ASN D 4 95 ? 130.762 139.521 149.638 1.00 91.10 95 ASN D O 1
ATOM 13381 N N . MET D 4 96 ? 128.966 139.198 150.923 1.00 94.48 96 MET D N 1
ATOM 13382 C CA . MET D 4 96 ? 129.689 139.577 152.143 1.00 94.48 96 MET D CA 1
ATOM 13383 C C . MET D 4 96 ? 130.848 138.663 152.536 1.00 94.48 96 MET D C 1
ATOM 13384 O O . MET D 4 96 ? 131.928 139.197 152.843 1.00 94.48 96 MET D O 1
ATOM 13389 N N . PRO D 4 97 ? 130.682 137.312 152.577 1.00 88.71 97 PRO D N 1
ATOM 13390 C CA . PRO D 4 97 ? 131.716 136.368 153.034 1.00 88.71 97 PRO D CA 1
ATOM 13391 C C . PRO D 4 97 ? 133.068 136.542 152.392 1.00 88.71 97 PRO D C 1
ATOM 13392 O O . PRO D 4 97 ? 134.087 136.391 153.067 1.00 88.71 97 PRO D O 1
ATOM 13396 N N . SER D 4 98 ? 133.107 136.926 151.116 1.00 87.60 98 SER D N 1
ATOM 13397 C CA . SER D 4 98 ? 134.380 137.102 150.427 1.00 87.60 98 SER D CA 1
ATOM 13398 C C . SER D 4 98 ? 135.163 138.316 150.912 1.00 87.60 98 SER D C 1
ATOM 13399 O O . SER D 4 98 ? 136.338 138.459 150.567 1.00 87.60 98 SER D O 1
ATOM 13402 N N . PHE D 4 99 ? 134.554 139.187 151.702 1.00 89.74 99 PHE D N 1
ATOM 13403 C CA . PHE D 4 99 ? 135.255 140.345 152.214 1.00 89.74 99 PHE D CA 1
ATOM 13404 C C . PHE D 4 99 ? 135.830 140.106 153.596 1.00 89.74 99 PHE D C 1
ATOM 13405 O O . PHE D 4 99 ? 136.682 140.878 154.045 1.00 89.74 99 PHE D O 1
ATOM 13413 N N . VAL D 4 100 ? 135.340 139.066 154.271 1.00 86.89 100 VAL D N 1
ATOM 13414 C CA . VAL D 4 100 ? 135.782 138.761 155.646 1.00 86.89 100 VAL D CA 1
ATOM 13415 C C . VAL D 4 100 ? 137.289 138.581 155.821 1.00 86.89 100 VAL D C 1
ATOM 13416 O O . VAL D 4 100 ? 137.844 139.148 156.780 1.00 86.89 100 VAL D O 1
ATOM 13420 N N . PRO D 4 101 ? 137.998 137.817 154.960 1.00 86.49 101 PRO D N 1
ATOM 13421 C CA . PRO D 4 101 ? 139.454 137.641 155.030 1.00 86.49 101 PRO D CA 1
ATOM 13422 C C . PRO D 4 101 ? 140.240 138.934 155.049 1.00 86.49 101 PRO D C 1
ATOM 13423 O O . PRO D 4 101 ? 141.352 138.964 155.580 1.00 86.49 101 PRO D O 1
ATOM 13427 N N . ILE D 4 102 ? 139.699 140.007 154.483 1.00 88.86 102 ILE D N 1
ATOM 13428 C CA . ILE D 4 102 ? 140.394 141.286 154.503 1.00 88.86 102 ILE D CA 1
ATOM 13429 C C . ILE D 4 102 ? 140.004 142.101 155.710 1.00 88.86 102 ILE D C 1
ATOM 13430 O O . ILE D 4 102 ? 140.870 142.702 156.349 1.00 88.86 102 ILE D O 1
ATOM 13435 N N . MET D 4 103 ? 138.704 142.128 156.015 1.00 88.88 103 MET D N 1
ATOM 13436 C CA . MET D 4 103 ? 138.215 142.915 157.139 1.00 88.88 103 MET D CA 1
ATOM 13437 C C . MET D 4 103 ? 138.897 142.513 158.426 1.00 88.88 103 MET D C 1
ATOM 13438 O O . MET D 4 103 ? 139.316 143.375 159.205 1.00 88.88 103 MET D O 1
ATOM 13443 N N . PHE D 4 104 ? 139.055 141.207 158.625 1.00 90.27 104 PHE D N 1
ATOM 13444 C CA . PHE D 4 104 ? 139.723 140.694 159.806 1.00 90.27 104 PHE D CA 1
ATOM 13445 C C . PHE D 4 104 ? 141.131 141.240 159.931 1.00 90.27 104 PHE D C 1
ATOM 13446 O O . PHE D 4 104 ? 141.533 141.698 161.005 1.00 90.27 104 PHE D O 1
ATOM 13454 N N . GLU D 4 105 ? 141.910 141.114 158.856 1.00 91.51 105 GLU D N 1
ATOM 13455 C CA . GLU D 4 105 ? 143.316 141.475 158.885 1.00 91.51 105 GLU D CA 1
ATOM 13456 C C . GLU D 4 105 ? 143.506 142.954 159.145 1.00 91.51 105 GLU D C 1
ATOM 13457 O O . GLU D 4 105 ? 144.456 143.341 159.828 1.00 91.51 105 GLU D O 1
ATOM 13463 N N . MET D 4 106 ? 142.596 143.787 158.644 1.00 93.57 106 MET D N 1
ATOM 13464 C CA . MET D 4 106 ? 142.708 145.221 158.868 1.00 93.57 106 MET D CA 1
ATOM 13465 C C . MET D 4 106 ? 142.473 145.603 160.309 1.00 93.57 106 MET D C 1
ATOM 13466 O O . MET D 4 106 ? 143.153 146.495 160.823 1.00 93.57 106 MET D O 1
ATOM 13471 N N . THR D 4 107 ? 141.542 144.936 160.989 1.00 91.12 107 THR D N 1
ATOM 13472 C CA . THR D 4 107 ? 141.289 145.317 162.373 1.00 91.12 107 THR D CA 1
ATOM 13473 C C . THR D 4 107 ? 142.454 144.966 163.264 1.00 91.12 107 THR D C 1
ATOM 13474 O O . THR D 4 107 ? 142.754 145.705 164.202 1.00 91.12 107 THR D O 1
ATOM 13478 N N . VAL D 4 108 ? 143.144 143.872 162.959 1.00 87.34 108 VAL D N 1
ATOM 13479 C CA . VAL D 4 108 ? 144.300 143.514 163.761 1.00 87.34 108 VAL D CA 1
ATOM 13480 C C . VAL D 4 108 ? 145.443 144.449 163.465 1.00 87.34 108 VAL D C 1
ATOM 13481 O O . VAL D 4 108 ? 146.139 144.901 164.381 1.00 87.34 108 VAL D O 1
ATOM 13485 N N . PHE D 4 109 ? 145.645 144.741 162.181 1.00 87.87 109 PHE D N 1
ATOM 13486 C CA . PHE D 4 109 ? 146.720 145.611 161.729 1.00 87.87 109 PHE D CA 1
ATOM 13487 C C . PHE D 4 109 ? 146.702 146.952 162.434 1.00 87.87 109 PHE D C 1
ATOM 13488 O O . PHE D 4 109 ? 147.723 147.395 162.965 1.00 87.87 109 PHE D O 1
ATOM 13496 N N . PHE D 4 110 ? 145.550 147.612 162.443 1.00 89.52 110 PHE D N 1
ATOM 13497 C CA . PHE D 4 110 ? 145.474 148.915 163.083 1.00 89.52 110 PHE D CA 1
ATOM 13498 C C . PHE D 4 110 ? 145.525 148.805 164.595 1.00 89.52 110 PHE D C 1
ATOM 13499 O O . PHE D 4 110 ? 146.161 149.633 165.248 1.00 89.52 110 PHE D O 1
ATOM 13507 N N . ALA D 4 111 ? 144.893 147.780 165.166 1.00 89.28 111 ALA D N 1
ATOM 13508 C CA . ALA D 4 111 ? 144.923 147.621 166.615 1.00 89.28 111 ALA D CA 1
ATOM 13509 C C . ALA D 4 111 ? 146.338 147.418 167.121 1.00 89.28 111 ALA D C 1
ATOM 13510 O O . ALA D 4 111 ? 146.706 147.948 168.167 1.00 89.28 111 ALA D O 1
ATOM 13512 N N . ALA D 4 112 ? 147.146 146.681 166.364 1.00 84.02 112 ALA D N 1
ATOM 13513 C CA . ALA D 4 112 ? 148.518 146.386 166.751 1.00 84.02 112 ALA D CA 1
ATOM 13514 C C . ALA D 4 112 ? 149.436 147.583 166.577 1.00 84.02 112 ALA D C 1
ATOM 13515 O O . ALA D 4 112 ? 150.094 148.011 167.525 1.00 84.02 112 ALA D O 1
ATOM 13517 N N . HIS D 4 113 ? 149.516 148.123 165.367 1.00 85.65 113 HIS D N 1
ATOM 13518 C CA . HIS D 4 113 ? 150.508 149.156 165.099 1.00 85.65 113 HIS D CA 1
ATOM 13519 C C . HIS D 4 113 ? 150.190 150.496 165.723 1.00 85.65 113 HIS D C 1
ATOM 13520 O O . HIS D 4 113 ? 151.110 151.219 166.112 1.00 85.65 113 HIS D O 1
ATOM 13527 N N . LEU D 4 114 ? 148.922 150.850 165.837 1.00 89.15 114 LEU D N 1
ATOM 13528 C CA . LEU D 4 114 ? 148.624 152.151 166.399 1.00 89.15 114 LEU D CA 1
ATOM 13529 C C . LEU D 4 114 ? 148.850 152.206 167.902 1.00 89.15 114 LEU D C 1
ATOM 13530 O O . LEU D 4 114 ? 149.044 153.299 168.439 1.00 89.15 114 LEU D O 1
ATOM 13535 N N . MET D 4 115 ? 148.852 151.068 168.598 1.00 89.76 115 MET D N 1
ATOM 13536 C CA . MET D 4 115 ? 149.097 151.136 170.030 1.00 89.76 115 MET D CA 1
ATOM 13537 C C . MET D 4 115 ? 150.578 150.986 170.322 1.00 89.76 115 MET D C 1
ATOM 13538 O O . MET D 4 115 ? 151.051 151.497 171.339 1.00 89.76 115 MET D O 1
ATOM 13543 N N . VAL D 4 116 ? 151.319 150.293 169.450 1.00 85.77 116 VAL D N 1
ATOM 13544 C CA . VAL D 4 116 ? 152.768 150.208 169.618 1.00 85.77 116 VAL D CA 1
ATOM 13545 C C . VAL D 4 116 ? 153.395 151.581 169.526 1.00 85.77 116 VAL D C 1
ATOM 13546 O O . VAL D 4 116 ? 154.258 151.940 170.335 1.00 85.77 116 VAL D O 1
ATOM 13550 N N . ILE D 4 117 ? 152.961 152.380 168.553 1.00 88.47 117 ILE D N 1
ATOM 13551 C CA . ILE D 4 117 ? 153.500 153.722 168.442 1.00 88.47 117 ILE D CA 1
ATOM 13552 C C . ILE D 4 117 ? 152.983 154.612 169.557 1.00 88.47 117 ILE D C 1
ATOM 13553 O O . ILE D 4 117 ? 153.657 155.577 169.921 1.00 88.47 117 ILE D O 1
ATOM 13558 N N . THR D 4 118 ? 151.815 154.286 170.134 1.00 88.94 118 THR D N 1
ATOM 13559 C CA . THR D 4 118 ? 151.305 155.040 171.272 1.00 88.94 118 THR D CA 1
ATOM 13560 C C . THR D 4 118 ? 152.228 154.844 172.455 1.00 88.94 118 THR D C 1
ATOM 13561 O O . THR D 4 118 ? 152.584 155.808 173.142 1.00 88.94 118 THR D O 1
ATOM 13565 N N . PHE D 4 119 ? 152.656 153.596 172.656 1.00 90.34 119 PHE D N 1
ATOM 13566 C CA . PHE D 4 119 ? 153.622 153.251 173.689 1.00 90.34 119 PHE D CA 1
ATOM 13567 C C . PHE D 4 119 ? 154.908 154.032 173.534 1.00 90.34 119 PHE D C 1
ATOM 13568 O O . PHE D 4 119 ? 155.385 154.632 174.495 1.00 90.34 119 PHE D O 1
ATOM 13576 N N . TYR D 4 120 ? 155.469 154.053 172.326 1.00 88.43 120 TYR D N 1
ATOM 13577 C CA . TYR D 4 120 ? 156.714 154.780 172.098 1.00 88.43 120 TYR D CA 1
ATOM 13578 C C . TYR D 4 120 ? 156.547 156.280 172.306 1.00 88.43 120 TYR D C 1
ATOM 13579 O O . TYR D 4 120 ? 157.454 156.941 172.816 1.00 88.43 120 TYR D O 1
ATOM 13588 N N . MET D 4 121 ? 155.397 156.833 171.928 1.00 92.79 121 MET D N 1
ATOM 13589 C CA . MET D 4 121 ? 155.180 158.264 172.114 1.00 92.79 121 MET D CA 1
ATOM 13590 C C . MET D 4 121 ? 155.006 158.626 173.578 1.00 92.79 121 MET D C 1
ATOM 13591 O O . MET D 4 121 ? 155.505 159.663 174.023 1.00 92.79 121 MET D O 1
ATOM 13596 N N . ARG D 4 122 ? 154.307 157.791 174.340 1.00 92.75 122 ARG D N 1
ATOM 13597 C CA . ARG D 4 122 ? 154.089 158.107 175.743 1.00 92.75 122 ARG D CA 1
ATOM 13598 C C . ARG D 4 122 ? 155.278 157.743 176.608 1.00 92.75 122 ARG D C 1
ATOM 13599 O O . ARG D 4 122 ? 155.467 158.335 177.675 1.00 92.75 122 ARG D O 1
ATOM 13607 N N . SER D 4 123 ? 156.074 156.775 176.185 1.00 98.49 123 SER D N 1
ATOM 13608 C CA . SER D 4 123 ? 157.255 156.408 176.942 1.00 98.49 123 SER D CA 1
ATOM 13609 C C . SER D 4 123 ? 158.472 157.163 176.462 1.00 98.49 123 SER D C 1
ATOM 13610 O O . SER D 4 123 ? 159.544 157.028 177.060 1.00 98.49 123 SER D O 1
ATOM 13613 N N . ARG D 4 124 ? 158.305 157.958 175.407 1.00 104.10 124 ARG D N 1
ATOM 13614 C CA . ARG D 4 124 ? 159.355 158.797 174.852 1.00 104.10 124 ARG D CA 1
ATOM 13615 C C . ARG D 4 124 ? 160.534 157.968 174.375 1.00 104.10 124 ARG D C 1
ATOM 13616 O O . ARG D 4 124 ? 161.645 158.177 174.800 1.00 104.10 124 ARG D O 1
ATOM 13624 N N . LEU D 4 125 ? 160.275 157.010 173.500 1.00 101.08 125 LEU D N 1
ATOM 13625 C CA . LEU D 4 125 ? 161.334 156.157 172.978 1.00 101.08 125 LEU D CA 1
ATOM 13626 C C . LEU D 4 125 ? 161.506 156.346 171.475 1.00 101.08 125 LEU D C 1
ATOM 13627 O O . LEU D 4 125 ? 160.556 156.156 170.710 1.00 101.08 125 LEU D O 1
ATOM 13632 N N . TRP D 4 126 ? 162.724 156.679 171.052 1.00 112.79 126 TRP D N 1
ATOM 13633 C CA . TRP D 4 126 ? 163.020 156.824 169.635 1.00 112.79 126 TRP D CA 1
ATOM 13634 C C . TRP D 4 126 ? 164.534 156.629 169.414 1.00 112.79 126 TRP D C 1
ATOM 13635 O O . TRP D 4 126 ? 165.321 156.801 170.352 1.00 112.79 126 TRP D O 1
ATOM 13646 N N . PRO D 4 127 ? 164.946 156.281 168.161 1.00 113.41 127 PRO D N 1
ATOM 13647 C CA . PRO D 4 127 ? 166.323 155.902 167.767 1.00 113.41 127 PRO D CA 1
ATOM 13648 C C . PRO D 4 127 ? 167.451 156.805 168.199 1.00 113.41 127 PRO D C 1
ATOM 13649 O O . PRO D 4 127 ? 168.554 156.322 168.476 1.00 113.41 127 PRO D O 1
ATOM 13653 N N . PHE D 4 128 ? 167.229 158.102 168.252 1.00 114.16 128 PHE D N 1
ATOM 13654 C CA . PHE D 4 128 ? 168.314 158.982 168.638 1.00 114.16 128 PHE D CA 1
ATOM 13655 C C . PHE D 4 128 ? 168.070 159.669 169.964 1.00 114.16 128 PHE D C 1
ATOM 13656 O O . PHE D 4 128 ? 168.589 160.759 170.203 1.00 114.16 128 PHE D O 1
ATOM 13664 N N . LYS D 4 129 ? 167.313 159.034 170.848 1.00 113.64 129 LYS D N 1
ATOM 13665 C CA . LYS D 4 129 ? 167.099 159.623 172.157 1.00 113.64 129 LYS D CA 1
ATOM 13666 C C . LYS D 4 129 ? 168.265 159.340 173.086 1.00 113.64 129 LYS D C 1
ATOM 13667 O O . LYS D 4 129 ? 168.731 158.203 173.190 1.00 113.64 129 LYS D O 1
ATOM 13673 N N . GLN D 4 130 ? 168.718 160.381 173.774 1.00 122.18 130 GLN D N 1
ATOM 13674 C CA . GLN D 4 130 ? 169.775 160.247 174.760 1.00 122.18 130 GLN D CA 1
ATOM 13675 C C . GLN D 4 130 ? 169.346 159.374 175.933 1.00 122.18 130 GLN D C 1
ATOM 13676 O O . GLN D 4 130 ? 168.308 159.611 176.555 1.00 122.18 130 GLN D O 1
ATOM 13682 N N . ALA D 4 131 ? 170.154 158.355 176.218 1.00 123.95 131 ALA D N 1
ATOM 13683 C CA . ALA D 4 131 ? 169.892 157.438 177.318 1.00 123.95 131 ALA D CA 1
ATOM 13684 C C . ALA D 4 131 ? 170.023 158.157 178.651 1.00 123.95 131 ALA D C 1
ATOM 13685 O O . ALA D 4 131 ? 170.825 159.078 178.803 1.00 123.95 131 ALA D O 1
ATOM 13687 N N . GLU D 4 132 ? 169.239 157.711 179.629 1.00 126.63 132 GLU D N 1
ATOM 13688 C CA . GLU D 4 132 ? 169.180 158.371 180.927 1.00 126.63 132 GLU D CA 1
ATOM 13689 C C . GLU D 4 132 ? 169.538 157.440 182.079 1.00 126.63 132 GLU D C 1
ATOM 13690 O O . GLU D 4 132 ? 168.721 157.233 182.981 1.00 126.63 132 GLU D O 1
ATOM 13696 N N . ASN D 4 133 ? 170.725 156.839 182.035 1.00 127.58 133 ASN D N 1
ATOM 13697 C CA . ASN D 4 133 ? 171.174 155.981 183.125 1.00 127.58 133 ASN D CA 1
ATOM 13698 C C . ASN D 4 133 ? 171.946 156.793 184.163 1.00 127.58 133 ASN D C 1
ATOM 13699 O O . ASN D 4 133 ? 173.005 157.341 183.842 1.00 127.58 133 ASN D O 1
ATOM 13704 N N . PRO D 4 134 ? 171.447 156.866 185.402 1.00 122.11 134 PRO D N 1
ATOM 13705 C CA . PRO D 4 134 ? 172.113 157.548 186.521 1.00 122.11 134 PRO D CA 1
ATOM 13706 C C . PRO D 4 134 ? 173.295 156.761 187.049 1.00 122.11 134 PRO D C 1
ATOM 13707 O O . PRO D 4 134 ? 174.153 157.314 187.749 1.00 122.11 134 PRO D O 1
ATOM 13711 N N . ASP D 4 135 ? 173.350 155.475 186.710 1.00 122.61 135 ASP D N 1
ATOM 13712 C CA . ASP D 4 135 ? 174.439 154.586 187.100 1.00 122.61 135 ASP D CA 1
ATOM 13713 C C . ASP D 4 135 ? 174.426 153.396 186.154 1.00 122.61 135 ASP D C 1
ATOM 13714 O O . ASP D 4 135 ? 173.506 152.578 186.197 1.00 122.61 135 ASP D O 1
ATOM 13719 N N . VAL D 4 136 ? 175.488 153.290 185.356 1.00 120.69 136 VAL D N 1
ATOM 13720 C CA . VAL D 4 136 ? 175.663 152.238 184.354 1.00 120.69 136 VAL D CA 1
ATOM 13721 C C . VAL D 4 136 ? 175.437 150.832 184.884 1.00 120.69 136 VAL D C 1
ATOM 13722 O O . VAL D 4 136 ? 174.911 149.963 184.173 1.00 120.69 136 VAL D O 1
ATOM 13726 N N . ARG D 4 137 ? 175.810 150.586 186.135 1.00 121.16 137 ARG D N 1
ATOM 13727 C CA . ARG D 4 137 ? 175.730 149.247 186.690 1.00 121.16 137 ARG D CA 1
ATOM 13728 C C . ARG D 4 137 ? 174.315 148.740 186.834 1.00 121.16 137 ARG D C 1
ATOM 13729 O O . ARG D 4 137 ? 174.161 147.528 186.871 1.00 121.16 137 ARG D O 1
ATOM 13737 N N . THR D 4 138 ? 173.310 149.637 186.829 1.00 119.77 138 THR D N 1
ATOM 13738 C CA . THR D 4 138 ? 171.900 149.302 187.050 1.00 119.77 138 THR D CA 1
ATOM 13739 C C . THR D 4 138 ? 171.274 148.461 185.955 1.00 119.77 138 THR D C 1
ATOM 13740 O O . THR D 4 138 ? 170.157 147.974 186.141 1.00 119.77 138 THR D O 1
ATOM 13744 N N . THR D 4 139 ? 171.791 148.520 184.738 1.00 119.85 139 THR D N 1
ATOM 13745 C CA . THR D 4 139 ? 171.137 147.729 183.708 1.00 119.85 139 THR D CA 1
ATOM 13746 C C . THR D 4 139 ? 171.431 146.270 183.919 1.00 119.85 139 THR D C 1
ATOM 13747 O O . THR D 4 139 ? 170.547 145.446 183.893 1.00 119.85 139 THR D O 1
ATOM 13751 N N . ASP D 4 140 ? 172.721 145.944 184.022 1.00 122.40 140 ASP D N 1
ATOM 13752 C CA . ASP D 4 140 ? 173.156 144.592 184.342 1.00 122.40 140 ASP D CA 1
ATOM 13753 C C . ASP D 4 140 ? 172.736 144.215 185.753 1.00 122.40 140 ASP D C 1
ATOM 13754 O O . ASP D 4 140 ? 172.206 143.123 185.982 1.00 122.40 140 ASP D O 1
ATOM 13759 N N . ASP D 4 141 ? 172.946 145.119 186.701 1.00 118.95 141 ASP D N 1
ATOM 13760 C CA . ASP D 4 141 ? 172.713 144.829 188.107 1.00 118.95 141 ASP D CA 1
ATOM 13761 C C . ASP D 4 141 ? 172.504 146.051 189.000 1.00 118.95 141 ASP D C 1
ATOM 13762 O O . ASP D 4 141 ? 172.768 147.157 188.657 1.00 118.95 141 ASP D O 1
ATOM 13767 N N . HIS D 4 142 ? 172.036 145.782 190.206 1.00 117.28 142 HIS D N 1
ATOM 13768 C CA . HIS D 4 142 ? 171.839 146.778 191.243 1.00 117.28 142 HIS D CA 1
ATOM 13769 C C . HIS D 4 142 ? 170.565 147.534 191.084 1.00 117.28 142 HIS D C 1
ATOM 13770 O O . HIS D 4 142 ? 170.265 147.981 190.020 1.00 117.28 142 HIS D O 1
ATOM 13777 N N . PHE D 4 143 ? 169.785 147.686 192.112 1.00 116.97 143 PHE D N 1
ATOM 13778 C CA . PHE D 4 143 ? 168.551 148.382 191.891 1.00 116.97 143 PHE D CA 1
ATOM 13779 C C . PHE D 4 143 ? 168.666 149.781 192.460 1.00 116.97 143 PHE D C 1
ATOM 13780 O O . PHE D 4 143 ? 169.402 149.999 193.418 1.00 116.97 143 PHE D O 1
ATOM 13788 N N . LEU D 4 144 ? 167.977 150.746 191.868 1.00 112.97 144 LEU D N 1
ATOM 13789 C CA . LEU D 4 144 ? 168.180 152.118 192.307 1.00 112.97 144 LEU D CA 1
ATOM 13790 C C . LEU D 4 144 ? 166.898 152.870 192.607 1.00 112.97 144 LEU D C 1
ATOM 13791 O O . LEU D 4 144 ? 166.059 153.057 191.725 1.00 112.97 144 LEU D O 1
ATOM 13796 N N . ILE D 4 145 ? 166.777 153.357 193.833 1.00 119.92 145 ILE D N 1
ATOM 13797 C CA . ILE D 4 145 ? 165.649 154.192 194.218 1.00 119.92 145 ILE D CA 1
ATOM 13798 C C . ILE D 4 145 ? 166.172 155.586 194.486 1.00 119.92 145 ILE D C 1
ATOM 13799 O O . ILE D 4 145 ? 167.006 155.772 195.377 1.00 119.92 145 ILE D O 1
ATOM 13804 N N . GLU D 4 146 ? 165.697 156.571 193.739 1.00 126.64 146 GLU D N 1
ATOM 13805 C CA . GLU D 4 146 ? 166.177 157.918 193.976 1.00 126.64 146 GLU D CA 1
ATOM 13806 C C . GLU D 4 146 ? 165.100 158.782 194.611 1.00 126.64 146 GLU D C 1
ATOM 13807 O O . GLU D 4 146 ? 163.934 158.771 194.193 1.00 126.64 146 GLU D O 1
ATOM 13813 N N . VAL D 4 147 ? 165.510 159.538 195.631 1.00 132.26 147 VAL D N 1
ATOM 13814 C CA . VAL D 4 147 ? 164.637 160.416 196.408 1.00 132.26 147 VAL D CA 1
ATOM 13815 C C . VAL D 4 147 ? 165.268 161.796 196.558 1.00 132.26 147 VAL D C 1
ATOM 13816 O O . VAL D 4 147 ? 166.410 161.916 197.008 1.00 132.26 147 VAL D O 1
ATOM 13820 N N . ALA D 4 148 ? 164.519 162.836 196.212 1.00 135.93 148 ALA D N 1
ATOM 13821 C CA . ALA D 4 148 ? 165.035 164.192 196.312 1.00 135.93 148 ALA D CA 1
ATOM 13822 C C . ALA D 4 148 ? 165.167 164.647 197.763 1.00 135.93 148 ALA D C 1
ATOM 13823 O O . ALA D 4 148 ? 164.353 164.304 198.622 1.00 135.93 148 ALA D O 1
ATOM 13825 N N . VAL D 4 149 ? 166.201 165.449 198.014 1.00 146.45 149 VAL D N 1
ATOM 13826 C CA . VAL D 4 149 ? 166.500 166.009 199.332 1.00 146.45 149 VAL D CA 1
ATOM 13827 C C . VAL D 4 149 ? 165.738 167.299 199.552 1.00 146.45 149 VAL D C 1
ATOM 13828 O O . VAL D 4 149 ? 165.846 168.232 198.751 1.00 146.45 149 VAL D O 1
ATOM 13832 N N . ASN D 4 150 ? 165.011 167.378 200.663 1.00 152.41 150 ASN D N 1
ATOM 13833 C CA . ASN D 4 150 ? 164.347 168.630 200.994 1.00 152.41 150 ASN D CA 1
ATOM 13834 C C . ASN D 4 150 ? 165.322 169.569 201.681 1.00 152.41 150 ASN D C 1
ATOM 13835 O O . ASN D 4 150 ? 165.685 170.615 201.136 1.00 152.41 150 ASN D O 1
ATOM 13840 N N . ASP D 4 151 ? 165.730 169.214 202.896 1.00 157.59 151 ASP D N 1
ATOM 13841 C CA . ASP D 4 151 ? 166.732 169.986 203.613 1.00 157.59 151 ASP D CA 1
ATOM 13842 C C . ASP D 4 151 ? 167.534 169.153 204.608 1.00 157.59 151 ASP D C 1
ATOM 13843 O O . ASP D 4 151 ? 168.716 169.407 204.846 1.00 157.59 151 ASP D O 1
ATOM 13848 N N . ASN D 4 152 ? 166.903 168.124 205.167 1.00 159.40 152 ASN D N 1
ATOM 13849 C CA . ASN D 4 152 ? 167.554 167.314 206.185 1.00 159.40 152 ASN D CA 1
ATOM 13850 C C . ASN D 4 152 ? 168.298 166.158 205.542 1.00 159.40 152 ASN D C 1
ATOM 13851 O O . ASN D 4 152 ? 167.871 165.009 205.613 1.00 159.40 152 ASN D O 1
ATOM 13856 N N . GLU D 4 153 ? 169.491 166.472 205.048 1.00 156.89 153 GLU D N 1
ATOM 13857 C CA . GLU D 4 153 ? 170.345 165.483 204.404 1.00 156.89 153 GLU D CA 1
ATOM 13858 C C . GLU D 4 153 ? 170.742 164.377 205.358 1.00 156.89 153 GLU D C 1
ATOM 13859 O O . GLU D 4 153 ? 170.766 163.206 204.978 1.00 156.89 153 GLU D O 1
ATOM 13865 N N . ALA D 4 154 ? 171.054 164.743 206.599 1.00 154.77 154 ALA D N 1
ATOM 13866 C CA . ALA D 4 154 ? 171.559 163.796 207.586 1.00 154.77 154 ALA D CA 1
ATOM 13867 C C . ALA D 4 154 ? 170.580 162.671 207.860 1.00 154.77 154 ALA D C 1
ATOM 13868 O O . ALA D 4 154 ? 170.954 161.493 207.821 1.00 154.77 154 ALA D O 1
ATOM 13870 N N . GLU D 4 155 ? 169.326 163.014 208.138 1.00 154.67 155 GLU D N 1
ATOM 13871 C CA . GLU D 4 155 ? 168.373 161.979 208.466 1.00 154.67 155 GLU D CA 1
ATOM 13872 C C . GLU D 4 155 ? 167.828 161.263 207.264 1.00 154.67 155 GLU D C 1
ATOM 13873 O O . GLU D 4 155 ? 167.507 160.073 207.360 1.00 154.67 155 GLU D O 1
ATOM 13879 N N . LEU D 4 156 ? 167.721 161.955 206.137 1.00 150.69 156 LEU D N 1
ATOM 13880 C CA . LEU D 4 156 ? 167.276 161.270 204.938 1.00 150.69 156 LEU D CA 1
ATOM 13881 C C . LEU D 4 156 ? 168.263 160.181 204.568 1.00 150.69 156 LEU D C 1
ATOM 13882 O O . LEU D 4 156 ? 167.865 159.064 204.234 1.00 150.69 156 LEU D O 1
ATOM 13887 N N . VAL D 4 157 ? 169.553 160.469 204.722 1.00 148.90 157 VAL D N 1
ATOM 13888 C CA . VAL D 4 157 ? 170.576 159.469 204.465 1.00 148.90 157 VAL D CA 1
ATOM 13889 C C . VAL D 4 157 ? 170.560 158.379 205.517 1.00 148.90 157 VAL D C 1
ATOM 13890 O O . VAL D 4 157 ? 170.640 157.196 205.171 1.00 148.90 157 VAL D O 1
ATOM 13894 N N . SER D 4 158 ? 170.438 158.745 206.805 1.00 147.84 158 SER D N 1
ATOM 13895 C CA . SER D 4 158 ? 170.441 157.738 207.867 1.00 147.84 158 SER D CA 1
ATOM 13896 C C . SER D 4 158 ? 169.316 156.739 207.685 1.00 147.84 158 SER D C 1
ATOM 13897 O O . SER D 4 158 ? 169.476 155.555 208.000 1.00 147.84 158 SER D O 1
ATOM 13900 N N . PHE D 4 159 ? 168.197 157.209 207.133 1.00 143.51 159 PHE D N 1
ATOM 13901 C CA . PHE D 4 159 ? 167.094 156.336 206.773 1.00 143.51 159 PHE D CA 1
ATOM 13902 C C . PHE D 4 159 ? 167.541 155.312 205.746 1.00 143.51 159 PHE D C 1
ATOM 13903 O O . PHE D 4 159 ? 167.331 154.108 205.919 1.00 143.51 159 PHE D O 1
ATOM 13911 N N . PHE D 4 160 ? 168.158 155.783 204.660 1.00 142.08 160 PHE D N 1
ATOM 13912 C CA . PHE D 4 160 ? 168.588 154.890 203.591 1.00 142.08 160 PHE D CA 1
ATOM 13913 C C . PHE D 4 160 ? 169.772 154.030 203.978 1.00 142.08 160 PHE D C 1
ATOM 13914 O O . PHE D 4 160 ? 170.008 153.001 203.339 1.00 142.08 160 PHE D O 1
ATOM 13922 N N . GLU D 4 161 ? 170.480 154.391 205.043 1.00 143.83 161 GLU D N 1
ATOM 13923 C CA . GLU D 4 161 ? 171.562 153.567 205.562 1.00 143.83 161 GLU D CA 1
ATOM 13924 C C . GLU D 4 161 ? 171.071 152.364 206.363 1.00 143.83 161 GLU D C 1
ATOM 13925 O O . GLU D 4 161 ? 171.899 151.580 206.843 1.00 143.83 161 GLU D O 1
ATOM 13931 N N . GLY D 4 162 ? 169.757 152.205 206.540 1.00 140.85 162 GLY D N 1
ATOM 13932 C CA . GLY D 4 162 ? 169.249 151.068 207.282 1.00 140.85 162 GLY D CA 1
ATOM 13933 C C . GLY D 4 162 ? 169.076 149.795 206.470 1.00 140.85 162 GLY D C 1
ATOM 13934 O O . GLY D 4 162 ? 169.907 148.886 206.550 1.00 140.85 162 GLY D O 1
ATOM 13935 N N . THR D 4 163 ? 168.025 149.725 205.653 1.00 137.64 163 THR D N 1
ATOM 13936 C CA . THR D 4 163 ? 167.710 148.513 204.896 1.00 137.64 163 THR D CA 1
ATOM 13937 C C . THR D 4 163 ? 168.168 148.583 203.444 1.00 137.64 163 THR D C 1
ATOM 13938 O O . THR D 4 163 ? 167.753 149.472 202.694 1.00 137.64 163 THR D O 1
ATOM 13942 N N . GLY D 4 164 ? 168.986 147.607 203.045 1.00 132.16 164 GLY D N 1
ATOM 13943 C CA . GLY D 4 164 ? 169.428 147.476 201.669 1.00 132.16 164 GLY D CA 1
ATOM 13944 C C . GLY D 4 164 ? 170.479 148.482 201.278 1.00 132.16 164 GLY D C 1
ATOM 13945 O O . GLY D 4 164 ? 170.635 148.801 200.097 1.00 132.16 164 GLY D O 1
ATOM 13946 N N . ALA D 4 165 ? 171.218 148.991 202.248 1.00 135.87 165 ALA D N 1
ATOM 13947 C CA . ALA D 4 165 ? 172.187 150.048 202.005 1.00 135.87 165 ALA D CA 1
ATOM 13948 C C . ALA D 4 165 ? 173.479 149.504 201.417 1.00 135.87 165 ALA D C 1
ATOM 13949 O O . ALA D 4 165 ? 174.494 149.401 202.107 1.00 135.87 165 ALA D O 1
ATOM 13951 N N . VAL D 4 166 ? 173.457 149.165 200.127 1.00 130.24 166 VAL D N 1
ATOM 13952 C CA . VAL D 4 166 ? 174.694 148.743 199.482 1.00 130.24 166 VAL D CA 1
ATOM 13953 C C . VAL D 4 166 ? 175.556 149.951 199.220 1.00 130.24 166 VAL D C 1
ATOM 13954 O O . VAL D 4 166 ? 176.736 149.988 199.581 1.00 130.24 166 VAL D O 1
ATOM 13958 N N . GLU D 4 167 ? 174.962 150.968 198.609 1.00 129.31 167 GLU D N 1
ATOM 13959 C CA . GLU D 4 167 ? 175.669 152.213 198.369 1.00 129.31 167 GLU D CA 1
ATOM 13960 C C . GLU D 4 167 ? 174.689 153.377 198.353 1.00 129.31 167 GLU D C 1
ATOM 13961 O O . GLU D 4 167 ? 173.657 153.314 197.685 1.00 129.31 167 GLU D O 1
ATOM 13967 N N . VAL D 4 168 ? 174.997 154.440 199.088 1.00 127.05 168 VAL D N 1
ATOM 13968 C CA . VAL D 4 168 ? 174.116 155.606 199.143 1.00 127.05 168 VAL D CA 1
ATOM 13969 C C . VAL D 4 168 ? 174.878 156.864 198.743 1.00 127.05 168 VAL D C 1
ATOM 13970 O O . VAL D 4 168 ? 175.884 157.212 199.369 1.00 127.05 168 VAL D O 1
ATOM 13974 N N . LYS D 4 169 ? 174.385 157.565 197.728 1.00 132.22 169 LYS D N 1
ATOM 13975 C CA . LYS D 4 169 ? 175.037 158.785 197.272 1.00 132.22 169 LYS D CA 1
ATOM 13976 C C . LYS D 4 169 ? 174.121 159.990 197.404 1.00 132.22 169 LYS D C 1
ATOM 13977 O O . LYS D 4 169 ? 172.904 159.874 197.285 1.00 132.22 169 LYS D O 1
ATOM 13983 N N . VAL D 4 170 ? 174.709 161.162 197.607 1.00 133.70 170 VAL D N 1
ATOM 13984 C CA . VAL D 4 170 ? 173.949 162.406 197.616 1.00 133.70 170 VAL D CA 1
ATOM 13985 C C . VAL D 4 170 ? 174.538 163.292 196.543 1.00 133.70 170 VAL D C 1
ATOM 13986 O O . VAL D 4 170 ? 175.660 163.789 196.691 1.00 133.70 170 VAL D O 1
ATOM 13990 N N . ILE D 4 171 ? 173.806 163.485 195.457 1.00 138.81 171 ILE D N 1
ATOM 13991 C CA . ILE D 4 171 ? 174.341 164.206 194.313 1.00 138.81 171 ILE D CA 1
ATOM 13992 C C . ILE D 4 171 ? 173.462 165.391 193.951 1.00 138.81 171 ILE D C 1
ATOM 13993 O O . ILE D 4 171 ? 172.256 165.237 193.736 1.00 138.81 171 ILE D O 1
ATOM 13998 N N . GLU D 4 172 ? 174.077 166.565 193.856 1.00 145.30 172 GLU D N 1
ATOM 13999 C CA . GLU D 4 172 ? 173.358 167.768 193.468 1.00 145.30 172 GLU D CA 1
ATOM 14000 C C . GLU D 4 172 ? 172.915 167.695 192.016 1.00 145.30 172 GLU D C 1
ATOM 14001 O O . GLU D 4 172 ? 173.716 167.370 191.135 1.00 145.30 172 GLU D O 1
ATOM 14007 N N . LYS D 4 173 ? 171.639 168.003 191.783 1.00 144.37 173 LYS D N 1
ATOM 14008 C CA . LYS D 4 173 ? 171.034 168.015 190.452 1.00 144.37 173 LYS D CA 1
ATOM 14009 C C . LYS D 4 173 ? 171.096 166.664 189.752 1.00 144.37 173 LYS D C 1
ATOM 14010 O O . LYS D 4 173 ? 170.440 165.715 190.173 1.00 144.37 173 LYS D O 1
ATOM 14012 N N . CYS E 5 1 ? 161.987 164.838 131.457 1.00 125.72 2 CYS E N 1
ATOM 14013 C CA . CYS E 5 1 ? 160.950 165.852 131.457 1.00 125.72 2 CYS E CA 1
ATOM 14014 C C . CYS E 5 1 ? 160.241 165.933 130.140 1.00 125.72 2 CYS E C 1
ATOM 14015 O O . CYS E 5 1 ? 160.849 165.641 129.090 1.00 125.72 2 CYS E O 1
ATOM 14018 N N . HIS E 5 2 ? 158.974 166.336 130.164 1.00 120.76 3 HIS E N 1
ATOM 14019 C CA . HIS E 5 2 ? 158.165 166.364 128.949 1.00 120.76 3 HIS E CA 1
ATOM 14020 C C . HIS E 5 2 ? 158.200 167.673 128.163 1.00 120.76 3 HIS E C 1
ATOM 14021 O O . HIS E 5 2 ? 157.810 168.734 128.659 1.00 120.76 3 HIS E O 1
ATOM 14028 N N . ASN E 5 3 ? 158.574 167.550 126.898 1.00 119.19 4 ASN E N 1
ATOM 14029 C CA . ASN E 5 3 ? 158.588 168.635 125.931 1.00 119.19 4 ASN E CA 1
ATOM 14030 C C . ASN E 5 3 ? 157.337 168.532 125.064 1.00 119.19 4 ASN E C 1
ATOM 14031 O O . ASN E 5 3 ? 156.699 167.482 124.989 1.00 119.19 4 ASN E O 1
ATOM 14036 N N . ASN E 5 4 ? 156.971 169.641 124.420 1.00 118.88 5 ASN E N 1
ATOM 14037 C CA . ASN E 5 4 ? 155.775 169.653 123.588 1.00 118.88 5 ASN E CA 1
ATOM 14038 C C . ASN E 5 4 ? 156.063 169.528 122.096 1.00 118.88 5 ASN E C 1
ATOM 14039 O O . ASN E 5 4 ? 155.140 169.247 121.327 1.00 118.88 5 ASN E O 1
ATOM 14044 N N . SER E 5 5 ? 157.307 169.727 121.669 1.00 111.75 6 SER E N 1
ATOM 14045 C CA . SER E 5 5 ? 157.699 169.507 120.285 1.00 111.75 6 SER E CA 1
ATOM 14046 C C . SER E 5 5 ? 158.219 168.095 120.048 1.00 111.75 6 SER E C 1
ATOM 14047 O O . SER E 5 5 ? 158.850 167.838 119.018 1.00 111.75 6 SER E O 1
ATOM 14050 N N . ALA E 5 6 ? 157.962 167.181 120.981 1.00 112.58 7 ALA E N 1
ATOM 14051 C CA . ALA E 5 6 ? 158.410 165.797 120.931 1.00 112.58 7 ALA E CA 1
ATOM 14052 C C . ALA E 5 6 ? 157.528 165.005 121.882 1.00 112.58 7 ALA E C 1
ATOM 14053 O O . ALA E 5 6 ? 157.066 165.561 122.882 1.00 112.58 7 ALA E O 1
ATOM 14055 N N . PRO E 5 7 ? 157.242 163.737 121.589 1.00 110.25 8 PRO E N 1
ATOM 14056 C CA . PRO E 5 7 ? 156.321 162.978 122.444 1.00 110.25 8 PRO E CA 1
ATOM 14057 C C . PRO E 5 7 ? 156.937 162.640 123.795 1.00 110.25 8 PRO E C 1
ATOM 14058 O O . PRO E 5 7 ? 158.148 162.723 124.005 1.00 110.25 8 PRO E O 1
ATOM 14062 N N . ASN E 5 8 ? 156.067 162.264 124.725 1.00 111.47 9 ASN E N 1
ATOM 14063 C CA . ASN E 5 8 ? 156.428 162.121 126.126 1.00 111.47 9 ASN E CA 1
ATOM 14064 C C . ASN E 5 8 ? 157.014 160.737 126.387 1.00 111.47 9 ASN E C 1
ATOM 14065 O O . ASN E 5 8 ? 156.871 159.813 125.587 1.00 111.47 9 ASN E O 1
ATOM 14070 N N . TYR E 5 9 ? 157.687 160.608 127.526 1.00 109.70 10 TYR E N 1
ATOM 14071 C CA . TYR E 5 9 ? 158.357 159.372 127.892 1.00 109.70 10 TYR E CA 1
ATOM 14072 C C . TYR E 5 9 ? 157.338 158.316 128.312 1.00 109.70 10 TYR E C 1
ATOM 14073 O O . TYR E 5 9 ? 156.210 158.622 128.702 1.00 109.70 10 TYR E O 1
ATOM 14082 N N . GLN E 5 10 ? 157.747 157.052 128.222 1.00 101.75 11 GLN E N 1
ATOM 14083 C CA . GLN E 5 10 ? 156.851 155.928 128.442 1.00 101.75 11 GLN E CA 1
ATOM 14084 C C . GLN E 5 10 ? 157.496 154.932 129.393 1.00 101.75 11 GLN E C 1
ATOM 14085 O O . GLN E 5 10 ? 158.717 154.889 129.543 1.00 101.75 11 GLN E O 1
ATOM 14091 N N . TYR E 5 11 ? 156.655 154.127 130.034 1.00 93.33 12 TYR E N 1
ATOM 14092 C CA . TYR E 5 11 ? 157.085 153.154 131.036 1.00 93.33 12 TYR E CA 1
ATOM 14093 C C . TYR E 5 11 ? 156.765 151.754 130.524 1.00 93.33 12 TYR E C 1
ATOM 14094 O O . TYR E 5 11 ? 155.609 151.326 130.577 1.00 93.33 12 TYR E O 1
ATOM 14103 N N . PHE E 5 12 ? 157.801 151.044 130.056 1.00 97.65 13 PHE E N 1
ATOM 14104 C CA . PHE E 5 12 ? 157.746 149.690 129.502 1.00 97.65 13 PHE E CA 1
ATOM 14105 C C . PHE E 5 12 ? 156.715 149.542 128.389 1.00 97.65 13 PHE E C 1
ATOM 14106 O O . PHE E 5 12 ? 155.619 149.024 128.630 1.00 97.65 13 PHE E O 1
ATOM 14114 N N . PRO E 5 13 ? 157.009 150.016 127.173 1.00 104.65 14 PRO E N 1
ATOM 14115 C CA . PRO E 5 13 ? 156.044 149.885 126.076 1.00 104.65 14 PRO E CA 1
ATOM 14116 C C . PRO E 5 13 ? 155.898 148.450 125.601 1.00 104.65 14 PRO E C 1
ATOM 14117 O O . PRO E 5 13 ? 156.547 148.048 124.630 1.00 104.65 14 PRO E O 1
ATOM 14121 N N . ASN E 5 14 ? 155.068 147.663 126.289 1.00 103.85 15 ASN E N 1
ATOM 14122 C CA . ASN E 5 14 ? 154.898 146.261 125.923 1.00 103.85 15 ASN E CA 1
ATOM 14123 C C . ASN E 5 14 ? 154.126 146.119 124.619 1.00 103.85 15 ASN E C 1
ATOM 14124 O O . ASN E 5 14 ? 154.658 145.621 123.621 1.00 103.85 15 ASN E O 1
ATOM 14129 N N . MET E 5 15 ? 152.870 146.557 124.599 1.00 103.75 16 MET E N 1
ATOM 14130 C CA . MET E 5 15 ? 152.062 146.509 123.384 1.00 103.75 16 MET E CA 1
ATOM 14131 C C . MET E 5 15 ? 151.637 147.935 123.060 1.00 103.75 16 MET E C 1
ATOM 14132 O O . MET E 5 15 ? 150.485 148.310 123.276 1.00 103.75 16 MET E O 1
ATOM 14137 N N . TYR E 5 16 ? 152.556 148.717 122.491 1.00 108.88 17 TYR E N 1
ATOM 14138 C CA . TYR E 5 16 ? 152.240 150.063 122.025 1.00 108.88 17 TYR E CA 1
ATOM 14139 C C . TYR E 5 16 ? 152.448 150.187 120.522 1.00 108.88 17 TYR E C 1
ATOM 14140 O O . TYR E 5 16 ? 151.518 150.567 119.807 1.00 108.88 17 TYR E O 1
ATOM 14149 N N . GLU E 5 17 ? 153.643 149.884 120.022 1.00 118.08 18 GLU E N 1
ATOM 14150 C CA . GLU E 5 17 ? 153.873 149.865 118.588 1.00 118.08 18 GLU E CA 1
ATOM 14151 C C . GLU E 5 17 ? 153.369 148.552 118.003 1.00 118.08 18 GLU E C 1
ATOM 14152 O O . GLU E 5 17 ? 153.092 147.587 118.718 1.00 118.08 18 GLU E O 1
ATOM 14158 N N . SER E 5 18 ? 153.256 148.517 116.681 1.00 114.73 19 SER E N 1
ATOM 14159 C CA . SER E 5 18 ? 152.519 147.461 116.008 1.00 114.73 19 SER E CA 1
ATOM 14160 C C . SER E 5 18 ? 153.434 146.422 115.385 1.00 114.73 19 SER E C 1
ATOM 14161 O O . SER E 5 18 ? 154.455 146.753 114.778 1.00 114.73 19 SER E O 1
ATOM 14164 N N . VAL E 5 19 ? 153.047 145.160 115.536 1.00 110.50 20 VAL E N 1
ATOM 14165 C CA . VAL E 5 19 ? 153.660 144.068 114.792 1.00 110.50 20 VAL E CA 1
ATOM 14166 C C . VAL E 5 19 ? 152.982 143.894 113.441 1.00 110.50 20 VAL E C 1
ATOM 14167 O O . VAL E 5 19 ? 153.645 143.652 112.430 1.00 110.50 20 VAL E O 1
ATOM 14171 N N . ALA E 5 20 ? 151.663 144.067 113.396 1.00 111.72 21 ALA E N 1
ATOM 14172 C CA . ALA E 5 20 ? 150.908 143.980 112.153 1.00 111.72 21 ALA E CA 1
ATOM 14173 C C . ALA E 5 20 ? 151.052 145.280 111.366 1.00 111.72 21 ALA E C 1
ATOM 14174 O O . ALA E 5 20 ? 151.829 146.171 111.717 1.00 111.72 21 ALA E O 1
ATOM 14176 N N . TYR E 5 21 ? 150.289 145.408 110.286 1.00 111.93 22 TYR E N 1
ATOM 14177 C CA . TYR E 5 21 ? 150.428 146.511 109.339 1.00 111.93 22 TYR E CA 1
ATOM 14178 C C . TYR E 5 21 ? 149.152 147.351 109.307 1.00 111.93 22 TYR E C 1
ATOM 14179 O O . TYR E 5 21 ? 148.262 147.125 108.484 1.00 111.93 22 TYR E O 1
ATOM 14188 N N . GLU E 5 22 ? 149.080 148.324 110.214 1.00 120.08 23 GLU E N 1
ATOM 14189 C CA . GLU E 5 22 ? 148.034 149.334 110.201 1.00 120.08 23 GLU E CA 1
ATOM 14190 C C . GLU E 5 22 ? 148.217 150.220 108.963 1.00 120.08 23 GLU E C 1
ATOM 14191 O O . GLU E 5 22 ? 149.342 150.399 108.501 1.00 120.08 23 GLU E O 1
ATOM 14197 N N . PRO E 5 23 ? 147.114 150.774 108.385 1.00 111.78 24 PRO E N 1
ATOM 14198 C CA . PRO E 5 23 ? 147.129 151.091 106.945 1.00 111.78 24 PRO E CA 1
ATOM 14199 C C . PRO E 5 23 ? 148.068 152.190 106.451 1.00 111.78 24 PRO E C 1
ATOM 14200 O O . PRO E 5 23 ? 148.780 151.969 105.470 1.00 111.78 24 PRO E O 1
ATOM 14204 N N . TYR E 5 24 ? 148.092 153.365 107.057 1.00 109.23 25 TYR E N 1
ATOM 14205 C CA . TYR E 5 24 ? 148.777 154.467 106.395 1.00 109.23 25 TYR E CA 1
ATOM 14206 C C . TYR E 5 24 ? 150.239 154.667 106.788 1.00 109.23 25 TYR E C 1
ATOM 14207 O O . TYR E 5 24 ? 150.863 155.577 106.237 1.00 109.23 25 TYR E O 1
ATOM 14216 N N . THR E 5 25 ? 150.820 153.852 107.674 1.00 109.80 26 THR E N 1
ATOM 14217 C CA . THR E 5 25 ? 152.173 154.121 108.165 1.00 109.80 26 THR E CA 1
ATOM 14218 C C . THR E 5 25 ? 153.233 153.874 107.089 1.00 109.80 26 THR E C 1
ATOM 14219 O O . THR E 5 25 ? 152.942 153.512 105.950 1.00 109.80 26 THR E O 1
ATOM 14223 N N . GLU E 5 26 ? 154.488 154.105 107.458 1.00 109.30 27 GLU E N 1
ATOM 14224 C CA . GLU E 5 26 ? 155.609 153.907 106.554 1.00 109.30 27 GLU E CA 1
ATOM 14225 C C . GLU E 5 26 ? 156.253 152.551 106.811 1.00 109.30 27 GLU E C 1
ATOM 14226 O O . GLU E 5 26 ? 156.399 152.129 107.961 1.00 109.30 27 GLU E O 1
ATOM 14232 N N . ALA E 5 27 ? 156.632 151.869 105.734 1.00 108.83 28 ALA E N 1
ATOM 14233 C CA . ALA E 5 27 ? 157.380 150.626 105.855 1.00 108.83 28 ALA E CA 1
ATOM 14234 C C . ALA E 5 27 ? 158.612 150.650 104.959 1.00 108.83 28 ALA E C 1
ATOM 14235 O O . ALA E 5 27 ? 158.941 151.686 104.373 1.00 108.83 28 ALA E O 1
ATOM 14237 N N . LYS E 5 28 ? 159.299 149.518 104.847 1.00 111.10 29 LYS E N 1
ATOM 14238 C CA . LYS E 5 28 ? 160.538 149.421 104.088 1.00 111.10 29 LYS E CA 1
ATOM 14239 C C . LYS E 5 28 ? 160.457 148.446 102.924 1.00 111.10 29 LYS E C 1
ATOM 14240 O O . LYS E 5 28 ? 161.116 148.660 101.904 1.00 111.10 29 LYS E O 1
ATOM 14246 N N . ILE E 5 29 ? 159.612 147.422 103.028 1.00 108.30 30 ILE E N 1
ATOM 14247 C CA . ILE E 5 29 ? 159.686 146.257 102.154 1.00 108.30 30 ILE E CA 1
ATOM 14248 C C . ILE E 5 29 ? 158.980 146.512 100.824 1.00 108.30 30 ILE E C 1
ATOM 14249 O O . ILE E 5 29 ? 159.379 145.960 99.791 1.00 108.30 30 ILE E O 1
ATOM 14254 N N . PHE E 5 30 ? 157.965 147.377 100.817 1.00 106.87 31 PHE E N 1
ATOM 14255 C CA . PHE E 5 30 ? 157.014 147.497 99.718 1.00 106.87 31 PHE E CA 1
ATOM 14256 C C . PHE E 5 30 ? 157.648 148.131 98.481 1.00 106.87 31 PHE E C 1
ATOM 14257 O O . PHE E 5 30 ? 158.835 148.469 98.452 1.00 106.87 31 PHE E O 1
ATOM 14265 N N . LYS E 5 31 ? 156.821 148.283 97.440 1.00 108.58 32 LYS E N 1
ATOM 14266 C CA . LYS E 5 31 ? 157.283 148.789 96.151 1.00 108.58 32 LYS E CA 1
ATOM 14267 C C . LYS E 5 31 ? 157.731 150.240 96.261 1.00 108.58 32 LYS E C 1
ATOM 14268 O O . LYS E 5 31 ? 158.863 150.585 95.904 1.00 108.58 32 LYS E O 1
ATOM 14274 N N . GLY E 5 32 ? 156.854 151.105 96.749 1.00 107.37 33 GLY E N 1
ATOM 14275 C CA . GLY E 5 32 ? 157.233 152.434 97.172 1.00 107.37 33 GLY E CA 1
ATOM 14276 C C . GLY E 5 32 ? 157.577 152.445 98.645 1.00 107.37 33 GLY E C 1
ATOM 14277 O O . GLY E 5 32 ? 157.785 151.403 99.271 1.00 107.37 33 GLY E O 1
ATOM 14278 N N . GLY E 5 33 ? 157.635 153.644 99.205 1.00 103.82 34 GLY E N 1
ATOM 14279 C CA . GLY E 5 33 ? 157.754 153.763 100.640 1.00 103.82 34 GLY E CA 1
ATOM 14280 C C . GLY E 5 33 ? 156.443 153.704 101.377 1.00 103.82 34 GLY E C 1
ATOM 14281 O O . GLY E 5 33 ? 156.423 153.761 102.608 1.00 103.82 34 GLY E O 1
ATOM 14282 N N . LYS E 5 34 ? 155.340 153.568 100.647 1.00 100.82 35 LYS E N 1
ATOM 14283 C CA . LYS E 5 34 ? 154.001 153.651 101.212 1.00 100.82 35 LYS E CA 1
ATOM 14284 C C . LYS E 5 34 ? 153.621 152.329 101.870 1.00 100.82 35 LYS E C 1
ATOM 14285 O O . LYS E 5 34 ? 154.447 151.437 102.076 1.00 100.82 35 LYS E O 1
ATOM 14291 N N . GLU E 5 35 ? 152.341 152.203 102.207 1.00 113.47 36 GLU E N 1
ATOM 14292 C CA . GLU E 5 35 ? 151.773 150.962 102.713 1.00 113.47 36 GLU E CA 1
ATOM 14293 C C . GLU E 5 35 ? 150.426 150.721 102.036 1.00 113.47 36 GLU E C 1
ATOM 14294 O O . GLU E 5 35 ? 149.659 149.847 102.462 1.00 113.47 36 GLU E O 1
ATOM 14300 N N . GLY E 5 36 ? 150.136 151.466 100.978 1.00 106.04 37 GLY E N 1
ATOM 14301 C CA . GLY E 5 36 ? 148.861 151.468 100.300 1.00 106.04 37 GLY E CA 1
ATOM 14302 C C . GLY E 5 36 ? 148.934 151.050 98.848 1.00 106.04 37 GLY E C 1
ATOM 14303 O O . GLY E 5 36 ? 148.459 151.794 97.987 1.00 106.04 37 GLY E O 1
ATOM 14304 N N . GLN E 5 37 ? 149.606 149.928 98.572 1.00 101.28 38 GLN E N 1
ATOM 14305 C CA . GLN E 5 37 ? 149.871 149.455 97.213 1.00 101.28 38 GLN E CA 1
ATOM 14306 C C . GLN E 5 37 ? 148.605 149.338 96.369 1.00 101.28 38 GLN E C 1
ATOM 14307 O O . GLN E 5 37 ? 147.527 149.006 96.867 1.00 101.28 38 GLN E O 1
ATOM 14313 N N . LEU E 5 38 ? 148.750 149.636 95.086 1.00 97.96 39 LEU E N 1
ATOM 14314 C CA . LEU E 5 38 ? 147.640 149.763 94.156 1.00 97.96 39 LEU E CA 1
ATOM 14315 C C . LEU E 5 38 ? 147.123 148.385 93.748 1.00 97.96 39 LEU E C 1
ATOM 14316 O O . LEU E 5 38 ? 147.905 147.443 93.622 1.00 97.96 39 LEU E O 1
ATOM 14321 N N . PRO E 5 39 ? 145.816 148.239 93.549 1.00 95.83 40 PRO E N 1
ATOM 14322 C CA . PRO E 5 39 ? 145.287 146.975 93.036 1.00 95.83 40 PRO E CA 1
ATOM 14323 C C . PRO E 5 39 ? 145.595 146.811 91.559 1.00 95.83 40 PRO E C 1
ATOM 14324 O O . PRO E 5 39 ? 145.910 147.766 90.848 1.00 95.83 40 PRO E O 1
ATOM 14328 N N . VAL E 5 40 ? 145.504 145.561 91.105 1.00 98.74 41 VAL E N 1
ATOM 14329 C CA . VAL E 5 40 ? 145.780 145.242 89.712 1.00 98.74 41 VAL E CA 1
ATOM 14330 C C . VAL E 5 40 ? 144.653 145.784 88.836 1.00 98.74 41 VAL E C 1
ATOM 14331 O O . VAL E 5 40 ? 143.499 145.904 89.268 1.00 98.74 41 VAL E O 1
ATOM 14335 N N . GLU E 5 41 ? 145.001 146.191 87.619 1.00 103.86 42 GLU E N 1
ATOM 14336 C CA . GLU E 5 41 ? 144.010 146.737 86.705 1.00 103.86 42 GLU E CA 1
ATOM 14337 C C . GLU E 5 41 ? 143.110 145.636 86.159 1.00 103.86 42 GLU E C 1
ATOM 14338 O O . GLU E 5 41 ? 143.548 144.509 85.913 1.00 103.86 42 GLU E O 1
ATOM 14344 N N . GLY E 5 42 ? 141.835 145.967 85.985 1.00 99.67 43 GLY E N 1
ATOM 14345 C CA . GLY E 5 42 ? 140.886 145.066 85.375 1.00 99.67 43 GLY E CA 1
ATOM 14346 C C . GLY E 5 42 ? 140.157 144.138 86.318 1.00 99.67 43 GLY E C 1
ATOM 14347 O O . GLY E 5 42 ? 139.268 143.407 85.867 1.00 99.67 43 GLY E O 1
ATOM 14348 N N . THR E 5 43 ? 140.490 144.136 87.602 1.00 96.56 44 THR E N 1
ATOM 14349 C CA . THR E 5 43 ? 139.807 143.255 88.534 1.00 96.56 44 THR E CA 1
ATOM 14350 C C . THR E 5 43 ? 138.563 143.933 89.101 1.00 96.56 44 THR E C 1
ATOM 14351 O O . THR E 5 43 ? 138.380 145.146 88.991 1.00 96.56 44 THR E O 1
ATOM 14355 N N . ILE E 5 44 ? 137.687 143.121 89.691 1.00 92.72 45 ILE E N 1
ATOM 14356 C CA . ILE E 5 44 ? 136.392 143.576 90.192 1.00 92.72 45 ILE E CA 1
ATOM 14357 C C . ILE E 5 44 ? 136.158 142.943 91.557 1.00 92.72 45 ILE E C 1
ATOM 14358 O O . ILE E 5 44 ? 136.132 141.715 91.675 1.00 92.72 45 ILE E O 1
ATOM 14363 N N . ASN E 5 45 ? 135.990 143.770 92.5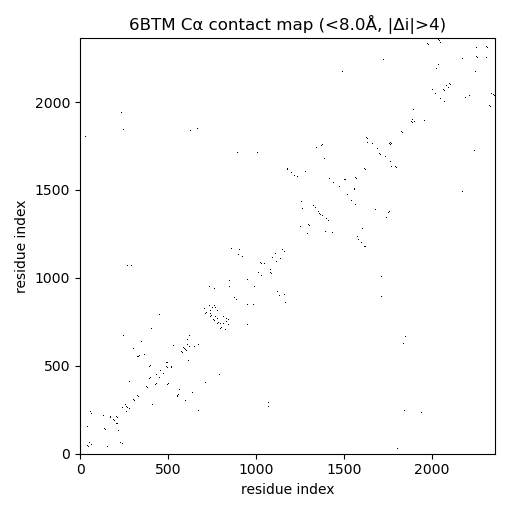82 1.00 97.16 46 ASN E N 1
ATOM 14364 C CA . ASN E 5 45 ? 135.637 143.270 93.899 1.00 97.16 46 ASN E CA 1
ATOM 14365 C C . ASN E 5 45 ? 134.128 143.088 94.029 1.00 97.16 46 ASN E C 1
ATOM 14366 O O . ASN E 5 45 ? 133.346 143.528 93.188 1.00 97.16 46 ASN E O 1
ATOM 14371 N N . ARG E 5 46 ? 133.724 142.435 95.114 1.00 98.64 47 ARG E N 1
ATOM 14372 C CA . ARG E 5 46 ? 132.327 142.085 95.339 1.00 98.64 47 ARG E CA 1
ATOM 14373 C C . ARG E 5 46 ? 131.574 143.310 95.841 1.00 98.64 47 ARG E C 1
ATOM 14374 O O . ARG E 5 46 ? 131.828 143.795 96.947 1.00 98.64 47 ARG E O 1
ATOM 14382 N N . GLY E 5 47 ? 130.650 143.815 95.032 1.00 106.37 48 GLY E N 1
ATOM 14383 C CA . GLY E 5 47 ? 129.824 144.942 95.414 1.00 106.37 48 GLY E CA 1
ATOM 14384 C C . GLY E 5 47 ? 130.175 146.230 94.699 1.00 106.37 48 GLY E C 1
ATOM 14385 O O . GLY E 5 47 ? 130.057 147.315 95.277 1.00 106.37 48 GLY E O 1
ATOM 14386 N N . PHE E 5 48 ? 130.585 146.124 93.436 1.00 109.48 49 PHE E N 1
ATOM 14387 C CA . PHE E 5 48 ? 131.074 147.264 92.674 1.00 109.48 49 PHE E CA 1
ATOM 14388 C C . PHE E 5 48 ? 131.067 146.917 91.195 1.00 109.48 49 PHE E C 1
ATOM 14389 O O . PHE E 5 48 ? 131.457 145.812 90.815 1.00 109.48 49 PHE E O 1
ATOM 14397 N N . GLU E 5 49 ? 130.624 147.863 90.368 1.00 114.27 50 GLU E N 1
ATOM 14398 C CA . GLU E 5 49 ? 130.689 147.697 88.927 1.00 114.27 50 GLU E CA 1
ATOM 14399 C C . GLU E 5 49 ? 131.506 148.828 88.312 1.00 114.27 50 GLU E C 1
ATOM 14400 O O . GLU E 5 49 ? 131.503 149.950 88.828 1.00 114.27 50 GLU E O 1
ATOM 14406 N N . PRO E 5 50 ? 132.259 148.558 87.247 1.00 111.19 51 PRO E N 1
ATOM 14407 C CA . PRO E 5 50 ? 133.046 149.624 86.623 1.00 111.19 51 PRO E CA 1
ATOM 14408 C C . PRO E 5 50 ? 132.196 150.474 85.695 1.00 111.19 51 PRO E C 1
ATOM 14409 O O . PRO E 5 50 ? 131.287 149.983 85.023 1.00 111.19 51 PRO E O 1
ATOM 14413 N N . TYR E 5 51 ? 132.498 151.769 85.677 1.00 109.52 52 TYR E N 1
ATOM 14414 C CA . TYR E 5 51 ? 131.785 152.704 84.820 1.00 109.52 52 TYR E CA 1
ATOM 14415 C C . TYR E 5 51 ? 132.243 152.518 83.380 1.00 109.52 52 TYR E C 1
ATOM 14416 O O . TYR E 5 51 ? 133.444 152.503 83.097 1.00 109.52 52 TYR E O 1
ATOM 14425 N N . GLU E 5 52 ? 131.282 152.368 82.469 1.00 113.41 53 GLU E N 1
ATOM 14426 C CA . GLU E 5 52 ? 131.541 151.857 81.129 1.00 113.41 53 GLU E CA 1
ATOM 14427 C C . GLU E 5 52 ? 131.605 152.944 80.064 1.00 113.41 53 GLU E C 1
ATOM 14428 O O . GLU E 5 52 ? 131.647 152.624 78.873 1.00 113.41 53 GLU E O 1
ATOM 14434 N N . TYR E 5 53 ? 131.620 154.212 80.455 1.00 114.58 54 TYR E N 1
ATOM 14435 C CA . TYR E 5 53 ? 131.708 155.325 79.519 1.00 114.58 54 TYR E CA 1
ATOM 14436 C C . TYR E 5 53 ? 133.032 156.045 79.738 1.00 114.58 54 TYR E C 1
ATOM 14437 O O . TYR E 5 53 ? 133.399 156.335 80.879 1.00 114.58 54 TYR E O 1
ATOM 14446 N N . GLU E 5 54 ? 133.744 156.338 78.653 1.00 124.68 55 GLU E N 1
ATOM 14447 C CA . GLU E 5 54 ? 135.071 156.939 78.754 1.00 124.68 55 GLU E CA 1
ATOM 14448 C C . GLU E 5 54 ? 134.965 158.453 78.936 1.00 124.68 55 GLU E C 1
ATOM 14449 O O . GLU E 5 54 ? 133.895 158.993 79.220 1.00 124.68 55 GLU E O 1
ATOM 14455 N N . ASN E 5 55 ? 136.083 159.158 78.767 1.00 121.01 56 ASN E N 1
ATOM 14456 C CA . ASN E 5 55 ? 136.176 160.571 79.118 1.00 121.01 56 ASN E CA 1
ATOM 14457 C C . ASN E 5 55 ? 135.452 161.457 78.105 1.00 121.01 56 ASN E C 1
ATOM 14458 O O . ASN E 5 55 ? 134.753 160.995 77.198 1.00 121.01 56 ASN E O 1
ATOM 14463 N N . SER E 5 56 ? 135.650 162.764 78.263 1.00 127.68 57 SER E N 1
ATOM 14464 C CA . SER E 5 56 ? 134.778 163.784 77.702 1.00 127.68 57 SER E CA 1
ATOM 14465 C C . SER E 5 56 ? 134.914 163.889 76.183 1.00 127.68 57 SER E C 1
ATOM 14466 O O . SER E 5 56 ? 135.805 163.305 75.564 1.00 127.68 57 SER E O 1
ATOM 14469 N N . THR E 5 57 ? 133.961 164.632 75.599 1.00 129.42 58 THR E N 1
ATOM 14470 C CA . THR E 5 57 ? 133.762 165.030 74.197 1.00 129.42 58 THR E CA 1
ATOM 14471 C C . THR E 5 57 ? 133.340 163.885 73.282 1.00 129.42 58 THR E C 1
ATOM 14472 O O . THR E 5 57 ? 132.955 164.137 72.139 1.00 129.42 58 THR E O 1
ATOM 14476 N N . ALA E 5 58 ? 133.381 162.640 73.753 1.00 127.61 59 ALA E N 1
ATOM 14477 C CA . ALA E 5 58 ? 132.861 161.527 72.969 1.00 127.61 59 ALA E CA 1
ATOM 14478 C C . ALA E 5 58 ? 131.999 160.640 73.853 1.00 127.61 59 ALA E C 1
ATOM 14479 O O . ALA E 5 58 ? 131.099 159.946 73.369 1.00 127.61 59 ALA E O 1
ATOM 14481 N N . GLY E 5 59 ? 132.271 160.660 75.154 1.00 122.78 60 GLY E N 1
ATOM 14482 C CA . GLY E 5 59 ? 131.492 159.896 76.105 1.00 122.78 60 GLY E CA 1
ATOM 14483 C C . GLY E 5 59 ? 130.667 160.784 77.010 1.00 122.78 60 GLY E C 1
ATOM 14484 O O . GLY E 5 59 ? 129.918 160.297 77.859 1.00 122.78 60 GLY E O 1
ATOM 14485 N N . TYR E 5 60 ? 130.803 162.099 76.834 1.00 119.39 61 TYR E N 1
ATOM 14486 C CA . TYR E 5 60 ? 130.026 163.046 77.626 1.00 119.39 61 TYR E CA 1
ATOM 14487 C C . TYR E 5 60 ? 128.570 163.068 77.180 1.00 119.39 61 TYR E C 1
ATOM 14488 O O . TYR E 5 60 ? 127.661 162.790 77.969 1.00 119.39 61 TYR E O 1
ATOM 14497 N N . GLU E 5 61 ? 128.330 163.398 75.910 1.00 121.32 62 GLU E N 1
ATOM 14498 C CA . GLU E 5 61 ? 126.970 163.471 75.395 1.00 121.32 62 GLU E CA 1
ATOM 14499 C C . GLU E 5 61 ? 126.365 162.098 75.146 1.00 121.32 62 GLU E C 1
ATOM 14500 O O . GLU E 5 61 ? 125.138 161.983 75.065 1.00 121.32 62 GLU E O 1
ATOM 14506 N N . LEU E 5 62 ? 127.194 161.060 75.023 1.00 121.14 63 LEU E N 1
ATOM 14507 C CA . LEU E 5 62 ? 126.672 159.699 74.983 1.00 121.14 63 LEU E CA 1
ATOM 14508 C C . LEU E 5 62 ? 126.139 159.285 76.349 1.00 121.14 63 LEU E C 1
ATOM 14509 O O . LEU E 5 62 ? 125.201 158.486 76.432 1.00 121.14 63 LEU E O 1
ATOM 14514 N N . ALA E 5 63 ? 126.720 159.820 77.425 1.00 120.26 64 ALA E N 1
ATOM 14515 C CA . ALA E 5 63 ? 126.178 159.598 78.759 1.00 120.26 64 ALA E CA 1
ATOM 14516 C C . ALA E 5 63 ? 125.006 160.522 79.053 1.00 120.26 64 ALA E C 1
ATOM 14517 O O . ALA E 5 63 ? 124.148 160.186 79.874 1.00 120.26 64 ALA E O 1
ATOM 14519 N N . LYS E 5 64 ? 124.964 161.686 78.404 1.00 121.51 65 LYS E N 1
ATOM 14520 C CA . LYS E 5 64 ? 123.871 162.626 78.618 1.00 121.51 65 LYS E CA 1
ATOM 14521 C C . LYS E 5 64 ? 122.569 162.116 78.011 1.00 121.51 65 LYS E C 1
ATOM 14522 O O . LYS E 5 64 ? 121.486 162.400 78.536 1.00 121.51 65 LYS E O 1
ATOM 14528 N N . ALA E 5 65 ? 122.657 161.341 76.929 1.00 126.76 66 ALA E N 1
ATOM 14529 C CA . ALA E 5 65 ? 121.463 160.902 76.216 1.00 126.76 66 ALA E CA 1
ATOM 14530 C C . ALA E 5 65 ? 120.819 159.685 76.875 1.00 126.76 66 ALA E C 1
ATOM 14531 O O . ALA E 5 65 ? 119.673 159.749 77.331 1.00 126.76 66 ALA E O 1
ATOM 14533 N N . ASN E 5 66 ? 121.543 158.569 76.943 1.00 126.01 67 ASN E N 1
ATOM 14534 C CA . ASN E 5 66 ? 120.965 157.280 77.324 1.00 126.01 67 ASN E CA 1
ATOM 14535 C C . ASN E 5 66 ? 121.694 156.729 78.545 1.00 126.01 67 ASN E C 1
ATOM 14536 O O . ASN E 5 66 ? 122.592 155.893 78.415 1.00 126.01 67 ASN E O 1
ATOM 14541 N N . LEU E 5 67 ? 121.264 157.168 79.731 1.00 118.03 68 LEU E N 1
ATOM 14542 C CA . LEU E 5 67 ? 121.813 156.732 81.011 1.00 118.03 68 LEU E CA 1
ATOM 14543 C C . LEU E 5 67 ? 120.842 157.155 82.110 1.00 118.03 68 LEU E C 1
ATOM 14544 O O . LEU E 5 67 ? 120.502 158.337 82.208 1.00 118.03 68 LEU E O 1
ATOM 14549 N N . LYS E 5 68 ? 120.383 156.217 82.936 1.00 114.90 69 LYS E N 1
ATOM 14550 C CA . LYS E 5 68 ? 119.275 156.473 83.849 1.00 114.90 69 LYS E CA 1
ATOM 14551 C C . LYS E 5 68 ? 119.669 156.174 85.291 1.00 114.90 69 LYS E C 1
ATOM 14552 O O . LYS E 5 68 ? 120.729 155.612 85.570 1.00 114.90 69 LYS E O 1
ATOM 14558 N N . SER E 5 69 ? 118.780 156.563 86.211 1.00 117.81 70 SER E N 1
ATOM 14559 C CA . SER E 5 69 ? 119.044 156.477 87.644 1.00 117.81 70 SER E CA 1
ATOM 14560 C C . SER E 5 69 ? 118.503 155.166 88.198 1.00 117.81 70 SER E C 1
ATOM 14561 O O . SER E 5 69 ? 117.286 154.949 88.159 1.00 117.81 70 SER E O 1
ATOM 14564 N N . PRO E 5 70 ? 119.353 154.271 88.721 1.00 119.12 71 PRO E N 1
ATOM 14565 C CA . PRO E 5 70 ? 118.886 152.987 89.256 1.00 119.12 71 PRO E CA 1
ATOM 14566 C C . PRO E 5 70 ? 118.488 153.037 90.730 1.00 119.12 71 PRO E C 1
ATOM 14567 O O . PRO E 5 70 ? 118.929 152.217 91.542 1.00 119.12 71 PRO E O 1
ATOM 14571 N N . LEU E 5 71 ? 117.645 153.996 91.090 1.00 122.56 72 LEU E N 1
ATOM 14572 C CA . LEU E 5 71 ? 117.160 154.117 92.457 1.00 122.56 72 LEU E CA 1
ATOM 14573 C C . LEU E 5 71 ? 115.676 153.769 92.532 1.00 122.56 72 LEU E C 1
ATOM 14574 O O . LEU E 5 71 ? 115.049 153.367 91.547 1.00 122.56 72 LEU E O 1
ATOM 14579 N N . THR E 5 72 ? 115.118 153.923 93.730 1.00 130.24 73 THR E N 1
ATOM 14580 C CA . THR E 5 72 ? 113.702 153.720 93.992 1.00 130.24 73 THR E CA 1
ATOM 14581 C C . THR E 5 72 ? 113.146 154.954 94.690 1.00 130.24 73 THR E C 1
ATOM 14582 O O . THR E 5 72 ? 113.891 155.828 95.140 1.00 130.24 73 THR E O 1
ATOM 14586 N N . GLU E 5 73 ? 111.817 155.022 94.778 1.00 132.86 74 GLU E N 1
ATOM 14587 C CA . GLU E 5 73 ? 111.166 156.175 95.387 1.00 132.86 74 GLU E CA 1
ATOM 14588 C C . GLU E 5 73 ? 111.271 156.182 96.906 1.00 132.86 74 GLU E C 1
ATOM 14589 O O . GLU E 5 73 ? 111.072 157.236 97.520 1.00 132.86 74 GLU E O 1
ATOM 14595 N N . GLU E 5 74 ? 111.569 155.035 97.522 1.00 135.75 75 GLU E N 1
ATOM 14596 C CA . GLU E 5 74 ? 111.759 154.992 98.968 1.00 135.75 75 GLU E CA 1
ATOM 14597 C C . GLU E 5 74 ? 113.036 155.704 99.387 1.00 135.75 75 GLU E C 1
ATOM 14598 O O . GLU E 5 74 ? 113.098 156.271 100.483 1.00 135.75 75 GLU E O 1
ATOM 14604 N N . GLU E 5 75 ? 114.056 155.687 98.533 1.00 129.95 76 GLU E N 1
ATOM 14605 C CA . GLU E 5 75 ? 115.366 156.219 98.879 1.00 129.95 76 GLU E CA 1
ATOM 14606 C C . GLU E 5 75 ? 115.518 157.686 98.494 1.00 129.95 76 GLU E C 1
ATOM 14607 O O . GLU E 5 75 ? 116.294 158.409 99.130 1.00 129.95 76 GLU E O 1
ATOM 14613 N N . LYS E 5 76 ? 114.774 158.145 97.482 1.00 127.77 77 LYS E N 1
ATOM 14614 C CA . LYS E 5 76 ? 114.867 159.539 97.056 1.00 127.77 77 LYS E CA 1
ATOM 14615 C C . LYS E 5 76 ? 114.287 160.483 98.101 1.00 127.77 77 LYS E C 1
ATOM 14616 O O . LYS E 5 76 ? 114.868 161.536 98.383 1.00 127.77 77 LYS E O 1
ATOM 14622 N N . ASN E 5 77 ? 113.148 160.124 98.687 1.00 130.02 78 ASN E N 1
ATOM 14623 C CA . ASN E 5 77 ? 112.484 160.970 99.677 1.00 130.02 78 ASN E CA 1
ATOM 14624 C C . ASN E 5 77 ? 112.938 160.603 101.091 1.00 130.02 78 ASN E C 1
ATOM 14625 O O . ASN E 5 77 ? 112.150 160.229 101.959 1.00 130.02 78 ASN E O 1
ATOM 14630 N N . SER E 5 78 ? 114.248 160.718 101.313 1.00 124.01 79 SER E N 1
ATOM 14631 C CA . SER E 5 78 ? 114.842 160.407 102.604 1.00 124.01 79 SER E CA 1
ATOM 14632 C C . SER E 5 78 ? 115.593 161.566 103.235 1.00 124.01 79 SER E C 1
ATOM 14633 O O . SER E 5 78 ? 115.829 161.533 104.447 1.00 124.01 79 SER E O 1
ATOM 14636 N N . GLY E 5 79 ? 115.974 162.581 102.463 1.00 116.25 80 GLY E N 1
ATOM 14637 C CA . GLY E 5 79 ? 116.733 163.695 102.980 1.00 116.25 80 GLY E CA 1
ATOM 14638 C C . GLY E 5 79 ? 118.232 163.490 103.011 1.00 116.25 80 GLY E C 1
ATOM 14639 O O . GLY E 5 79 ? 118.963 164.441 103.315 1.00 116.25 80 GLY E O 1
ATOM 14640 N N . LYS E 5 80 ? 118.716 162.282 102.711 1.00 108.74 81 LYS E N 1
ATOM 14641 C CA . LYS E 5 80 ? 120.154 162.044 102.677 1.00 108.74 81 LYS E CA 1
ATOM 14642 C C . LYS E 5 80 ? 120.810 162.651 101.447 1.00 108.74 81 LYS E C 1
ATOM 14643 O O . LYS E 5 80 ? 122.026 162.857 101.449 1.00 108.74 81 LYS E O 1
ATOM 14645 N N . GLY E 5 81 ? 120.038 162.934 100.398 1.00 107.32 82 GLY E N 1
ATOM 14646 C CA . GLY E 5 81 ? 120.598 163.599 99.238 1.00 107.32 82 GLY E CA 1
ATOM 14647 C C . GLY E 5 81 ? 120.893 165.063 99.483 1.00 107.32 82 GLY E C 1
ATOM 14648 O O . GLY E 5 81 ? 121.767 165.640 98.832 1.00 107.32 82 GLY E O 1
ATOM 14649 N N . LYS E 5 82 ? 120.172 165.684 100.418 1.00 106.31 83 LYS E N 1
ATOM 14650 C CA . LYS E 5 82 ? 120.440 167.074 100.763 1.00 106.31 83 LYS E CA 1
ATOM 14651 C C . LYS E 5 82 ? 121.712 167.202 101.589 1.00 106.31 83 LYS E C 1
ATOM 14652 O O . LYS E 5 82 ? 122.489 168.142 101.392 1.00 106.31 83 LYS E O 1
ATOM 14658 N N . GLU E 5 83 ? 121.945 166.254 102.505 1.00 107.63 84 GLU E N 1
ATOM 14659 C CA . GLU E 5 83 ? 123.090 166.323 103.410 1.00 107.63 84 GLU E CA 1
ATOM 14660 C C . GLU E 5 83 ? 124.415 166.178 102.675 1.00 107.63 84 GLU E C 1
ATOM 14661 O O . GLU E 5 83 ? 125.423 166.744 103.106 1.00 107.63 84 GLU E O 1
ATOM 14667 N N . LEU E 5 84 ? 124.435 165.433 101.572 1.00 99.72 85 LEU E N 1
ATOM 14668 C CA . LEU E 5 84 ? 125.658 165.331 100.788 1.00 99.72 85 LEU E CA 1
ATOM 14669 C C . LEU E 5 84 ? 125.914 166.601 99.992 1.00 99.72 85 LEU E C 1
ATOM 14670 O O . LEU E 5 84 ? 127.069 166.926 99.702 1.00 99.72 85 LEU E O 1
ATOM 14675 N N . PHE E 5 85 ? 124.859 167.327 99.628 1.00 98.15 86 PHE E N 1
ATOM 14676 C CA . PHE E 5 85 ? 125.031 168.617 98.978 1.00 98.15 86 PHE E CA 1
ATOM 14677 C C . PHE E 5 85 ? 125.460 169.684 99.969 1.00 98.15 86 PHE E C 1
ATOM 14678 O O . PHE E 5 85 ? 126.086 170.672 99.571 1.00 98.15 86 PHE E O 1
ATOM 14686 N N . GLU E 5 86 ? 125.143 169.499 101.252 1.00 104.84 87 GLU E N 1
ATOM 14687 C CA . GLU E 5 86 ? 125.541 170.456 102.275 1.00 104.84 87 GLU E CA 1
ATOM 14688 C C . GLU E 5 86 ? 127.036 170.426 102.554 1.00 104.84 87 GLU E C 1
ATOM 14689 O O . GLU E 5 86 ? 127.568 171.386 103.118 1.00 104.84 87 GLU E O 1
ATOM 14695 N N . ILE E 5 87 ? 127.723 169.356 102.168 1.00 95.41 88 ILE E N 1
ATOM 14696 C CA . ILE E 5 87 ? 129.125 169.174 102.508 1.00 95.41 88 ILE E CA 1
ATOM 14697 C C . ILE E 5 87 ? 130.015 169.477 101.312 1.00 95.41 88 ILE E C 1
ATOM 14698 O O . ILE E 5 87 ? 130.889 170.348 101.378 1.00 95.41 88 ILE E O 1
ATOM 14703 N N . TYR E 5 88 ? 129.794 168.770 100.211 1.00 94.37 89 TYR E N 1
ATOM 14704 C CA . TYR E 5 88 ? 130.768 168.690 99.134 1.00 94.37 89 TYR E CA 1
ATOM 14705 C C . TYR E 5 88 ? 130.540 169.701 98.019 1.00 94.37 89 TYR E C 1
ATOM 14706 O O . TYR E 5 88 ? 131.283 169.680 97.036 1.00 94.37 89 TYR E O 1
ATOM 14715 N N . CYS E 5 89 ? 129.547 170.581 98.130 1.00 101.64 90 CYS E N 1
ATOM 14716 C CA . CYS E 5 89 ? 129.141 171.384 96.983 1.00 101.64 90 CYS E CA 1
ATOM 14717 C C . CYS E 5 89 ? 128.952 172.872 97.250 1.00 101.64 90 CYS E C 1
ATOM 14718 O O . CYS E 5 89 ? 128.962 173.642 96.285 1.00 101.64 90 CYS E O 1
ATOM 14721 N N . ILE E 5 90 ? 128.769 173.309 98.499 1.00 100.09 91 ILE E N 1
ATOM 14722 C CA . ILE E 5 90 ? 128.477 174.720 98.745 1.00 100.09 91 ILE E CA 1
ATOM 14723 C C . ILE E 5 90 ? 129.735 175.573 98.580 1.00 100.09 91 ILE E C 1
ATOM 14724 O O . ILE E 5 90 ? 129.640 176.784 98.335 1.00 100.09 91 ILE E O 1
ATOM 14729 N N . SER E 5 91 ? 130.917 174.952 98.630 1.00 105.95 92 SER E N 1
ATOM 14730 C CA . SER E 5 91 ? 132.174 175.689 98.547 1.00 105.95 92 SER E CA 1
ATOM 14731 C C . SER E 5 91 ? 132.377 176.358 97.190 1.00 105.95 92 SER E C 1
ATOM 14732 O O . SER E 5 91 ? 133.092 177.360 97.105 1.00 105.95 92 SER E O 1
ATOM 14735 N N . CYS E 5 92 ? 131.768 175.837 96.126 1.00 107.09 93 CYS E N 1
ATOM 14736 C CA . CYS E 5 92 ? 131.772 176.533 94.845 1.00 107.09 93 CYS E CA 1
ATOM 14737 C C . CYS E 5 92 ? 130.368 176.909 94.394 1.00 107.09 93 CYS E C 1
ATOM 14738 O O . CYS E 5 92 ? 130.098 178.089 94.161 1.00 107.09 93 CYS E O 1
ATOM 14741 N N . HIS E 5 93 ? 129.465 175.943 94.270 1.00 108.87 94 HIS E N 1
ATOM 14742 C CA . HIS E 5 93 ? 128.104 176.217 93.846 1.00 108.87 94 HIS E CA 1
ATOM 14743 C C . HIS E 5 93 ? 127.296 176.761 95.022 1.00 108.87 94 HIS E C 1
ATOM 14744 O O . HIS E 5 93 ? 127.695 176.654 96.182 1.00 108.87 94 HIS E O 1
ATOM 14751 N N . GLY E 5 94 ? 126.148 177.356 94.712 1.00 112.18 95 GLY E N 1
ATOM 14752 C CA . GLY E 5 94 ? 125.309 177.910 95.752 1.00 112.18 95 GLY E CA 1
ATOM 14753 C C . GLY E 5 94 ? 124.523 176.849 96.496 1.00 112.18 95 GLY E C 1
ATOM 14754 O O . GLY E 5 94 ? 124.339 175.727 96.028 1.00 112.18 95 GLY E O 1
ATOM 14755 N N . ALA E 5 95 ? 124.058 177.220 97.689 1.00 110.79 96 ALA E N 1
ATOM 14756 C CA . ALA E 5 95 ? 123.278 176.295 98.504 1.00 110.79 96 ALA E CA 1
ATOM 14757 C C . ALA E 5 95 ? 121.822 176.268 98.065 1.00 110.79 96 ALA E C 1
ATOM 14758 O O . ALA E 5 95 ? 121.316 175.236 97.618 1.00 110.79 96 ALA E O 1
ATOM 14760 N N . ALA E 5 96 ? 121.130 177.394 98.189 1.00 118.43 97 ALA E N 1
ATOM 14761 C CA . ALA E 5 96 ? 119.803 177.519 97.609 1.00 118.43 97 ALA E CA 1
ATOM 14762 C C . ALA E 5 96 ? 119.855 178.177 96.241 1.00 118.43 97 ALA E C 1
ATOM 14763 O O . ALA E 5 96 ? 119.158 177.751 95.315 1.00 118.43 97 ALA E O 1
ATOM 14765 N N . GLY E 5 97 ? 120.693 179.196 96.092 1.00 115.80 98 GLY E N 1
ATOM 14766 C CA . GLY E 5 97 ? 120.965 179.781 94.801 1.00 115.80 98 GLY E CA 1
ATOM 14767 C C . GLY E 5 97 ? 121.915 178.926 93.986 1.00 115.80 98 GLY E C 1
ATOM 14768 O O . GLY E 5 97 ? 122.294 177.816 94.362 1.00 115.80 98 GLY E O 1
ATOM 14769 N N . ASN E 5 98 ? 122.305 179.465 92.836 1.00 113.15 99 ASN E N 1
ATOM 14770 C CA . ASN E 5 98 ? 123.213 178.775 91.932 1.00 113.15 99 ASN E CA 1
ATOM 14771 C C . ASN E 5 98 ? 124.382 179.693 91.609 1.00 113.15 99 ASN E C 1
ATOM 14772 O O . ASN E 5 98 ? 124.183 180.800 91.099 1.00 113.15 99 ASN E O 1
ATOM 14774 N N . GLY E 5 99 ? 125.597 179.235 91.917 1.00 113.80 100 GLY E N 1
ATOM 14775 C CA . GLY E 5 99 ? 126.803 179.962 91.592 1.00 113.80 100 GLY E CA 1
ATOM 14776 C C . GLY E 5 99 ? 127.265 180.964 92.628 1.00 113.80 100 GLY E C 1
ATOM 14777 O O . GLY E 5 99 ? 128.375 181.492 92.497 1.00 113.80 100 GLY E O 1
ATOM 14778 N N . LYS E 5 100 ? 126.461 181.246 93.654 1.00 113.21 101 LYS E N 1
ATOM 14779 C CA . LYS E 5 100 ? 126.847 182.274 94.614 1.00 113.21 101 LYS E CA 1
ATOM 14780 C C . LYS E 5 100 ? 127.812 181.738 95.665 1.00 113.21 101 LYS E C 1
ATOM 14781 O O . LYS E 5 100 ? 128.747 182.443 96.051 1.00 113.21 101 LYS E O 1
ATOM 14787 N N . GLY E 5 101 ? 127.583 180.516 96.147 1.00 109.65 102 GLY E N 1
ATOM 14788 C CA . GLY E 5 101 ? 128.519 179.757 96.977 1.00 109.65 102 GLY E CA 1
ATOM 14789 C C . GLY E 5 101 ? 129.061 180.447 98.216 1.00 109.65 102 GLY E C 1
ATOM 14790 O O . GLY E 5 101 ? 128.355 181.178 98.916 1.00 109.65 102 GLY E O 1
ATOM 14791 N N . LYS E 5 102 ? 130.345 180.204 98.491 1.00 105.87 103 LYS E N 1
ATOM 14792 C CA . LYS E 5 102 ? 131.078 180.905 99.532 1.00 105.87 103 LYS E CA 1
ATOM 14793 C C . LYS E 5 102 ? 132.346 181.570 99.025 1.00 105.87 103 LYS E C 1
ATOM 14794 O O . LYS E 5 102 ? 132.951 182.352 99.765 1.00 105.87 103 LYS E O 1
ATOM 14796 N N . LEU E 5 103 ? 132.763 181.290 97.791 1.00 105.85 104 LEU E N 1
ATOM 14797 C CA . LEU E 5 103 ? 134.097 181.639 97.326 1.00 105.85 104 LEU E CA 1
ATOM 14798 C C . LEU E 5 103 ? 134.135 182.539 96.102 1.00 105.85 104 LEU E C 1
ATOM 14799 O O . LEU E 5 103 ? 135.232 182.871 95.640 1.00 105.85 104 LEU E O 1
ATOM 14804 N N . VAL E 5 104 ? 132.992 182.937 95.547 1.00 111.33 105 VAL E N 1
ATOM 14805 C CA . VAL E 5 104 ? 133.003 184.030 94.583 1.00 111.33 105 VAL E CA 1
ATOM 14806 C C . VAL E 5 104 ? 132.674 185.353 95.251 1.00 111.33 105 VAL E C 1
ATOM 14807 O O . VAL E 5 104 ? 132.825 186.411 94.619 1.00 111.33 105 VAL E O 1
ATOM 14811 N N . GLU E 5 105 ? 132.229 185.327 96.508 1.00 108.09 106 GLU E N 1
ATOM 14812 C CA . GLU E 5 105 ? 132.188 186.538 97.316 1.00 108.09 106 GLU E CA 1
ATOM 14813 C C . GLU E 5 105 ? 133.593 186.975 97.701 1.00 108.09 106 GLU E C 1
ATOM 14814 O O . GLU E 5 105 ? 133.931 188.161 97.617 1.00 108.09 106 GLU E O 1
ATOM 14820 N N . ARG E 5 106 ? 134.425 186.025 98.120 1.00 105.58 107 ARG E N 1
ATOM 14821 C CA . ARG E 5 106 ? 135.785 186.295 98.560 1.00 105.58 107 ARG E CA 1
ATOM 14822 C C . ARG E 5 106 ? 136.749 186.476 97.390 1.00 105.58 107 ARG E C 1
ATOM 14823 O O . ARG E 5 106 ? 137.867 186.963 97.600 1.00 105.58 107 ARG E O 1
ATOM 14831 N N . GLU E 5 107 ? 136.315 186.128 96.170 1.00 109.18 108 GLU E N 1
ATOM 14832 C CA . GLU E 5 107 ? 137.073 186.298 94.920 1.00 109.18 108 GLU E CA 1
ATOM 14833 C C . GLU E 5 107 ? 138.403 185.548 94.952 1.00 109.18 108 GLU E C 1
ATOM 14834 O O . GLU E 5 107 ? 139.462 186.103 94.656 1.00 109.18 108 GLU E O 1
ATOM 14840 N N . LYS E 5 108 ? 138.343 184.268 95.314 1.00 108.01 109 LYS E N 1
ATOM 14841 C CA . LYS E 5 108 ? 139.543 183.443 95.294 1.00 108.01 109 LYS E CA 1
ATOM 14842 C C . LYS E 5 108 ? 139.775 182.816 93.924 1.00 108.01 109 LYS E C 1
ATOM 14843 O O . LYS E 5 108 ? 140.899 182.842 93.413 1.00 108.01 109 LYS E O 1
ATOM 14849 N N . PHE E 5 109 ? 138.731 182.257 93.317 1.00 110.34 110 PHE E N 1
ATOM 14850 C CA . PHE E 5 109 ? 138.793 181.882 91.912 1.00 110.34 110 PHE E CA 1
ATOM 14851 C C . PHE E 5 109 ? 137.407 182.036 91.307 1.00 110.34 110 PHE E C 1
ATOM 14852 O O . PHE E 5 109 ? 136.400 181.764 91.964 1.00 110.34 110 PHE E O 1
ATOM 14860 N N . LEU E 5 110 ? 137.370 182.476 90.056 1.00 114.67 111 LEU E N 1
ATOM 14861 C CA . LEU E 5 110 ? 136.142 182.851 89.376 1.00 114.67 111 LEU E CA 1
ATOM 14862 C C . LEU E 5 110 ? 135.746 181.781 88.366 1.00 114.67 111 LEU E C 1
ATOM 14863 O O . LEU E 5 110 ? 136.480 180.825 88.110 1.00 114.67 111 LEU E O 1
ATOM 14868 N N . GLY E 5 111 ? 134.561 181.961 87.789 1.00 112.54 112 GLY E N 1
ATOM 14869 C CA . GLY E 5 111 ? 134.095 181.091 86.730 1.00 112.54 112 GLY E CA 1
ATOM 14870 C C . GLY E 5 111 ? 133.235 179.936 87.194 1.00 112.54 112 GLY E C 1
ATOM 14871 O O . GLY E 5 111 ? 133.497 178.784 86.838 1.00 112.54 112 GLY E O 1
ATOM 14872 N N . VAL E 5 112 ? 132.208 180.225 87.987 1.00 112.52 113 VAL E N 1
ATOM 14873 C CA . VAL E 5 112 ? 131.231 179.233 88.414 1.00 112.52 113 VAL E CA 1
ATOM 14874 C C . VAL E 5 112 ? 129.863 179.680 87.912 1.00 112.52 113 VAL E C 1
ATOM 14875 O O . VAL E 5 112 ? 129.357 180.720 88.343 1.00 112.52 113 VAL E O 1
ATOM 14879 N N . PRO E 5 113 ? 129.235 178.936 87.009 1.00 113.20 114 PRO E N 1
ATOM 14880 C CA . PRO E 5 113 ? 127.950 179.364 86.450 1.00 113.20 114 PRO E CA 1
ATOM 14881 C C . PRO E 5 113 ? 126.772 178.945 87.308 1.00 113.20 114 PRO E C 1
ATOM 14882 O O . PRO E 5 113 ? 126.927 178.282 88.339 1.00 113.20 114 PRO E O 1
ATOM 14886 N N . SER E 5 114 ? 125.582 179.324 86.864 1.00 117.24 115 SER E N 1
ATOM 14887 C CA . SER E 5 114 ? 124.348 178.984 87.547 1.00 117.24 115 SER E CA 1
ATOM 14888 C C . SER E 5 114 ? 123.822 177.651 87.019 1.00 117.24 115 SER E C 1
ATOM 14889 O O . SER E 5 114 ? 124.519 176.913 86.320 1.00 117.24 115 SER E O 1
ATOM 14892 N N . TYR E 5 115 ? 122.578 177.323 87.363 1.00 115.83 116 TYR E N 1
ATOM 14893 C CA . TYR E 5 115 ? 121.918 176.135 86.847 1.00 115.83 116 TYR E CA 1
ATOM 14894 C C . TYR E 5 115 ? 120.784 176.460 85.887 1.00 115.83 116 TYR E C 1
ATOM 14895 O O . TYR E 5 115 ? 120.216 175.541 85.288 1.00 115.83 116 TYR E O 1
ATOM 14904 N N . LYS E 5 116 ? 120.436 177.739 85.727 1.00 123.27 117 LYS E N 1
ATOM 14905 C CA . LYS E 5 116 ? 119.509 178.123 84.668 1.00 123.27 117 LYS E CA 1
ATOM 14906 C C . LYS E 5 116 ? 120.180 178.095 83.303 1.00 123.27 117 LYS E C 1
ATOM 14907 O O . LYS E 5 116 ? 119.512 177.866 82.289 1.00 123.27 117 LYS E O 1
ATOM 14913 N N . ASP E 5 117 ? 121.492 178.326 83.258 1.00 121.41 118 ASP E N 1
ATOM 14914 C CA . ASP E 5 117 ? 122.170 178.566 81.991 1.00 121.41 118 ASP E CA 1
ATOM 14915 C C . ASP E 5 117 ? 122.415 177.279 81.215 1.00 121.41 118 ASP E C 1
ATOM 14916 O O . ASP E 5 117 ? 122.304 177.264 79.984 1.00 121.41 118 ASP E O 1
ATOM 14921 N N . ARG E 5 118 ? 122.746 176.194 81.907 1.00 117.47 119 ARG E N 1
ATOM 14922 C CA . ARG E 5 118 ? 123.151 174.947 81.271 1.00 117.47 119 ARG E CA 1
ATOM 14923 C C . ARG E 5 118 ? 122.106 173.880 81.556 1.00 117.47 119 ARG E C 1
ATOM 14924 O O . ARG E 5 118 ? 121.799 173.606 82.721 1.00 117.47 119 ARG E O 1
ATOM 14932 N N . GLU E 5 119 ? 121.565 173.278 80.498 1.00 119.94 120 GLU E N 1
ATOM 14933 C CA . GLU E 5 119 ? 120.567 172.229 80.656 1.00 119.94 120 GLU E CA 1
ATOM 14934 C C . GLU E 5 119 ? 121.264 170.896 80.914 1.00 119.94 120 GLU E C 1
ATOM 14935 O O . GLU E 5 119 ? 122.128 170.469 80.141 1.00 119.94 120 GLU E O 1
ATOM 14941 N N . ILE E 5 120 ? 120.937 170.275 82.044 1.00 113.04 121 ILE E N 1
ATOM 14942 C CA . ILE E 5 120 ? 121.624 169.086 82.530 1.00 113.04 121 ILE E CA 1
ATOM 14943 C C . ILE E 5 120 ? 120.579 168.027 82.844 1.00 113.04 121 ILE E C 1
ATOM 14944 O O . ILE E 5 120 ? 119.605 168.305 83.550 1.00 113.04 121 ILE E O 1
ATOM 14949 N N . THR E 5 121 ? 120.780 166.819 82.329 1.00 113.18 122 THR E N 1
ATOM 14950 C CA . THR E 5 121 ? 119.914 165.697 82.648 1.00 113.18 122 THR E CA 1
ATOM 14951 C C . THR E 5 121 ? 120.427 164.968 83.887 1.00 113.18 122 THR E C 1
ATOM 14952 O O . THR E 5 121 ? 121.495 165.270 84.421 1.00 113.18 122 THR E O 1
ATOM 14956 N N . GLU E 5 122 ? 119.653 163.979 84.339 1.00 112.13 123 GLU E N 1
ATOM 14957 C CA . GLU E 5 122 ? 120.021 163.214 85.526 1.00 112.13 123 GLU E CA 1
ATOM 14958 C C . GLU E 5 122 ? 121.178 162.254 85.284 1.00 112.13 123 GLU E C 1
ATOM 14959 O O . GLU E 5 122 ? 121.710 161.704 86.251 1.00 112.13 123 GLU E O 1
ATOM 14965 N N . GLY E 5 123 ? 121.570 162.034 84.034 1.00 108.63 124 GLY E N 1
ATOM 14966 C CA . GLY E 5 123 ? 122.714 161.201 83.732 1.00 108.63 124 GLY E CA 1
ATOM 14967 C C . GLY E 5 123 ? 123.936 162.024 83.392 1.00 108.63 124 GLY E C 1
ATOM 14968 O O . GLY E 5 123 ? 125.051 161.503 83.331 1.00 108.63 124 GLY E O 1
ATOM 14969 N N . SER E 5 124 ? 123.733 163.320 83.169 1.00 108.62 125 SER E N 1
ATOM 14970 C CA . SER E 5 124 ? 124.836 164.222 82.874 1.00 108.62 125 SER E CA 1
ATOM 14971 C C . SER E 5 124 ? 125.478 164.801 84.126 1.00 108.62 125 SER E C 1
ATOM 14972 O O . SER E 5 124 ? 126.592 165.324 84.042 1.00 108.62 125 SER E O 1
ATOM 14975 N N . ILE E 5 125 ? 124.803 164.734 85.275 1.00 101.82 126 ILE E N 1
ATOM 14976 C CA . ILE E 5 125 ? 125.463 165.038 86.541 1.00 101.82 126 ILE E CA 1
ATOM 14977 C C . ILE E 5 125 ? 126.463 163.945 86.884 1.00 101.82 126 ILE E C 1
ATOM 14978 O O . ILE E 5 125 ? 127.612 164.223 87.244 1.00 101.82 126 ILE E O 1
ATOM 14983 N N . PHE E 5 126 ? 126.042 162.685 86.743 1.00 101.36 127 PHE E N 1
ATOM 14984 C CA . PHE E 5 126 ? 126.846 161.543 87.160 1.00 101.36 127 PHE E CA 1
ATOM 14985 C C . PHE E 5 126 ? 128.113 161.398 86.328 1.00 101.36 127 PHE E C 1
ATOM 14986 O O . PHE E 5 126 ? 129.115 160.874 86.820 1.00 101.36 127 PHE E O 1
ATOM 14994 N N . HIS E 5 127 ? 128.103 161.866 85.082 1.00 106.03 128 HIS E N 1
ATOM 14995 C CA . HIS E 5 127 ? 129.324 161.823 84.290 1.00 106.03 128 HIS E CA 1
ATOM 14996 C C . HIS E 5 127 ? 130.289 162.936 84.679 1.00 106.03 128 HIS E C 1
ATOM 14997 O O . HIS E 5 127 ? 131.506 162.747 84.601 1.00 106.03 128 HIS E O 1
ATOM 15004 N N . VAL E 5 128 ? 129.772 164.088 85.107 1.00 103.87 129 VAL E N 1
ATOM 15005 C CA . VAL E 5 128 ? 130.632 165.180 85.552 1.00 103.87 129 VAL E CA 1
ATOM 15006 C C . VAL E 5 128 ? 131.106 164.946 86.984 1.00 103.87 129 VAL E C 1
ATOM 15007 O O . VAL E 5 128 ? 132.258 165.236 87.322 1.00 103.87 129 VAL E O 1
ATOM 15011 N N . GLU E 5 129 ? 130.253 164.361 87.831 1.00 103.12 130 GLU E N 1
ATOM 15012 C CA . GLU E 5 129 ? 130.585 164.157 89.239 1.00 103.12 130 GLU E CA 1
ATOM 15013 C C . GLU E 5 129 ? 131.656 163.085 89.434 1.00 103.12 130 GLU E C 1
ATOM 15014 O O . GLU E 5 129 ? 132.294 163.046 90.489 1.00 103.12 130 GLU E O 1
ATOM 15020 N N . THR E 5 130 ? 131.901 162.243 88.431 1.00 101.13 131 THR E N 1
ATOM 15021 C CA . THR E 5 130 ? 132.987 161.274 88.491 1.00 101.13 131 THR E CA 1
ATOM 15022 C C . THR E 5 130 ? 134.256 161.734 87.789 1.00 101.13 131 THR E C 1
ATOM 15023 O O . THR E 5 130 ? 135.337 161.242 88.124 1.00 101.13 131 THR E O 1
ATOM 15027 N N . TYR E 5 131 ? 134.159 162.645 86.827 1.00 104.40 132 TYR E N 1
ATOM 15028 C CA . TYR E 5 131 ? 135.307 163.049 86.022 1.00 104.40 132 TYR E CA 1
ATOM 15029 C C . TYR E 5 131 ? 135.647 164.524 86.140 1.00 104.40 132 TYR E C 1
ATOM 15030 O O . TYR E 5 131 ? 136.825 164.871 86.217 1.00 104.40 132 TYR E O 1
ATOM 15039 N N . GLY E 5 132 ? 134.650 165.405 86.149 1.00 101.59 133 GLY E N 1
ATOM 15040 C CA . GLY E 5 132 ? 134.909 166.831 86.186 1.00 101.59 133 GLY E CA 1
ATOM 15041 C C . GLY E 5 132 ? 135.033 167.436 84.805 1.00 101.59 133 GLY E C 1
ATOM 15042 O O . GLY E 5 132 ? 135.602 166.815 83.905 1.00 101.59 133 GLY E O 1
ATOM 15043 N N . LEU E 5 133 ? 134.509 168.644 84.618 1.00 105.38 134 LEU E N 1
ATOM 15044 C CA . LEU E 5 133 ? 134.519 169.308 83.318 1.00 105.38 134 LEU E CA 1
ATOM 15045 C C . LEU E 5 133 ? 135.422 170.530 83.436 1.00 105.38 134 LEU E C 1
ATOM 15046 O O . LEU E 5 133 ? 134.971 171.634 83.743 1.00 105.38 134 LEU E O 1
ATOM 15051 N N . ASN E 5 134 ? 136.728 170.291 83.275 1.00 108.66 135 ASN E N 1
ATOM 15052 C CA . ASN E 5 134 ? 137.801 171.260 83.039 1.00 108.66 135 ASN E CA 1
ATOM 15053 C C . ASN E 5 134 ? 138.155 172.146 84.230 1.00 108.66 135 ASN E C 1
ATOM 15054 O O . ASN E 5 134 ? 139.183 172.828 84.200 1.00 108.66 135 ASN E O 1
ATOM 15059 N N . ALA E 5 135 ? 137.345 172.155 85.283 1.00 103.53 136 ALA E N 1
ATOM 15060 C CA . ALA E 5 135 ? 137.735 172.844 86.504 1.00 103.53 136 ALA E CA 1
ATOM 15061 C C . ALA E 5 135 ? 137.285 172.106 87.748 1.00 103.53 136 ALA E C 1
ATOM 15062 O O . ALA E 5 135 ? 137.639 172.514 88.859 1.00 103.53 136 ALA E O 1
ATOM 15064 N N . MET E 5 136 ? 136.529 171.028 87.601 1.00 102.24 137 MET E N 1
ATOM 15065 C CA . MET E 5 136 ? 136.213 170.162 88.715 1.00 102.24 137 MET E CA 1
ATOM 15066 C C . MET E 5 136 ? 137.196 169.002 88.773 1.00 102.24 137 MET E C 1
ATOM 15067 O O . MET E 5 136 ? 138.091 168.856 87.938 1.00 102.24 137 MET E O 1
ATOM 15072 N N . GLY E 5 137 ? 137.027 168.163 89.792 1.00 94.78 138 GLY E N 1
ATOM 15073 C CA . GLY E 5 137 ? 137.852 166.993 89.956 1.00 94.78 138 GLY E CA 1
ATOM 15074 C C . GLY E 5 137 ? 136.992 165.773 90.223 1.00 94.78 138 GLY E C 1
ATOM 15075 O O . GLY E 5 137 ? 135.784 165.872 90.441 1.00 94.78 138 GLY E O 1
ATOM 15076 N N . SER E 5 138 ? 137.642 164.618 90.192 1.00 95.18 139 SER E N 1
ATOM 15077 C CA . SER E 5 138 ? 136.962 163.354 90.431 1.00 95.18 139 SER E CA 1
ATOM 15078 C C . SER E 5 138 ? 136.551 163.268 91.893 1.00 95.18 139 SER E C 1
ATOM 15079 O O . SER E 5 138 ? 137.390 163.054 92.770 1.00 95.18 139 SER E O 1
ATOM 15082 N N . HIS E 5 139 ? 135.260 163.434 92.157 1.00 89.72 140 HIS E N 1
ATOM 15083 C CA . HIS E 5 139 ? 134.705 163.236 93.486 1.00 89.72 140 HIS E CA 1
ATOM 15084 C C . HIS E 5 139 ? 134.346 161.782 93.755 1.00 89.72 140 HIS E C 1
ATOM 15085 O O . HIS E 5 139 ? 133.638 161.502 94.725 1.00 89.72 140 HIS E O 1
ATOM 15092 N N . ALA E 5 140 ? 134.812 160.855 92.915 1.00 93.43 141 ALA E N 1
ATOM 15093 C CA . ALA E 5 140 ? 134.603 159.435 93.164 1.00 93.43 141 ALA E CA 1
ATOM 15094 C C . ALA E 5 140 ? 135.425 158.944 94.342 1.00 93.43 141 ALA E C 1
ATOM 15095 O O . ALA E 5 140 ? 135.073 157.934 94.956 1.00 93.43 141 ALA E O 1
ATOM 15097 N N . ASN E 5 141 ? 136.512 159.640 94.666 1.00 89.81 142 ASN E N 1
ATOM 15098 C CA . ASN E 5 141 ? 137.332 159.287 95.813 1.00 89.81 142 ASN E CA 1
ATOM 15099 C C . ASN E 5 141 ? 136.630 159.573 97.130 1.00 89.81 142 ASN E C 1
ATOM 15100 O O . ASN E 5 141 ? 136.982 158.972 98.149 1.00 89.81 142 ASN E O 1
ATOM 15105 N N . GLN E 5 142 ? 135.646 160.469 97.129 1.00 91.10 143 GLN E N 1
ATOM 15106 C CA . GLN E 5 142 ? 134.962 160.914 98.334 1.00 91.10 143 GLN E CA 1
ATOM 15107 C C . GLN E 5 142 ? 133.588 160.279 98.498 1.00 91.10 143 GLN E C 1
ATOM 15108 O O . GLN E 5 142 ? 133.256 159.788 99.580 1.00 91.10 143 GLN E O 1
ATOM 15114 N N . LEU E 5 143 ? 132.781 160.278 97.444 1.00 93.52 144 LEU E N 1
ATOM 15115 C CA . LEU E 5 143 ? 131.445 159.706 97.464 1.00 93.52 144 LEU E CA 1
ATOM 15116 C C . LEU E 5 143 ? 131.450 158.324 96.817 1.00 93.52 144 LEU E C 1
ATOM 15117 O O . LEU E 5 143 ? 132.330 157.988 96.023 1.00 93.52 144 LEU E O 1
ATOM 15122 N N . SER E 5 144 ? 130.447 157.523 97.166 1.00 102.69 145 SER E N 1
ATOM 15123 C CA . SER E 5 144 ? 130.312 156.167 96.653 1.00 102.69 145 SER E CA 1
ATOM 15124 C C . SER E 5 144 ? 129.218 156.109 95.596 1.00 102.69 145 SER E C 1
ATOM 15125 O O . SER E 5 144 ? 128.379 157.004 95.495 1.00 102.69 145 SER E O 1
ATOM 15128 N N . ALA E 5 145 ? 129.223 155.011 94.829 1.00 100.29 146 ALA E N 1
ATOM 15129 C CA . ALA E 5 145 ? 128.372 154.870 93.648 1.00 100.29 146 ALA E CA 1
ATOM 15130 C C . ALA E 5 145 ? 126.885 154.861 93.972 1.00 100.29 146 ALA E C 1
ATOM 15131 O O . ALA E 5 145 ? 126.076 155.205 93.107 1.00 100.29 146 ALA E O 1
ATOM 15133 N N . HIS E 5 146 ? 126.503 154.478 95.188 1.00 104.34 147 HIS E N 1
ATOM 15134 C CA . HIS E 5 146 ? 125.119 154.629 95.610 1.00 104.34 147 HIS E CA 1
ATOM 15135 C C . HIS E 5 146 ? 124.786 156.076 95.938 1.00 104.34 147 HIS E C 1
ATOM 15136 O O . HIS E 5 146 ? 123.622 156.475 95.842 1.00 104.34 147 HIS E O 1
ATOM 15143 N N . GLU E 5 147 ? 125.791 156.877 96.284 1.00 104.50 148 GLU E N 1
ATOM 15144 C CA . GLU E 5 147 ? 125.565 158.212 96.815 1.00 104.50 148 GLU E CA 1
ATOM 15145 C C . GLU E 5 147 ? 125.657 159.317 95.774 1.00 104.50 148 GLU E C 1
ATOM 15146 O O . GLU E 5 147 ? 125.155 160.415 96.029 1.00 104.50 148 GLU E O 1
ATOM 15152 N N . ARG E 5 148 ? 126.291 159.071 94.624 1.00 101.41 149 ARG E N 1
ATOM 15153 C CA . ARG E 5 148 ? 126.258 160.061 93.550 1.00 101.41 149 ARG E CA 1
ATOM 15154 C C . ARG E 5 148 ? 124.863 160.198 92.962 1.00 101.41 149 ARG E C 1
ATOM 15155 O O . ARG E 5 148 ? 124.504 161.272 92.470 1.00 101.41 149 ARG E O 1
ATOM 15163 N N . TRP E 5 149 ? 124.065 159.133 93.002 1.00 106.16 150 TRP E N 1
ATOM 15164 C CA . TRP E 5 149 ? 122.700 159.220 92.509 1.00 106.16 150 TRP E CA 1
ATOM 15165 C C . TRP E 5 149 ? 121.790 159.952 93.483 1.00 106.16 150 TRP E C 1
ATOM 15166 O O . TRP E 5 149 ? 120.790 160.542 93.062 1.00 106.16 150 TRP E O 1
ATOM 15177 N N . LEU E 5 150 ? 122.110 159.918 94.778 1.00 103.47 151 LEU E N 1
ATOM 15178 C CA . LEU E 5 150 ? 121.326 160.669 95.751 1.00 103.47 151 LEU E CA 1
ATOM 15179 C C . LEU E 5 150 ? 121.545 162.167 95.604 1.00 103.47 151 LEU E C 1
ATOM 15180 O O . LEU E 5 150 ? 120.641 162.957 95.893 1.00 103.47 151 LEU E O 1
ATOM 15185 N N . VAL E 5 151 ? 122.735 162.571 95.157 1.00 102.62 152 VAL E N 1
ATOM 15186 C CA . VAL E 5 151 ? 123.004 163.982 94.913 1.00 102.62 152 VAL E CA 1
ATOM 15187 C C . VAL E 5 151 ? 122.301 164.444 93.643 1.00 102.62 152 VAL E C 1
ATOM 15188 O O . VAL E 5 151 ? 121.767 165.558 93.589 1.00 102.62 152 VAL E O 1
ATOM 15192 N N . ALA E 5 152 ? 122.251 163.581 92.620 1.00 103.40 153 ALA E N 1
ATOM 15193 C CA . ALA E 5 152 ? 121.743 163.979 91.309 1.00 103.40 153 ALA E CA 1
ATOM 15194 C C . ALA E 5 152 ? 120.245 164.257 91.330 1.00 103.40 153 ALA E C 1
ATOM 15195 O O . ALA E 5 152 ? 119.759 165.090 90.558 1.00 103.40 153 ALA E O 1
ATOM 15197 N N . ASP E 5 153 ? 119.503 163.581 92.205 1.00 111.45 154 ASP E N 1
ATOM 15198 C CA . ASP E 5 153 ? 118.085 163.884 92.341 1.00 111.45 154 ASP E CA 1
ATOM 15199 C C . ASP E 5 153 ? 117.870 165.212 93.053 1.00 111.45 154 ASP E C 1
ATOM 15200 O O . ASP E 5 153 ? 116.886 165.908 92.784 1.00 111.45 154 ASP E O 1
ATOM 15205 N N . TYR E 5 154 ? 118.780 165.580 93.953 1.00 104.86 155 TYR E N 1
ATOM 15206 C CA . TYR E 5 154 ? 118.633 166.828 94.690 1.00 104.86 155 TYR E CA 1
ATOM 15207 C C . TYR E 5 154 ? 118.982 168.036 93.830 1.00 104.86 155 TYR E C 1
ATOM 15208 O O . TYR E 5 154 ? 118.408 169.113 94.022 1.00 104.86 155 TYR E O 1
ATOM 15217 N N . VAL E 5 155 ? 119.907 167.875 92.882 1.00 105.21 156 VAL E N 1
ATOM 15218 C CA . VAL E 5 155 ? 120.291 168.984 92.013 1.00 105.21 156 VAL E CA 1
ATOM 15219 C C . VAL E 5 155 ? 119.168 169.302 91.031 1.00 105.21 156 VAL E C 1
ATOM 15220 O O . VAL E 5 155 ? 118.918 170.472 90.711 1.00 105.21 156 VAL E O 1
ATOM 15224 N N . LEU E 5 156 ? 118.452 168.272 90.565 1.00 109.58 157 LEU E N 1
ATOM 15225 C CA . LEU E 5 156 ? 117.290 168.489 89.706 1.00 109.58 157 LEU E CA 1
ATOM 15226 C C . LEU E 5 156 ? 116.176 169.230 90.435 1.00 109.58 157 LEU E C 1
ATOM 15227 O O . LEU E 5 156 ? 115.443 170.012 89.819 1.00 109.58 157 LEU E O 1
ATOM 15232 N N . LYS E 5 157 ? 116.040 169.012 91.743 1.00 112.14 158 LYS E N 1
ATOM 15233 C CA . LYS E 5 157 ? 115.066 169.771 92.514 1.00 112.14 158 LYS E CA 1
ATOM 15234 C C . LYS E 5 157 ? 115.510 171.212 92.728 1.00 112.14 158 LYS E C 1
ATOM 15235 O O . LYS E 5 157 ? 114.668 172.082 92.969 1.00 112.14 158 LYS E O 1
ATOM 15241 N N . LEU E 5 158 ? 116.813 171.484 92.637 1.00 106.54 159 LEU E N 1
ATOM 15242 C CA . LEU E 5 158 ? 117.298 172.853 92.772 1.00 106.54 159 LEU E CA 1
ATOM 15243 C C . LEU E 5 158 ? 117.132 173.647 91.486 1.00 106.54 159 LEU E C 1
ATOM 15244 O O . LEU E 5 158 ? 116.948 174.868 91.539 1.00 106.54 159 LEU E O 1
ATOM 15249 N N . LYS E 5 159 ? 117.198 172.985 90.330 1.00 111.27 160 LYS E N 1
ATOM 15250 C CA . LYS E 5 159 ? 116.981 173.687 89.070 1.00 111.27 160 LYS E CA 1
ATOM 15251 C C . LYS E 5 159 ? 115.512 174.047 88.885 1.00 111.27 160 LYS E C 1
ATOM 15252 O O . LYS E 5 159 ? 115.196 175.110 88.336 1.00 111.27 160 LYS E O 1
ATOM 15258 N N . SER E 5 160 ? 114.608 173.185 89.357 1.00 112.53 161 SER E N 1
ATOM 15259 C CA . SER E 5 160 ? 113.179 173.418 89.180 1.00 112.53 161 SER E CA 1
ATOM 15260 C C . SER E 5 160 ? 112.680 174.582 90.027 1.00 112.53 161 SER E C 1
ATOM 15261 O O . SER E 5 160 ? 111.707 175.243 89.652 1.00 112.53 161 SER E O 1
ATOM 15264 N N . GLN E 5 161 ? 113.328 174.854 91.160 1.00 115.61 162 GLN E N 1
ATOM 15265 C CA . GLN E 5 161 ? 112.950 176.005 91.968 1.00 115.61 162 GLN E CA 1
ATOM 15266 C C . GLN E 5 161 ? 113.487 177.313 91.406 1.00 115.61 162 GLN E C 1
ATOM 15267 O O . GLN E 5 161 ? 112.935 178.375 91.712 1.00 115.61 162 GLN E O 1
ATOM 15273 N N . LEU E 5 162 ? 114.540 177.263 90.599 1.00 115.07 163 LEU E N 1
ATOM 15274 C CA . LEU E 5 162 ? 115.055 178.457 89.942 1.00 115.07 163 LEU E CA 1
ATOM 15275 C C . LEU E 5 162 ? 114.143 178.884 88.796 1.00 115.07 163 LEU E C 1
ATOM 15276 O O . LEU E 5 162 ? 114.410 178.584 87.632 1.00 115.07 163 LEU E O 1
ATOM 15281 N N . MET F 6 1 ? 132.778 118.033 203.832 1.00 153.48 1 MET F N 1
ATOM 15282 C CA . MET F 6 1 ? 131.889 117.437 202.844 1.00 153.48 1 MET F CA 1
ATOM 15283 C C . MET F 6 1 ? 130.957 118.485 202.248 1.00 153.48 1 MET F C 1
ATOM 15284 O O . MET F 6 1 ? 131.101 119.680 202.506 1.00 153.48 1 MET F O 1
ATOM 15289 N N . TYR F 6 2 ? 129.986 118.022 201.467 1.00 145.71 2 TYR F N 1
ATOM 15290 C CA . TYR F 6 2 ? 128.978 118.882 200.866 1.00 145.71 2 TYR F CA 1
ATOM 15291 C C . TYR F 6 2 ? 127.603 118.526 201.392 1.00 145.71 2 TYR F C 1
ATOM 15292 O O . TYR F 6 2 ? 127.129 117.403 201.200 1.00 145.71 2 TYR F O 1
ATOM 15301 N N . THR F 6 3 ? 126.959 119.488 202.027 1.00 147.07 3 THR F N 1
ATOM 15302 C CA . THR F 6 3 ? 125.614 119.289 202.534 1.00 147.07 3 THR F CA 1
ATOM 15303 C C . THR F 6 3 ? 124.630 119.647 201.441 1.00 147.07 3 THR F C 1
ATOM 15304 O O . THR F 6 3 ? 124.667 120.757 200.902 1.00 147.07 3 THR F O 1
ATOM 15308 N N . PHE F 6 4 ? 123.757 118.706 201.122 1.00 147.22 4 PHE F N 1
ATOM 15309 C CA . PHE F 6 4 ? 122.769 118.935 200.087 1.00 147.22 4 PHE F CA 1
ATOM 15310 C C . PHE F 6 4 ? 121.753 119.980 200.553 1.00 147.22 4 PHE F C 1
ATOM 15311 O O . PHE F 6 4 ? 121.358 120.004 201.718 1.00 147.22 4 PHE F O 1
ATOM 15319 N N . SER F 6 5 ? 121.341 120.848 199.623 1.00 148.94 5 SER F N 1
ATOM 15320 C CA . SER F 6 5 ? 120.477 122.007 199.892 1.00 148.94 5 SER F CA 1
ATOM 15321 C C . SER F 6 5 ? 119.143 121.696 200.551 1.00 148.94 5 SER F C 1
ATOM 15322 O O . SER F 6 5 ? 118.557 122.588 201.183 1.00 148.94 5 SER F O 1
ATOM 15325 N N . SER F 6 6 ? 118.619 120.492 200.334 1.00 149.01 6 SER F N 1
ATOM 15326 C CA . SER F 6 6 ? 117.302 120.059 200.791 1.00 149.01 6 SER F CA 1
ATOM 15327 C C . SER F 6 6 ? 116.185 120.853 200.127 1.00 149.01 6 SER F C 1
ATOM 15328 O O . SER F 6 6 ? 115.078 120.948 200.661 1.00 149.01 6 SER F O 1
ATOM 15331 N N . LYS F 6 7 ? 116.483 121.447 198.972 1.00 147.32 7 LYS F N 1
ATOM 15332 C CA . LYS F 6 7 ? 115.523 122.213 198.195 1.00 147.32 7 LYS F CA 1
ATOM 15333 C C . LYS F 6 7 ? 115.670 121.880 196.724 1.00 147.32 7 LYS F C 1
ATOM 15334 O O . LYS F 6 7 ? 114.672 121.748 196.010 1.00 147.32 7 LYS F O 1
ATOM 15340 N N . LEU F 6 8 ? 116.923 121.702 196.285 1.00 145.36 8 LEU F N 1
ATOM 15341 C CA . LEU F 6 8 ? 117.193 121.330 194.903 1.00 145.36 8 LEU F CA 1
ATOM 15342 C C . LEU F 6 8 ? 116.598 119.982 194.567 1.00 145.36 8 LEU F C 1
ATOM 15343 O O . LEU F 6 8 ? 116.297 119.729 193.397 1.00 145.36 8 LEU F O 1
ATOM 15348 N N . LYS F 6 9 ? 116.437 119.111 195.570 1.00 147.27 9 LYS F N 1
ATOM 15349 C CA . LYS F 6 9 ? 115.809 117.818 195.339 1.00 147.27 9 LYS F CA 1
ATOM 15350 C C . LYS F 6 9 ? 114.431 118.001 194.757 1.00 147.27 9 LYS F C 1
ATOM 15351 O O . LYS F 6 9 ? 114.150 117.519 193.659 1.00 147.27 9 LYS F O 1
ATOM 15357 N N . THR F 6 10 ? 113.582 118.748 195.462 1.00 145.05 10 THR F N 1
ATOM 15358 C CA . THR F 6 10 ? 112.217 118.943 195.006 1.00 145.05 10 THR F CA 1
ATOM 15359 C C . THR F 6 10 ? 112.176 119.789 193.757 1.00 145.05 10 THR F C 1
ATOM 15360 O O . THR F 6 10 ? 111.297 119.593 192.917 1.00 145.05 10 THR F O 1
ATOM 15364 N N . PHE F 6 11 ? 113.139 120.695 193.609 1.00 142.10 11 PHE F N 1
ATOM 15365 C CA . PHE F 6 11 ? 113.228 121.500 192.402 1.00 142.10 11 PHE F CA 1
ATOM 15366 C C . PHE F 6 11 ? 113.457 120.626 191.185 1.00 142.10 11 PHE F C 1
ATOM 15367 O O . PHE F 6 11 ? 112.752 120.749 190.178 1.00 142.10 11 PHE F O 1
ATOM 15375 N N . SER F 6 12 ? 114.441 119.730 191.274 1.00 137.99 12 SER F N 1
ATOM 15376 C CA . SER F 6 12 ? 114.745 118.832 190.175 1.00 137.99 12 SER F CA 1
ATOM 15377 C C . SER F 6 12 ? 113.621 117.843 189.945 1.00 137.99 12 SER F C 1
ATOM 15378 O O . SER F 6 12 ? 113.378 117.453 188.799 1.00 137.99 12 SER F O 1
ATOM 15381 N N . ILE F 6 13 ? 112.907 117.463 191.011 1.00 137.12 13 ILE F N 1
ATOM 15382 C CA . ILE F 6 13 ? 111.751 116.587 190.862 1.00 137.12 13 ILE F CA 1
ATOM 15383 C C . ILE F 6 13 ? 110.681 117.261 190.043 1.00 137.12 13 ILE F C 1
ATOM 15384 O O . ILE F 6 13 ? 110.120 116.648 189.132 1.00 137.12 13 ILE F O 1
ATOM 15389 N N . ILE F 6 14 ? 110.405 118.532 190.333 1.00 135.73 14 ILE F N 1
ATOM 15390 C CA . ILE F 6 14 ? 109.424 119.279 189.556 1.00 135.73 14 ILE F CA 1
ATOM 15391 C C . ILE F 6 14 ? 109.795 119.282 188.087 1.00 135.73 14 ILE F C 1
ATOM 15392 O O . ILE F 6 14 ? 108.962 118.985 187.228 1.00 135.73 14 ILE F O 1
ATOM 15397 N N . LEU F 6 15 ? 111.065 119.552 187.790 1.00 134.14 15 LEU F N 1
ATOM 15398 C CA . LEU F 6 15 ? 111.520 119.561 186.405 1.00 134.14 15 LEU F CA 1
ATOM 15399 C C . LEU F 6 15 ? 111.375 118.195 185.746 1.00 134.14 15 LEU F C 1
ATOM 15400 O O . LEU F 6 15 ? 110.968 118.102 184.584 1.00 134.14 15 LEU F O 1
ATOM 15405 N N . MET F 6 16 ? 111.659 117.126 186.488 1.00 135.82 16 MET F N 1
ATOM 15406 C CA . MET F 6 16 ? 111.547 115.771 185.963 1.00 135.82 16 MET F CA 1
ATOM 15407 C C . MET F 6 16 ? 110.112 115.267 185.883 1.00 135.82 16 MET F C 1
ATOM 15408 O O . MET F 6 16 ? 109.882 114.174 185.354 1.00 135.82 16 MET F O 1
ATOM 15413 N N . VAL F 6 17 ? 109.147 116.020 186.392 1.00 135.69 17 VAL F N 1
ATOM 15414 C CA . VAL F 6 17 ? 107.748 115.650 186.282 1.00 135.69 17 VAL F CA 1
ATOM 15415 C C . VAL F 6 17 ? 107.068 116.456 185.216 1.00 135.69 17 VAL F C 1
ATOM 15416 O O . VAL F 6 17 ? 106.428 115.897 184.332 1.00 135.69 17 VAL F O 1
ATOM 15420 N N . LEU F 6 18 ? 107.212 117.777 185.283 1.00 137.64 18 LEU F N 1
ATOM 15421 C CA . LEU F 6 18 ? 106.586 118.630 184.287 1.00 137.64 18 LEU F CA 1
ATOM 15422 C C . LEU F 6 18 ? 107.165 118.374 182.913 1.00 137.64 18 LEU F C 1
ATOM 15423 O O . LEU F 6 18 ? 106.426 118.341 181.925 1.00 137.64 18 LEU F O 1
ATOM 15428 N N . GLY F 6 19 ? 108.483 118.169 182.845 1.00 134.83 19 GLY F N 1
ATOM 15429 C CA . GLY F 6 19 ? 109.112 117.864 181.579 1.00 134.83 19 GLY F CA 1
ATOM 15430 C C . GLY F 6 19 ? 108.627 116.539 181.042 1.00 134.83 19 GLY F C 1
ATOM 15431 O O . GLY F 6 19 ? 108.276 116.428 179.867 1.00 134.83 19 GLY F O 1
ATOM 15432 N N . LEU F 6 20 ? 108.553 115.539 181.920 1.00 136.00 20 LEU F N 1
ATOM 15433 C CA . LEU F 6 20 ? 108.101 114.209 181.536 1.00 136.00 20 LEU F CA 1
ATOM 15434 C C . LEU F 6 20 ? 106.672 114.227 181.024 1.00 136.00 20 LEU F C 1
ATOM 15435 O O . LEU F 6 20 ? 106.366 113.597 180.006 1.00 136.00 20 LEU F O 1
ATOM 15440 N N . LEU F 6 21 ? 105.793 114.948 181.720 1.00 137.31 21 LEU F N 1
ATOM 15441 C CA . LEU F 6 21 ? 104.403 115.054 181.303 1.00 137.31 21 LEU F CA 1
ATOM 15442 C C . LEU F 6 21 ? 104.286 115.725 179.950 1.00 137.31 21 LEU F C 1
ATOM 15443 O O . LEU F 6 21 ? 103.483 115.302 179.112 1.00 137.31 21 LEU F O 1
ATOM 15448 N N . GLY F 6 22 ? 105.104 116.755 179.718 1.00 137.24 22 GLY F N 1
ATOM 15449 C CA . GLY F 6 22 ? 105.098 117.437 178.439 1.00 137.24 22 GLY F CA 1
ATOM 15450 C C . GLY F 6 22 ? 105.546 116.531 177.312 1.00 137.24 22 GLY F C 1
ATOM 15451 O O . GLY F 6 22 ? 105.012 116.600 176.204 1.00 137.24 22 GLY F O 1
ATOM 15452 N N . ILE F 6 23 ? 106.510 115.650 177.597 1.00 136.79 23 ILE F N 1
ATOM 15453 C CA . ILE F 6 23 ? 106.970 114.673 176.616 1.00 136.79 23 ILE F CA 1
ATOM 15454 C C . ILE F 6 23 ? 105.836 113.747 176.226 1.00 136.79 23 ILE F C 1
ATOM 15455 O O . ILE F 6 23 ? 105.592 113.519 175.035 1.00 136.79 23 ILE F O 1
ATOM 15460 N N . GLY F 6 24 ? 105.119 113.228 177.231 1.00 140.10 24 GLY F N 1
ATOM 15461 C CA . GLY F 6 24 ? 103.978 112.364 176.974 1.00 140.10 24 GLY F CA 1
ATOM 15462 C C . GLY F 6 24 ? 102.931 113.049 176.121 1.00 140.10 24 GLY F C 1
ATOM 15463 O O . GLY F 6 24 ? 102.423 112.463 175.162 1.00 140.10 24 GLY F O 1
ATOM 15464 N N . TYR F 6 25 ? 102.652 114.320 176.429 1.00 145.26 25 TYR F N 1
ATOM 15465 C CA . TYR F 6 25 ? 101.724 115.136 175.653 1.00 145.26 25 TYR F CA 1
ATOM 15466 C C . TYR F 6 25 ? 102.144 115.223 174.197 1.00 145.26 25 TYR F C 1
ATOM 15467 O O . TYR F 6 25 ? 101.313 115.071 173.297 1.00 145.26 25 TYR F O 1
ATOM 15476 N N . GLY F 6 26 ? 103.437 115.475 173.960 1.00 139.90 26 GLY F N 1
ATOM 15477 C CA . GLY F 6 26 ? 103.970 115.581 172.608 1.00 139.90 26 GLY F CA 1
ATOM 15478 C C . GLY F 6 26 ? 103.699 114.366 171.736 1.00 139.90 26 GLY F C 1
ATOM 15479 O O . GLY F 6 26 ? 103.506 114.502 170.528 1.00 139.90 26 GLY F O 1
ATOM 15480 N N . PHE F 6 27 ? 103.617 113.176 172.329 1.00 138.74 27 PHE F N 1
ATOM 15481 C CA . PHE F 6 27 ? 103.323 111.973 171.555 1.00 138.74 27 PHE F CA 1
ATOM 15482 C C . PHE F 6 27 ? 101.830 111.674 171.409 1.00 138.74 27 PHE F C 1
ATOM 15483 O O . PHE F 6 27 ? 101.469 110.595 170.925 1.00 138.74 27 PHE F O 1
ATOM 15491 N N . LEU F 6 28 ? 100.957 112.597 171.801 1.00 143.56 28 LEU F N 1
ATOM 15492 C CA . LEU F 6 28 ? 99.517 112.425 171.658 1.00 143.56 28 LEU F CA 1
ATOM 15493 C C . LEU F 6 28 ? 98.938 113.311 170.562 1.00 143.56 28 LEU F C 1
ATOM 15494 O O . LEU F 6 28 ? 97.716 113.471 170.473 1.00 143.56 28 LEU F O 1
ATOM 15499 N N . SER F 6 29 ? 99.796 113.905 169.742 1.00 142.02 29 SER F N 1
ATOM 15500 C CA . SER F 6 29 ? 99.377 114.844 168.715 1.00 142.02 29 SER F CA 1
ATOM 15501 C C . SER F 6 29 ? 100.415 114.928 167.598 1.00 142.02 29 SER F C 1
ATOM 15502 O O . SER F 6 29 ? 100.709 113.935 166.932 1.00 142.02 29 SER F O 1
ATOM 15505 N N . THR F 6 92 ? 97.536 112.270 147.921 1.00 167.79 92 THR F N 1
ATOM 15506 C CA . THR F 6 92 ? 98.309 111.321 147.133 1.00 167.79 92 THR F CA 1
ATOM 15507 C C . THR F 6 92 ? 99.710 111.084 147.710 1.00 167.79 92 THR F C 1
ATOM 15508 O O . THR F 6 92 ? 99.915 110.152 148.475 1.00 167.79 92 THR F O 1
ATOM 15512 N N . GLU F 6 93 ? 100.730 111.794 147.228 1.00 168.30 93 GLU F N 1
ATOM 15513 C CA . GLU F 6 93 ? 102.081 111.626 147.753 1.00 168.30 93 GLU F CA 1
ATOM 15514 C C . GLU F 6 93 ? 102.541 112.816 148.572 1.00 168.30 93 GLU F C 1
ATOM 15515 O O . GLU F 6 93 ? 103.639 112.787 149.138 1.00 168.30 93 GLU F O 1
ATOM 15521 N N . HIS F 6 94 ? 101.724 113.864 148.629 1.00 163.06 94 HIS F N 1
ATOM 15522 C CA . HIS F 6 94 ? 102.063 115.057 149.389 1.00 163.06 94 HIS F CA 1
ATOM 15523 C C . HIS F 6 94 ? 102.077 114.761 150.871 1.00 163.06 94 HIS F C 1
ATOM 15524 O O . HIS F 6 94 ? 103.065 115.029 151.565 1.00 163.06 94 HIS F O 1
ATOM 15531 N N . LEU F 6 95 ? 100.984 114.179 151.357 1.00 159.51 95 LEU F N 1
ATOM 15532 C CA . LEU F 6 95 ? 100.840 113.845 152.758 1.00 159.51 95 LEU F CA 1
ATOM 15533 C C . LEU F 6 95 ? 101.773 112.731 153.171 1.00 159.51 95 LEU F C 1
ATOM 15534 O O . LEU F 6 95 ? 102.142 112.643 154.338 1.00 159.51 95 LEU F O 1
ATOM 15539 N N . ASN F 6 96 ? 102.221 111.914 152.228 1.00 160.22 96 ASN F N 1
ATOM 15540 C CA . ASN F 6 96 ? 103.186 110.888 152.576 1.00 160.22 96 ASN F CA 1
ATOM 15541 C C . ASN F 6 96 ? 104.506 111.498 153.017 1.00 160.22 96 ASN F C 1
ATOM 15542 O O . ASN F 6 96 ? 105.256 110.875 153.772 1.00 160.22 96 ASN F O 1
ATOM 15547 N N . HIS F 6 97 ? 104.778 112.722 152.581 1.00 155.37 97 HIS F N 1
ATOM 15548 C CA . HIS F 6 97 ? 105.941 113.451 153.042 1.00 155.37 97 HIS F CA 1
ATOM 15549 C C . HIS F 6 97 ? 105.614 114.119 154.362 1.00 155.37 97 HIS F C 1
ATOM 15550 O O . HIS F 6 97 ? 106.250 113.847 155.385 1.00 155.37 97 HIS F O 1
ATOM 15557 N N . VAL F 6 98 ? 104.588 114.973 154.331 1.00 150.81 98 VAL F N 1
ATOM 15558 C CA . VAL F 6 98 ? 104.163 115.803 155.461 1.00 150.81 98 VAL F CA 1
ATOM 15559 C C . VAL F 6 98 ? 103.919 115.014 156.732 1.00 150.81 98 VAL F C 1
ATOM 15560 O O . VAL F 6 98 ? 104.340 115.425 157.819 1.00 150.81 98 VAL F O 1
ATOM 15564 N N . LEU F 6 99 ? 103.217 113.892 156.623 1.00 149.02 99 LEU F N 1
ATOM 15565 C CA . LEU F 6 99 ? 102.880 113.120 157.808 1.00 149.02 99 LEU F CA 1
ATOM 15566 C C . LEU F 6 99 ? 104.110 112.536 158.483 1.00 149.02 99 LEU F C 1
ATOM 15567 O O . LEU F 6 99 ? 104.097 112.328 159.696 1.00 149.02 99 LEU F O 1
ATOM 15572 N N . HIS F 6 100 ? 105.181 112.283 157.733 1.00 147.02 100 HIS F N 1
ATOM 15573 C CA . HIS F 6 100 ? 106.393 111.800 158.372 1.00 147.02 100 HIS F CA 1
ATOM 15574 C C . HIS F 6 100 ? 107.085 112.935 159.079 1.00 147.02 100 HIS F C 1
ATOM 15575 O O . HIS F 6 100 ? 107.640 112.738 160.163 1.00 147.02 100 HIS F O 1
ATOM 15582 N N . GLN F 6 101 ? 107.009 114.131 158.498 1.00 143.21 101 GLN F N 1
ATOM 15583 C CA . GLN F 6 101 ? 107.574 115.301 159.148 1.00 143.21 101 GLN F CA 1
ATOM 15584 C C . GLN F 6 101 ? 106.870 115.567 160.461 1.00 143.21 101 GLN F C 1
ATOM 15585 O O . GLN F 6 101 ? 107.507 115.914 161.459 1.00 143.21 101 GLN F O 1
ATOM 15591 N N . LEU F 6 102 ? 105.559 115.370 160.483 1.00 143.52 102 LEU F N 1
ATOM 15592 C CA . LEU F 6 102 ? 104.797 115.591 161.699 1.00 143.52 102 LEU F CA 1
ATOM 15593 C C . LEU F 6 102 ? 105.072 114.517 162.743 1.00 143.52 102 LEU F C 1
ATOM 15594 O O . LEU F 6 102 ? 105.254 114.834 163.921 1.00 143.52 102 LEU F O 1
ATOM 15599 N N . GLN F 6 103 ? 105.150 113.248 162.329 1.00 140.47 103 GLN F N 1
ATOM 15600 C CA . GLN F 6 103 ? 105.388 112.169 163.288 1.00 140.47 103 GLN F CA 1
ATOM 15601 C C . GLN F 6 103 ? 106.784 112.208 163.888 1.00 140.47 103 GLN F C 1
ATOM 15602 O O . GLN F 6 103 ? 106.984 111.728 165.007 1.00 140.47 103 GLN F O 1
ATOM 15608 N N . ASN F 6 104 ? 107.750 112.778 163.180 1.00 135.08 104 ASN F N 1
ATOM 15609 C CA . ASN F 6 104 ? 109.097 112.870 163.713 1.00 135.08 104 ASN F CA 1
ATOM 15610 C C . ASN F 6 104 ? 109.281 113.972 164.743 1.00 135.08 104 ASN F C 1
ATOM 15611 O O . ASN F 6 104 ? 110.300 113.963 165.440 1.00 135.08 104 ASN F O 1
ATOM 15616 N N . LYS F 6 105 ? 108.352 114.919 164.839 1.00 132.94 105 LYS F N 1
ATOM 15617 C CA . LYS F 6 105 ? 108.546 116.073 165.726 1.00 132.94 105 LYS F CA 1
ATOM 15618 C C . LYS F 6 105 ? 108.833 115.736 167.202 1.00 132.94 105 LYS F C 1
ATOM 15619 O O . LYS F 6 105 ? 109.836 116.245 167.733 1.00 132.94 105 LYS F O 1
ATOM 15625 N N . PRO F 6 106 ? 108.048 114.880 167.886 1.00 130.34 106 PRO F N 1
ATOM 15626 C CA . PRO F 6 106 ? 108.287 114.525 169.291 1.00 130.34 106 PRO F CA 1
ATOM 15627 C C . PRO F 6 106 ? 109.439 113.556 169.474 1.00 130.34 106 PRO F C 1
ATOM 15628 O O . PRO F 6 106 ? 109.851 113.296 170.610 1.00 130.34 106 PRO F O 1
ATOM 15632 N N . TRP F 6 107 ? 109.968 113.013 168.388 1.00 129.77 107 TRP F N 1
ATOM 15633 C CA . TRP F 6 107 ? 111.085 112.096 168.485 1.00 129.77 107 TRP F CA 1
ATOM 15634 C C . TRP F 6 107 ? 112.406 112.824 168.442 1.00 129.77 107 TRP F C 1
ATOM 15635 O O . TRP F 6 107 ? 113.241 112.635 169.328 1.00 129.77 107 TRP F O 1
ATOM 15646 N N . SER F 6 108 ? 112.595 113.688 167.445 1.00 127.94 108 SER F N 1
ATOM 15647 C CA . SER F 6 108 ? 113.847 114.424 167.385 1.00 127.94 108 SER F CA 1
ATOM 15648 C C . SER F 6 108 ? 113.924 115.454 168.504 1.00 127.94 108 SER F C 1
ATOM 15649 O O . SER F 6 108 ? 115.025 115.831 168.911 1.00 127.94 108 SER F O 1
ATOM 15652 N N . ALA F 6 109 ? 112.775 115.822 169.080 1.00 125.26 109 ALA F N 1
ATOM 15653 C CA . ALA F 6 109 ? 112.746 116.668 170.267 1.00 125.26 109 ALA F CA 1
ATOM 15654 C C . ALA F 6 109 ? 113.454 116.020 171.453 1.00 125.26 109 ALA F C 1
ATOM 15655 O O . ALA F 6 109 ? 113.964 116.721 172.332 1.00 125.26 109 ALA F O 1
ATOM 15657 N N . LEU F 6 110 ? 113.478 114.687 171.504 1.00 122.09 110 LEU F N 1
ATOM 15658 C CA . LEU F 6 110 ? 114.163 113.970 172.568 1.00 122.09 110 LEU F CA 1
ATOM 15659 C C . LEU F 6 110 ? 115.602 113.698 172.210 1.00 122.09 110 LEU F C 1
ATOM 15660 O O . LEU F 6 110 ? 116.479 113.807 173.071 1.00 122.09 110 LEU F O 1
ATOM 15665 N N . TYR F 6 111 ? 115.837 113.339 170.947 1.00 119.62 111 TYR F N 1
ATOM 15666 C CA . TYR F 6 111 ? 117.181 113.013 170.500 1.00 119.62 111 TYR F CA 1
ATOM 15667 C C . TYR F 6 111 ? 118.128 114.162 170.717 1.00 119.62 111 TYR F C 1
ATOM 15668 O O . TYR F 6 111 ? 119.235 113.961 171.225 1.00 119.62 111 TYR F O 1
ATOM 15677 N N . VAL F 6 112 ? 117.724 115.363 170.313 1.00 119.17 112 VAL F N 1
ATOM 15678 C CA . VAL F 6 112 ? 118.590 116.528 170.457 1.00 119.17 112 VAL F CA 1
ATOM 15679 C C . VAL F 6 112 ? 118.860 116.863 171.917 1.00 119.17 112 VAL F C 1
ATOM 15680 O O . VAL F 6 112 ? 119.931 117.380 172.249 1.00 119.17 112 VAL F O 1
ATOM 15684 N N . ALA F 6 113 ? 117.921 116.557 172.813 1.00 119.56 113 ALA F N 1
ATOM 15685 C CA . ALA F 6 113 ? 118.114 116.867 174.215 1.00 119.56 113 ALA F CA 1
ATOM 15686 C C . ALA F 6 113 ? 119.130 115.924 174.818 1.00 119.56 113 ALA F C 1
ATOM 15687 O O . ALA F 6 113 ? 120.018 116.352 175.562 1.00 119.56 113 ALA F O 1
ATOM 15689 N N . CYS F 6 114 ? 119.027 114.642 174.472 1.00 118.85 114 CYS F N 1
ATOM 15690 C CA . CYS F 6 114 ? 119.938 113.646 175.010 1.00 118.85 114 CYS F CA 1
ATOM 15691 C C . CYS F 6 114 ? 121.348 113.846 174.517 1.00 118.85 114 CYS F C 1
ATOM 15692 O O . CYS F 6 114 ? 122.285 113.803 175.314 1.00 118.85 114 CYS F O 1
ATOM 15695 N N . ILE F 6 115 ? 121.524 114.051 173.212 1.00 114.43 115 ILE F N 1
ATOM 15696 C CA . ILE F 6 115 ? 122.877 114.200 172.700 1.00 114.43 115 ILE F CA 1
ATOM 15697 C C . ILE F 6 115 ? 123.507 115.487 173.208 1.00 114.43 115 ILE F C 1
ATOM 15698 O O . ILE F 6 115 ? 124.726 115.541 173.396 1.00 114.43 115 ILE F O 1
ATOM 15703 N N . PHE F 6 116 ? 122.693 116.511 173.496 1.00 116.59 116 PHE F N 1
ATOM 15704 C CA . PHE F 6 116 ? 123.214 117.757 174.030 1.00 116.59 116 PHE F CA 1
ATOM 15705 C C . PHE F 6 116 ? 123.855 117.540 175.388 1.00 116.59 116 PHE F C 1
ATOM 15706 O O . PHE F 6 116 ? 125.006 117.925 175.604 1.00 116.59 116 PHE F O 1
ATOM 15714 N N . PHE F 6 117 ? 123.122 116.919 176.316 1.00 117.05 117 PHE F N 1
ATOM 15715 C CA . PHE F 6 117 ? 123.657 116.699 177.657 1.00 117.05 117 PHE F CA 1
ATOM 15716 C C . PHE F 6 117 ? 124.710 115.604 177.691 1.00 117.05 117 PHE F C 1
ATOM 15717 O O . PHE F 6 117 ? 125.612 115.649 178.534 1.00 117.05 117 PHE F O 1
ATOM 15725 N N . LEU F 6 118 ? 124.607 114.623 176.796 1.00 117.06 118 LEU F N 1
ATOM 15726 C CA . LEU F 6 118 ? 125.611 113.571 176.721 1.00 117.06 118 LEU F CA 1
ATOM 15727 C C . LEU F 6 118 ? 126.963 114.160 176.396 1.00 117.06 118 LEU F C 1
ATOM 15728 O O . LEU F 6 118 ? 127.953 113.907 177.090 1.00 117.06 118 LEU F O 1
ATOM 15733 N N . LEU F 6 119 ? 127.002 114.976 175.351 1.00 116.32 119 LEU F N 1
ATOM 15734 C CA . LEU F 6 119 ? 128.242 115.595 174.931 1.00 116.32 119 LEU F CA 1
ATOM 15735 C C . LEU F 6 119 ? 128.677 116.685 175.892 1.00 116.32 119 LEU F C 1
ATOM 15736 O O . LEU F 6 119 ? 129.882 116.910 176.040 1.00 116.32 119 LEU F O 1
ATOM 15741 N N . LEU F 6 120 ? 127.722 117.338 176.566 1.00 115.13 120 LEU F N 1
ATOM 15742 C CA . LEU F 6 120 ? 128.050 118.320 177.596 1.00 115.13 120 LEU F CA 1
ATOM 15743 C C . LEU F 6 120 ? 128.959 117.705 178.645 1.00 115.13 120 LEU F C 1
ATOM 15744 O O . LEU F 6 120 ? 129.990 118.282 179.001 1.00 115.13 120 LEU F O 1
ATOM 15749 N N . SER F 6 121 ? 128.606 116.501 179.102 1.00 114.31 121 SER F N 1
ATOM 15750 C CA . SER F 6 121 ? 129.431 115.778 180.062 1.00 114.31 121 SER F CA 1
ATOM 15751 C C . SER F 6 121 ? 130.797 115.450 179.490 1.00 114.31 121 SER F C 1
ATOM 15752 O O . SER F 6 121 ? 131.812 115.619 180.172 1.00 114.31 121 SER F O 1
ATOM 15755 N N . MET F 6 122 ? 130.842 115.024 178.225 1.00 116.03 122 MET F N 1
ATOM 15756 C CA . MET F 6 122 ? 132.113 114.695 177.590 1.00 116.03 122 MET F CA 1
ATOM 15757 C C . MET F 6 122 ? 133.015 115.906 177.449 1.00 116.03 122 MET F C 1
ATOM 15758 O O . MET F 6 122 ? 134.241 115.776 177.520 1.00 116.03 122 MET F O 1
ATOM 15763 N N . GLY F 6 123 ? 132.427 117.094 177.300 1.00 116.79 123 GLY F N 1
ATOM 15764 C CA . GLY F 6 123 ? 133.203 118.317 177.225 1.00 116.79 123 GLY F CA 1
ATOM 15765 C C . GLY F 6 123 ? 133.936 118.638 178.513 1.00 116.79 123 GLY F C 1
ATOM 15766 O O . GLY F 6 123 ? 134.899 119.410 178.497 1.00 116.79 123 GLY F O 1
ATOM 15767 N N . VAL F 6 124 ? 133.507 118.049 179.626 1.00 116.52 124 VAL F N 1
ATOM 15768 C CA . VAL F 6 124 ? 134.185 118.244 180.895 1.00 116.52 124 VAL F CA 1
ATOM 15769 C C . VAL F 6 124 ? 135.291 117.229 181.066 1.00 116.52 124 VAL F C 1
ATOM 15770 O O . VAL F 6 124 ? 136.391 117.591 181.484 1.00 116.52 124 VAL F O 1
ATOM 15774 N N . LEU F 6 125 ? 135.024 115.960 180.731 1.00 117.46 125 LEU F N 1
ATOM 15775 C CA . LEU F 6 125 ? 136.060 114.935 180.853 1.00 117.46 125 LEU F CA 1
ATOM 15776 C C . LEU F 6 125 ? 137.248 115.212 179.964 1.00 117.46 125 LEU F C 1
ATOM 15777 O O . LEU F 6 125 ? 138.384 114.938 180.360 1.00 117.46 125 LEU F O 1
ATOM 15782 N N . ALA F 6 126 ? 137.010 115.735 178.762 1.00 116.78 126 ALA F N 1
ATOM 15783 C CA . ALA F 6 126 ? 138.121 116.060 177.883 1.00 116.78 126 ALA F CA 1
ATOM 15784 C C . ALA F 6 126 ? 139.024 117.086 178.538 1.00 116.78 126 ALA F C 1
ATOM 15785 O O . ALA F 6 126 ? 140.243 116.916 178.574 1.00 116.78 126 ALA F O 1
ATOM 15787 N N . PHE F 6 127 ? 138.415 118.113 179.128 1.00 117.28 127 PHE F N 1
ATOM 15788 C CA . PHE F 6 127 ? 139.149 119.166 179.817 1.00 117.28 127 PHE F CA 1
ATOM 15789 C C . PHE F 6 127 ? 139.851 118.623 181.047 1.00 117.28 127 PHE F C 1
ATOM 15790 O O . PHE F 6 127 ? 141.010 118.960 181.298 1.00 117.28 127 PHE F O 1
ATOM 15798 N N . TYR F 6 128 ? 139.158 117.769 181.801 1.00 119.07 128 TYR F N 1
ATOM 15799 C CA . TYR F 6 128 ? 139.700 117.140 183.000 1.00 119.07 128 TYR F CA 1
ATOM 15800 C C . TYR F 6 128 ? 140.985 116.398 182.711 1.00 119.07 128 TYR F C 1
ATOM 15801 O O . TYR F 6 128 ? 141.996 116.601 183.392 1.00 119.07 128 TYR F O 1
ATOM 15810 N N . ALA F 6 129 ? 140.953 115.542 181.691 1.00 120.58 129 ALA F N 1
ATOM 15811 C CA . ALA F 6 129 ? 142.125 114.779 181.297 1.00 120.58 129 ALA F CA 1
ATOM 15812 C C . ALA F 6 129 ? 143.256 115.695 180.885 1.00 120.58 129 ALA F C 1
ATOM 15813 O O . ALA F 6 129 ? 144.405 115.469 181.269 1.00 120.58 129 ALA F O 1
ATOM 15815 N N . ILE F 6 130 ? 142.933 116.758 180.147 1.00 118.18 130 ILE F N 1
ATOM 15816 C CA . ILE F 6 130 ? 143.938 117.721 179.701 1.00 118.18 130 ILE F CA 1
ATOM 15817 C C . ILE F 6 130 ? 144.621 118.407 180.867 1.00 118.18 130 ILE F C 1
ATOM 15818 O O . ILE F 6 130 ? 145.845 118.548 180.877 1.00 118.18 130 ILE F O 1
ATOM 15823 N N . GLN F 6 131 ? 143.844 118.854 181.853 1.00 122.18 131 GLN F N 1
ATOM 15824 C CA . GLN F 6 131 ? 144.412 119.578 182.985 1.00 122.18 131 GLN F CA 1
ATOM 15825 C C . GLN F 6 131 ? 145.358 118.712 183.803 1.00 122.18 131 GLN F C 1
ATOM 15826 O O . GLN F 6 131 ? 146.372 119.202 184.310 1.00 122.18 131 GLN F O 1
ATOM 15832 N N . GLN F 6 132 ? 145.061 117.423 183.918 1.00 123.23 132 GLN F N 1
ATOM 15833 C CA . GLN F 6 132 ? 145.961 116.546 184.647 1.00 123.23 132 GLN F CA 1
ATOM 15834 C C . GLN F 6 132 ? 147.209 116.232 183.835 1.00 123.23 132 GLN F C 1
ATOM 15835 O O . GLN F 6 132 ? 148.319 116.269 184.373 1.00 123.23 132 GLN F O 1
ATOM 15841 N N . VAL F 6 133 ? 147.055 115.979 182.535 1.00 124.66 133 VAL F N 1
ATOM 15842 C CA . VAL F 6 133 ? 148.213 115.700 181.684 1.00 124.66 133 VAL F CA 1
ATOM 15843 C C . VAL F 6 133 ? 149.123 116.912 181.574 1.00 124.66 133 VAL F C 1
ATOM 15844 O O . VAL F 6 133 ? 150.354 116.787 181.566 1.00 124.66 133 VAL F O 1
ATOM 15848 N N . ALA F 6 134 ? 148.539 118.100 181.500 1.00 124.93 134 ALA F N 1
ATOM 15849 C CA . ALA F 6 134 ? 149.306 119.329 181.392 1.00 124.93 134 ALA F CA 1
ATOM 15850 C C . ALA F 6 134 ? 149.892 119.805 182.716 1.00 124.93 134 ALA F C 1
ATOM 15851 O O . ALA F 6 134 ? 150.563 120.843 182.720 1.00 124.93 134 ALA F O 1
ATOM 15853 N N . GLN F 6 135 ? 149.651 119.093 183.819 1.00 131.51 135 GLN F N 1
ATOM 15854 C CA . GLN F 6 135 ? 150.178 119.457 185.136 1.00 131.51 135 GLN F CA 1
ATOM 15855 C C . GLN F 6 135 ? 149.835 120.892 185.535 1.00 131.51 135 GLN F C 1
ATOM 15856 O O . GLN F 6 135 ? 150.714 121.667 185.910 1.00 131.51 135 GLN F O 1
ATOM 15862 N N . ALA F 6 136 ? 148.556 121.249 185.428 1.00 130.13 136 ALA F N 1
ATOM 15863 C CA . ALA F 6 136 ? 148.119 122.596 185.773 1.00 130.13 136 ALA F CA 1
ATOM 15864 C C . ALA F 6 136 ? 148.313 122.878 187.256 1.00 130.13 136 ALA F C 1
ATOM 15865 O O . ALA F 6 136 ? 148.102 122.007 188.101 1.00 130.13 136 ALA F O 1
ATOM 15867 N N . GLY F 6 137 ? 148.708 124.109 187.569 1.00 133.09 137 GLY F N 1
ATOM 15868 C CA . GLY F 6 137 ? 148.945 124.512 188.940 1.00 133.09 137 GLY F CA 1
ATOM 15869 C C . GLY F 6 137 ? 147.847 125.352 189.553 1.00 133.09 137 GLY F C 1
ATOM 15870 O O . GLY F 6 137 ? 148.085 126.107 190.495 1.00 133.09 137 GLY F O 1
ATOM 15871 N N . TRP F 6 138 ? 146.643 125.252 189.016 1.00 129.10 138 TRP F N 1
ATOM 15872 C CA . TRP F 6 138 ? 145.508 125.999 189.542 1.00 129.10 138 TRP F CA 1
ATOM 15873 C C . TRP F 6 138 ? 144.228 125.189 189.512 1.00 129.10 138 TRP F C 1
ATOM 15874 O O . TRP F 6 138 ? 143.217 125.604 190.083 1.00 129.10 138 TRP F O 1
ATOM 15885 N N . SER F 6 139 ? 144.217 124.116 188.784 1.00 126.33 139 SER F N 1
ATOM 15886 C CA . SER F 6 139 ? 143.082 123.209 188.675 1.00 126.33 139 SER F CA 1
ATOM 15887 C C . SER F 6 139 ? 142.761 122.219 189.809 1.00 126.33 139 SER F C 1
ATOM 15888 O O . SER F 6 139 ? 141.580 121.892 189.952 1.00 126.33 139 SER F O 1
ATOM 15891 N N . PRO F 6 140 ? 143.753 121.702 190.585 1.00 127.83 140 PRO F N 1
ATOM 15892 C CA . PRO F 6 140 ? 143.513 120.732 191.671 1.00 127.83 140 PRO F CA 1
ATOM 15893 C C . PRO F 6 140 ? 142.365 121.052 192.606 1.00 127.83 140 PRO F C 1
ATOM 15894 O O . PRO F 6 140 ? 141.570 120.164 192.922 1.00 127.83 140 PRO F O 1
ATOM 15898 N N . VAL F 6 141 ? 142.206 122.318 192.993 1.00 125.54 141 VAL F N 1
ATOM 15899 C CA . VAL F 6 141 ? 141.115 122.688 193.891 1.00 125.54 141 VAL F CA 1
ATOM 15900 C C . VAL F 6 141 ? 139.733 122.562 193.254 1.00 125.54 141 VAL F C 1
ATOM 15901 O O . VAL F 6 141 ? 138.728 122.540 193.973 1.00 125.54 141 VAL F O 1
ATOM 15905 N N . LEU F 6 142 ? 139.647 122.487 191.929 1.00 118.57 142 LEU F N 1
ATOM 15906 C CA . LEU F 6 142 ? 138.369 122.386 191.245 1.00 118.57 142 LEU F CA 1
ATOM 15907 C C . LEU F 6 142 ? 138.085 120.987 190.723 1.00 118.57 142 LEU F C 1
ATOM 15908 O O . LEU F 6 142 ? 137.044 120.777 190.095 1.00 118.57 142 LEU F O 1
ATOM 15913 N N . PHE F 6 143 ? 138.986 120.030 190.955 1.00 122.22 143 PHE F N 1
ATOM 15914 C CA . PHE F 6 143 ? 138.799 118.696 190.393 1.00 122.22 143 PHE F CA 1
ATOM 15915 C C . PHE F 6 143 ? 137.615 117.967 190.991 1.00 122.22 143 PHE F C 1
ATOM 15916 O O . PHE F 6 143 ? 136.964 117.195 190.288 1.00 122.22 143 PHE F O 1
ATOM 15924 N N . ARG F 6 144 ? 137.309 118.206 192.260 1.00 128.21 144 ARG F N 1
ATOM 15925 C CA . ARG F 6 144 ? 136.185 117.518 192.872 1.00 128.21 144 ARG F CA 1
ATOM 15926 C C . ARG F 6 144 ? 134.869 117.955 192.278 1.00 128.21 144 ARG F C 1
ATOM 15927 O O . ARG F 6 144 ? 133.944 117.146 192.156 1.00 128.21 144 ARG F O 1
ATOM 15935 N N . VAL F 6 145 ? 134.782 119.227 191.905 1.00 120.41 145 VAL F N 1
ATOM 15936 C CA . VAL F 6 145 ? 133.581 119.735 191.274 1.00 120.41 145 VAL F CA 1
ATOM 15937 C C . VAL F 6 145 ? 133.411 119.098 189.923 1.00 120.41 145 VAL F C 1
ATOM 15938 O O . VAL F 6 145 ? 132.317 118.650 189.568 1.00 120.41 145 VAL F O 1
ATOM 15942 N N . MET F 6 146 ? 134.505 119.030 189.168 1.00 120.44 146 MET F N 1
ATOM 15943 C CA . MET F 6 146 ? 134.491 118.441 187.841 1.00 120.44 146 MET F CA 1
ATOM 15944 C C . MET F 6 146 ? 134.116 116.970 187.894 1.00 120.44 146 MET F C 1
ATOM 15945 O O . MET F 6 146 ? 133.360 116.487 187.045 1.00 120.44 146 MET F O 1
ATOM 15950 N N . GLN F 6 147 ? 134.608 116.259 188.910 1.00 123.83 147 GLN F N 1
ATOM 15951 C CA . GLN F 6 147 ? 134.248 114.861 189.107 1.00 123.83 147 GLN F CA 1
ATOM 15952 C C . GLN F 6 147 ? 132.769 114.727 189.425 1.00 123.83 147 GLN F C 1
ATOM 15953 O O . GLN F 6 147 ? 132.102 113.806 188.943 1.00 123.83 147 GLN F O 1
ATOM 15959 N N . GLY F 6 148 ? 132.243 115.662 190.220 1.00 121.90 148 GLY F N 1
ATOM 15960 C CA . GLY F 6 148 ? 130.825 115.670 190.532 1.00 121.90 148 GLY F CA 1
ATOM 15961 C C . GLY F 6 148 ? 129.968 115.918 189.306 1.00 121.90 148 GLY F C 1
ATOM 15962 O O . GLY F 6 148 ? 128.921 115.290 189.140 1.00 121.90 148 GLY F O 1
ATOM 15963 N N . ILE F 6 149 ? 130.418 116.819 188.423 1.00 118.88 149 ILE F N 1
ATOM 15964 C CA . ILE F 6 149 ? 129.682 117.111 187.193 1.00 118.88 149 ILE F CA 1
ATOM 15965 C C . ILE F 6 149 ? 129.639 115.898 186.290 1.00 118.88 149 ILE F C 1
ATOM 15966 O O . ILE F 6 149 ? 128.566 115.488 185.838 1.00 118.88 149 ILE F O 1
ATOM 15971 N N . THR F 6 150 ? 130.796 115.268 186.059 1.00 119.38 150 THR F N 1
ATOM 15972 C CA . THR F 6 150 ? 130.880 114.087 185.190 1.00 119.38 150 THR F CA 1
ATOM 15973 C C . THR F 6 150 ? 130.368 112.802 185.834 1.00 119.38 150 THR F C 1
ATOM 15974 O O . THR F 6 150 ? 130.989 111.746 185.698 1.00 119.38 150 THR F O 1
ATOM 15978 N N . ALA F 6 151 ? 129.222 112.877 186.503 1.00 119.43 151 ALA F N 1
ATOM 15979 C CA . ALA F 6 151 ? 128.518 111.751 187.068 1.00 119.43 151 ALA F CA 1
ATOM 15980 C C . ALA F 6 151 ? 127.278 111.497 186.255 1.00 119.43 151 ALA F C 1
ATOM 15981 O O . ALA F 6 151 ? 126.668 110.433 186.363 1.00 119.43 151 ALA F O 1
ATOM 15983 N N . TYR F 6 152 ? 126.917 112.475 185.434 1.00 118.06 152 TYR F N 1
ATOM 15984 C CA . TYR F 6 152 ? 125.770 112.353 184.557 1.00 118.06 152 TYR F CA 1
ATOM 15985 C C . TYR F 6 152 ? 126.014 111.323 183.477 1.00 118.06 152 TYR F C 1
ATOM 15986 O O . TYR F 6 152 ? 125.136 110.501 183.206 1.00 118.06 152 TYR F O 1
ATOM 15995 N N . LEU F 6 153 ? 127.185 111.392 182.831 1.00 116.16 153 LEU F N 1
ATOM 15996 C CA . LEU F 6 153 ? 127.578 110.517 181.710 1.00 116.16 153 LEU F CA 1
ATOM 15997 C C . LEU F 6 153 ? 127.212 109.029 181.835 1.00 116.16 153 LEU F C 1
ATOM 15998 O O . LEU F 6 153 ? 126.566 108.514 180.917 1.00 116.16 153 LEU F O 1
ATOM 16003 N N . PRO F 6 154 ? 127.545 108.315 182.931 1.00 116.17 154 PRO F N 1
ATOM 16004 C CA . PRO F 6 154 ? 127.184 106.892 183.113 1.00 116.17 154 PRO F CA 1
ATOM 16005 C C . PRO F 6 154 ? 125.694 106.612 183.229 1.00 116.17 154 PRO F C 1
ATOM 16006 O O . PRO F 6 154 ? 125.296 105.442 183.268 1.00 116.17 154 PRO F O 1
ATOM 16010 N N . ALA F 6 155 ? 124.860 107.636 183.297 1.00 116.87 155 ALA F N 1
ATOM 16011 C CA . ALA F 6 155 ? 123.420 107.462 183.316 1.00 116.87 155 ALA F CA 1
ATOM 16012 C C . ALA F 6 155 ? 122.806 107.971 182.026 1.00 116.87 155 ALA F C 1
ATOM 16013 O O . ALA F 6 155 ? 121.999 107.278 181.401 1.00 116.87 155 ALA F O 1
ATOM 16015 N N . GLY F 6 156 ? 123.231 109.170 181.611 1.00 115.85 156 GLY F N 1
ATOM 16016 C CA . GLY F 6 156 ? 122.739 109.781 180.387 1.00 115.85 156 GLY F CA 1
ATOM 16017 C C . GLY F 6 156 ? 123.036 108.943 179.164 1.00 115.85 156 GLY F C 1
ATOM 16018 O O . GLY F 6 156 ? 122.203 108.833 178.262 1.00 115.85 156 GLY F O 1
ATOM 16019 N N . SER F 6 157 ? 124.206 108.301 179.146 1.00 117.79 157 SER F N 1
ATOM 16020 C CA . SER F 6 157 ? 124.596 107.430 178.047 1.00 117.79 157 SER F CA 1
ATOM 16021 C C . SER F 6 157 ? 123.720 106.192 177.932 1.00 117.79 157 SER F C 1
ATOM 16022 O O . SER F 6 157 ? 123.638 105.607 176.848 1.00 117.79 157 SER F O 1
ATOM 16025 N N . ILE F 6 158 ? 123.066 105.784 179.019 1.00 114.70 158 ILE F N 1
ATOM 16026 C CA . ILE F 6 158 ? 122.167 104.641 178.957 1.00 114.70 158 ILE F CA 1
ATOM 16027 C C . ILE F 6 158 ? 120.938 105.011 178.175 1.00 114.70 158 ILE F C 1
ATOM 16028 O O . ILE F 6 158 ? 120.518 104.287 177.268 1.00 114.70 158 ILE F O 1
ATOM 16033 N N . ILE F 6 159 ? 120.359 106.156 178.526 1.00 115.58 159 ILE F N 1
ATOM 16034 C CA . ILE F 6 159 ? 119.150 106.648 177.880 1.00 115.58 159 ILE F CA 1
ATOM 16035 C C . ILE F 6 159 ? 119.379 106.874 176.404 1.00 115.58 159 ILE F C 1
ATOM 16036 O O . ILE F 6 159 ? 118.563 106.466 175.569 1.00 115.58 159 ILE F O 1
ATOM 16041 N N . PHE F 6 160 ? 120.485 107.539 176.074 1.00 114.52 160 PHE F N 1
ATOM 16042 C CA . PHE F 6 160 ? 120.819 107.816 174.687 1.00 114.52 160 PHE F CA 1
ATOM 16043 C C . PHE F 6 160 ? 120.946 106.533 173.889 1.00 114.52 160 PHE F C 1
ATOM 16044 O O . PHE F 6 160 ? 120.396 106.431 172.789 1.00 114.52 160 PHE F O 1
ATOM 16052 N N . PHE F 6 161 ? 121.663 105.547 174.437 1.00 114.60 161 PHE F N 1
ATOM 16053 C CA . PHE F 6 161 ? 121.834 104.266 173.762 1.00 114.60 161 PHE F CA 1
ATOM 16054 C C . PHE F 6 161 ? 120.499 103.595 173.490 1.00 114.60 161 PHE F C 1
ATOM 16055 O O . PHE F 6 161 ? 120.286 103.068 172.394 1.00 114.60 161 PHE F O 1
ATOM 16063 N N . ILE F 6 162 ? 119.588 103.628 174.468 1.00 114.71 162 ILE F N 1
ATOM 16064 C CA . ILE F 6 162 ? 118.255 103.053 174.290 1.00 114.71 162 ILE F CA 1
ATOM 16065 C C . ILE F 6 162 ? 117.539 103.678 173.111 1.00 114.71 162 ILE F C 1
ATOM 16066 O O . ILE F 6 162 ? 116.915 102.969 172.314 1.00 114.71 162 ILE F O 1
ATOM 16071 N N . ILE F 6 163 ? 117.636 105.003 172.972 1.00 112.81 163 ILE F N 1
ATOM 16072 C CA . ILE F 6 163 ? 117.023 105.685 171.836 1.00 112.81 163 ILE F CA 1
ATOM 16073 C C . ILE F 6 163 ? 117.556 105.145 170.526 1.00 112.81 163 ILE F C 1
ATOM 16074 O O . ILE F 6 163 ? 116.786 104.911 169.586 1.00 112.81 163 ILE F O 1
ATOM 16079 N N . LEU F 6 164 ? 118.872 104.920 170.453 1.00 116.29 164 LEU F N 1
ATOM 16080 C CA . LEU F 6 164 ? 119.472 104.398 169.230 1.00 116.29 164 LEU F CA 1
ATOM 16081 C C . LEU F 6 164 ? 118.892 103.037 168.892 1.00 116.29 164 LEU F C 1
ATOM 16082 O O . LEU F 6 164 ? 118.628 102.736 167.724 1.00 116.29 164 LEU F O 1
ATOM 16087 N N . VAL F 6 165 ? 118.641 102.229 169.923 1.00 119.64 165 VAL F N 1
ATOM 16088 C CA . VAL F 6 165 ? 118.040 100.914 169.745 1.00 119.64 165 VAL F CA 1
ATOM 16089 C C . VAL F 6 165 ? 116.615 101.026 169.236 1.00 119.64 165 VAL F C 1
ATOM 16090 O O . VAL F 6 165 ? 116.203 100.262 168.356 1.00 119.64 165 VAL F O 1
ATOM 16094 N N . LEU F 6 166 ? 115.848 101.979 169.772 1.00 122.68 166 LEU F N 1
ATOM 16095 C CA . LEU F 6 166 ? 114.468 102.171 169.343 1.00 122.68 166 LEU F CA 1
ATOM 16096 C C . LEU F 6 166 ? 114.381 102.527 167.866 1.00 122.68 166 LEU F C 1
ATOM 16097 O O . LEU F 6 166 ? 113.439 102.110 167.184 1.00 122.68 166 LEU F O 1
ATOM 16102 N N . CYS F 6 167 ? 115.369 103.272 167.356 1.00 125.38 167 CYS F N 1
ATOM 16103 C CA . CYS F 6 167 ? 115.433 103.548 165.926 1.00 125.38 167 CYS F CA 1
ATOM 16104 C C . CYS F 6 167 ? 115.658 102.265 165.161 1.00 125.38 167 CYS F C 1
ATOM 16105 O O . CYS F 6 167 ? 114.993 102.001 164.155 1.00 125.38 167 CYS F O 1
ATOM 16108 N N . GLY F 6 168 ? 116.567 101.439 165.667 1.00 125.09 168 GLY F N 1
ATOM 16109 C CA . GLY F 6 168 ? 116.859 100.167 165.041 1.00 125.09 168 GLY F CA 1
ATOM 16110 C C . GLY F 6 168 ? 115.690 99.212 165.010 1.00 125.09 168 GLY F C 1
ATOM 16111 O O . GLY F 6 168 ? 115.560 98.411 164.083 1.00 125.09 168 GLY F O 1
ATOM 16112 N N . LEU F 6 169 ? 114.808 99.309 165.991 1.00 129.19 169 LEU F N 1
ATOM 16113 C CA . LEU F 6 169 ? 113.637 98.458 166.063 1.00 129.19 169 LEU F CA 1
ATOM 16114 C C . LEU F 6 169 ? 112.422 99.053 165.360 1.00 129.19 169 LEU F C 1
ATOM 16115 O O . LEU F 6 169 ? 111.309 98.543 165.538 1.00 129.19 169 LEU F O 1
ATOM 16120 N N . HIS F 6 170 ? 112.623 100.112 164.577 1.00 135.40 170 HIS F N 1
ATOM 16121 C CA . HIS F 6 170 ? 111.586 100.731 163.754 1.00 135.40 170 HIS F CA 1
ATOM 16122 C C . HIS F 6 170 ? 110.432 101.325 164.553 1.00 135.40 170 HIS F C 1
ATOM 16123 O O . HIS F 6 170 ? 109.274 101.154 164.184 1.00 135.40 170 HIS F O 1
ATOM 16130 N N . PHE F 6 171 ? 110.729 102.053 165.623 1.00 134.04 171 PHE F N 1
ATOM 16131 C CA . PHE F 6 171 ? 109.658 102.731 166.340 1.00 134.04 171 PHE F CA 1
ATOM 16132 C C . PHE F 6 171 ? 109.530 104.180 165.921 1.00 134.04 171 PHE F C 1
ATOM 16133 O O . PHE F 6 171 ? 108.711 104.916 166.483 1.00 134.04 171 PHE F O 1
ATOM 16141 N N . ASN F 6 172 ? 110.315 104.594 164.939 1.00 131.61 172 ASN F N 1
ATOM 16142 C CA . ASN F 6 172 ? 110.292 105.971 164.479 1.00 131.61 172 ASN F CA 1
ATOM 16143 C C . ASN F 6 172 ? 110.875 106.056 163.085 1.00 131.61 172 ASN F C 1
ATOM 16144 O O . ASN F 6 172 ? 111.333 105.065 162.519 1.00 131.61 172 ASN F O 1
ATOM 16149 N N . HIS F 6 173 ? 110.929 107.271 162.574 1.00 136.83 173 HIS F N 1
ATOM 16150 C CA . HIS F 6 173 ? 111.518 107.520 161.278 1.00 136.83 173 HIS F CA 1
ATOM 16151 C C . HIS F 6 173 ? 112.561 108.604 161.400 1.00 136.83 173 HIS F C 1
ATOM 16152 O O . HIS F 6 173 ? 112.629 109.518 160.578 1.00 136.83 173 HIS F O 1
ATOM 16159 N N . ILE F 6 174 ? 113.378 108.509 162.451 1.00 132.82 174 ILE F N 1
ATOM 16160 C CA . ILE F 6 174 ? 114.419 109.499 162.706 1.00 132.82 174 ILE F CA 1
ATOM 16161 C C . ILE F 6 174 ? 115.504 109.448 161.641 1.00 132.82 174 ILE F C 1
ATOM 16162 O O . ILE F 6 174 ? 115.942 110.488 161.138 1.00 132.82 174 ILE F O 1
ATOM 16167 N N . PHE F 6 175 ? 115.964 108.254 161.288 1.00 128.48 175 PHE F N 1
ATOM 16168 C CA . PHE F 6 175 ? 116.996 108.126 160.274 1.00 128.48 175 PHE F CA 1
ATOM 16169 C C . PHE F 6 175 ? 116.418 107.541 158.994 1.00 128.48 175 PHE F C 1
ATOM 16170 O O . PHE F 6 175 ? 115.519 106.702 159.030 1.00 128.48 175 PHE F O 1
ATOM 16178 N N . VAL F 6 176 ? 116.953 107.994 157.862 1.00 127.04 176 VAL F N 1
ATOM 16179 C CA . VAL F 6 176 ? 116.460 107.588 156.548 1.00 127.04 176 VAL F CA 1
ATOM 16180 C C . VAL F 6 176 ? 116.913 106.194 156.180 1.00 127.04 176 VAL F C 1
ATOM 16181 O O . VAL F 6 176 ? 116.109 105.343 155.788 1.00 127.04 176 VAL F O 1
ATOM 16185 N N . TRP F 6 177 ? 118.211 105.961 156.267 1.00 126.15 177 TRP F N 1
ATOM 16186 C CA . TRP F 6 177 ? 118.832 104.708 155.874 1.00 126.15 177 TRP F CA 1
ATOM 16187 C C . TRP F 6 177 ? 118.475 103.532 156.777 1.00 126.15 177 TRP F C 1
ATOM 16188 O O . TRP F 6 177 ? 118.742 102.383 156.409 1.00 126.15 177 TRP F O 1
ATOM 16199 N N . LEU F 6 178 ? 117.852 103.779 157.925 1.00 129.37 178 LEU F N 1
ATOM 16200 C CA . LEU F 6 178 ? 117.339 102.700 158.757 1.00 129.37 178 LEU F CA 1
ATOM 16201 C C . LEU F 6 178 ? 115.948 102.263 158.338 1.00 129.37 178 LEU F C 1
ATOM 16202 O O . LEU F 6 178 ? 115.406 101.328 158.932 1.00 129.37 178 LEU F O 1
ATOM 16207 N N . GLY F 6 179 ? 115.354 102.919 157.341 1.00 139.12 179 GLY F N 1
ATOM 16208 C CA . GLY F 6 179 ? 114.035 102.537 156.879 1.00 139.12 179 GLY F CA 1
ATOM 16209 C C . GLY F 6 179 ? 114.084 101.232 156.108 1.00 139.12 179 GLY F C 1
ATOM 16210 O O . GLY F 6 179 ? 115.151 100.708 155.796 1.00 139.12 179 GLY F O 1
ATOM 16211 N N . GLU F 6 180 ? 112.914 100.698 155.784 1.00 149.56 180 GLU F N 1
ATOM 16212 C CA . GLU F 6 180 ? 112.839 99.412 155.108 1.00 149.56 180 GLU F CA 1
ATOM 16213 C C . GLU F 6 180 ? 112.693 99.563 153.600 1.00 149.56 180 GLU F C 1
ATOM 16214 O O . GLU F 6 180 ? 112.006 100.465 153.116 1.00 149.56 180 GLU F O 1
ATOM 16220 N N . GLY F 6 181 ? 113.329 98.653 152.865 1.00 153.78 181 GLY F N 1
ATOM 16221 C CA . GLY F 6 181 ? 113.253 98.636 151.416 1.00 153.78 181 GLY F CA 1
ATOM 16222 C C . GLY F 6 181 ? 114.231 99.568 150.732 1.00 153.78 181 GLY F C 1
ATOM 16223 O O . GLY F 6 181 ? 114.168 99.738 149.509 1.00 153.78 181 GLY F O 1
ATOM 16224 N N . VAL F 6 182 ? 115.137 100.175 151.495 1.00 149.35 182 VAL F N 1
ATOM 16225 C CA . VAL F 6 182 ? 116.106 101.116 150.942 1.00 149.35 182 VAL F CA 1
ATOM 16226 C C . VAL F 6 182 ? 117.207 100.397 150.184 1.00 149.35 182 VAL F C 1
ATOM 16227 O O . VAL F 6 182 ? 117.605 100.811 149.089 1.00 149.35 182 VAL F O 1
ATOM 16231 N N . THR F 6 183 ? 117.741 99.333 150.780 1.00 149.50 183 THR F N 1
ATOM 16232 C CA . THR F 6 183 ? 118.849 98.594 150.179 1.00 149.50 183 THR F CA 1
ATOM 16233 C C . THR F 6 183 ? 118.413 97.751 148.984 1.00 149.50 183 THR F C 1
ATOM 16234 O O . THR F 6 183 ? 119.104 97.716 147.960 1.00 149.50 183 THR F O 1
ATOM 16238 N N . ASP F 6 184 ? 117.300 97.032 149.107 1.00 157.04 184 ASP F N 1
ATOM 16239 C CA . ASP F 6 184 ? 116.872 96.139 148.039 1.00 157.04 184 ASP F CA 1
ATOM 16240 C C . ASP F 6 184 ? 116.356 96.893 146.809 1.00 157.04 184 ASP F C 1
ATOM 16241 O O . ASP F 6 184 ? 115.575 97.834 146.949 1.00 157.04 184 ASP F O 1
ATOM 16246 N N . PRO F 6 185 ? 116.748 96.434 145.605 1.00 156.82 185 PRO F N 1
ATOM 16247 C CA . PRO F 6 185 ? 116.338 96.985 144.302 1.00 156.82 185 PRO F CA 1
ATOM 16248 C C . PRO F 6 185 ? 114.923 96.612 143.925 1.00 156.82 185 PRO F C 1
ATOM 16249 O O . PRO F 6 185 ? 114.341 97.212 143.010 1.00 156.82 185 PRO F O 1
ATOM 16253 N N . LYS F 6 186 ? 114.356 95.635 144.620 1.00 162.74 186 LYS F N 1
ATOM 16254 C CA . LYS F 6 186 ? 112.991 95.179 144.391 1.00 162.74 186 LYS F CA 1
ATOM 16255 C C . LYS F 6 186 ? 111.992 95.934 145.249 1.00 162.74 186 LYS F C 1
ATOM 16256 O O . LYS F 6 186 ? 111.094 95.328 145.846 1.00 162.74 186 LYS F O 1
ATOM 16262 N N . SER F 6 187 ? 112.116 97.260 145.308 1.00 159.57 187 SER F N 1
ATOM 16263 C CA . SER F 6 187 ? 111.272 98.063 146.175 1.00 159.57 187 SER F CA 1
ATOM 16264 C C . SER F 6 187 ? 111.153 99.495 145.675 1.00 159.57 187 SER F C 1
ATOM 16265 O O . SER F 6 187 ? 112.127 100.063 145.178 1.00 159.57 187 SER F O 1
ATOM 16268 N N . PRO F 6 188 ? 109.972 100.107 145.860 1.00 158.20 188 PRO F N 1
ATOM 16269 C CA . PRO F 6 188 ? 109.713 101.520 145.552 1.00 158.20 188 PRO F CA 1
ATOM 16270 C C . PRO F 6 188 ? 110.473 102.461 146.462 1.00 158.20 188 PRO F C 1
ATOM 16271 O O . PRO F 6 188 ? 110.579 103.658 146.166 1.00 158.20 188 PRO F O 1
ATOM 16275 N N . ASN F 6 189 ? 111.019 101.945 147.558 1.00 155.79 189 ASN F N 1
ATOM 16276 C CA . ASN F 6 189 ? 111.829 102.733 148.463 1.00 155.79 189 ASN F CA 1
ATOM 16277 C C . ASN F 6 189 ? 113.316 102.601 148.176 1.00 155.79 189 ASN F C 1
ATOM 16278 O O . ASN F 6 189 ? 114.131 103.145 148.927 1.00 155.79 189 ASN F O 1
ATOM 16283 N N . TYR F 6 190 ? 113.680 101.903 147.102 1.00 151.04 190 TYR F N 1
ATOM 16284 C CA . TYR F 6 190 ? 115.081 101.688 146.774 1.00 151.04 190 TYR F CA 1
ATOM 16285 C C . TYR F 6 190 ? 115.826 102.973 146.497 1.00 151.04 190 TYR F C 1
ATOM 16286 O O . TYR F 6 190 ? 115.416 103.790 145.672 1.00 151.04 190 TYR F O 1
ATOM 16295 N N . ASP F 6 191 ? 116.945 103.124 147.184 1.00 142.27 191 ASP F N 1
ATOM 16296 C CA . ASP F 6 191 ? 117.821 104.270 147.013 1.00 142.27 191 ASP F CA 1
ATOM 16297 C C . ASP F 6 191 ? 119.237 103.750 146.823 1.00 142.27 191 ASP F C 1
ATOM 16298 O O . ASP F 6 191 ? 119.914 103.433 147.801 1.00 142.27 191 ASP F O 1
ATOM 16303 N N . ALA F 6 192 ? 119.695 103.797 145.573 1.00 138.63 192 ALA F N 1
ATOM 16304 C CA . ALA F 6 192 ? 121.010 103.291 145.192 1.00 138.63 192 ALA F CA 1
ATOM 16305 C C . ALA F 6 192 ? 122.151 104.012 145.893 1.00 138.63 192 ALA F C 1
ATOM 16306 O O . ALA F 6 192 ? 123.163 103.386 146.225 1.00 138.63 192 ALA F O 1
ATOM 16308 N N . ILE F 6 193 ? 122.016 105.324 146.105 1.00 134.09 193 ILE F N 1
ATOM 16309 C CA . ILE F 6 193 ? 123.076 106.087 146.758 1.00 134.09 193 ILE F CA 1
ATOM 16310 C C . ILE F 6 193 ? 123.263 105.621 148.183 1.00 134.09 193 ILE F C 1
ATOM 16311 O O . ILE F 6 193 ? 124.391 105.383 148.629 1.00 134.09 193 ILE F O 1
ATOM 16316 N N . ILE F 6 194 ? 122.159 105.486 148.915 1.00 131.62 194 ILE F N 1
ATOM 16317 C CA . ILE F 6 194 ? 122.250 105.006 150.285 1.00 131.62 194 ILE F CA 1
ATOM 16318 C C . ILE F 6 194 ? 122.733 103.574 150.320 1.00 131.62 194 ILE F C 1
ATOM 16319 O O . ILE F 6 194 ? 123.586 103.223 151.143 1.00 131.62 194 ILE F O 1
ATOM 16324 N N . ALA F 6 195 ? 122.202 102.732 149.429 1.00 133.42 195 ALA F N 1
ATOM 16325 C CA . ALA F 6 195 ? 122.582 101.324 149.385 1.00 133.42 195 ALA F CA 1
ATOM 16326 C C . ALA F 6 195 ? 124.078 101.156 149.166 1.00 133.42 195 ALA F C 1
ATOM 16327 O O . ALA F 6 195 ? 124.706 100.291 149.778 1.00 133.42 195 ALA F O 1
ATOM 16329 N N . GLY F 6 196 ? 124.677 102.026 148.351 1.00 130.87 196 GLY F N 1
ATOM 16330 C CA . GLY F 6 196 ? 126.112 101.990 148.116 1.00 130.87 196 GLY F CA 1
ATOM 16331 C C . GLY F 6 196 ? 126.955 102.348 149.332 1.00 130.87 196 GLY F C 1
ATOM 16332 O O . GLY F 6 196 ? 128.160 102.074 149.347 1.00 130.87 196 GLY F O 1
ATOM 16333 N N . LYS F 6 197 ? 126.352 102.960 150.349 1.00 126.87 197 LYS F N 1
ATOM 16334 C CA . LYS F 6 197 ? 127.046 103.330 151.572 1.00 126.87 197 LYS F CA 1
ATOM 16335 C C . LYS F 6 197 ? 126.761 102.349 152.696 1.00 126.87 197 LYS F C 1
ATOM 16336 O O . LYS F 6 197 ? 127.186 102.576 153.832 1.00 126.87 197 LYS F O 1
ATOM 16342 N N . SER F 6 198 ? 126.051 101.257 152.393 1.00 127.99 198 SER F N 1
ATOM 16343 C CA . SER F 6 198 ? 125.624 100.290 153.399 1.00 127.99 198 SER F CA 1
ATOM 16344 C C . SER F 6 198 ? 126.774 99.544 154.053 1.00 127.99 198 SER F C 1
ATOM 16345 O O . SER F 6 198 ? 126.599 99.004 155.146 1.00 127.99 198 SER F O 1
ATOM 16348 N N . GLY F 6 199 ? 127.963 99.545 153.451 1.00 127.29 199 GLY F N 1
ATOM 16349 C CA . GLY F 6 199 ? 129.112 98.927 154.097 1.00 127.29 199 GLY F CA 1
ATOM 16350 C C . GLY F 6 199 ? 129.512 99.635 155.381 1.00 127.29 199 GLY F C 1
ATOM 16351 O O . GLY F 6 199 ? 130.206 99.059 156.224 1.00 127.29 199 GLY F O 1
ATOM 16352 N N . TYR F 6 200 ? 129.064 100.872 155.549 1.00 126.91 200 TYR F N 1
ATOM 16353 C CA . TYR F 6 200 ? 129.288 101.665 156.737 1.00 126.91 200 TYR F CA 1
ATOM 16354 C C . TYR F 6 200 ? 128.005 101.853 157.517 1.00 126.91 200 TYR F C 1
ATOM 16355 O O . TYR F 6 200 ? 128.014 101.848 158.750 1.00 126.91 200 TYR F O 1
ATOM 16364 N N . LEU F 6 201 ? 126.902 102.021 156.799 1.00 127.62 201 LEU F N 1
ATOM 16365 C CA . LEU F 6 201 ? 125.599 102.258 157.397 1.00 127.62 201 LEU F CA 1
ATOM 16366 C C . LEU F 6 201 ? 124.880 100.981 157.830 1.00 127.62 201 LEU F C 1
ATOM 16367 O O . LEU F 6 201 ? 123.777 101.083 158.376 1.00 127.62 201 LEU F O 1
ATOM 16372 N N . ASN F 6 202 ? 125.465 99.804 157.600 1.00 126.79 202 ASN F N 1
ATOM 16373 C CA . ASN F 6 202 ? 124.862 98.553 158.051 1.00 126.79 202 ASN F CA 1
ATOM 16374 C C . ASN F 6 202 ? 124.532 98.623 159.536 1.00 126.79 202 ASN F C 1
ATOM 16375 O O . ASN F 6 202 ? 125.418 98.831 160.365 1.00 126.79 202 ASN F O 1
ATOM 16380 N N . PHE F 6 203 ? 123.241 98.499 159.840 1.00 123.78 203 PHE F N 1
ATOM 16381 C CA . PHE F 6 203 ? 122.705 98.687 161.193 1.00 123.78 203 PHE F CA 1
ATOM 16382 C C . PHE F 6 203 ? 123.428 98.002 162.363 1.00 123.78 203 PHE F C 1
ATOM 16383 O O . PHE F 6 203 ? 123.701 98.694 163.356 1.00 123.78 203 PHE F O 1
ATOM 16391 N N . PRO F 6 204 ? 123.696 96.684 162.345 1.00 124.48 204 PRO F N 1
ATOM 16392 C CA . PRO F 6 204 ? 124.392 96.014 163.453 1.00 124.48 204 PRO F CA 1
ATOM 16393 C C . PRO F 6 204 ? 125.796 96.520 163.653 1.00 124.48 204 PRO F C 1
ATOM 16394 O O . PRO F 6 204 ? 126.330 96.434 164.763 1.00 124.48 204 PRO F O 1
ATOM 16398 N N . PHE F 6 205 ? 126.405 97.068 162.608 1.00 127.45 205 PHE F N 1
ATOM 16399 C CA . PHE F 6 205 ? 127.743 97.607 162.751 1.00 127.45 205 PHE F CA 1
ATOM 16400 C C . PHE F 6 205 ? 127.657 98.941 163.433 1.00 127.45 205 PHE F C 1
ATOM 16401 O O . PHE F 6 205 ? 128.476 99.259 164.291 1.00 127.45 205 PHE F O 1
ATOM 16409 N N . TRP F 6 206 ? 126.630 99.698 163.067 1.00 120.24 206 TRP F N 1
ATOM 16410 C CA . TRP F 6 206 ? 126.374 100.997 163.659 1.00 120.24 206 TRP F CA 1
ATOM 16411 C C . TRP F 6 206 ? 126.124 100.886 165.154 1.00 120.24 206 TRP F C 1
ATOM 16412 O O . TRP F 6 206 ? 126.667 101.678 165.926 1.00 120.24 206 TRP F O 1
ATOM 16423 N N . ILE F 6 207 ? 125.354 99.885 165.588 1.00 120.10 207 ILE F N 1
ATOM 16424 C CA . ILE F 6 207 ? 125.102 99.718 167.021 1.00 120.10 207 ILE F CA 1
ATOM 16425 C C . ILE F 6 207 ? 126.353 99.331 167.780 1.00 120.10 207 ILE F C 1
ATOM 16426 O O . ILE F 6 207 ? 126.629 99.897 168.842 1.00 120.10 207 ILE F O 1
ATOM 16431 N N . VAL F 6 208 ? 127.105 98.352 167.279 1.00 117.68 208 VAL F N 1
ATOM 16432 C CA . VAL F 6 208 ? 128.303 97.919 167.993 1.00 117.68 208 VAL F CA 1
ATOM 16433 C C . VAL F 6 208 ? 129.330 99.025 168.054 1.00 117.68 208 VAL F C 1
ATOM 16434 O O . VAL F 6 208 ? 129.951 99.258 169.100 1.00 117.68 208 VAL F O 1
ATOM 16438 N N . ARG F 6 209 ? 129.518 99.718 166.936 1.00 119.68 209 ARG F N 1
ATOM 16439 C CA . ARG F 6 209 ? 130.478 100.804 166.875 1.00 119.68 209 ARG F CA 1
ATOM 16440 C C . ARG F 6 209 ? 130.102 101.916 167.834 1.00 119.68 209 ARG F C 1
ATOM 16441 O O . ARG F 6 209 ? 130.966 102.463 168.520 1.00 119.68 209 ARG F O 1
ATOM 16449 N N . ALA F 6 210 ? 128.811 102.232 167.922 1.00 120.70 210 ALA F N 1
ATOM 16450 C CA . ALA F 6 210 ? 128.349 103.234 168.874 1.00 120.70 210 ALA F CA 1
ATOM 16451 C C . ALA F 6 210 ? 128.539 102.764 170.306 1.00 120.70 210 ALA F C 1
ATOM 16452 O O . ALA F 6 210 ? 129.003 103.528 171.158 1.00 120.70 210 ALA F O 1
ATOM 16454 N N . PHE F 6 211 ? 128.209 101.500 170.562 1.00 119.47 211 PHE F N 1
ATOM 16455 C CA . PHE F 6 211 ? 128.270 100.911 171.897 1.00 119.47 211 PHE F CA 1
ATOM 16456 C C . PHE F 6 211 ? 129.648 101.006 172.528 1.00 119.47 211 PHE F C 1
ATOM 16457 O O . PHE F 6 211 ? 129.784 101.464 173.667 1.00 119.47 211 PHE F O 1
ATOM 16465 N N . ILE F 6 212 ? 130.683 100.586 171.802 1.00 119.11 212 ILE F N 1
ATOM 16466 C CA . ILE F 6 212 ? 132.033 100.600 172.350 1.00 119.11 212 ILE F CA 1
ATOM 16467 C C . ILE F 6 212 ? 132.583 101.999 172.594 1.00 119.11 212 ILE F C 1
ATOM 16468 O O . ILE F 6 212 ? 133.588 102.146 173.293 1.00 119.11 212 ILE F O 1
ATOM 16473 N N . PHE F 6 213 ? 131.945 103.034 172.055 1.00 119.84 213 PHE F N 1
ATOM 16474 C CA . PHE F 6 213 ? 132.407 104.380 172.329 1.00 119.84 213 PHE F CA 1
ATOM 16475 C C . PHE F 6 213 ? 131.944 104.811 173.686 1.00 119.84 213 PHE F C 1
ATOM 16476 O O . PHE F 6 213 ? 132.572 105.659 174.317 1.00 119.84 213 PHE F O 1
ATOM 16484 N N . LEU F 6 214 ? 130.843 104.236 174.136 1.00 122.19 214 LEU F N 1
ATOM 16485 C CA . LEU F 6 214 ? 130.313 104.606 175.424 1.00 122.19 214 LEU F CA 1
ATOM 16486 C C . LEU F 6 214 ? 131.140 103.958 176.510 1.00 122.19 214 LEU F C 1
ATOM 16487 O O . LEU F 6 214 ? 131.473 104.610 177.502 1.00 122.19 214 LEU F O 1
ATOM 16492 N N . LEU F 6 215 ? 131.533 102.698 176.299 1.00 122.33 215 LEU F N 1
ATOM 16493 C CA . LEU F 6 215 ? 132.399 102.028 177.262 1.00 122.33 215 LEU F CA 1
ATOM 16494 C C . LEU F 6 215 ? 133.741 102.714 177.348 1.00 122.33 215 LEU F C 1
ATOM 16495 O O . LEU F 6 215 ? 134.287 102.892 178.437 1.00 122.33 215 LEU F O 1
ATOM 16500 N N . GLY F 6 216 ? 134.253 103.170 176.212 1.00 119.86 216 GLY F N 1
ATOM 16501 C CA . GLY F 6 216 ? 135.526 103.862 176.180 1.00 119.86 216 GLY F CA 1
ATOM 16502 C C . GLY F 6 216 ? 135.537 105.188 176.919 1.00 119.86 216 GLY F C 1
ATOM 16503 O O . GLY F 6 216 ? 136.612 105.736 177.170 1.00 119.86 216 GLY F O 1
ATOM 16504 N N . TRP F 6 217 ? 134.375 105.720 177.264 1.00 119.16 217 TRP F N 1
ATOM 16505 C CA . TRP F 6 217 ? 134.304 106.963 178.001 1.00 119.16 217 TRP F CA 1
ATOM 16506 C C . TRP F 6 217 ? 133.967 106.697 179.459 1.00 119.16 217 TRP F C 1
ATOM 16507 O O . TRP F 6 217 ? 134.567 107.290 180.358 1.00 119.16 217 TRP F O 1
ATOM 16518 N N . ASN F 6 218 ? 133.031 105.772 179.688 1.00 121.36 218 ASN F N 1
ATOM 16519 C CA . ASN F 6 218 ? 132.575 105.440 181.034 1.00 121.36 218 ASN F CA 1
ATOM 16520 C C . ASN F 6 218 ? 133.649 104.764 181.869 1.00 121.36 218 ASN F C 1
ATOM 16521 O O . ASN F 6 218 ? 133.748 105.032 183.070 1.00 121.36 218 ASN F O 1
ATOM 16526 N N . ILE F 6 219 ? 134.454 103.896 181.253 1.00 122.70 219 ILE F N 1
ATOM 16527 C CA . ILE F 6 219 ? 135.529 103.215 181.970 1.00 122.70 219 ILE F CA 1
ATOM 16528 C C . ILE F 6 219 ? 136.543 104.211 182.489 1.00 122.70 219 ILE F C 1
ATOM 16529 O O . ILE F 6 219 ? 136.980 104.124 183.644 1.00 122.70 219 ILE F O 1
ATOM 16534 N N . TYR F 6 220 ? 136.915 105.170 181.642 1.00 122.26 220 TYR F N 1
ATOM 16535 C CA . TYR F 6 220 ? 137.845 106.218 182.031 1.00 122.26 220 TYR F CA 1
ATOM 16536 C C . TYR F 6 220 ? 137.338 106.983 183.228 1.00 122.26 220 TYR F C 1
ATOM 16537 O O . TYR F 6 220 ? 138.077 107.176 184.197 1.00 122.26 220 TYR F O 1
ATOM 16546 N N . ARG F 6 221 ? 136.081 107.423 183.163 1.00 123.83 221 ARG F N 1
ATOM 16547 C CA . ARG F 6 221 ? 135.468 108.169 184.252 1.00 123.83 221 ARG F CA 1
ATOM 16548 C C . ARG F 6 221 ? 135.546 107.398 185.559 1.00 123.83 221 ARG F C 1
ATOM 16549 O O . ARG F 6 221 ? 135.890 107.965 186.601 1.00 123.83 221 ARG F O 1
ATOM 16557 N N . HIS F 6 222 ? 135.177 106.118 185.513 1.00 129.35 222 HIS F N 1
ATOM 16558 C CA . HIS F 6 222 ? 135.137 105.276 186.702 1.00 129.35 222 HIS F CA 1
ATOM 16559 C C . HIS F 6 222 ? 136.486 105.158 187.380 1.00 129.35 222 HIS F C 1
ATOM 16560 O O . HIS F 6 222 ? 136.602 105.373 188.590 1.00 129.35 222 HIS F O 1
ATOM 16567 N N . PHE F 6 223 ? 137.509 104.785 186.622 1.00 130.13 223 PHE F N 1
ATOM 16568 C CA . PHE F 6 223 ? 138.807 104.556 187.228 1.00 130.13 223 PHE F CA 1
ATOM 16569 C C . PHE F 6 223 ? 139.533 105.829 187.582 1.00 130.13 223 PHE F C 1
ATOM 16570 O O . PHE F 6 223 ? 140.365 105.808 188.493 1.00 130.13 223 PHE F O 1
ATOM 16578 N N . SER F 6 224 ? 139.230 106.930 186.902 1.00 129.71 224 SER F N 1
ATOM 16579 C CA . SER F 6 224 ? 139.852 108.193 187.264 1.00 129.71 224 SER F CA 1
ATOM 16580 C C . SER F 6 224 ? 139.503 108.564 188.690 1.00 129.71 224 SER F C 1
ATOM 16581 O O . SER F 6 224 ? 140.382 108.910 189.485 1.00 129.71 224 SER F O 1
ATOM 16584 N N . ARG F 6 225 ? 138.222 108.438 189.034 1.00 134.28 225 ARG F N 1
ATOM 16585 C CA . ARG F 6 225 ? 137.769 108.737 190.385 1.00 134.28 225 ARG F CA 1
ATOM 16586 C C . ARG F 6 225 ? 138.337 107.755 191.385 1.00 134.28 225 ARG F C 1
ATOM 16587 O O . ARG F 6 225 ? 138.825 108.157 192.445 1.00 134.28 225 ARG F O 1
ATOM 16595 N N . LYS F 6 226 ? 138.265 106.465 191.056 1.00 134.19 226 LYS F N 1
ATOM 16596 C CA . LYS F 6 226 ? 138.726 105.405 191.944 1.00 134.19 226 LYS F CA 1
ATOM 16597 C C . LYS F 6 226 ? 140.187 105.578 192.330 1.00 134.19 226 LYS F C 1
ATOM 16598 O O . LYS F 6 226 ? 140.535 105.518 193.514 1.00 134.19 226 LYS F O 1
ATOM 16604 N N . ASN F 6 227 ? 141.045 105.816 191.341 1.00 135.39 227 ASN F N 1
ATOM 16605 C CA . ASN F 6 227 ? 142.463 105.986 191.607 1.00 135.39 227 ASN F CA 1
ATOM 16606 C C . ASN F 6 227 ? 142.753 107.262 192.368 1.00 135.39 227 ASN F C 1
ATOM 16607 O O . ASN F 6 227 ? 143.682 107.287 193.180 1.00 135.39 227 ASN F O 1
ATOM 16612 N N . CYS F 6 228 ? 141.974 108.317 192.119 1.00 136.06 228 CYS F N 1
ATOM 16613 C CA . CYS F 6 228 ? 142.157 109.568 192.844 1.00 136.06 228 CYS F CA 1
ATOM 16614 C C . CYS F 6 228 ? 141.942 109.361 194.323 1.00 136.06 228 CYS F C 1
ATOM 16615 O O . CYS F 6 228 ? 142.759 109.783 195.146 1.00 136.06 228 CYS F O 1
ATOM 16618 N N . LEU F 6 229 ? 140.848 108.686 194.666 1.00 136.88 229 LEU F N 1
ATOM 16619 C CA . LEU F 6 229 ? 140.538 108.399 196.054 1.00 136.88 229 LEU F CA 1
ATOM 16620 C C . LEU F 6 229 ? 141.597 107.513 196.680 1.00 136.88 229 LEU F C 1
ATOM 16621 O O . LEU F 6 229 ? 141.924 107.676 197.859 1.00 136.88 229 LEU F O 1
ATOM 16626 N N . ALA F 6 230 ? 142.161 106.596 195.898 1.00 142.71 230 ALA F N 1
ATOM 16627 C CA . ALA F 6 230 ? 143.256 105.782 196.395 1.00 142.71 230 ALA F CA 1
ATOM 16628 C C . ALA F 6 230 ? 144.476 106.642 196.701 1.00 142.71 230 ALA F C 1
ATOM 16629 O O . ALA F 6 230 ? 145.125 106.452 197.734 1.00 142.71 230 ALA F O 1
ATOM 16631 N N . GLN F 6 231 ? 144.760 107.631 195.841 1.00 146.55 231 GLN F N 1
ATOM 16632 C CA . GLN F 6 231 ? 145.891 108.537 196.054 1.00 146.55 231 GLN F CA 1
ATOM 16633 C C . GLN F 6 231 ? 145.723 109.352 197.324 1.00 146.55 231 GLN F C 1
ATOM 16634 O O . GLN F 6 231 ? 146.703 109.628 198.022 1.00 146.55 231 GLN F O 1
ATOM 16640 N N . ASP F 6 232 ? 144.481 109.698 197.662 1.00 147.82 232 ASP F N 1
ATOM 16641 C CA . ASP F 6 232 ? 144.182 110.449 198.877 1.00 147.82 232 ASP F CA 1
ATOM 16642 C C . ASP F 6 232 ? 144.488 109.659 200.143 1.00 147.82 232 ASP F C 1
ATOM 16643 O O . ASP F 6 232 ? 144.624 110.252 201.218 1.00 147.82 232 ASP F O 1
ATOM 16648 N N . GLU F 6 233 ? 144.580 108.337 200.042 1.00 154.66 233 GLU F N 1
ATOM 16649 C CA . GLU F 6 233 ? 144.794 107.489 201.199 1.00 154.66 233 GLU F CA 1
ATOM 16650 C C . GLU F 6 233 ? 146.048 106.653 201.018 1.00 154.66 233 GLU F C 1
ATOM 16651 O O . GLU F 6 233 ? 146.002 105.423 201.095 1.00 154.66 233 GLU F O 1
ATOM 16657 N N . ALA F 6 234 ? 147.166 107.318 200.742 1.00 153.17 234 ALA F N 1
ATOM 16658 C CA . ALA F 6 234 ? 148.428 106.635 200.510 1.00 153.17 234 ALA F CA 1
ATOM 16659 C C . ALA F 6 234 ? 149.581 107.485 201.025 1.00 153.17 234 ALA F C 1
ATOM 16660 O O . ALA F 6 234 ? 149.474 108.709 201.105 1.00 153.17 234 ALA F O 1
ATOM 16662 N N . ASN F 6 235 ? 150.687 106.830 201.376 1.00 156.41 235 ASN F N 1
ATOM 16663 C CA . ASN F 6 235 ? 151.862 107.532 201.880 1.00 156.41 235 ASN F CA 1
ATOM 16664 C C . ASN F 6 235 ? 152.911 107.762 200.803 1.00 156.41 235 ASN F C 1
ATOM 16665 O O . ASN F 6 235 ? 153.958 108.359 201.075 1.00 156.41 235 ASN F O 1
ATOM 16670 N N . ASP F 6 236 ? 152.631 107.329 199.582 1.00 152.50 236 ASP F N 1
ATOM 16671 C CA . ASP F 6 236 ? 153.523 107.532 198.447 1.00 152.50 236 ASP F CA 1
ATOM 16672 C C . ASP F 6 236 ? 152.690 108.036 197.273 1.00 152.50 236 ASP F C 1
ATOM 16673 O O . ASP F 6 236 ? 151.559 108.493 197.458 1.00 152.50 236 ASP F O 1
ATOM 16678 N N . ASP F 6 237 ? 153.225 107.918 196.052 1.00 149.45 237 ASP F N 1
ATOM 16679 C CA . ASP F 6 237 ? 152.390 108.327 194.939 1.00 149.45 237 ASP F CA 1
ATOM 16680 C C . ASP F 6 237 ? 151.719 107.156 194.243 1.00 149.45 237 ASP F C 1
ATOM 16681 O O . ASP F 6 237 ? 150.785 106.587 194.815 1.00 149.45 237 ASP F O 1
ATOM 16686 N N . LEU F 6 238 ? 152.226 106.744 193.085 1.00 142.76 238 LEU F N 1
ATOM 16687 C CA . LEU F 6 238 ? 151.757 105.595 192.309 1.00 142.76 238 LEU F CA 1
ATOM 16688 C C . LEU F 6 238 ? 150.347 105.678 191.717 1.00 142.76 238 LEU F C 1
ATOM 16689 O O . LEU F 6 238 ? 150.084 105.026 190.706 1.00 142.76 238 LEU F O 1
ATOM 16694 N N . TYR F 6 239 ? 149.450 106.489 192.264 1.00 141.62 239 TYR F N 1
ATOM 16695 C CA . TYR F 6 239 ? 148.132 106.589 191.677 1.00 141.62 239 TYR F CA 1
ATOM 16696 C C . TYR F 6 239 ? 148.067 107.819 190.825 1.00 141.62 239 TYR F C 1
ATOM 16697 O O . TYR F 6 239 ? 147.428 107.811 189.771 1.00 141.62 239 TYR F O 1
ATOM 16706 N N . TYR F 6 240 ? 148.795 108.845 191.257 1.00 140.32 240 TYR F N 1
ATOM 16707 C CA . TYR F 6 240 ? 148.951 110.040 190.451 1.00 140.32 240 TYR F CA 1
ATOM 16708 C C . TYR F 6 240 ? 149.546 109.691 189.103 1.00 140.32 240 TYR F C 1
ATOM 16709 O O . TYR F 6 240 ? 149.034 110.109 188.061 1.00 140.32 240 TYR F O 1
ATOM 16718 N N . LYS F 6 241 ? 150.647 108.939 189.118 1.00 139.53 241 LYS F N 1
ATOM 16719 C CA . LYS F 6 241 ? 151.318 108.550 187.888 1.00 139.53 241 LYS F CA 1
ATOM 16720 C C . LYS F 6 241 ? 150.485 107.570 187.092 1.00 139.53 241 LYS F C 1
ATOM 16721 O O . LYS F 6 241 ? 150.540 107.576 185.857 1.00 139.53 241 LYS F O 1
ATOM 16727 N N . LYS F 6 242 ? 149.714 106.733 187.787 1.00 137.13 242 LYS F N 1
ATOM 16728 C CA . LYS F 6 242 ? 148.819 105.804 187.117 1.00 137.13 242 LYS F CA 1
ATOM 16729 C C . LYS F 6 242 ? 147.801 106.567 186.302 1.00 137.13 242 LYS F C 1
ATOM 16730 O O . LYS F 6 242 ? 147.634 106.312 185.106 1.00 137.13 242 LYS F O 1
ATOM 16736 N N . ASN F 6 243 ? 147.158 107.549 186.935 1.00 134.49 243 ASN F N 1
ATOM 16737 C CA . ASN F 6 243 ? 146.172 108.374 186.257 1.00 134.49 243 ASN F CA 1
ATOM 16738 C C . ASN F 6 243 ? 146.783 109.211 185.169 1.00 134.49 243 ASN F C 1
ATOM 16739 O O . ASN F 6 243 ? 146.135 109.438 184.145 1.00 134.49 243 ASN F O 1
ATOM 16744 N N . PHE F 6 244 ? 148.011 109.679 185.376 1.00 132.11 244 PHE F N 1
ATOM 16745 C CA . PHE F 6 244 ? 148.680 110.453 184.347 1.00 132.11 244 PHE F CA 1
ATOM 16746 C C . PHE F 6 244 ? 148.759 109.656 183.058 1.00 132.11 244 PHE F C 1
ATOM 16747 O O . PHE F 6 244 ? 148.401 110.152 181.984 1.00 132.11 244 PHE F O 1
ATOM 16755 N N . LYS F 6 245 ? 149.196 108.401 183.171 1.00 130.19 245 LYS F N 1
ATOM 16756 C CA . LYS F 6 245 ? 149.298 107.512 182.022 1.00 130.19 245 LYS F CA 1
ATOM 16757 C C . LYS F 6 245 ? 147.937 107.215 181.414 1.00 130.19 245 LYS F C 1
ATOM 16758 O O . LYS F 6 245 ? 147.792 107.197 180.187 1.00 130.19 245 LYS F O 1
ATOM 16764 N N . ILE F 6 246 ? 146.935 106.986 182.263 1.00 128.38 246 ILE F N 1
ATOM 16765 C CA . ILE F 6 246 ? 145.589 106.665 181.797 1.00 128.38 246 ILE F CA 1
ATOM 16766 C C . ILE F 6 246 ? 144.986 107.817 181.020 1.00 128.38 246 ILE F C 1
ATOM 16767 O O . ILE F 6 246 ? 144.404 107.615 179.949 1.00 128.38 246 ILE F O 1
ATOM 16772 N N . SER F 6 247 ? 145.098 109.033 181.564 1.00 126.84 247 SER F N 1
ATOM 16773 C CA . SER F 6 247 ? 144.548 110.215 180.914 1.00 126.84 247 SER F CA 1
ATOM 16774 C C . SER F 6 247 ? 145.176 110.447 179.559 1.00 126.84 247 SER F C 1
ATOM 16775 O O . SER F 6 247 ? 144.477 110.816 178.611 1.00 126.84 247 SER F O 1
ATOM 16778 N N . ALA F 6 248 ? 146.484 110.221 179.445 1.00 122.79 248 ALA F N 1
ATOM 16779 C CA . ALA F 6 248 ? 147.135 110.361 178.151 1.00 122.79 248 ALA F CA 1
ATOM 16780 C C . ALA F 6 248 ? 146.545 109.386 177.142 1.00 122.79 248 ALA F C 1
ATOM 16781 O O . ALA F 6 248 ? 146.237 109.770 176.008 1.00 122.79 248 ALA F O 1
ATOM 16783 N N . GLY F 6 249 ? 146.336 108.135 177.571 1.00 121.86 249 GLY F N 1
ATOM 16784 C CA . GLY F 6 249 ? 145.727 107.135 176.710 1.00 121.86 249 GLY F CA 1
ATOM 16785 C C . GLY F 6 249 ? 144.316 107.511 176.316 1.00 121.86 249 GLY F C 1
ATOM 16786 O O . GLY F 6 249 ? 143.932 107.374 175.151 1.00 121.86 249 GLY F O 1
ATOM 16787 N N . PHE F 6 250 ? 143.549 108.022 177.285 1.00 119.29 250 PHE F N 1
ATOM 16788 C CA . PHE F 6 250 ? 142.182 108.459 177.052 1.00 119.29 250 PHE F CA 1
ATOM 16789 C C . PHE F 6 250 ? 142.098 109.512 175.981 1.00 119.29 250 PHE F C 1
ATOM 16790 O O . PHE F 6 250 ? 141.237 109.425 175.109 1.00 119.29 250 PHE F O 1
ATOM 16798 N N . LEU F 6 251 ? 142.950 110.530 176.058 1.00 118.07 251 LEU F N 1
ATOM 16799 C CA . LEU F 6 251 ? 142.904 111.608 175.084 1.00 118.07 251 LEU F CA 1
ATOM 16800 C C . LEU F 6 251 ? 143.163 111.108 173.668 1.00 118.07 251 LEU F C 1
ATOM 16801 O O . LEU F 6 251 ? 142.524 111.581 172.725 1.00 118.07 251 LEU F O 1
ATOM 16806 N N . VAL F 6 252 ? 144.051 110.123 173.506 1.00 115.32 252 VAL F N 1
ATOM 16807 C CA . VAL F 6 252 ? 144.276 109.543 172.182 1.00 115.32 252 VAL F CA 1
ATOM 16808 C C . VAL F 6 252 ? 143.018 108.857 171.686 1.00 115.32 252 VAL F C 1
ATOM 16809 O O . VAL F 6 252 ? 142.574 109.079 170.551 1.00 115.32 252 VAL F O 1
ATOM 16813 N N . PHE F 6 253 ? 142.433 108.018 172.548 1.00 114.33 253 PHE F N 1
ATOM 16814 C CA . PHE F 6 253 ? 141.197 107.313 172.238 1.00 114.33 253 PHE F CA 1
ATOM 16815 C C . PHE F 6 253 ? 140.089 108.278 171.903 1.00 114.33 253 PHE F C 1
ATOM 16816 O O . PHE F 6 253 ? 139.344 108.066 170.941 1.00 114.33 253 PHE F O 1
ATOM 16824 N N . PHE F 6 254 ? 139.942 109.297 172.748 1.00 112.56 254 PHE F N 1
ATOM 16825 C CA . PHE F 6 254 ? 138.903 110.299 172.621 1.00 112.56 254 PHE F CA 1
ATOM 16826 C C . PHE F 6 254 ? 138.894 110.925 171.252 1.00 112.56 254 PHE F C 1
ATOM 16827 O O . PHE F 6 254 ? 137.836 111.025 170.636 1.00 112.56 254 PHE F O 1
ATOM 16835 N N . ILE F 6 255 ? 140.059 111.368 170.774 1.00 111.35 255 ILE F N 1
ATOM 16836 C CA . ILE F 6 255 ? 140.147 112.012 169.464 1.00 111.35 255 ILE F CA 1
ATOM 16837 C C . ILE F 6 255 ? 139.622 111.114 168.359 1.00 111.35 255 ILE F C 1
ATOM 16838 O O . ILE F 6 255 ? 138.871 111.561 167.482 1.00 111.35 255 ILE F O 1
ATOM 16843 N N . VAL F 6 256 ? 139.994 109.840 168.392 1.00 111.21 256 VAL F N 1
ATOM 16844 C CA . VAL F 6 256 ? 139.540 108.900 167.376 1.00 111.21 256 VAL F CA 1
ATOM 16845 C C . VAL F 6 256 ? 138.043 108.655 167.477 1.00 111.21 256 VAL F C 1
ATOM 16846 O O . VAL F 6 256 ? 137.331 108.682 166.465 1.00 111.21 256 VAL F O 1
ATOM 16850 N N . SER F 6 257 ? 137.551 108.401 168.694 1.00 112.73 257 SER F N 1
ATOM 16851 C CA . SER F 6 257 ? 136.134 108.125 168.889 1.00 112.73 257 SER F CA 1
ATOM 16852 C C . SER F 6 257 ? 135.286 109.342 168.584 1.00 112.73 257 SER F C 1
ATOM 16853 O O . SER F 6 257 ? 134.149 109.189 168.163 1.00 112.73 257 SER F O 1
ATOM 16856 N N . GLU F 6 258 ? 135.852 110.540 168.745 1.00 114.61 258 GLU F N 1
ATOM 16857 C CA . GLU F 6 258 ? 135.160 111.787 168.444 1.00 114.61 258 GLU F CA 1
ATOM 16858 C C . GLU F 6 258 ? 134.846 111.913 166.972 1.00 114.61 258 GLU F C 1
ATOM 16859 O O . GLU F 6 258 ? 133.719 112.259 166.599 1.00 114.61 258 GLU F O 1
ATOM 16865 N N . SER F 6 259 ? 135.837 111.639 166.126 1.00 112.52 259 SER F N 1
ATOM 16866 C CA . SER F 6 259 ? 135.650 111.749 164.687 1.00 112.52 259 SER F CA 1
ATOM 16867 C C . SER F 6 259 ? 134.568 110.815 164.192 1.00 112.52 259 SER F C 1
ATOM 16868 O O . SER F 6 259 ? 133.688 111.219 163.426 1.00 112.52 259 SER F O 1
ATOM 16871 N N . ILE F 6 260 ? 134.611 109.567 164.644 1.00 111.73 260 ILE F N 1
ATOM 16872 C CA . ILE F 6 260 ? 133.635 108.593 164.192 1.00 111.73 260 ILE F CA 1
ATOM 16873 C C . ILE F 6 260 ? 132.268 108.906 164.748 1.00 111.73 260 ILE F C 1
ATOM 16874 O O . ILE F 6 260 ? 131.261 108.790 164.037 1.00 111.73 260 ILE F O 1
ATOM 16879 N N . MET F 6 261 ? 132.224 109.291 166.024 1.00 116.30 261 MET F N 1
ATOM 16880 C CA . MET F 6 261 ? 130.983 109.631 166.700 1.00 116.30 261 MET F CA 1
ATOM 16881 C C . MET F 6 261 ? 130.164 110.617 165.899 1.00 116.30 261 MET F C 1
ATOM 16882 O O . MET F 6 261 ? 128.961 110.420 165.721 1.00 116.30 261 MET F O 1
ATOM 16887 N N . ALA F 6 262 ? 130.789 111.714 165.470 1.00 115.30 262 ALA F N 1
ATOM 16888 C CA . ALA F 6 262 ? 130.070 112.734 164.719 1.00 115.30 262 ALA F CA 1
ATOM 16889 C C . ALA F 6 262 ? 129.477 112.169 163.437 1.00 115.30 262 ALA F C 1
ATOM 16890 O O . ALA F 6 262 ? 128.334 112.480 163.092 1.00 115.30 262 ALA F O 1
ATOM 16892 N N . TRP F 6 263 ? 130.225 111.301 162.751 1.00 112.70 263 TRP F N 1
ATOM 16893 C CA . TRP F 6 263 ? 129.729 110.688 161.522 1.00 112.70 263 TRP F CA 1
ATOM 16894 C C . TRP F 6 263 ? 128.495 109.840 161.784 1.00 112.70 263 TRP F C 1
ATOM 16895 O O . TRP F 6 263 ? 127.530 109.872 161.013 1.00 112.70 263 TRP F O 1
ATOM 16906 N N . ASP F 6 264 ? 128.508 109.088 162.880 1.00 116.56 264 ASP F N 1
ATOM 16907 C CA . ASP F 6 264 ? 127.429 108.163 163.201 1.00 116.56 264 ASP F CA 1
ATOM 16908 C C . ASP F 6 264 ? 126.211 108.791 163.858 1.00 116.56 264 ASP F C 1
ATOM 16909 O O . ASP F 6 264 ? 125.098 108.295 163.663 1.00 116.56 264 ASP F O 1
ATOM 16914 N N . TRP F 6 265 ? 126.389 109.810 164.691 1.00 114.41 265 TRP F N 1
ATOM 16915 C CA . TRP F 6 265 ? 125.261 110.330 165.450 1.00 114.41 265 TRP F CA 1
ATOM 16916 C C . TRP F 6 265 ? 124.721 111.649 164.926 1.00 114.41 265 TRP F C 1
ATOM 16917 O O . TRP F 6 265 ? 123.593 112.016 165.271 1.00 114.41 265 TRP F O 1
ATOM 16928 N N . ILE F 6 266 ? 125.482 112.393 164.130 1.00 115.99 266 ILE F N 1
ATOM 16929 C CA . ILE F 6 266 ? 125.009 113.673 163.619 1.00 115.99 266 ILE F CA 1
ATOM 16930 C C . ILE F 6 266 ? 124.918 113.696 162.095 1.00 115.99 266 ILE F C 1
ATOM 16931 O O . ILE F 6 266 ? 123.897 114.095 161.534 1.00 115.99 266 ILE F O 1
ATOM 16936 N N . MET F 6 267 ? 125.979 113.277 161.401 1.00 120.93 267 MET F N 1
ATOM 16937 C CA . MET F 6 267 ? 125.931 113.335 159.938 1.00 120.93 267 MET F CA 1
ATOM 16938 C C . MET F 6 267 ? 125.047 112.255 159.355 1.00 120.93 267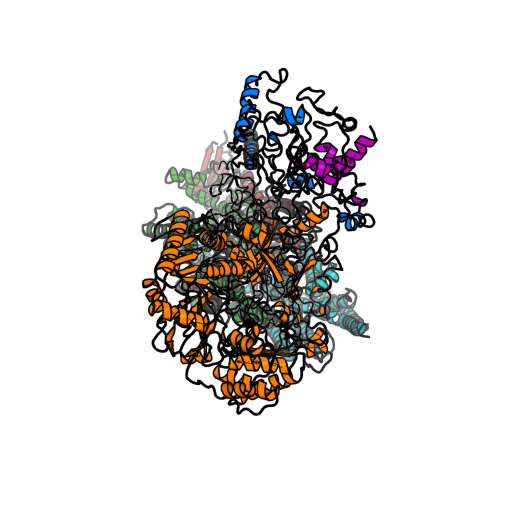 MET F C 1
ATOM 16939 O O . MET F 6 267 ? 124.620 112.360 158.203 1.00 120.93 267 MET F O 1
ATOM 16944 N N . SER F 6 268 ? 124.725 111.245 160.151 1.00 123.84 268 SER F N 1
ATOM 16945 C CA . SER F 6 268 ? 123.858 110.162 159.734 1.00 123.84 268 SER F CA 1
ATOM 16946 C C . SER F 6 268 ? 122.415 110.605 159.537 1.00 123.84 268 SER F C 1
ATOM 16947 O O . SER F 6 268 ? 121.609 109.834 159.012 1.00 123.84 268 SER F O 1
ATOM 16950 N N . PHE F 6 269 ? 122.072 111.832 159.933 1.00 122.76 269 PHE F N 1
ATOM 16951 C CA . PHE F 6 269 ? 120.749 112.370 159.661 1.00 122.76 269 PHE F CA 1
ATOM 16952 C C . PHE F 6 269 ? 120.556 112.713 158.199 1.00 122.76 269 PHE F C 1
ATOM 16953 O O . PHE F 6 269 ? 119.417 112.848 157.744 1.00 122.76 269 PHE F O 1
ATOM 16961 N N . ASP F 6 270 ? 121.640 112.860 157.452 1.00 125.15 270 ASP F N 1
ATOM 16962 C CA . ASP F 6 270 ? 121.543 113.147 156.033 1.00 125.15 270 ASP F CA 1
ATOM 16963 C C . ASP F 6 270 ? 122.553 112.302 155.278 1.00 125.15 270 ASP F C 1
ATOM 16964 O O . ASP F 6 270 ? 123.649 112.779 154.966 1.00 125.15 270 ASP F O 1
ATOM 16969 N N . PRO F 6 271 ? 122.117 111.133 154.793 1.00 125.71 271 PRO F N 1
ATOM 16970 C CA . PRO F 6 271 ? 122.953 110.159 154.080 1.00 125.71 271 PRO F CA 1
ATOM 16971 C C . PRO F 6 271 ? 123.333 110.594 152.680 1.00 125.71 271 PRO F C 1
ATOM 16972 O O . PRO F 6 271 ? 124.103 109.897 152.010 1.00 125.71 271 PRO F O 1
ATOM 16976 N N . HIS F 6 272 ? 122.813 111.723 152.222 1.00 126.99 272 HIS F N 1
ATOM 16977 C CA . HIS F 6 272 ? 123.146 112.262 150.920 1.00 126.99 272 HIS F CA 1
ATOM 16978 C C . HIS F 6 272 ? 124.099 113.432 151.024 1.00 126.99 272 HIS F C 1
ATOM 16979 O O . HIS F 6 272 ? 124.318 114.135 150.034 1.00 126.99 272 HIS F O 1
ATOM 16986 N N . TRP F 6 273 ? 124.680 113.656 152.197 1.00 123.72 273 TRP F N 1
ATOM 16987 C CA . TRP F 6 273 ? 125.572 114.788 152.358 1.00 123.72 273 TRP F CA 1
ATOM 16988 C C . TRP F 6 273 ? 126.820 114.416 153.141 1.00 123.72 273 TRP F C 1
ATOM 16989 O O . TRP F 6 273 ? 126.769 113.611 154.073 1.00 123.72 273 TRP F O 1
ATOM 17000 N N . PHE F 6 274 ? 127.939 115.028 152.769 1.00 124.72 274 PHE F N 1
ATOM 17001 C CA . PHE F 6 274 ? 129.209 114.798 153.452 1.00 124.72 274 PHE F CA 1
ATOM 17002 C C . PHE F 6 274 ? 130.011 116.073 153.505 1.00 124.72 274 PHE F C 1
ATOM 17003 O O . PHE F 6 274 ? 129.787 117.002 152.729 1.00 124.72 274 PHE F O 1
ATOM 17011 N N . SER F 6 275 ? 131.010 116.060 154.376 1.00 125.61 275 SER F N 1
ATOM 17012 C CA . SER F 6 275 ? 131.893 117.200 154.533 1.00 125.61 275 SER F CA 1
ATOM 17013 C C . SER F 6 275 ? 133.062 116.848 155.413 1.00 125.61 275 SER F C 1
ATOM 17014 O O . SER F 6 275 ? 132.911 116.167 156.428 1.00 125.61 275 SER F O 1
ATOM 17017 N N . THR F 6 276 ? 134.216 117.364 155.035 1.00 127.21 276 THR F N 1
ATOM 17018 C CA . THR F 6 276 ? 135.374 117.247 155.882 1.00 127.21 276 THR F CA 1
ATOM 17019 C C . THR F 6 276 ? 135.234 118.329 156.926 1.00 127.21 276 THR F C 1
ATOM 17020 O O . THR F 6 276 ? 134.347 119.184 156.812 1.00 127.21 276 THR F O 1
ATOM 17024 N N . LEU F 6 277 ? 136.066 118.277 157.961 1.00 119.52 277 LEU F N 1
ATOM 17025 C CA . LEU F 6 277 ? 136.022 119.263 159.052 1.00 119.52 277 LEU F CA 1
ATOM 17026 C C . LEU F 6 277 ? 134.653 119.320 159.739 1.00 119.52 277 LEU F C 1
ATOM 17027 O O . LEU F 6 277 ? 134.121 120.359 160.118 1.00 119.52 277 LEU F O 1
ATOM 17032 N N . PHE F 6 278 ? 134.013 118.187 159.886 1.00 118.34 278 PHE F N 1
ATOM 17033 C CA . PHE F 6 278 ? 132.722 118.237 160.543 1.00 118.34 278 PHE F CA 1
ATOM 17034 C C . PHE F 6 278 ? 132.881 117.958 162.022 1.00 118.34 278 PHE F C 1
ATOM 17035 O O . PHE F 6 278 ? 132.325 118.669 162.860 1.00 118.34 278 PHE F O 1
ATOM 17043 N N . ALA F 6 279 ? 133.624 116.902 162.329 1.00 119.29 279 ALA F N 1
ATOM 17044 C CA . ALA F 6 279 ? 133.813 116.453 163.699 1.00 119.29 279 ALA F CA 1
ATOM 17045 C C . ALA F 6 279 ? 134.506 117.484 164.569 1.00 119.29 279 ALA F C 1
ATOM 17046 O O . ALA F 6 279 ? 134.174 117.610 165.750 1.00 119.29 279 ALA F O 1
ATOM 17048 N N . TRP F 6 280 ? 135.482 118.210 164.022 1.00 122.95 280 TRP F N 1
ATOM 17049 C CA . TRP F 6 280 ? 136.183 119.205 164.826 1.00 122.95 280 TRP F CA 1
ATOM 17050 C C . TRP F 6 280 ? 135.254 120.354 165.161 1.00 122.95 280 TRP F C 1
ATOM 17051 O O . TRP F 6 280 ? 135.309 120.904 166.266 1.00 122.95 280 TRP F O 1
ATOM 17062 N N . TYR F 6 281 ? 134.375 120.692 164.217 1.00 119.42 281 TYR F N 1
ATOM 17063 C CA . TYR F 6 281 ? 133.337 121.682 164.451 1.00 119.42 281 TYR F CA 1
ATOM 17064 C C . TYR F 6 281 ? 132.432 121.240 165.582 1.00 119.42 281 TYR F C 1
ATOM 17065 O O . TYR F 6 281 ? 132.172 122.010 166.513 1.00 119.42 281 TYR F O 1
ATOM 17074 N N . VAL F 6 282 ? 131.970 119.989 165.515 1.00 120.23 282 VAL F N 1
ATOM 17075 C CA . VAL F 6 282 ? 131.127 119.419 166.559 1.00 120.23 282 VAL F CA 1
ATOM 17076 C C . VAL F 6 282 ? 131.825 119.441 167.894 1.00 120.23 282 VAL F C 1
ATOM 17077 O O . VAL F 6 282 ? 131.215 119.820 168.900 1.00 120.23 282 VAL F O 1
ATOM 17081 N N . PHE F 6 283 ? 133.106 119.057 167.920 1.00 117.00 283 PHE F N 1
ATOM 17082 C CA . PHE F 6 283 ? 133.858 119.069 169.164 1.00 117.00 283 PHE F CA 1
ATOM 17083 C C . PHE F 6 283 ? 133.802 120.420 169.837 1.00 117.00 283 PHE F C 1
ATOM 17084 O O . PHE F 6 283 ? 133.434 120.514 171.010 1.00 117.00 283 PHE F O 1
ATOM 17092 N N . ALA F 6 284 ? 134.118 121.471 169.085 1.00 115.65 284 ALA F N 1
ATOM 17093 C CA . ALA F 6 284 ? 134.094 122.818 169.631 1.00 115.65 284 ALA F CA 1
ATOM 17094 C C . ALA F 6 284 ? 132.706 123.204 170.124 1.00 115.65 284 ALA F C 1
ATOM 17095 O O . ALA F 6 284 ? 132.578 123.857 171.160 1.00 115.65 284 ALA F O 1
ATOM 17097 N N . SER F 6 285 ? 131.651 122.749 169.439 1.00 119.12 285 SER F N 1
ATOM 17098 C CA . SER F 6 285 ? 130.292 123.134 169.818 1.00 119.12 285 SER F CA 1
ATOM 17099 C C . SER F 6 285 ? 129.848 122.579 171.165 1.00 119.12 285 SER F C 1
ATOM 17100 O O . SER F 6 285 ? 128.841 123.049 171.698 1.00 119.12 285 SER F O 1
ATOM 17103 N N . PHE F 6 286 ? 130.545 121.603 171.734 1.00 116.45 286 PHE F N 1
ATOM 17104 C CA . PHE F 6 286 ? 130.155 121.139 173.060 1.00 116.45 286 PHE F CA 1
ATOM 17105 C C . PHE F 6 286 ? 131.228 121.362 174.071 1.00 116.45 286 PHE F C 1
ATOM 17106 O O . PHE F 6 286 ? 130.909 121.562 175.241 1.00 116.45 286 PHE F O 1
ATOM 17114 N N . PHE F 6 287 ? 132.487 121.357 173.633 1.00 116.47 287 PHE F N 1
ATOM 17115 C CA . PHE F 6 287 ? 133.595 121.597 174.539 1.00 116.47 287 PHE F CA 1
ATOM 17116 C C . PHE F 6 287 ? 133.449 122.942 175.218 1.00 116.47 287 PHE F C 1
ATOM 17117 O O . PHE F 6 287 ? 133.627 123.044 176.435 1.00 116.47 287 PHE F O 1
ATOM 17125 N N . VAL F 6 288 ? 133.079 123.966 174.443 1.00 116.31 288 VAL F N 1
ATOM 17126 C CA . VAL F 6 288 ? 132.881 125.313 174.976 1.00 116.31 288 VAL F CA 1
ATOM 17127 C C . VAL F 6 288 ? 131.823 125.323 176.061 1.00 116.31 288 VAL F C 1
ATOM 17128 O O . VAL F 6 288 ? 132.008 125.928 177.123 1.00 116.31 288 VAL F O 1
ATOM 17132 N N . SER F 6 289 ? 130.697 124.663 175.800 1.00 117.63 289 SER F N 1
ATOM 17133 C CA . SER F 6 289 ? 129.612 124.646 176.765 1.00 117.63 289 SER F CA 1
ATOM 17134 C C . SER F 6 289 ? 129.995 123.878 178.016 1.00 117.63 289 SER F C 1
ATOM 17135 O O . SER F 6 289 ? 129.554 124.238 179.113 1.00 117.63 289 SER F O 1
ATOM 17138 N N . GLY F 6 290 ? 130.846 122.858 177.861 1.00 115.60 290 GLY F N 1
ATOM 17139 C CA . GLY F 6 290 ? 131.316 122.092 179.003 1.00 115.60 290 GLY F CA 1
ATOM 17140 C C . GLY F 6 290 ? 132.053 122.968 179.987 1.00 115.60 290 GLY F C 1
ATOM 17141 O O . GLY F 6 290 ? 131.815 122.895 181.195 1.00 115.60 290 GLY F O 1
ATOM 17142 N N . ILE F 6 291 ? 132.893 123.862 179.466 1.00 115.64 291 ILE F N 1
ATOM 17143 C CA . ILE F 6 291 ? 133.658 124.776 180.301 1.00 115.64 291 ILE F CA 1
ATOM 17144 C C . ILE F 6 291 ? 132.751 125.701 181.083 1.00 115.64 291 ILE F C 1
ATOM 17145 O O . ILE F 6 291 ? 132.997 125.970 182.265 1.00 115.64 291 ILE F O 1
ATOM 17150 N N . THR F 6 292 ? 131.692 126.203 180.445 1.00 117.71 292 THR F N 1
ATOM 17151 C CA . THR F 6 292 ? 130.807 127.124 181.145 1.00 117.71 292 THR F CA 1
ATOM 17152 C C . THR F 6 292 ? 130.030 126.423 182.238 1.00 117.71 292 THR F C 1
ATOM 17153 O O . THR F 6 292 ? 129.723 127.040 183.259 1.00 117.71 292 THR F O 1
ATOM 17157 N N . SER F 6 293 ? 129.733 125.137 182.062 1.00 117.42 293 SER F N 1
ATOM 17158 C CA . SER F 6 293 ? 129.008 124.432 183.106 1.00 117.42 293 SER F CA 1
ATOM 17159 C C . SER F 6 293 ? 129.882 124.234 184.326 1.00 117.42 293 SER F C 1
ATOM 17160 O O . SER F 6 293 ? 129.379 124.254 185.453 1.00 117.42 293 SER F O 1
ATOM 17163 N N . ILE F 6 294 ? 131.193 124.094 184.111 1.00 118.12 294 ILE F N 1
ATOM 17164 C CA . ILE F 6 294 ? 132.130 123.974 185.223 1.00 118.12 294 ILE F CA 1
ATOM 17165 C C . ILE F 6 294 ? 132.119 125.237 186.039 1.00 118.12 294 ILE F C 1
ATOM 17166 O O . ILE F 6 294 ? 132.002 125.201 187.268 1.00 118.12 294 ILE F O 1
ATOM 17171 N N . ALA F 6 295 ? 132.234 126.368 185.349 1.00 119.69 295 ALA F N 1
ATOM 17172 C CA . ALA F 6 295 ? 132.274 127.663 186.002 1.00 119.69 295 ALA F CA 1
ATOM 17173 C C . ALA F 6 295 ? 131.017 127.925 186.805 1.00 119.69 295 ALA F C 1
ATOM 17174 O O . ALA F 6 295 ? 131.102 128.347 187.958 1.00 119.69 295 ALA F O 1
ATOM 17176 N N . LEU F 6 296 ? 129.849 127.638 186.226 1.00 118.29 296 LEU F N 1
ATOM 17177 C CA . LEU F 6 296 ? 128.586 127.924 186.900 1.00 118.29 296 LEU F CA 1
ATOM 17178 C C . LEU F 6 296 ? 128.408 127.123 188.183 1.00 118.29 296 LEU F C 1
ATOM 17179 O O . LEU F 6 296 ? 127.898 127.654 189.174 1.00 118.29 296 LEU F O 1
ATOM 17184 N N . ILE F 6 297 ? 128.833 125.859 188.192 1.00 122.12 297 ILE F N 1
ATOM 17185 C CA . ILE F 6 297 ? 128.702 125.062 189.407 1.00 122.12 297 ILE F CA 1
ATOM 17186 C C . ILE F 6 297 ? 129.608 125.588 190.506 1.00 122.12 297 ILE F C 1
ATOM 17187 O O . ILE F 6 297 ? 129.207 125.640 191.675 1.00 122.12 297 ILE F O 1
ATOM 17192 N N . THR F 6 298 ? 130.835 125.992 190.157 1.00 126.75 298 THR F N 1
ATOM 17193 C CA . THR F 6 298 ? 131.741 126.492 191.183 1.00 126.75 298 THR F CA 1
ATOM 17194 C C . THR F 6 298 ? 131.277 127.829 191.720 1.00 126.75 298 THR F C 1
ATOM 17195 O O . THR F 6 298 ? 131.487 128.116 192.897 1.00 126.75 298 THR F O 1
ATOM 17199 N N . ILE F 6 299 ? 130.621 128.639 190.887 1.00 128.69 299 ILE F N 1
ATOM 17200 C CA . ILE F 6 299 ? 130.083 129.905 191.369 1.00 128.69 299 ILE F CA 1
ATOM 17201 C C . ILE F 6 299 ? 128.991 129.655 192.382 1.00 128.69 299 ILE F C 1
ATOM 17202 O O . ILE F 6 299 ? 128.958 130.290 193.442 1.00 128.69 299 ILE F O 1
ATOM 17207 N N . TYR F 6 300 ? 128.099 128.715 192.066 1.00 133.92 300 TYR F N 1
ATOM 17208 C CA . TYR F 6 300 ? 127.018 128.349 192.969 1.00 133.92 300 TYR F CA 1
ATOM 17209 C C . TYR F 6 300 ? 127.552 127.873 194.306 1.00 133.92 300 TYR F C 1
ATOM 17210 O O . TYR F 6 300 ? 127.160 128.391 195.356 1.00 133.92 300 TYR F O 1
ATOM 17219 N N . LEU F 6 301 ? 128.440 126.880 194.277 1.00 133.85 301 LEU F N 1
ATOM 17220 C CA . LEU F 6 301 ? 128.959 126.298 195.505 1.00 133.85 301 LEU F CA 1
ATOM 17221 C C . LEU F 6 301 ? 129.718 127.318 196.327 1.00 133.85 301 LEU F C 1
ATOM 17222 O O . LEU F 6 301 ? 129.607 127.331 197.557 1.00 133.85 301 LEU F O 1
ATOM 17227 N N . LYS F 6 302 ? 130.471 128.190 195.657 1.00 136.64 302 LYS F N 1
ATOM 17228 C CA . LYS F 6 302 ? 131.211 129.227 196.355 1.00 136.64 302 LYS F CA 1
ATOM 17229 C C . LYS F 6 302 ? 130.267 130.185 197.053 1.00 136.64 302 LYS F C 1
ATOM 17230 O O . LYS F 6 302 ? 130.479 130.525 198.220 1.00 136.64 302 LYS F O 1
ATOM 17236 N N . SER F 6 303 ? 129.189 130.591 196.374 1.00 137.15 303 SER F N 1
ATOM 17237 C CA . SER F 6 303 ? 128.224 131.505 196.977 1.00 137.15 303 SER F CA 1
ATOM 17238 C C . SER F 6 303 ? 127.477 130.865 198.136 1.00 137.15 303 SER F C 1
ATOM 17239 O O . SER F 6 303 ? 126.982 131.574 199.017 1.00 137.15 303 SER F O 1
ATOM 17242 N N . LYS F 6 304 ? 127.416 129.541 198.171 1.00 137.66 304 LYS F N 1
ATOM 17243 C CA . LYS F 6 304 ? 126.787 128.840 199.274 1.00 137.66 304 LYS F CA 1
ATOM 17244 C C . LYS F 6 304 ? 127.774 128.480 200.383 1.00 137.66 304 LYS F C 1
ATOM 17245 O O . LYS F 6 304 ? 127.377 127.856 201.372 1.00 137.66 304 LYS F O 1
ATOM 17251 N N . GLY F 6 305 ? 129.039 128.877 200.249 1.00 138.97 305 GLY F N 1
ATOM 17252 C CA . GLY F 6 305 ? 130.031 128.637 201.283 1.00 138.97 305 GLY F CA 1
ATOM 17253 C C . GLY F 6 305 ? 130.635 127.247 201.298 1.00 138.97 305 GLY F C 1
ATOM 17254 O O . GLY F 6 305 ? 131.078 126.782 202.353 1.00 138.97 305 GLY F O 1
ATOM 17255 N N . TYR F 6 306 ? 130.676 126.559 200.159 1.00 142.27 306 TYR F N 1
ATOM 17256 C CA . TYR F 6 306 ? 131.243 125.219 200.140 1.00 142.27 306 TYR F CA 1
ATOM 17257 C C . TYR F 6 306 ? 132.619 125.141 199.509 1.00 142.27 306 TYR F C 1
ATOM 17258 O O . TYR F 6 306 ? 133.247 124.076 199.553 1.00 142.27 306 TYR F O 1
ATOM 17267 N N . LEU F 6 307 ? 133.121 126.225 198.945 1.00 140.93 307 LEU F N 1
ATOM 17268 C CA . LEU F 6 307 ? 134.449 126.185 198.365 1.00 140.93 307 LEU F CA 1
ATOM 17269 C C . LEU F 6 307 ? 135.406 127.083 199.125 1.00 140.93 307 LEU F C 1
ATOM 17270 O O . LEU F 6 307 ? 135.054 128.191 199.536 1.00 140.93 307 LEU F O 1
ATOM 17275 N N . GLU F 6 308 ? 136.623 126.594 199.293 1.00 146.90 308 GLU F N 1
ATOM 17276 C CA . GLU F 6 308 ? 137.687 127.335 199.937 1.00 146.90 308 GLU F CA 1
ATOM 17277 C C . GLU F 6 308 ? 138.861 127.328 198.986 1.00 146.90 308 GLU F C 1
ATOM 17278 O O . GLU F 6 308 ? 138.934 126.466 198.111 1.00 146.90 308 GLU F O 1
ATOM 17284 N N . TYR F 6 309 ? 139.751 128.308 199.139 1.00 146.03 309 TYR F N 1
ATOM 17285 C CA . TYR F 6 309 ? 140.913 128.460 198.262 1.00 146.03 309 TYR F CA 1
ATOM 17286 C C . TYR F 6 309 ? 140.500 128.743 196.818 1.00 146.03 309 TYR F C 1
ATOM 17287 O O . TYR F 6 309 ? 141.244 128.455 195.877 1.00 146.03 309 TYR F O 1
ATOM 17296 N N . VAL F 6 310 ? 139.311 129.311 196.642 1.00 141.31 310 VAL F N 1
ATOM 17297 C CA . VAL F 6 310 ? 138.788 129.691 195.341 1.00 141.31 310 VAL F CA 1
ATOM 17298 C C . VAL F 6 310 ? 138.571 131.191 195.367 1.00 141.31 310 VAL F C 1
ATOM 17299 O O . VAL F 6 310 ? 138.022 131.728 196.334 1.00 141.31 310 VAL F O 1
ATOM 17303 N N . ASN F 6 311 ? 139.028 131.868 194.327 1.00 138.58 311 ASN F N 1
ATOM 17304 C CA . ASN F 6 311 ? 138.954 133.315 194.291 1.00 138.58 311 ASN F CA 1
ATOM 17305 C C . ASN F 6 311 ? 138.717 133.774 192.864 1.00 138.58 311 ASN F C 1
ATOM 17306 O O . ASN F 6 311 ? 138.629 132.960 191.945 1.00 138.58 311 ASN F O 1
ATOM 17311 N N . THR F 6 312 ? 138.735 135.096 192.676 1.00 139.18 312 THR F N 1
ATOM 17312 C CA . THR F 6 312 ? 138.438 135.672 191.372 1.00 139.18 312 THR F CA 1
ATOM 17313 C C . THR F 6 312 ? 139.482 135.347 190.326 1.00 139.18 312 THR F C 1
ATOM 17314 O O . THR F 6 312 ? 139.186 135.470 189.148 1.00 139.18 312 THR F O 1
ATOM 17318 N N . SER F 6 313 ? 140.687 134.951 190.723 1.00 137.40 313 SER F N 1
ATOM 17319 C CA . SER F 6 313 ? 141.683 134.590 189.729 1.00 137.40 313 SER F CA 1
ATOM 17320 C C . SER F 6 313 ? 141.371 133.239 189.125 1.00 137.40 313 SER F C 1
ATOM 17321 O O . SER F 6 313 ? 141.697 132.993 187.961 1.00 137.40 313 SER F O 1
ATOM 17324 N N . HIS F 6 314 ? 140.734 132.357 189.897 1.00 135.28 314 HIS F N 1
ATOM 17325 C CA . HIS F 6 314 ? 140.337 131.065 189.361 1.00 135.28 314 HIS F CA 1
ATOM 17326 C C . HIS F 6 314 ? 139.173 131.255 188.420 1.00 135.28 314 HIS F C 1
ATOM 17327 O O . HIS F 6 314 ? 139.109 130.638 187.352 1.00 135.28 314 HIS F O 1
ATOM 17334 N N . ILE F 6 315 ? 138.270 132.150 188.806 1.00 135.49 315 ILE F N 1
ATOM 17335 C CA . ILE F 6 315 ? 137.119 132.488 187.988 1.00 135.49 315 ILE F CA 1
ATOM 17336 C C . ILE F 6 315 ? 137.568 133.154 186.710 1.00 135.49 315 ILE F C 1
ATOM 17337 O O . ILE F 6 315 ? 137.132 132.780 185.616 1.00 135.49 315 ILE F O 1
ATOM 17342 N N . HIS F 6 316 ? 138.453 134.146 186.853 1.00 137.41 316 HIS F N 1
ATOM 17343 C CA . HIS F 6 316 ? 139.025 134.896 185.741 1.00 137.41 316 HIS F CA 1
ATOM 17344 C C . HIS F 6 316 ? 139.687 133.981 184.740 1.00 137.41 316 HIS F C 1
ATOM 17345 O O . HIS F 6 316 ? 139.505 134.146 183.531 1.00 137.41 316 HIS F O 1
ATOM 17352 N N . ASP F 6 317 ? 140.479 133.026 185.232 1.00 134.84 317 ASP F N 1
ATOM 17353 C CA . ASP F 6 317 ? 141.172 132.100 184.349 1.00 134.84 317 ASP F CA 1
ATOM 17354 C C . ASP F 6 317 ? 140.171 131.278 183.543 1.00 134.84 317 ASP F C 1
ATOM 17355 O O . ASP F 6 317 ? 140.340 131.112 182.332 1.00 134.84 317 ASP F O 1
ATOM 17360 N N . LEU F 6 318 ? 139.097 130.800 184.184 1.00 131.84 318 LEU F N 1
ATOM 17361 C CA . LEU F 6 318 ? 138.066 130.065 183.450 1.00 131.84 318 LEU F CA 1
ATOM 17362 C C . LEU F 6 318 ? 137.327 130.960 182.471 1.00 131.84 318 LEU F C 1
ATOM 17363 O O . LEU F 6 318 ? 136.983 130.522 181.370 1.00 131.84 318 LEU F O 1
ATOM 17368 N N . ALA F 6 319 ? 137.078 132.210 182.863 1.00 130.08 319 ALA F N 1
ATOM 17369 C CA . ALA F 6 319 ? 136.361 133.148 182.009 1.00 130.08 319 ALA F CA 1
ATOM 17370 C C . ALA F 6 319 ? 137.131 133.432 180.736 1.00 130.08 319 ALA F C 1
ATOM 17371 O O . ALA F 6 319 ? 136.555 133.446 179.646 1.00 130.08 319 ALA F O 1
ATOM 17373 N N . LYS F 6 320 ? 138.436 133.643 180.846 1.00 130.46 320 LYS F N 1
ATOM 17374 C CA . LYS F 6 320 ? 139.196 133.914 179.640 1.00 130.46 320 LYS F CA 1
ATOM 17375 C C . LYS F 6 320 ? 139.408 132.650 178.834 1.00 130.46 320 LYS F C 1
ATOM 17376 O O . LYS F 6 320 ? 139.548 132.722 177.610 1.00 130.46 320 LYS F O 1
ATOM 17382 N N . PHE F 6 321 ? 139.391 131.494 179.497 1.00 127.30 321 PHE F N 1
ATOM 17383 C CA . PHE F 6 321 ? 139.546 130.241 178.783 1.00 127.30 321 PHE F CA 1
ATOM 17384 C C . PHE F 6 321 ? 138.349 129.994 177.887 1.00 127.30 321 PHE F C 1
ATOM 17385 O O . PHE F 6 321 ? 138.510 129.723 176.693 1.00 127.30 321 PHE F O 1
ATOM 17393 N N . MET F 6 322 ? 137.142 130.088 178.458 1.00 126.07 322 MET F N 1
ATOM 17394 C CA . MET F 6 322 ? 135.923 129.857 177.692 1.00 126.07 322 MET F CA 1
ATOM 17395 C C . MET F 6 322 ? 135.750 130.899 176.605 1.00 126.07 322 MET F C 1
ATOM 17396 O O . MET F 6 322 ? 135.199 130.593 175.543 1.00 126.07 322 MET F O 1
ATOM 17401 N N . PHE F 6 323 ? 136.246 132.114 176.840 1.00 125.87 323 PHE F N 1
ATOM 17402 C CA . PHE F 6 323 ? 136.154 133.161 175.843 1.00 125.87 323 PHE F CA 1
ATOM 17403 C C . PHE F 6 323 ? 136.928 132.795 174.594 1.00 125.87 323 PHE F C 1
ATOM 17404 O O . PHE F 6 323 ? 136.377 132.824 173.489 1.00 125.87 323 PHE F O 1
ATOM 17412 N N . GLY F 6 324 ? 138.203 132.440 174.767 1.00 123.35 324 GLY F N 1
ATOM 17413 C CA . GLY F 6 324 ? 139.054 132.107 173.638 1.00 123.35 324 GLY F CA 1
ATOM 17414 C C . GLY F 6 324 ? 138.518 130.958 172.809 1.00 123.35 324 GLY F C 1
ATOM 17415 O O . GLY F 6 324 ? 138.502 131.025 171.580 1.00 123.35 324 GLY F O 1
ATOM 17416 N N . ILE F 6 325 ? 138.038 129.906 173.469 1.00 122.22 325 ILE F N 1
ATOM 17417 C CA . ILE F 6 325 ? 137.534 128.768 172.720 1.00 122.22 325 ILE F CA 1
ATOM 17418 C C . ILE F 6 325 ? 136.173 129.037 172.082 1.00 122.22 325 ILE F C 1
ATOM 17419 O O . ILE F 6 325 ? 135.829 128.377 171.097 1.00 122.22 325 ILE F O 1
ATOM 17424 N N . SER F 6 326 ? 135.401 130.012 172.577 1.00 123.29 326 SER F N 1
ATOM 17425 C CA . SER F 6 326 ? 134.152 130.332 171.896 1.00 123.29 326 SER F CA 1
ATOM 17426 C C . SER F 6 326 ? 134.437 131.030 170.582 1.00 123.29 326 SER F C 1
ATOM 17427 O O . SER F 6 326 ? 133.698 130.856 169.607 1.00 123.29 326 SER F O 1
ATOM 17430 N N . VAL F 6 327 ? 135.534 131.786 170.539 1.00 121.99 327 VAL F N 1
ATOM 17431 C CA . VAL F 6 327 ? 135.964 132.422 169.303 1.00 121.99 327 VAL F CA 1
ATOM 17432 C C . VAL F 6 327 ? 136.404 131.371 168.314 1.00 121.99 327 VAL F C 1
ATOM 17433 O O . VAL F 6 327 ? 136.079 131.444 167.124 1.00 121.99 327 VAL F O 1
ATOM 17437 N N . PHE F 6 328 ? 137.131 130.370 168.809 1.00 121.67 328 PHE F N 1
ATOM 17438 C CA . PHE F 6 328 ? 137.564 129.248 167.993 1.00 121.67 328 PHE F CA 1
ATOM 17439 C C . PHE F 6 328 ? 136.388 128.546 167.333 1.00 121.67 328 PHE F C 1
ATOM 17440 O O . PHE F 6 328 ? 136.461 128.213 166.147 1.00 121.67 328 PHE F O 1
ATOM 17448 N N . TRP F 6 329 ? 135.294 128.333 168.076 1.00 119.74 329 TRP F N 1
ATOM 17449 C CA . TRP F 6 329 ? 134.091 127.753 167.483 1.00 119.74 329 TRP F CA 1
ATOM 17450 C C . TRP F 6 329 ? 133.613 128.566 166.295 1.00 119.74 329 TRP F C 1
ATOM 17451 O O . TRP F 6 329 ? 133.276 128.000 165.252 1.00 119.74 329 TRP F O 1
ATOM 17462 N N . THR F 6 330 ? 133.579 129.897 166.450 1.00 119.52 330 THR F N 1
ATOM 17463 C CA . THR F 6 330 ? 133.131 130.781 165.377 1.00 119.52 330 THR F CA 1
ATOM 17464 C C . THR F 6 330 ? 134.003 130.637 164.154 1.00 119.52 330 THR F C 1
ATOM 17465 O O . THR F 6 330 ? 133.496 130.591 163.027 1.00 119.52 330 THR F O 1
ATOM 17469 N N . TYR F 6 331 ? 135.312 130.541 164.373 1.00 120.35 331 TYR F N 1
ATOM 17470 C CA . TYR F 6 331 ? 136.260 130.329 163.292 1.00 120.35 331 TYR F CA 1
ATOM 17471 C C . TYR F 6 331 ? 135.909 129.106 162.471 1.00 120.35 331 TYR F C 1
ATOM 17472 O O . TYR F 6 331 ? 135.857 129.176 161.241 1.00 120.35 331 TYR F O 1
ATOM 17481 N N . LEU F 6 332 ? 135.663 127.984 163.139 1.00 117.44 332 LEU F N 1
ATOM 17482 C CA . LEU F 6 332 ? 135.333 126.767 162.415 1.00 117.44 332 LEU F CA 1
ATOM 17483 C C . LEU F 6 332 ? 134.005 126.889 161.691 1.00 117.44 332 LEU F C 1
ATOM 17484 O O . LEU F 6 332 ? 133.878 126.411 160.559 1.00 117.44 332 LEU F O 1
ATOM 17489 N N . TRP F 6 333 ? 133.022 127.538 162.324 1.00 120.90 333 TRP F N 1
ATOM 17490 C CA . TRP F 6 333 ? 131.702 127.703 161.720 1.00 120.90 333 TRP F CA 1
ATOM 17491 C C . TRP F 6 333 ? 131.792 128.435 160.401 1.00 120.90 333 TRP F C 1
ATOM 17492 O O . TRP F 6 333 ? 131.213 128.007 159.397 1.00 120.90 333 TRP F O 1
ATOM 17503 N N . PHE F 6 334 ? 132.513 129.551 160.404 1.00 121.53 334 PHE F N 1
ATOM 17504 C CA . PHE F 6 334 ? 132.613 130.381 159.221 1.00 121.53 334 PHE F CA 1
ATOM 17505 C C . PHE F 6 334 ? 133.352 129.690 158.104 1.00 121.53 334 PHE F C 1
ATOM 17506 O O . PHE F 6 334 ? 132.911 129.746 156.955 1.00 121.53 334 PHE F O 1
ATOM 17514 N N . SER F 6 335 ? 134.491 129.072 158.405 1.00 120.38 335 SER F N 1
ATOM 17515 C CA . SER F 6 335 ? 135.264 128.450 157.342 1.00 120.38 335 SER F CA 1
ATOM 17516 C C . SER F 6 335 ? 134.505 127.319 156.675 1.00 120.38 335 SER F C 1
ATOM 17517 O O . SER F 6 335 ? 134.633 127.132 155.468 1.00 120.38 335 SER F O 1
ATOM 17520 N N . GLN F 6 336 ? 133.667 126.595 157.416 1.00 120.02 336 GLN F N 1
ATOM 17521 C CA . GLN F 6 336 ? 132.886 125.550 156.767 1.00 120.02 336 GLN F CA 1
ATOM 17522 C C . GLN F 6 336 ? 131.856 126.155 155.842 1.00 120.02 336 GLN F C 1
ATOM 17523 O O . GLN F 6 336 ? 131.694 125.705 154.704 1.00 120.02 336 GLN F O 1
ATOM 17529 N N . PHE F 6 337 ? 131.157 127.179 156.324 1.00 121.41 337 PHE F N 1
ATOM 17530 C CA . PHE F 6 337 ? 130.137 127.840 155.527 1.00 121.41 337 PHE F CA 1
ATOM 17531 C C . PHE F 6 337 ? 130.704 128.453 154.264 1.00 121.41 337 PHE F C 1
ATOM 17532 O O . PHE F 6 337 ? 130.214 128.188 153.163 1.00 121.41 337 PHE F O 1
ATOM 17540 N N . MET F 6 338 ? 131.723 129.295 154.420 1.00 124.27 338 MET F N 1
ATOM 17541 C CA . MET F 6 338 ? 132.277 130.048 153.304 1.00 124.27 338 MET F CA 1
ATOM 17542 C C . MET F 6 338 ? 132.863 129.170 152.218 1.00 124.27 338 MET F C 1
ATOM 17543 O O . MET F 6 338 ? 132.721 129.480 151.036 1.00 124.27 338 MET F O 1
ATOM 17548 N N . LEU F 6 339 ? 133.509 128.068 152.580 1.00 117.98 339 LEU F N 1
ATOM 17549 C CA . LEU F 6 339 ? 134.101 127.223 151.551 1.00 117.98 339 LEU F CA 1
ATOM 17550 C C . LEU F 6 339 ? 133.063 126.505 150.693 1.00 117.98 339 LEU F C 1
ATOM 17551 O O . LEU F 6 339 ? 133.410 125.979 149.633 1.00 117.98 339 LEU F O 1
ATOM 17556 N N . ILE F 6 340 ? 131.805 126.486 151.111 1.00 119.43 340 ILE F N 1
ATOM 17557 C CA . ILE F 6 340 ? 130.742 125.945 150.286 1.00 119.43 340 ILE F CA 1
ATOM 17558 C C . ILE F 6 340 ? 130.092 127.055 149.493 1.00 119.43 340 ILE F C 1
ATOM 17559 O O . ILE F 6 340 ? 129.852 126.919 148.295 1.00 119.43 340 ILE F O 1
ATOM 17564 N N . TRP F 6 341 ? 129.845 128.169 150.174 1.00 119.10 341 TRP F N 1
ATOM 17565 C CA . TRP F 6 341 ? 129.253 129.349 149.556 1.00 119.10 341 TRP F CA 1
ATOM 17566 C C . TRP F 6 341 ? 130.107 129.918 148.430 1.00 119.10 341 TRP F C 1
ATOM 17567 O O . TRP F 6 341 ? 129.568 130.386 147.424 1.00 119.10 341 TRP F O 1
ATOM 17578 N N . TYR F 6 342 ? 131.426 129.968 148.627 1.00 122.01 342 TYR F N 1
ATOM 17579 C CA . TYR F 6 342 ? 132.340 130.599 147.675 1.00 122.01 342 TYR F CA 1
ATOM 17580 C C . TYR F 6 342 ? 132.352 129.901 146.329 1.00 122.01 342 TYR F C 1
ATOM 17581 O O . TYR F 6 342 ? 132.441 130.559 145.287 1.00 122.01 342 TYR F O 1
ATOM 17590 N N . ALA F 6 343 ? 132.340 128.578 146.331 1.00 123.24 343 ALA F N 1
ATOM 17591 C CA . ALA F 6 343 ? 132.352 127.796 145.099 1.00 123.24 343 ALA F CA 1
ATOM 17592 C C . ALA F 6 343 ? 131.211 126.804 145.188 1.00 123.24 343 ALA F C 1
ATOM 17593 O O . ALA F 6 343 ? 131.422 125.625 145.465 1.00 123.24 343 ALA F O 1
ATOM 17595 N N . ASN F 6 344 ? 130.002 127.283 144.916 1.00 124.05 344 ASN F N 1
ATOM 17596 C CA . ASN F 6 344 ? 128.785 126.503 145.139 1.00 124.05 344 ASN F CA 1
ATOM 17597 C C . ASN F 6 344 ? 128.510 125.436 144.080 1.00 124.05 344 ASN F C 1
ATOM 17598 O O . ASN F 6 344 ? 127.528 125.504 143.339 1.00 124.05 344 ASN F O 1
ATOM 17603 N N . ILE F 6 345 ? 129.359 124.422 144.039 1.00 124.33 345 ILE F N 1
ATOM 17604 C CA . ILE F 6 345 ? 129.111 123.257 143.205 1.00 124.33 345 ILE F CA 1
ATOM 17605 C C . ILE F 6 345 ? 127.848 122.635 143.768 1.00 124.33 345 ILE F C 1
ATOM 17606 O O . ILE F 6 345 ? 127.903 122.174 144.892 1.00 124.33 345 ILE F O 1
ATOM 17611 N N . PRO F 6 346 ? 126.758 122.543 142.993 1.00 124.99 346 PRO F N 1
ATOM 17612 C CA . PRO F 6 346 ? 125.393 122.247 143.478 1.00 124.99 346 PRO F CA 1
ATOM 17613 C C . PRO F 6 346 ? 125.257 120.993 144.292 1.00 124.99 346 PRO F C 1
ATOM 17614 O O . PRO F 6 346 ? 124.404 120.925 145.185 1.00 124.99 346 PRO F O 1
ATOM 17618 N N . GLU F 6 347 ? 126.087 120.001 144.043 1.00 135.03 347 GLU F N 1
ATOM 17619 C CA . GLU F 6 347 ? 126.020 118.830 144.887 1.00 135.03 347 GLU F CA 1
ATOM 17620 C C . GLU F 6 347 ? 126.646 119.207 146.203 1.00 135.03 347 GLU F C 1
ATOM 17621 O O . GLU F 6 347 ? 127.723 119.802 146.208 1.00 135.03 347 GLU F O 1
ATOM 17627 N N . GLU F 6 348 ? 125.971 118.876 147.304 1.00 133.96 348 GLU F N 1
ATOM 17628 C CA . GLU F 6 348 ? 126.381 119.195 148.682 1.00 133.96 348 GLU F CA 1
ATOM 17629 C C . GLU F 6 348 ? 126.104 120.654 149.069 1.00 133.96 348 GLU F C 1
ATOM 17630 O O . GLU F 6 348 ? 126.488 121.076 150.169 1.00 133.96 348 GLU F O 1
ATOM 17636 N N . VAL F 6 349 ? 125.424 121.427 148.218 1.00 123.35 349 VAL F N 1
ATOM 17637 C CA . VAL F 6 349 ? 125.065 122.817 148.520 1.00 123.35 349 VAL F CA 1
ATOM 17638 C C . VAL F 6 349 ? 123.686 122.962 149.137 1.00 123.35 349 VAL F C 1
ATOM 17639 O O . VAL F 6 349 ? 123.449 123.890 149.928 1.00 123.35 349 VAL F O 1
ATOM 17643 N N . THR F 6 350 ? 122.777 122.030 148.838 1.00 122.85 350 THR F N 1
ATOM 17644 C CA . THR F 6 350 ? 121.416 122.096 149.359 1.00 122.85 350 THR F CA 1
ATOM 17645 C C . THR F 6 350 ? 121.378 122.040 150.872 1.00 122.85 350 THR F C 1
ATOM 17646 O O . THR F 6 350 ? 120.397 122.482 151.480 1.00 122.85 350 THR F O 1
ATOM 17650 N N . TYR F 6 351 ? 122.453 121.541 151.473 1.00 124.04 351 TYR F N 1
ATOM 17651 C CA . TYR F 6 351 ? 122.627 121.573 152.908 1.00 124.04 351 TYR F CA 1
ATOM 17652 C C . TYR F 6 351 ? 122.419 122.965 153.453 1.00 124.04 351 TYR F C 1
ATOM 17653 O O . TYR F 6 351 ? 121.735 123.129 154.446 1.00 124.04 351 TYR F O 1
ATOM 17662 N N . PHE F 6 352 ? 122.986 123.976 152.805 1.00 118.58 352 PHE F N 1
ATOM 17663 C CA . PHE F 6 352 ? 122.780 125.333 153.272 1.00 118.58 352 PHE F CA 1
ATOM 17664 C C . PHE F 6 352 ? 121.555 125.971 152.663 1.00 118.58 352 PHE F C 1
ATOM 17665 O O . PHE F 6 352 ? 120.926 126.796 153.324 1.00 118.58 352 PHE F O 1
ATOM 17673 N N . VAL F 6 353 ? 121.177 125.574 151.446 1.00 122.75 353 VAL F N 1
ATOM 17674 C CA . VAL F 6 353 ? 119.991 126.150 150.801 1.00 122.75 353 VAL F CA 1
ATOM 17675 C C . VAL F 6 353 ? 118.751 125.965 151.656 1.00 122.75 353 VAL F C 1
ATOM 17676 O O . VAL F 6 353 ? 117.994 126.909 151.895 1.00 122.75 353 VAL F O 1
ATOM 17680 N N . THR F 6 354 ? 118.545 124.748 152.145 1.00 124.32 354 THR F N 1
ATOM 17681 C CA . THR F 6 354 ? 117.371 124.425 152.940 1.00 124.32 354 THR F CA 1
ATOM 17682 C C . THR F 6 354 ? 117.456 124.938 154.368 1.00 124.32 354 THR F C 1
ATOM 17683 O O . THR F 6 354 ? 116.471 124.845 155.104 1.00 124.32 354 THR F O 1
ATOM 17687 N N . ARG F 6 355 ? 118.602 125.452 154.788 1.00 124.94 355 ARG F N 1
ATOM 17688 C CA . ARG F 6 355 ? 118.742 125.994 156.126 1.00 124.94 355 ARG F CA 1
ATOM 17689 C C . ARG F 6 355 ? 118.553 127.488 156.108 1.00 124.94 355 ARG F C 1
ATOM 17690 O O . ARG F 6 355 ? 117.811 128.033 156.918 1.00 124.94 355 ARG F O 1
ATOM 17698 N N . ILE F 6 356 ? 119.165 128.134 155.124 1.00 124.03 356 ILE F N 1
ATOM 17699 C CA . ILE F 6 356 ? 119.052 129.574 154.959 1.00 124.03 356 ILE F CA 1
ATOM 17700 C C . ILE F 6 356 ? 117.636 129.976 154.608 1.00 124.03 356 ILE F C 1
ATOM 17701 O O . ILE F 6 356 ? 117.111 130.963 155.134 1.00 124.03 356 ILE F O 1
ATOM 17706 N N . GLN F 6 357 ? 117.000 129.227 153.709 1.00 129.17 357 GLN F N 1
ATOM 17707 C CA . GLN F 6 357 ? 115.646 129.551 153.280 1.00 129.17 357 GLN F CA 1
ATOM 17708 C C . GLN F 6 357 ? 114.596 129.231 154.336 1.00 129.17 357 GLN F C 1
ATOM 17709 O O . GLN F 6 357 ? 113.542 129.874 154.366 1.00 129.17 357 GLN F O 1
ATOM 17715 N N . LEU F 6 358 ? 114.840 128.243 155.189 1.00 127.92 358 LEU F N 1
ATOM 17716 C CA . LEU F 6 358 ? 113.850 127.870 156.189 1.00 127.92 358 LEU F CA 1
ATOM 17717 C C . LEU F 6 358 ? 114.225 128.347 157.583 1.00 127.92 358 LEU F C 1
ATOM 17718 O O . LEU F 6 358 ? 113.506 129.141 158.191 1.00 127.92 358 LEU F O 1
ATOM 17723 N N . TYR F 6 359 ? 115.364 127.908 158.087 1.00 127.16 359 TYR F N 1
ATOM 17724 C CA . TYR F 6 359 ? 115.782 128.253 159.432 1.00 127.16 359 TYR F CA 1
ATOM 17725 C C . TYR F 6 359 ? 116.620 129.515 159.407 1.00 127.16 359 TYR F C 1
ATOM 17726 O O . TYR F 6 359 ? 117.771 129.491 159.766 1.00 127.16 359 TYR F O 1
ATOM 17735 N N . ASN F 6 360 ? 116.004 130.622 159.010 1.00 125.29 360 ASN F N 1
ATOM 17736 C CA . ASN F 6 360 ? 116.742 131.867 158.840 1.00 125.29 360 ASN F CA 1
ATOM 17737 C C . ASN F 6 360 ? 117.270 132.411 160.158 1.00 125.29 360 ASN F C 1
ATOM 17738 O O . ASN F 6 360 ? 118.483 132.543 160.340 1.00 125.29 360 ASN F O 1
ATOM 17743 N N . LEU F 6 361 ? 116.375 132.784 161.058 1.00 122.69 361 LEU F N 1
ATOM 17744 C CA . LEU F 6 361 ? 116.808 133.320 162.347 1.00 122.69 361 LEU F CA 1
ATOM 17745 C C . LEU F 6 361 ? 117.597 132.338 163.216 1.00 122.69 361 LEU F C 1
ATOM 17746 O O . LEU F 6 361 ? 118.577 132.777 163.832 1.00 122.69 361 LEU F O 1
ATOM 17751 N N . PRO F 6 362 ? 117.208 131.052 163.330 1.00 123.38 362 PRO F N 1
ATOM 17752 C CA . PRO F 6 362 ? 118.019 130.040 164.025 1.00 123.38 362 PRO F CA 1
ATOM 17753 C C . PRO F 6 362 ? 119.442 129.939 163.513 1.00 123.38 362 PRO F C 1
ATOM 17754 O O . PRO F 6 362 ? 120.387 129.902 164.306 1.00 123.38 362 PRO F O 1
ATOM 17758 N N . PHE F 6 363 ? 119.604 129.917 162.187 1.00 119.82 363 PHE F N 1
ATOM 17759 C CA . PHE F 6 363 ? 120.919 129.776 161.557 1.00 119.82 363 PHE F CA 1
ATOM 17760 C C . PHE F 6 363 ? 121.819 130.952 161.879 1.00 119.82 363 PHE F C 1
ATOM 17761 O O . PHE F 6 363 ? 122.977 130.764 162.255 1.00 119.82 363 PHE F O 1
ATOM 17769 N N . PHE F 6 364 ? 121.314 132.173 161.733 1.00 119.82 364 PHE F N 1
ATOM 17770 C CA . PHE F 6 364 ? 122.155 133.334 161.989 1.00 119.82 364 PHE F CA 1
ATOM 17771 C C . PHE F 6 364 ? 122.178 133.759 163.449 1.00 119.82 364 PHE F C 1
ATOM 17772 O O . PHE F 6 364 ? 123.185 134.312 163.907 1.00 119.82 364 PHE F O 1
ATOM 17780 N N . GLY F 6 365 ? 121.107 133.480 164.193 1.00 120.73 365 GLY F N 1
ATOM 17781 C CA . GLY F 6 365 ? 121.069 133.820 165.608 1.00 120.73 365 GLY F CA 1
ATOM 17782 C C . GLY F 6 365 ? 122.113 133.060 166.390 1.00 120.73 365 GLY F C 1
ATOM 17783 O O . GLY F 6 365 ? 122.726 133.600 167.315 1.00 120.73 365 GLY F O 1
ATOM 17784 N N . ALA F 6 366 ? 122.377 131.822 165.973 1.00 122.65 366 ALA F N 1
ATOM 17785 C CA . ALA F 6 366 ? 123.418 130.997 166.559 1.00 122.65 366 ALA F CA 1
ATOM 17786 C C . ALA F 6 366 ? 124.804 131.600 166.380 1.00 122.65 366 ALA F C 1
ATOM 17787 O O . ALA F 6 366 ? 125.719 131.282 167.143 1.00 122.65 366 ALA F O 1
ATOM 17789 N N . VAL F 6 367 ? 124.986 132.444 165.373 1.00 123.05 367 VAL F N 1
ATOM 17790 C CA . VAL F 6 367 ? 126.274 133.084 165.175 1.00 123.05 367 VAL F CA 1
ATOM 17791 C C . VAL F 6 367 ? 126.450 134.194 166.174 1.00 123.05 367 VAL F C 1
ATOM 17792 O O . VAL F 6 367 ? 127.495 134.310 166.813 1.00 123.05 367 VAL F O 1
ATOM 17796 N N . VAL F 6 368 ? 125.416 135.015 166.312 1.00 124.65 368 VAL F N 1
ATOM 17797 C CA . VAL F 6 368 ? 125.451 136.165 167.210 1.00 124.65 368 VAL F CA 1
ATOM 17798 C C . VAL F 6 368 ? 125.637 135.744 168.659 1.00 124.65 368 VAL F C 1
ATOM 17799 O O . VAL F 6 368 ? 126.543 136.226 169.346 1.00 124.65 368 VAL F O 1
ATOM 17803 N N . MET F 6 369 ? 124.790 134.831 169.136 1.00 126.95 369 MET F N 1
ATOM 17804 C CA . MET F 6 369 ? 124.841 134.417 170.533 1.00 126.95 369 MET F CA 1
ATOM 17805 C C . MET F 6 369 ? 126.145 133.730 170.898 1.00 126.95 369 MET F C 1
ATOM 17806 O O . MET F 6 369 ? 126.613 133.860 172.031 1.00 126.95 369 MET F O 1
ATOM 17811 N N . ASN F 6 370 ? 126.749 133.012 169.970 1.00 123.77 370 ASN F N 1
ATOM 17812 C CA . ASN F 6 370 ? 127.984 132.316 170.273 1.00 123.77 370 ASN F CA 1
ATOM 17813 C C . ASN F 6 370 ? 129.212 133.121 169.893 1.00 123.77 370 ASN F C 1
ATOM 17814 O O . ASN F 6 370 ? 130.324 132.589 169.943 1.00 123.77 370 ASN F O 1
ATOM 17819 N N . PHE F 6 371 ? 129.038 134.356 169.438 1.00 126.83 371 PHE F N 1
ATOM 17820 C CA . PHE F 6 371 ? 130.205 135.145 169.094 1.00 126.83 371 PHE F CA 1
ATOM 17821 C C . PHE F 6 371 ? 130.117 136.592 169.487 1.00 126.83 371 PHE F C 1
ATOM 17822 O O . PHE F 6 371 ? 130.936 137.076 170.255 1.00 126.83 371 PHE F O 1
ATOM 17830 N N . VAL F 6 372 ? 129.111 137.271 168.949 1.00 128.82 372 VAL F N 1
ATOM 17831 C CA . VAL F 6 372 ? 128.987 138.709 169.112 1.00 128.82 372 VAL F CA 1
ATOM 17832 C C . VAL F 6 372 ? 128.734 139.081 170.548 1.00 128.82 372 VAL F C 1
ATOM 17833 O O . VAL F 6 372 ? 129.308 140.054 171.050 1.00 128.82 372 VAL F O 1
ATOM 17837 N N . PHE F 6 373 ? 127.838 138.354 171.212 1.00 133.55 373 PHE F N 1
ATOM 17838 C CA . PHE F 6 373 ? 127.556 138.676 172.610 1.00 133.55 373 PHE F CA 1
ATOM 17839 C C . PHE F 6 373 ? 128.805 138.599 173.496 1.00 133.55 373 PHE F C 1
ATOM 17840 O O . PHE F 6 373 ? 129.191 139.639 174.052 1.00 133.55 373 PHE F O 1
ATOM 17848 N N . PRO F 6 374 ? 129.486 137.435 173.642 1.00 130.02 374 PRO F N 1
ATOM 17849 C CA . PRO F 6 374 ? 130.668 137.314 174.511 1.00 130.02 374 PRO F CA 1
ATOM 17850 C C . PRO F 6 374 ? 131.829 138.162 174.054 1.00 130.02 374 PRO F C 1
ATOM 17851 O O . PRO F 6 374 ? 132.633 138.600 174.885 1.00 130.02 374 PRO F O 1
ATOM 17855 N N . LEU F 6 375 ? 131.891 138.455 172.752 1.00 131.79 375 LEU F N 1
ATOM 17856 C CA . LEU F 6 375 ? 132.930 139.318 172.193 1.00 131.79 375 LEU F CA 1
ATOM 17857 C C . LEU F 6 375 ? 133.018 140.668 172.880 1.00 131.79 375 LEU F C 1
ATOM 17858 O O . LEU F 6 375 ? 134.098 141.242 172.987 1.00 131.79 375 LEU F O 1
ATOM 17863 N N . LEU F 6 376 ? 131.895 141.213 173.314 1.00 130.55 376 LEU F N 1
ATOM 17864 C CA . LEU F 6 376 ? 131.905 142.526 173.932 1.00 130.55 376 LEU F CA 1
ATOM 17865 C C . LEU F 6 376 ? 131.716 142.447 175.436 1.00 130.55 376 LEU F C 1
ATOM 17866 O O . LEU F 6 376 ? 131.471 143.470 176.086 1.00 130.55 376 LEU F O 1
ATOM 17871 N N . ILE F 6 377 ? 131.822 141.248 175.996 1.00 131.50 377 ILE F N 1
ATOM 17872 C CA . ILE F 6 377 ? 131.676 141.039 177.426 1.00 131.50 377 ILE F CA 1
ATOM 17873 C C . ILE F 6 377 ? 132.999 140.606 178.024 1.00 131.50 377 ILE F C 1
ATOM 17874 O O . ILE F 6 377 ? 133.643 141.370 178.748 1.00 131.50 377 ILE F O 1
ATOM 17879 N N . LEU F 6 378 ? 133.438 139.398 177.684 1.00 133.57 378 LEU F N 1
ATOM 17880 C CA . LEU F 6 378 ? 134.628 138.823 178.293 1.00 133.57 378 LEU F CA 1
ATOM 17881 C C . LEU F 6 378 ? 135.928 139.260 177.624 1.00 133.57 378 LEU F C 1
ATOM 17882 O O . LEU F 6 378 ? 136.753 138.430 177.236 1.00 133.57 378 LEU F O 1
ATOM 17887 N N . ILE F 6 379 ? 136.107 140.566 177.498 1.00 135.33 379 ILE F N 1
ATOM 17888 C CA . ILE F 6 379 ? 137.345 141.162 177.027 1.00 135.33 379 ILE F CA 1
ATOM 17889 C C . ILE F 6 379 ? 137.895 142.113 178.063 1.00 135.33 379 ILE F C 1
ATOM 17890 O O . ILE F 6 379 ? 139.087 142.456 178.027 1.00 135.33 379 ILE F O 1
ATOM 17895 N N . ASN F 6 380 ? 137.061 142.523 179.003 1.00 140.72 380 ASN F N 1
ATOM 17896 C CA . ASN F 6 380 ? 137.478 143.385 180.086 1.00 140.72 380 ASN F CA 1
ATOM 17897 C C . ASN F 6 380 ? 137.878 142.510 181.262 1.00 140.72 380 ASN F C 1
ATOM 17898 O O . ASN F 6 380 ? 137.035 141.829 181.846 1.00 140.72 380 ASN F O 1
ATOM 17903 N N . THR F 6 381 ? 139.155 142.591 181.646 1.00 140.72 381 THR F N 1
ATOM 17904 C CA . THR F 6 381 ? 139.686 141.746 182.714 1.00 140.72 381 THR F CA 1
ATOM 17905 C C . THR F 6 381 ? 139.068 142.034 184.074 1.00 140.72 381 THR F C 1
ATOM 17906 O O . THR F 6 381 ? 139.104 141.171 184.957 1.00 140.72 381 THR F O 1
ATOM 17910 N N . ASP F 6 382 ? 138.500 143.220 184.263 1.00 141.84 382 ASP F N 1
ATOM 17911 C CA . ASP F 6 382 ? 137.790 143.483 185.500 1.00 141.84 382 ASP F CA 1
ATOM 17912 C C . ASP F 6 382 ? 136.456 142.765 185.485 1.00 141.84 382 ASP F C 1
ATOM 17913 O O . ASP F 6 382 ? 136.046 142.184 186.492 1.00 141.84 382 ASP F O 1
ATOM 17918 N N . PHE F 6 383 ? 135.810 142.746 184.320 1.00 139.04 383 PHE F N 1
ATOM 17919 C CA . PHE F 6 383 ? 134.518 142.086 184.174 1.00 139.04 383 PHE F CA 1
ATOM 17920 C C . PHE F 6 383 ? 134.658 140.588 184.297 1.00 139.04 383 PHE F C 1
ATOM 17921 O O . PHE F 6 383 ? 133.766 139.921 184.826 1.00 139.04 383 PHE F O 1
ATOM 17929 N N . LYS F 6 384 ? 135.804 140.058 183.875 1.00 135.86 384 LYS F N 1
ATOM 17930 C CA . LYS F 6 384 ? 136.085 138.633 183.988 1.00 135.86 384 LYS F CA 1
ATOM 17931 C C . LYS F 6 384 ? 136.140 138.154 185.438 1.00 135.86 384 LYS F C 1
ATOM 17932 O O . LYS F 6 384 ? 136.083 136.945 185.682 1.00 135.86 384 LYS F O 1
ATOM 17938 N N . ARG F 6 385 ? 136.253 139.065 186.403 1.00 135.52 385 ARG F N 1
ATOM 17939 C CA . ARG F 6 385 ? 136.276 138.716 187.811 1.00 135.52 385 ARG F CA 1
ATOM 17940 C C . ARG F 6 385 ? 134.933 138.922 188.483 1.00 135.52 385 ARG F C 1
ATOM 17941 O O . ARG F 6 385 ? 134.812 138.694 189.690 1.00 135.52 385 ARG F O 1
ATOM 17949 N N . LEU F 6 386 ? 133.929 139.368 187.746 1.00 128.17 386 LEU F N 1
ATOM 17950 C CA . LEU F 6 386 ? 132.634 139.630 188.342 1.00 128.17 386 LEU F CA 1
ATOM 17951 C C . LEU F 6 386 ? 131.730 138.422 188.179 1.00 128.17 386 LEU F C 1
ATOM 17952 O O . LEU F 6 386 ? 131.641 137.843 187.095 1.00 128.17 386 LEU F O 1
ATOM 17957 N N . ASN F 6 387 ? 131.043 138.069 189.264 1.00 127.76 387 ASN F N 1
ATOM 17958 C CA . ASN F 6 387 ? 130.209 136.877 189.276 1.00 127.76 387 ASN F CA 1
ATOM 17959 C C . ASN F 6 387 ? 129.040 136.979 188.327 1.00 127.76 387 ASN F C 1
ATOM 17960 O O . ASN F 6 387 ? 128.704 136.005 187.655 1.00 127.76 387 ASN F O 1
ATOM 17965 N N . TRP F 6 388 ? 128.419 138.142 188.252 1.00 124.80 388 TRP F N 1
ATOM 17966 C CA . TRP F 6 388 ? 127.229 138.257 187.437 1.00 124.80 388 TRP F CA 1
ATOM 17967 C C . TRP F 6 388 ? 127.560 138.374 185.970 1.00 124.80 388 TRP F C 1
ATOM 17968 O O . TRP F 6 388 ? 126.758 137.966 185.131 1.00 124.80 388 TRP F O 1
ATOM 17970 N N . VAL F 6 389 ? 128.738 138.893 185.653 1.00 124.89 389 VAL F N 1
ATOM 17971 C CA . VAL F 6 389 ? 129.164 138.938 184.266 1.00 124.89 389 VAL F CA 1
ATOM 17972 C C . VAL F 6 389 ? 129.398 137.539 183.754 1.00 124.89 389 VAL F C 1
ATOM 17973 O O . VAL F 6 389 ? 128.950 137.178 182.660 1.00 124.89 389 VAL F O 1
ATOM 17977 N N . VAL F 6 390 ? 130.099 136.735 184.549 1.00 125.30 390 VAL F N 1
ATOM 17978 C CA . VAL F 6 390 ? 130.409 135.369 184.160 1.00 125.30 390 VAL F CA 1
ATOM 17979 C C . VAL F 6 390 ? 129.154 134.522 184.070 1.00 125.30 390 VAL F C 1
ATOM 17980 O O . VAL F 6 390 ? 128.993 133.762 183.109 1.00 125.30 390 VAL F O 1
ATOM 17984 N N . VAL F 6 391 ? 128.253 134.632 185.053 1.00 123.43 391 VAL F N 1
ATOM 17985 C CA . VAL F 6 391 ? 127.008 133.861 185.020 1.00 123.43 391 VAL F CA 1
ATOM 17986 C C . VAL F 6 391 ? 126.184 134.211 183.799 1.00 123.43 391 VAL F C 1
ATOM 17987 O O . VAL F 6 391 ? 125.684 133.321 183.103 1.00 123.43 391 VAL F O 1
ATOM 17991 N N . MET F 6 392 ? 126.042 135.509 183.530 1.00 127.35 392 MET F N 1
ATOM 17992 C CA . MET F 6 392 ? 125.286 135.991 182.381 1.00 127.35 392 MET F CA 1
ATOM 17993 C C . MET F 6 392 ? 125.819 135.426 181.077 1.00 127.35 392 MET F C 1
ATOM 17994 O O . MET F 6 392 ? 125.058 134.873 180.276 1.00 127.35 392 MET F O 1
ATOM 17999 N N . ALA F 6 393 ? 127.127 135.559 180.863 1.00 122.74 393 ALA F N 1
ATOM 18000 C CA . ALA F 6 393 ? 127.749 135.063 179.646 1.00 122.74 393 ALA F CA 1
ATOM 18001 C C . ALA F 6 393 ? 127.612 133.558 179.530 1.00 122.74 393 ALA F C 1
ATOM 18002 O O . ALA F 6 393 ? 127.345 133.048 178.440 1.00 122.74 393 ALA F O 1
ATOM 18004 N N . GLY F 6 394 ? 127.765 132.846 180.653 1.00 120.26 394 GLY F N 1
ATOM 18005 C CA . GLY F 6 394 ? 127.635 131.398 180.652 1.00 120.26 394 GLY F CA 1
ATOM 18006 C C . GLY F 6 394 ? 126.271 130.944 180.179 1.00 120.26 394 GLY F C 1
ATOM 18007 O O . GLY F 6 394 ? 126.168 130.024 179.365 1.00 120.26 394 GLY F O 1
ATOM 18008 N N . ILE F 6 395 ? 125.219 131.622 180.642 1.00 118.50 395 ILE F N 1
ATOM 18009 C CA . ILE F 6 395 ? 123.854 131.290 180.242 1.00 118.50 395 ILE F CA 1
ATOM 18010 C C . ILE F 6 395 ? 123.662 131.463 178.751 1.00 118.50 395 ILE F C 1
ATOM 18011 O O . ILE F 6 395 ? 123.108 130.583 178.084 1.00 118.50 395 ILE F O 1
ATOM 18016 N N . VAL F 6 396 ? 124.108 132.601 178.214 1.00 120.47 396 VAL F N 1
ATOM 18017 C CA . VAL F 6 396 ? 123.957 132.875 176.788 1.00 120.47 396 VAL F CA 1
ATOM 18018 C C . VAL F 6 396 ? 124.664 131.828 175.952 1.00 120.47 396 VAL F C 1
ATOM 18019 O O . VAL F 6 396 ? 124.108 131.330 174.966 1.00 120.47 396 VAL F O 1
ATOM 18023 N N . ILE F 6 397 ? 125.888 131.473 176.344 1.00 117.70 397 ILE F N 1
ATOM 18024 C CA . ILE F 6 397 ? 126.666 130.469 175.626 1.00 117.70 397 ILE F CA 1
ATOM 18025 C C . ILE F 6 397 ? 125.963 129.125 175.613 1.00 117.70 397 ILE F C 1
ATOM 18026 O O . ILE F 6 397 ? 125.900 128.463 174.571 1.00 117.70 397 ILE F O 1
ATOM 18031 N N . LEU F 6 398 ? 125.426 128.704 176.762 1.00 115.71 398 LEU F N 1
ATOM 18032 C CA . LEU F 6 398 ? 124.723 127.427 176.836 1.00 115.71 398 LEU F CA 1
ATOM 18033 C C . LEU F 6 398 ? 123.512 127.401 175.925 1.00 115.71 398 LEU F C 1
ATOM 18034 O O . LEU F 6 398 ? 123.265 126.401 175.243 1.00 115.71 398 LEU F O 1
ATOM 18039 N N . LEU F 6 399 ? 122.762 128.499 175.891 1.00 118.56 399 LEU F N 1
ATOM 18040 C CA . LEU F 6 399 ? 121.592 128.577 175.031 1.00 118.56 399 LEU F CA 1
ATOM 18041 C C . LEU F 6 399 ? 121.994 128.534 173.573 1.00 118.56 399 LEU F C 1
ATOM 18042 O O . LEU F 6 399 ? 121.342 127.865 172.766 1.00 118.56 399 LEU F O 1
ATOM 18047 N N . GLY F 6 400 ? 123.085 129.226 173.248 1.00 117.36 400 GLY F N 1
ATOM 18048 C CA . GLY F 6 400 ? 123.584 129.257 171.888 1.00 117.36 400 GLY F CA 1
ATOM 18049 C C . GLY F 6 400 ? 123.971 127.887 171.381 1.00 117.36 400 GLY F C 1
ATOM 18050 O O . GLY F 6 400 ? 123.639 127.523 170.254 1.00 117.36 400 GLY F O 1
ATOM 18051 N N . HIS F 6 401 ? 124.650 127.099 172.209 1.00 117.47 401 HIS F N 1
ATOM 18052 C CA . HIS F 6 401 ? 125.045 125.784 171.742 1.00 117.47 401 HIS F CA 1
ATOM 18053 C C . HIS F 6 401 ? 123.883 124.821 171.707 1.00 117.47 401 HIS F C 1
ATOM 18054 O O . HIS F 6 401 ? 123.892 123.910 170.874 1.00 117.47 401 HIS F O 1
ATOM 18061 N N . TYR F 6 402 ? 122.870 125.019 172.553 1.00 118.33 402 TYR F N 1
ATOM 18062 C CA . TYR F 6 402 ? 121.669 124.216 172.387 1.00 118.33 402 TYR F CA 1
ATOM 18063 C C . TYR F 6 402 ? 121.109 124.426 170.997 1.00 118.33 402 TYR F C 1
ATOM 18064 O O . TYR F 6 402 ? 120.768 123.461 170.305 1.00 118.33 402 TYR F O 1
ATOM 18073 N N . VAL F 6 403 ? 121.011 125.693 170.594 1.00 119.19 403 VAL F N 1
ATOM 18074 C CA . VAL F 6 403 ? 120.533 126.054 169.267 1.00 119.19 403 VAL F CA 1
ATOM 18075 C C . VAL F 6 403 ? 121.389 125.425 168.182 1.00 119.19 403 VAL F C 1
ATOM 18076 O O . VAL F 6 403 ? 120.858 124.971 167.166 1.00 119.19 403 VAL F O 1
ATOM 18080 N N . ASP F 6 404 ? 122.710 125.376 168.379 1.00 122.04 404 ASP F N 1
ATOM 18081 C CA . ASP F 6 404 ? 123.589 124.736 167.399 1.00 122.04 404 ASP F CA 1
ATOM 18082 C C . ASP F 6 404 ? 123.180 123.297 167.118 1.00 122.04 404 ASP F C 1
ATOM 18083 O O . ASP F 6 404 ? 123.086 122.891 165.957 1.00 122.04 404 ASP F O 1
ATOM 18088 N N . PHE F 6 405 ? 122.890 122.527 168.166 1.00 120.46 405 PHE F N 1
ATOM 18089 C CA . PHE F 6 405 ? 122.473 121.144 167.959 1.00 120.46 405 PHE F CA 1
ATOM 18090 C C . PHE F 6 405 ? 121.075 121.068 167.374 1.00 120.46 405 PHE F C 1
ATOM 18091 O O . PHE F 6 405 ? 120.797 120.198 166.540 1.00 120.46 405 PHE F O 1
ATOM 18099 N N . PHE F 6 406 ? 120.203 121.989 167.791 1.00 122.80 406 PHE F N 1
ATOM 18100 C CA . PHE F 6 406 ? 118.856 122.095 167.244 1.00 122.80 406 PHE F CA 1
ATOM 18101 C C . PHE F 6 406 ? 118.929 122.298 165.745 1.00 122.80 406 PHE F C 1
ATOM 18102 O O . PHE F 6 406 ? 118.298 121.576 164.972 1.00 122.80 406 PHE F O 1
ATOM 18110 N N . ASN F 6 407 ? 119.753 123.253 165.331 1.00 122.71 407 ASN F N 1
ATOM 18111 C CA . ASN F 6 407 ? 119.917 123.566 163.923 1.00 122.71 407 ASN F CA 1
ATOM 18112 C C . ASN F 6 407 ? 120.459 122.404 163.128 1.00 122.71 407 ASN F C 1
ATOM 18113 O O . ASN F 6 407 ? 120.017 122.181 162.008 1.00 122.71 407 ASN F O 1
ATOM 18118 N N . MET F 6 408 ? 121.413 121.660 163.674 1.00 121.28 408 MET F N 1
ATOM 18119 C CA . MET F 6 408 ? 121.997 120.568 162.903 1.00 121.28 408 MET F CA 1
ATOM 18120 C C . MET F 6 408 ? 121.010 119.434 162.642 1.00 121.28 408 MET F C 1
ATOM 18121 O O . MET F 6 408 ? 120.989 118.878 161.540 1.00 121.28 408 MET F O 1
ATOM 18126 N N . ILE F 6 409 ? 120.167 119.107 163.617 1.00 122.41 409 ILE F N 1
ATOM 18127 C CA . ILE F 6 409 ? 119.283 117.936 163.526 1.00 122.41 409 ILE F CA 1
ATOM 18128 C C . ILE F 6 409 ? 117.910 118.222 162.910 1.00 122.41 409 ILE F C 1
ATOM 18129 O O . ILE F 6 409 ? 117.442 117.451 162.066 1.00 122.41 409 ILE F O 1
ATOM 18134 N N . MET F 6 410 ? 117.219 119.264 163.369 1.00 128.01 410 MET F N 1
ATOM 18135 C CA . MET F 6 410 ? 115.819 119.526 162.995 1.00 128.01 410 MET F CA 1
ATOM 18136 C C . MET F 6 410 ? 115.443 119.532 161.501 1.00 128.01 410 MET F C 1
ATOM 18137 O O . MET F 6 410 ? 114.464 118.856 161.148 1.00 128.01 410 MET F O 1
ATOM 18142 N N . PRO F 6 411 ? 116.169 120.220 160.595 1.00 125.14 411 PRO F N 1
ATOM 18143 C CA . PRO F 6 411 ? 115.828 120.257 159.160 1.00 125.14 411 PRO F CA 1
ATOM 18144 C C . PRO F 6 411 ? 115.851 118.910 158.475 1.00 125.14 411 PRO F C 1
ATOM 18145 O O . PRO F 6 411 ? 115.282 118.770 157.389 1.00 125.14 411 PRO F O 1
ATOM 18149 N N . GLY F 6 412 ? 116.494 117.915 159.067 1.00 128.38 412 GLY F N 1
ATOM 18150 C CA . GLY F 6 412 ? 116.506 116.598 158.477 1.00 128.38 412 GLY F CA 1
ATOM 18151 C C . GLY F 6 412 ? 115.377 115.713 158.950 1.00 128.38 412 GLY F C 1
ATOM 18152 O O . GLY F 6 412 ? 115.102 114.679 158.336 1.00 128.38 412 GLY F O 1
ATOM 18153 N N . THR F 6 413 ? 114.694 116.094 160.029 1.00 132.49 413 THR F N 1
ATOM 18154 C CA . THR F 6 413 ? 113.629 115.260 160.572 1.00 132.49 413 THR F CA 1
ATOM 18155 C C . THR F 6 413 ? 112.255 115.861 160.380 1.00 132.49 413 THR F C 1
ATOM 18156 O O . THR F 6 413 ? 111.289 115.134 160.146 1.00 132.49 413 THR F O 1
ATOM 18160 N N . VAL F 6 414 ? 112.136 117.177 160.489 1.00 134.35 414 VAL F N 1
ATOM 18161 C CA . VAL F 6 414 ? 110.845 117.822 160.321 1.00 134.35 414 VAL F CA 1
ATOM 18162 C C . VAL F 6 414 ? 110.863 118.871 159.234 1.00 134.35 414 VAL F C 1
ATOM 18163 O O . VAL F 6 414 ? 109.788 119.247 158.737 1.00 134.35 414 VAL F O 1
ATOM 18167 N N . GLY F 6 415 ? 112.036 119.346 158.846 1.00 133.85 415 GLY F N 1
ATOM 18168 C CA . GLY F 6 415 ? 112.119 120.324 157.782 1.00 133.85 415 GLY F CA 1
ATOM 18169 C C . GLY F 6 415 ? 111.411 121.608 158.162 1.00 133.85 415 GLY F C 1
ATOM 18170 O O . GLY F 6 415 ? 111.655 122.182 159.226 1.00 133.85 415 GLY F O 1
ATOM 18171 N N . ASP F 6 416 ? 110.478 122.032 157.311 1.00 136.24 416 ASP F N 1
ATOM 18172 C CA . ASP F 6 416 ? 109.746 123.279 157.517 1.00 136.24 416 ASP F CA 1
ATOM 18173 C C . ASP F 6 416 ? 108.591 123.167 158.516 1.00 136.24 416 ASP F C 1
ATOM 18174 O O . ASP F 6 416 ? 107.819 124.118 158.659 1.00 136.24 416 ASP F O 1
ATOM 18179 N N . LYS F 6 417 ? 108.430 122.020 159.163 1.00 135.76 417 LYS F N 1
ATOM 18180 C CA . LYS F 6 417 ? 107.399 121.863 160.171 1.00 135.76 417 LYS F CA 1
ATOM 18181 C C . LYS F 6 417 ? 107.928 122.146 161.565 1.00 135.76 417 LYS F C 1
ATOM 18182 O O . LYS F 6 417 ? 107.222 121.914 162.547 1.00 135.76 417 LYS F O 1
ATOM 18188 N N . TRP F 6 418 ? 109.154 122.646 161.662 1.00 132.79 418 TRP F N 1
ATOM 18189 C CA . TRP F 6 418 ? 109.789 122.916 162.942 1.00 132.79 418 TRP F CA 1
ATOM 18190 C C . TRP F 6 418 ? 109.134 124.061 163.705 1.00 132.79 418 TRP F C 1
ATOM 18191 O O . TRP F 6 418 ? 108.621 125.017 163.116 1.00 132.79 418 TRP F O 1
ATOM 18202 N N . PHE F 6 419 ? 109.217 123.975 165.034 1.00 137.78 419 PHE F N 1
ATOM 18203 C CA . PHE F 6 419 ? 108.750 124.997 165.975 1.00 137.78 419 PHE F CA 1
ATOM 18204 C C . PHE F 6 419 ? 109.288 124.666 167.352 1.00 137.78 419 PHE F C 1
ATOM 18205 O O . PHE F 6 419 ? 109.656 123.527 167.628 1.00 137.78 419 PHE F O 1
ATOM 18213 N N . ILE F 6 420 ? 109.305 125.667 168.223 1.00 138.46 420 ILE F N 1
ATOM 18214 C CA . ILE F 6 420 ? 109.925 125.553 169.542 1.00 138.46 420 ILE F CA 1
ATOM 18215 C C . ILE F 6 420 ? 108.896 125.561 170.665 1.00 138.46 420 ILE F C 1
ATOM 18216 O O . ILE F 6 420 ? 109.040 126.276 171.665 1.00 138.46 420 ILE F O 1
ATOM 18221 N N . GLY F 6 421 ? 107.824 124.812 170.480 1.00 138.14 421 GLY F N 1
ATOM 18222 C CA . GLY F 6 421 ? 106.731 124.745 171.433 1.00 138.14 421 GLY F CA 1
ATOM 18223 C C . GLY F 6 421 ? 106.921 123.686 172.498 1.00 138.14 421 GLY F C 1
ATOM 18224 O O . GLY F 6 421 ? 108.048 123.295 172.818 1.00 138.14 421 GLY F O 1
ATOM 18225 N N . VAL F 6 422 ? 105.789 123.224 173.040 1.00 137.17 422 VAL F N 1
ATOM 18226 C CA . VAL F 6 422 ? 105.719 122.262 174.156 1.00 137.17 422 VAL F CA 1
ATOM 18227 C C . VAL F 6 422 ? 106.660 121.052 174.092 1.00 137.17 422 VAL F C 1
ATOM 18228 O O . VAL F 6 422 ? 107.392 120.835 175.064 1.00 137.17 422 VAL F O 1
ATOM 18232 N N . PRO F 6 423 ? 106.672 120.244 173.012 1.00 135.12 423 PRO F N 1
ATOM 18233 C CA . PRO F 6 423 ? 107.520 119.043 172.944 1.00 135.12 423 PRO F CA 1
ATOM 18234 C C . PRO F 6 423 ? 109.000 119.343 172.958 1.00 135.12 423 PRO F C 1
ATOM 18235 O O . PRO F 6 423 ? 109.801 118.460 173.282 1.00 135.12 423 PRO F O 1
ATOM 18239 N N . GLU F 6 424 ? 109.392 120.567 172.625 1.00 135.81 424 GLU F N 1
ATOM 18240 C CA . GLU F 6 424 ? 110.798 120.920 172.653 1.00 135.81 424 GLU F CA 1
ATOM 18241 C C . GLU F 6 424 ? 111.202 121.337 174.049 1.00 135.81 424 GLU F C 1
ATOM 18242 O O . GLU F 6 424 ? 112.210 120.870 174.584 1.00 135.81 424 GLU F O 1
ATOM 18248 N N . ILE F 6 425 ? 110.383 122.202 174.638 1.00 132.04 425 ILE F N 1
ATOM 18249 C CA . ILE F 6 425 ? 110.633 122.723 175.973 1.00 132.04 425 ILE F CA 1
ATOM 18250 C C . ILE F 6 425 ? 110.604 121.616 176.996 1.00 132.04 425 ILE F C 1
ATOM 18251 O O . ILE F 6 425 ? 111.443 121.568 177.903 1.00 132.04 425 ILE F O 1
ATOM 18256 N N . ALA F 6 426 ? 109.631 120.722 176.858 1.00 131.84 426 ALA F N 1
ATOM 18257 C CA . ALA F 6 426 ? 109.447 119.617 177.780 1.00 131.84 426 ALA F CA 1
ATOM 18258 C C . ALA F 6 426 ? 110.667 118.721 177.862 1.00 131.84 426 ALA F C 1
ATOM 18259 O O . ALA F 6 426 ? 111.054 118.307 178.958 1.00 131.84 426 ALA F O 1
ATOM 18261 N N . SER F 6 427 ? 111.286 118.409 176.724 1.00 129.70 427 SER F N 1
ATOM 18262 C CA . SER F 6 427 ? 112.451 117.539 176.775 1.00 129.70 427 SER F CA 1
ATOM 18263 C C . SER F 6 427 ? 113.637 118.256 177.387 1.00 129.70 427 SER F C 1
ATOM 18264 O O . SER F 6 427 ? 114.445 117.632 178.080 1.00 129.70 427 SER F O 1
ATOM 18267 N N . ILE F 6 428 ? 113.714 119.573 177.194 1.00 127.19 428 ILE F N 1
ATOM 18268 C CA . ILE F 6 428 ? 114.789 120.354 177.796 1.00 127.19 428 ILE F CA 1
ATOM 18269 C C . ILE F 6 428 ? 114.691 120.324 179.302 1.00 127.19 428 ILE F C 1
ATOM 18270 O O . ILE F 6 428 ? 115.676 120.060 179.996 1.00 127.19 428 ILE F O 1
ATOM 18275 N N . LEU F 6 429 ? 113.498 120.606 179.821 1.00 125.93 429 LEU F N 1
ATOM 18276 C CA . LEU F 6 429 ? 113.296 120.676 181.258 1.00 125.93 429 LEU F CA 1
ATOM 18277 C C . LEU F 6 429 ? 113.470 119.326 181.917 1.00 125.93 429 LEU F C 1
ATOM 18278 O O . LEU F 6 429 ? 114.011 119.248 183.024 1.00 125.93 429 LEU F O 1
ATOM 18283 N N . PHE F 6 430 ? 113.026 118.260 181.251 1.00 127.19 430 PHE F N 1
ATOM 18284 C CA . PHE F 6 430 ? 113.169 116.928 181.815 1.00 127.19 430 PHE F CA 1
ATOM 18285 C C . PHE F 6 430 ? 114.622 116.582 182.062 1.00 127.19 430 PHE F C 1
ATOM 18286 O O . PHE F 6 430 ? 114.984 116.137 183.155 1.00 127.19 430 PHE F O 1
ATOM 18294 N N . PHE F 6 431 ? 115.460 116.755 181.043 1.00 122.70 431 PHE F N 1
ATOM 18295 C CA . PHE F 6 431 ? 116.861 116.404 181.195 1.00 122.70 431 PHE F CA 1
ATOM 18296 C C . PHE F 6 431 ? 117.605 117.413 182.035 1.00 122.70 431 PHE F C 1
ATOM 18297 O O . PHE F 6 431 ? 118.593 117.051 182.677 1.00 122.70 431 PHE F O 1
ATOM 18305 N N . LEU F 6 432 ? 117.135 118.658 182.065 1.00 124.18 432 LEU F N 1
ATOM 18306 C CA . LEU F 6 432 ? 117.721 119.644 182.961 1.00 124.18 432 LEU F CA 1
ATOM 18307 C C . LEU F 6 432 ? 117.599 119.190 184.396 1.00 124.18 432 LEU F C 1
ATOM 18308 O O . LEU F 6 432 ? 118.588 119.172 185.133 1.00 124.18 432 LEU F O 1
ATOM 18313 N N . GLY F 6 433 ? 116.382 118.800 184.783 1.00 126.41 433 GLY F N 1
ATOM 18314 C CA . GLY F 6 433 ? 116.131 118.322 186.129 1.00 126.41 433 GLY F CA 1
ATOM 18315 C C . GLY F 6 433 ? 116.939 117.094 186.461 1.00 126.41 433 GLY F C 1
ATOM 18316 O O . GLY F 6 433 ? 117.531 117.013 187.537 1.00 126.41 433 GLY F O 1
ATOM 18317 N N . LEU F 6 434 ? 116.994 116.145 185.526 1.00 122.47 434 LEU F N 1
ATOM 18318 C CA . LEU F 6 434 ? 117.767 114.926 185.715 1.00 122.47 434 LEU F CA 1
ATOM 18319 C C . LEU F 6 434 ? 119.227 115.235 185.961 1.00 122.47 434 LEU F C 1
ATOM 18320 O O . LEU F 6 434 ? 119.830 114.710 186.901 1.00 122.47 434 LEU F O 1
ATOM 18325 N N . PHE F 6 435 ? 119.790 116.098 185.116 1.00 120.19 435 PHE F N 1
ATOM 18326 C CA . PHE F 6 435 ? 121.183 116.508 185.212 1.00 120.19 435 PHE F CA 1
ATOM 18327 C C . PHE F 6 435 ? 121.486 117.117 186.570 1.00 120.19 435 PHE F C 1
ATOM 18328 O O . PHE F 6 435 ? 122.464 116.736 187.217 1.00 120.19 435 PHE F O 1
ATOM 18336 N N . ILE F 6 436 ? 120.641 118.057 187.011 1.00 123.50 436 ILE F N 1
ATOM 18337 C CA . ILE F 6 436 ? 120.816 118.726 188.302 1.00 123.50 436 ILE F CA 1
ATOM 18338 C C . ILE F 6 436 ? 120.787 117.731 189.437 1.00 123.50 436 ILE F C 1
ATOM 18339 O O . ILE F 6 436 ? 121.638 117.766 190.334 1.00 123.50 436 ILE F O 1
ATOM 18344 N N . PHE F 6 437 ? 119.796 116.846 189.413 1.00 126.07 437 PHE F N 1
ATOM 18345 C CA . PHE F 6 437 ? 119.642 115.845 190.453 1.00 126.07 437 PHE F CA 1
ATOM 18346 C C . PHE F 6 437 ? 120.890 114.997 190.603 1.00 126.07 437 PHE F C 1
ATOM 18347 O O . PHE F 6 437 ? 121.397 114.827 191.712 1.00 126.07 437 PHE F O 1
ATOM 18355 N N . VAL F 6 438 ? 121.380 114.452 189.492 1.00 124.65 438 VAL F N 1
ATOM 18356 C CA . VAL F 6 438 ? 122.529 113.551 189.518 1.00 124.65 438 VAL F CA 1
ATOM 18357 C C . VAL F 6 438 ? 123.794 114.254 189.985 1.00 124.65 438 VAL F C 1
ATOM 18358 O O . VAL F 6 438 ? 124.534 113.720 190.818 1.00 124.65 438 VAL F O 1
ATOM 18362 N N . VAL F 6 439 ? 124.072 115.440 189.440 1.00 124.66 439 VAL F N 1
ATOM 18363 C CA . VAL F 6 439 ? 125.311 116.151 189.758 1.00 124.66 439 VAL F CA 1
ATOM 18364 C C . VAL F 6 439 ? 125.388 116.534 191.226 1.00 124.66 439 VAL F C 1
ATOM 18365 O O . VAL F 6 439 ? 126.405 116.293 191.885 1.00 124.66 439 VAL F O 1
ATOM 18369 N N . PHE F 6 440 ? 124.331 117.142 191.758 1.00 128.92 440 PHE F N 1
ATOM 18370 C CA . PHE F 6 440 ? 124.401 117.572 193.145 1.00 128.92 440 PHE F CA 1
ATOM 18371 C C . PHE F 6 440 ? 124.298 116.403 194.107 1.00 128.92 440 PHE F C 1
ATOM 18372 O O . PHE F 6 440 ? 124.828 116.483 195.218 1.00 128.92 440 PHE F O 1
ATOM 18380 N N . THR F 6 441 ? 123.664 115.304 193.691 1.00 128.79 441 THR F N 1
ATOM 18381 C CA . THR F 6 441 ? 123.676 114.107 194.522 1.00 128.79 441 THR F CA 1
ATOM 18382 C C . THR F 6 441 ? 125.085 113.559 194.617 1.00 128.79 441 THR F C 1
ATOM 18383 O O . THR F 6 441 ? 125.549 113.207 195.706 1.00 128.79 441 THR F O 1
ATOM 18387 N N . ALA F 6 442 ? 125.784 113.531 193.480 1.00 130.35 442 ALA F N 1
ATOM 18388 C CA . ALA F 6 442 ? 127.153 113.031 193.414 1.00 130.35 442 ALA F CA 1
ATOM 18389 C C . ALA F 6 442 ? 128.095 113.819 194.311 1.00 130.35 442 ALA F C 1
ATOM 18390 O O . ALA F 6 442 ? 128.995 113.239 194.925 1.00 130.35 442 ALA F O 1
ATOM 18392 N N . LEU F 6 443 ? 127.873 115.130 194.437 1.00 132.79 443 LEU F N 1
ATOM 18393 C CA . LEU F 6 443 ? 128.716 115.969 195.287 1.00 132.79 443 LEU F CA 1
ATOM 18394 C C . LEU F 6 443 ? 128.656 115.604 196.771 1.00 132.79 443 LEU F C 1
ATOM 18395 O O . LEU F 6 443 ? 129.536 116.018 197.529 1.00 132.79 443 LEU F O 1
ATOM 18400 N N . THR F 6 444 ? 127.650 114.847 197.212 1.00 139.91 444 THR F N 1
ATOM 18401 C CA . THR F 6 444 ? 127.554 114.460 198.613 1.00 139.91 444 THR F CA 1
ATOM 18402 C C . THR F 6 444 ? 128.309 113.176 198.903 1.00 139.91 444 THR F C 1
ATOM 18403 O O . THR F 6 444 ? 128.400 112.767 200.065 1.00 139.91 444 THR F O 1
ATOM 18407 N N . LYS F 6 445 ? 128.831 112.520 197.874 1.00 142.52 445 LYS F N 1
ATOM 18408 C CA . LYS F 6 445 ? 129.496 111.235 198.030 1.00 142.52 445 LYS F CA 1
ATOM 18409 C C . LYS F 6 445 ? 131.014 111.346 198.138 1.00 142.52 445 LYS F C 1
ATOM 18410 O O . LYS F 6 445 ? 131.700 110.317 198.173 1.00 142.52 445 LYS F O 1
ATOM 18416 N N . SER F 6 446 ? 131.545 112.561 198.199 1.00 146.54 446 SER F N 1
ATOM 18417 C CA . SER F 6 446 ? 132.980 112.781 198.274 1.00 146.54 446 SER F CA 1
ATOM 18418 C C . SER F 6 446 ? 133.276 114.228 198.660 1.00 146.54 446 SER F C 1
ATOM 18419 O O . SER F 6 446 ? 132.613 115.140 198.163 1.00 146.54 446 SER F O 1
ATOM 18422 N N . PRO F 6 447 ? 134.272 114.442 199.526 1.00 144.90 447 PRO F N 1
ATOM 18423 C CA . PRO F 6 447 ? 134.656 115.771 200.017 1.00 144.90 447 PRO F CA 1
ATOM 18424 C C . PRO F 6 447 ? 135.304 116.612 198.942 1.00 144.90 447 PRO F C 1
ATOM 18425 O O . PRO F 6 447 ? 136.007 116.107 198.067 1.00 144.90 447 PRO F O 1
ATOM 18429 N N . LEU F 6 448 ? 135.066 117.913 199.027 1.00 143.80 448 LEU F N 1
ATOM 18430 C CA . LEU F 6 448 ? 135.646 118.867 198.101 1.00 143.80 448 LEU F CA 1
ATOM 18431 C C . LEU F 6 448 ? 137.039 119.178 198.605 1.00 143.80 448 LEU F C 1
ATOM 18432 O O . LEU F 6 448 ? 137.265 119.083 199.812 1.00 143.80 448 LEU F O 1
ATOM 18437 N N . LEU F 6 449 ? 137.959 119.540 197.690 1.00 146.79 449 LEU F N 1
ATOM 18438 C CA . LEU F 6 449 ? 139.358 119.843 198.026 1.00 146.79 449 LEU F CA 1
ATOM 18439 C C . LEU F 6 449 ? 140.147 118.599 198.409 1.00 146.79 449 LEU F C 1
ATOM 18440 O O . LEU F 6 449 ? 140.284 118.282 199.595 1.00 146.79 449 LEU F O 1
ATOM 18445 N N . ALA F 6 450 ? 140.611 117.865 197.390 1.00 147.90 450 ALA F N 1
ATOM 18446 C CA . ALA F 6 450 ? 141.398 116.640 197.525 1.00 147.90 450 ALA F CA 1
ATOM 18447 C C . ALA F 6 450 ? 142.566 116.769 198.497 1.00 147.90 450 ALA F C 1
ATOM 18448 O O . ALA F 6 450 ? 142.983 117.875 198.853 1.00 147.90 450 ALA F O 1
ATOM 18450 N N . LYS F 6 451 ? 143.087 115.641 198.953 1.00 151.05 451 LYS F N 1
ATOM 18451 C CA . LYS F 6 451 ? 144.162 115.622 199.937 1.00 151.05 451 LYS F CA 1
ATOM 18452 C C . LYS F 6 451 ? 145.507 115.766 199.236 1.00 151.05 451 LYS F C 1
ATOM 18453 O O . LYS F 6 451 ? 145.596 116.482 198.233 1.00 151.05 451 LYS F O 1
ATOM 18459 N N . ARG F 6 452 ? 146.558 115.175 199.801 1.00 152.26 452 ARG F N 1
ATOM 18460 C CA . ARG F 6 452 ? 147.895 115.303 199.235 1.00 152.26 452 ARG F CA 1
ATOM 18461 C C . ARG F 6 452 ? 147.943 115.034 197.738 1.00 152.26 452 ARG F C 1
ATOM 18462 O O . ARG F 6 452 ? 147.598 113.954 197.258 1.00 152.26 452 ARG F O 1
ATOM 18470 N N . ASN F 6 453 ? 148.330 116.074 197.018 1.00 142.36 453 ASN F N 1
ATOM 18471 C CA . ASN F 6 453 ? 148.421 116.118 195.592 1.00 142.36 453 ASN F CA 1
ATOM 18472 C C . ASN F 6 453 ? 149.608 117.000 195.246 1.00 142.36 453 ASN F C 1
ATOM 18473 O O . ASN F 6 453 ? 149.695 118.113 195.767 1.00 142.36 453 ASN F O 1
ATOM 18478 N N . PRO F 6 454 ? 150.487 116.543 194.347 1.00 136.06 454 PRO F N 1
ATOM 18479 C CA . PRO F 6 454 ? 151.743 117.221 193.996 1.00 136.06 454 PRO F CA 1
ATOM 18480 C C . PRO F 6 454 ? 151.616 118.675 193.572 1.00 136.06 454 PRO F C 1
ATOM 18481 O O . PRO F 6 454 ? 152.595 119.419 193.643 1.00 136.06 454 PRO F O 1
ATOM 18485 N N . PHE F 6 455 ? 150.433 119.114 193.153 1.00 136.53 455 PHE F N 1
ATOM 18486 C CA . PHE F 6 455 ? 150.274 120.503 192.757 1.00 136.53 455 PHE F CA 1
ATOM 18487 C C . PHE F 6 455 ? 149.203 121.249 193.544 1.00 136.53 455 PHE F C 1
ATOM 18488 O O . PHE F 6 455 ? 148.896 122.398 193.211 1.00 136.53 455 PHE F O 1
ATOM 18496 N N . ILE F 6 456 ? 148.623 120.641 194.578 1.00 140.94 456 ILE F N 1
ATOM 18497 C CA . ILE F 6 456 ? 147.531 121.335 195.253 1.00 140.94 456 ILE F CA 1
ATOM 18498 C C . ILE F 6 456 ? 148.010 122.489 196.119 1.00 140.94 456 ILE F C 1
ATOM 18499 O O . ILE F 6 456 ? 147.274 123.467 196.294 1.00 140.94 456 ILE F O 1
ATOM 18504 N N . GLU F 6 457 ? 149.236 122.436 196.639 1.00 143.16 457 GLU F N 1
ATOM 18505 C CA . GLU F 6 457 ? 149.686 123.505 197.517 1.00 143.16 457 GLU F CA 1
ATOM 18506 C C . GLU F 6 457 ? 149.856 124.803 196.760 1.00 143.16 457 GLU F C 1
ATOM 18507 O O . GLU F 6 457 ? 149.556 125.876 197.289 1.00 143.16 457 GLU F O 1
ATOM 18513 N N . GLU F 6 458 ? 150.311 124.725 195.519 1.00 140.02 458 GLU F N 1
ATOM 18514 C CA . GLU F 6 458 ? 150.435 125.946 194.753 1.00 140.02 458 GLU F CA 1
ATOM 18515 C C . GLU F 6 458 ? 149.078 126.409 194.255 1.00 140.02 458 GLU F C 1
ATOM 18516 O O . GLU F 6 458 ? 148.838 127.615 194.178 1.00 140.02 458 GLU F O 1
ATOM 18522 N N . SER F 6 459 ? 148.156 125.480 193.988 1.00 138.75 459 SER F N 1
ATOM 18523 C CA . SER F 6 459 ? 146.841 125.886 193.514 1.00 138.75 459 SER F CA 1
ATOM 18524 C C . SER F 6 459 ? 146.042 126.573 194.604 1.00 138.75 459 SER F C 1
ATOM 18525 O O . SER F 6 459 ? 145.267 127.489 194.318 1.00 138.75 459 SER F O 1
ATOM 18528 N N . LYS F 6 460 ? 146.274 126.203 195.863 1.00 141.25 460 LYS F N 1
ATOM 18529 C CA . LYS F 6 460 ? 145.591 126.856 196.975 1.00 141.25 460 LYS F CA 1
ATOM 18530 C C . LYS F 6 460 ? 146.052 128.290 197.195 1.00 141.25 460 LYS F C 1
ATOM 18531 O O . LYS F 6 460 ? 145.402 129.035 197.933 1.00 141.25 460 LYS F O 1
ATOM 18537 N N . HIS F 6 461 ? 147.152 128.691 196.575 1.00 141.32 461 HIS F N 1
ATOM 18538 C CA . HIS F 6 461 ? 147.654 130.045 196.691 1.00 141.32 461 HIS F CA 1
ATOM 18539 C C . HIS F 6 461 ? 147.690 130.709 195.331 1.00 141.32 461 HIS F C 1
ATOM 18540 O O . HIS F 6 461 ? 148.355 131.733 195.150 1.00 141.32 461 HIS F O 1
ATOM 18547 N N . PHE F 6 462 ? 146.976 130.121 194.375 1.00 138.26 462 PHE F N 1
ATOM 18548 C CA . PHE F 6 462 ? 146.941 130.636 193.020 1.00 138.26 462 PHE F CA 1
ATOM 18549 C C . PHE F 6 462 ? 146.250 131.975 192.938 1.00 138.26 462 PHE F C 1
ATOM 18550 O O . PHE F 6 462 ? 145.173 132.190 193.497 1.00 138.26 462 PHE F O 1
ATOM 18558 N N . HIS F 6 463 ? 146.877 132.858 192.184 1.00 143.26 463 HIS F N 1
ATOM 18559 C CA . HIS F 6 463 ? 146.342 134.166 191.904 1.00 143.26 463 HIS F CA 1
ATOM 18560 C C . HIS F 6 463 ? 146.874 134.585 190.550 1.00 143.26 463 HIS F C 1
ATOM 18561 O O . HIS F 6 463 ? 147.836 134.009 190.043 1.00 143.26 463 HIS F O 1
ATOM 18568 N N . TYR F 6 464 ? 146.257 135.602 189.971 1.00 146.55 464 TYR F N 1
ATOM 18569 C CA . TYR F 6 464 ? 146.662 136.052 188.653 1.00 146.55 464 TYR F CA 1
ATOM 18570 C C . TYR F 6 464 ? 146.585 137.559 188.511 1.00 146.55 464 TYR F C 1
ATOM 18571 O O . TYR F 6 464 ? 145.501 138.119 188.355 1.00 146.55 464 TYR F O 1
#

Solvent-accessible surface area: 96938 Å² total; per-residue (Å²): 162,134,120,84,50,98,127,108,123,125,26,62,40,153,146,85,97,30,130,98,37,101,36,54,12,46,70,79,15,46,21,141,44,63,32,40,84,13,40,87,40,50,37,29,52,22,136,35,59,55,48,18,38,54,23,14,10,35,66,3,45,35,27,15,61,30,5,2,34,19,38,5,24,40,32,78,84,31,61,57,40,26,90,136,43,44,87,120,88,62,59,94,74,85,28,38,70,29,24,63,96,26,4,89,9,14,6,34,36,94,113,134,107,42,128,68,78,170,74,123,40,27,94,40,25,104,16,46,58,75,37,50,35,49,53,93,11,45,2,48,52,34,53,25,35,59,55,113,53,58,95,48,58,0,47,25,73,120,30,58,68,47,60,5,123,18,59,44,29,58,18,71,66,14,69,75,46,84,151,52,75,27,102,13,145,74,28,42,37,20,99,157,40,67,72,56,23,74,85,147,187,31,117,88,44,67,30,2,63,65,57,4,20,48,23,36,0,44,54,26,31,107,118,8,83,94,58,68,4,9,1,4,14,124,22,30,78,37,6,65,9,20,45,29,15,76,7,2,3,9,24,29,37,12,22,13,21,0,13,6,25,1,51,5,13,7,14,15,0,8,28,13,39,28,8,87,72,96,11,65,154,25,55,1,47,7,9,9,12,0,26,7,15,22,0,6,22,54,85,17,19,136,60,0,58,38,114,62,156,93,20,60,33,69,36,0,25,122,82,0,93,61,15,18,60,89,4,143,86,167,49,4,81,9,4,2,2,4,24,7,55,10,10,39,4,5,87,105,0,8,34,48,0,62,86,114,28,95,74,16,84,66,4,28,15,13,22,51,21,33,10,46,17,1,48,2,6,64,81,17,31,60,42,60,0,4,10,46,15,48,3,43,102,12,43,11,2,0,0,0,27,1,47,0,15,17,39,35,28,11,29,45,10,38,56,18,6,2,150,23,13,52,11,150,112,42,163,23,10,78,1,20,1,4,10,5,30,26,23,18,1,6,16,21,13,22,90,49,20,31,1,27,30,41,34,11,60,13,1,0,0,27,1,11,21,29,18,40,74,40,114,22,120,19,81,20,80,80,71,44,75,53,65,0,42,107,0,0,103,56,0,114,87,20,41,64,93,0,1,0,1,4,33,15,77,31,79,32,0,23,0,0,6,10,10,0,2,68,59,8,64,6,90,1,30,50,10,39,30,0,4,21,0,17,72,5,27,37,76,62,7,50,87,9,20,138,50,0,36,75,40,79,9,38,2,0,4,2,27,66,11,30,5,23,24,13,10,26,52,25,87,44,3,34,45,0,12,168,123,18,154,12,6,0,5,8,29,49,34,66,11,36,3,12,74,60,37,36,0,11,1,0,20,22,16,81,21,10,21,33,15,6,17,41,6,26,78,19,34,2,5,8,17,0,4,10,18,125,69,43,38,75,26,40,26,21,31,27,2,2,3,33,30,17,62,47,119,60,65,0,33,56,21,11,86,85,22,8,60,94,43,11,102,47,53,56,54,65,138,3,5,39,39,2,25,42,114,53,66,66,73,72,45,84,46,55,125,92,97,24,63,24,3,0,37,105,0,15,164,37,164,103,84,69,148,23,28,0,20,15,61,30,18,43,8,5,0,15,19,85,23,17,32,9,10,22,7,9,13,20,12,17,14,27,18,15,9,5,7,18,1,3,0,11,0,3,61,54,7,4,158,156,53,101,8,65,36,114,85,39,66,51,16,2,28,20,4,14,39,0,23,0,54,30,98,159,33,77,55,121,106,0,11,1,18,17,6,13,3,1,4,15,82,28,0,0,0,0,1,8,2,24,19,19,161,26,34,22,92,133,80,23,70,34,32,29,47,0,5,66,16,10,101,101,26,62,16,54,34,77,6,87,9,49,110,30,160,46,114,26,92,7,1,10,29,16,26,18,73,0,11,6,11,18,34,44,1,7,39,44,14,45,22,102,61,42,75,100,83,96,30,163,129,23,16,112,60,43,96,11,32,67,46,82,101,124,34,63,2,52,87,13,48,37,24,79,88,53,92,44,106,77,33,45,33,8,17,8,2,0,21,2,14,5,10,20,6,17,24,10,4,11,9,2,3,14,14,29,16,12,9,15,4,0,10,70,78,20,4,33,99,15,0,4,2,26,9,6,32,12,3,13,0,2,0,14,99,52,39,23,109,11,4,55,123,78,26,134,56,81,64,66,120,94,34,13,68,59,22,40,83,102,3,75,134,22,24,98,64,15,52,15,1,13,0,0,0,11,16,6,1,13,47,28,3,17,13,0,8,5,19,8,3,14,2,3,5,9,0,91,31,2,3,3,5,6,2,16,30,22,14,4,2,28,2,3,17,5,0,4,18,5,5,7,4,7,10,9,6,8,37,56,8,13,108,46,103,132,20,60,27,21,6,35,53,76,26,2,24,9,10,4,17,32,45,14,13,18,13,16,43,4,0,4,2,5,6,32,13,16,9,46,22,6,53,40,16,28,19,87,0,34,60,116,26,119,105,17,42,140,68,59,7,32,109,33,3,6,23,12,32,8,18,50,24,55,4,9,24,2,2,8,31,43,58,144,121,6,81,0,15,143,59,24,153,51,117,18,50,6,36,5,4,19,41,4,22,2,74,13,3,5,1,2,4,1,25,0,32,48,176,108,56,12,122,75,82,141,33,26,8,73,48,78,50,60,28,86,60,0,3,86,42,3,7,51,21,25,69,32,129,36,89,161,130,36,139,86,79,31,72,111,10,59,89,26,38,97,122,0,68,39,12,27,116,106,1,49,77,58,0,10,1,28,7,8,3,8,38,5,0,3,6,1,36,7,18,0,1,8,2,28,6,4,2,2,0,1,0,0,10,18,1,9,1,35,20,30,69,124,96,65,107,19,28,30,15,2,13,16,18,0,8,0,4,1,12,25,0,5,58,0,0,32,65,8,46,83,11,24,8,5,14,21,58,11,24,113,49,25,89,35,86,72,35,64,78,26,43,36,41,5,2,0,3,0,0,29,0,0,14,55,28,0,23,61,8,6,41,34,5,10,71,41,36,18,66,9,24,0,0,11,2,2,3,9,10,18,27,75,38,108,56,114,144,46,122,165,45,25,50,56,53,0,23,4,5,1,12,51,5,78,6,11,32,42,31,58,47,3,31,83,26,3,0,34,35,15,31,48,5,4,57,18,0,1,9,5,1,0,14,2,6,0,5,0,14,4,6,12,1,46,20,5,2,6,0,20,8,8,16,12,4,1,23,1,7,0,9,0,32,2,0,15,28,8,15,67,28,21,122,123,24,116,3,79,19,6,5,12,104,70,3,5,26,54,2,4,49,38,7,16,87,13,2,40,59,4,25,16,0,22,96,14,29,79,37,12,10,122,13,3,63,32,80,22,41,60,38,10,38,36,9,18,30,74,20,51,13,140,113,0,25,118,46,6,24,78,23,4,56,117,6,1,64,80,4,122,127,143,89,51,37,63,30,52,136,48,1,60,88,21,2,76,43,2,18,90,0,8,33,40,8,13,10,2,14,2,0,3,2,0,1,44,9,16,1,0,12,10,19,18,28,13,46,44,32,144,2,11,71,0,4,31,66,4,3,58,5,44,7,83,11,44,16,32,73,7,19,67,68,42,5,12,6,4,12,8,54,3,6,39,21,8,68,31,10,4,32,38,64,47,125,104,104,80,170,131,109,70,22,0,31,2,3,2,91,31,27,82,38,0,37,75,5,0,130,102,0,135,81,45,162,38,139,22,75,32,0,15,4,13,5,11,23,129,19,9,46,179,18,21,55,48,79,118,42,144,2,43,119,31,7,102,104,56,12,63,75,0,67,56,64,0,34,89,50,0,27,121,12,18,15,136,38,48,78,63,16,6,2,4,8,5,10,112,42,61,147,49,4,82,12,0,0,41,9,0,24,72,0,22,32,10,59,48,9,0,31,52,0,3,81,13,0,36,131,106,7,148,9,107,57,158,32,143,32,87,43,58,27,86,103,6,22,18,14,35,0,1,0,24,4,35,11,136,123,72,65,76,105,20,34,58,59,5,96,59,38,18,42,82,51,32,79,60,81,101,102,136,81,90,80,64,42,31,11,103,57,114,102,47,52,15,82,89,33,19,10,18,46,19,24,16,77,24,188,60,32,164,37,45,39,9,6,44,69,27,26,131,39,8,10,11,72,68,43,117,55,62,124,44,102,91,53,136,73,5,46,126,93,0,47,64,108,32,131,33,104,35,74,119,153,60,59,117,64,46,43,9,97,106,16,3,62,23,14,30,44,23,39,38,3,44,83,34,16,6,141,19,32,18,34,140,123,127,64,30,114,66,34,46,32,42,140,111,138,110,49,47,58,1,1,22,16,4,32,16,13,82,18,77,137,68,65,10,50,21,15,31,17,10,52,39,100,38,6,20,13,5,0,25,34,21,63,111,14,65,93,151,73,148,9,95,48,40,92,159,32,113,79,96,0,71,92,18,37,72,108,0,96,115,12,22,38,129,7,79,148,129,157,127,133,95,75,49,20,85,81,12,85,110,10,10,16,47,0,1,28,0,0,0,4,0,17,15,0,1,7,0,1,0,0,4,2,4,6,0,67,19,30,44,66,75,17,19,23,2,5,2,5,18,11,0,4,21,6,1,5,12,2,0,51,37,4,4,102,54,0,45,86,14,0,47,53,3,12,103,96,120,19,96,5,8,48,19,19,33,123,28,14,80,86,92,190,29,140,89,93,36,59,94,6,19,61,14,40,57,26,10,57,70,66,113,1,27,90,42,0,87,85,10,11,78,21,2,34,93,10,39,80,81,8,86,112,5,22,58,32,13,19,124,30,162,74,55,124,71,38,119,93,16,62,156,54,1,28,42,11,34,75,75,10,66,66,0,8,8,40,0,0,28,2,0,8,14,2,7,50,1,44,12,38,9,15,4,8,9,52,16,0,51,3,0,2,16,1,1,0,0,0,9,0,4,38,23,6,20,63,0,77,86,120,63,66,17,107,108,17,55,58,7,2,11,4,6,4,0,55,49,1,35,38,30,4,55,83,1,18,52,0,34,45,9,10,19,2,1,18,18,5,15,14,37,4,69,26,2,14,29,8,34,35,26,42,135,74,3,72,143,22,13,90,29,3,27,75,58,2,54,62,63,1,62,108,33,0,74,54,75,98,87,23,72,86,77,78,22,2,49,79,0,1,84,26,1,40,97,0,1,32,39,4,0,9,16,17,0,0,17,23,6,0,3,82,77,70,99,118,26,77,19,4,90,5,0,56,57,36,8,62,0,29,19,27,72,28,0,13,49,24,5,41,164,23,56,21,42,16,117,113,31,28,5,9,97,24,0,52,74,29,131,120

B-factor: mean 126.29, std 15.24, range [80.37, 178.53]

Nearest PDB structures (foldseek):
  6btm-assembly1_C  TM=1.002E+00  e=1.149E-62  Flavobacterium johnsoniae UW101
  6f0k-assembly1_C  TM=9.587E-01  e=1.411E-35  Rhodothermus marinus DSM 4252
  8x2j-assembly1_C  TM=9.609E-01  e=1.668E-34  Chloroflexus aurantiacus J-10-fl
  6loe-assembly1_C  TM=9.614E-01  e=7.221E-35  Roseiflexus castenholzii DSM 13941
  8x2j-assembly1_F  TM=6.903E-01  e=9.648E-09  Chloroflexus aurantiacus J-10-fl